Protein AF-0000000074489872 (afdb_homodimer)

Sequence (1724 aa):
MADVPPPDQVKDVSSVSSFISAVIFNSAVALAFYTAFIVLRGRYPLVYAPRTFLVPEKNRSPPLERWYSWLTLHSRSDDDAIINRIGPDNWAVIFYMRQLLRVFFVIALVGAIILFPVYITGNAGNPGLNKMTIGNVGDDQTARLWGTLFLTWAFIAIILYIIFKLLNKAAELRHKFLLSPENRASLSGYTLLVRDIPRSLRDPVVLRKLLERIQPNKVLDVILTRDVRELSKLHNKHVGERDSLEKASTTYIKTVCVNYAKHIASLKKDGQSVDLEEGGEHAIPPEIYNMRPTHKKMIVFGEKVDSISEYIREMRELETQLKEKRSVAYTGSDKFESAAFIVFSDLFAPHVAALANIHGTPGVMDDKQACVDPNDIIWDNLQMPFYQRQVRGLIALLVCVALVIFWGVITAFLAGIASLDQLTKTFPFLGFFNDLPASVKGIIQGILPTVLVAILFSFLPMILRLLSKFAGEMTNTAVEKTLINQYYAFLVFNVLLIVTISGSIFQTIQTIIDNPTAVFEILARSIPGVSTFFVNYVILLALSGPAGELLQIANLILKPLKLRFLASTPRAIWRQSQPLVYLSGVPMASHSFIATVGVTYMTIAPLVSIMCLMYFGFWYLAYMYQMQYVYTTKNQTGGLYLYAAAKQLFVALYIHELVIAGLFLLKTAWVQAGLAFLALAVTVAFHRYADMFGKLMVSVPAKAAVDESSNRHLTINTDVAKELVSNQAWKEEVEGTNTLHGKESRANLVDADNEAWADRNTVSERDLGKDTTAEKNAQTNSSEEPEKYEGPDDYEKQFLHPALRPDPLTVWIPSDPLQVHQKVKEEVESGCEAKVIWEGAVIDLTGKITVTTEVIARGTEPMADVPPPDQVKDVSSVSSFISAVIFNSAVALAFYTAFIVLRGRYPLVYAPRTFLVPEKNRSPPLERWYSWLTLHSRSDDDAIINRIGPDNWAVIFYMRQLLRVFFVIALVGAIILFPVYITGNAGNPGLNKMTIGNVGDDQTARLWGTLFLTWAFIAIILYIIFKLLNKAAELRHKFLLSPENRASLSGYTLLVRDIPRSLRDPVVLRKLLERIQPNKVLDVILTRDVRELSKLHNKHVGERDSLEKASTTYIKTVCVNYAKHIASLKKDGQSVDLEEGGEHAIPPEIYNMRPTHKKMIVFGEKVDSISEYIREMRELETQLKEKRSVAYTGSDKFESAAFIVFSDLFAPHVAALANIHGTPGVMDDKQACVDPNDIIWDNLQMPFYQRQVRGLIALLVCVALVIFWGVITAFLAGIASLDQLTKTFPFLGFFNDLPASVKGIIQGILPTVLVAILFSFLPMILRLLSKFAGEMTNTAVEKTLINQYYAFLVFNVLLIVTISGSIFQTIQTIIDNPTAVFEILARSIPGVSTFFVNYVILLALSGPAGELLQIANLILKPLKLRFLASTPRAIWRQSQPLVYLSGVPMASHSFIATVGVTYMTIAPLVSIMCLMYFGFWYLAYMYQMQYVYTTKNQTGGLYLYAAAKQLFVALYIHELVIAGLFLLKTAWVQAGLAFLALAVTVAFHRYADMFGKLMVSVPAKAAVDESSNRHLTINTDVAKELVSNQAWKEEVEGTNTLHGKESRANLVDADNEAWADRNTVSERDLGKDTTAEKNAQTNSSEEPEKYEGPDDYEKQFLHPALRPDPLTVWIPSDPLQVHQKVKEEVESGCEAKVIWEGAVIDLTGKITVTTEVIARGTEP

Structure (mmCIF, N/CA/C/O backbone):
data_AF-0000000074489872-model_v1
#
loop_
_entity.id
_entity.type
_entity.pdbx_description
1 polymer 'DUF221-domain-containing protein'
#
loop_
_atom_site.group_PDB
_atom_site.id
_atom_site.type_symbol
_atom_site.label_atom_id
_atom_site.label_alt_id
_atom_site.label_comp_id
_atom_site.label_asym_id
_atom_site.label_entity_id
_atom_site.label_seq_id
_atom_site.pdbx_PDB_ins_code
_atom_site.Cartn_x
_atom_site.Cartn_y
_atom_site.Cartn_z
_atom_site.occupancy
_atom_site.B_iso_or_equiv
_atom_site.auth_seq_id
_atom_site.auth_comp_id
_atom_site.auth_asym_id
_atom_site.auth_atom_id
_atom_site.pdbx_PDB_model_num
ATOM 1 N N . MET A 1 1 ? 50.457 4.747 -4.125 1 17.94 1 MET A N 1
ATOM 2 C CA . MET A 1 1 ? 49.401 4.293 -3.225 1 17.94 1 MET A CA 1
ATOM 3 C C . MET A 1 1 ? 49.132 5.325 -2.135 1 17.94 1 MET A C 1
ATOM 5 O O . MET A 1 1 ? 49.778 5.309 -1.086 1 17.94 1 MET A O 1
ATOM 9 N N . ALA A 1 2 ? 49.048 6.443 -2.477 1 20.27 2 ALA A N 1
ATOM 10 C CA . ALA A 1 2 ? 49.172 7.648 -1.662 1 20.27 2 ALA A CA 1
ATOM 11 C C . ALA A 1 2 ? 48.182 7.63 -0.501 1 20.27 2 ALA A C 1
ATOM 13 O O . ALA A 1 2 ? 47.033 7.212 -0.663 1 20.27 2 ALA A O 1
ATOM 14 N N . ASP A 1 3 ? 48.624 7.491 0.729 1 19.95 3 ASP A N 1
ATOM 15 C CA . ASP A 1 3 ? 48.257 7.588 2.139 1 19.95 3 ASP A CA 1
ATOM 16 C C . ASP A 1 3 ? 47.295 8.749 2.377 1 19.95 3 ASP A C 1
ATOM 18 O O . ASP A 1 3 ? 47.662 9.912 2.201 1 19.95 3 ASP A O 1
ATOM 22 N N . VAL A 1 4 ? 46.229 8.621 1.733 1 26.32 4 VAL A N 1
ATOM 23 C CA . VAL A 1 4 ? 45.333 9.736 2.02 1 26.32 4 VAL A CA 1
ATOM 24 C C . VAL A 1 4 ? 45.353 10.045 3.515 1 26.32 4 VAL A C 1
ATOM 26 O O . VAL A 1 4 ? 45.138 9.155 4.342 1 26.32 4 VAL A O 1
ATOM 29 N N . PRO A 1 5 ? 46.223 10.956 3.96 1 27.56 5 PRO A N 1
ATOM 30 C CA . PRO A 1 5 ? 46.377 11.255 5.385 1 27.56 5 PRO A CA 1
ATOM 31 C C . PRO A 1 5 ? 45.045 11.276 6.131 1 27.56 5 PRO A C 1
ATOM 33 O O . PRO A 1 5 ? 44.002 11.548 5.532 1 27.56 5 PRO A O 1
ATOM 36 N N . PRO A 1 6 ? 44.867 10.405 7.131 1 29.89 6 PRO A N 1
ATOM 37 C CA . PRO A 1 6 ? 43.738 10.398 8.063 1 29.89 6 PRO A CA 1
ATOM 38 C C . PRO A 1 6 ? 43.165 11.792 8.308 1 29.89 6 PRO A C 1
ATOM 40 O O . PRO A 1 6 ? 43.91 12.775 8.323 1 29.89 6 PRO A O 1
ATOM 43 N N . PRO A 1 7 ? 42.037 12.094 7.685 1 29.91 7 PRO A N 1
ATOM 44 C CA . PRO A 1 7 ? 41.561 13.46 7.919 1 29.91 7 PRO A CA 1
ATOM 45 C C . PRO A 1 7 ? 42.008 14.017 9.269 1 29.91 7 PRO A C 1
ATOM 47 O O . PRO A 1 7 ? 42.027 13.29 10.265 1 29.91 7 PRO A O 1
ATOM 50 N N . ASP A 1 8 ? 43.015 14.824 9.422 1 28.47 8 ASP A N 1
ATOM 51 C CA . ASP A 1 8 ? 43.586 15.611 10.511 1 28.47 8 ASP A CA 1
ATOM 52 C C . ASP A 1 8 ? 42.527 15.952 11.557 1 28.47 8 ASP A C 1
ATOM 54 O O . ASP A 1 8 ? 41.358 16.156 11.22 1 28.47 8 ASP A O 1
ATOM 58 N N . GLN A 1 9 ? 42.781 15.589 12.883 1 31.66 9 GLN A N 1
ATOM 59 C CA . GLN A 1 9 ? 42.268 15.803 14.233 1 31.66 9 GLN A CA 1
ATOM 60 C C . GLN A 1 9 ? 41.728 17.221 14.397 1 31.66 9 GLN A C 1
ATOM 62 O O . GLN A 1 9 ? 42.494 18.187 14.388 1 31.66 9 GLN A O 1
ATOM 67 N N . VAL A 1 10 ? 40.924 17.611 13.796 1 31.03 10 VAL A N 1
ATOM 68 C CA . VAL A 1 10 ? 40.384 18.89 14.249 1 31.03 10 VAL A CA 1
ATOM 69 C C . VAL A 1 10 ? 40.445 18.965 15.772 1 31.03 10 VAL A C 1
ATOM 71 O O . VAL A 1 10 ? 39.784 18.188 16.466 1 31.03 10 VAL A O 1
ATOM 74 N N . LYS A 1 11 ? 41.441 19.231 16.553 1 34.77 11 LYS A N 1
ATOM 75 C CA . LYS A 1 11 ? 41.711 19.634 17.93 1 34.77 11 LYS A CA 1
ATOM 76 C C . LYS A 1 11 ? 40.531 20.4 18.521 1 34.77 11 LYS A C 1
ATOM 78 O O . LYS A 1 11 ? 40.465 21.627 18.414 1 34.77 11 LYS A O 1
ATOM 83 N N . ASP A 1 12 ? 39.259 19.989 18.573 1 38.14 12 ASP A N 1
ATOM 84 C CA . ASP A 1 12 ? 37.941 20.539 18.875 1 38.14 12 ASP A CA 1
ATOM 85 C C . ASP A 1 12 ? 37.814 20.876 20.359 1 38.14 12 ASP A C 1
ATOM 87 O O . ASP A 1 12 ? 37.259 20.094 21.133 1 38.14 12 ASP A O 1
ATOM 91 N N . VAL A 1 13 ? 38.729 21.191 21.142 1 41.32 13 VAL A N 1
ATOM 92 C CA . VAL A 1 13 ? 38.639 21.905 22.412 1 41.32 13 VAL A CA 1
ATOM 93 C C . VAL A 1 13 ? 37.399 22.795 22.417 1 41.32 13 VAL A C 1
ATOM 95 O O . VAL A 1 13 ? 36.745 22.954 23.451 1 41.32 13 VAL A O 1
ATOM 98 N N . SER A 1 14 ? 37.088 23.321 21.257 1 48.34 14 SER A N 1
ATOM 99 C CA . SER A 1 14 ? 36.067 24.332 20.999 1 48.34 14 SER A CA 1
ATOM 100 C C . SER A 1 14 ? 34.666 23.738 21.088 1 48.34 14 SER A C 1
ATOM 102 O O . SER A 1 14 ? 33.684 24.468 21.242 1 48.34 14 SER A O 1
ATOM 104 N N . SER A 1 15 ? 34.678 22.354 21.269 1 61.07 15 SER A N 1
ATOM 105 C CA . SER A 1 15 ? 33.347 21.758 21.267 1 61.07 15 SER A CA 1
ATOM 106 C C . SER A 1 15 ? 32.675 21.901 22.629 1 61.07 15 SER A C 1
ATOM 108 O O . SER A 1 15 ? 31.493 22.243 22.711 1 61.07 15 SER A O 1
ATOM 110 N N . VAL A 1 16 ? 33.499 21.746 23.702 1 67.35 16 VAL A N 1
ATOM 111 C CA . VAL A 1 16 ? 32.929 21.861 25.041 1 67.35 16 VAL A CA 1
ATOM 112 C C . VAL A 1 16 ? 32.53 23.311 25.309 1 67.35 16 VAL A C 1
ATOM 114 O O . VAL A 1 16 ? 31.466 23.573 25.876 1 67.35 16 VAL A O 1
ATOM 117 N N . SER A 1 17 ? 33.455 24.321 24.921 1 61.78 17 SER A N 1
ATOM 118 C CA . SER A 1 17 ? 33.156 25.731 25.148 1 61.78 17 SER A CA 1
ATOM 119 C C . SER A 1 17 ? 31.928 26.169 24.357 1 61.78 17 SER A C 1
ATOM 121 O O . SER A 1 17 ? 31.105 26.941 24.855 1 61.78 17 SER A O 1
ATOM 123 N N . SER A 1 18 ? 31.78 25.66 23.225 1 64.33 18 SER A N 1
ATOM 124 C CA . SER A 1 18 ? 30.615 25.975 22.405 1 64.33 18 SER A CA 1
ATOM 125 C C . SER A 1 18 ? 29.34 25.398 23.012 1 64.33 18 SER A C 1
ATOM 127 O O . SER A 1 18 ? 28.297 26.055 23.018 1 64.33 18 SER A O 1
ATOM 129 N N . PHE A 1 19 ? 29.498 24.214 23.636 1 74.65 19 PHE A N 1
ATOM 130 C CA . PHE A 1 19 ? 28.364 23.554 24.272 1 74.65 19 PHE A CA 1
ATOM 131 C C . PHE A 1 19 ? 27.937 24.303 25.529 1 74.65 19 PHE A C 1
ATOM 133 O O . PHE A 1 19 ? 26.753 24.598 25.71 1 74.65 19 PHE A O 1
ATOM 140 N N . ILE A 1 20 ? 28.881 24.623 26.28 1 73.08 20 ILE A N 1
ATOM 141 C CA . ILE A 1 20 ? 28.58 25.298 27.538 1 73.08 20 ILE A CA 1
ATOM 142 C C . ILE A 1 20 ? 28.005 26.684 27.254 1 73.08 20 ILE A C 1
ATOM 144 O O . ILE A 1 20 ? 27.053 27.114 27.91 1 73.08 20 ILE A O 1
ATOM 148 N N . SER A 1 21 ? 28.546 27.333 26.337 1 71.4 21 SER A N 1
ATOM 149 C CA . SER A 1 21 ? 28.05 28.654 25.965 1 71.4 21 SER A CA 1
ATOM 150 C C . SER A 1 21 ? 26.631 28.577 25.411 1 71.4 21 SER A C 1
ATOM 152 O O . SER A 1 21 ? 25.802 29.445 25.691 1 71.4 21 SER A O 1
ATOM 154 N N . ALA A 1 22 ? 26.386 27.558 24.673 1 72.91 22 ALA A N 1
ATOM 155 C CA . ALA A 1 22 ? 25.051 27.376 24.108 1 72.91 22 ALA A CA 1
ATOM 156 C C . ALA A 1 22 ? 24.028 27.084 25.202 1 72.91 22 ALA A C 1
ATOM 158 O O . ALA A 1 22 ? 22.92 27.625 25.185 1 72.91 22 ALA A O 1
ATOM 159 N N . VAL A 1 23 ? 24.414 26.322 26.166 1 80.07 23 VAL A N 1
ATOM 160 C CA . VAL A 1 23 ? 23.513 25.947 27.251 1 80.07 23 VAL A CA 1
ATOM 161 C C . VAL A 1 23 ? 23.209 27.169 28.115 1 80.07 23 VAL A C 1
ATOM 163 O O . VAL A 1 23 ? 22.057 27.399 28.493 1 80.07 23 VAL A O 1
ATOM 166 N N . ILE A 1 24 ? 24.198 27.95 28.322 1 80.13 24 ILE A N 1
ATOM 167 C CA . ILE A 1 24 ? 24.025 29.1 29.202 1 80.13 24 ILE A CA 1
ATOM 168 C C . ILE A 1 24 ? 23.167 30.156 28.508 1 80.13 24 ILE A C 1
ATOM 170 O O . ILE A 1 24 ? 22.249 30.715 29.113 1 80.13 24 ILE A O 1
ATOM 174 N N . PHE A 1 25 ? 23.454 30.426 27.382 1 76.84 25 PHE A N 1
ATOM 175 C CA . PHE A 1 25 ? 22.705 31.434 26.642 1 76.84 25 PHE A CA 1
ATOM 176 C C . PHE A 1 25 ? 21.248 31.016 26.479 1 76.84 25 PHE A C 1
ATOM 178 O O . PHE A 1 25 ? 20.337 31.8 26.756 1 76.84 25 PHE A O 1
ATOM 185 N N . ASN A 1 26 ? 21.055 29.837 26.081 1 82.12 26 ASN A N 1
ATOM 186 C CA . ASN A 1 26 ? 19.693 29.375 25.835 1 82.12 26 ASN A CA 1
ATOM 187 C C . ASN A 1 26 ? 18.906 29.235 27.135 1 82.12 26 ASN A C 1
ATOM 189 O O . ASN A 1 26 ? 17.696 29.47 27.161 1 82.12 26 ASN A O 1
ATOM 193 N N . SER A 1 27 ? 19.584 28.923 28.133 1 86.6 27 SER A N 1
ATOM 194 C CA . SER A 1 27 ? 18.918 28.833 29.428 1 86.6 27 SER A CA 1
ATOM 195 C C . SER A 1 27 ? 18.509 30.211 29.936 1 86.6 27 SER A C 1
ATOM 197 O O . SER A 1 27 ? 17.448 30.365 30.544 1 86.6 27 SER A O 1
ATOM 199 N N . ALA A 1 28 ? 19.325 31.137 29.629 1 85.8 28 ALA A N 1
ATOM 200 C CA . ALA A 1 28 ? 19.009 32.5 30.048 1 85.8 28 ALA A CA 1
ATOM 201 C C . ALA A 1 28 ? 17.809 33.046 29.278 1 85.8 28 ALA A C 1
ATOM 203 O O . ALA A 1 28 ? 16.923 33.674 29.862 1 85.8 28 ALA A O 1
ATOM 204 N N . VAL A 1 29 ? 17.846 32.835 28.078 1 83.41 29 VAL A N 1
ATOM 205 C CA . VAL A 1 29 ? 16.737 33.284 27.242 1 83.41 29 VAL A CA 1
ATOM 206 C C . VAL A 1 29 ? 15.457 32.558 27.649 1 83.41 29 VAL A C 1
ATOM 208 O O . VAL A 1 29 ? 14.39 33.17 27.736 1 83.41 29 VAL A O 1
ATOM 211 N N . ALA A 1 30 ? 15.542 31.31 27.918 1 89.1 30 ALA A N 1
ATOM 212 C CA . ALA A 1 30 ? 14.392 30.511 28.332 1 89.1 30 ALA A CA 1
ATOM 213 C C . ALA A 1 30 ? 13.846 30.99 29.675 1 89.1 30 ALA A C 1
ATOM 215 O O . ALA A 1 30 ? 12.632 31.118 29.848 1 89.1 30 ALA A O 1
ATOM 216 N N . LEU A 1 31 ? 14.735 31.273 30.531 1 89.6 31 LEU A N 1
ATOM 217 C CA . LEU A 1 31 ? 14.311 31.732 31.849 1 89.6 31 LEU A CA 1
ATOM 218 C C . LEU A 1 31 ? 13.617 33.086 31.756 1 89.6 31 LEU A C 1
ATOM 220 O O . LEU A 1 31 ? 12.645 33.341 32.472 1 89.6 31 LEU A O 1
ATOM 224 N N . ALA A 1 32 ? 14.118 33.866 30.936 1 89.45 32 ALA A N 1
ATOM 225 C CA . ALA A 1 32 ? 13.49 35.166 30.717 1 89.45 32 ALA A CA 1
ATOM 226 C C . ALA A 1 32 ? 12.088 35.007 30.136 1 89.45 32 ALA A C 1
ATOM 228 O O . ALA A 1 32 ? 11.157 35.705 30.546 1 89.45 32 ALA A O 1
ATOM 229 N N . PHE A 1 33 ? 11.969 34.124 29.259 1 90.81 33 PHE A N 1
ATOM 230 C CA . PHE A 1 33 ? 10.682 33.907 28.61 1 90.81 33 PHE A CA 1
ATOM 231 C C . PHE A 1 33 ? 9.684 33.286 29.58 1 90.81 33 PHE A C 1
ATOM 233 O O . PHE A 1 33 ? 8.515 33.678 29.612 1 90.81 33 PHE A O 1
ATOM 240 N N . TYR A 1 34 ? 10.135 32.384 30.407 1 90.92 34 TYR A N 1
ATOM 241 C CA . TYR A 1 34 ? 9.256 31.756 31.387 1 90.92 34 TYR A CA 1
ATOM 242 C C . TYR A 1 34 ? 8.821 32.757 32.451 1 90.92 34 TYR A C 1
ATOM 244 O O . TYR A 1 34 ? 7.657 32.775 32.857 1 90.92 34 TYR A O 1
ATOM 252 N N . THR A 1 35 ? 9.855 33.624 32.787 1 90.2 35 THR A N 1
ATOM 253 C CA . THR A 1 35 ? 9.545 34.643 33.784 1 90.2 35 THR A CA 1
ATOM 254 C C . THR A 1 35 ? 8.554 35.661 33.227 1 90.2 35 THR A C 1
ATOM 256 O O . THR A 1 35 ? 7.618 36.066 33.919 1 90.2 35 THR A O 1
ATOM 259 N N . ALA A 1 36 ? 8.662 35.968 32.038 1 89.94 36 ALA A N 1
ATOM 260 C CA . ALA A 1 36 ? 7.748 36.897 31.379 1 89.94 36 ALA A CA 1
ATOM 261 C C . ALA A 1 36 ? 6.36 36.282 31.221 1 89.94 36 ALA A C 1
ATOM 263 O O . ALA A 1 36 ? 5.348 36.969 31.38 1 89.94 36 ALA A O 1
ATOM 264 N N . PHE A 1 37 ? 6.198 35.075 30.924 1 91.31 37 PHE A N 1
ATOM 265 C CA . PHE A 1 37 ? 4.934 34.365 30.767 1 91.31 37 PHE A CA 1
ATOM 266 C C . PHE A 1 37 ? 4.17 34.322 32.086 1 91.31 37 PHE A C 1
ATOM 268 O O . PHE A 1 37 ? 2.962 34.561 32.118 1 91.31 37 PHE A O 1
ATOM 275 N N . ILE A 1 38 ? 4.862 34.043 33.154 1 88.49 38 ILE A N 1
ATOM 276 C CA . ILE A 1 38 ? 4.222 33.905 34.458 1 88.49 38 ILE A CA 1
ATOM 277 C C . ILE A 1 38 ? 3.625 35.245 34.884 1 88.49 38 ILE A C 1
ATOM 279 O O . ILE A 1 38 ? 2.529 35.292 35.448 1 88.49 38 ILE A O 1
ATOM 283 N N . VAL A 1 39 ? 4.262 36.285 34.423 1 87.42 39 VAL A N 1
ATOM 284 C CA . VAL A 1 39 ? 3.8 37.615 34.806 1 87.42 39 VAL A CA 1
ATOM 285 C C . VAL A 1 39 ? 2.685 38.066 33.865 1 87.42 39 VAL A C 1
ATOM 287 O O . VAL A 1 39 ? 1.672 38.612 34.309 1 87.42 39 VAL A O 1
ATOM 290 N N . LEU A 1 40 ? 2.831 37.795 32.654 1 88 40 LEU A N 1
ATOM 291 C CA . LEU A 1 40 ? 1.916 38.322 31.647 1 88 40 LEU A CA 1
ATOM 292 C C . LEU A 1 40 ? 0.665 37.456 31.542 1 88 40 LEU A C 1
ATOM 294 O O . LEU A 1 40 ? -0.375 37.915 31.066 1 88 40 LEU A O 1
ATOM 298 N N . ARG A 1 41 ? 0.668 36.271 31.931 1 88.09 41 ARG A N 1
ATOM 299 C CA . ARG A 1 41 ? -0.452 35.341 31.841 1 88.09 41 ARG A CA 1
ATOM 300 C C . ARG A 1 41 ? -1.672 35.877 32.584 1 88.09 41 ARG A C 1
ATOM 302 O O . ARG A 1 41 ? -2.797 35.787 32.088 1 88.09 41 ARG A O 1
ATOM 309 N N . GLY A 1 42 ? -1.452 36.396 33.689 1 80.93 42 GLY A N 1
ATOM 310 C CA . GLY A 1 42 ? -2.552 36.924 34.48 1 80.93 42 GLY A CA 1
ATOM 311 C C . GLY A 1 42 ? -3.072 38.254 33.967 1 80.93 42 GLY A C 1
ATOM 312 O O . GLY A 1 42 ? -4.255 38.563 34.118 1 80.93 42 GLY A O 1
ATOM 313 N N . ARG A 1 43 ? -2.211 38.969 33.234 1 82.86 43 ARG A N 1
ATOM 314 C CA . ARG A 1 43 ? -2.568 40.316 32.802 1 82.86 43 ARG A CA 1
ATOM 315 C C . ARG A 1 43 ? -3.301 40.286 31.465 1 82.86 43 ARG A C 1
ATOM 317 O O . ARG A 1 43 ? -4.159 41.131 31.202 1 82.86 43 ARG A O 1
ATOM 324 N N . TYR A 1 44 ? -2.949 39.364 30.644 1 86.56 44 TYR A N 1
ATOM 325 C CA . TYR A 1 44 ? -3.552 39.314 29.316 1 86.56 44 TYR A CA 1
ATOM 326 C C . TYR A 1 44 ? -4.218 37.965 29.071 1 86.56 44 TYR A C 1
ATOM 328 O O . TYR A 1 44 ? -3.715 37.149 28.295 1 86.56 44 TYR A O 1
ATOM 336 N N . PRO A 1 45 ? -5.334 37.719 29.556 1 83.26 45 PRO A N 1
ATOM 337 C CA . PRO A 1 45 ? -6.007 36.427 29.402 1 83.26 45 PRO A CA 1
ATOM 338 C C . PRO A 1 45 ? -6.53 36.199 27.986 1 83.26 45 PRO A C 1
ATOM 340 O O . PRO A 1 45 ? -6.773 35.056 27.591 1 83.26 45 PRO A O 1
ATOM 343 N N . LEU A 1 46 ? -6.629 37.191 27.213 1 81.93 46 LEU A N 1
ATOM 344 C CA . LEU A 1 46 ? -7.109 37.068 25.841 1 81.93 46 LEU A CA 1
ATOM 345 C C . LEU A 1 46 ? -6.116 36.289 24.985 1 81.93 46 LEU A C 1
ATOM 347 O O . LEU A 1 46 ? -6.509 35.604 24.038 1 81.93 46 LEU A O 1
ATOM 351 N N . VAL A 1 47 ? -4.925 36.43 25.44 1 85.66 47 VAL A N 1
ATOM 352 C CA . VAL A 1 47 ? -3.888 35.777 24.647 1 85.66 47 VAL A CA 1
ATOM 353 C C . VAL A 1 47 ? -3.511 34.443 25.288 1 85.66 47 VAL A C 1
ATOM 355 O O . VAL A 1 47 ? -3.322 33.444 24.591 1 85.66 47 VAL A O 1
ATOM 358 N N . TYR A 1 48 ? -3.479 34.415 26.59 1 87.95 48 TYR A N 1
ATOM 359 C CA . TYR A 1 48 ? -2.879 33.268 27.261 1 87.95 48 TYR A CA 1
ATOM 360 C C . TYR A 1 48 ? -3.951 32.323 27.791 1 87.95 48 TYR A C 1
ATOM 362 O O . TYR A 1 48 ? -3.664 31.169 28.118 1 87.95 48 TYR A O 1
ATOM 370 N N . ALA A 1 49 ? -5.27 32.685 27.885 1 87.72 49 ALA A N 1
ATOM 371 C CA . ALA A 1 49 ? -6.32 31.789 28.363 1 87.72 49 ALA A CA 1
ATOM 372 C C . ALA A 1 49 ? -7.659 32.113 27.706 1 87.72 49 ALA A C 1
ATOM 374 O O . ALA A 1 49 ? -8.67 32.278 28.392 1 87.72 49 ALA A O 1
ATOM 375 N N . PRO A 1 50 ? -7.635 32.093 26.465 1 86.37 50 PRO A N 1
ATOM 376 C CA . PRO A 1 50 ? -8.893 32.421 25.791 1 86.37 50 PRO A CA 1
ATOM 377 C C . PRO A 1 50 ? -9.947 31.326 25.944 1 86.37 50 PRO A C 1
ATOM 379 O O . PRO A 1 50 ? -11.146 31.599 25.841 1 86.37 50 PRO A O 1
ATOM 382 N N . ARG A 1 51 ? -9.584 30.182 26.238 1 87.91 51 ARG A N 1
ATOM 383 C CA . ARG A 1 51 ? -10.517 29.061 26.304 1 87.91 51 ARG A CA 1
ATOM 384 C C . ARG A 1 51 ? -11.314 29.087 27.603 1 87.91 51 ARG A C 1
ATOM 386 O O . ARG A 1 51 ? -12.261 28.317 27.772 1 87.91 51 ARG A O 1
ATOM 393 N N . THR A 1 52 ? -10.943 29.906 28.415 1 84.36 52 THR A N 1
ATOM 394 C CA . THR A 1 52 ? -11.678 30.002 29.672 1 84.36 52 THR A CA 1
ATOM 395 C C . THR A 1 52 ? -12.97 30.792 29.484 1 84.36 52 THR A C 1
ATOM 397 O O . THR A 1 52 ? -13.912 30.647 30.267 1 84.36 52 THR A O 1
ATOM 400 N N . PHE A 1 53 ? -13.015 31.579 28.371 1 82.4 53 PHE A N 1
ATOM 401 C CA . PHE A 1 53 ? -14.217 32.393 28.237 1 82.4 53 PHE A CA 1
ATOM 402 C C . PHE A 1 53 ? -14.648 32.487 26.778 1 82.4 53 PHE A C 1
ATOM 404 O O . PHE A 1 53 ? -15.796 32.828 26.485 1 82.4 53 PHE A O 1
ATOM 411 N N . LEU A 1 54 ? -13.875 32.223 25.832 1 81.74 54 LEU A N 1
ATOM 412 C CA . LEU A 1 54 ? -14.191 32.452 24.426 1 81.74 54 LEU A CA 1
ATOM 413 C C . LEU A 1 54 ? -14.618 31.156 23.746 1 81.74 54 LEU A C 1
ATOM 415 O O . LEU A 1 54 ? -14.629 31.07 22.516 1 81.74 54 LEU A O 1
ATOM 419 N N . VAL A 1 55 ? -14.86 30.07 24.427 1 79.46 55 VAL A N 1
ATOM 420 C CA . VAL A 1 55 ? -15.331 28.8 23.884 1 79.46 55 VAL A CA 1
ATOM 421 C C . VAL A 1 55 ? -16.649 28.41 24.548 1 79.46 55 VAL A C 1
ATOM 423 O O . VAL A 1 55 ? -16.983 28.915 25.623 1 79.46 55 VAL A O 1
ATOM 426 N N . PRO A 1 56 ? -17.294 27.628 23.862 1 74.87 56 PRO A N 1
ATOM 427 C CA . PRO A 1 56 ? -18.562 27.206 24.463 1 74.87 56 PRO A CA 1
ATOM 428 C C . PRO A 1 56 ? -18.376 26.539 25.824 1 74.87 56 PRO A C 1
ATOM 430 O O . PRO A 1 56 ? -17.297 26.019 26.119 1 74.87 56 PRO A O 1
ATOM 433 N N . GLU A 1 57 ? -19.302 26.576 26.595 1 72.88 57 GLU A N 1
ATOM 434 C CA . GLU A 1 57 ? -19.249 26.142 27.988 1 72.88 57 GLU A CA 1
ATOM 435 C C . GLU A 1 57 ? -18.794 24.69 28.097 1 72.88 57 GLU A C 1
ATOM 437 O O . GLU A 1 57 ? -18.067 24.329 29.025 1 72.88 57 GLU A O 1
ATOM 442 N N . LYS A 1 58 ? -19.144 23.9 27.124 1 73.68 58 LYS A N 1
ATOM 443 C CA . LYS A 1 58 ? -18.789 22.485 27.19 1 73.68 58 LYS A CA 1
ATOM 444 C C . LYS A 1 58 ? -17.281 22.29 27.056 1 73.68 58 LYS A C 1
ATOM 446 O O . LYS A 1 58 ? -16.722 21.339 27.605 1 73.68 58 LYS A O 1
ATOM 451 N N . ASN A 1 59 ? -16.653 23.25 26.444 1 78.57 59 ASN A N 1
ATOM 452 C CA . ASN A 1 59 ? -15.228 23.104 26.164 1 78.57 59 ASN A CA 1
ATOM 453 C C . ASN A 1 59 ? -14.39 24.061 27.007 1 78.57 59 ASN A C 1
ATOM 455 O O . ASN A 1 59 ? -13.187 24.203 26.78 1 78.57 59 ASN A O 1
ATOM 459 N N . ARG A 1 60 ? -14.966 24.675 28.032 1 81.15 60 ARG A N 1
ATOM 460 C CA . ARG A 1 60 ? -14.251 25.677 28.816 1 81.15 60 ARG A CA 1
ATOM 461 C C . ARG A 1 60 ? -13.323 25.018 29.831 1 81.15 60 ARG A C 1
ATOM 463 O O . ARG A 1 60 ? -13.687 24.02 30.456 1 81.15 60 ARG A O 1
ATOM 470 N N . SER A 1 61 ? -12.132 25.489 29.823 1 84.26 61 SER A N 1
ATOM 471 C CA . SER A 1 61 ? -11.157 25.027 30.804 1 84.26 61 SER A CA 1
ATOM 472 C C . SER A 1 61 ? -11.289 25.791 32.117 1 84.26 61 SER A C 1
ATOM 474 O O . SER A 1 61 ? -11.58 26.989 32.118 1 84.26 61 SER A O 1
ATOM 476 N N . PRO A 1 62 ? -11.112 25.113 33.203 1 82.02 62 PRO A N 1
ATOM 477 C CA . PRO A 1 62 ? -11.186 25.795 34.497 1 82.02 62 PRO A CA 1
ATOM 478 C C . PRO A 1 62 ? -10.049 26.793 34.703 1 82.02 62 PRO A C 1
ATOM 480 O O . PRO A 1 62 ? -8.902 26.51 34.348 1 82.02 62 PRO A O 1
ATOM 483 N N . PRO A 1 63 ? -10.413 27.999 35.105 1 82.22 63 PRO A N 1
ATOM 484 C CA . PRO A 1 63 ? -9.37 29.008 35.304 1 82.22 63 PRO A CA 1
ATOM 485 C C . PRO A 1 63 ? -8.335 28.59 36.346 1 82.22 63 PRO A C 1
ATOM 487 O O . PRO A 1 63 ? -8.669 27.894 37.308 1 82.22 63 PRO A O 1
ATOM 490 N N . LEU A 1 64 ? -7.112 28.926 36.003 1 83.58 64 LEU A N 1
ATOM 491 C CA . LEU A 1 64 ? -6.014 28.606 36.909 1 83.58 64 LEU A CA 1
ATOM 492 C C . LEU A 1 64 ? -5.777 29.742 37.898 1 83.58 64 LEU A C 1
ATOM 494 O O . LEU A 1 64 ? -5.721 30.91 37.507 1 83.58 64 LEU A O 1
ATOM 498 N N . GLU A 1 65 ? -5.905 29.577 39.196 1 74.03 65 GLU A N 1
ATOM 499 C CA . GLU A 1 65 ? -5.825 30.634 40.2 1 74.03 65 GLU A CA 1
ATOM 500 C C . GLU A 1 65 ? -4.377 30.907 40.601 1 74.03 65 GLU A C 1
ATOM 502 O O . GLU A 1 65 ? -4.003 32.054 40.853 1 74.03 65 GLU A O 1
ATOM 507 N N . ARG A 1 66 ? -3.475 29.885 40.681 1 79.05 66 ARG A N 1
ATOM 508 C CA . ARG A 1 66 ? -2.128 30.055 41.217 1 79.05 66 ARG A CA 1
ATOM 509 C C . ARG A 1 66 ? -1.107 30.203 40.095 1 79.05 66 ARG A C 1
ATOM 511 O O . ARG A 1 66 ? -1.354 29.779 38.964 1 79.05 66 ARG A O 1
ATOM 518 N N . TRP A 1 67 ? 0.012 30.976 40.362 1 80.49 67 TRP A N 1
ATOM 519 C CA . TRP A 1 67 ? 1.06 31.233 39.38 1 80.49 67 TRP A CA 1
ATOM 520 C C . TRP A 1 67 ? 1.76 29.939 38.978 1 80.49 67 TRP A C 1
ATOM 522 O O . TRP A 1 67 ? 2.256 29.817 37.856 1 80.49 67 TRP A O 1
ATOM 532 N N . TYR A 1 68 ? 1.779 28.864 39.752 1 80.89 68 TYR A N 1
ATOM 533 C CA . TYR A 1 68 ? 2.494 27.63 39.449 1 80.89 68 TYR A CA 1
ATOM 534 C C . TYR A 1 68 ? 1.53 26.533 39.014 1 80.89 68 TYR A C 1
ATOM 536 O O . TYR A 1 68 ? 1.945 25.404 38.745 1 80.89 68 TYR A O 1
ATOM 544 N N . SER A 1 69 ? 0.324 26.836 38.865 1 80.81 69 SER A N 1
ATOM 545 C CA . SER A 1 69 ? -0.702 25.833 38.598 1 80.81 69 SER A CA 1
ATOM 546 C C . SER A 1 69 ? -0.552 25.248 37.197 1 80.81 69 SER A C 1
ATOM 548 O O . SER A 1 69 ? -1.007 24.133 36.933 1 80.81 69 SER A O 1
ATOM 550 N N . TRP A 1 70 ? 0.076 26.046 36.354 1 84.61 70 TRP A N 1
ATOM 551 C CA . TRP A 1 70 ? 0.227 25.555 34.989 1 84.61 70 TRP A CA 1
ATOM 552 C C . TRP A 1 70 ? 1.23 24.409 34.929 1 84.61 70 TRP A C 1
ATOM 554 O O . TRP A 1 70 ? 1.155 23.555 34.043 1 84.61 70 TRP A O 1
ATOM 564 N N . LEU A 1 71 ? 2.073 24.287 35.916 1 83.34 71 LEU A N 1
ATOM 565 C CA . LEU A 1 71 ? 3.095 23.247 35.954 1 83.34 71 LEU A CA 1
ATOM 566 C C . LEU A 1 71 ? 2.512 21.931 36.459 1 83.34 71 LEU A C 1
ATOM 568 O O . LEU A 1 71 ? 3.035 20.858 36.152 1 83.34 71 LEU A O 1
ATOM 572 N N . THR A 1 72 ? 1.397 21.97 37.179 1 79.41 72 THR A N 1
ATOM 573 C CA . THR A 1 72 ? 0.849 20.761 37.785 1 79.41 72 THR A CA 1
ATOM 574 C C . THR A 1 72 ? -0.381 20.283 37.02 1 79.41 72 THR A C 1
ATOM 576 O O . THR A 1 72 ? -1.117 19.416 37.498 1 79.41 72 THR A O 1
ATOM 579 N N . LEU A 1 73 ? -0.648 20.845 35.894 1 82.29 73 LEU A N 1
ATOM 580 C CA . LEU A 1 73 ? -1.811 20.485 35.09 1 82.29 73 LEU A CA 1
ATOM 581 C C . LEU A 1 73 ? -1.749 19.02 34.671 1 82.29 73 LEU A C 1
ATOM 583 O O . LEU A 1 73 ? -2.783 18.357 34.559 1 82.29 73 LEU A O 1
ATOM 587 N N . HIS A 1 74 ? -0.602 18.544 34.514 1 77.12 74 HIS A N 1
ATOM 588 C CA . HIS A 1 74 ? -0.428 17.18 34.029 1 77.12 74 HIS A CA 1
ATOM 589 C C . HIS A 1 74 ? -0.902 16.163 35.062 1 77.12 74 HIS A C 1
ATOM 591 O O . HIS A 1 74 ? -1.422 15.104 34.704 1 77.12 74 HIS A O 1
ATOM 597 N N . SER A 1 75 ? -0.804 16.431 36.253 1 74.76 75 SER A N 1
ATOM 598 C CA . SER A 1 75 ? -1.143 15.487 37.314 1 74.76 75 SER A CA 1
ATOM 599 C C . SER A 1 75 ? -2.608 15.615 37.72 1 74.76 75 SER A C 1
ATOM 601 O O . SER A 1 75 ? -3.192 14.673 38.259 1 74.76 75 SER A O 1
ATOM 603 N N . ARG A 1 76 ? -3.297 16.64 37.333 1 73.1 76 ARG A N 1
ATOM 604 C CA . ARG A 1 76 ? -4.647 16.895 37.825 1 73.1 76 ARG A CA 1
ATOM 605 C C . ARG A 1 76 ? -5.691 16.534 36.774 1 73.1 76 ARG A C 1
ATOM 607 O O . ARG A 1 76 ? -6.879 16.425 37.083 1 73.1 76 ARG A O 1
ATOM 614 N N . SER A 1 77 ? -5.258 16.371 35.636 1 76.05 77 SER A N 1
ATOM 615 C CA . SER A 1 77 ? -6.256 16.266 34.577 1 76.05 77 SER A CA 1
ATOM 616 C C . SER A 1 77 ? -6.406 14.825 34.1 1 76.05 77 SER A C 1
ATOM 618 O O . SER A 1 77 ? -5.415 14.105 33.962 1 76.05 77 SER A O 1
ATOM 620 N N . ASP A 1 78 ? -7.669 14.408 34.158 1 83.31 78 ASP A N 1
ATOM 621 C CA . ASP A 1 78 ? -8.016 13.098 33.615 1 83.31 78 ASP A CA 1
ATOM 622 C C . ASP A 1 78 ? -7.988 13.112 32.088 1 83.31 78 ASP A C 1
ATOM 624 O O . ASP A 1 78 ? -8.417 14.084 31.463 1 83.31 78 ASP A O 1
ATOM 628 N N . ASP A 1 79 ? -7.491 12.156 31.481 1 86.77 79 ASP A N 1
ATOM 629 C CA . ASP A 1 79 ? -7.302 12.08 30.036 1 86.77 79 ASP A CA 1
ATOM 630 C C . ASP A 1 79 ? -8.64 12.15 29.303 1 86.77 79 ASP A C 1
ATOM 632 O O . ASP A 1 79 ? -8.755 12.819 28.274 1 86.77 79 ASP A O 1
ATOM 636 N N . ASP A 1 80 ? -9.631 11.553 29.849 1 85.33 80 ASP A N 1
ATOM 637 C CA . ASP A 1 80 ? -10.927 11.527 29.179 1 85.33 80 ASP A CA 1
ATOM 638 C C . ASP A 1 80 ? -11.589 12.903 29.209 1 85.33 80 ASP A C 1
ATOM 640 O O . ASP A 1 80 ? -12.237 13.307 28.241 1 85.33 80 ASP A O 1
ATOM 644 N N . ALA A 1 81 ? -11.34 13.563 30.255 1 84.76 81 ALA A N 1
ATOM 645 C CA . ALA A 1 81 ? -11.895 14.909 30.368 1 84.76 81 ALA A CA 1
ATOM 646 C C . ALA A 1 81 ? -11.208 15.869 29.401 1 84.76 81 ALA A C 1
ATOM 648 O O . ALA A 1 81 ? -11.855 16.744 28.821 1 84.76 81 ALA A O 1
ATOM 649 N N . ILE A 1 82 ? -9.968 15.649 29.269 1 88.14 82 ILE A N 1
ATOM 650 C CA . ILE A 1 82 ? -9.206 16.513 28.373 1 88.14 82 ILE A CA 1
ATOM 651 C C . ILE A 1 82 ? -9.613 16.243 26.927 1 88.14 82 ILE A C 1
ATOM 653 O O . ILE A 1 82 ? -9.762 17.175 26.133 1 88.14 82 ILE A O 1
ATOM 657 N N . ILE A 1 83 ? -9.873 14.994 26.613 1 88.39 83 ILE A N 1
ATOM 658 C CA . ILE A 1 83 ? -10.246 14.616 25.254 1 88.39 83 ILE A CA 1
ATOM 659 C C . ILE A 1 83 ? -11.603 15.224 24.904 1 88.39 83 ILE A C 1
ATOM 661 O O . ILE A 1 83 ? -11.801 15.716 23.791 1 88.39 83 ILE A O 1
ATOM 665 N N . ASN A 1 84 ? -12.431 15.24 25.83 1 83.51 84 ASN A N 1
ATOM 666 C CA . ASN A 1 84 ? -13.763 15.783 25.587 1 83.51 84 ASN A CA 1
ATOM 667 C C . ASN A 1 84 ? -13.729 17.3 25.427 1 83.51 84 ASN A C 1
ATOM 669 O O . ASN A 1 84 ? -14.54 17.87 24.694 1 83.51 84 ASN A O 1
ATOM 673 N N . ARG A 1 85 ? -12.755 17.86 26.025 1 84.58 85 ARG A N 1
ATOM 674 C CA . ARG A 1 85 ? -12.689 19.318 26.002 1 84.58 85 ARG A CA 1
ATOM 675 C C . ARG A 1 85 ? -11.928 19.813 24.777 1 84.58 85 ARG A C 1
ATOM 677 O O . ARG A 1 85 ? -12.344 20.774 24.128 1 84.58 85 ARG A O 1
ATOM 684 N N . ILE A 1 86 ? -10.811 19.221 24.511 1 87.54 86 ILE A N 1
ATOM 685 C CA . ILE A 1 86 ? -9.927 19.786 23.498 1 87.54 86 ILE A CA 1
ATOM 686 C C . ILE A 1 86 ? -10.007 18.952 22.221 1 87.54 86 ILE A C 1
ATOM 688 O O . ILE A 1 86 ? -9.554 19.386 21.159 1 87.54 86 ILE A O 1
ATOM 692 N N . GLY A 1 87 ? -10.522 17.736 22.308 1 86.56 87 GLY A N 1
ATOM 693 C CA . GLY A 1 87 ? -10.603 16.886 21.131 1 86.56 87 GLY A CA 1
ATOM 694 C C . GLY A 1 87 ? -9.522 15.823 21.087 1 86.56 87 GLY A C 1
ATOM 695 O O . GLY A 1 87 ? -8.491 15.951 21.75 1 86.56 87 GLY A O 1
ATOM 696 N N . PRO A 1 88 ? -9.686 14.865 20.319 1 88.69 88 PRO A N 1
ATOM 697 C CA . PRO A 1 88 ? -8.75 13.739 20.295 1 88.69 88 PRO A CA 1
ATOM 698 C C . PRO A 1 88 ? -7.421 14.09 19.629 1 88.69 88 PRO A C 1
ATOM 700 O O . PRO A 1 88 ? -6.369 13.599 20.046 1 88.69 88 PRO A O 1
ATOM 703 N N . ASP A 1 89 ? -7.356 14.926 18.644 1 90.37 89 ASP A N 1
ATOM 704 C CA . ASP A 1 89 ? -6.113 15.222 17.938 1 90.37 89 ASP A CA 1
ATOM 705 C C . ASP A 1 89 ? -5.176 16.062 18.803 1 90.37 89 ASP A C 1
ATOM 707 O O . ASP A 1 89 ? -3.966 15.831 18.822 1 90.37 89 ASP A O 1
ATOM 711 N N . ASN A 1 90 ? -5.714 17.072 19.499 1 91.03 90 ASN A N 1
ATOM 712 C CA . ASN A 1 90 ? -4.889 17.879 20.392 1 91.03 90 ASN A CA 1
ATOM 713 C C . ASN A 1 90 ? -4.36 17.057 21.563 1 91.03 90 ASN A C 1
ATOM 715 O O . ASN A 1 90 ? -3.214 17.23 21.982 1 91.03 90 ASN A O 1
ATOM 719 N N . TRP A 1 91 ? -5.193 16.206 22.039 1 91.52 91 TRP A N 1
ATOM 720 C CA . TRP A 1 91 ? -4.738 15.339 23.12 1 91.52 91 TRP A CA 1
ATOM 721 C C . TRP A 1 91 ? -3.682 14.358 22.624 1 91.52 91 TRP A C 1
ATOM 723 O O . TRP A 1 91 ? -2.76 14.003 23.362 1 91.52 91 TRP A O 1
ATOM 733 N N . ALA A 1 92 ? -3.889 13.928 21.4 1 92.85 92 ALA A N 1
ATOM 734 C CA . ALA A 1 92 ? -2.927 12.988 20.828 1 92.85 92 ALA A CA 1
ATOM 735 C C . ALA A 1 92 ? -1.527 13.592 20.789 1 92.85 92 ALA A C 1
ATOM 737 O O . ALA A 1 92 ? -0.532 12.88 20.944 1 92.85 92 ALA A O 1
ATOM 738 N N . VAL A 1 93 ? -1.457 14.883 20.643 1 93.12 93 VAL A N 1
ATOM 739 C CA . VAL A 1 93 ? -0.157 15.547 20.637 1 93.12 93 VAL A CA 1
ATOM 740 C C . VAL A 1 93 ? 0.466 15.476 22.03 1 93.12 93 VAL A C 1
ATOM 742 O O . VAL A 1 93 ? 1.659 15.195 22.169 1 93.12 93 VAL A O 1
ATOM 745 N N . ILE A 1 94 ? -0.354 15.688 23.026 1 93.01 94 ILE A N 1
ATOM 746 C CA . ILE A 1 94 ? 0.109 15.61 24.407 1 93.01 94 ILE A CA 1
ATOM 747 C C . ILE A 1 94 ? 0.553 14.183 24.723 1 93.01 94 ILE A C 1
ATOM 749 O O . ILE A 1 94 ? 1.602 13.974 25.336 1 93.01 94 ILE A O 1
ATOM 753 N N . PHE A 1 95 ? -0.218 13.281 24.272 1 93.82 95 PHE A N 1
ATOM 754 C CA . PHE A 1 95 ? 0.095 11.876 24.505 1 93.82 95 PHE A CA 1
ATOM 755 C C . PHE A 1 95 ? 1.391 11.487 23.805 1 93.82 95 PHE A C 1
ATOM 757 O O . PHE A 1 95 ? 2.195 10.729 24.353 1 93.82 95 PHE A O 1
ATOM 764 N N . TYR A 1 96 ? 1.509 11.989 22.6 1 95.12 96 TYR A N 1
ATOM 765 C CA . TYR A 1 96 ? 2.724 11.72 21.839 1 95.12 96 TYR A CA 1
ATOM 766 C C . TYR A 1 96 ? 3.953 12.245 22.571 1 95.12 96 TYR A C 1
ATOM 768 O O . TYR A 1 96 ? 4.96 11.543 22.689 1 95.12 96 TYR A O 1
ATOM 776 N N . MET A 1 97 ? 3.899 13.431 23.105 1 95.18 97 MET A N 1
ATOM 777 C CA . MET A 1 97 ? 5.007 14.03 23.844 1 95.18 97 MET A CA 1
ATOM 778 C C . MET A 1 97 ? 5.277 13.265 25.135 1 95.18 97 MET A C 1
ATOM 780 O O . MET A 1 97 ? 6.433 13.054 25.506 1 95.18 97 MET A O 1
ATOM 784 N N . ARG A 1 98 ? 4.243 12.866 25.76 1 93.96 98 ARG A N 1
ATOM 785 C CA . ARG A 1 98 ? 4.366 12.139 27.019 1 93.96 98 ARG A CA 1
ATOM 786 C C . ARG A 1 98 ? 5.071 10.802 26.812 1 93.96 98 ARG A C 1
ATOM 788 O O . ARG A 1 98 ? 5.936 10.421 27.604 1 93.96 98 ARG A O 1
ATOM 795 N N . GLN A 1 99 ? 4.696 10.128 25.808 1 95.31 99 GLN A N 1
ATOM 796 C CA . GLN A 1 99 ? 5.291 8.822 25.545 1 95.31 99 GLN A CA 1
ATOM 797 C C . GLN A 1 99 ? 6.755 8.956 25.136 1 95.31 99 GLN A C 1
ATOM 799 O O . GLN A 1 99 ? 7.595 8.152 25.544 1 95.31 99 GLN A O 1
ATOM 804 N N . LEU A 1 100 ? 7.025 9.977 24.28 1 95.71 100 LEU A N 1
ATOM 805 C CA . LEU A 1 100 ? 8.411 10.185 23.873 1 95.71 100 LEU A CA 1
ATOM 806 C C . LEU A 1 100 ? 9.268 10.609 25.061 1 95.71 100 LEU A C 1
ATOM 808 O O . LEU A 1 100 ? 10.442 10.241 25.147 1 95.71 100 LEU A O 1
ATOM 812 N N . LEU A 1 101 ? 8.68 11.4 25.998 1 95.62 101 LEU A N 1
ATOM 813 C CA . LEU A 1 101 ? 9.377 11.774 27.224 1 95.62 101 LEU A CA 1
ATOM 814 C C . LEU A 1 101 ? 9.751 10.539 28.036 1 95.62 101 LEU A C 1
ATOM 816 O O . LEU A 1 101 ? 10.882 10.423 28.512 1 95.62 101 LEU A O 1
ATOM 820 N N . ARG A 1 102 ? 8.879 9.633 28.145 1 94.18 102 ARG A N 1
ATOM 821 C CA . ARG A 1 102 ? 9.118 8.418 28.917 1 94.18 102 ARG A CA 1
ATOM 822 C C . ARG A 1 102 ? 10.195 7.558 28.265 1 94.18 102 ARG A C 1
ATOM 824 O O . ARG A 1 102 ? 11.056 7.004 28.952 1 94.18 102 ARG A O 1
ATOM 831 N N . VAL A 1 103 ? 10.134 7.507 26.99 1 94.65 103 VAL A N 1
ATOM 832 C CA . VAL A 1 103 ? 11.079 6.665 26.265 1 94.65 103 VAL A CA 1
ATOM 833 C C . VAL A 1 103 ? 12.483 7.257 26.367 1 94.65 103 VAL A C 1
ATOM 835 O O . VAL A 1 103 ? 13.444 6.543 26.662 1 94.65 103 VAL A O 1
ATOM 838 N N . PHE A 1 104 ? 12.593 8.524 26.122 1 94.56 104 PHE A N 1
ATOM 839 C CA . PHE A 1 104 ? 13.913 9.144 26.136 1 94.56 104 PHE A CA 1
ATOM 840 C C . PHE A 1 104 ? 14.448 9.245 27.559 1 94.56 104 PHE A C 1
ATOM 842 O O . PHE A 1 104 ? 15.659 9.358 27.766 1 94.56 104 PHE A O 1
ATOM 849 N N . PHE A 1 105 ? 13.528 9.178 28.504 1 94.48 105 PHE A N 1
ATOM 850 C CA . PHE A 1 105 ? 13.977 9.106 29.889 1 94.48 105 PHE A CA 1
ATOM 851 C C . PHE A 1 105 ? 14.715 7.798 30.152 1 94.48 105 PHE A C 1
ATOM 853 O O . PHE A 1 105 ? 15.796 7.798 30.744 1 94.48 105 PHE A O 1
ATOM 860 N N . VAL A 1 106 ? 14.206 6.734 29.653 1 93.35 106 VAL A N 1
ATOM 861 C CA . VAL A 1 106 ? 14.795 5.414 29.854 1 93.35 106 VAL A CA 1
ATOM 862 C C . VAL A 1 106 ? 16.078 5.29 29.036 1 93.35 106 VAL A C 1
ATOM 864 O O . VAL A 1 106 ? 17.099 4.814 29.539 1 93.35 106 VAL A O 1
ATOM 867 N N . ILE A 1 107 ? 16.003 5.764 27.814 1 92.96 107 ILE A N 1
ATOM 868 C CA . ILE A 1 107 ? 17.148 5.645 26.918 1 92.96 107 ILE A CA 1
ATOM 869 C C . ILE A 1 107 ? 18.299 6.504 27.434 1 92.96 107 ILE A C 1
ATOM 871 O O . ILE A 1 107 ? 19.454 6.072 27.433 1 92.96 107 ILE A O 1
ATOM 875 N N . ALA A 1 108 ? 17.977 7.73 27.844 1 92.29 108 ALA A N 1
ATOM 876 C CA . ALA A 1 108 ? 19.006 8.639 28.344 1 92.29 108 ALA A CA 1
ATOM 877 C C . ALA A 1 108 ? 19.628 8.107 29.632 1 92.29 108 ALA A C 1
ATOM 879 O O . ALA A 1 108 ? 20.848 8.158 29.807 1 92.29 108 ALA A O 1
ATOM 880 N N . LEU A 1 109 ? 18.874 7.548 30.484 1 90.53 109 LEU A N 1
ATOM 881 C CA . LEU A 1 109 ? 19.359 7.05 31.766 1 90.53 109 LEU A CA 1
ATOM 882 C C . LEU A 1 109 ? 20.222 5.807 31.575 1 90.53 109 LEU A C 1
ATOM 884 O O . LEU A 1 109 ? 21.354 5.752 32.06 1 90.53 109 LEU A O 1
ATOM 888 N N . VAL A 1 110 ? 19.726 4.866 30.833 1 90.32 110 VAL A N 1
ATOM 889 C CA . VAL A 1 110 ? 20.448 3.616 30.62 1 90.32 110 VAL A CA 1
ATOM 890 C C . VAL A 1 110 ? 21.675 3.871 29.747 1 90.32 110 VAL A C 1
ATOM 892 O O . VAL A 1 110 ? 22.744 3.303 29.987 1 90.32 110 VAL A O 1
ATOM 895 N N . GLY A 1 111 ? 21.452 4.714 28.733 1 85.83 111 GLY A N 1
ATOM 896 C CA . GLY A 1 111 ? 22.57 5.047 27.865 1 85.83 111 GLY A CA 1
ATOM 897 C C . GLY A 1 111 ? 23.693 5.766 28.588 1 85.83 111 GLY A C 1
ATOM 898 O O . GLY A 1 111 ? 24.869 5.46 28.379 1 85.83 111 GLY A O 1
ATOM 899 N N . ALA A 1 112 ? 23.364 6.672 29.465 1 84.31 112 ALA A N 1
ATOM 900 C CA . ALA A 1 112 ? 24.361 7.441 30.205 1 84.31 112 ALA A CA 1
ATOM 901 C C . ALA A 1 112 ? 25.119 6.555 31.188 1 84.31 112 ALA A C 1
ATOM 903 O O . ALA A 1 112 ? 26.339 6.675 31.33 1 84.31 112 ALA A O 1
ATOM 904 N N . ILE A 1 113 ? 24.523 5.582 31.782 1 84.74 113 ILE A N 1
ATOM 905 C CA . ILE A 1 113 ? 25.124 4.754 32.821 1 84.74 113 ILE A CA 1
ATOM 906 C C . ILE A 1 113 ? 26.046 3.716 32.186 1 84.74 113 ILE A C 1
ATOM 908 O O . ILE A 1 113 ? 27.142 3.458 32.69 1 84.74 113 ILE A O 1
ATOM 912 N N . ILE A 1 114 ? 25.674 3.257 30.991 1 86.2 114 ILE A N 1
ATOM 913 C CA . ILE A 1 114 ? 26.411 2.125 30.44 1 86.2 114 ILE A CA 1
ATOM 914 C C . ILE A 1 114 ? 27.332 2.603 29.32 1 86.2 114 ILE A C 1
ATOM 916 O O . ILE A 1 114 ? 28.49 2.185 29.239 1 86.2 114 ILE A O 1
ATOM 920 N N . LEU A 1 115 ? 26.906 3.514 28.522 1 86.11 115 LEU A N 1
ATOM 921 C CA . LEU A 1 115 ? 27.646 3.826 27.304 1 86.11 115 LEU A CA 1
ATOM 922 C C . LEU A 1 115 ? 28.722 4.872 27.574 1 86.11 115 LEU A C 1
ATOM 924 O O . LEU A 1 115 ? 29.78 4.859 26.94 1 86.11 115 LEU A O 1
ATOM 928 N N . PHE A 1 116 ? 28.527 5.773 28.478 1 83.48 116 PHE A N 1
ATOM 929 C CA . PHE A 1 116 ? 29.521 6.804 28.753 1 83.48 116 PHE A CA 1
ATOM 930 C C . PHE A 1 116 ? 30.828 6.182 29.231 1 83.48 116 PHE A C 1
ATOM 932 O O . PHE A 1 116 ? 31.894 6.466 28.681 1 83.48 116 PHE A O 1
ATOM 939 N N . PRO A 1 117 ? 30.716 5.263 30.146 1 80.04 117 PRO A N 1
ATOM 940 C CA . PRO A 1 117 ? 31.972 4.653 30.587 1 80.04 117 PRO A CA 1
ATOM 941 C C . PRO A 1 117 ? 32.627 3.802 29.501 1 80.04 117 PRO A C 1
ATOM 943 O O . PRO A 1 117 ? 33.856 3.749 29.41 1 80.04 117 PRO A O 1
ATOM 946 N N . VAL A 1 118 ? 31.816 3.193 28.689 1 82.43 118 VAL A N 1
ATOM 947 C CA . VAL A 1 118 ? 32.34 2.324 27.64 1 82.43 118 VAL A CA 1
ATOM 948 C C . VAL A 1 118 ? 33.05 3.163 26.581 1 82.43 118 VAL A C 1
ATOM 950 O O . VAL A 1 118 ? 34.113 2.78 26.086 1 82.43 118 VAL A O 1
ATOM 953 N N . TYR A 1 119 ? 32.533 4.368 26.257 1 83.46 119 TYR A N 1
ATOM 954 C CA . TYR A 1 119 ? 33.095 5.19 25.191 1 83.46 119 TYR A CA 1
ATOM 955 C C . TYR A 1 119 ? 34.261 6.026 25.704 1 83.46 119 TYR A C 1
ATOM 957 O O . TYR A 1 119 ? 35.27 6.186 25.013 1 83.46 119 TYR A O 1
ATOM 965 N N . ILE A 1 120 ? 34.183 6.552 26.897 1 76.88 120 ILE A N 1
ATOM 966 C CA . ILE A 1 120 ? 35.208 7.433 27.446 1 76.88 120 ILE A CA 1
ATOM 967 C C . ILE A 1 120 ? 36.501 6.649 27.66 1 76.88 120 ILE A C 1
ATOM 969 O O . ILE A 1 120 ? 37.597 7.189 27.491 1 76.88 120 ILE A O 1
ATOM 973 N N . THR A 1 121 ? 36.242 5.393 27.914 1 71.35 121 THR A N 1
ATOM 974 C CA . THR A 1 121 ? 37.417 4.568 28.17 1 71.35 121 THR A CA 1
ATOM 975 C C . THR A 1 121 ? 37.964 3.986 26.869 1 71.35 121 THR A C 1
ATOM 977 O O . THR A 1 121 ? 38.903 3.188 26.887 1 71.35 121 THR A O 1
ATOM 980 N N . GLY A 1 122 ? 37.244 4.485 25.799 1 70.32 122 GLY A N 1
ATOM 981 C CA . GLY A 1 122 ? 37.767 4.037 24.518 1 70.32 122 GLY A CA 1
ATOM 982 C C . GLY A 1 122 ? 39.087 4.688 24.152 1 70.32 122 GLY A C 1
ATOM 983 O O . GLY A 1 122 ? 39.485 5.683 24.762 1 70.32 122 GLY A O 1
ATOM 984 N N . ASN A 1 123 ? 40.014 4.128 23.464 1 62.34 123 ASN A N 1
ATOM 985 C CA . ASN A 1 123 ? 41.385 4.556 23.208 1 62.34 123 ASN A CA 1
ATOM 986 C C . ASN A 1 123 ? 41.544 5.114 21.797 1 62.34 123 ASN A C 1
ATOM 988 O O . ASN A 1 123 ? 42.611 4.992 21.192 1 62.34 123 ASN A O 1
ATOM 992 N N . ALA A 1 124 ? 40.391 5.704 21.193 1 65.03 124 ALA A N 1
ATOM 993 C CA . ALA A 1 124 ? 40.648 6.191 19.84 1 65.03 124 ALA A CA 1
ATOM 994 C C . ALA A 1 124 ? 41.194 7.615 19.864 1 65.03 124 ALA A C 1
ATOM 996 O O . ALA A 1 124 ? 41.48 8.195 18.814 1 65.03 124 ALA A O 1
ATOM 997 N N . GLY A 1 125 ? 41.539 8.326 21.111 1 58.11 125 GLY A N 1
ATOM 998 C CA . GLY A 1 125 ? 42.267 9.578 21.245 1 58.11 125 GLY A CA 1
ATOM 999 C C . GLY A 1 125 ? 41.436 10.793 20.881 1 58.11 125 GLY A C 1
ATOM 1000 O O . GLY A 1 125 ? 41.98 11.869 20.622 1 58.11 125 GLY A O 1
ATOM 1001 N N . ASN A 1 126 ? 40.165 10.782 20.73 1 63.86 126 ASN A N 1
ATOM 1002 C CA . ASN A 1 126 ? 39.361 11.934 20.333 1 63.86 126 ASN A CA 1
ATOM 1003 C C . ASN A 1 126 ? 39.198 12.925 21.482 1 63.86 126 ASN A C 1
ATOM 1005 O O . ASN A 1 126 ? 39.02 12.524 22.633 1 63.86 126 ASN A O 1
ATOM 1009 N N . PRO A 1 127 ? 39.529 14.663 21.402 1 62.76 127 PRO A N 1
ATOM 1010 C CA . PRO A 1 127 ? 39.424 15.681 22.45 1 62.76 127 PRO A CA 1
ATOM 1011 C C . PRO A 1 127 ? 37.995 16.185 22.642 1 62.76 127 PRO A C 1
ATOM 1013 O O . PRO A 1 127 ? 37.119 15.892 21.825 1 62.76 127 PRO A O 1
ATOM 1016 N N . GLY A 1 128 ? 37.679 17.264 23.871 1 62.67 128 GLY A N 1
ATOM 1017 C CA . GLY A 1 128 ? 36.444 17.989 24.119 1 62.67 128 GLY A CA 1
ATOM 1018 C C . GLY A 1 128 ? 35.246 17.079 24.317 1 62.67 128 GLY A C 1
ATOM 1019 O O . GLY A 1 128 ? 35.347 16.049 24.988 1 62.67 128 GLY A O 1
ATOM 1020 N N . LEU A 1 129 ? 34.154 16.543 23.452 1 69.36 129 LEU A N 1
ATOM 1021 C CA . LEU A 1 129 ? 32.887 15.831 23.58 1 69.36 129 LEU A CA 1
ATOM 1022 C C . LEU A 1 129 ? 32.892 14.557 22.743 1 69.36 129 LEU A C 1
ATOM 1024 O O . LEU A 1 129 ? 32.101 13.644 22.989 1 69.36 129 LEU A O 1
ATOM 1028 N N . ASN A 1 130 ? 33.935 14.225 21.735 1 69.37 130 ASN A N 1
ATOM 1029 C CA . ASN A 1 130 ? 33.998 13.066 20.851 1 69.37 130 ASN A CA 1
ATOM 1030 C C . ASN A 1 130 ? 34.504 11.827 21.586 1 69.37 130 ASN A C 1
ATOM 1032 O O . ASN A 1 130 ? 34.352 10.706 21.099 1 69.37 130 ASN A O 1
ATOM 1036 N N . LYS A 1 131 ? 34.903 12.282 22.881 1 71.62 131 LYS A N 1
ATOM 1037 C CA . LYS A 1 131 ? 35.326 11.161 23.715 1 71.62 131 LYS A CA 1
ATOM 1038 C C . LYS A 1 131 ? 34.126 10.342 24.184 1 71.62 131 LYS A C 1
ATOM 1040 O O . LYS A 1 131 ? 34.273 9.179 24.563 1 71.62 131 LYS A O 1
ATOM 1045 N N . MET A 1 132 ? 32.996 10.994 24.063 1 73.84 132 MET A N 1
ATOM 1046 C CA . MET A 1 132 ? 31.8 10.351 24.601 1 73.84 132 MET A CA 1
ATOM 1047 C C . MET A 1 132 ? 31.001 9.673 23.493 1 73.84 132 MET A C 1
ATOM 1049 O O . MET A 1 132 ? 29.871 9.236 23.716 1 73.84 132 MET A O 1
ATOM 1053 N N . THR A 1 133 ? 31.66 9.558 22.349 1 77.99 133 THR A N 1
ATOM 1054 C CA . THR A 1 133 ? 30.976 8.955 21.211 1 77.99 133 THR A CA 1
ATOM 1055 C C . THR A 1 133 ? 31.607 7.613 20.85 1 77.99 133 THR A C 1
ATOM 1057 O O . THR A 1 133 ? 32.691 7.28 21.334 1 77.99 133 THR A O 1
ATOM 1060 N N . ILE A 1 134 ? 30.912 6.824 20.083 1 78.32 134 ILE A N 1
ATOM 1061 C CA . ILE A 1 134 ? 31.363 5.498 19.674 1 78.32 134 ILE A CA 1
ATOM 1062 C C . ILE A 1 134 ? 32.644 5.619 18.851 1 78.32 134 ILE A C 1
ATOM 1064 O O . ILE A 1 134 ? 33.41 4.66 18.74 1 78.32 134 ILE A O 1
ATOM 1068 N N . GLY A 1 135 ? 32.848 6.802 18.309 1 72.3 135 GLY A N 1
ATOM 1069 C CA . GLY A 1 135 ? 34.055 7.034 17.531 1 72.3 135 GLY A CA 1
ATOM 1070 C C . GLY A 1 135 ? 35.327 6.888 18.345 1 72.3 135 GLY A C 1
ATOM 1071 O O . GLY A 1 135 ? 36.401 6.647 17.79 1 72.3 135 GLY A O 1
ATOM 1072 N N . ASN A 1 136 ? 35.246 6.918 19.69 1 74.15 136 ASN A N 1
ATOM 1073 C CA . ASN A 1 136 ? 36.414 6.83 20.56 1 74.15 136 ASN A CA 1
ATOM 1074 C C . ASN A 1 136 ? 36.789 5.38 20.852 1 74.15 136 ASN A C 1
ATOM 1076 O O . ASN A 1 136 ? 37.781 5.116 21.533 1 74.15 136 ASN A O 1
ATOM 1080 N N . VAL A 1 137 ? 35.936 4.483 20.36 1 74.86 137 VAL A N 1
ATOM 1081 C CA . VAL A 1 137 ? 36.288 3.076 20.523 1 74.86 137 VAL A CA 1
ATOM 1082 C C . VAL A 1 137 ? 37.215 2.64 19.39 1 74.86 137 VAL A C 1
ATOM 1084 O O . VAL A 1 137 ? 36.865 2.756 18.213 1 74.86 137 VAL A O 1
ATOM 1087 N N . GLY A 1 138 ? 38.386 2.325 19.703 1 66.44 138 GLY A N 1
ATOM 1088 C CA . GLY A 1 138 ? 39.41 1.977 18.731 1 66.44 138 GLY A CA 1
ATOM 1089 C C . GLY A 1 138 ? 39.087 0.719 17.948 1 66.44 138 GLY A C 1
ATOM 1090 O O . GLY A 1 138 ? 38.222 -0.063 18.348 1 66.44 138 GLY A O 1
ATOM 1091 N N . ASP A 1 139 ? 39.564 0.608 16.823 1 65.65 139 ASP A N 1
ATOM 1092 C CA . ASP A 1 139 ? 39.368 -0.527 15.927 1 65.65 139 ASP A CA 1
ATOM 1093 C C . ASP A 1 139 ? 39.812 -1.831 16.586 1 65.65 139 ASP A C 1
ATOM 1095 O O . ASP A 1 139 ? 39.359 -2.912 16.204 1 65.65 139 ASP A O 1
ATOM 1099 N N . ASP A 1 140 ? 40.707 -1.708 17.595 1 61.71 140 ASP A N 1
ATOM 1100 C CA . ASP A 1 140 ? 41.265 -2.887 18.25 1 61.71 140 ASP A CA 1
ATOM 1101 C C . ASP A 1 140 ? 40.383 -3.338 19.412 1 61.71 140 ASP A C 1
ATOM 1103 O O . ASP A 1 140 ? 40.635 -4.379 20.022 1 61.71 140 ASP A O 1
ATOM 1107 N N . GLN A 1 141 ? 39.401 -2.668 19.705 1 71.32 141 GLN A N 1
ATOM 1108 C CA . GLN A 1 141 ? 38.6 -3.006 20.876 1 71.32 141 GLN A CA 1
ATOM 1109 C C . GLN A 1 141 ? 37.192 -3.434 20.474 1 71.32 141 GLN A C 1
ATOM 1111 O O . GLN A 1 141 ? 36.206 -2.841 20.917 1 71.32 141 GLN A O 1
ATOM 1116 N N . THR A 1 142 ? 37.124 -4.456 19.69 1 74.45 142 THR A N 1
ATOM 1117 C CA . THR A 1 142 ? 35.864 -4.924 19.125 1 74.45 142 THR A CA 1
ATOM 1118 C C . THR A 1 142 ? 34.963 -5.5 20.214 1 74.45 142 THR A C 1
ATOM 1120 O O . THR A 1 142 ? 33.74 -5.528 20.065 1 74.45 142 THR A O 1
ATOM 1123 N N . ALA A 1 143 ? 35.583 -5.878 21.323 1 77.41 143 ALA A N 1
ATOM 1124 C CA . ALA A 1 143 ? 34.818 -6.502 22.399 1 77.41 143 ALA A CA 1
ATOM 1125 C C . ALA A 1 143 ? 33.905 -5.488 23.082 1 77.41 143 ALA A C 1
ATOM 1127 O O . ALA A 1 143 ? 32.857 -5.851 23.621 1 77.41 143 ALA A O 1
ATOM 1128 N N . ARG A 1 144 ? 34.338 -4.326 23.09 1 80.24 144 ARG A N 1
ATOM 1129 C CA . ARG A 1 144 ? 33.553 -3.277 23.732 1 80.24 144 ARG A CA 1
ATOM 1130 C C . ARG A 1 144 ? 32.291 -2.971 22.933 1 80.24 144 ARG A C 1
ATOM 1132 O O . ARG A 1 144 ? 31.318 -2.444 23.477 1 80.24 144 ARG A O 1
ATOM 1139 N N . LEU A 1 145 ? 32.289 -3.423 21.725 1 85.04 145 LEU A N 1
ATOM 1140 C CA . LEU A 1 145 ? 31.17 -3.104 20.846 1 85.04 145 LEU A CA 1
ATOM 1141 C C . LEU A 1 145 ? 29.992 -4.037 21.105 1 85.04 145 LEU A C 1
ATOM 1143 O O . LEU A 1 145 ? 28.885 -3.795 20.62 1 85.04 145 LEU A O 1
ATOM 1147 N N . TRP A 1 146 ? 30.24 -5.014 21.957 1 85.04 146 TRP A N 1
ATOM 1148 C CA . TRP A 1 146 ? 29.137 -5.886 22.348 1 85.04 146 TRP A CA 1
ATOM 1149 C C . TRP A 1 146 ? 28.157 -5.15 23.255 1 85.04 146 TRP A C 1
ATOM 1151 O O . TRP A 1 146 ? 26.952 -5.412 23.22 1 85.04 146 TRP A O 1
ATOM 1161 N N . GLY A 1 147 ? 28.703 -4.287 24.137 1 83.03 147 GLY A N 1
ATOM 1162 C CA . GLY A 1 147 ? 27.833 -3.456 24.954 1 83.03 147 GLY A CA 1
ATOM 1163 C C . GLY A 1 147 ? 26.926 -2.556 24.135 1 83.03 147 GLY A C 1
ATOM 1164 O O . GLY A 1 147 ? 25.739 -2.419 24.441 1 83.03 147 GLY A O 1
ATOM 1165 N N . THR A 1 148 ? 27.507 -2.035 23.088 1 86.74 148 THR A N 1
ATOM 1166 C CA . THR A 1 148 ? 26.732 -1.176 22.2 1 86.74 148 THR A CA 1
ATOM 1167 C C . THR A 1 148 ? 25.663 -1.979 21.466 1 86.74 148 THR A C 1
ATOM 1169 O O . THR A 1 148 ? 24.54 -1.505 21.282 1 86.74 148 THR A O 1
ATOM 1172 N N . LEU A 1 149 ? 25.999 -3.174 21.113 1 90.04 149 LEU A N 1
ATOM 1173 C CA . LEU A 1 149 ? 25.051 -4.023 20.399 1 90.04 149 LEU A CA 1
ATOM 1174 C C . LEU A 1 149 ? 23.894 -4.428 21.306 1 90.04 149 LEU A C 1
ATOM 1176 O O . LEU A 1 149 ? 22.736 -4.418 20.883 1 90.04 149 LEU A O 1
ATOM 1180 N N . PHE A 1 150 ? 24.257 -4.81 22.459 1 90.3 150 PHE A N 1
ATOM 1181 C CA . PHE A 1 150 ? 23.22 -5.209 23.404 1 90.3 150 PHE A CA 1
ATOM 1182 C C . PHE A 1 150 ? 22.253 -4.06 23.664 1 90.3 150 PHE A C 1
ATOM 1184 O O . PHE A 1 150 ? 21.037 -4.26 23.697 1 90.3 150 PHE A O 1
ATOM 1191 N N . LEU A 1 151 ? 22.735 -2.922 23.838 1 90.92 151 LEU A N 1
ATOM 1192 C CA . LEU A 1 151 ? 21.88 -1.77 24.103 1 90.92 151 LEU A CA 1
ATOM 1193 C C . LEU A 1 151 ? 21.094 -1.379 22.856 1 90.92 151 LEU A C 1
ATOM 1195 O O . LEU A 1 151 ? 19.962 -0.9 22.955 1 90.92 151 LEU A O 1
ATOM 1199 N N . THR A 1 152 ? 21.707 -1.562 21.722 1 91.77 152 THR A N 1
ATOM 1200 C CA . THR A 1 152 ? 20.99 -1.292 20.481 1 91.77 152 THR A CA 1
ATOM 1201 C C . THR A 1 152 ? 19.744 -2.167 20.374 1 91.77 152 THR A C 1
ATOM 1203 O O . THR A 1 152 ? 18.659 -1.674 20.06 1 91.77 152 THR A O 1
ATOM 1206 N N . TRP A 1 153 ? 19.877 -3.426 20.7 1 93.07 153 TRP A N 1
ATOM 1207 C CA . TRP A 1 153 ? 18.744 -4.344 20.637 1 93.07 153 TRP A CA 1
ATOM 1208 C C . TRP A 1 153 ? 17.702 -3.997 21.695 1 93.07 153 TRP A C 1
ATOM 1210 O O . TRP A 1 153 ? 16.498 -4.052 21.432 1 93.07 153 TRP A O 1
ATOM 1220 N N . ALA A 1 154 ? 18.163 -3.606 22.797 1 93.16 154 ALA A N 1
ATOM 1221 C CA . ALA A 1 154 ? 17.245 -3.232 23.87 1 93.16 154 ALA A CA 1
ATOM 1222 C C . ALA A 1 154 ? 16.478 -1.96 23.517 1 93.16 154 ALA A C 1
ATOM 1224 O O . ALA A 1 154 ? 15.267 -1.878 23.733 1 93.16 154 ALA A O 1
ATOM 1225 N N . PHE A 1 155 ? 17.23 -1.025 23.034 1 94.73 155 PHE A N 1
ATOM 1226 C CA . PHE A 1 155 ? 16.597 0.245 22.697 1 94.73 155 PHE A CA 1
ATOM 1227 C C . PHE A 1 155 ? 15.653 0.081 21.512 1 94.73 155 PHE A C 1
ATOM 1229 O O . PHE A 1 155 ? 14.602 0.722 21.455 1 94.73 155 PHE A O 1
ATOM 1236 N N . ILE A 1 156 ? 15.983 -0.765 20.568 1 94.92 156 ILE A N 1
ATOM 1237 C CA . ILE A 1 156 ? 15.091 -1.049 19.45 1 94.92 156 ILE A CA 1
ATOM 1238 C C . ILE A 1 156 ? 13.795 -1.669 19.968 1 94.92 156 ILE A C 1
ATOM 1240 O O . ILE A 1 156 ? 12.704 -1.301 19.528 1 94.92 156 ILE A O 1
ATOM 1244 N N . ALA A 1 157 ? 13.915 -2.515 20.919 1 93.81 157 ALA A N 1
ATOM 1245 C CA . ALA A 1 157 ? 12.74 -3.161 21.5 1 93.81 157 ALA A CA 1
ATOM 1246 C C . ALA A 1 157 ? 11.846 -2.144 22.203 1 93.81 157 ALA A C 1
ATOM 1248 O O . ALA A 1 157 ? 10.62 -2.201 22.087 1 93.81 157 ALA A O 1
ATOM 1249 N N . ILE A 1 158 ? 12.426 -1.239 22.846 1 94.92 158 ILE A N 1
ATOM 1250 C CA . ILE A 1 158 ? 11.665 -0.225 23.567 1 94.92 158 ILE A CA 1
ATOM 1251 C C . ILE A 1 158 ? 10.957 0.693 22.573 1 94.92 158 ILE A C 1
ATOM 1253 O O . ILE A 1 158 ? 9.792 1.048 22.767 1 94.92 158 ILE A O 1
ATOM 1257 N N . ILE A 1 159 ? 11.658 1.053 21.544 1 95.42 159 ILE A N 1
ATOM 1258 C CA . ILE A 1 159 ? 11.074 1.95 20.552 1 95.42 159 ILE A CA 1
ATOM 1259 C C . ILE A 1 159 ? 9.942 1.237 19.816 1 95.42 159 ILE A C 1
ATOM 1261 O O . ILE A 1 159 ? 8.904 1.838 19.529 1 95.42 159 ILE A O 1
ATOM 1265 N N . LEU A 1 160 ? 10.133 -0.014 19.508 1 94.73 160 LEU A N 1
ATOM 1266 C CA . LEU A 1 160 ? 9.068 -0.777 18.866 1 94.73 160 LEU A CA 1
ATOM 1267 C C . LEU A 1 160 ? 7.845 -0.871 19.772 1 94.73 160 LEU A C 1
ATOM 1269 O O . LEU A 1 160 ? 6.71 -0.754 19.304 1 94.73 160 LEU A O 1
ATOM 1273 N N . TYR A 1 161 ? 8.105 -1.022 21.002 1 93.43 161 TYR A N 1
ATOM 1274 C CA . TYR A 1 161 ? 7.007 -1.077 21.961 1 93.43 161 TYR A CA 1
ATOM 1275 C C . TYR A 1 161 ? 6.226 0.232 21.971 1 93.43 161 TYR A C 1
ATOM 1277 O O . TYR A 1 161 ? 4.993 0.227 21.996 1 93.43 161 TYR A O 1
ATOM 1285 N N . ILE A 1 162 ? 6.91 1.266 21.954 1 94.18 162 ILE A N 1
ATOM 1286 C CA . ILE A 1 162 ? 6.255 2.569 22.005 1 94.18 162 ILE A CA 1
ATOM 1287 C C . ILE A 1 162 ? 5.501 2.818 20.701 1 94.18 162 ILE A C 1
ATOM 1289 O O . ILE A 1 162 ? 4.429 3.428 20.703 1 94.18 162 ILE A O 1
ATOM 1293 N N . ILE A 1 163 ? 6.042 2.42 19.598 1 95.36 163 ILE A N 1
ATOM 1294 C CA . ILE A 1 163 ? 5.366 2.583 18.315 1 95.36 163 ILE A CA 1
ATOM 1295 C C . ILE A 1 163 ? 4.014 1.873 18.351 1 95.36 163 ILE A C 1
ATOM 1297 O O . ILE A 1 163 ? 2.993 2.45 17.97 1 95.36 163 ILE A O 1
ATOM 1301 N N . PHE A 1 164 ? 3.956 0.713 18.891 1 92.63 164 PHE A N 1
ATOM 1302 C CA . PHE A 1 164 ? 2.716 -0.054 18.904 1 92.63 164 PHE A CA 1
ATOM 1303 C C . PHE A 1 164 ? 1.755 0.488 19.955 1 92.63 164 PHE A C 1
ATOM 1305 O O . PHE A 1 164 ? 0.537 0.426 19.781 1 92.63 164 PHE A O 1
ATOM 1312 N N . LYS A 1 165 ? 2.333 1.043 20.966 1 93.8 165 LYS A N 1
ATOM 1313 C CA . LYS A 1 165 ? 1.47 1.719 21.93 1 93.8 165 LYS A CA 1
ATOM 1314 C C . LYS A 1 165 ? 0.799 2.939 21.306 1 93.8 165 LYS A C 1
ATOM 1316 O O . LYS A 1 165 ? -0.394 3.173 21.514 1 93.8 165 LYS A O 1
ATOM 1321 N N . LEU A 1 166 ? 1.568 3.657 20.587 1 95.32 166 LEU A N 1
ATOM 1322 C CA . LEU A 1 166 ? 1.033 4.833 19.909 1 95.32 166 LEU A CA 1
ATOM 1323 C C . LEU A 1 166 ? 0.017 4.432 18.845 1 95.32 166 LEU A C 1
ATOM 1325 O O . LEU A 1 166 ? -1.026 5.075 18.704 1 95.32 166 LEU A O 1
ATOM 1329 N N . LEU A 1 167 ? 0.273 3.377 18.12 1 94.08 167 LEU A N 1
ATOM 1330 C CA . LEU A 1 167 ? -0.628 2.915 17.069 1 94.08 167 LEU A CA 1
ATOM 1331 C C . LEU A 1 167 ? -1.934 2.396 17.663 1 94.08 167 LEU A C 1
ATOM 1333 O O . LEU A 1 167 ? -3.014 2.672 17.135 1 94.08 167 LEU A O 1
ATOM 1337 N N . ASN A 1 168 ? -1.826 1.706 18.756 1 91.6 168 ASN A N 1
ATOM 1338 C CA . ASN A 1 168 ? -3.027 1.203 19.414 1 91.6 168 ASN A CA 1
ATOM 1339 C C . ASN A 1 168 ? -3.894 2.342 19.943 1 91.6 168 ASN A C 1
ATOM 1341 O O . ASN A 1 168 ? -5.12 2.303 19.821 1 91.6 168 ASN A O 1
ATOM 1345 N N . LYS A 1 169 ? -3.26 3.289 20.462 1 92.43 169 LYS A N 1
ATOM 1346 C CA . LYS A 1 169 ? -4.015 4.425 20.982 1 92.43 169 LYS A CA 1
ATOM 1347 C C . LYS A 1 169 ? -4.645 5.231 19.849 1 92.43 169 LYS A C 1
ATOM 1349 O O . LYS A 1 169 ? -5.75 5.757 19.994 1 92.43 169 LYS A O 1
ATOM 1354 N N . ALA A 1 170 ? -3.921 5.349 18.801 1 92.84 170 ALA A N 1
ATOM 1355 C CA . ALA A 1 170 ? -4.471 6.046 17.641 1 92.84 170 ALA A CA 1
ATOM 1356 C C . ALA A 1 170 ? -5.724 5.345 17.123 1 92.84 170 ALA A C 1
ATOM 1358 O O . ALA A 1 170 ? -6.724 5.996 16.814 1 92.84 170 ALA A O 1
ATOM 1359 N N . ALA A 1 171 ? -5.671 4.053 17.066 1 89.63 171 ALA A N 1
ATOM 1360 C CA . ALA A 1 171 ? -6.821 3.282 16.598 1 89.63 171 ALA A CA 1
ATOM 1361 C C . ALA A 1 171 ? -7.998 3.415 17.56 1 89.63 171 ALA A C 1
ATOM 1363 O O . ALA A 1 171 ? -9.144 3.571 17.131 1 89.63 171 ALA A O 1
ATOM 1364 N N . GLU A 1 172 ? -7.699 3.407 18.787 1 87.92 172 GLU A N 1
ATOM 1365 C CA . GLU A 1 172 ? -8.742 3.553 19.798 1 87.92 172 GLU A CA 1
ATOM 1366 C C . GLU A 1 172 ? -9.408 4.923 19.712 1 87.92 172 GLU A C 1
ATOM 1368 O O . GLU A 1 172 ? -10.633 5.03 19.787 1 87.92 172 GLU A O 1
ATOM 1373 N N . LEU A 1 173 ? -8.566 5.94 19.584 1 90.33 173 LEU A N 1
ATOM 1374 C CA . LEU A 1 173 ? -9.094 7.296 19.476 1 90.33 173 LEU A CA 1
ATOM 1375 C C . LEU A 1 173 ? -9.958 7.444 18.228 1 90.33 173 LEU A C 1
ATOM 1377 O O . LEU A 1 173 ? -11 8.103 18.264 1 90.33 173 LEU A O 1
ATOM 1381 N N . ARG A 1 174 ? -9.551 6.827 17.193 1 89.67 174 ARG A N 1
ATOM 1382 C CA . ARG A 1 174 ? -10.283 6.922 15.934 1 89.67 174 ARG A CA 1
ATOM 1383 C C . ARG A 1 174 ? -11.655 6.266 16.047 1 89.67 174 ARG A C 1
ATOM 1385 O O . ARG A 1 174 ? -12.664 6.853 15.651 1 89.67 174 ARG A O 1
ATOM 1392 N N . HIS A 1 175 ? -11.709 5.109 16.618 1 87.24 175 HIS A N 1
ATOM 1393 C CA . HIS A 1 175 ? -12.967 4.38 16.735 1 87.24 175 HIS A CA 1
ATOM 1394 C C . HIS A 1 175 ? -13.92 5.08 17.699 1 87.24 175 HIS A C 1
ATOM 1396 O O . HIS A 1 175 ? -15.124 5.154 17.443 1 87.24 175 HIS A O 1
ATOM 1402 N N . LYS A 1 176 ? -13.356 5.634 18.733 1 84.45 176 LYS A N 1
ATOM 1403 C CA . LYS A 1 176 ? -14.181 6.364 19.691 1 84.45 176 LYS A CA 1
ATOM 1404 C C . LYS A 1 176 ? -14.709 7.661 19.085 1 84.45 176 LYS A C 1
ATOM 1406 O O . LYS A 1 176 ? -15.835 8.073 19.371 1 84.45 176 LYS A O 1
ATOM 1411 N N . PHE A 1 177 ? -13.925 8.27 18.305 1 87.39 177 PHE A N 1
ATOM 1412 C CA . PHE A 1 177 ? -14.309 9.525 17.669 1 87.39 177 PHE A CA 1
ATOM 1413 C C . PHE A 1 177 ? -15.409 9.295 16.639 1 87.39 177 PHE A C 1
ATOM 1415 O O . PHE A 1 177 ? -16.389 10.04 16.593 1 87.39 177 PHE A O 1
ATOM 1422 N N . LEU A 1 178 ? -15.259 8.229 15.86 1 86.14 178 LEU A N 1
ATOM 1423 C CA . LEU A 1 178 ? -16.203 7.97 14.778 1 86.14 178 LEU A CA 1
ATOM 1424 C C . LEU A 1 178 ? -17.539 7.483 15.328 1 86.14 178 LEU A C 1
ATOM 1426 O O . LEU A 1 178 ? -18.585 7.699 14.711 1 86.14 178 LEU A O 1
ATOM 1430 N N . LEU A 1 179 ? -17.44 6.9 16.499 1 84.51 179 LEU A N 1
ATOM 1431 C CA . LEU A 1 179 ? -18.667 6.396 17.105 1 84.51 179 LEU A CA 1
ATOM 1432 C C . LEU A 1 179 ? -19.13 7.308 18.236 1 84.51 179 LEU A C 1
ATOM 1434 O O . LEU A 1 179 ? -20.01 6.939 19.017 1 84.51 179 LEU A O 1
ATOM 1438 N N . SER A 1 180 ? -18.59 8.47 18.329 1 81.42 180 SER A N 1
ATOM 1439 C CA . SER A 1 180 ? -18.891 9.403 19.41 1 81.42 180 SER A CA 1
ATOM 1440 C C . SER A 1 180 ? -20.306 9.959 19.282 1 81.42 180 SER A C 1
ATOM 1442 O O . SER A 1 180 ? -20.885 9.953 18.194 1 81.42 180 SER A O 1
ATOM 1444 N N . PRO A 1 181 ? -20.786 10.384 20.299 1 77.16 181 PRO A N 1
ATOM 1445 C CA . PRO A 1 181 ? -22.119 10.991 20.261 1 77.16 181 PRO A CA 1
ATOM 1446 C C . PRO A 1 181 ? -22.16 12.273 19.433 1 77.16 181 PRO A C 1
ATOM 1448 O O . PRO A 1 181 ? -23.191 12.596 18.838 1 77.16 181 PRO A O 1
ATOM 1451 N N . GLU A 1 182 ? -21.065 12.925 19.32 1 76.32 182 GLU A N 1
ATOM 1452 C CA . GLU A 1 182 ? -21.018 14.141 18.513 1 76.32 182 GLU A CA 1
ATOM 1453 C C . GLU A 1 182 ? -21.224 13.83 17.033 1 76.32 182 GLU A C 1
ATOM 1455 O O . GLU A 1 182 ? -21.901 14.579 16.325 1 76.32 182 GLU A O 1
ATOM 1460 N N . ASN A 1 183 ? -20.672 12.749 16.635 1 80.02 183 ASN A N 1
ATOM 1461 C CA . ASN A 1 183 ? -20.843 12.356 15.241 1 80.02 183 ASN A CA 1
ATOM 1462 C C . ASN A 1 183 ? -22.233 11.78 14.987 1 80.02 183 ASN A C 1
ATOM 1464 O O . ASN A 1 183 ? -22.759 11.885 13.877 1 80.02 183 ASN A O 1
ATOM 1468 N N . ARG A 1 184 ? -22.779 11.284 16.017 1 78.47 184 ARG A N 1
ATOM 1469 C CA . ARG A 1 184 ? -24.13 10.744 15.905 1 78.47 184 ARG A CA 1
ATOM 1470 C C . ARG A 1 184 ? -25.157 11.862 15.76 1 78.47 184 ARG A C 1
ATOM 1472 O O . ARG A 1 184 ? -26.192 11.683 15.115 1 78.47 184 ARG A O 1
ATOM 1479 N N . ALA A 1 185 ? -24.688 12.951 16.3 1 76.01 185 ALA A N 1
ATOM 1480 C CA . ALA A 1 185 ? -25.615 14.08 16.279 1 76.01 185 ALA A CA 1
ATOM 1481 C C . ALA A 1 185 ? -25.383 14.957 15.052 1 76.01 185 ALA A C 1
ATOM 1483 O O . ALA A 1 185 ? -26.143 15.894 14.798 1 76.01 185 ALA A O 1
ATOM 1484 N N . SER A 1 186 ? -24.443 14.554 14.37 1 78.31 186 SER A N 1
ATOM 1485 C CA . SER A 1 186 ? -24.129 15.361 13.196 1 78.31 186 SER A CA 1
ATOM 1486 C C . SER A 1 186 ? -24.306 14.559 11.91 1 78.31 186 SER A C 1
ATOM 1488 O O . SER A 1 186 ? -24.168 13.334 11.913 1 78.31 186 SER A O 1
ATOM 1490 N N . LEU A 1 187 ? -24.631 15.2 10.844 1 82.74 187 LEU A N 1
ATOM 1491 C CA . LEU A 1 187 ? -24.819 14.566 9.543 1 82.74 187 LEU A CA 1
ATOM 1492 C C . LEU A 1 187 ? -23.485 14.109 8.963 1 82.74 187 LEU A C 1
ATOM 1494 O O . LEU A 1 187 ? -23.449 13.247 8.082 1 82.74 187 LEU A O 1
ATOM 1498 N N . SER A 1 188 ? -22.503 14.693 9.52 1 83.72 188 SER A N 1
ATOM 1499 C CA . SER A 1 188 ? -21.168 14.384 9.019 1 83.72 188 SER A CA 1
ATOM 1500 C C . SER A 1 188 ? -20.828 12.911 9.222 1 83.72 188 SER A C 1
ATOM 1502 O O . SER A 1 188 ? -20.162 12.3 8.383 1 83.72 188 SER A O 1
ATOM 1504 N N . GLY A 1 189 ? -21.372 12.372 10.266 1 84.65 189 GLY A N 1
ATOM 1505 C CA . GLY A 1 189 ? -21.065 10.983 10.569 1 84.65 189 GLY A CA 1
ATOM 1506 C C . GLY A 1 189 ? -21.759 10.003 9.643 1 84.65 189 GLY A C 1
ATOM 1507 O O . GLY A 1 189 ? -21.297 8.874 9.466 1 84.65 189 GLY A O 1
ATOM 1508 N N . TYR A 1 190 ? -22.788 10.47 8.912 1 87.87 190 TYR A N 1
ATOM 1509 C CA . TYR A 1 190 ? -23.59 9.582 8.078 1 87.87 190 TYR A CA 1
ATOM 1510 C C . TYR A 1 190 ? -23.304 9.816 6.599 1 87.87 190 TYR A C 1
ATOM 1512 O O . TYR A 1 190 ? -23.946 9.217 5.734 1 87.87 190 TYR A O 1
ATOM 1520 N N . THR A 1 191 ? -22.361 10.628 6.36 1 89.25 191 THR A N 1
ATOM 1521 C CA . THR A 1 191 ? -22.196 11.071 4.98 1 89.25 191 THR A CA 1
ATOM 1522 C C . THR A 1 191 ? -20.908 10.512 4.383 1 89.25 191 THR A C 1
ATOM 1524 O O . THR A 1 191 ? -19.88 10.449 5.061 1 89.25 191 THR A O 1
ATOM 1527 N N . LEU A 1 192 ? -21.038 10.011 3.143 1 91.75 192 LEU A N 1
ATOM 1528 C CA . LEU A 1 192 ? -19.903 9.541 2.356 1 91.75 192 LEU A CA 1
ATOM 1529 C C . LEU A 1 192 ? -19.657 10.454 1.159 1 91.75 192 LEU A C 1
ATOM 1531 O O . LEU A 1 192 ? -20.585 10.762 0.407 1 91.75 192 LEU A O 1
ATOM 1535 N N . LEU A 1 193 ? -18.458 10.978 1.05 1 92.65 193 LEU A N 1
ATOM 1536 C CA . LEU A 1 193 ? -18.073 11.796 -0.095 1 92.65 193 LEU A CA 1
ATOM 1537 C C . LEU A 1 193 ? -17.389 10.948 -1.163 1 92.65 193 LEU A C 1
ATOM 1539 O O . LEU A 1 193 ? -16.435 10.225 -0.87 1 92.65 193 LEU A O 1
ATOM 1543 N N . VAL A 1 194 ? -17.94 10.909 -2.343 1 91.19 194 VAL A N 1
ATOM 1544 C CA . VAL A 1 194 ? -17.385 10.161 -3.466 1 91.19 194 VAL A CA 1
ATOM 1545 C C . VAL A 1 194 ? -17.042 11.119 -4.605 1 91.19 194 VAL A C 1
ATOM 1547 O O . VAL A 1 194 ? -17.826 12.014 -4.929 1 91.19 194 VAL A O 1
ATOM 1550 N N . ARG A 1 195 ? -15.919 10.932 -5.143 1 90.49 195 ARG A N 1
ATOM 1551 C CA . ARG A 1 195 ? -15.525 11.804 -6.245 1 90.49 195 ARG A CA 1
ATOM 1552 C C . ARG A 1 195 ? -15.221 10.995 -7.501 1 90.49 195 ARG A C 1
ATOM 1554 O O . ARG A 1 195 ? -15.157 9.765 -7.454 1 90.49 195 ARG A O 1
ATOM 1561 N N . ASP A 1 196 ? -15.161 11.599 -8.725 1 88.38 196 ASP A N 1
ATOM 1562 C CA . ASP A 1 196 ? -14.836 11.028 -10.028 1 88.38 196 ASP A CA 1
ATOM 1563 C C . ASP A 1 196 ? -15.956 10.115 -10.522 1 88.38 196 ASP A C 1
ATOM 1565 O O . ASP A 1 196 ? -15.706 8.973 -10.913 1 88.38 196 ASP A O 1
ATOM 1569 N N . ILE A 1 197 ? -17.11 10.617 -10.388 1 88.45 197 ILE A N 1
ATOM 1570 C CA . ILE A 1 197 ? -18.268 9.901 -10.911 1 88.45 197 ILE A CA 1
ATOM 1571 C C . ILE A 1 197 ? -18.385 10.136 -12.415 1 88.45 197 ILE A C 1
ATOM 1573 O O . ILE A 1 197 ? -18.433 11.282 -12.869 1 88.45 197 ILE A O 1
ATOM 1577 N N . PRO A 1 198 ? -18.312 9.124 -13.098 1 86.12 198 PRO A N 1
ATOM 1578 C CA . PRO A 1 198 ? -18.443 9.311 -14.545 1 86.12 198 PRO A CA 1
ATOM 1579 C C . PRO A 1 198 ? -19.778 9.939 -14.94 1 86.12 198 PRO A C 1
ATOM 1581 O O . PRO A 1 198 ? -20.746 9.872 -14.177 1 86.12 198 PRO A O 1
ATOM 1584 N N . ARG A 1 199 ? -19.885 10.541 -16.059 1 81.84 199 ARG A N 1
ATOM 1585 C CA . ARG A 1 199 ? -21.05 11.279 -16.535 1 81.84 199 ARG A CA 1
ATOM 1586 C C . ARG A 1 199 ? -22.264 10.365 -16.661 1 81.84 199 ARG A C 1
ATOM 1588 O O . ARG A 1 199 ? -23.395 10.791 -16.42 1 81.84 199 ARG A O 1
ATOM 1595 N N . SER A 1 200 ? -21.985 9.04 -16.853 1 80.34 200 SER A N 1
ATOM 1596 C CA . SER A 1 200 ? -23.077 8.095 -17.066 1 80.34 200 SER A CA 1
ATOM 1597 C C . SER A 1 200 ? -23.745 7.715 -15.748 1 80.34 200 SER A C 1
ATOM 1599 O O . SER A 1 200 ? -24.897 7.278 -15.734 1 80.34 200 SER A O 1
ATOM 1601 N N . LEU A 1 201 ? -23.082 8.003 -14.697 1 85.44 201 LEU A N 1
ATOM 1602 C CA . LEU A 1 201 ? -23.609 7.578 -13.405 1 85.44 201 LEU A CA 1
ATOM 1603 C C . LEU A 1 201 ? -24.044 8.78 -12.573 1 85.44 201 LEU A C 1
ATOM 1605 O O . LEU A 1 201 ? -24.456 8.626 -11.421 1 85.44 201 LEU A O 1
ATOM 1609 N N . ARG A 1 202 ? -23.984 9.962 -13.219 1 84.97 202 ARG A N 1
ATOM 1610 C CA . ARG A 1 202 ? -24.314 11.175 -12.478 1 84.97 202 ARG A CA 1
ATOM 1611 C C . ARG A 1 202 ? -25.824 11.367 -12.387 1 84.97 202 ARG A C 1
ATOM 1613 O O . ARG A 1 202 ? -26.358 12.368 -12.868 1 84.97 202 ARG A O 1
ATOM 1620 N N . ASP A 1 203 ? -26.43 10.338 -11.893 1 82.64 203 ASP A N 1
ATOM 1621 C CA . ASP A 1 203 ? -27.86 10.308 -11.601 1 82.64 203 ASP A CA 1
ATOM 1622 C C . ASP A 1 203 ? -28.124 9.743 -10.207 1 82.64 203 ASP A C 1
ATOM 1624 O O . ASP A 1 203 ? -27.624 8.671 -9.861 1 82.64 203 ASP A O 1
ATOM 1628 N N . PRO A 1 204 ? -28.801 10.55 -9.43 1 83.87 204 PRO A N 1
ATOM 1629 C CA . PRO A 1 204 ? -29.038 10.125 -8.049 1 83.87 204 PRO A CA 1
ATOM 1630 C C . PRO A 1 204 ? -29.705 8.754 -7.959 1 83.87 204 PRO A C 1
ATOM 1632 O O . PRO A 1 204 ? -29.43 7.989 -7.032 1 83.87 204 PRO A O 1
ATOM 1635 N N . VAL A 1 205 ? -30.527 8.409 -8.918 1 82.77 205 VAL A N 1
ATOM 1636 C CA . VAL A 1 205 ? -31.235 7.134 -8.882 1 82.77 205 VAL A CA 1
ATOM 1637 C C . VAL A 1 205 ? -30.26 5.993 -9.163 1 82.77 205 VAL A C 1
ATOM 1639 O O . VAL A 1 205 ? -30.292 4.961 -8.488 1 82.77 205 VAL A O 1
ATOM 1642 N N . VAL A 1 206 ? -29.492 6.253 -10.136 1 85.26 206 VAL A N 1
ATOM 1643 C CA . VAL A 1 206 ? -28.526 5.227 -10.512 1 85.26 206 VAL A CA 1
ATOM 1644 C C . VAL A 1 206 ? -27.513 5.033 -9.385 1 85.26 206 VAL A C 1
ATOM 1646 O O . VAL A 1 206 ? -27.148 3.902 -9.057 1 85.26 206 VAL A O 1
ATOM 1649 N N . LEU A 1 207 ? -27.104 6.084 -8.779 1 88.74 207 LEU A N 1
ATOM 1650 C CA . LEU A 1 207 ? -26.129 6.011 -7.696 1 88.74 207 LEU A CA 1
ATOM 1651 C C . LEU A 1 207 ? -26.733 5.341 -6.466 1 88.74 207 LEU A C 1
ATOM 1653 O O . LEU A 1 207 ? -26.046 4.604 -5.756 1 88.74 207 LEU A O 1
ATOM 1657 N N . ARG A 1 208 ? -27.971 5.653 -6.275 1 87.94 208 ARG A N 1
ATOM 1658 C CA . ARG A 1 208 ? -28.651 5.02 -5.15 1 87.94 208 ARG A CA 1
ATOM 1659 C C . ARG A 1 208 ? -28.71 3.506 -5.328 1 87.94 208 ARG A C 1
ATOM 1661 O O . ARG A 1 208 ? -28.452 2.755 -4.385 1 87.94 208 ARG A O 1
ATOM 1668 N N . LYS A 1 209 ? -29.048 3.105 -6.495 1 85.14 209 LYS A N 1
ATOM 1669 C CA . LYS A 1 209 ? -29.13 1.676 -6.784 1 85.14 209 LYS A CA 1
ATOM 1670 C C . LYS A 1 209 ? -27.767 1.006 -6.634 1 85.14 209 LYS A C 1
ATOM 1672 O O . LYS A 1 209 ? -27.672 -0.111 -6.121 1 85.14 209 LYS A O 1
ATOM 1677 N N . LEU A 1 210 ? -26.802 1.682 -7.072 1 88.06 210 LEU A N 1
ATOM 1678 C CA . LEU A 1 210 ? -25.441 1.163 -6.998 1 88.06 210 LEU A CA 1
ATOM 1679 C C . LEU A 1 210 ? -24.997 1.007 -5.548 1 88.06 210 LEU A C 1
ATOM 1681 O O . LEU A 1 210 ? -24.431 -0.023 -5.174 1 88.06 210 LEU A O 1
ATOM 1685 N N . LEU A 1 211 ? -25.337 2.005 -4.744 1 88.89 211 LEU A N 1
ATOM 1686 C CA . LEU A 1 211 ? -24.888 1.981 -3.356 1 88.89 211 LEU A CA 1
ATOM 1687 C C . LEU A 1 211 ? -25.777 1.073 -2.512 1 88.89 211 LEU A C 1
ATOM 1689 O O . LEU A 1 211 ? -25.338 0.544 -1.489 1 88.89 211 LEU A O 1
ATOM 1693 N N . GLU A 1 212 ? -26.929 0.859 -2.958 1 87.03 212 GLU A N 1
ATOM 1694 C CA . GLU A 1 212 ? -27.82 -0.073 -2.273 1 87.03 212 GLU A CA 1
ATOM 1695 C C . GLU A 1 212 ? -27.353 -1.515 -2.449 1 87.03 212 GLU A C 1
ATOM 1697 O O . GLU A 1 212 ? -27.645 -2.374 -1.615 1 87.03 212 GLU A O 1
ATOM 1702 N N . ARG A 1 213 ? -26.687 -1.731 -3.493 1 84.97 213 ARG A N 1
ATOM 1703 C CA . ARG A 1 213 ? -26.122 -3.059 -3.706 1 84.97 213 ARG A CA 1
ATOM 1704 C C . ARG A 1 213 ? -25.007 -3.347 -2.706 1 84.97 213 ARG A C 1
ATOM 1706 O O . ARG A 1 213 ? -24.8 -4.497 -2.313 1 84.97 213 ARG A O 1
ATOM 1713 N N . ILE A 1 214 ? -24.336 -2.348 -2.294 1 86.86 214 ILE A N 1
ATOM 1714 C CA . ILE A 1 214 ? -23.259 -2.486 -1.32 1 86.86 214 ILE A CA 1
ATOM 1715 C C . ILE A 1 214 ? -23.844 -2.574 0.087 1 86.86 214 ILE A C 1
ATOM 1717 O O . ILE A 1 214 ? -23.484 -3.464 0.862 1 86.86 214 ILE A O 1
ATOM 1721 N N . GLN A 1 215 ? -24.683 -1.629 0.389 1 87.56 215 GLN A N 1
ATOM 1722 C CA . GLN A 1 215 ? -25.395 -1.601 1.662 1 87.56 215 GLN A CA 1
ATOM 1723 C C . GLN A 1 215 ? -26.906 -1.583 1.448 1 87.56 215 GLN A C 1
ATOM 1725 O O . GLN A 1 215 ? -27.516 -0.514 1.379 1 87.56 215 GLN A O 1
ATOM 1730 N N . PRO A 1 216 ? -27.433 -2.715 1.48 1 83.82 216 PRO A N 1
ATOM 1731 C CA . PRO A 1 216 ? -28.86 -2.798 1.16 1 83.82 216 PRO A CA 1
ATOM 1732 C C . PRO A 1 216 ? -29.734 -2.04 2.158 1 83.82 216 PRO A C 1
ATOM 1734 O O . PRO A 1 216 ? -29.563 -2.189 3.371 1 83.82 216 PRO A O 1
ATOM 1737 N N . ASN A 1 217 ? -30.55 -1.166 1.686 1 79.03 217 ASN A N 1
ATOM 1738 C CA . ASN A 1 217 ? -31.6 -0.45 2.404 1 79.03 217 ASN A CA 1
ATOM 1739 C C . ASN A 1 217 ? -31.017 0.543 3.406 1 79.03 217 ASN A C 1
ATOM 1741 O O . ASN A 1 217 ? -31.56 0.721 4.497 1 79.03 217 ASN A O 1
ATOM 1745 N N . LYS A 1 218 ? -29.929 1.113 3.1 1 85.59 218 LYS A N 1
ATOM 1746 C CA . LYS A 1 218 ? -29.313 2.017 4.067 1 85.59 218 LYS A CA 1
ATOM 1747 C C . LYS A 1 218 ? -29.043 3.385 3.446 1 85.59 218 LYS A C 1
ATOM 1749 O O . LYS A 1 218 ? -28.584 4.303 4.13 1 85.59 218 LYS A O 1
ATOM 1754 N N . VAL A 1 219 ? -29.339 3.507 2.171 1 88.46 219 VAL A N 1
ATOM 1755 C CA . VAL A 1 219 ? -29.075 4.785 1.519 1 88.46 219 VAL A CA 1
ATOM 1756 C C . VAL A 1 219 ? -30.288 5.701 1.666 1 88.46 219 VAL A C 1
ATOM 1758 O O . VAL A 1 219 ? -31.392 5.351 1.242 1 88.46 219 VAL A O 1
ATOM 1761 N N . LEU A 1 220 ? -30.126 6.838 2.252 1 84.82 220 LEU A N 1
ATOM 1762 C CA . LEU A 1 220 ? -31.22 7.77 2.503 1 84.82 220 LEU A CA 1
ATOM 1763 C C . LEU A 1 220 ? -31.305 8.818 1.398 1 84.82 220 LEU A C 1
ATOM 1765 O O . LEU A 1 220 ? -32.398 9.147 0.931 1 84.82 220 LEU A O 1
ATOM 1769 N N . ASP A 1 221 ? -30.033 9.394 1.12 1 85.26 221 ASP A N 1
ATOM 1770 C CA . ASP A 1 221 ? -30.053 10.485 0.15 1 85.26 221 ASP A CA 1
ATOM 1771 C C . ASP A 1 221 ? -28.723 10.584 -0.593 1 85.26 221 ASP A C 1
ATOM 1773 O O . ASP A 1 221 ? -27.689 10.14 -0.089 1 85.26 221 ASP A O 1
ATOM 1777 N N . VAL A 1 222 ? -28.866 11.057 -1.843 1 87.73 222 VAL A N 1
ATOM 1778 C CA . VAL A 1 222 ? -27.695 11.295 -2.681 1 87.73 222 VAL A CA 1
ATOM 1779 C C . VAL A 1 222 ? -27.684 12.747 -3.153 1 87.73 222 VAL A C 1
ATOM 1781 O O . VAL A 1 222 ? -28.627 13.203 -3.803 1 87.73 222 VAL A O 1
ATOM 1784 N N . ILE A 1 223 ? -26.669 13.514 -2.765 1 84.63 223 ILE A N 1
ATOM 1785 C CA . ILE A 1 223 ? -26.545 14.92 -3.134 1 84.63 223 ILE A CA 1
ATOM 1786 C C . ILE A 1 223 ? -25.414 15.09 -4.147 1 84.63 223 ILE A C 1
ATOM 1788 O O . ILE A 1 223 ? -24.242 14.892 -3.818 1 84.63 223 ILE A O 1
ATOM 1792 N N . LEU A 1 224 ? -25.701 15.407 -5.319 1 85.68 224 LEU A N 1
ATOM 1793 C CA . LEU A 1 224 ? -24.694 15.633 -6.349 1 85.68 224 LEU A CA 1
ATOM 1794 C C . LEU A 1 224 ? -24.199 17.076 -6.318 1 85.68 224 LEU A C 1
ATOM 1796 O O . LEU A 1 224 ? -24.984 18.001 -6.096 1 85.68 224 LEU A O 1
ATOM 1800 N N . THR A 1 225 ? -22.917 17.243 -6.464 1 82.79 225 THR A N 1
ATOM 1801 C CA . THR A 1 225 ? -22.346 18.585 -6.497 1 82.79 225 THR A CA 1
ATOM 1802 C C . THR A 1 225 ? -22.545 19.224 -7.869 1 82.79 225 THR A C 1
ATOM 1804 O O . THR A 1 225 ? -22.464 18.544 -8.894 1 82.79 225 THR A O 1
ATOM 1807 N N . ARG A 1 226 ? -22.829 20.46 -7.814 1 76.39 226 ARG A N 1
ATOM 1808 C CA . ARG A 1 226 ? -23.083 21.199 -9.046 1 76.39 226 ARG A CA 1
ATOM 1809 C C . ARG A 1 226 ? -21.911 22.112 -9.388 1 76.39 226 ARG A C 1
ATOM 1811 O O . ARG A 1 226 ? -21.051 22.371 -8.543 1 76.39 226 ARG A O 1
ATOM 1818 N N . ASP A 1 227 ? -21.82 22.408 -10.614 1 74.68 227 ASP A N 1
ATOM 1819 C CA . ASP A 1 227 ? -20.762 23.319 -11.04 1 74.68 227 ASP A CA 1
ATOM 1820 C C . ASP A 1 227 ? -21.042 24.744 -10.568 1 74.68 227 ASP A C 1
ATOM 1822 O O . ASP A 1 227 ? -22.008 25.371 -11.009 1 74.68 227 ASP A O 1
ATOM 1826 N N . VAL A 1 228 ? -20.343 25.158 -9.542 1 75.42 228 VAL A N 1
ATOM 1827 C CA . VAL A 1 228 ? -20.624 26.473 -8.975 1 75.42 228 VAL A CA 1
ATOM 1828 C C . VAL A 1 228 ? -19.398 27.373 -9.123 1 75.42 228 VAL A C 1
ATOM 1830 O O . VAL A 1 228 ? -19.214 28.314 -8.348 1 75.42 228 VAL A O 1
ATOM 1833 N N . ARG A 1 229 ? -18.603 27.405 -10.16 1 73.47 229 ARG A N 1
ATOM 1834 C CA . ARG A 1 229 ? -17.377 28.191 -10.25 1 73.47 229 ARG A CA 1
ATOM 1835 C C . ARG A 1 229 ? -17.687 29.678 -10.386 1 73.47 229 ARG A C 1
ATOM 1837 O O . ARG A 1 229 ? -17.15 30.5 -9.642 1 73.47 229 ARG A O 1
ATOM 1844 N N . GLU A 1 230 ? -18.495 29.88 -11.232 1 75.87 230 GLU A N 1
ATOM 1845 C CA . GLU A 1 230 ? -18.847 31.276 -11.47 1 75.87 230 GLU A CA 1
ATOM 1846 C C . GLU A 1 230 ? -19.686 31.837 -10.325 1 75.87 230 GLU A C 1
ATOM 1848 O O . GLU A 1 230 ? -19.526 32.997 -9.941 1 75.87 230 GLU A O 1
ATOM 1853 N N . LEU A 1 231 ? -20.414 30.917 -9.787 1 80.81 231 LEU A N 1
ATOM 1854 C CA . LEU A 1 231 ? -21.258 31.326 -8.669 1 80.81 231 LEU A CA 1
ATOM 1855 C C . LEU A 1 231 ? -20.418 31.6 -7.426 1 80.81 231 LEU A C 1
ATOM 1857 O O . LEU A 1 231 ? -20.724 32.511 -6.654 1 80.81 231 LEU A O 1
ATOM 1861 N N . SER A 1 232 ? -19.412 30.877 -7.337 1 82.11 232 SER A N 1
ATOM 1862 C CA . SER A 1 232 ? -18.553 31.05 -6.17 1 82.11 232 SER A CA 1
ATOM 1863 C C . SER A 1 232 ? -17.817 32.385 -6.219 1 82.11 232 SER A C 1
ATOM 1865 O O . SER A 1 232 ? -17.659 33.05 -5.194 1 82.11 232 SER A O 1
ATOM 1867 N N . LYS A 1 233 ? -17.447 32.795 -7.385 1 84.09 233 LYS A N 1
ATOM 1868 C CA . LYS A 1 233 ? -16.766 34.078 -7.529 1 84.09 233 LYS A CA 1
ATOM 1869 C C . LYS A 1 233 ? -17.706 35.238 -7.21 1 84.09 233 LYS A C 1
ATOM 1871 O O . LYS A 1 233 ? -17.319 36.187 -6.526 1 84.09 233 LYS A O 1
ATOM 1876 N N . LEU A 1 234 ? -18.862 35.094 -7.693 1 85.88 234 LEU A N 1
ATOM 1877 C CA . LEU A 1 234 ? -19.852 36.138 -7.453 1 85.88 234 LEU A CA 1
ATOM 1878 C C . LEU A 1 234 ? -20.245 36.185 -5.98 1 85.88 234 LEU A C 1
ATOM 1880 O O . LEU A 1 234 ? -20.474 37.264 -5.428 1 85.88 234 LEU A O 1
ATOM 1884 N N . HIS A 1 235 ? -20.272 35.009 -5.476 1 85.94 235 HIS A N 1
ATOM 1885 C CA . HIS A 1 235 ? -20.619 34.939 -4.061 1 85.94 235 HIS A CA 1
ATOM 1886 C C . HIS A 1 235 ? -19.534 35.57 -3.195 1 85.94 235 HIS A C 1
ATOM 1888 O O . HIS A 1 235 ? -19.835 36.294 -2.244 1 85.94 235 HIS A O 1
ATOM 1894 N N . ASN A 1 236 ? -18.399 35.304 -3.534 1 86.15 236 ASN A N 1
ATOM 1895 C CA . ASN A 1 236 ? -17.301 35.884 -2.767 1 86.15 236 ASN A CA 1
ATOM 1896 C C . ASN A 1 236 ? -17.261 37.403 -2.908 1 86.15 236 ASN A C 1
ATOM 1898 O O . ASN A 1 236 ? -16.927 38.11 -1.955 1 86.15 236 ASN A O 1
ATOM 1902 N N . LYS A 1 237 ? -17.586 37.848 -4.051 1 87.49 237 LYS A N 1
ATOM 1903 C CA . LYS A 1 237 ? -17.682 39.29 -4.255 1 87.49 237 LYS A CA 1
ATOM 1904 C C . LYS A 1 237 ? -18.827 39.886 -3.44 1 87.49 237 LYS A C 1
ATOM 1906 O O . LYS A 1 237 ? -18.71 40.995 -2.915 1 87.49 237 LYS A O 1
ATOM 1911 N N . HIS A 1 238 ? -19.811 39.108 -3.409 1 88.44 238 HIS A N 1
ATOM 1912 C CA . HIS A 1 238 ? -20.966 39.543 -2.631 1 88.44 238 HIS A CA 1
ATOM 1913 C C . HIS A 1 238 ? -20.624 39.648 -1.148 1 88.44 238 HIS A C 1
ATOM 1915 O O . HIS A 1 238 ? -20.997 40.62 -0.488 1 88.44 238 HIS A O 1
ATOM 1921 N N . VAL A 1 239 ? -19.902 38.701 -0.705 1 87.51 239 VAL A N 1
ATOM 1922 C CA . VAL A 1 239 ? -19.491 38.705 0.695 1 87.51 239 VAL A CA 1
ATOM 1923 C C . VAL A 1 239 ? -18.508 39.847 0.942 1 87.51 239 VAL A C 1
ATOM 1925 O O . VAL A 1 239 ? -18.54 40.485 1.997 1 87.51 239 VAL A O 1
ATOM 1928 N N . GLY A 1 240 ? -17.742 40.094 -0.009 1 87.58 240 GLY A N 1
ATOM 1929 C CA . GLY A 1 240 ? -16.813 41.207 0.103 1 87.58 240 GLY A CA 1
ATOM 1930 C C . GLY A 1 240 ? -17.503 42.556 0.165 1 87.58 240 GLY A C 1
ATOM 1931 O O . GLY A 1 240 ? -17.098 43.432 0.932 1 87.58 240 GLY A O 1
ATOM 1932 N N . GLU A 1 241 ? -18.502 42.721 -0.59 1 88.81 241 GLU A N 1
ATOM 1933 C CA . GLU A 1 241 ? -19.271 43.961 -0.58 1 88.81 241 GLU A CA 1
ATOM 1934 C C . GLU A 1 241 ? -20.028 44.131 0.734 1 88.81 241 GLU A C 1
ATOM 1936 O O . GLU A 1 241 ? -20.213 45.253 1.209 1 88.81 241 GLU A O 1
ATOM 1941 N N . ARG A 1 242 ? -20.43 43.026 1.237 1 89.67 242 ARG A N 1
ATOM 1942 C CA . ARG A 1 242 ? -21.07 43.075 2.548 1 89.67 242 ARG A CA 1
ATOM 1943 C C . ARG A 1 242 ? -20.108 43.6 3.608 1 89.67 242 ARG A C 1
ATOM 1945 O O . ARG A 1 242 ? -20.48 44.441 4.43 1 89.67 242 ARG A O 1
ATOM 1952 N N . ASP A 1 243 ? -18.985 43.113 3.534 1 89.96 243 ASP A N 1
ATOM 1953 C CA . ASP A 1 243 ? -17.989 43.552 4.506 1 89.96 243 ASP A CA 1
ATOM 1954 C C . ASP A 1 243 ? -17.688 45.041 4.349 1 89.96 243 ASP A C 1
ATOM 1956 O O . ASP A 1 243 ? -17.487 45.747 5.34 1 89.96 243 ASP A O 1
ATOM 1960 N N . SER A 1 244 ? -17.628 45.634 3.244 1 89.94 244 SER A N 1
ATOM 1961 C CA . SER A 1 244 ? -17.385 47.05 2.985 1 89.94 244 SER A CA 1
ATOM 1962 C C . SER A 1 244 ? -18.56 47.905 3.448 1 89.94 244 SER A C 1
ATOM 1964 O O . SER A 1 244 ? -18.366 49.016 3.947 1 89.94 244 SER A O 1
ATOM 1966 N N . LEU A 1 245 ? -19.771 47.3 3.169 1 91.47 245 LEU A N 1
ATOM 1967 C CA . LEU A 1 245 ? -20.963 47.994 3.644 1 91.47 245 LEU A CA 1
ATOM 1968 C C . LEU A 1 245 ? -20.964 48.094 5.165 1 91.47 245 LEU A C 1
ATOM 1970 O O . LEU A 1 245 ? -21.325 49.133 5.724 1 91.47 245 LEU A O 1
ATOM 1974 N N . GLU A 1 246 ? -20.596 46.998 5.767 1 92.42 246 GLU A N 1
ATOM 1975 C CA . GLU A 1 246 ? -20.505 47.006 7.224 1 92.42 246 GLU A CA 1
ATOM 1976 C C . GLU A 1 246 ? -19.496 48.044 7.708 1 92.42 246 GLU A C 1
ATOM 1978 O O . GLU A 1 246 ? -19.738 48.739 8.697 1 92.42 246 GLU A O 1
ATOM 1983 N N . LYS A 1 247 ? -18.446 48.113 6.992 1 91.46 247 LYS A N 1
ATOM 1984 C CA . LYS A 1 247 ? -17.408 49.073 7.356 1 91.46 247 LYS A CA 1
ATOM 1985 C C . LYS A 1 247 ? -17.894 50.507 7.167 1 91.46 247 LYS A C 1
ATOM 1987 O O . LYS A 1 247 ? -17.664 51.364 8.023 1 91.46 247 LYS A O 1
ATOM 1992 N N . ALA A 1 248 ? -18.582 50.719 6.086 1 91.18 248 ALA A N 1
ATOM 1993 C CA . ALA A 1 248 ? -19.097 52.055 5.8 1 91.18 248 ALA A CA 1
ATOM 1994 C C . ALA A 1 248 ? -20.187 52.447 6.794 1 91.18 248 ALA A C 1
ATOM 1996 O O . ALA A 1 248 ? -20.228 53.588 7.261 1 91.18 248 ALA A O 1
ATOM 1997 N N . SER A 1 249 ? -21.027 51.239 6.911 1 92.48 249 SER A N 1
ATOM 1998 C CA . SER A 1 249 ? -22.11 51.504 7.853 1 92.48 249 SER A CA 1
ATOM 1999 C C . SER A 1 249 ? -21.571 51.762 9.256 1 92.48 249 SER A C 1
ATOM 2001 O O . SER A 1 249 ? -22.051 52.655 9.957 1 92.48 249 SER A O 1
ATOM 2003 N N . THR A 1 250 ? -20.643 51.216 9.805 1 92.04 250 THR A N 1
ATOM 2004 C CA . THR A 1 250 ? -20.069 51.382 11.136 1 92.04 250 THR A CA 1
ATOM 2005 C C . THR A 1 250 ? -19.318 52.706 11.239 1 92.04 250 THR A C 1
ATOM 2007 O O . THR A 1 250 ? -19.365 53.373 12.275 1 92.04 250 THR A O 1
ATOM 2010 N N . THR A 1 251 ? -18.653 53.062 10.199 1 89.87 251 THR A N 1
ATOM 2011 C CA . THR A 1 251 ? -17.95 54.34 10.182 1 89.87 251 THR A CA 1
ATOM 2012 C C . THR A 1 251 ? -18.936 55.501 10.277 1 89.87 251 THR A C 1
ATOM 2014 O O . THR A 1 251 ? -18.658 56.507 10.934 1 89.87 251 THR A O 1
ATOM 2017 N N . TYR A 1 252 ? -20.026 55.425 9.604 1 91.3 252 TYR A N 1
ATOM 2018 C CA . TYR A 1 252 ? -21.079 56.434 9.665 1 91.3 252 TYR A CA 1
ATOM 2019 C C . TYR A 1 252 ? -21.613 56.579 11.085 1 91.3 252 TYR A C 1
ATOM 2021 O O . TYR A 1 252 ? -21.704 57.691 11.611 1 91.3 252 TYR A O 1
ATOM 2029 N N . ILE A 1 253 ? -21.887 55.464 11.697 1 90.71 253 ILE A N 1
ATOM 2030 C CA . ILE A 1 253 ? -22.43 55.471 13.051 1 90.71 253 ILE A CA 1
ATOM 2031 C C . ILE A 1 253 ? -21.403 56.056 14.017 1 90.71 253 ILE A C 1
ATOM 2033 O O . ILE A 1 253 ? -21.748 56.85 14.895 1 90.71 253 ILE A O 1
ATOM 2037 N N . LYS A 1 254 ? -19.919 55.832 14.06 1 90.65 254 LYS A N 1
ATOM 2038 C CA . LYS A 1 254 ? -18.827 56.308 14.904 1 90.65 254 LYS A CA 1
ATOM 2039 C C . LYS A 1 254 ? -18.664 57.821 14.791 1 90.65 254 LYS A C 1
ATOM 2041 O O . LYS A 1 254 ? -18.489 58.509 15.799 1 90.65 254 LYS A O 1
ATOM 2046 N N . THR A 1 255 ? -19.065 58.196 13.345 1 88.61 255 THR A N 1
ATOM 2047 C CA . THR A 1 255 ? -18.922 59.623 13.077 1 88.61 255 THR A CA 1
ATOM 2048 C C . THR A 1 255 ? -20.065 60.409 13.714 1 88.61 255 THR A C 1
ATOM 2050 O O . THR A 1 255 ? -19.845 61.477 14.289 1 88.61 255 THR A O 1
ATOM 2053 N N . VAL A 1 256 ? -21.252 59.897 13.552 1 87.36 256 VAL A N 1
ATOM 2054 C CA . VAL A 1 256 ? -22.416 60.565 14.124 1 87.36 256 VAL A CA 1
ATOM 2055 C C . VAL A 1 256 ? -22.299 60.594 15.647 1 87.36 256 VAL A C 1
ATOM 2057 O O . VAL A 1 256 ? -22.567 61.62 16.276 1 87.36 256 VAL A O 1
ATOM 2060 N N . CYS A 1 257 ? -21.841 59.504 16.219 1 85.3 257 CYS A N 1
ATOM 2061 C CA . CYS A 1 257 ? -21.731 59.392 17.669 1 85.3 257 CYS A CA 1
ATOM 2062 C C . CYS A 1 257 ? -20.646 60.318 18.207 1 85.3 257 CYS A C 1
ATOM 2064 O O . CYS A 1 257 ? -20.875 61.056 19.167 1 85.3 257 CYS A O 1
ATOM 2066 N N . VAL A 1 258 ? -19.572 60.359 17.569 1 86.82 258 VAL A N 1
ATOM 2067 C CA . VAL A 1 258 ? -18.437 61.147 18.035 1 86.82 258 VAL A CA 1
ATOM 2068 C C . VAL A 1 258 ? -18.738 62.635 17.871 1 86.82 258 VAL A C 1
ATOM 2070 O O . VAL A 1 258 ? -18.446 63.436 18.762 1 86.82 258 VAL A O 1
ATOM 2073 N N . ASN A 1 259 ? -19.333 63.033 16.653 1 85.94 259 ASN A N 1
ATOM 2074 C CA . ASN A 1 259 ? -19.626 64.439 16.401 1 85.94 259 ASN A CA 1
ATOM 2075 C C . ASN A 1 259 ? -20.771 64.939 17.278 1 85.94 259 ASN A C 1
ATOM 2077 O O . ASN A 1 259 ? -20.795 66.107 17.669 1 85.94 259 ASN A O 1
ATOM 2081 N N . TYR A 1 260 ? -21.661 64.005 17.609 1 84.43 260 TYR A N 1
ATOM 2082 C CA . TYR A 1 260 ? -22.728 64.358 18.538 1 84.43 260 TYR A CA 1
ATOM 2083 C C . TYR A 1 260 ? -22.178 64.577 19.942 1 84.43 260 TYR A C 1
ATOM 2085 O O . TYR A 1 260 ? -22.579 65.516 20.634 1 84.43 260 TYR A O 1
ATOM 2093 N N . ALA A 1 261 ? -21.341 63.702 20.372 1 82.94 261 ALA A N 1
ATOM 2094 C CA . ALA A 1 261 ? -20.714 63.837 21.684 1 82.94 261 ALA A CA 1
ATOM 2095 C C . ALA A 1 261 ? -19.929 65.142 21.785 1 82.94 261 ALA A C 1
ATOM 2097 O O . ALA A 1 261 ? -19.942 65.802 22.826 1 82.94 261 ALA A O 1
ATOM 2098 N N . LYS A 1 262 ? -19.387 65.508 20.72 1 81.84 262 LYS A N 1
ATOM 2099 C CA . LYS A 1 262 ? -18.656 66.771 20.681 1 81.84 262 LYS A CA 1
ATOM 2100 C C . LYS A 1 262 ? -19.609 67.961 20.742 1 81.84 262 LYS A C 1
ATOM 2102 O O . LYS A 1 262 ? -19.309 68.972 21.38 1 81.84 262 LYS A O 1
ATOM 2107 N N . HIS A 1 263 ? -20.677 67.748 20.043 1 80.7 263 HIS A N 1
ATOM 2108 C CA . HIS A 1 263 ? -21.682 68.805 20.028 1 80.7 263 HIS A CA 1
ATOM 2109 C C . HIS A 1 263 ? -22.267 69.029 21.418 1 80.7 263 HIS A C 1
ATOM 2111 O O . HIS A 1 263 ? -22.437 70.172 21.848 1 80.7 263 HIS A O 1
ATOM 2117 N N . ILE A 1 264 ? -22.498 67.915 22.165 1 78.07 264 ILE A N 1
ATOM 2118 C CA . ILE A 1 264 ? -23.064 67.998 23.506 1 78.07 264 ILE A CA 1
ATOM 2119 C C . ILE A 1 264 ? -22.035 68.591 24.465 1 78.07 264 ILE A C 1
ATOM 2121 O O . ILE A 1 264 ? -22.379 69.393 25.337 1 78.07 264 ILE A O 1
ATOM 2125 N N . ALA A 1 265 ? -20.795 68.206 24.261 1 77.8 265 ALA A N 1
ATOM 2126 C CA . ALA A 1 265 ? -19.732 68.725 25.118 1 77.8 265 ALA A CA 1
ATOM 2127 C C . ALA A 1 265 ? -19.535 70.222 24.901 1 77.8 265 ALA A C 1
ATOM 2129 O O . ALA A 1 265 ? -19.29 70.967 25.854 1 77.8 265 ALA A O 1
ATOM 2130 N N . SER A 1 266 ? -19.708 70.669 23.666 1 76.07 266 SER A N 1
ATOM 2131 C CA . SER A 1 266 ? -19.583 72.09 23.36 1 76.07 266 SER A CA 1
ATOM 2132 C C . SER A 1 266 ? -20.746 72.886 23.941 1 76.07 266 SER A C 1
ATOM 2134 O O . SER A 1 266 ? -20.557 73.996 24.442 1 76.07 266 SER A O 1
ATOM 2136 N N . LEU A 1 267 ? -21.901 72.221 23.914 1 72.01 267 LEU A N 1
ATOM 2137 C CA . LEU A 1 267 ? -23.08 72.875 24.471 1 72.01 267 LEU A CA 1
ATOM 2138 C C . LEU A 1 267 ? -22.989 72.953 25.992 1 72.01 267 LEU A C 1
ATOM 2140 O O . LEU A 1 267 ? -23.393 73.953 26.591 1 72.01 267 LEU A O 1
ATOM 2144 N N . LYS A 1 268 ? -22.444 71.759 26.671 1 69.57 268 LYS A N 1
ATOM 2145 C CA . LYS A 1 268 ? -22.274 71.74 28.121 1 69.57 268 LYS A CA 1
ATOM 2146 C C . LYS A 1 268 ? -21.269 72.796 28.571 1 69.57 268 LYS A C 1
ATOM 2148 O O . LYS A 1 268 ? -21.451 73.429 29.613 1 69.57 268 LYS A O 1
ATOM 2153 N N . LYS A 1 269 ? -20.341 73.099 27.798 1 68.89 269 LYS A N 1
ATOM 2154 C CA . LYS A 1 269 ? -19.35 74.132 28.084 1 68.89 269 LYS A CA 1
ATOM 2155 C C . LYS A 1 269 ? -19.955 75.526 27.948 1 68.89 269 LYS A C 1
ATOM 2157 O O . LYS A 1 269 ? -19.573 76.448 28.673 1 68.89 269 LYS A O 1
ATOM 2162 N N . ASP A 1 270 ? -20.845 75.695 26.98 1 63.96 270 ASP A N 1
ATOM 2163 C CA . ASP A 1 270 ? -21.481 76.995 26.79 1 63.96 270 ASP A CA 1
ATOM 2164 C C . ASP A 1 270 ? -22.676 77.164 27.725 1 63.96 270 ASP A C 1
ATOM 2166 O O . ASP A 1 270 ? -23.44 78.124 27.598 1 63.96 270 ASP A O 1
ATOM 2170 N N . GLY A 1 271 ? -22.913 76.327 28.855 1 59.26 271 GLY A N 1
ATOM 2171 C CA . GLY A 1 271 ? -23.839 76.47 29.967 1 59.26 271 GLY A CA 1
ATOM 2172 C C . GLY A 1 271 ? -25.212 75.894 29.678 1 59.26 271 GLY A C 1
ATOM 2173 O O . GLY A 1 271 ? -26.164 76.142 30.421 1 59.26 271 GLY A O 1
ATOM 2174 N N . GLN A 1 272 ? -25.528 75.358 28.541 1 51.54 272 GLN A N 1
ATOM 2175 C CA . GLN A 1 272 ? -26.877 74.894 28.235 1 51.54 272 GLN A CA 1
ATOM 2176 C C . GLN A 1 272 ? -27.097 73.47 28.737 1 51.54 272 GLN A C 1
ATOM 2178 O O . GLN A 1 272 ? -26.202 72.627 28.641 1 51.54 272 GLN A O 1
ATOM 2183 N N . SER A 1 273 ? -27.879 73.268 29.868 1 47.86 273 SER A N 1
ATOM 2184 C CA . SER A 1 273 ? -28.218 72.007 30.52 1 47.86 273 SER A CA 1
ATOM 2185 C C . SER A 1 273 ? -28.741 70.987 29.514 1 47.86 273 SER A C 1
ATOM 2187 O O . SER A 1 273 ? -29.787 71.198 28.896 1 47.86 273 SER A O 1
ATOM 2189 N N . VAL A 1 274 ? -28.011 70.294 28.726 1 49.62 274 VAL A N 1
ATOM 2190 C CA . VAL A 1 274 ? -28.535 69.268 27.83 1 49.62 274 VAL A CA 1
ATOM 2191 C C . VAL A 1 274 ? -28.877 68.012 28.627 1 49.62 274 VAL A C 1
ATOM 2193 O O . VAL A 1 274 ? -28.017 67.445 29.305 1 49.62 274 VAL A O 1
ATOM 2196 N N . ASP A 1 275 ? -30.083 67.881 29.343 1 42.02 275 ASP A N 1
ATOM 2197 C CA . ASP A 1 275 ? -30.55 66.66 29.993 1 42.02 275 ASP A CA 1
ATOM 2198 C C . ASP A 1 275 ? -30.353 65.446 29.088 1 42.02 275 ASP A C 1
ATOM 2200 O O . ASP A 1 275 ? -31.005 65.329 28.048 1 42.02 275 ASP A O 1
ATOM 2204 N N . LEU A 1 276 ? -29.254 64.844 29.033 1 43.51 276 LEU A N 1
ATOM 2205 C CA . LEU A 1 276 ? -28.888 63.613 28.342 1 43.51 276 LEU A CA 1
ATOM 2206 C C . LEU A 1 276 ? -29.882 62.499 28.652 1 43.51 276 LEU A C 1
ATOM 2208 O O . LEU A 1 276 ? -29.793 61.406 28.087 1 43.51 276 LEU A O 1
ATOM 2212 N N . GLU A 1 277 ? -30.394 62.411 29.933 1 37.53 277 GLU A N 1
ATOM 2213 C CA . GLU A 1 277 ? -31.188 61.25 30.322 1 37.53 277 GLU A CA 1
ATOM 2214 C C . GLU A 1 277 ? -32.356 61.033 29.365 1 37.53 277 GLU A C 1
ATOM 2216 O O . GLU A 1 277 ? -32.987 59.974 29.376 1 37.53 277 GLU A O 1
ATOM 2221 N N . GLU A 1 278 ? -33.305 62.1 29.271 1 34.52 278 GLU A N 1
ATOM 2222 C CA . GLU A 1 278 ? -34.54 61.798 28.555 1 34.52 278 GLU A CA 1
ATOM 2223 C C . GLU A 1 278 ? -34.251 61.314 27.137 1 34.52 278 GLU A C 1
ATOM 2225 O O . GLU A 1 278 ? -33.456 61.922 26.417 1 34.52 278 GLU A O 1
ATOM 2230 N N . GLY A 1 279 ? -34.147 60.09 26.789 1 38.1 279 GLY A N 1
ATOM 2231 C CA . GLY A 1 279 ? -34.308 59.371 25.535 1 38.1 279 GLY A CA 1
ATOM 2232 C C . GLY A 1 279 ? -34.841 60.241 24.412 1 38.1 279 GLY A C 1
ATOM 2233 O O . GLY A 1 279 ? -35.329 59.731 23.402 1 38.1 279 GLY A O 1
ATOM 2234 N N . GLY A 1 280 ? -35.44 61.396 24.825 1 36.05 280 GLY A N 1
ATOM 2235 C CA . GLY A 1 280 ? -36.233 62.176 23.889 1 36.05 280 GLY A CA 1
ATOM 2236 C C . GLY A 1 280 ? -35.537 62.402 22.56 1 36.05 280 GLY A C 1
ATOM 2237 O O . GLY A 1 280 ? -34.345 62.117 22.421 1 36.05 280 GLY A O 1
ATOM 2238 N N . GLU A 1 281 ? -36.395 62.889 21.589 1 38.04 281 GLU A N 1
ATOM 2239 C CA . GLU A 1 281 ? -36.254 63.296 20.194 1 38.04 281 GLU A CA 1
ATOM 2240 C C . GLU A 1 281 ? -35.084 64.26 20.017 1 38.04 281 GLU A C 1
ATOM 2242 O O . GLU A 1 281 ? -35.222 65.298 19.367 1 38.04 281 GLU A O 1
ATOM 2247 N N . HIS A 1 282 ? -34.411 64.639 20.894 1 44.16 282 HIS A N 1
ATOM 2248 C CA . HIS A 1 282 ? -33.479 65.682 20.482 1 44.16 282 HIS A CA 1
ATOM 2249 C C . HIS A 1 282 ? -32.692 65.261 19.245 1 44.16 282 HIS A C 1
ATOM 2251 O O . HIS A 1 282 ? -31.972 64.26 19.274 1 44.16 282 HIS A O 1
ATOM 2257 N N . ALA A 1 283 ? -33.264 65.498 18.104 1 54.77 283 ALA A N 1
ATOM 2258 C CA . ALA A 1 283 ? -33.061 65.354 16.665 1 54.77 283 ALA A CA 1
ATOM 2259 C C . ALA A 1 283 ? -31.606 65.615 16.287 1 54.77 283 ALA A C 1
ATOM 2261 O O . ALA A 1 283 ? -31.032 66.635 16.675 1 54.77 283 ALA A O 1
ATOM 2262 N N . ILE A 1 284 ? -30.675 64.618 16.238 1 69.57 284 ILE A N 1
ATOM 2263 C CA . ILE A 1 284 ? -29.381 64.754 15.577 1 69.57 284 ILE A CA 1
ATOM 2264 C C . ILE A 1 284 ? -29.454 65.854 14.52 1 69.57 284 ILE A C 1
ATOM 2266 O O . ILE A 1 284 ? -30.346 65.846 13.668 1 69.57 284 ILE A O 1
ATOM 2270 N N . PRO A 1 285 ? -28.749 67.038 14.924 1 75.14 285 PRO A N 1
ATOM 2271 C CA . PRO A 1 285 ? -28.763 68.04 13.856 1 75.14 285 PRO A CA 1
ATOM 2272 C C . PRO A 1 285 ? -28.617 67.424 12.466 1 75.14 285 PRO A C 1
ATOM 2274 O O . PRO A 1 285 ? -27.838 66.485 12.282 1 75.14 285 PRO A O 1
ATOM 2277 N N . PRO A 1 286 ? -29.463 67.779 11.696 1 75.6 286 PRO A N 1
ATOM 2278 C CA . PRO A 1 286 ? -29.425 67.232 10.337 1 75.6 286 PRO A CA 1
ATOM 2279 C C . PRO A 1 286 ? -28.041 67.332 9.7 1 75.6 286 PRO A C 1
ATOM 2281 O O . PRO A 1 286 ? -27.685 66.505 8.856 1 75.6 286 PRO A O 1
ATOM 2284 N N . GLU A 1 287 ? -27.155 68.335 10.257 1 75.45 287 GLU A N 1
ATOM 2285 C CA . GLU A 1 287 ? -25.818 68.497 9.694 1 75.45 287 GLU A CA 1
ATOM 2286 C C . GLU A 1 287 ? -24.925 67.309 10.04 1 75.45 287 GLU A C 1
ATOM 2288 O O . GLU A 1 287 ? -24.101 66.887 9.226 1 75.45 287 GLU A O 1
ATOM 2293 N N . ILE A 1 288 ? -24.724 67.176 11.536 1 78.48 288 ILE A N 1
ATOM 2294 C CA . ILE A 1 288 ? -23.929 66.037 11.98 1 78.48 288 ILE A CA 1
ATOM 2295 C C . ILE A 1 288 ? -24.448 64.759 11.326 1 78.48 288 ILE A C 1
ATOM 2297 O O . ILE A 1 288 ? -23.664 63.892 10.932 1 78.48 288 ILE A O 1
ATOM 2301 N N . TYR A 1 289 ? -26.076 64.388 10.849 1 79.03 289 TYR A N 1
ATOM 2302 C CA . TYR A 1 289 ? -26.688 63.209 10.247 1 79.03 289 TYR A CA 1
ATOM 2303 C C . TYR A 1 289 ? -26.279 63.067 8.786 1 79.03 289 TYR A C 1
ATOM 2305 O O . TYR A 1 289 ? -26.191 61.953 8.264 1 79.03 289 TYR A O 1
ATOM 2313 N N . ASN A 1 290 ? -25.787 64.254 8.236 1 79.27 290 ASN A N 1
ATOM 2314 C CA . ASN A 1 290 ? -25.498 64.238 6.806 1 79.27 290 ASN A CA 1
ATOM 2315 C C . ASN A 1 290 ? -24.014 64.004 6.537 1 79.27 290 ASN A C 1
ATOM 2317 O O . ASN A 1 290 ? -23.577 64.025 5.385 1 79.27 290 ASN A O 1
ATOM 2321 N N . MET A 1 291 ? -22.797 64.482 8.443 1 81.66 291 MET A N 1
ATOM 2322 C CA . MET A 1 291 ? -21.389 64.133 8.281 1 81.66 291 MET A CA 1
ATOM 2323 C C . MET A 1 291 ? -21.231 62.66 7.916 1 81.66 291 MET A C 1
ATOM 2325 O O . MET A 1 291 ? -20.65 61.886 8.679 1 81.66 291 MET A O 1
ATOM 2329 N N . ARG A 1 292 ? -21.984 61.603 5.961 1 87.1 292 ARG A N 1
ATOM 2330 C CA . ARG A 1 292 ? -21.939 60.237 5.448 1 87.1 292 ARG A CA 1
ATOM 2331 C C . ARG A 1 292 ? -20.594 59.942 4.793 1 87.1 292 ARG A C 1
ATOM 2333 O O . ARG A 1 292 ? -19.97 60.834 4.215 1 87.1 292 ARG A O 1
ATOM 2340 N N . PRO A 1 293 ? -20.196 58.615 4.886 1 89.24 293 PRO A N 1
ATOM 2341 C CA . PRO A 1 293 ? -18.912 58.251 4.283 1 89.24 293 PRO A CA 1
ATOM 2342 C C . PRO A 1 293 ? -18.962 58.23 2.757 1 89.24 293 PRO A C 1
ATOM 2344 O O . PRO A 1 293 ? -19.957 57.793 2.174 1 89.24 293 PRO A O 1
ATOM 2347 N N . THR A 1 294 ? -17.872 58.745 2.067 1 87.11 294 THR A N 1
ATOM 2348 C CA . THR A 1 294 ? -17.796 58.799 0.611 1 87.11 294 THR A CA 1
ATOM 2349 C C . THR A 1 294 ? -16.504 58.16 0.112 1 87.11 294 THR A C 1
ATOM 2351 O O . THR A 1 294 ? -15.521 58.076 0.852 1 87.11 294 THR A O 1
ATOM 2354 N N . HIS A 1 295 ? -16.417 57.456 -0.885 1 84.62 295 HIS A N 1
ATOM 2355 C CA . HIS A 1 295 ? -15.213 56.916 -1.506 1 84.62 295 HIS A CA 1
ATOM 2356 C C . HIS A 1 295 ? -15.232 57.122 -3.017 1 84.62 295 HIS A C 1
ATOM 2358 O O . HIS A 1 295 ? -16.289 57.379 -3.599 1 84.62 295 HIS A O 1
ATOM 2364 N N . LYS A 1 296 ? -13.588 57.442 -3.3 1 79.99 296 LYS A N 1
ATOM 2365 C CA . LYS A 1 296 ? -13.485 57.521 -4.754 1 79.99 296 LYS A CA 1
ATOM 2366 C C . LYS A 1 296 ? -13.687 56.151 -5.395 1 79.99 296 LYS A C 1
ATOM 2368 O O . LYS A 1 296 ? -13.18 55.145 -4.895 1 79.99 296 LYS A O 1
ATOM 2373 N N . LYS A 1 297 ? -15.033 55.629 -6.464 1 75.32 297 LYS A N 1
ATOM 2374 C CA . LYS A 1 297 ? -15.34 54.363 -7.123 1 75.32 297 LYS A CA 1
ATOM 2375 C C . LYS A 1 297 ? -14.078 53.717 -7.687 1 75.32 297 LYS A C 1
ATOM 2377 O O . LYS A 1 297 ? -13.889 52.505 -7.568 1 75.32 297 LYS A O 1
ATOM 2382 N N . MET A 1 298 ? -13.32 54.52 -8.506 1 69.16 298 MET A N 1
ATOM 2383 C CA . MET A 1 298 ? -12.018 54.054 -8.976 1 69.16 298 MET A CA 1
ATOM 2384 C C . MET A 1 298 ? -10.893 54.903 -8.394 1 69.16 298 MET A C 1
ATOM 2386 O O . MET A 1 298 ? -11.049 56.113 -8.221 1 69.16 298 MET A O 1
ATOM 2390 N N . ILE A 1 299 ? -9.926 54.344 -7.723 1 62.53 299 ILE A N 1
ATOM 2391 C CA . ILE A 1 299 ? -8.827 54.995 -7.018 1 62.53 299 ILE A CA 1
ATOM 2392 C C . ILE A 1 299 ? -8.42 56.267 -7.759 1 62.53 299 ILE A C 1
ATOM 2394 O O . ILE A 1 299 ? -8.178 57.304 -7.138 1 62.53 299 ILE A O 1
ATOM 2398 N N . VAL A 1 300 ? -8.27 56.36 -8.998 1 62.22 300 VAL A N 1
ATOM 2399 C CA . VAL A 1 300 ? -7.639 57.498 -9.66 1 62.22 300 VAL A CA 1
ATOM 2400 C C . VAL A 1 300 ? -8.71 58.403 -10.264 1 62.22 300 VAL A C 1
ATOM 2402 O O . VAL A 1 300 ? -8.624 59.629 -10.164 1 62.22 300 VAL A O 1
ATOM 2405 N N . PHE A 1 301 ? -9.731 57.872 -10.967 1 66.01 301 PHE A N 1
ATOM 2406 C CA . PHE A 1 301 ? -10.543 58.757 -11.793 1 66.01 301 PHE A CA 1
ATOM 2407 C C . PHE A 1 301 ? -12.012 58.67 -11.399 1 66.01 301 PHE A C 1
ATOM 2409 O O . PHE A 1 301 ? -12.871 59.274 -12.045 1 66.01 301 PHE A O 1
ATOM 2416 N N . GLY A 1 302 ? -12.353 58.032 -10.29 1 67.26 302 GLY A N 1
ATOM 2417 C CA . GLY A 1 302 ? -13.783 57.793 -10.177 1 67.26 302 GLY A CA 1
ATOM 2418 C C . GLY A 1 302 ? -14.512 58.883 -9.416 1 67.26 302 GLY A C 1
ATOM 2419 O O . GLY A 1 302 ? -13.886 59.693 -8.728 1 67.26 302 GLY A O 1
ATOM 2420 N N . GLU A 1 303 ? -15.733 59.331 -9.647 1 79.14 303 GLU A N 1
ATOM 2421 C CA . GLU A 1 303 ? -16.608 60.273 -8.957 1 79.14 303 GLU A CA 1
ATOM 2422 C C . GLU A 1 303 ? -16.771 59.899 -7.486 1 79.14 303 GLU A C 1
ATOM 2424 O O . GLU A 1 303 ? -16.804 58.716 -7.141 1 79.14 303 GLU A O 1
ATOM 2429 N N . LYS A 1 304 ? -16.219 61.495 -6.238 1 83.49 304 LYS A N 1
ATOM 2430 C CA . LYS A 1 304 ? -16.452 61.267 -4.815 1 83.49 304 LYS A CA 1
ATOM 2431 C C . LYS A 1 304 ? -17.921 60.956 -4.542 1 83.49 304 LYS A C 1
ATOM 2433 O O . LYS A 1 304 ? -18.804 61.736 -4.907 1 83.49 304 LYS A O 1
ATOM 2438 N N . VAL A 1 305 ? -18.632 59.267 -4.46 1 87.6 305 VAL A N 1
ATOM 2439 C CA . VAL A 1 305 ? -19.996 58.807 -4.222 1 87.6 305 VAL A CA 1
ATOM 2440 C C . VAL A 1 305 ? -20.171 58.447 -2.749 1 87.6 305 VAL A C 1
ATOM 2442 O O . VAL A 1 305 ? -19.188 58.265 -2.027 1 87.6 305 VAL A O 1
ATOM 2445 N N . ASP A 1 306 ? -21.595 58.327 -2.366 1 88.75 306 ASP A N 1
ATOM 2446 C CA . ASP A 1 306 ? -21.935 57.845 -1.031 1 88.75 306 ASP A CA 1
ATOM 2447 C C . ASP A 1 306 ? -21.648 56.352 -0.896 1 88.75 306 ASP A C 1
ATOM 2449 O O . ASP A 1 306 ? -22.236 55.534 -1.607 1 88.75 306 ASP A O 1
ATOM 2453 N N . SER A 1 307 ? -20.828 56.018 -0.052 1 90.67 307 SER A N 1
ATOM 2454 C CA . SER A 1 307 ? -20.351 54.645 0.076 1 90.67 307 SER A CA 1
ATOM 2455 C C . SER A 1 307 ? -21.492 53.692 0.418 1 90.67 307 SER A C 1
ATOM 2457 O O . SER A 1 307 ? -21.579 52.595 -0.138 1 90.67 307 SER A O 1
ATOM 2459 N N . ILE A 1 308 ? -22.395 53.998 1.381 1 91.62 308 ILE A N 1
ATOM 2460 C CA . ILE A 1 308 ? -23.466 53.119 1.837 1 91.62 308 ILE A CA 1
ATOM 2461 C C . ILE A 1 308 ? -24.453 52.875 0.697 1 91.62 308 ILE A C 1
ATOM 2463 O O . ILE A 1 308 ? -24.798 51.729 0.401 1 91.62 308 ILE A O 1
ATOM 2467 N N . SER A 1 309 ? -24.848 53.975 0.074 1 89.48 309 SER A N 1
ATOM 2468 C CA . SER A 1 309 ? -25.81 53.839 -1.015 1 89.48 309 SER A CA 1
ATOM 2469 C C . SER A 1 309 ? -25.201 53.097 -2.2 1 89.48 309 SER A C 1
ATOM 2471 O O . SER A 1 309 ? -25.888 52.329 -2.877 1 89.48 309 SER A O 1
ATOM 2473 N N . GLU A 1 310 ? -23.926 53.391 -2.373 1 89.6 310 GLU A N 1
ATOM 2474 C CA . GLU A 1 310 ? -23.258 52.717 -3.482 1 89.6 310 GLU A CA 1
ATOM 2475 C C . GLU A 1 310 ? -23.114 51.222 -3.213 1 89.6 310 GLU A C 1
ATOM 2477 O O . GLU A 1 310 ? -23.322 50.402 -4.109 1 89.6 310 GLU A O 1
ATOM 2482 N N . TYR A 1 311 ? -22.691 50.907 -2.036 1 91.55 311 TYR A N 1
ATOM 2483 C CA . TYR A 1 311 ? -22.531 49.496 -1.704 1 91.55 311 TYR A CA 1
ATOM 2484 C C . TYR A 1 311 ? -23.874 48.776 -1.721 1 91.55 311 TYR A C 1
ATOM 2486 O O . TYR A 1 311 ? -23.951 47.602 -2.09 1 91.55 311 TYR A O 1
ATOM 2494 N N . ILE A 1 312 ? -24.866 49.425 -1.26 1 92.13 312 ILE A N 1
ATOM 2495 C CA . ILE A 1 312 ? -26.205 48.848 -1.316 1 92.13 312 ILE A CA 1
ATOM 2496 C C . ILE A 1 312 ? -26.599 48.597 -2.77 1 92.13 312 ILE A C 1
ATOM 2498 O O . ILE A 1 312 ? -27.181 47.558 -3.092 1 92.13 312 ILE A O 1
ATOM 2502 N N . ARG A 1 313 ? -26.216 49.54 -3.535 1 89.83 313 ARG A N 1
ATOM 2503 C CA . ARG A 1 313 ? -26.509 49.386 -4.956 1 89.83 313 ARG A CA 1
ATOM 2504 C C . ARG A 1 313 ? -25.733 48.217 -5.552 1 89.83 313 ARG A C 1
ATOM 2506 O O . ARG A 1 313 ? -26.287 47.42 -6.312 1 89.83 313 ARG A O 1
ATOM 2513 N N . GLU A 1 314 ? -24.509 48.201 -5.273 1 89.17 314 GLU A N 1
ATOM 2514 C CA . GLU A 1 314 ? -23.678 47.109 -5.77 1 89.17 314 GLU A CA 1
ATOM 2515 C C . GLU A 1 314 ? -24.175 45.76 -5.26 1 89.17 314 GLU A C 1
ATOM 2517 O O . GLU A 1 314 ? -24.162 44.77 -5.995 1 89.17 314 GLU A O 1
ATOM 2522 N N . MET A 1 315 ? -24.477 45.678 -3.996 1 90.85 315 MET A N 1
ATOM 2523 C CA . MET A 1 315 ? -25.005 44.444 -3.421 1 90.85 315 MET A CA 1
ATOM 2524 C C . MET A 1 315 ? -26.3 44.031 -4.112 1 90.85 315 MET A C 1
ATOM 2526 O O . MET A 1 315 ? -26.536 42.843 -4.339 1 90.85 315 MET A O 1
ATOM 2530 N N . ARG A 1 316 ? -27.051 45.123 -4.406 1 89.12 316 ARG A N 1
ATOM 2531 C CA . ARG A 1 316 ? -28.307 44.859 -5.102 1 89.12 316 ARG A CA 1
ATOM 2532 C C . ARG A 1 316 ? -28.052 44.302 -6.499 1 89.12 316 ARG A C 1
ATOM 2534 O O . ARG A 1 316 ? -28.748 43.388 -6.945 1 89.12 316 ARG A O 1
ATOM 2541 N N . GLU A 1 317 ? -27.102 44.798 -7.113 1 89.5 317 GLU A N 1
ATOM 2542 C CA . GLU A 1 317 ? -26.748 44.327 -8.449 1 89.5 317 GLU A CA 1
ATOM 2543 C C . GLU A 1 317 ? -26.204 42.902 -8.405 1 89.5 317 GLU A C 1
ATOM 2545 O O . GLU A 1 317 ? -26.527 42.083 -9.268 1 89.5 317 GLU A O 1
ATOM 2550 N N . LEU A 1 318 ? -25.313 42.792 -7.47 1 89.19 318 LEU A N 1
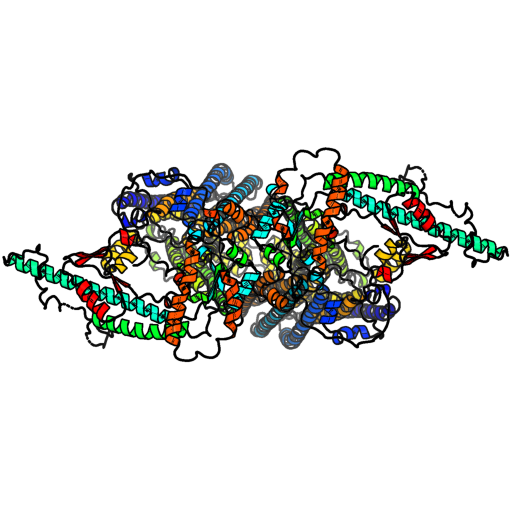ATOM 2551 C CA . LEU A 1 318 ? -24.723 41.463 -7.347 1 89.19 318 LEU A CA 1
ATOM 2552 C C . LEU A 1 318 ? -25.777 40.435 -6.95 1 89.19 318 LEU A C 1
ATOM 2554 O O . LEU A 1 318 ? -25.729 39.287 -7.395 1 89.19 318 LEU A O 1
ATOM 2558 N N . GLU A 1 319 ? -26.715 40.805 -6.145 1 87.25 319 GLU A N 1
ATOM 2559 C CA . GLU A 1 319 ? -27.799 39.912 -5.746 1 87.25 319 GLU A CA 1
ATOM 2560 C C . GLU A 1 319 ? -28.656 39.515 -6.945 1 87.25 319 GLU A C 1
ATOM 2562 O O . GLU A 1 319 ? -29.099 38.369 -7.045 1 87.25 319 GLU A O 1
ATOM 2567 N N . THR A 1 320 ? -28.774 40.613 -7.842 1 83.51 320 THR A N 1
ATOM 2568 C CA . THR A 1 320 ? -29.55 40.356 -9.051 1 83.51 320 THR A CA 1
ATOM 2569 C C . THR A 1 320 ? -28.829 39.359 -9.954 1 83.51 320 THR A C 1
ATOM 2571 O O . THR A 1 320 ? -29.453 38.448 -10.504 1 83.51 320 THR A O 1
ATOM 2574 N N . GLN A 1 321 ? -27.698 39.409 -10.011 1 85.43 321 GLN A N 1
ATOM 2575 C CA . GLN A 1 321 ? -26.9 38.514 -10.842 1 85.43 321 GLN A CA 1
ATOM 2576 C C . GLN A 1 321 ? -26.811 37.122 -10.225 1 85.43 321 GLN A C 1
ATOM 2578 O O . GLN A 1 321 ? -26.851 36.117 -10.938 1 85.43 321 GLN A O 1
ATOM 2583 N N . LEU A 1 322 ? -26.652 36.939 -8.909 1 86.26 322 LEU A N 1
ATOM 2584 C CA . LEU A 1 322 ? -26.549 35.674 -8.191 1 86.26 322 LEU A CA 1
ATOM 2585 C C . LEU A 1 322 ? -27.846 34.879 -8.301 1 86.26 322 LEU A C 1
ATOM 2587 O O . LEU A 1 322 ? -27.819 33.653 -8.431 1 86.26 322 LEU A O 1
ATOM 2591 N N . LYS A 1 323 ? -28.913 35.587 -8.16 1 81.09 323 LYS A N 1
ATOM 2592 C CA . LYS A 1 323 ? -30.206 34.919 -8.273 1 81.09 323 LYS A CA 1
ATOM 2593 C C . LYS A 1 323 ? -30.389 34.306 -9.659 1 81.09 323 LYS A C 1
ATOM 2595 O O . LYS A 1 323 ? -30.916 33.2 -9.79 1 81.09 323 LYS A O 1
ATOM 2600 N N . GLU A 1 324 ? -29.954 34.893 -10.613 1 80.17 324 GLU A N 1
ATOM 2601 C CA . GLU A 1 324 ? -30.059 34.385 -11.978 1 80.17 324 GLU A CA 1
ATOM 2602 C C . GLU A 1 324 ? -29.165 33.166 -12.184 1 80.17 324 GLU A C 1
ATOM 2604 O O . GLU A 1 324 ? -29.592 32.168 -12.768 1 80.17 324 GLU A O 1
ATOM 2609 N N . LYS A 1 325 ? -28.046 33.323 -11.688 1 80.27 325 LYS A N 1
ATOM 2610 C CA . LYS A 1 325 ? -27.089 32.24 -11.899 1 80.27 325 LYS A CA 1
ATOM 2611 C C . LYS A 1 325 ? -27.431 31.029 -11.036 1 80.27 325 LYS A C 1
ATOM 2613 O O . LYS A 1 325 ? -27.197 29.887 -11.439 1 80.27 325 LYS A O 1
ATOM 2618 N N . ARG A 1 326 ? -27.886 31.272 -9.86 1 78.66 326 ARG A N 1
ATOM 2619 C CA . ARG A 1 326 ? -28.327 30.18 -8.998 1 78.66 326 ARG A CA 1
ATOM 2620 C C . ARG A 1 326 ? -29.488 29.418 -9.629 1 78.66 326 ARG A C 1
ATOM 2622 O O . ARG A 1 326 ? -29.563 28.192 -9.523 1 78.66 326 ARG A O 1
ATOM 2629 N N . SER A 1 327 ? -30.309 30.119 -10.259 1 74.05 327 SER A N 1
ATOM 2630 C CA . SER A 1 327 ? -31.445 29.487 -10.922 1 74.05 327 SER A CA 1
ATOM 2631 C C . SER A 1 327 ? -30.987 28.595 -12.071 1 74.05 327 SER A C 1
ATOM 2633 O O . SER A 1 327 ? -31.548 27.519 -12.29 1 74.05 327 SER A O 1
ATOM 2635 N N . VAL A 1 328 ? -30.005 29 -12.711 1 72.56 328 VAL A N 1
ATOM 2636 C CA . VAL A 1 328 ? -29.464 28.21 -13.812 1 72.56 328 VAL A CA 1
ATOM 2637 C C . VAL A 1 328 ? -28.796 26.951 -13.265 1 72.56 328 VAL A C 1
ATOM 2639 O O . VAL A 1 328 ? -28.894 25.878 -13.865 1 72.56 328 VAL A O 1
ATOM 2642 N N . ALA A 1 329 ? -28.079 27.131 -12.156 1 71.53 329 ALA A N 1
ATOM 2643 C CA . ALA A 1 329 ? -27.365 26.003 -11.564 1 71.53 329 ALA A CA 1
ATOM 2644 C C . ALA A 1 329 ? -28.339 24.958 -11.027 1 71.53 329 ALA A C 1
ATOM 2646 O O . ALA A 1 329 ? -28.063 23.757 -11.081 1 71.53 329 ALA A O 1
ATOM 2647 N N . TYR A 1 330 ? -29.358 25.424 -10.477 1 64.26 330 TYR A N 1
ATOM 2648 C CA . TYR A 1 330 ? -30.329 24.502 -9.899 1 64.26 330 TYR A CA 1
ATOM 2649 C C . TYR A 1 330 ? -31.148 23.819 -10.988 1 64.26 330 TYR A C 1
ATOM 2651 O O . TYR A 1 330 ? -31.504 22.645 -10.862 1 64.26 330 TYR A O 1
ATOM 2659 N N . THR A 1 331 ? -31.603 24.687 -12.054 1 57.11 331 THR A N 1
ATOM 2660 C CA . THR A 1 331 ? -32.436 24.161 -13.13 1 57.11 331 THR A CA 1
ATOM 2661 C C . THR A 1 331 ? -31.596 23.362 -14.122 1 57.11 331 THR A C 1
ATOM 2663 O O . THR A 1 331 ? -32.103 22.452 -14.782 1 57.11 331 THR A O 1
ATOM 2666 N N . GLY A 1 332 ? -30.422 23.785 -14.415 1 52.45 332 GLY A N 1
ATOM 2667 C CA . GLY A 1 332 ? -29.608 23.214 -15.475 1 52.45 332 GLY A CA 1
ATOM 2668 C C . GLY A 1 332 ? -29.039 21.852 -15.124 1 52.45 332 GLY A C 1
ATOM 2669 O O . GLY A 1 332 ? -28.04 21.756 -14.408 1 52.45 332 GLY A O 1
ATOM 2670 N N . SER A 1 333 ? -30.003 20.971 -15.171 1 50.04 333 SER A N 1
ATOM 2671 C CA . SER A 1 333 ? -29.967 19.527 -14.961 1 50.04 333 SER A CA 1
ATOM 2672 C C . SER A 1 333 ? -28.601 18.951 -15.319 1 50.04 333 SER A C 1
ATOM 2674 O O . SER A 1 333 ? -28.259 17.844 -14.898 1 50.04 333 SER A O 1
ATOM 2676 N N . ASP A 1 334 ? -27.93 19.483 -16.344 1 51.96 334 ASP A N 1
ATOM 2677 C CA . ASP A 1 334 ? -27.005 18.624 -17.077 1 51.96 334 ASP A CA 1
ATOM 2678 C C . ASP A 1 334 ? -25.585 18.752 -16.529 1 51.96 334 ASP A C 1
ATOM 2680 O O . ASP A 1 334 ? -24.694 17.995 -16.917 1 51.96 334 ASP A O 1
ATOM 2684 N N . LYS A 1 335 ? -25.295 19.773 -15.597 1 63.62 335 LYS A N 1
ATOM 2685 C CA . LYS A 1 335 ? -23.846 19.819 -15.419 1 63.62 335 LYS A CA 1
ATOM 2686 C C . LYS A 1 335 ? -23.452 19.408 -14.004 1 63.62 335 LYS A C 1
ATOM 2688 O O . LYS A 1 335 ? -23.151 20.26 -13.165 1 63.62 335 LYS A O 1
ATOM 2693 N N . PHE A 1 336 ? -23.847 18.287 -13.675 1 73.29 336 PHE A N 1
ATOM 2694 C CA . PHE A 1 336 ? -23.384 17.733 -12.408 1 73.29 336 PHE A CA 1
ATOM 2695 C C . PHE A 1 336 ? -21.884 17.467 -12.449 1 73.29 336 PHE A C 1
ATOM 2697 O O . PHE A 1 336 ? -21.339 17.12 -13.499 1 73.29 336 PHE A O 1
ATOM 2704 N N . GLU A 1 337 ? -21.369 17.915 -11.369 1 78.23 337 GLU A N 1
ATOM 2705 C CA . GLU A 1 337 ? -19.935 17.669 -11.25 1 78.23 337 GLU A CA 1
ATOM 2706 C C . GLU A 1 337 ? -19.654 16.224 -10.849 1 78.23 337 GLU A C 1
ATOM 2708 O O . GLU A 1 337 ? -20.583 15.441 -10.637 1 78.23 337 GLU A O 1
ATOM 2713 N N . SER A 1 338 ? -18.449 15.9 -10.784 1 82.84 338 SER A N 1
ATOM 2714 C CA . SER A 1 338 ? -18.005 14.517 -10.643 1 82.84 338 SER A CA 1
ATOM 2715 C C . SER A 1 338 ? -17.918 14.112 -9.175 1 82.84 338 SER A C 1
ATOM 2717 O O . SER A 1 338 ? -17.188 13.182 -8.825 1 82.84 338 SER A O 1
ATOM 2719 N N . ALA A 1 339 ? -18.633 14.884 -8.213 1 88.5 339 ALA A N 1
ATOM 2720 C CA . ALA A 1 339 ? -18.604 14.509 -6.801 1 88.5 339 ALA A CA 1
ATOM 2721 C C . ALA A 1 339 ? -20.015 14.425 -6.227 1 88.5 339 ALA A C 1
ATOM 2723 O O . ALA A 1 339 ? -20.937 15.07 -6.732 1 88.5 339 ALA A O 1
ATOM 2724 N N . ALA A 1 340 ? -20.187 13.583 -5.267 1 89.72 340 ALA A N 1
ATOM 2725 C CA . ALA A 1 340 ? -21.499 13.402 -4.651 1 89.72 340 ALA A CA 1
ATOM 2726 C C . ALA A 1 340 ? -21.368 13.093 -3.162 1 89.72 340 ALA A C 1
ATOM 2728 O O . ALA A 1 340 ? -20.366 12.52 -2.726 1 89.72 340 ALA A O 1
ATOM 2729 N N . PHE A 1 341 ? -22.357 13.609 -2.43 1 90.42 341 PHE A N 1
ATOM 2730 C CA . PHE A 1 341 ? -22.49 13.268 -1.019 1 90.42 341 PHE A CA 1
ATOM 2731 C C . PHE A 1 341 ? -23.614 12.26 -0.809 1 90.42 341 PHE A C 1
ATOM 2733 O O . PHE A 1 341 ? -24.762 12.517 -1.177 1 90.42 341 PHE A O 1
ATOM 2740 N N . ILE A 1 342 ? -23.265 11.137 -0.254 1 91.32 342 ILE A N 1
ATOM 2741 C CA . ILE A 1 342 ? -24.257 10.095 -0.01 1 91.32 342 ILE A CA 1
ATOM 2742 C C . ILE A 1 342 ? -24.532 9.986 1.488 1 91.32 342 ILE A C 1
ATOM 2744 O O . ILE A 1 342 ? -23.609 9.787 2.282 1 91.32 342 ILE A O 1
ATOM 2748 N N . VAL A 1 343 ? -25.744 10.075 1.849 1 89.74 343 VAL A N 1
ATOM 2749 C CA . VAL A 1 343 ? -26.135 10.021 3.254 1 89.74 343 VAL A CA 1
ATOM 2750 C C . VAL A 1 343 ? -26.745 8.657 3.568 1 89.74 343 VAL A C 1
ATOM 2752 O O . VAL A 1 343 ? -27.652 8.2 2.869 1 89.74 343 VAL A O 1
ATOM 2755 N N . PHE A 1 344 ? -26.271 8.041 4.561 1 89.05 344 PHE A N 1
ATOM 2756 C CA . PHE A 1 344 ? -26.747 6.725 4.972 1 89.05 344 PHE A CA 1
ATOM 2757 C C . PHE A 1 344 ? -27.572 6.823 6.25 1 89.05 344 PHE A C 1
ATOM 2759 O O . PHE A 1 344 ? -27.561 7.854 6.925 1 89.05 344 PHE A O 1
ATOM 2766 N N . SER A 1 345 ? -28.262 5.777 6.559 1 83.99 345 SER A N 1
ATOM 2767 C CA . SER A 1 345 ? -29.144 5.76 7.722 1 83.99 345 SER A CA 1
ATOM 2768 C C . SER A 1 345 ? -28.413 5.256 8.962 1 83.99 345 SER A C 1
ATOM 2770 O O . SER A 1 345 ? -28.937 5.342 10.075 1 83.99 345 SER A O 1
ATOM 2772 N N . ASP A 1 346 ? -27.283 4.755 8.697 1 84.44 346 ASP A N 1
ATOM 2773 C CA . ASP A 1 346 ? -26.508 4.183 9.794 1 84.44 346 ASP A CA 1
ATOM 2774 C C . ASP A 1 346 ? -25.087 4.742 9.814 1 84.44 346 ASP A C 1
ATOM 2776 O O . ASP A 1 346 ? -24.537 5.089 8.767 1 84.44 346 ASP A O 1
ATOM 2780 N N . LEU A 1 347 ? -24.573 4.801 11.098 1 86.18 347 LEU A N 1
ATOM 2781 C CA . LEU A 1 347 ? -23.24 5.365 11.28 1 86.18 347 LEU A CA 1
ATOM 2782 C C . LEU A 1 347 ? -22.173 4.431 10.718 1 86.18 347 LEU A C 1
ATOM 2784 O O . LEU A 1 347 ? -21.057 4.864 10.422 1 86.18 347 LEU A O 1
ATOM 2788 N N . PHE A 1 348 ? -22.553 3.184 10.523 1 87.07 348 PHE A N 1
ATOM 2789 C CA . PHE A 1 348 ? -21.57 2.178 10.141 1 87.07 348 PHE A CA 1
ATOM 2790 C C . PHE A 1 348 ? -21.549 1.989 8.628 1 87.07 348 PHE A C 1
ATOM 2792 O O . PHE A 1 348 ? -20.506 1.678 8.05 1 87.07 348 PHE A O 1
ATOM 2799 N N . ALA A 1 349 ? -22.544 2.231 7.919 1 86.96 349 ALA A N 1
ATOM 2800 C CA . ALA A 1 349 ? -22.733 1.915 6.505 1 86.96 349 ALA A CA 1
ATOM 2801 C C . ALA A 1 349 ? -21.749 2.69 5.634 1 86.96 349 ALA A C 1
ATOM 2803 O O . ALA A 1 349 ? -21.194 2.145 4.677 1 86.96 349 ALA A O 1
ATOM 2804 N N . PRO A 1 350 ? -21.523 4.006 6.034 1 88.64 350 PRO A N 1
ATOM 2805 C CA . PRO A 1 350 ? -20.579 4.736 5.185 1 88.64 350 PRO A CA 1
ATOM 2806 C C . PRO A 1 350 ? -19.174 4.14 5.216 1 88.64 350 PRO A C 1
ATOM 2808 O O . PRO A 1 350 ? -18.429 4.253 4.239 1 88.64 350 PRO A O 1
ATOM 2811 N N . HIS A 1 351 ? -18.828 3.538 6.262 1 88.62 351 HIS A N 1
ATOM 2812 C CA . HIS A 1 351 ? -17.491 2.974 6.411 1 88.62 351 HIS A CA 1
ATOM 2813 C C . HIS A 1 351 ? -17.328 1.713 5.569 1 88.62 351 HIS A C 1
ATOM 2815 O O . HIS A 1 351 ? -16.233 1.427 5.078 1 88.62 351 HIS A O 1
ATOM 2821 N N . VAL A 1 352 ? -18.383 0.946 5.366 1 87.36 352 VAL A N 1
ATOM 2822 C CA . VAL A 1 352 ? -18.351 -0.238 4.514 1 87.36 352 VAL A CA 1
ATOM 2823 C C . VAL A 1 352 ? -18.3 0.182 3.047 1 87.36 352 VAL A C 1
ATOM 2825 O O . VAL A 1 352 ? -17.55 -0.394 2.256 1 87.36 352 VAL A O 1
ATOM 2828 N N . ALA A 1 353 ? -19.054 1.211 2.765 1 87.49 353 ALA A N 1
ATOM 2829 C CA . ALA A 1 353 ? -19.108 1.702 1.391 1 87.49 353 ALA A CA 1
ATOM 2830 C C . ALA A 1 353 ? -17.784 2.344 0.985 1 87.49 353 ALA A C 1
ATOM 2832 O O . ALA A 1 353 ? -17.421 2.341 -0.193 1 87.49 353 ALA A O 1
ATOM 2833 N N . ALA A 1 354 ? -17.138 2.865 1.949 1 87.46 354 ALA A N 1
ATOM 2834 C CA . ALA A 1 354 ? -15.865 3.522 1.666 1 87.46 354 ALA A CA 1
ATOM 2835 C C . ALA A 1 354 ? -14.806 2.508 1.244 1 87.46 354 ALA A C 1
ATOM 2837 O O . ALA A 1 354 ? -13.898 2.833 0.475 1 87.46 354 ALA A O 1
ATOM 2838 N N . LEU A 1 355 ? -14.878 1.286 1.693 1 85.81 355 LEU A N 1
ATOM 2839 C CA . LEU A 1 355 ? -13.87 0.276 1.389 1 85.81 355 LEU A CA 1
ATOM 2840 C C . LEU A 1 355 ? -14.265 -0.532 0.157 1 85.81 355 LEU A C 1
ATOM 2842 O O . LEU A 1 355 ? -13.422 -1.192 -0.454 1 85.81 355 LEU A O 1
ATOM 2846 N N . ALA A 1 356 ? -15.5 -0.471 -0.248 1 84.46 356 ALA A N 1
ATOM 2847 C CA . ALA A 1 356 ? -16.005 -1.284 -1.351 1 84.46 356 ALA A CA 1
ATOM 2848 C C . ALA A 1 356 ? -15.564 -0.716 -2.697 1 84.46 356 ALA A C 1
ATOM 2850 O O . ALA A 1 356 ? -15.34 0.49 -2.826 1 84.46 356 ALA A O 1
ATOM 2851 N N . ASN A 1 357 ? -15.372 -1.594 -3.625 1 84.29 357 ASN A N 1
ATOM 2852 C CA . ASN A 1 357 ? -15.08 -1.181 -4.993 1 84.29 357 ASN A CA 1
ATOM 2853 C C . ASN A 1 357 ? -16.359 -0.925 -5.786 1 84.29 357 ASN A C 1
ATOM 2855 O O . ASN A 1 357 ? -17.152 -1.842 -6.006 1 84.29 357 ASN A O 1
ATOM 2859 N N . ILE A 1 358 ? -16.513 0.281 -6.244 1 84.53 358 ILE A N 1
ATOM 2860 C CA . ILE A 1 358 ? -17.778 0.654 -6.867 1 84.53 358 ILE A CA 1
ATOM 2861 C C . ILE A 1 358 ? -17.695 0.437 -8.376 1 84.53 358 ILE A C 1
ATOM 2863 O O . ILE A 1 358 ? -18.577 -0.189 -8.969 1 84.53 358 ILE A O 1
ATOM 2867 N N . HIS A 1 359 ? -16.583 0.901 -8.972 1 84.17 359 HIS A N 1
ATOM 2868 C CA . HIS A 1 359 ? -16.458 0.831 -10.424 1 84.17 359 HIS A CA 1
ATOM 2869 C C . HIS A 1 359 ? -15.258 -0.016 -10.834 1 84.17 359 HIS A C 1
ATOM 2871 O O . HIS A 1 359 ? -14.27 -0.097 -10.1 1 84.17 359 HIS A O 1
ATOM 2877 N N . GLY A 1 360 ? -15.338 -0.596 -11.983 1 79.38 360 GLY A N 1
ATOM 2878 C CA . GLY A 1 360 ? -14.315 -1.51 -12.468 1 79.38 360 GLY A CA 1
ATOM 2879 C C . GLY A 1 360 ? -13.145 -0.802 -13.125 1 79.38 360 GLY A C 1
ATOM 2880 O O . GLY A 1 360 ? -12.133 -1.43 -13.442 1 79.38 360 GLY A O 1
ATOM 2881 N N . THR A 1 361 ? -13.239 0.428 -13.33 1 80.26 361 THR A N 1
ATOM 2882 C CA . THR A 1 361 ? -12.144 1.188 -13.923 1 80.26 361 THR A CA 1
ATOM 2883 C C . THR A 1 361 ? -11.305 1.861 -12.841 1 80.26 361 THR A C 1
ATOM 2885 O O . THR A 1 361 ? -11.847 2.473 -11.918 1 80.26 361 THR A O 1
ATOM 2888 N N . PRO A 1 362 ? -10.035 1.64 -12.991 1 81.7 362 PRO A N 1
ATOM 2889 C CA . PRO A 1 362 ? -9.175 2.235 -11.965 1 81.7 362 PRO A CA 1
ATOM 2890 C C . PRO A 1 362 ? -9.304 3.755 -11.897 1 81.7 362 PRO A C 1
ATOM 2892 O O . PRO A 1 362 ? -9.359 4.421 -12.934 1 81.7 362 PRO A O 1
ATOM 2895 N N . GLY A 1 363 ? -9.483 4.302 -10.745 1 78.76 363 GLY A N 1
ATOM 2896 C CA . GLY A 1 363 ? -9.505 5.742 -10.545 1 78.76 363 GLY A CA 1
ATOM 2897 C C . GLY A 1 363 ? -10.908 6.318 -10.51 1 78.76 363 GLY A C 1
ATOM 2898 O O . GLY A 1 363 ? -11.118 7.424 -10.008 1 78.76 363 GLY A O 1
ATOM 2899 N N . VAL A 1 364 ? -11.839 5.522 -11.081 1 84.49 364 VAL A N 1
ATOM 2900 C CA . VAL A 1 364 ? -13.211 6.016 -11.117 1 84.49 364 VAL A CA 1
ATOM 2901 C C . VAL A 1 364 ? -13.924 5.659 -9.815 1 84.49 364 VAL A C 1
ATOM 2903 O O . VAL A 1 364 ? -13.941 4.495 -9.408 1 84.49 364 VAL A O 1
ATOM 2906 N N . MET A 1 365 ? -14.423 6.634 -9.07 1 87.1 365 MET A N 1
ATOM 2907 C CA . MET A 1 365 ? -15.173 6.521 -7.822 1 87.1 365 MET A CA 1
ATOM 2908 C C . MET A 1 365 ? -14.367 5.769 -6.769 1 87.1 365 MET A C 1
ATOM 2910 O O . MET A 1 365 ? -14.914 4.946 -6.033 1 87.1 365 MET A O 1
ATOM 2914 N N . ASP A 1 366 ? -13.095 5.872 -6.872 1 83.27 366 ASP A N 1
ATOM 2915 C CA . ASP A 1 366 ? -12.206 5.185 -5.94 1 83.27 366 ASP A CA 1
ATOM 2916 C C . ASP A 1 366 ? -11.834 6.089 -4.767 1 83.27 366 ASP A C 1
ATOM 2918 O O . ASP A 1 366 ? -11.49 5.604 -3.688 1 83.27 366 ASP A O 1
ATOM 2922 N N . ASP A 1 367 ? -11.832 7.337 -5.024 1 85.18 367 ASP A N 1
ATOM 2923 C CA . ASP A 1 367 ? -11.502 8.282 -3.961 1 85.18 367 ASP A CA 1
ATOM 2924 C C . ASP A 1 367 ? -12.732 8.614 -3.12 1 85.18 367 ASP A C 1
ATOM 2926 O O . ASP A 1 367 ? -13.6 9.374 -3.553 1 85.18 367 ASP A O 1
ATOM 2930 N N . LYS A 1 368 ? -12.84 7.977 -1.99 1 89.45 368 LYS A N 1
ATOM 2931 C CA . LYS A 1 368 ? -13.978 8.121 -1.087 1 89.45 368 LYS A CA 1
ATOM 2932 C C . LYS A 1 368 ? -13.516 8.432 0.334 1 89.45 368 LYS A C 1
ATOM 2934 O O . LYS A 1 368 ? -12.463 7.96 0.767 1 89.45 368 LYS A O 1
ATOM 2939 N N . GLN A 1 369 ? -14.24 9.25 0.961 1 86.88 369 GLN A N 1
ATOM 2940 C CA . GLN A 1 369 ? -13.959 9.56 2.359 1 86.88 369 GLN A CA 1
ATOM 2941 C C . GLN A 1 369 ? -15.238 9.55 3.192 1 86.88 369 GLN A C 1
ATOM 2943 O O . GLN A 1 369 ? -16.226 10.191 2.83 1 86.88 369 GLN A O 1
ATOM 2948 N N . ALA A 1 370 ? -15.145 8.777 4.264 1 87.23 370 ALA A N 1
ATOM 2949 C CA . ALA A 1 370 ? -16.298 8.712 5.158 1 87.23 370 ALA A CA 1
ATOM 2950 C C . ALA A 1 370 ? -16.233 9.808 6.218 1 87.23 370 ALA A C 1
ATOM 2952 O O . ALA A 1 370 ? -15.146 10.247 6.6 1 87.23 370 ALA A O 1
ATOM 2953 N N . CYS A 1 371 ? -17.306 10.305 6.685 1 84.74 371 CYS A N 1
ATOM 2954 C CA . CYS A 1 371 ? -17.448 11.248 7.789 1 84.74 371 CYS A CA 1
ATOM 2955 C C . CYS A 1 371 ? -16.776 12.576 7.461 1 84.74 371 CYS A C 1
ATOM 2957 O O . CYS A 1 371 ? -15.859 13.003 8.165 1 84.74 371 CYS A O 1
ATOM 2959 N N . VAL A 1 372 ? -17.287 13.217 6.529 1 85.03 372 VAL A N 1
ATOM 2960 C CA . VAL A 1 372 ? -16.702 14.484 6.103 1 85.03 372 VAL A CA 1
ATOM 2961 C C . VAL A 1 372 ? -17.517 15.645 6.668 1 85.03 372 VAL A C 1
ATOM 2963 O O . VAL A 1 372 ? -18.749 15.628 6.623 1 85.03 372 VAL A O 1
ATOM 2966 N N . ASP A 1 373 ? -16.791 16.5 7.286 1 82.87 373 ASP A N 1
ATOM 2967 C CA . ASP A 1 373 ? -17.405 17.734 7.766 1 82.87 373 ASP A CA 1
ATOM 2968 C C . ASP A 1 373 ? -17.5 18.771 6.649 1 82.87 373 ASP A C 1
ATOM 2970 O O . ASP A 1 373 ? -16.539 18.98 5.905 1 82.87 373 ASP A O 1
ATOM 2974 N N . PRO A 1 374 ? -18.594 19.359 6.502 1 82.69 374 PRO A N 1
ATOM 2975 C CA . PRO A 1 374 ? -18.786 20.335 5.426 1 82.69 374 PRO A CA 1
ATOM 2976 C C . PRO A 1 374 ? -17.778 21.481 5.482 1 82.69 374 PRO A C 1
ATOM 2978 O O . PRO A 1 374 ? -17.405 22.031 4.443 1 82.69 374 PRO A O 1
ATOM 2981 N N . ASN A 1 375 ? -17.313 21.808 6.667 1 80 375 ASN A N 1
ATOM 2982 C CA . ASN A 1 375 ? -16.37 22.912 6.809 1 80 375 ASN A CA 1
ATOM 2983 C C . ASN A 1 375 ? -14.942 22.474 6.494 1 80 375 ASN A C 1
ATOM 2985 O O . ASN A 1 375 ? -14.052 23.311 6.335 1 80 375 ASN A O 1
ATOM 2989 N N . ASP A 1 376 ? -14.814 21.253 6.391 1 87.18 376 ASP A N 1
ATOM 2990 C CA . ASP A 1 376 ? -13.476 20.725 6.141 1 87.18 376 ASP A CA 1
ATOM 2991 C C . ASP A 1 376 ? -13.257 20.467 4.652 1 87.18 376 ASP A C 1
ATOM 2993 O O . ASP A 1 376 ? -12.141 20.16 4.227 1 87.18 376 ASP A O 1
ATOM 2997 N N . ILE A 1 377 ? -14.274 20.711 3.834 1 88.48 377 ILE A N 1
ATOM 2998 C CA . ILE A 1 377 ? -14.225 20.343 2.423 1 88.48 377 ILE A CA 1
ATOM 2999 C C . ILE A 1 377 ? -13.645 21.496 1.609 1 88.48 377 ILE A C 1
ATOM 3001 O O . ILE A 1 377 ? -13.966 22.661 1.855 1 88.48 377 ILE A O 1
ATOM 3005 N N . ILE A 1 378 ? -12.767 21.186 0.72 1 88.46 378 ILE A N 1
ATOM 3006 C CA . ILE A 1 378 ? -12.274 22.139 -0.269 1 88.46 378 ILE A CA 1
ATOM 3007 C C . ILE A 1 378 ? -13.078 22.005 -1.56 1 88.46 378 ILE A C 1
ATOM 3009 O O . ILE A 1 378 ? -12.745 21.191 -2.425 1 88.46 378 ILE A O 1
ATOM 3013 N N . TRP A 1 379 ? -13.997 22.752 -1.726 1 83.33 379 TRP A N 1
ATOM 3014 C CA . TRP A 1 379 ? -14.983 22.644 -2.795 1 83.33 379 TRP A CA 1
ATOM 3015 C C . TRP A 1 379 ? -14.321 22.783 -4.162 1 83.33 379 TRP A C 1
ATOM 3017 O O . TRP A 1 379 ? -14.721 22.12 -5.122 1 83.33 379 TRP A O 1
ATOM 3027 N N . ASP A 1 380 ? -13.272 23.573 -4.241 1 80.11 380 ASP A N 1
ATOM 3028 C CA . ASP A 1 380 ? -12.599 23.786 -5.519 1 80.11 380 ASP A CA 1
ATOM 3029 C C . ASP A 1 380 ? -11.94 22.5 -6.014 1 80.11 380 ASP A C 1
ATOM 3031 O O . ASP A 1 380 ? -11.792 22.297 -7.221 1 80.11 380 ASP A O 1
ATOM 3035 N N . ASN A 1 381 ? -11.617 21.66 -5.139 1 86.05 381 ASN A N 1
ATOM 3036 C CA . ASN A 1 381 ? -10.901 20.44 -5.494 1 86.05 381 ASN A CA 1
ATOM 3037 C C . ASN A 1 381 ? -11.862 19.29 -5.782 1 86.05 381 ASN A C 1
ATOM 3039 O O . ASN A 1 381 ? -11.456 18.256 -6.316 1 86.05 381 ASN A O 1
ATOM 3043 N N . LEU A 1 382 ? -13.083 19.469 -5.472 1 84.28 382 LEU A N 1
ATOM 3044 C CA . LEU A 1 382 ? -14.054 18.41 -5.723 1 84.28 382 LEU A CA 1
ATOM 3045 C C . LEU A 1 382 ? -14.377 18.309 -7.21 1 84.28 382 LEU A C 1
ATOM 3047 O O . LEU A 1 382 ? -14.795 17.252 -7.688 1 84.28 382 LEU A O 1
ATOM 3051 N N . GLN A 1 383 ? -14.073 19.397 -7.939 1 78.21 383 GLN A N 1
ATOM 3052 C CA . GLN A 1 383 ? -14.427 19.436 -9.354 1 78.21 383 GLN A CA 1
ATOM 3053 C C . GLN A 1 383 ? -13.259 18.983 -10.226 1 78.21 383 GLN A C 1
ATOM 3055 O O . GLN A 1 383 ? -13.412 18.806 -11.436 1 78.21 383 GLN A O 1
ATOM 3060 N N . MET A 1 384 ? -12.281 18.651 -9.638 1 83.28 384 MET A N 1
ATOM 3061 C CA . MET A 1 384 ? -11.101 18.267 -10.407 1 83.28 384 MET A CA 1
ATOM 3062 C C . MET A 1 384 ? -11.188 16.809 -10.845 1 83.28 384 MET A C 1
ATOM 3064 O O . MET A 1 384 ? -11.356 15.916 -10.014 1 83.28 384 MET A O 1
ATOM 3068 N N . PRO A 1 385 ? -11.086 16.638 -12.142 1 82.55 385 PRO A N 1
ATOM 3069 C CA . PRO A 1 385 ? -11.133 15.251 -12.613 1 82.55 385 PRO A CA 1
ATOM 3070 C C . PRO A 1 385 ? -9.887 14.455 -12.231 1 82.55 385 PRO A C 1
ATOM 3072 O O . PRO A 1 385 ? -8.861 15.041 -11.876 1 82.55 385 PRO A O 1
ATOM 3075 N N . PHE A 1 386 ? -9.991 13.199 -12.454 1 83.6 386 PHE A N 1
ATOM 3076 C CA . PHE A 1 386 ? -8.965 12.272 -11.99 1 83.6 386 PHE A CA 1
ATOM 3077 C C . PHE A 1 386 ? -7.654 12.5 -12.732 1 83.6 386 PHE A C 1
ATOM 3079 O O . PHE A 1 386 ? -6.587 12.553 -12.116 1 83.6 386 PHE A O 1
ATOM 3086 N N . TYR A 1 387 ? -7.695 12.636 -13.997 1 78.63 387 TYR A N 1
ATOM 3087 C CA . TYR A 1 387 ? -6.482 12.764 -14.796 1 78.63 387 TYR A CA 1
ATOM 3088 C C . TYR A 1 387 ? -5.741 14.053 -14.461 1 78.63 387 TYR A C 1
ATOM 3090 O O . TYR A 1 387 ? -4.508 14.078 -14.429 1 78.63 387 TYR A O 1
ATOM 3098 N N . GLN A 1 388 ? -6.464 15.124 -14.185 1 83.67 388 GLN A N 1
ATOM 3099 C CA . GLN A 1 388 ? -5.838 16.386 -13.805 1 83.67 388 GLN A CA 1
ATOM 3100 C C . GLN A 1 388 ? -5.153 16.273 -12.445 1 83.67 388 GLN A C 1
ATOM 3102 O O . GLN A 1 388 ? -4.09 16.859 -12.229 1 83.67 388 GLN A O 1
ATOM 3107 N N . ARG A 1 389 ? -5.786 15.584 -11.591 1 86.47 389 ARG A N 1
ATOM 3108 C CA . ARG A 1 389 ? -5.203 15.409 -10.265 1 86.47 389 ARG A CA 1
ATOM 3109 C C . ARG A 1 389 ? -3.92 14.589 -10.335 1 86.47 389 ARG A C 1
ATOM 3111 O O . ARG A 1 389 ? -2.971 14.847 -9.591 1 86.47 389 ARG A O 1
ATOM 3118 N N . GLN A 1 390 ? -3.946 13.646 -11.214 1 82.6 390 GLN A N 1
ATOM 3119 C CA . GLN A 1 390 ? -2.748 12.827 -11.359 1 82.6 390 GLN A CA 1
ATOM 3120 C C . GLN A 1 390 ? -1.591 13.641 -11.931 1 82.6 390 GLN A C 1
ATOM 3122 O O . GLN A 1 390 ? -0.448 13.502 -11.489 1 82.6 390 GLN A O 1
ATOM 3127 N N . VAL A 1 391 ? -1.906 14.411 -12.897 1 82.82 391 VAL A N 1
ATOM 3128 C CA . VAL A 1 391 ? -0.872 15.246 -13.499 1 82.82 391 VAL A CA 1
ATOM 3129 C C . VAL A 1 391 ? -0.386 16.279 -12.485 1 82.82 391 VAL A C 1
ATOM 3131 O O . VAL A 1 391 ? 0.818 16.507 -12.349 1 82.82 391 VAL A O 1
ATOM 3134 N N . ARG A 1 392 ? -1.326 16.926 -11.819 1 87.26 392 ARG A N 1
ATOM 3135 C CA . ARG A 1 392 ? -0.961 17.906 -10.801 1 87.26 392 ARG A CA 1
ATOM 3136 C C . ARG A 1 392 ? -0.19 17.25 -9.66 1 87.26 392 ARG A C 1
ATOM 3138 O O . ARG A 1 392 ? 0.698 17.867 -9.069 1 87.26 392 ARG A O 1
ATOM 3145 N N . GLY A 1 393 ? -0.636 16.062 -9.396 1 85.27 393 GLY A N 1
ATOM 3146 C CA . GLY A 1 393 ? 0.103 15.318 -8.389 1 85.27 393 GLY A CA 1
ATOM 3147 C C . GLY A 1 393 ? 1.544 15.05 -8.783 1 85.27 393 GLY A C 1
ATOM 3148 O O . GLY A 1 393 ? 2.449 15.155 -7.952 1 85.27 393 GLY A O 1
ATOM 3149 N N . LEU A 1 394 ? 1.756 14.715 -10.02 1 82.37 394 LEU A N 1
ATOM 3150 C CA . LEU A 1 394 ? 3.107 14.481 -10.519 1 82.37 394 LEU A CA 1
ATOM 3151 C C . LEU A 1 394 ? 3.926 15.767 -10.496 1 82.37 394 LEU A C 1
ATOM 3153 O O . LEU A 1 394 ? 5.104 15.752 -10.133 1 82.37 394 LEU A O 1
ATOM 3157 N N . ILE A 1 395 ? 3.279 16.795 -10.864 1 85.38 395 ILE A N 1
ATOM 3158 C CA . ILE A 1 395 ? 3.956 18.088 -10.846 1 85.38 395 ILE A CA 1
ATOM 3159 C C . ILE A 1 395 ? 4.336 18.452 -9.413 1 85.38 395 ILE A C 1
ATOM 3161 O O . ILE A 1 395 ? 5.448 18.922 -9.159 1 85.38 395 ILE A O 1
ATOM 3165 N N . ALA A 1 396 ? 3.36 18.236 -8.566 1 87.21 396 ALA A N 1
ATOM 3166 C CA . ALA A 1 396 ? 3.637 18.526 -7.161 1 87.21 396 ALA A CA 1
ATOM 3167 C C . ALA A 1 396 ? 4.802 17.685 -6.647 1 87.21 396 ALA A C 1
ATOM 3169 O O . ALA A 1 396 ? 5.65 18.18 -5.901 1 87.21 396 ALA A O 1
ATOM 3170 N N . LEU A 1 397 ? 4.86 16.519 -7.04 1 81.4 397 LEU A N 1
ATOM 3171 C CA . LEU A 1 397 ? 5.942 15.635 -6.621 1 81.4 397 LEU A CA 1
ATOM 3172 C C . LEU A 1 397 ? 7.279 16.108 -7.181 1 81.4 397 LEU A C 1
ATOM 3174 O O . LEU A 1 397 ? 8.291 16.097 -6.477 1 81.4 397 LEU A O 1
ATOM 3178 N N . LEU A 1 398 ? 7.322 16.466 -8.402 1 80.86 398 LEU A N 1
ATOM 3179 C CA . LEU A 1 398 ? 8.546 16.947 -9.034 1 80.86 398 LEU A CA 1
ATOM 3180 C C . LEU A 1 398 ? 9.029 18.234 -8.374 1 80.86 398 LEU A C 1
ATOM 3182 O O . LEU A 1 398 ? 10.231 18.418 -8.168 1 80.86 398 LEU A O 1
ATOM 3186 N N . VAL A 1 399 ? 8.049 19.044 -8.067 1 85.47 399 VAL A N 1
ATOM 3187 C CA . VAL A 1 399 ? 8.404 20.292 -7.4 1 85.47 399 VAL A CA 1
ATOM 3188 C C . VAL A 1 399 ? 8.943 19.996 -6.003 1 85.47 399 VAL A C 1
ATOM 3190 O O . VAL A 1 399 ? 9.896 20.635 -5.55 1 85.47 399 VAL A O 1
ATOM 3193 N N . CYS A 1 400 ? 8.315 19.09 -5.349 1 84.7 400 CYS A N 1
ATOM 3194 C CA . CYS A 1 400 ? 8.773 18.711 -4.017 1 84.7 400 CYS A CA 1
ATOM 3195 C C . CYS A 1 400 ? 10.193 18.159 -4.065 1 84.7 400 CYS A C 1
ATOM 3197 O O . CYS A 1 400 ? 11.023 18.496 -3.219 1 84.7 400 CYS A O 1
ATOM 3199 N N . VAL A 1 401 ? 10.488 17.319 -5.08 1 77.8 401 VAL A N 1
ATOM 3200 C CA . VAL A 1 401 ? 11.824 16.752 -5.226 1 77.8 401 VAL A CA 1
ATOM 3201 C C . VAL A 1 401 ? 12.821 17.859 -5.563 1 77.8 401 VAL A C 1
ATOM 3203 O O . VAL A 1 401 ? 13.937 17.879 -5.038 1 77.8 401 VAL A O 1
ATOM 3206 N N . ALA A 1 402 ? 12.357 18.734 -6.416 1 79.63 402 ALA A N 1
ATOM 3207 C CA . ALA A 1 402 ? 13.201 19.874 -6.767 1 79.63 402 ALA A CA 1
ATOM 3208 C C . ALA A 1 402 ? 13.479 20.747 -5.547 1 79.63 402 ALA A C 1
ATOM 3210 O O . ALA A 1 402 ? 14.596 21.239 -5.37 1 79.63 402 ALA A O 1
ATOM 3211 N N . LEU A 1 403 ? 12.465 20.923 -4.743 1 83.32 403 LEU A N 1
ATOM 3212 C CA . LEU A 1 403 ? 12.625 21.724 -3.534 1 83.32 403 LEU A CA 1
ATOM 3213 C C . LEU A 1 403 ? 13.591 21.054 -2.562 1 83.32 403 LEU A C 1
ATOM 3215 O O . LEU A 1 403 ? 14.377 21.732 -1.896 1 83.32 403 LEU A O 1
ATOM 3219 N N . VAL A 1 404 ? 13.491 19.777 -2.488 1 80.12 404 VAL A N 1
ATOM 3220 C CA . VAL A 1 404 ? 14.384 19.041 -1.599 1 80.12 404 VAL A CA 1
ATOM 3221 C C . VAL A 1 404 ? 15.83 19.215 -2.059 1 80.12 404 VAL A C 1
ATOM 3223 O O . VAL A 1 404 ? 16.724 19.454 -1.244 1 80.12 404 VAL A O 1
ATOM 3226 N N . ILE A 1 405 ? 16.042 19.104 -3.361 1 72.96 405 ILE A N 1
ATOM 3227 C CA . ILE A 1 405 ? 17.386 19.233 -3.913 1 72.96 405 ILE A CA 1
ATOM 3228 C C . ILE A 1 405 ? 17.876 20.67 -3.747 1 72.96 405 ILE A C 1
ATOM 3230 O O . ILE A 1 405 ? 19 20.901 -3.294 1 72.96 405 ILE A O 1
ATOM 3234 N N . PHE A 1 406 ? 17.023 21.574 -4.119 1 76.11 406 PHE A N 1
ATOM 3235 C CA . PHE A 1 406 ? 17.376 22.985 -4.023 1 76.11 406 PHE A CA 1
ATOM 3236 C C . PHE A 1 406 ? 17.642 23.379 -2.575 1 76.11 406 PHE A C 1
ATOM 3238 O O . PHE A 1 406 ? 18.619 24.073 -2.285 1 76.11 406 PHE A O 1
ATOM 3245 N N . TRP A 1 407 ? 16.77 23.023 -1.656 1 77.1 407 TRP A N 1
ATOM 3246 C CA . TRP A 1 407 ? 16.952 23.317 -0.238 1 77.1 407 TRP A CA 1
ATOM 3247 C C . TRP A 1 407 ? 18.181 22.6 0.312 1 77.1 407 TRP A C 1
ATOM 3249 O O . TRP A 1 407 ? 18.846 23.104 1.22 1 77.1 407 TRP A O 1
ATOM 3259 N N . GLY A 1 408 ? 18.362 21.409 -0.197 1 73.08 408 GLY A N 1
ATOM 3260 C CA . GLY A 1 408 ? 19.549 20.677 0.215 1 73.08 408 GLY A CA 1
ATOM 3261 C C . GLY A 1 408 ? 20.841 21.407 -0.103 1 73.08 408 GLY A C 1
ATOM 3262 O O . GLY A 1 408 ? 21.751 21.458 0.726 1 73.08 408 GLY A O 1
ATOM 3263 N N . VAL A 1 409 ? 20.884 22.014 -1.239 1 69.31 409 VAL A N 1
ATOM 3264 C CA . VAL A 1 409 ? 22.063 22.764 -1.66 1 69.31 409 VAL A CA 1
ATOM 3265 C C . VAL A 1 409 ? 22.241 23.99 -0.766 1 69.31 409 VAL A C 1
ATOM 3267 O O . VAL A 1 409 ? 23.351 24.282 -0.316 1 69.31 409 VAL A O 1
ATOM 3270 N N . ILE A 1 410 ? 21.152 24.616 -0.475 1 71.8 410 ILE A N 1
ATOM 3271 C CA . ILE A 1 410 ? 21.201 25.819 0.349 1 71.8 410 ILE A CA 1
ATOM 3272 C C . ILE A 1 410 ? 21.614 25.454 1.773 1 71.8 410 ILE A C 1
ATOM 3274 O O . ILE A 1 410 ? 22.44 26.138 2.381 1 71.8 410 ILE A O 1
ATOM 3278 N N . THR A 1 411 ? 21.063 24.4 2.235 1 70.13 411 THR A N 1
ATOM 3279 C CA . THR A 1 411 ? 21.372 23.956 3.589 1 70.13 411 THR A CA 1
ATOM 3280 C C . THR A 1 411 ? 22.83 23.517 3.696 1 70.13 411 THR A C 1
ATOM 3282 O O . THR A 1 411 ? 23.493 23.787 4.699 1 70.13 411 THR A O 1
ATOM 3285 N N . ALA A 1 412 ? 23.226 22.77 2.684 1 63.45 412 ALA A N 1
ATOM 3286 C CA . ALA A 1 412 ? 24.628 22.364 2.657 1 63.45 412 ALA A CA 1
ATOM 3287 C C . ALA A 1 412 ? 25.551 23.579 2.641 1 63.45 412 ALA A C 1
ATOM 3289 O O . ALA A 1 412 ? 26.594 23.584 3.299 1 63.45 412 ALA A O 1
ATOM 3290 N N . PHE A 1 413 ? 25.098 24.532 1.938 1 62.2 413 PHE A N 1
ATOM 3291 C CA . PHE A 1 413 ? 25.861 25.771 1.846 1 62.2 413 PHE A CA 1
ATOM 3292 C C . PHE A 1 413 ? 25.894 26.488 3.19 1 62.2 413 PHE A C 1
ATOM 3294 O O . PHE A 1 413 ? 26.945 26.971 3.617 1 62.2 413 PHE A O 1
ATOM 3301 N N . LEU A 1 414 ? 24.775 26.575 3.806 1 61.54 414 LEU A N 1
ATOM 3302 C CA . LEU A 1 414 ? 24.671 27.25 5.095 1 61.54 414 LEU A CA 1
ATOM 3303 C C . LEU A 1 414 ? 25.411 26.472 6.178 1 61.54 414 LEU A C 1
ATOM 3305 O O . LEU A 1 414 ? 26.01 27.066 7.077 1 61.54 414 LEU A O 1
ATOM 3309 N N . ALA A 1 415 ? 25.246 25.075 6.066 1 56.87 415 ALA A N 1
ATOM 3310 C CA . ALA A 1 415 ? 25.959 24.227 7.017 1 56.87 415 ALA A CA 1
ATOM 3311 C C . ALA A 1 415 ? 27.469 24.344 6.832 1 56.87 415 ALA A C 1
ATOM 3313 O O . ALA A 1 415 ? 28.229 24.244 7.798 1 56.87 415 ALA A O 1
ATOM 3314 N N . GLY A 1 416 ? 27.912 24.42 5.567 1 48.62 416 GLY A N 1
ATOM 3315 C CA . GLY A 1 416 ? 29.322 24.6 5.258 1 48.62 416 GLY A CA 1
ATOM 3316 C C . GLY A 1 416 ? 29.877 25.921 5.756 1 48.62 416 GLY A C 1
ATOM 3317 O O . GLY A 1 416 ? 31.073 26.032 6.034 1 48.62 416 GLY A O 1
ATOM 3318 N N . ILE A 1 417 ? 29.041 26.895 5.731 1 46.41 417 ILE A N 1
ATOM 3319 C CA . ILE A 1 417 ? 29.503 28.182 6.238 1 46.41 417 ILE A CA 1
ATOM 3320 C C . ILE A 1 417 ? 29.871 28.053 7.715 1 46.41 417 ILE A C 1
ATOM 3322 O O . ILE A 1 417 ? 30.615 28.878 8.25 1 46.41 417 ILE A O 1
ATOM 3326 N N . ALA A 1 418 ? 29.493 27.067 8.296 1 41.67 418 ALA A N 1
ATOM 3327 C CA . ALA A 1 418 ? 29.964 26.878 9.666 1 41.67 418 ALA A CA 1
ATOM 3328 C C . ALA A 1 418 ? 31.485 26.754 9.711 1 41.67 418 ALA A C 1
ATOM 3330 O O . ALA A 1 418 ? 32.088 26.826 10.784 1 41.67 418 ALA A O 1
ATOM 3331 N N . SER A 1 419 ? 32.25 26.393 8.542 1 38.38 419 SER A N 1
ATOM 3332 C CA . SER A 1 419 ? 33.693 26.608 8.586 1 38.38 419 SER A CA 1
ATOM 3333 C C . SER A 1 419 ? 34.072 27.948 7.965 1 38.38 419 SER A C 1
ATOM 3335 O O . SER A 1 419 ? 33.899 28.152 6.762 1 38.38 419 SER A O 1
ATOM 3337 N N . LEU A 1 420 ? 33.955 29.093 8.481 1 37.21 420 LEU A N 1
ATOM 3338 C CA . LEU A 1 420 ? 34.123 30.507 8.163 1 37.21 420 LEU A CA 1
ATOM 3339 C C . LEU A 1 420 ? 35.328 30.72 7.252 1 37.21 420 LEU A C 1
ATOM 3341 O O . LEU A 1 420 ? 35.278 31.539 6.332 1 37.21 420 LEU A O 1
ATOM 3345 N N . ASP A 1 421 ? 36.534 30.158 7.559 1 39.46 421 ASP A N 1
ATOM 3346 C CA . ASP A 1 421 ? 37.759 30.521 6.854 1 39.46 421 ASP A CA 1
ATOM 3347 C C . ASP A 1 421 ? 37.655 30.193 5.366 1 39.46 421 ASP A C 1
ATOM 3349 O O . ASP A 1 421 ? 38.135 30.953 4.523 1 39.46 421 ASP A O 1
ATOM 3353 N N . GLN A 1 422 ? 36.936 29.218 5.113 1 37.7 422 GLN A N 1
ATOM 3354 C CA . GLN A 1 422 ? 37.012 28.836 3.706 1 37.7 422 GLN A CA 1
ATOM 3355 C C . GLN A 1 422 ? 35.929 29.533 2.888 1 37.7 422 GLN A C 1
ATOM 3357 O O . GLN A 1 422 ? 36.094 29.747 1.685 1 37.7 422 GLN A O 1
ATOM 3362 N N . LEU A 1 423 ? 34.805 29.908 3.43 1 38.87 423 LEU A N 1
ATOM 3363 C CA . LEU A 1 423 ? 33.787 30.641 2.683 1 38.87 423 LEU A CA 1
ATOM 3364 C C . LEU A 1 423 ? 34.304 32.013 2.264 1 38.87 423 LEU A C 1
ATOM 3366 O O . LEU A 1 423 ? 34.014 32.479 1.159 1 38.87 423 LEU A O 1
ATOM 3370 N N . THR A 1 424 ? 34.956 32.652 3.169 1 39.52 424 THR A N 1
ATOM 3371 C CA . THR A 1 424 ? 35.523 33.939 2.778 1 39.52 424 THR A CA 1
ATOM 3372 C C . THR A 1 424 ? 36.449 33.779 1.576 1 39.52 424 THR A C 1
ATOM 3374 O O . THR A 1 424 ? 36.724 34.748 0.865 1 39.52 424 THR A O 1
ATOM 3377 N N . LYS A 1 425 ? 37.108 32.7 1.497 1 43.57 425 LYS A N 1
ATOM 3378 C CA . LYS A 1 425 ? 38.022 32.553 0.368 1 43.57 425 LYS A CA 1
ATOM 3379 C C . LYS A 1 425 ? 37.259 32.286 -0.927 1 43.57 425 LYS A C 1
ATOM 3381 O O . LYS A 1 425 ? 37.673 32.729 -2 1 43.57 425 LYS A O 1
ATOM 3386 N N . THR A 1 426 ? 36.143 31.586 -0.854 1 39.14 426 THR A N 1
ATOM 3387 C CA . THR A 1 426 ? 35.523 31.225 -2.124 1 39.14 426 THR A CA 1
ATOM 3388 C C . THR A 1 426 ? 34.531 32.297 -2.566 1 39.14 426 THR A C 1
ATOM 3390 O O . THR A 1 426 ? 34.405 32.58 -3.76 1 39.14 426 THR A O 1
ATOM 3393 N N . PHE A 1 427 ? 33.712 32.964 -1.691 1 35.84 427 PHE A N 1
ATOM 3394 C CA . PHE A 1 427 ? 32.854 34.062 -2.12 1 35.84 427 PHE A CA 1
ATOM 3395 C C . PHE A 1 427 ? 33.279 35.37 -1.463 1 35.84 427 PHE A C 1
ATOM 3397 O O . PHE A 1 427 ? 32.972 35.61 -0.293 1 35.84 427 PHE A O 1
ATOM 3404 N N . PRO A 1 428 ? 34.146 36.103 -2.017 1 38.91 428 PRO A N 1
ATOM 3405 C CA . PRO A 1 428 ? 34.704 37.381 -1.569 1 38.91 428 PRO A CA 1
ATOM 3406 C C . PRO A 1 428 ? 33.629 38.379 -1.146 1 38.91 428 PRO A C 1
ATOM 3408 O O . PRO A 1 428 ? 33.917 39.33 -0.415 1 38.91 428 PRO A O 1
ATOM 3411 N N . PHE A 1 429 ? 32.471 38.295 -1.788 1 39.13 429 PHE A N 1
ATOM 3412 C CA . PHE A 1 429 ? 31.544 39.391 -1.527 1 39.13 429 PHE A CA 1
ATOM 3413 C C . PHE A 1 429 ? 31.095 39.385 -0.071 1 39.13 429 PHE A C 1
ATOM 3415 O O . PHE A 1 429 ? 30.529 40.367 0.414 1 39.13 429 PHE A O 1
ATOM 3422 N N . LEU A 1 430 ? 31.099 38.286 0.562 1 36.99 430 LEU A N 1
ATOM 3423 C CA . LEU A 1 430 ? 30.726 38.231 1.971 1 36.99 430 LEU A CA 1
ATOM 3424 C C . LEU A 1 430 ? 31.904 38.615 2.86 1 36.99 430 LEU A C 1
ATOM 3426 O O . LEU A 1 430 ? 31.883 38.364 4.067 1 36.99 430 LEU A O 1
ATOM 3430 N N . GLY A 1 431 ? 32.874 39.246 2.298 1 38.23 431 GLY A N 1
ATOM 3431 C CA . GLY A 1 431 ? 34.014 39.859 2.961 1 38.23 431 GLY A CA 1
ATOM 3432 C C . GLY A 1 431 ? 33.616 40.808 4.076 1 38.23 431 GLY A C 1
ATOM 3433 O O . GLY A 1 431 ? 34.467 41.269 4.839 1 38.23 431 GLY A O 1
ATOM 3434 N N . PHE A 1 432 ? 32.454 41.422 3.796 1 40.85 432 PHE A N 1
ATOM 3435 C CA . PHE A 1 432 ? 32.137 42.448 4.782 1 40.85 432 PHE A CA 1
ATOM 3436 C C . PHE A 1 432 ? 31.963 41.833 6.166 1 40.85 432 PHE A C 1
ATOM 3438 O O . PHE A 1 432 ? 32.057 42.532 7.177 1 40.85 432 PHE A O 1
ATOM 3445 N N . PHE A 1 433 ? 31.552 40.559 6.166 1 37.71 433 PHE A N 1
ATOM 3446 C CA . PHE A 1 433 ? 31.388 39.932 7.472 1 37.71 433 PHE A CA 1
ATOM 3447 C C . PHE A 1 433 ? 32.739 39.72 8.144 1 37.71 433 PHE A C 1
ATOM 3449 O O . PHE A 1 433 ? 32.806 39.441 9.343 1 37.71 433 PHE A O 1
ATOM 3456 N N . ASN A 1 434 ? 33.81 39.778 7.429 1 37.26 434 ASN A N 1
ATOM 3457 C CA . ASN A 1 434 ? 35.151 39.691 7.999 1 37.26 434 ASN A CA 1
ATOM 3458 C C . ASN A 1 434 ? 35.404 40.809 9.006 1 37.26 434 ASN A C 1
ATOM 3460 O O . ASN A 1 434 ? 36.372 40.757 9.768 1 37.26 434 ASN A O 1
ATOM 3464 N N . ASP A 1 435 ? 34.841 41.961 8.799 1 38.34 435 ASP A N 1
ATOM 3465 C CA . ASP A 1 435 ? 35.246 43.057 9.674 1 38.34 435 ASP A CA 1
ATOM 3466 C C . ASP A 1 435 ? 34.469 43.026 10.988 1 38.34 435 ASP A C 1
ATOM 3468 O O . ASP A 1 435 ? 34.484 43.998 11.746 1 38.34 435 ASP A O 1
ATOM 3472 N N . LEU A 1 436 ? 33.522 42.152 11.15 1 35.5 436 LEU A N 1
ATOM 3473 C CA . LEU A 1 436 ? 32.859 42.244 12.446 1 35.5 436 LEU A CA 1
ATOM 3474 C C . LEU A 1 436 ? 33.701 41.588 13.535 1 35.5 436 LEU A C 1
ATOM 3476 O O . LEU A 1 436 ? 34.5 40.692 13.253 1 35.5 436 LEU A O 1
ATOM 3480 N N . PRO A 1 437 ? 33.784 42.23 14.808 1 36.11 437 PRO A N 1
ATOM 3481 C CA . PRO A 1 437 ? 34.641 41.77 15.902 1 36.11 437 PRO A CA 1
ATOM 3482 C C . PRO A 1 437 ? 34.506 40.273 16.168 1 36.11 437 PRO A C 1
ATOM 3484 O O . PRO A 1 437 ? 33.486 39.671 15.824 1 36.11 437 PRO A O 1
ATOM 3487 N N . ALA A 1 438 ? 35.46 39.511 16.672 1 38.51 438 ALA A N 1
ATOM 3488 C CA . ALA A 1 438 ? 35.728 38.098 16.927 1 38.51 438 ALA A CA 1
ATOM 3489 C C . ALA A 1 438 ? 34.572 37.448 17.681 1 38.51 438 ALA A C 1
ATOM 3491 O O . ALA A 1 438 ? 34.212 36.301 17.408 1 38.51 438 ALA A O 1
ATOM 3492 N N . SER A 1 439 ? 34.074 38.035 18.751 1 36.97 439 SER A N 1
ATOM 3493 C CA . SER A 1 439 ? 33.046 37.504 19.639 1 36.97 439 SER A CA 1
ATOM 3494 C C . SER A 1 439 ? 31.725 37.309 18.902 1 36.97 439 SER A C 1
ATOM 3496 O O . SER A 1 439 ? 31.011 36.334 19.146 1 36.97 439 SER A O 1
ATOM 3498 N N . VAL A 1 440 ? 31.373 38.225 18.125 1 40.29 440 VAL A N 1
ATOM 3499 C CA . VAL A 1 440 ? 30.106 38.211 17.401 1 40.29 440 VAL A CA 1
ATOM 3500 C C . VAL A 1 440 ? 30.182 37.215 16.245 1 40.29 440 VAL A C 1
ATOM 3502 O O . VAL A 1 440 ? 29.194 36.55 15.925 1 40.29 440 VAL A O 1
ATOM 3505 N N . LYS A 1 441 ? 31.586 36.888 15.394 1 42.75 441 LYS A N 1
ATOM 3506 C CA . LYS A 1 441 ? 31.799 35.928 14.315 1 42.75 441 LYS A CA 1
ATOM 3507 C C . LYS A 1 441 ? 31.5 34.505 14.778 1 42.75 441 LYS A C 1
ATOM 3509 O O . LYS A 1 441 ? 30.926 33.71 14.03 1 42.75 441 LYS A O 1
ATOM 3514 N N . GLY A 1 442 ? 32.17 34.135 15.733 1 41.8 442 GLY A N 1
ATOM 3515 C CA . GLY A 1 442 ? 31.903 32.83 16.316 1 41.8 442 GLY A CA 1
ATOM 3516 C C . GLY A 1 442 ? 30.423 32.546 16.489 1 41.8 442 GLY A C 1
ATOM 3517 O O . GLY A 1 442 ? 29.962 31.437 16.211 1 41.8 442 GLY A O 1
ATOM 3518 N N . ILE A 1 443 ? 29.323 33.658 17.786 1 42.07 443 ILE A N 1
ATOM 3519 C CA . ILE A 1 443 ? 27.889 33.537 18.025 1 42.07 443 ILE A CA 1
ATOM 3520 C C . ILE A 1 443 ? 27.151 33.428 16.693 1 42.07 443 ILE A C 1
ATOM 3522 O O . ILE A 1 443 ? 26.251 32.598 16.54 1 42.07 443 ILE A O 1
ATOM 3526 N N . ILE A 1 444 ? 27.424 34.282 15.854 1 43.12 444 ILE A N 1
ATOM 3527 C CA . ILE A 1 444 ? 26.797 34.306 14.537 1 43.12 444 ILE A CA 1
ATOM 3528 C C . ILE A 1 444 ? 27.083 32.996 13.806 1 43.12 444 ILE A C 1
ATOM 3530 O O . ILE A 1 444 ? 26.2 32.439 13.149 1 43.12 444 ILE A O 1
ATOM 3534 N N . GLN A 1 445 ? 28.392 32.549 13.949 1 45.36 445 GLN A N 1
ATOM 3535 C CA . GLN A 1 445 ? 28.774 31.287 13.324 1 45.36 445 GLN A CA 1
ATOM 3536 C C . GLN A 1 445 ? 27.936 30.131 13.861 1 45.36 445 GLN A C 1
ATOM 3538 O O . GLN A 1 445 ? 27.615 29.196 13.125 1 45.36 445 GLN A O 1
ATOM 3543 N N . GLY A 1 446 ? 28.26 29.697 14.983 1 45.86 446 GLY A N 1
ATOM 3544 C CA . GLY A 1 446 ? 27.498 28.619 15.595 1 45.86 446 GLY A CA 1
ATOM 3545 C C . GLY A 1 446 ? 26.002 28.752 15.385 1 45.86 446 GLY A C 1
ATOM 3546 O O . GLY A 1 446 ? 25.301 27.751 15.222 1 45.86 446 GLY A O 1
ATOM 3547 N N . ILE A 1 447 ? 24.934 30.481 15.708 1 51.2 447 ILE A N 1
ATOM 3548 C CA . ILE A 1 447 ? 23.491 30.688 15.756 1 51.2 447 ILE A CA 1
ATOM 3549 C C . ILE A 1 447 ? 22.97 31.013 14.358 1 51.2 447 ILE A C 1
ATOM 3551 O O . ILE A 1 447 ? 21.859 30.619 13.995 1 51.2 447 ILE A O 1
ATOM 3555 N N . LEU A 1 448 ? 23.673 31.834 13.591 1 51.54 448 LEU A N 1
ATOM 3556 C CA . LEU A 1 448 ? 23.169 32.356 12.325 1 51.54 448 LEU A CA 1
ATOM 3557 C C . LEU A 1 448 ? 22.777 31.22 11.386 1 51.54 448 LEU A C 1
ATOM 3559 O O . LEU A 1 448 ? 21.704 31.253 10.779 1 51.54 448 LEU A O 1
ATOM 3563 N N . PRO A 1 449 ? 23.72 30.289 11.291 1 53.74 449 PRO A N 1
ATOM 3564 C CA . PRO A 1 449 ? 23.289 29.222 10.385 1 53.74 449 PRO A CA 1
ATOM 3565 C C . PRO A 1 449 ? 21.995 28.549 10.838 1 53.74 449 PRO A C 1
ATOM 3567 O O . PRO A 1 449 ? 21.147 28.211 10.008 1 53.74 449 PRO A O 1
ATOM 3570 N N . THR A 1 450 ? 21.866 28.561 12.136 1 54.47 450 THR A N 1
ATOM 3571 C CA . THR A 1 450 ? 20.68 27.889 12.655 1 54.47 450 THR A CA 1
ATOM 3572 C C . THR A 1 450 ? 19.437 28.752 12.453 1 54.47 450 THR A C 1
ATOM 3574 O O . THR A 1 450 ? 18.366 28.238 12.122 1 54.47 450 THR A O 1
ATOM 3577 N N . VAL A 1 451 ? 19.569 30.125 12.655 1 57.57 451 VAL A N 1
ATOM 3578 C CA . VAL A 1 451 ? 18.436 31.029 12.493 1 57.57 451 VAL A CA 1
ATOM 3579 C C . VAL A 1 451 ? 18.042 31.107 11.02 1 57.57 451 VAL A C 1
ATOM 3581 O O . VAL A 1 451 ? 16.855 31.121 10.688 1 57.57 451 VAL A O 1
ATOM 3584 N N . LEU A 1 452 ? 19.126 31.158 10.16 1 59.6 452 LEU A N 1
ATOM 3585 C CA . LEU A 1 452 ? 18.843 31.235 8.731 1 59.6 452 LEU A CA 1
ATOM 3586 C C . LEU A 1 452 ? 18.154 29.964 8.244 1 59.6 452 LEU A C 1
ATOM 3588 O O . LEU A 1 452 ? 17.236 30.026 7.423 1 59.6 452 LEU A O 1
ATOM 3592 N N . VAL A 1 453 ? 18.659 28.909 8.802 1 62.01 453 VAL A N 1
ATOM 3593 C CA . VAL A 1 453 ? 18.042 27.637 8.442 1 62.01 453 VAL A CA 1
ATOM 3594 C C . VAL A 1 453 ? 16.601 27.601 8.944 1 62.01 453 VAL A C 1
ATOM 3596 O O . VAL A 1 453 ? 15.701 27.142 8.236 1 62.01 453 VAL A O 1
ATOM 3599 N N . ALA A 1 454 ? 16.387 28.232 10.09 1 62.23 454 ALA A N 1
ATOM 3600 C CA . ALA A 1 454 ? 15.046 28.246 10.669 1 62.23 454 ALA A CA 1
ATOM 3601 C C . ALA A 1 454 ? 14.099 29.107 9.838 1 62.23 454 ALA A C 1
ATOM 3603 O O . ALA A 1 454 ? 12.937 28.745 9.636 1 62.23 454 ALA A O 1
ATOM 3604 N N . ILE A 1 455 ? 14.615 30.234 9.35 1 64.49 455 ILE A N 1
ATOM 3605 C CA . ILE A 1 455 ? 13.802 31.134 8.54 1 64.49 455 ILE A CA 1
ATOM 3606 C C . ILE A 1 455 ? 13.456 30.462 7.213 1 64.49 455 ILE A C 1
ATOM 3608 O O . ILE A 1 455 ? 12.318 30.549 6.744 1 64.49 455 ILE A O 1
ATOM 3612 N N . LEU A 1 456 ? 14.548 29.856 6.701 1 70.16 456 LEU A N 1
ATOM 3613 C CA . LEU A 1 456 ? 14.339 29.189 5.42 1 70.16 456 LEU A CA 1
ATOM 3614 C C . LEU A 1 456 ? 13.295 28.085 5.547 1 70.16 456 LEU A C 1
ATOM 3616 O O . LEU A 1 456 ? 12.435 27.935 4.675 1 70.16 456 LEU A O 1
ATOM 3620 N N . PHE A 1 457 ? 13.343 27.456 6.679 1 74.51 457 PHE A N 1
ATOM 3621 C CA . PHE A 1 457 ? 12.446 26.319 6.852 1 74.51 457 PHE A CA 1
ATOM 3622 C C . PHE A 1 457 ? 11.057 26.785 7.272 1 74.51 457 PHE A C 1
ATOM 3624 O O . PHE A 1 457 ? 10.081 26.044 7.138 1 74.51 457 PHE A O 1
ATOM 3631 N N . SER A 1 458 ? 10.9 28.11 7.663 1 75.33 458 SER A N 1
ATOM 3632 C CA . SER A 1 458 ? 9.603 28.631 8.08 1 75.33 458 SER A CA 1
ATOM 3633 C C . SER A 1 458 ? 8.685 28.851 6.882 1 75.33 458 SER A C 1
ATOM 3635 O O . SER A 1 458 ? 7.46 28.841 7.022 1 75.33 458 SER A O 1
ATOM 3637 N N . PHE A 1 459 ? 9.262 28.963 5.634 1 79.63 459 PHE A N 1
ATOM 3638 C CA . PHE A 1 459 ? 8.469 29.22 4.438 1 79.63 459 PHE A CA 1
ATOM 3639 C C . PHE A 1 459 ? 8.045 27.914 3.778 1 79.63 459 PHE A C 1
ATOM 3641 O O . PHE A 1 459 ? 7.11 27.893 2.974 1 79.63 459 PHE A O 1
ATOM 3648 N N . LEU A 1 460 ? 8.665 26.961 4.157 1 86.17 460 LEU A N 1
ATOM 3649 C CA . LEU A 1 460 ? 8.482 25.691 3.462 1 86.17 460 LEU A CA 1
ATOM 3650 C C . LEU A 1 460 ? 7.087 25.129 3.715 1 86.17 460 LEU A C 1
ATOM 3652 O O . LEU A 1 460 ? 6.419 24.673 2.784 1 86.17 460 LEU A O 1
ATOM 3656 N N . PRO A 1 461 ? 6.513 25.225 4.928 1 87.37 461 PRO A N 1
ATOM 3657 C CA . PRO A 1 461 ? 5.183 24.659 5.169 1 87.37 461 PRO A CA 1
ATOM 3658 C C . PRO A 1 461 ? 4.093 25.347 4.35 1 87.37 461 PRO A C 1
ATOM 3660 O O . PRO A 1 461 ? 3.134 24.697 3.923 1 87.37 461 PRO A O 1
ATOM 3663 N N . MET A 1 462 ? 4.245 26.598 4.097 1 88.49 462 MET A N 1
ATOM 3664 C CA . MET A 1 462 ? 3.263 27.322 3.295 1 88.49 462 MET A CA 1
ATOM 3665 C C . MET A 1 462 ? 3.261 26.822 1.854 1 88.49 462 MET A C 1
ATOM 3667 O O . MET A 1 462 ? 2.198 26.628 1.262 1 88.49 462 MET A O 1
ATOM 3671 N N . ILE A 1 463 ? 4.396 26.596 1.397 1 89.4 463 ILE A N 1
ATOM 3672 C CA . ILE A 1 463 ? 4.523 26.122 0.023 1 89.4 463 ILE A CA 1
ATOM 3673 C C . ILE A 1 463 ? 3.994 24.693 -0.081 1 89.4 463 ILE A C 1
ATOM 3675 O O . ILE A 1 463 ? 3.283 24.355 -1.031 1 89.4 463 ILE A O 1
ATOM 3679 N N . LEU A 1 464 ? 4.335 23.948 0.899 1 90.86 464 LEU A N 1
ATOM 3680 C CA . LEU A 1 464 ? 3.911 22.553 0.877 1 90.86 464 LEU A CA 1
ATOM 3681 C C . LEU A 1 464 ? 2.396 22.442 1.009 1 90.86 464 LEU A C 1
ATOM 3683 O O . LEU A 1 464 ? 1.776 21.572 0.393 1 90.86 464 LEU A O 1
ATOM 3687 N N . ARG A 1 465 ? 1.83 23.346 1.781 1 91.55 465 ARG A N 1
ATOM 3688 C CA . ARG A 1 465 ? 0.375 23.375 1.888 1 91.55 465 ARG A CA 1
ATOM 3689 C C . ARG A 1 465 ? -0.266 23.721 0.549 1 91.55 465 ARG A C 1
ATOM 3691 O O . ARG A 1 465 ? -1.263 23.112 0.156 1 91.55 465 ARG A O 1
ATOM 3698 N N . LEU A 1 466 ? 0.331 24.644 -0.083 1 90.46 466 LEU A N 1
ATOM 3699 C CA . LEU A 1 466 ? -0.188 25.061 -1.381 1 90.46 466 LEU A CA 1
ATOM 3700 C C . LEU A 1 466 ? -0.048 23.942 -2.408 1 90.46 466 LEU A C 1
ATOM 3702 O O . LEU A 1 466 ? -0.933 23.747 -3.244 1 90.46 466 LEU A O 1
ATOM 3706 N N . LEU A 1 467 ? 1.034 23.248 -2.297 1 90.94 467 LEU A N 1
ATOM 3707 C CA . LEU A 1 467 ? 1.262 22.152 -3.232 1 90.94 467 LEU A CA 1
ATOM 3708 C C . LEU A 1 467 ? 0.276 21.014 -2.986 1 90.94 467 LEU A C 1
ATOM 3710 O O . LEU A 1 467 ? -0.181 20.368 -3.932 1 90.94 467 LEU A O 1
ATOM 3714 N N . SER A 1 468 ? -0.035 20.748 -1.767 1 90.12 468 SER A N 1
ATOM 3715 C CA . SER A 1 468 ? -0.991 19.695 -1.442 1 90.12 468 SER A CA 1
ATOM 3716 C C . SER A 1 468 ? -2.398 20.064 -1.899 1 90.12 468 SER A C 1
ATOM 3718 O O . SER A 1 468 ? -3.156 19.203 -2.349 1 90.12 468 SER A O 1
ATOM 3720 N N . LYS A 1 469 ? -2.703 21.34 -1.767 1 90.42 469 LYS A N 1
ATOM 3721 C CA . LYS A 1 469 ? -3.992 21.809 -2.265 1 90.42 469 LYS A CA 1
ATOM 3722 C C . LYS A 1 469 ? -4.041 21.767 -3.79 1 90.42 469 LYS A C 1
ATOM 3724 O O . LYS A 1 469 ? -5.069 21.421 -4.374 1 90.42 469 LYS A O 1
ATOM 3729 N N . PHE A 1 470 ? -2.893 22.035 -4.32 1 89.55 470 PHE A N 1
ATOM 3730 C CA . PHE A 1 470 ? -2.778 21.995 -5.773 1 89.55 470 PHE A CA 1
ATOM 3731 C C . PHE A 1 470 ? -2.902 20.566 -6.286 1 89.55 470 PHE A C 1
ATOM 3733 O O . PHE A 1 470 ? -3.481 20.33 -7.349 1 89.55 470 PHE A O 1
ATOM 3740 N N . ALA A 1 471 ? -2.451 19.644 -5.548 1 88.07 471 ALA A N 1
ATOM 3741 C CA . ALA A 1 471 ? -2.495 18.24 -5.946 1 88.07 471 ALA A CA 1
ATOM 3742 C C . ALA A 1 471 ? -3.919 17.696 -5.88 1 88.07 471 ALA A C 1
ATOM 3744 O O . ALA A 1 471 ? -4.222 16.659 -6.475 1 88.07 471 ALA A O 1
ATOM 3745 N N . GLY A 1 472 ? -4.838 18.389 -5.159 1 85.86 472 GLY A N 1
ATOM 3746 C CA . GLY A 1 472 ? -6.245 18.029 -5.234 1 85.86 472 GLY A CA 1
ATOM 3747 C C . GLY A 1 472 ? -6.739 17.291 -4.005 1 85.86 472 GLY A C 1
ATOM 3748 O O . GLY A 1 472 ? -7.61 16.423 -4.103 1 85.86 472 GLY A O 1
ATOM 3749 N N . GLU A 1 473 ? -6.301 17.572 -2.896 1 87.24 473 GLU A N 1
ATOM 3750 C CA . GLU A 1 473 ? -6.833 16.957 -1.685 1 87.24 473 GLU A CA 1
ATOM 3751 C C . GLU A 1 473 ? -8.259 17.427 -1.408 1 87.24 473 GLU A C 1
ATOM 3753 O O . GLU A 1 473 ? -8.599 18.582 -1.672 1 87.24 473 GLU A O 1
ATOM 3758 N N . MET A 1 474 ? -9.063 16.603 -0.859 1 87.33 474 MET A N 1
ATOM 3759 C CA . MET A 1 474 ? -10.491 16.878 -0.732 1 87.33 474 MET A CA 1
ATOM 3760 C C . MET A 1 474 ? -10.776 17.71 0.515 1 87.33 474 MET A C 1
ATOM 3762 O O . MET A 1 474 ? -11.723 18.498 0.537 1 87.33 474 MET A O 1
ATOM 3766 N N . THR A 1 475 ? -9.988 17.458 1.544 1 89.38 475 THR A N 1
ATOM 3767 C CA . THR A 1 475 ? -10.271 18.104 2.821 1 89.38 475 THR A CA 1
ATOM 3768 C C . THR A 1 475 ? -9.026 18.8 3.363 1 89.38 475 THR A C 1
ATOM 3770 O O . THR A 1 475 ? -7.905 18.48 2.962 1 89.38 475 THR A O 1
ATOM 3773 N N . ASN A 1 476 ? -9.25 19.718 4.208 1 88.95 476 ASN A N 1
ATOM 3774 C CA . ASN A 1 476 ? -8.147 20.431 4.844 1 88.95 476 ASN A CA 1
ATOM 3775 C C . ASN A 1 476 ? -7.367 19.526 5.792 1 88.95 476 ASN A C 1
ATOM 3777 O O . ASN A 1 476 ? -6.153 19.677 5.944 1 88.95 476 ASN A O 1
ATOM 3781 N N . THR A 1 477 ? -8.073 18.629 6.419 1 88.85 477 THR A N 1
ATOM 3782 C CA . THR A 1 477 ? -7.413 17.687 7.316 1 88.85 477 THR A CA 1
ATOM 3783 C C . THR A 1 477 ? -6.473 16.769 6.541 1 88.85 477 THR A C 1
ATOM 3785 O O . THR A 1 477 ? -5.407 16.4 7.038 1 88.85 477 THR A O 1
ATOM 3788 N N . ALA A 1 478 ? -6.872 16.482 5.297 1 89.14 478 ALA A N 1
ATOM 3789 C CA . ALA A 1 478 ? -6.006 15.655 4.461 1 89.14 478 ALA A CA 1
ATOM 3790 C C . ALA A 1 478 ? -4.755 16.422 4.04 1 89.14 478 ALA A C 1
ATOM 3792 O O . ALA A 1 478 ? -3.672 15.843 3.929 1 89.14 478 ALA A O 1
ATOM 3793 N N . VAL A 1 479 ? -4.882 17.687 3.84 1 91 479 VAL A N 1
ATOM 3794 C CA . VAL A 1 479 ? -3.751 18.535 3.481 1 91 479 VAL A CA 1
ATOM 3795 C C . VAL A 1 479 ? -2.746 18.57 4.63 1 91 479 VAL A C 1
ATOM 3797 O O . VAL A 1 479 ? -1.537 18.461 4.409 1 91 479 VAL A O 1
ATOM 3800 N N . GLU A 1 480 ? -3.245 18.705 5.836 1 90.47 480 GLU A N 1
ATOM 3801 C CA . GLU A 1 480 ? -2.368 18.742 7.002 1 90.47 480 GLU A CA 1
ATOM 3802 C C . GLU A 1 480 ? -1.666 17.403 7.207 1 90.47 480 GLU A C 1
ATOM 3804 O O . GLU A 1 480 ? -0.515 17.362 7.649 1 90.47 480 GLU A O 1
ATOM 3809 N N . LYS A 1 481 ? -2.404 16.375 6.971 1 90.16 481 LYS A N 1
ATOM 3810 C CA . LYS A 1 481 ? -1.794 15.054 7.094 1 90.16 481 LYS A CA 1
ATOM 3811 C C . LYS A 1 481 ? -0.652 14.881 6.096 1 90.16 481 LYS A C 1
ATOM 3813 O O . LYS A 1 481 ? 0.413 14.368 6.446 1 90.16 481 LYS A O 1
ATOM 3818 N N . THR A 1 482 ? -0.872 15.283 4.869 1 90.38 482 THR A N 1
ATOM 3819 C CA . THR A 1 482 ? 0.163 15.203 3.844 1 90.38 482 THR A CA 1
ATOM 3820 C C . THR A 1 482 ? 1.344 16.103 4.197 1 90.38 482 THR A C 1
ATOM 3822 O O . THR A 1 482 ? 2.498 15.75 3.943 1 90.38 482 THR A O 1
ATOM 3825 N N . LEU A 1 483 ? 1.02 17.179 4.789 1 92.24 483 LEU A N 1
ATOM 3826 C CA . LEU A 1 483 ? 2.059 18.118 5.197 1 92.24 483 LEU A CA 1
ATOM 3827 C C . LEU A 1 483 ? 2.963 17.501 6.259 1 92.24 483 LEU A C 1
ATOM 3829 O O . LEU A 1 483 ? 4.18 17.698 6.234 1 92.24 483 LEU A O 1
ATOM 3833 N N . ILE A 1 484 ? 2.402 16.758 7.2 1 93.41 484 ILE A N 1
ATOM 3834 C CA . ILE A 1 484 ? 3.189 16.118 8.249 1 93.41 484 ILE A CA 1
ATOM 3835 C C . ILE A 1 484 ? 4.233 15.198 7.623 1 93.41 484 ILE A C 1
ATOM 3837 O O . ILE A 1 484 ? 5.408 15.235 7.997 1 93.41 484 ILE A O 1
ATOM 3841 N N . ASN A 1 485 ? 3.894 14.524 6.624 1 90.57 485 ASN A N 1
ATOM 3842 C CA . ASN A 1 485 ? 4.8 13.563 6.004 1 90.57 485 ASN A CA 1
ATOM 3843 C C . ASN A 1 485 ? 5.821 14.254 5.106 1 90.57 485 ASN A C 1
ATOM 3845 O O . ASN A 1 485 ? 7.001 13.898 5.112 1 90.57 485 ASN A O 1
ATOM 3849 N N . GLN A 1 486 ? 5.382 15.201 4.357 1 89.64 486 GLN A N 1
ATOM 3850 C CA . GLN A 1 486 ? 6.277 15.885 3.43 1 89.64 486 GLN A CA 1
ATOM 3851 C C . GLN A 1 486 ? 7.307 16.725 4.18 1 89.64 486 GLN A C 1
ATOM 3853 O O . GLN A 1 486 ? 8.494 16.705 3.847 1 89.64 486 GLN A O 1
ATOM 3858 N N . TYR A 1 487 ? 6.803 17.41 5.077 1 90.67 487 TYR A N 1
ATOM 3859 C CA . TYR A 1 487 ? 7.713 18.248 5.849 1 90.67 487 TYR A CA 1
ATOM 3860 C C . TYR A 1 487 ? 8.702 17.397 6.637 1 90.67 487 TYR A C 1
ATOM 3862 O O . TYR A 1 487 ? 9.879 17.748 6.751 1 90.67 487 TYR A O 1
ATOM 3870 N N . TYR A 1 488 ? 8.265 16.303 7.185 1 92.5 488 TYR A N 1
ATOM 3871 C CA . TYR A 1 488 ? 9.147 15.379 7.888 1 92.5 488 TYR A CA 1
ATOM 3872 C C . TYR A 1 488 ? 10.23 14.845 6.957 1 92.5 488 TYR A C 1
ATOM 3874 O O . TYR A 1 488 ? 11.404 14.784 7.331 1 92.5 488 TYR A O 1
ATOM 3882 N N . ALA A 1 489 ? 9.828 14.463 5.812 1 88.83 489 ALA A N 1
ATOM 3883 C CA . ALA A 1 489 ? 10.794 13.951 4.843 1 88.83 489 ALA A CA 1
ATOM 3884 C C . ALA A 1 489 ? 11.82 15.019 4.475 1 88.83 489 ALA A C 1
ATOM 3886 O O . ALA A 1 489 ? 13.008 14.722 4.327 1 88.83 489 ALA A O 1
ATOM 3887 N N . PHE A 1 490 ? 11.329 16.197 4.385 1 87.55 490 PHE A N 1
ATOM 3888 C CA . PHE A 1 490 ? 12.208 17.315 4.066 1 87.55 490 PHE A CA 1
ATOM 3889 C C . PHE A 1 490 ? 13.232 17.532 5.174 1 87.55 490 PHE A C 1
ATOM 3891 O O . PHE A 1 490 ? 14.409 17.773 4.9 1 87.55 490 PHE A O 1
ATOM 3898 N N . LEU A 1 491 ? 12.812 17.428 6.369 1 88.64 491 LEU A N 1
ATOM 3899 C CA . LEU A 1 491 ? 13.699 17.654 7.505 1 88.64 491 LEU A CA 1
ATOM 3900 C C . LEU A 1 491 ? 14.725 16.531 7.624 1 88.64 491 LEU A C 1
ATOM 3902 O O . LEU A 1 491 ? 15.899 16.785 7.901 1 88.64 491 LEU A O 1
ATOM 3906 N N . VAL A 1 492 ? 14.274 15.34 7.414 1 89.28 492 VAL A N 1
ATOM 3907 C CA . VAL A 1 492 ? 15.172 14.197 7.536 1 89.28 492 VAL A CA 1
ATOM 3908 C C . VAL A 1 492 ? 16.234 14.254 6.44 1 89.28 492 VAL A C 1
ATOM 3910 O O . VAL A 1 492 ? 17.421 14.057 6.707 1 89.28 492 VAL A O 1
ATOM 3913 N N . PHE A 1 493 ? 15.871 14.588 5.282 1 83.62 493 PHE A N 1
ATOM 3914 C CA . PHE A 1 493 ? 16.807 14.581 4.165 1 83.62 493 PHE A CA 1
ATOM 3915 C C . PHE A 1 493 ? 17.718 15.802 4.214 1 83.62 493 PHE A C 1
ATOM 3917 O O . PHE A 1 493 ? 18.937 15.68 4.072 1 83.62 493 PHE A O 1
ATOM 3924 N N . ASN A 1 494 ? 17.162 16.967 4.456 1 80.73 494 ASN A N 1
ATOM 3925 C CA . ASN A 1 494 ? 17.912 18.212 4.327 1 80.73 494 ASN A CA 1
ATOM 3926 C C . ASN A 1 494 ? 18.657 18.554 5.614 1 80.73 494 ASN A C 1
ATOM 3928 O O . ASN A 1 494 ? 19.728 19.163 5.573 1 80.73 494 ASN A O 1
ATOM 3932 N N . VAL A 1 495 ? 18.116 18.229 6.698 1 79.93 495 VAL A N 1
ATOM 3933 C CA . VAL A 1 495 ? 18.759 18.63 7.945 1 79.93 495 VAL A CA 1
ATOM 3934 C C . VAL A 1 495 ? 19.608 17.48 8.482 1 79.93 495 VAL A C 1
ATOM 3936 O O . VAL A 1 495 ? 20.764 17.679 8.862 1 79.93 495 VAL A O 1
ATOM 3939 N N . LEU A 1 496 ? 19.092 16.302 8.443 1 83.28 496 LEU A N 1
ATOM 3940 C CA . LEU A 1 496 ? 19.822 15.189 9.039 1 83.28 496 LEU A CA 1
ATOM 3941 C C . LEU A 1 496 ? 20.815 14.596 8.046 1 83.28 496 LEU A C 1
ATOM 3943 O O . LEU A 1 496 ? 22.018 14.553 8.314 1 83.28 496 LEU A O 1
ATOM 3947 N N . LEU A 1 497 ? 20.354 14.216 6.882 1 78.54 497 LEU A N 1
ATOM 3948 C CA . LEU A 1 497 ? 21.204 13.473 5.957 1 78.54 497 LEU A CA 1
ATOM 3949 C C . LEU A 1 497 ? 22.201 14.401 5.271 1 78.54 497 LEU A C 1
ATOM 3951 O O . LEU A 1 497 ? 23.388 14.081 5.174 1 78.54 497 LEU A O 1
ATOM 3955 N N . ILE A 1 498 ? 21.788 15.529 4.836 1 72.05 498 ILE A N 1
ATOM 3956 C CA . ILE A 1 498 ? 22.662 16.438 4.103 1 72.05 498 ILE A CA 1
ATOM 3957 C C . ILE A 1 498 ? 23.703 17.028 5.051 1 72.05 498 ILE A C 1
ATOM 3959 O O . ILE A 1 498 ? 24.874 17.169 4.689 1 72.05 498 ILE A O 1
ATOM 3963 N N . VAL A 1 499 ? 23.289 17.392 6.219 1 68.59 499 VAL A N 1
ATOM 3964 C CA . VAL A 1 499 ? 24.221 17.966 7.184 1 68.59 499 VAL A CA 1
ATOM 3965 C C . VAL A 1 499 ? 25.264 16.923 7.58 1 68.59 499 VAL A C 1
ATOM 3967 O O . VAL A 1 499 ? 26.433 17.253 7.788 1 68.59 499 VAL A O 1
ATOM 3970 N N . THR A 1 500 ? 24.83 15.758 7.712 1 71.42 500 THR A N 1
ATOM 3971 C CA . THR A 1 500 ? 25.731 14.672 8.084 1 71.42 500 THR A CA 1
ATOM 3972 C C . THR A 1 500 ? 26.755 14.419 6.982 1 71.42 500 THR A C 1
ATOM 3974 O O . THR A 1 500 ? 27.933 14.186 7.263 1 71.42 500 THR A O 1
ATOM 3977 N N . ILE A 1 501 ? 26.235 14.505 5.724 1 62.68 501 ILE A N 1
ATOM 3978 C CA . ILE A 1 501 ? 27.134 14.234 4.608 1 62.68 501 ILE A CA 1
ATOM 3979 C C . ILE A 1 501 ? 28.013 15.455 4.344 1 62.68 501 ILE A C 1
ATOM 3981 O O . ILE A 1 501 ? 29.178 15.319 3.964 1 62.68 501 ILE A O 1
ATOM 3985 N N . SER A 1 502 ? 27.479 16.75 4.28 1 54.19 502 SER A N 1
ATOM 3986 C CA . SER A 1 502 ? 28.184 17.988 3.964 1 54.19 502 SER A CA 1
ATOM 3987 C C . SER A 1 502 ? 29.344 18.224 4.925 1 54.19 502 SER A C 1
ATOM 3989 O O . SER A 1 502 ? 30.32 18.892 4.576 1 54.19 502 SER A O 1
ATOM 3991 N N . GLY A 1 503 ? 29.164 17.951 6.1 1 46.69 503 GLY A N 1
ATOM 3992 C CA . GLY A 1 503 ? 30.318 18.169 6.958 1 46.69 503 GLY A CA 1
ATOM 3993 C C . GLY A 1 503 ? 31.602 17.594 6.389 1 46.69 503 GLY A C 1
ATOM 3994 O O . GLY A 1 503 ? 32.694 18.071 6.702 1 46.69 503 GLY A O 1
ATOM 3995 N N . SER A 1 504 ? 31.383 16.46 5.577 1 41.3 504 SER A N 1
ATOM 3996 C CA . SER A 1 504 ? 32.548 15.881 4.916 1 41.3 504 SER A CA 1
ATOM 3997 C C . SER A 1 504 ? 32.61 16.288 3.447 1 41.3 504 SER A C 1
ATOM 3999 O O . SER A 1 504 ? 33.332 15.676 2.658 1 41.3 504 SER A O 1
ATOM 4001 N N . ILE A 1 505 ? 31.736 17.036 2.915 1 41.04 505 ILE A N 1
ATOM 4002 C CA . ILE A 1 505 ? 31.22 17.161 1.556 1 41.04 505 ILE A CA 1
ATOM 4003 C C . ILE A 1 505 ? 32.303 17.732 0.644 1 41.04 505 ILE A C 1
ATOM 4005 O O . ILE A 1 505 ? 32.422 17.331 -0.517 1 41.04 505 ILE A O 1
ATOM 4009 N N . PHE A 1 506 ? 32.823 19.054 1.007 1 38.85 506 PHE A N 1
ATOM 4010 C CA . PHE A 1 506 ? 33.517 19.608 -0.15 1 38.85 506 PHE A CA 1
ATOM 4011 C C . PHE A 1 506 ? 34.419 18.561 -0.793 1 38.85 506 PHE A C 1
ATOM 4013 O O . PHE A 1 506 ? 34.517 18.488 -2.02 1 38.85 506 PHE A O 1
ATOM 4020 N N . GLN A 1 507 ? 35.134 17.983 -0.06 1 38.25 507 GLN A N 1
ATOM 4021 C CA . GLN A 1 507 ? 35.985 16.935 -0.615 1 38.25 507 GLN A CA 1
ATOM 4022 C C . GLN A 1 507 ? 35.16 15.719 -1.027 1 38.25 507 GLN A C 1
ATOM 4024 O O . GLN A 1 507 ? 35.507 15.023 -1.984 1 38.25 507 GLN A O 1
ATOM 4029 N N . THR A 1 508 ? 33.972 15.627 -0.476 1 41.07 508 THR A N 1
ATOM 4030 C CA . THR A 1 508 ? 33.129 14.443 -0.603 1 41.07 508 THR A CA 1
ATOM 4031 C C . THR A 1 508 ? 32.152 14.597 -1.766 1 41.07 508 THR A C 1
ATOM 4033 O O . THR A 1 508 ? 31.793 13.613 -2.416 1 41.07 508 THR A O 1
ATOM 4036 N N . ILE A 1 509 ? 31.657 15.849 -1.963 1 42.83 509 ILE A N 1
ATOM 4037 C CA . ILE A 1 509 ? 30.833 16.057 -3.148 1 42.83 509 ILE A CA 1
ATOM 4038 C C . ILE A 1 509 ? 31.578 15.566 -4.387 1 42.83 509 ILE A C 1
ATOM 4040 O O . ILE A 1 509 ? 30.994 14.903 -5.248 1 42.83 509 ILE A O 1
ATOM 4044 N N . GLN A 1 510 ? 32.811 16.183 -4.561 1 40.75 510 GLN A N 1
ATOM 4045 C CA . GLN A 1 510 ? 33.62 15.686 -5.669 1 40.75 510 GLN A CA 1
ATOM 4046 C C . GLN A 1 510 ? 33.744 14.166 -5.621 1 40.75 510 GLN A C 1
ATOM 4048 O O . GLN A 1 510 ? 33.677 13.499 -6.656 1 40.75 510 GLN A O 1
ATOM 4053 N N . THR A 1 511 ? 33.848 13.778 -4.402 1 43.87 511 THR A N 1
ATOM 4054 C CA . THR A 1 511 ? 33.949 12.331 -4.252 1 43.87 511 THR A CA 1
ATOM 4055 C C . THR A 1 511 ? 32.582 11.673 -4.411 1 43.87 511 THR A C 1
ATOM 4057 O O . THR A 1 511 ? 32.476 10.571 -4.953 1 43.87 511 THR A O 1
ATOM 4060 N N . ILE A 1 512 ? 31.544 12.379 -3.956 1 44.54 512 ILE A N 1
ATOM 4061 C CA . ILE A 1 512 ? 30.172 11.912 -4.121 1 44.54 512 ILE A CA 1
ATOM 4062 C C . ILE A 1 512 ? 29.781 11.97 -5.596 1 44.54 512 ILE A C 1
ATOM 4064 O O . ILE A 1 512 ? 29.121 11.061 -6.106 1 44.54 512 ILE A O 1
ATOM 4068 N N . ILE A 1 513 ? 30.016 13.206 -6.142 1 42.31 513 ILE A N 1
ATOM 4069 C CA . ILE A 1 513 ? 29.878 13.345 -7.588 1 42.31 513 ILE A CA 1
ATOM 4070 C C . ILE A 1 513 ? 30.739 12.298 -8.291 1 42.31 513 ILE A C 1
ATOM 4072 O O . ILE A 1 513 ? 30.318 11.705 -9.287 1 42.31 513 ILE A O 1
ATOM 4076 N N . ASP A 1 514 ? 31.826 12.103 -7.784 1 42.27 514 ASP A N 1
ATOM 4077 C CA . ASP A 1 514 ? 32.763 11.139 -8.354 1 42.27 514 ASP A CA 1
ATOM 4078 C C . ASP A 1 514 ? 32.466 9.726 -7.859 1 42.27 514 ASP A C 1
ATOM 4080 O O . ASP A 1 514 ? 32.702 8.749 -8.573 1 42.27 514 ASP A O 1
ATOM 4084 N N . ASN A 1 515 ? 31.989 9.647 -6.341 1 41.4 515 ASN A N 1
ATOM 4085 C CA . ASN A 1 515 ? 31.699 8.346 -5.748 1 41.4 515 ASN A CA 1
ATOM 4086 C C . ASN A 1 515 ? 30.4 8.372 -4.948 1 41.4 515 ASN A C 1
ATOM 4088 O O . ASN A 1 515 ? 30.424 8.465 -3.72 1 41.4 515 ASN A O 1
ATOM 4092 N N . PRO A 1 516 ? 29.264 8.598 -5.433 1 42.45 516 PRO A N 1
ATOM 4093 C CA . PRO A 1 516 ? 27.992 8.845 -4.752 1 42.45 516 PRO A CA 1
ATOM 4094 C C . PRO A 1 516 ? 27.674 7.79 -3.694 1 42.45 516 PRO A C 1
ATOM 4096 O O . PRO A 1 516 ? 27.003 8.087 -2.703 1 42.45 516 PRO A O 1
ATOM 4099 N N . THR A 1 517 ? 27.923 6.412 -3.918 1 42.37 517 THR A N 1
ATOM 4100 C CA . THR A 1 517 ? 27.659 5.32 -2.987 1 42.37 517 THR A CA 1
ATOM 4101 C C . THR A 1 517 ? 28.421 5.527 -1.681 1 42.37 517 THR A C 1
ATOM 4103 O O . THR A 1 517 ? 28.196 4.809 -0.704 1 42.37 517 THR A O 1
ATOM 4106 N N . ALA A 1 518 ? 29.344 6.423 -1.646 1 50.14 518 ALA A N 1
ATOM 4107 C CA . ALA A 1 518 ? 30.152 6.889 -0.522 1 50.14 518 ALA A CA 1
ATOM 4108 C C . ALA A 1 518 ? 29.285 7.573 0.531 1 50.14 518 ALA A C 1
ATOM 4110 O O . ALA A 1 518 ? 29.743 7.84 1.644 1 50.14 518 ALA A O 1
ATOM 4111 N N . VAL A 1 519 ? 28.083 7.462 0.188 1 50.92 519 VAL A N 1
ATOM 4112 C CA . VAL A 1 519 ? 27.208 8.265 1.037 1 50.92 519 VAL A CA 1
ATOM 4113 C C . VAL A 1 519 ? 26.955 7.536 2.354 1 50.92 519 VAL A C 1
ATOM 4115 O O . VAL A 1 519 ? 26.984 8.147 3.425 1 50.92 519 VAL A O 1
ATOM 4118 N N . PHE A 1 520 ? 26.666 6.132 2.256 1 52.54 520 PHE A N 1
ATOM 4119 C CA . PHE A 1 520 ? 26.363 5.428 3.497 1 52.54 520 PHE A CA 1
ATOM 4120 C C . PHE A 1 520 ? 27.598 5.343 4.386 1 52.54 520 PHE A C 1
ATOM 4122 O O . PHE A 1 520 ? 27.502 5.496 5.606 1 52.54 520 PHE A O 1
ATOM 4129 N N . GLU A 1 521 ? 28.818 5.033 3.793 1 55.14 521 GLU A N 1
ATOM 4130 C CA . GLU A 1 521 ? 30.064 5.033 4.555 1 55.14 521 GLU A CA 1
ATOM 4131 C C . GLU A 1 521 ? 30.369 6.42 5.114 1 55.14 521 GLU A C 1
ATOM 4133 O O . GLU A 1 521 ? 30.81 6.551 6.258 1 55.14 521 GLU A O 1
ATOM 4138 N N . ILE A 1 522 ? 30.109 7.242 4.205 1 59.55 522 ILE A N 1
ATOM 4139 C CA . ILE A 1 522 ? 30.326 8.618 4.638 1 59.55 522 ILE A CA 1
ATOM 4140 C C . ILE A 1 522 ? 29.364 8.96 5.774 1 59.55 522 ILE A C 1
ATOM 4142 O O . ILE A 1 522 ? 29.753 9.597 6.755 1 59.55 522 ILE A O 1
ATOM 4146 N N . LEU A 1 523 ? 28.211 8.256 5.622 1 60.25 523 LEU A N 1
ATOM 4147 C CA . LEU A 1 523 ? 27.219 8.513 6.66 1 60.25 523 LEU A CA 1
ATOM 4148 C C . LEU A 1 523 ? 27.62 7.847 7.972 1 60.25 523 LEU A C 1
ATOM 4150 O O . LEU A 1 523 ? 27.509 8.453 9.04 1 60.25 523 LEU A O 1
ATOM 4154 N N . ALA A 1 524 ? 28.106 6.618 7.834 1 64 524 ALA A N 1
ATOM 4155 C CA . ALA A 1 524 ? 28.492 5.875 9.032 1 64 524 ALA A CA 1
ATOM 4156 C C . ALA A 1 524 ? 29.702 6.514 9.707 1 64 524 ALA A C 1
ATOM 4158 O O . ALA A 1 524 ? 29.787 6.552 10.937 1 64 524 ALA A O 1
ATOM 4159 N N . ARG A 1 525 ? 30.599 7.062 8.907 1 65.19 525 ARG A N 1
ATOM 4160 C CA . ARG A 1 525 ? 31.807 7.671 9.455 1 65.19 525 ARG A CA 1
ATOM 4161 C C . ARG A 1 525 ? 31.532 9.09 9.94 1 65.19 525 ARG A C 1
ATOM 4163 O O . ARG A 1 525 ? 32.16 9.558 10.892 1 65.19 525 ARG A O 1
ATOM 4170 N N . SER A 1 526 ? 30.593 9.661 9.278 1 69.57 526 SER A N 1
ATOM 4171 C CA . SER A 1 526 ? 30.387 11.086 9.512 1 69.57 526 SER A CA 1
ATOM 4172 C C . SER A 1 526 ? 29.373 11.323 10.627 1 69.57 526 SER A C 1
ATOM 4174 O O . SER A 1 526 ? 29.414 12.353 11.302 1 69.57 526 SER A O 1
ATOM 4176 N N . ILE A 1 527 ? 28.57 10.356 10.935 1 72.09 527 ILE A N 1
ATOM 4177 C CA . ILE A 1 527 ? 27.461 10.553 11.862 1 72.09 527 ILE A CA 1
ATOM 4178 C C . ILE A 1 527 ? 28.002 10.795 13.27 1 72.09 527 ILE A C 1
ATOM 4180 O O . ILE A 1 527 ? 27.576 11.729 13.953 1 72.09 527 ILE A O 1
ATOM 4184 N N . PRO A 1 528 ? 29.036 9.971 13.693 1 70.68 528 PRO A N 1
ATOM 4185 C CA . PRO A 1 528 ? 29.537 10.224 15.046 1 70.68 528 PRO A CA 1
ATOM 4186 C C . PRO A 1 528 ? 30.267 11.56 15.164 1 70.68 528 PRO A C 1
ATOM 4188 O O . PRO A 1 528 ? 30.257 12.181 16.23 1 70.68 528 PRO A O 1
ATOM 4191 N N . GLY A 1 529 ? 30.815 12.042 14.017 1 70.22 529 GLY A N 1
ATOM 4192 C CA . GLY A 1 529 ? 31.574 13.282 14.02 1 70.22 529 GLY A CA 1
ATOM 4193 C C . GLY A 1 529 ? 30.696 14.518 14.085 1 70.22 529 GLY A C 1
ATOM 4194 O O . GLY A 1 529 ? 31.124 15.564 14.577 1 70.22 529 GLY A O 1
ATOM 4195 N N . VAL A 1 530 ? 29.47 14.432 13.662 1 74.14 530 VAL A N 1
ATOM 4196 C CA . VAL A 1 530 ? 28.579 15.586 13.602 1 74.14 530 VAL A CA 1
ATOM 4197 C C . VAL A 1 530 ? 27.639 15.577 14.806 1 74.14 530 VAL A C 1
ATOM 4199 O O . VAL A 1 530 ? 26.669 16.337 14.849 1 74.14 530 VAL A O 1
ATOM 4202 N N . SER A 1 531 ? 27.836 14.815 15.796 1 77.94 531 SER A N 1
ATOM 4203 C CA . SER A 1 531 ? 26.967 14.687 16.96 1 77.94 531 SER A CA 1
ATOM 4204 C C . SER A 1 531 ? 26.921 15.983 17.761 1 77.94 531 SER A C 1
ATOM 4206 O O . SER A 1 531 ? 25.882 16.335 18.324 1 77.94 531 SER A O 1
ATOM 4208 N N . THR A 1 532 ? 28.006 16.746 17.764 1 74.8 532 THR A N 1
ATOM 4209 C CA . THR A 1 532 ? 28.054 17.991 18.522 1 74.8 532 THR A CA 1
ATOM 4210 C C . THR A 1 532 ? 27.109 19.027 17.921 1 74.8 532 THR A C 1
ATOM 4212 O O . THR A 1 532 ? 26.494 19.81 18.648 1 74.8 532 THR A O 1
ATOM 4215 N N . PHE A 1 533 ? 27.018 19.015 16.662 1 72.42 533 PHE A N 1
ATOM 4216 C CA . PHE A 1 533 ? 26.077 19.907 15.996 1 72.42 533 PHE A CA 1
ATOM 4217 C C . PHE A 1 533 ? 24.648 19.615 16.44 1 72.42 533 PHE A C 1
ATOM 4219 O O . PHE A 1 533 ? 23.883 20.537 16.73 1 72.42 533 PHE A O 1
ATOM 4226 N N . PHE A 1 534 ? 24.323 18.407 16.497 1 79.43 534 PHE A N 1
ATOM 4227 C CA . PHE A 1 534 ? 22.948 18.036 16.81 1 79.43 534 PHE A CA 1
ATOM 4228 C C . PHE A 1 534 ? 22.655 18.244 18.291 1 79.43 534 PHE A C 1
ATOM 4230 O O . PHE A 1 534 ? 21.518 18.533 18.67 1 79.43 534 PHE A O 1
ATOM 4237 N N . VAL A 1 535 ? 23.62 18.131 19.104 1 82.4 535 VAL A N 1
ATOM 4238 C CA . VAL A 1 535 ? 23.44 18.451 20.516 1 82.4 535 VAL A CA 1
ATOM 4239 C C . VAL A 1 535 ? 23.078 19.926 20.67 1 82.4 535 VAL A C 1
ATOM 4241 O O . VAL A 1 535 ? 22.117 20.267 21.364 1 82.4 535 VAL A O 1
ATOM 4244 N N . ASN A 1 536 ? 23.781 20.765 19.954 1 76.08 536 ASN A N 1
ATOM 4245 C CA . ASN A 1 536 ? 23.513 22.198 20.017 1 76.08 536 ASN A CA 1
ATOM 4246 C C . ASN A 1 536 ? 22.167 22.545 19.388 1 76.08 536 ASN A C 1
ATOM 4248 O O . ASN A 1 536 ? 21.452 23.419 19.882 1 76.08 536 ASN A O 1
ATOM 4252 N N . TYR A 1 537 ? 21.928 21.874 18.344 1 78.08 537 TYR A N 1
ATOM 4253 C CA . TYR A 1 537 ? 20.672 22.091 17.635 1 78.08 537 TYR A CA 1
ATOM 4254 C C . TYR A 1 537 ? 19.48 21.745 18.519 1 78.08 537 TYR A C 1
ATOM 4256 O O . TYR A 1 537 ? 18.518 22.513 18.602 1 78.08 537 TYR A O 1
ATOM 4264 N N . VAL A 1 538 ? 19.513 20.678 19.234 1 86 538 VAL A N 1
ATOM 4265 C CA . VAL A 1 538 ? 18.403 20.207 20.056 1 86 538 VAL A CA 1
ATOM 4266 C C . VAL A 1 538 ? 18.293 21.061 21.317 1 86 538 VAL A C 1
ATOM 4268 O O . VAL A 1 538 ? 17.19 21.326 21.8 1 86 538 VAL A O 1
ATOM 4271 N N . ILE A 1 539 ? 19.408 21.497 21.788 1 83.3 539 ILE A N 1
ATOM 4272 C CA . ILE A 1 539 ? 19.389 22.345 22.975 1 83.3 539 ILE A CA 1
ATOM 4273 C C . ILE A 1 539 ? 18.672 23.656 22.661 1 83.3 539 ILE A C 1
ATOM 4275 O O . ILE A 1 539 ? 17.877 24.145 23.467 1 83.3 539 ILE A O 1
ATOM 4279 N N . LEU A 1 540 ? 18.978 24.16 21.551 1 78.22 540 LEU A N 1
ATOM 4280 C CA . LEU A 1 540 ? 18.338 25.402 21.132 1 78.22 540 LEU A CA 1
ATOM 4281 C C . LEU A 1 540 ? 16.826 25.23 21.039 1 78.22 540 LEU A C 1
ATOM 4283 O O . LEU A 1 540 ? 16.07 26.064 21.543 1 78.22 540 LEU A O 1
ATOM 4287 N N . LEU A 1 541 ? 16.42 24.168 20.475 1 86.02 541 LEU A N 1
ATOM 4288 C CA . LEU A 1 541 ? 14.995 23.931 20.266 1 86.02 541 LEU A CA 1
ATOM 4289 C C . LEU A 1 541 ? 14.317 23.518 21.567 1 86.02 541 LEU A C 1
ATOM 4291 O O . LEU A 1 541 ? 13.117 23.741 21.745 1 86.02 541 LEU A O 1
ATOM 4295 N N . ALA A 1 542 ? 15.04 22.948 22.439 1 88.01 542 ALA A N 1
ATOM 4296 C CA . ALA A 1 542 ? 14.489 22.466 23.703 1 88.01 542 ALA A CA 1
ATOM 4297 C C . ALA A 1 542 ? 14.268 23.617 24.679 1 88.01 542 ALA A C 1
ATOM 4299 O O . ALA A 1 542 ? 13.295 23.618 25.438 1 88.01 542 ALA A O 1
ATOM 4300 N N . LEU A 1 543 ? 15.12 24.548 24.657 1 86.25 543 LEU A N 1
ATOM 4301 C CA . LEU A 1 543 ? 15.041 25.611 25.653 1 86.25 543 LEU A CA 1
ATOM 4302 C C . LEU A 1 543 ? 14.285 26.816 25.103 1 86.25 543 LEU A C 1
ATOM 4304 O O . LEU A 1 543 ? 13.35 27.31 25.737 1 86.25 543 LEU A O 1
ATOM 4308 N N . SER A 1 544 ? 14.527 27.189 23.904 1 81.23 544 SER A N 1
ATOM 4309 C CA . SER A 1 544 ? 13.894 28.385 23.359 1 81.23 544 SER A CA 1
ATOM 4310 C C . SER A 1 544 ? 12.549 28.057 22.72 1 81.23 544 SER A C 1
ATOM 4312 O O . SER A 1 544 ? 11.639 28.888 22.714 1 81.23 544 SER A O 1
ATOM 4314 N N . GLY A 1 545 ? 12.359 26.922 22.266 1 85.66 545 GLY A N 1
ATOM 4315 C CA . GLY A 1 545 ? 11.147 26.556 21.55 1 85.66 545 GLY A CA 1
ATOM 4316 C C . GLY A 1 545 ? 9.911 26.561 22.429 1 85.66 545 GLY A C 1
ATOM 4317 O O . GLY A 1 545 ? 8.987 27.347 22.205 1 85.66 545 GLY A O 1
ATOM 4318 N N . PRO A 1 546 ? 9.916 25.784 23.487 1 91.36 546 PRO A N 1
ATOM 4319 C CA . PRO A 1 546 ? 8.744 25.73 24.364 1 91.36 546 PRO A CA 1
ATOM 4320 C C . PRO A 1 546 ? 8.484 27.051 25.085 1 91.36 546 PRO A C 1
ATOM 4322 O O . PRO A 1 546 ? 7.328 27.43 25.289 1 91.36 546 PRO A O 1
ATOM 4325 N N . ALA A 1 547 ? 9.507 27.707 25.458 1 90 547 ALA A N 1
ATOM 4326 C CA . ALA A 1 547 ? 9.352 28.996 26.127 1 90 547 ALA A CA 1
ATOM 4327 C C . ALA A 1 547 ? 8.74 30.032 25.188 1 90 547 ALA A C 1
ATOM 4329 O O . ALA A 1 547 ? 7.901 30.835 25.602 1 90 547 ALA A O 1
ATOM 4330 N N . GLY A 1 548 ? 9.197 29.987 23.995 1 86.33 548 GLY A N 1
ATOM 4331 C CA . GLY A 1 548 ? 8.625 30.882 23.002 1 86.33 548 GLY A CA 1
ATOM 4332 C C . GLY A 1 548 ? 7.179 30.562 22.673 1 86.33 548 GLY A C 1
ATOM 4333 O O . GLY A 1 548 ? 6.379 31.466 22.423 1 86.33 548 GLY A O 1
ATOM 4334 N N . GLU A 1 549 ? 6.874 29.302 22.722 1 88.59 549 GLU A N 1
ATOM 4335 C CA . GLU A 1 549 ? 5.502 28.869 22.477 1 88.59 549 GLU A CA 1
ATOM 4336 C C . GLU A 1 549 ? 4.57 29.33 23.595 1 88.59 549 GLU A C 1
ATOM 4338 O O . GLU A 1 549 ? 3.418 29.687 23.341 1 88.59 549 GLU A O 1
ATOM 4343 N N . LEU A 1 550 ? 5.044 29.341 24.761 1 90 550 LEU A N 1
ATOM 4344 C CA . LEU A 1 550 ? 4.238 29.771 25.899 1 90 550 LEU A CA 1
ATOM 4345 C C . LEU A 1 550 ? 4.076 31.287 25.908 1 90 550 LEU A C 1
ATOM 4347 O O . LEU A 1 550 ? 2.985 31.797 26.171 1 90 550 LEU A O 1
ATOM 4351 N N . LEU A 1 551 ? 5.107 31.962 25.654 1 88.6 551 LEU A N 1
ATOM 4352 C CA . LEU A 1 551 ? 5.067 33.42 25.697 1 88.6 551 LEU A CA 1
ATOM 4353 C C . LEU A 1 551 ? 4.293 33.978 24.507 1 88.6 551 LEU A C 1
ATOM 4355 O O . LEU A 1 551 ? 3.624 35.007 24.624 1 88.6 551 LEU A O 1
ATOM 4359 N N . GLN A 1 552 ? 4.241 33.275 23.376 1 87.7 552 GLN A N 1
ATOM 4360 C CA . GLN A 1 552 ? 3.554 33.735 22.174 1 87.7 552 GLN A CA 1
ATOM 4361 C C . GLN A 1 552 ? 3.743 35.236 21.973 1 87.7 552 GLN A C 1
ATOM 4363 O O . GLN A 1 552 ? 2.767 35.979 21.853 1 87.7 552 GLN A O 1
ATOM 4368 N N . ILE A 1 553 ? 4.92 35.629 21.81 1 80.85 553 ILE A N 1
ATOM 4369 C CA . ILE A 1 553 ? 5.247 37.049 21.741 1 80.85 553 ILE A CA 1
ATOM 4370 C C . ILE A 1 553 ? 4.582 37.672 20.516 1 80.85 553 ILE A C 1
ATOM 4372 O O . ILE A 1 553 ? 4.115 38.813 20.568 1 80.85 553 ILE A O 1
ATOM 4376 N N . ALA A 1 554 ? 4.571 36.965 19.471 1 78.88 554 ALA A N 1
ATOM 4377 C CA . ALA A 1 554 ? 3.971 37.495 18.248 1 78.88 554 ALA A CA 1
ATOM 4378 C C . ALA A 1 554 ? 2.478 37.748 18.435 1 78.88 554 ALA A C 1
ATOM 4380 O O . ALA A 1 554 ? 1.964 38.792 18.026 1 78.88 554 ALA A O 1
ATOM 4381 N N . ASN A 1 555 ? 1.811 36.864 19.097 1 83.27 555 ASN A N 1
ATOM 4382 C CA . ASN A 1 555 ? 0.377 37.019 19.314 1 83.27 555 ASN A CA 1
ATOM 4383 C C . ASN A 1 555 ? 0.079 38.109 20.339 1 83.27 555 ASN A C 1
ATOM 4385 O O . ASN A 1 555 ? -0.963 38.764 20.271 1 83.27 555 ASN A O 1
ATOM 4389 N N . LEU A 1 556 ? 0.989 38.24 21.261 1 84.54 556 LEU A N 1
ATOM 4390 C CA . LEU A 1 556 ? 0.808 39.263 22.286 1 84.54 556 LEU A CA 1
ATOM 4391 C C . LEU A 1 556 ? 0.891 40.66 21.68 1 84.54 556 LEU A C 1
ATOM 4393 O O . LEU A 1 556 ? 0.152 41.561 22.083 1 84.54 556 LEU A O 1
ATOM 4397 N N . ILE A 1 557 ? 1.83 40.744 20.649 1 83.01 557 ILE A N 1
ATOM 4398 C CA . ILE A 1 557 ? 2.029 42.052 20.036 1 83.01 557 ILE A CA 1
ATOM 4399 C C . ILE A 1 557 ? 1.017 42.254 18.91 1 83.01 557 ILE A C 1
ATOM 4401 O O . ILE A 1 557 ? 0.431 43.332 18.78 1 83.01 557 ILE A O 1
ATOM 4405 N N . LEU A 1 558 ? 0.682 41.274 18.233 1 81.88 558 LEU A N 1
ATOM 4406 C CA . LEU A 1 558 ? -0.109 41.409 17.015 1 81.88 558 LEU A CA 1
ATOM 4407 C C . LEU A 1 558 ? -1.599 41.445 17.335 1 81.88 558 LEU A C 1
ATOM 4409 O O . LEU A 1 558 ? -2.368 42.13 16.657 1 81.88 558 LEU A O 1
ATOM 4413 N N . LYS A 1 559 ? -2.113 40.66 18.28 1 83.36 559 LYS A N 1
ATOM 4414 C CA . LYS A 1 559 ? -3.545 40.571 18.553 1 83.36 559 LYS A CA 1
ATOM 4415 C C . LYS A 1 559 ? -4.107 41.922 18.987 1 83.36 559 LYS A C 1
ATOM 4417 O O . LYS A 1 559 ? -5.088 42.404 18.417 1 83.36 559 LYS A O 1
ATOM 4422 N N . PRO A 1 560 ? -3.433 42.618 19.965 1 80.15 560 PRO A N 1
ATOM 4423 C CA . PRO A 1 560 ? -3.949 43.94 20.325 1 80.15 560 PRO A CA 1
ATOM 4424 C C . PRO A 1 560 ? -3.81 44.956 19.193 1 80.15 560 PRO A C 1
ATOM 4426 O O . PRO A 1 560 ? -4.671 45.824 19.028 1 80.15 560 PRO A O 1
ATOM 4429 N N . LEU A 1 561 ? -2.784 44.744 18.379 1 82.83 561 LEU A N 1
ATOM 4430 C CA . LEU A 1 561 ? -2.584 45.646 17.25 1 82.83 561 LEU A CA 1
ATOM 4431 C C . LEU A 1 561 ? -3.642 45.415 16.176 1 82.83 561 LEU A C 1
ATOM 4433 O O . LEU A 1 561 ? -4.13 46.368 15.564 1 82.83 561 LEU A O 1
ATOM 4437 N N . LYS A 1 562 ? -4.011 44.23 15.968 1 85.29 562 LYS A N 1
ATOM 4438 C CA . LYS A 1 562 ? -5.052 43.911 14.996 1 85.29 562 LYS A CA 1
ATOM 4439 C C . LYS A 1 562 ? -6.42 44.383 15.48 1 85.29 562 LYS A C 1
ATOM 4441 O O . LYS A 1 562 ? -7.234 44.86 14.688 1 85.29 562 LYS A O 1
ATOM 4446 N N . LEU A 1 563 ? -6.677 44.247 16.752 1 83.03 563 LEU A N 1
ATOM 4447 C CA . LEU A 1 563 ? -7.949 44.669 17.328 1 83.03 563 LEU A CA 1
ATOM 4448 C C . LEU A 1 563 ? -8.076 46.188 17.311 1 83.03 563 LEU A C 1
ATOM 4450 O O . LEU A 1 563 ? -9.176 46.722 17.15 1 83.03 563 LEU A O 1
ATOM 4454 N N . ARG A 1 564 ? -6.876 46.839 17.372 1 77.91 564 ARG A N 1
ATOM 4455 C CA . ARG A 1 564 ? -6.89 48.298 17.406 1 77.91 564 ARG A CA 1
ATOM 4456 C C . ARG A 1 564 ? -6.962 48.877 15.997 1 77.91 564 ARG A C 1
ATOM 4458 O O . ARG A 1 564 ? -7.685 49.846 15.754 1 77.91 564 ARG A O 1
ATOM 4465 N N . PHE A 1 565 ? -6.329 48.18 15.038 1 79.88 565 PHE A N 1
ATOM 4466 C CA . PHE A 1 565 ? -6.187 48.803 13.727 1 79.88 565 PHE A CA 1
ATOM 4467 C C . PHE A 1 565 ? -7.108 48.139 12.71 1 79.88 565 PHE A C 1
ATOM 4469 O O . PHE A 1 565 ? -7.47 48.749 11.701 1 79.88 565 PHE A O 1
ATOM 4476 N N . LEU A 1 566 ? -7.466 46.812 12.906 1 76.9 566 LEU A N 1
ATOM 4477 C CA . LEU A 1 566 ? -8.234 46.096 11.893 1 76.9 566 LEU A CA 1
ATOM 4478 C C . LEU A 1 566 ? -9.641 45.788 12.394 1 76.9 566 LEU A C 1
ATOM 4480 O O . LEU A 1 566 ? -10.473 45.274 11.643 1 76.9 566 LEU A O 1
ATOM 4484 N N . ALA A 1 567 ? -9.981 46.09 13.588 1 79.91 567 ALA A N 1
ATOM 4485 C CA . ALA A 1 567 ? -11.275 45.745 14.173 1 79.91 567 ALA A CA 1
ATOM 4486 C C . ALA A 1 567 ? -12.226 46.938 14.142 1 79.91 567 ALA A C 1
ATOM 4488 O O . ALA A 1 567 ? -12.62 47.454 15.19 1 79.91 567 ALA A O 1
ATOM 4489 N N . SER A 1 568 ? -12.638 47.259 12.944 1 82.17 568 SER A N 1
ATOM 4490 C CA . SER A 1 568 ? -13.513 48.419 12.804 1 82.17 568 SER A CA 1
ATOM 4491 C C . SER A 1 568 ? -14.98 48.003 12.768 1 82.17 568 SER A C 1
ATOM 4493 O O . SER A 1 568 ? -15.872 48.842 12.91 1 82.17 568 SER A O 1
ATOM 4495 N N . THR A 1 569 ? -15.219 46.747 12.57 1 88.46 569 THR A N 1
ATOM 4496 C CA . THR A 1 569 ? -16.578 46.22 12.533 1 88.46 569 THR A CA 1
ATOM 4497 C C . THR A 1 569 ? -16.75 45.096 13.551 1 88.46 569 THR A C 1
ATOM 4499 O O . THR A 1 569 ? -15.767 44.515 14.014 1 88.46 569 THR A O 1
ATOM 4502 N N . PRO A 1 570 ? -17.967 44.9 13.994 1 88.04 570 PRO A N 1
ATOM 4503 C CA . PRO A 1 570 ? -18.185 43.778 14.91 1 88.04 570 PRO A CA 1
ATOM 4504 C C . PRO A 1 570 ? -17.685 42.45 14.346 1 88.04 570 PRO A C 1
ATOM 4506 O O . PRO A 1 570 ? -17.151 41.622 15.089 1 88.04 570 PRO A O 1
ATOM 4509 N N . ARG A 1 571 ? -17.807 42.277 13.119 1 89.25 571 ARG A N 1
ATOM 4510 C CA . ARG A 1 571 ? -17.337 41.047 12.488 1 89.25 571 ARG A CA 1
ATOM 4511 C C . ARG A 1 571 ? -15.816 40.958 12.526 1 89.25 571 ARG A C 1
ATOM 4513 O O . ARG A 1 571 ? -15.257 39.883 12.753 1 89.25 571 ARG A O 1
ATOM 4520 N N . ALA A 1 572 ? -15.236 41.994 12.237 1 87.07 572 ALA A N 1
ATOM 4521 C CA . ALA A 1 572 ? -13.777 42.014 12.284 1 87.07 572 ALA A CA 1
ATOM 4522 C C . ALA A 1 572 ? -13.271 41.751 13.7 1 87.07 572 ALA A C 1
ATOM 4524 O O . ALA A 1 572 ? -12.257 41.074 13.887 1 87.07 572 ALA A O 1
ATOM 4525 N N . ILE A 1 573 ? -14.032 42.355 14.675 1 86.7 573 ILE A N 1
ATOM 4526 C CA . ILE A 1 573 ? -13.659 42.116 16.065 1 86.7 573 ILE A CA 1
ATOM 4527 C C . ILE A 1 573 ? -13.847 40.639 16.404 1 86.7 573 ILE A C 1
ATOM 4529 O O . ILE A 1 573 ? -13 40.036 17.067 1 86.7 573 ILE A O 1
ATOM 4533 N N . TRP A 1 574 ? -14.907 40.116 15.959 1 86.14 574 TRP A N 1
ATOM 4534 C CA . TRP A 1 574 ? -15.175 38.701 16.191 1 86.14 574 TRP A CA 1
ATOM 4535 C C . TRP A 1 574 ? -14.086 37.832 15.569 1 86.14 574 TRP A C 1
ATOM 4537 O O . TRP A 1 574 ? -13.58 36.908 16.209 1 86.14 574 TRP A O 1
ATOM 4547 N N . ARG A 1 575 ? -13.692 38.08 14.352 1 84.91 575 ARG A N 1
ATOM 4548 C CA . ARG A 1 575 ? -12.713 37.281 13.621 1 84.91 575 ARG A CA 1
ATOM 4549 C C . ARG A 1 575 ? -11.335 37.38 14.265 1 84.91 575 ARG A C 1
ATOM 4551 O O . ARG A 1 575 ? -10.607 36.387 14.342 1 84.91 575 ARG A O 1
ATOM 4558 N N . GLN A 1 576 ? -11.085 38.542 14.728 1 82.8 576 GLN A N 1
ATOM 4559 C CA . GLN A 1 576 ? -9.756 38.769 15.288 1 82.8 576 GLN A CA 1
ATOM 4560 C C . GLN A 1 576 ? -9.674 38.272 16.728 1 82.8 576 GLN A C 1
ATOM 4562 O O . GLN A 1 576 ? -8.582 38.012 17.239 1 82.8 576 GLN A O 1
ATOM 4567 N N . SER A 1 577 ? -10.843 38.122 17.342 1 82.16 577 SER A N 1
ATOM 4568 C CA . SER A 1 577 ? -10.856 37.705 18.74 1 82.16 577 SER A CA 1
ATOM 4569 C C . SER A 1 577 ? -10.893 36.186 18.864 1 82.16 577 SER A C 1
ATOM 4571 O O . SER A 1 577 ? -10.821 35.646 19.97 1 82.16 577 SER A O 1
ATOM 4573 N N . GLN A 1 578 ? -10.97 35.545 17.796 1 82.47 578 GLN A N 1
ATOM 4574 C CA . GLN A 1 578 ? -11.02 34.088 17.855 1 82.47 578 GLN A CA 1
ATOM 4575 C C . GLN A 1 578 ? -9.689 33.51 18.327 1 82.47 578 GLN A C 1
ATOM 4577 O O . GLN A 1 578 ? -8.626 34.044 18.005 1 82.47 578 GLN A O 1
ATOM 4582 N N . PRO A 1 579 ? -9.837 32.478 19.146 1 83.18 579 PRO A N 1
ATOM 4583 C CA . PRO A 1 579 ? -8.597 31.849 19.608 1 83.18 579 PRO A CA 1
ATOM 4584 C C . PRO A 1 579 ? -7.788 31.234 18.468 1 83.18 579 PRO A C 1
ATOM 4586 O O . PRO A 1 579 ? -8.327 30.985 17.387 1 83.18 579 PRO A O 1
ATOM 4589 N N . LEU A 1 580 ? -6.555 31.091 18.741 1 84.66 580 LEU A N 1
ATOM 4590 C CA . LEU A 1 580 ? -5.643 30.527 17.753 1 84.66 580 LEU A CA 1
ATOM 4591 C C . LEU A 1 580 ? -5.94 29.049 17.521 1 84.66 580 LEU A C 1
ATOM 4593 O O . LEU A 1 580 ? -6.316 28.333 18.452 1 84.66 580 LEU A O 1
ATOM 4597 N N . VAL A 1 581 ? -5.856 28.698 16.324 1 85.46 581 VAL A N 1
ATOM 4598 C CA . VAL A 1 581 ? -6.083 27.305 15.953 1 85.46 581 VAL A CA 1
ATOM 4599 C C . VAL A 1 581 ? -4.747 26.574 15.847 1 85.46 581 VAL A C 1
ATOM 4601 O O . VAL A 1 581 ? -3.79 27.097 15.272 1 85.46 581 VAL A O 1
ATOM 4604 N N . TYR A 1 582 ? -4.684 25.481 16.504 1 86.89 582 TYR A N 1
ATOM 4605 C CA . TYR A 1 582 ? -3.482 24.658 16.429 1 86.89 582 TYR A CA 1
ATOM 4606 C C . TYR A 1 582 ? -3.465 23.832 15.148 1 86.89 582 TYR A C 1
ATOM 4608 O O . TYR A 1 582 ? -4.316 22.961 14.952 1 86.89 582 TYR A O 1
ATOM 4616 N N . LEU A 1 583 ? -2.528 24.129 14.26 1 85.8 583 LEU A N 1
ATOM 4617 C CA . LEU A 1 583 ? -2.328 23.324 13.06 1 85.8 583 LEU A CA 1
ATOM 4618 C C . LEU A 1 583 ? -1.225 22.293 13.275 1 85.8 583 LEU A C 1
ATOM 4620 O O . LEU A 1 583 ? -0.049 22.65 13.381 1 85.8 583 LEU A O 1
ATOM 4624 N N . SER A 1 584 ? -1.57 21.059 13.343 1 86.98 584 SER A N 1
ATOM 4625 C CA . SER A 1 584 ? -0.672 19.983 13.75 1 86.98 584 SER A CA 1
ATOM 4626 C C . SER A 1 584 ? 0.335 19.658 12.652 1 86.98 584 SER A C 1
ATOM 4628 O O . SER A 1 584 ? 1.354 19.012 12.908 1 86.98 584 SER A O 1
ATOM 4630 N N . GLY A 1 585 ? 0.203 20.104 11.43 1 86.95 585 GLY A N 1
ATOM 4631 C CA . GLY A 1 585 ? 1.043 19.708 10.311 1 86.95 585 GLY A CA 1
ATOM 4632 C C . GLY A 1 585 ? 2.515 19.992 10.541 1 86.95 585 GLY A C 1
ATOM 4633 O O . GLY A 1 585 ? 3.348 19.087 10.459 1 86.95 585 GLY A O 1
ATOM 4634 N N . VAL A 1 586 ? 2.814 21.191 10.992 1 88.17 586 VAL A N 1
ATOM 4635 C CA . VAL A 1 586 ? 4.203 21.627 11.091 1 88.17 586 VAL A CA 1
ATOM 4636 C C . VAL A 1 586 ? 4.798 21.16 12.417 1 88.17 586 VAL A C 1
ATOM 4638 O O . VAL A 1 586 ? 5.844 20.506 12.44 1 88.17 586 VAL A O 1
ATOM 4641 N N . PRO A 1 587 ? 4.157 21.381 13.539 1 89.96 587 PRO A N 1
ATOM 4642 C CA . PRO A 1 587 ? 4.764 21.009 14.819 1 89.96 587 PRO A CA 1
ATOM 4643 C C . PRO A 1 587 ? 4.938 19.5 14.972 1 89.96 587 PRO A C 1
ATOM 4645 O O . PRO A 1 587 ? 5.95 19.043 15.509 1 89.96 587 PRO A O 1
ATOM 4648 N N . MET A 1 588 ? 4.046 18.755 14.541 1 93.18 588 MET A N 1
ATOM 4649 C CA . MET A 1 588 ? 4.155 17.308 14.699 1 93.18 588 MET A CA 1
ATOM 4650 C C . MET A 1 588 ? 5.317 16.757 13.878 1 93.18 588 MET A C 1
ATOM 4652 O O . MET A 1 588 ? 6.022 15.85 14.323 1 93.18 588 MET A O 1
ATOM 4656 N N . ALA A 1 589 ? 5.428 17.267 12.681 1 92.85 589 ALA A N 1
ATOM 4657 C CA . ALA A 1 589 ? 6.558 16.851 11.854 1 92.85 589 ALA A CA 1
ATOM 4658 C C . ALA A 1 589 ? 7.884 17.221 12.51 1 92.85 589 ALA A C 1
ATOM 4660 O O . ALA A 1 589 ? 8.838 16.44 12.481 1 92.85 589 ALA A O 1
ATOM 4661 N N . SER A 1 590 ? 7.958 18.38 13.128 1 91.25 590 SER A N 1
ATOM 4662 C CA . SER A 1 590 ? 9.18 18.846 13.775 1 91.25 590 SER A CA 1
ATOM 4663 C C . SER A 1 590 ? 9.526 17.987 14.986 1 91.25 590 SER A C 1
ATOM 4665 O O . SER A 1 590 ? 10.694 17.663 15.211 1 91.25 590 SER A O 1
ATOM 4667 N N . HIS A 1 591 ? 8.542 17.659 15.754 1 94.58 591 HIS A N 1
ATOM 4668 C CA . HIS A 1 591 ? 8.777 16.822 16.925 1 94.58 591 HIS A CA 1
ATOM 4669 C C . HIS A 1 591 ? 9.217 15.419 16.52 1 94.58 591 HIS A C 1
ATOM 4671 O O . HIS A 1 591 ? 10.081 14.823 17.168 1 94.58 591 HIS A O 1
ATOM 4677 N N . SER A 1 592 ? 8.552 14.936 15.465 1 95.25 592 SER A N 1
ATOM 4678 C CA . SER A 1 592 ? 8.958 13.627 14.965 1 95.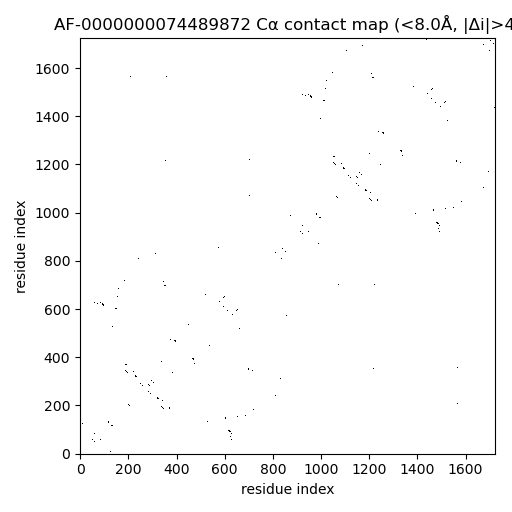25 592 SER A CA 1
ATOM 4679 C C . SER A 1 592 ? 10.398 13.649 14.464 1 95.25 592 SER A C 1
ATOM 4681 O O . SER A 1 592 ? 11.125 12.663 14.603 1 95.25 592 SER A O 1
ATOM 4683 N N . PHE A 1 593 ? 10.778 14.747 13.875 1 93.9 593 PHE A N 1
ATOM 4684 C CA . PHE A 1 593 ? 12.148 14.878 13.392 1 93.9 593 PHE A CA 1
ATOM 4685 C C . PHE A 1 593 ? 13.136 14.835 14.552 1 93.9 593 PHE A C 1
ATOM 4687 O O . PHE A 1 593 ? 14.158 14.15 14.478 1 93.9 593 PHE A O 1
ATOM 4694 N N . ILE A 1 594 ? 12.841 15.532 15.626 1 94.21 594 ILE A N 1
ATOM 4695 C CA . ILE A 1 594 ? 13.734 15.541 16.78 1 94.21 594 ILE A CA 1
ATOM 4696 C C . ILE A 1 594 ? 13.809 14.142 17.386 1 94.21 594 ILE A C 1
ATOM 4698 O O . ILE A 1 594 ? 14.872 13.712 17.842 1 94.21 594 ILE A O 1
ATOM 4702 N N . ALA A 1 595 ? 12.681 13.485 17.395 1 95.55 595 ALA A N 1
ATOM 4703 C CA . ALA A 1 595 ? 12.686 12.102 17.866 1 95.55 595 ALA A CA 1
ATOM 4704 C C . ALA A 1 595 ? 13.576 11.227 16.988 1 95.55 595 ALA A C 1
ATOM 4706 O O . ALA A 1 595 ? 14.265 10.334 17.487 1 95.55 595 ALA A O 1
ATOM 4707 N N . THR A 1 596 ? 13.547 11.48 15.728 1 94.93 596 THR A N 1
ATOM 4708 C CA . THR A 1 596 ? 14.384 10.732 14.797 1 94.93 596 THR A CA 1
ATOM 4709 C C . THR A 1 596 ? 15.863 10.977 15.083 1 94.93 596 THR A C 1
ATOM 4711 O O . THR A 1 596 ? 16.671 10.047 15.04 1 94.93 596 THR A O 1
ATOM 4714 N N . VAL A 1 597 ? 16.175 12.212 15.325 1 92.46 597 VAL A N 1
ATOM 4715 C CA . VAL A 1 597 ? 17.553 12.548 15.667 1 92.46 597 VAL A CA 1
ATOM 4716 C C . VAL A 1 597 ? 17.963 11.815 16.943 1 92.46 597 VAL A C 1
ATOM 4718 O O . VAL A 1 597 ? 19.05 11.237 17.012 1 92.46 597 VAL A O 1
ATOM 4721 N N . GLY A 1 598 ? 17.111 11.841 17.892 1 93.61 598 GLY A N 1
ATOM 4722 C CA . GLY A 1 598 ? 17.39 11.164 19.149 1 93.61 598 GLY A CA 1
ATOM 4723 C C . GLY A 1 598 ? 17.579 9.667 18.991 1 93.61 598 GLY A C 1
ATOM 4724 O O . GLY A 1 598 ? 18.5 9.088 19.569 1 93.61 598 GLY A O 1
ATOM 4725 N N . VAL A 1 599 ? 16.774 9.056 18.207 1 94.2 599 VAL A N 1
ATOM 4726 C CA . VAL A 1 599 ? 16.83 7.612 18.002 1 94.2 599 VAL A CA 1
ATOM 4727 C C . VAL A 1 599 ? 18.066 7.255 17.179 1 94.2 599 VAL A C 1
ATOM 4729 O O . VAL A 1 599 ? 18.7 6.224 17.416 1 94.2 599 VAL A O 1
ATOM 4732 N N . THR A 1 600 ? 18.357 8.064 16.26 1 91.19 600 THR A N 1
ATOM 4733 C CA . THR A 1 600 ? 19.524 7.818 15.421 1 91.19 600 THR A CA 1
ATOM 4734 C C . THR A 1 600 ? 20.8 7.81 16.257 1 91.19 600 THR A C 1
ATOM 4736 O O . THR A 1 600 ? 21.668 6.955 16.067 1 91.19 600 THR A O 1
ATOM 4739 N N . TYR A 1 601 ? 20.922 8.693 17.281 1 90.1 601 TYR A N 1
ATOM 4740 C CA . TYR A 1 601 ? 22.154 8.87 18.042 1 90.1 601 TYR A CA 1
ATOM 4741 C C . TYR A 1 601 ? 22.068 8.165 19.391 1 90.1 601 TYR A C 1
ATOM 4743 O O . TYR A 1 601 ? 22.956 8.314 20.233 1 90.1 601 TYR A O 1
ATOM 4751 N N . MET A 1 602 ? 21.043 7.425 19.609 1 90.54 602 MET A N 1
ATOM 4752 C CA . MET A 1 602 ? 20.775 6.885 20.939 1 90.54 602 MET A CA 1
ATOM 4753 C C . MET A 1 602 ? 21.935 6.018 21.417 1 90.54 602 MET A C 1
ATOM 4755 O O . MET A 1 602 ? 22.299 6.055 22.594 1 90.54 602 MET A O 1
ATOM 4759 N N . THR A 1 603 ? 22.604 5.264 20.487 1 89.95 603 THR A N 1
ATOM 4760 C CA . THR A 1 603 ? 23.718 4.428 20.919 1 89.95 603 THR A CA 1
ATOM 4761 C C . THR A 1 603 ? 25.042 4.977 20.394 1 89.95 603 THR A C 1
ATOM 4763 O O . THR A 1 603 ? 26.111 4.473 20.743 1 89.95 603 THR A O 1
ATOM 4766 N N . ILE A 1 604 ? 24.959 5.952 19.576 1 87.46 604 ILE A N 1
ATOM 4767 C CA . ILE A 1 604 ? 26.16 6.516 18.968 1 87.46 604 ILE A CA 1
ATOM 4768 C C . ILE A 1 604 ? 26.699 7.646 19.842 1 87.46 604 ILE A C 1
ATOM 4770 O O . ILE A 1 604 ? 27.906 7.734 20.079 1 87.46 604 ILE A O 1
ATOM 4774 N N . ALA A 1 605 ? 25.806 8.539 20.266 1 87.81 605 ALA A N 1
ATOM 4775 C CA . ALA A 1 605 ? 26.129 9.669 21.134 1 87.81 605 ALA A CA 1
ATOM 4776 C C . ALA A 1 605 ? 25.059 9.861 22.205 1 87.81 605 ALA A C 1
ATOM 4778 O O . ALA A 1 605 ? 24.112 10.628 22.015 1 87.81 605 ALA A O 1
ATOM 4779 N N . PRO A 1 606 ? 25.219 9.286 23.351 1 85.85 606 PRO A N 1
ATOM 4780 C CA . PRO A 1 606 ? 24.201 9.31 24.403 1 85.85 606 PRO A CA 1
ATOM 4781 C C . PRO A 1 606 ? 23.866 10.725 24.868 1 85.85 606 PRO A C 1
ATOM 4783 O O . PRO A 1 606 ? 22.785 10.96 25.415 1 85.85 606 PRO A O 1
ATOM 4786 N N . LEU A 1 607 ? 24.731 11.68 24.655 1 86.93 607 LEU A N 1
ATOM 4787 C CA . LEU A 1 607 ? 24.465 13.058 25.051 1 86.93 607 LEU A CA 1
ATOM 4788 C C . LEU A 1 607 ? 23.276 13.625 24.283 1 86.93 607 LEU A C 1
ATOM 4790 O O . LEU A 1 607 ? 22.526 14.449 24.812 1 86.93 607 LEU A O 1
ATOM 4794 N N . VAL A 1 608 ? 23.105 13.218 23.107 1 88.5 608 VAL A N 1
ATOM 4795 C CA . VAL A 1 608 ? 21.987 13.679 22.291 1 88.5 608 VAL A CA 1
ATOM 4796 C C . VAL A 1 608 ? 20.671 13.202 22.9 1 88.5 608 VAL A C 1
ATOM 4798 O O . VAL A 1 608 ? 19.677 13.932 22.894 1 88.5 608 VAL A O 1
ATOM 4801 N N . SER A 1 609 ? 20.672 12.015 23.485 1 91.5 609 SER A N 1
ATOM 4802 C CA . SER A 1 609 ? 19.46 11.47 24.089 1 91.5 609 SER A CA 1
ATOM 4803 C C . SER A 1 609 ? 19.061 12.256 25.333 1 91.5 609 SER A C 1
ATOM 4805 O O . SER A 1 609 ? 17.872 12.422 25.614 1 91.5 609 SER A O 1
ATOM 4807 N N . ILE A 1 610 ? 20.011 12.786 25.984 1 91.12 610 ILE A N 1
ATOM 4808 C CA . ILE A 1 610 ? 19.728 13.58 27.174 1 91.12 610 ILE A CA 1
ATOM 4809 C C . ILE A 1 610 ? 19.103 14.913 26.769 1 91.12 610 ILE A C 1
ATOM 4811 O O . ILE A 1 610 ? 18.168 15.39 27.417 1 91.12 610 ILE A O 1
ATOM 4815 N N . MET A 1 611 ? 19.635 15.449 25.751 1 91.27 611 MET A N 1
ATOM 4816 C CA . MET A 1 611 ? 19.072 16.705 25.265 1 91.27 611 MET A CA 1
ATOM 4817 C C . MET A 1 611 ? 17.663 16.494 24.72 1 91.27 611 MET A C 1
ATOM 4819 O O . MET A 1 611 ? 16.807 17.373 24.843 1 91.27 611 MET A O 1
ATOM 4823 N N . CYS A 1 612 ? 17.435 15.372 24.091 1 93.57 612 CYS A N 1
ATOM 4824 C CA . CYS A 1 612 ? 16.097 15.06 23.603 1 93.57 612 CYS A CA 1
ATOM 4825 C C . CYS A 1 612 ? 15.121 14.886 24.76 1 93.57 612 CYS A C 1
ATOM 4827 O O . CYS A 1 612 ? 13.947 15.242 24.647 1 93.57 612 CYS A O 1
ATOM 4829 N N . LEU A 1 613 ? 15.604 14.345 25.87 1 94.83 613 LEU A N 1
ATOM 4830 C CA . LEU A 1 613 ? 14.779 14.236 27.069 1 94.83 613 LEU A CA 1
ATOM 4831 C C . LEU A 1 613 ? 14.319 15.612 27.538 1 94.83 613 LEU A C 1
ATOM 4833 O O . LEU A 1 613 ? 13.143 15.803 27.856 1 94.83 613 LEU A O 1
ATOM 4837 N N . MET A 1 614 ? 15.206 16.515 27.538 1 92.69 614 MET A N 1
ATOM 4838 C CA . MET A 1 614 ? 14.866 17.881 27.926 1 92.69 614 MET A CA 1
ATOM 4839 C C . MET A 1 614 ? 13.881 18.497 26.938 1 92.69 614 MET A C 1
ATOM 4841 O O . MET A 1 614 ? 12.937 19.179 27.34 1 92.69 614 MET A O 1
ATOM 4845 N N . TYR A 1 615 ? 14.091 18.261 25.696 1 94.27 615 TYR A N 1
ATOM 4846 C CA . TYR A 1 615 ? 13.225 18.784 24.645 1 94.27 615 TYR A CA 1
ATOM 4847 C C . TYR A 1 615 ? 11.79 18.31 24.835 1 94.27 615 TYR A C 1
ATOM 4849 O O . TYR A 1 615 ? 10.863 19.122 24.891 1 94.27 615 TYR A O 1
ATOM 4857 N N . PHE A 1 616 ? 11.579 17.045 24.977 1 96.02 616 PHE A N 1
ATOM 4858 C CA . PHE A 1 616 ? 10.231 16.493 25.063 1 96.02 616 PHE A CA 1
ATOM 4859 C C . PHE A 1 616 ? 9.608 16.797 26.42 1 96.02 616 PHE A C 1
ATOM 4861 O O . PHE A 1 616 ? 8.389 16.948 26.529 1 96.02 616 PHE A O 1
ATOM 4868 N N . GLY A 1 617 ? 10.44 16.953 27.403 1 93.93 617 GLY A N 1
ATOM 4869 C CA . GLY A 1 617 ? 9.924 17.334 28.708 1 93.93 617 GLY A CA 1
ATOM 4870 C C . GLY A 1 617 ? 9.342 18.735 28.734 1 93.93 617 GLY A C 1
ATOM 4871 O O . GLY A 1 617 ? 8.21 18.934 29.178 1 93.93 617 GLY A O 1
ATOM 4872 N N . PHE A 1 618 ? 10.062 19.68 28.218 1 93.65 618 PHE A N 1
ATOM 4873 C CA . PHE A 1 618 ? 9.616 21.069 28.228 1 93.65 618 PHE A CA 1
ATOM 4874 C C . PHE A 1 618 ? 8.449 21.269 27.268 1 93.65 618 PHE A C 1
ATOM 4876 O O . PHE A 1 618 ? 7.529 22.039 27.553 1 93.65 618 PHE A O 1
ATOM 4883 N N . TRP A 1 619 ? 8.476 20.595 26.2 1 94.21 619 TRP A N 1
ATOM 4884 C CA . TRP A 1 619 ? 7.377 20.724 25.248 1 94.21 619 TRP A CA 1
ATOM 4885 C C . TRP A 1 619 ? 6.109 20.073 25.789 1 94.21 619 TRP A C 1
ATOM 4887 O O . TRP A 1 619 ? 5 20.541 25.522 1 94.21 619 TRP A O 1
ATOM 4897 N N . TYR A 1 620 ? 6.282 18.968 26.52 1 94 620 TYR A N 1
ATOM 4898 C CA . TYR A 1 620 ? 5.133 18.336 27.159 1 94 620 TYR A CA 1
ATOM 4899 C C . TYR A 1 620 ? 4.434 19.305 28.105 1 94 620 TYR A C 1
ATOM 4901 O O . TYR A 1 620 ? 3.208 19.439 28.072 1 94 620 TYR A O 1
ATOM 4909 N N . LEU A 1 621 ? 5.172 20.002 28.828 1 91.38 621 LEU A N 1
ATOM 4910 C CA . LEU A 1 621 ? 4.62 20.962 29.777 1 91.38 621 LEU A CA 1
ATOM 4911 C C . LEU A 1 621 ? 3.98 22.14 29.048 1 91.38 621 LEU A C 1
ATOM 4913 O O . LEU A 1 621 ? 2.912 22.613 29.442 1 91.38 621 LEU A O 1
ATOM 4917 N N . ALA A 1 622 ? 4.608 22.544 28.034 1 92.13 622 ALA A N 1
ATOM 4918 C CA . ALA A 1 622 ? 4.088 23.67 27.262 1 92.13 622 ALA A CA 1
ATOM 4919 C C . ALA A 1 622 ? 2.773 23.306 26.579 1 92.13 622 ALA A C 1
ATOM 4921 O O . ALA A 1 622 ? 1.821 24.09 26.593 1 92.13 622 ALA A O 1
ATOM 4922 N N . TYR A 1 623 ? 2.689 22.14 26.02 1 92.29 623 TYR A N 1
ATOM 4923 C CA . TYR A 1 623 ? 1.491 21.735 25.293 1 92.29 623 TYR A CA 1
ATOM 4924 C C . TYR A 1 623 ? 0.348 21.43 26.253 1 92.29 623 TYR A C 1
ATOM 4926 O O . TYR A 1 623 ? -0.823 21.616 25.914 1 92.29 623 TYR A O 1
ATOM 4934 N N . MET A 1 624 ? 0.703 20.998 27.396 1 91.34 624 MET A N 1
ATOM 4935 C CA . MET A 1 624 ? -0.338 20.776 28.395 1 91.34 624 MET A CA 1
ATOM 4936 C C . MET A 1 624 ? -1.087 22.069 28.699 1 91.34 624 MET A C 1
ATOM 4938 O O . MET A 1 624 ? -2.303 22.055 28.899 1 91.34 624 MET A O 1
ATOM 4942 N N . TYR A 1 625 ? -0.397 23.074 28.627 1 90.6 625 TYR A N 1
ATOM 4943 C CA . TYR A 1 625 ? -1.032 24.359 28.891 1 90.6 625 TYR A CA 1
ATOM 4944 C C . TYR A 1 625 ? -1.667 24.924 27.626 1 90.6 625 TYR A C 1
ATOM 4946 O O . TYR A 1 625 ? -2.835 25.322 27.634 1 90.6 625 TYR A O 1
ATOM 4954 N N . GLN A 1 626 ? -0.929 24.957 26.593 1 92.11 626 GLN A N 1
ATOM 4955 C CA . GLN A 1 626 ? -1.357 25.622 25.366 1 92.11 626 GLN A CA 1
ATOM 4956 C C . GLN A 1 626 ? -2.608 24.963 24.791 1 92.11 626 GLN A C 1
ATOM 4958 O O . GLN A 1 626 ? -3.515 25.65 24.317 1 92.11 626 GLN A O 1
ATOM 4963 N N . MET A 1 627 ? -2.742 23.696 24.847 1 90.52 627 MET A N 1
ATOM 4964 C CA . MET A 1 627 ? -3.868 22.985 24.249 1 90.52 627 MET A CA 1
ATOM 4965 C C . MET A 1 627 ? -5.123 23.139 25.101 1 90.52 627 MET A C 1
ATOM 4967 O O . MET A 1 627 ? -6.237 23.16 24.575 1 90.52 627 MET A O 1
ATOM 4971 N N . GLN A 1 628 ? -4.902 23.275 26.271 1 88.35 628 GLN A N 1
ATOM 4972 C CA . GLN A 1 628 ? -6.054 23.344 27.164 1 88.35 628 GLN A CA 1
ATOM 4973 C C . GLN A 1 628 ? -6.545 24.78 27.319 1 88.35 628 GLN A C 1
ATOM 4975 O O . GLN A 1 628 ? -7.735 25.015 27.536 1 88.35 628 GLN A O 1
ATOM 4980 N N . TYR A 1 629 ? -5.653 25.744 27.123 1 89.5 629 TYR A N 1
ATOM 4981 C CA . TYR A 1 629 ? -6.071 27.087 27.509 1 89.5 629 TYR A CA 1
ATOM 4982 C C . TYR A 1 629 ? -5.958 28.052 26.334 1 89.5 629 TYR A C 1
ATOM 4984 O O . TYR A 1 629 ? -6.57 29.123 26.342 1 89.5 6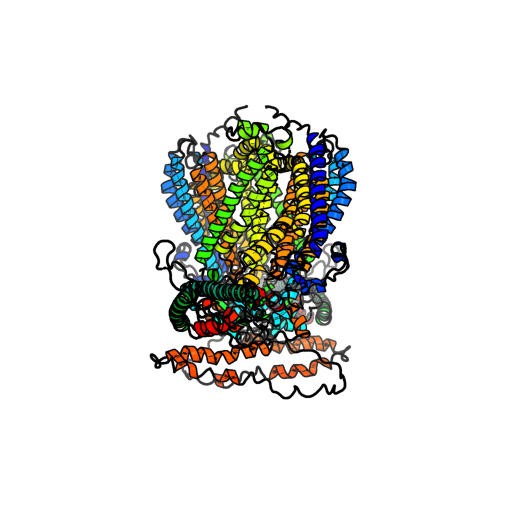29 TYR A O 1
ATOM 4992 N N . VAL A 1 630 ? -5.265 27.698 25.371 1 89.39 630 VAL A N 1
ATOM 4993 C CA . VAL A 1 630 ? -5.006 28.719 24.361 1 89.39 630 VAL A CA 1
ATOM 4994 C C . VAL A 1 630 ? -5.578 28.273 23.017 1 89.39 630 VAL A C 1
ATOM 4996 O O . VAL A 1 630 ? -6.386 28.982 22.413 1 89.39 630 VAL A O 1
ATOM 4999 N N . TYR A 1 631 ? -5.303 27.066 22.54 1 88.92 631 TYR A N 1
ATOM 5000 C CA . TYR A 1 631 ? -5.632 26.639 21.185 1 88.92 631 TYR A CA 1
ATOM 5001 C C . TYR A 1 631 ? -7.055 26.099 21.114 1 88.92 631 TYR A C 1
ATOM 5003 O O . TYR A 1 631 ? -7.523 25.44 22.045 1 88.92 631 TYR A O 1
ATOM 5011 N N . THR A 1 632 ? -7.643 26.421 19.989 1 83.97 632 THR A N 1
ATOM 5012 C CA . THR A 1 632 ? -8.963 25.861 19.721 1 83.97 632 THR A CA 1
ATOM 5013 C C . THR A 1 632 ? -8.891 24.815 18.612 1 83.97 632 THR A C 1
ATOM 5015 O O . THR A 1 632 ? -7.907 24.753 17.873 1 83.97 632 THR A O 1
ATOM 5018 N N . THR A 1 633 ? -9.913 23.879 18.683 1 75.35 633 THR A N 1
ATOM 5019 C CA . THR A 1 633 ? -9.941 22.801 17.701 1 75.35 633 THR A CA 1
ATOM 5020 C C . THR A 1 633 ? -10.991 23.073 16.628 1 75.35 633 THR A C 1
ATOM 5022 O O . THR A 1 633 ? -12.132 23.417 16.942 1 75.35 633 THR A O 1
ATOM 5025 N N . LYS A 1 634 ? -10.581 23.222 15.413 1 74.06 634 LYS A N 1
ATOM 5026 C CA . LYS A 1 634 ? -11.573 23.393 14.356 1 74.06 634 LYS A CA 1
ATOM 5027 C C . LYS A 1 634 ? -11.932 22.055 13.716 1 74.06 634 LYS A C 1
ATOM 5029 O O . LYS A 1 634 ? -13.09 21.635 13.752 1 74.06 634 LYS A O 1
ATOM 5034 N N . ASN A 1 635 ? -10.983 21.415 13.093 1 81.38 635 ASN A N 1
ATOM 5035 C CA . ASN A 1 635 ? -11.23 20.134 12.439 1 81.38 635 ASN A CA 1
ATOM 5036 C C . ASN A 1 635 ? -10.416 19.013 13.078 1 81.38 635 ASN A C 1
ATOM 5038 O O . ASN A 1 635 ? -9.277 19.227 13.497 1 81.38 635 ASN A O 1
ATOM 5042 N N . GLN A 1 636 ? -11.18 17.925 13.371 1 84.53 636 GLN A N 1
ATOM 5043 C CA . GLN A 1 636 ? -10.543 16.796 14.041 1 84.53 636 GLN A CA 1
ATOM 5044 C C . GLN A 1 636 ? -10.442 15.59 13.111 1 84.53 636 GLN A C 1
ATOM 5046 O O . GLN A 1 636 ? -11.323 15.367 12.277 1 84.53 636 GLN A O 1
ATOM 5051 N N . THR A 1 637 ? -9.437 14.876 13.115 1 84.36 637 THR A N 1
ATOM 5052 C CA . THR A 1 637 ? -9.251 13.666 12.322 1 84.36 637 THR A CA 1
ATOM 5053 C C . THR A 1 637 ? -9.477 12.421 13.174 1 84.36 637 THR A C 1
ATOM 5055 O O . THR A 1 637 ? -9.652 11.322 12.644 1 84.36 637 THR A O 1
ATOM 5058 N N . GLY A 1 638 ? -9.478 12.506 14.479 1 85.38 638 GLY A N 1
ATOM 5059 C CA . GLY A 1 638 ? -9.691 11.374 15.367 1 85.38 638 GLY A CA 1
ATOM 5060 C C . GLY A 1 638 ? -8.451 10.518 15.55 1 85.38 638 GLY A C 1
ATOM 5061 O O . GLY A 1 638 ? -8.552 9.315 15.799 1 85.38 638 GLY A O 1
ATOM 5062 N N . GLY A 1 639 ? -7.257 11.056 15.274 1 87.01 639 GLY A N 1
ATOM 5063 C CA . GLY A 1 639 ? -6.058 10.293 15.581 1 87.01 639 GLY A CA 1
ATOM 5064 C C . GLY A 1 639 ? -5.212 9.992 14.358 1 87.01 639 GLY A C 1
ATOM 5065 O O . GLY A 1 639 ? -4.205 9.288 14.451 1 87.01 639 GLY A O 1
ATOM 5066 N N . LEU A 1 640 ? -5.499 10.452 13.208 1 89.58 640 LEU A N 1
ATOM 5067 C CA . LEU A 1 640 ? -4.738 10.18 11.993 1 89.58 640 LEU A CA 1
ATOM 5068 C C . LEU A 1 640 ? -3.345 10.794 12.075 1 89.58 640 LEU A C 1
ATOM 5070 O O . LEU A 1 640 ? -2.385 10.242 11.532 1 89.58 640 LEU A O 1
ATOM 5074 N N . TYR A 1 641 ? -3.252 11.907 12.791 1 92.46 641 TYR A N 1
ATOM 5075 C CA . TYR A 1 641 ? -1.955 12.562 12.918 1 92.46 641 TYR A CA 1
ATOM 5076 C C . TYR A 1 641 ? -1.014 11.743 13.793 1 92.46 641 TYR A C 1
ATOM 5078 O O . TYR A 1 641 ? 0.184 11.655 13.513 1 92.46 641 TYR A O 1
ATOM 5086 N N . LEU A 1 642 ? -1.611 11.152 14.813 1 93.33 642 LEU A N 1
ATOM 5087 C CA . LEU A 1 642 ? -0.817 10.305 15.697 1 93.33 642 LEU A CA 1
ATOM 5088 C C . LEU A 1 642 ? -0.316 9.068 14.958 1 93.33 642 LEU A C 1
ATOM 5090 O O . LEU A 1 642 ? 0.813 8.62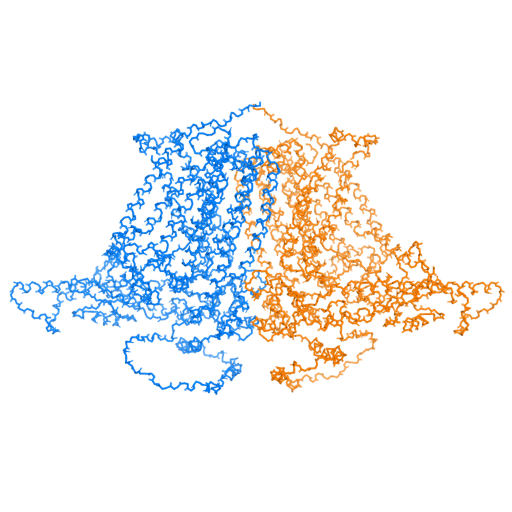3 15.179 1 93.33 642 LEU A O 1
ATOM 5094 N N . TYR A 1 643 ? -1.111 8.5 14.089 1 93.21 643 TYR A N 1
ATOM 5095 C CA . TYR A 1 643 ? -0.728 7.352 13.275 1 93.21 643 TYR A CA 1
ATOM 5096 C C . TYR A 1 643 ? 0.444 7.697 12.363 1 93.21 643 TYR A C 1
ATOM 5098 O O . TYR A 1 643 ? 1.405 6.932 12.261 1 93.21 643 TYR A O 1
ATOM 5106 N N . ALA A 1 644 ? 0.321 8.84 11.757 1 93.1 644 ALA A N 1
ATOM 5107 C CA . ALA A 1 644 ? 1.384 9.279 10.856 1 93.1 644 ALA A CA 1
ATOM 5108 C C . ALA A 1 644 ? 2.693 9.487 11.613 1 93.1 644 ALA A C 1
ATOM 5110 O O . ALA A 1 644 ? 3.762 9.101 11.135 1 93.1 644 ALA A O 1
ATOM 5111 N N . ALA A 1 645 ? 2.61 10.068 12.757 1 94.1 645 ALA A N 1
ATOM 5112 C CA . ALA A 1 645 ? 3.797 10.331 13.566 1 94.1 645 ALA A CA 1
ATOM 5113 C C . ALA A 1 645 ? 4.426 9.03 14.055 1 94.1 645 ALA A C 1
ATOM 5115 O O . ALA A 1 645 ? 5.652 8.911 14.119 1 94.1 645 ALA A O 1
ATOM 5116 N N . ALA A 1 646 ? 3.578 8.07 14.391 1 94.4 646 ALA A N 1
ATOM 5117 C CA . ALA A 1 646 ? 4.075 6.782 14.865 1 94.4 646 ALA A CA 1
ATOM 5118 C C . ALA A 1 646 ? 4.849 6.055 13.769 1 94.4 646 ALA A C 1
ATOM 5120 O O . ALA A 1 646 ? 5.883 5.438 14.035 1 94.4 646 ALA A O 1
ATOM 5121 N N . LYS A 1 647 ? 4.376 6.17 12.595 1 92.9 647 LYS A N 1
ATOM 5122 C CA . LYS A 1 647 ? 5.017 5.486 11.475 1 92.9 647 LYS A CA 1
ATOM 5123 C C . LYS A 1 647 ? 6.367 6.116 11.147 1 92.9 647 LYS A C 1
ATOM 5125 O O . LYS A 1 647 ? 7.265 5.441 10.638 1 92.9 647 LYS A O 1
ATOM 5130 N N . GLN A 1 648 ? 6.487 7.353 11.452 1 94.72 648 GLN A N 1
ATOM 5131 C CA . GLN A 1 648 ? 7.735 8.053 11.17 1 94.72 648 GLN A CA 1
ATOM 5132 C C . GLN A 1 648 ? 8.863 7.551 12.067 1 94.72 648 GLN A C 1
ATOM 5134 O O . GLN A 1 648 ? 10.041 7.699 11.735 1 94.72 648 GLN A O 1
ATOM 5139 N N . LEU A 1 649 ? 8.537 6.945 13.18 1 95.32 649 LEU A N 1
ATOM 5140 C CA . LEU A 1 649 ? 9.545 6.418 14.093 1 95.32 649 LEU A CA 1
ATOM 5141 C C . LEU A 1 649 ? 10.227 5.19 13.499 1 95.32 649 LEU A C 1
ATOM 5143 O O . LEU A 1 649 ? 11.35 4.853 13.882 1 95.32 649 LEU A O 1
ATOM 5147 N N . PHE A 1 650 ? 9.539 4.546 12.527 1 95.06 650 PHE A N 1
ATOM 5148 C CA . PHE A 1 650 ? 10.177 3.432 11.834 1 95.06 650 PHE A CA 1
ATOM 5149 C C . PHE A 1 650 ? 11.332 3.922 10.97 1 95.06 650 PHE A C 1
ATOM 5151 O O . PHE A 1 650 ? 12.356 3.245 10.851 1 95.06 650 PHE A O 1
ATOM 5158 N N . VAL A 1 651 ? 11.14 5.065 10.415 1 93.01 651 VAL A N 1
ATOM 5159 C CA . VAL A 1 651 ? 12.206 5.642 9.604 1 93.01 651 VAL A CA 1
ATOM 5160 C C . VAL A 1 651 ? 13.432 5.909 10.476 1 93.01 651 VAL A C 1
ATOM 5162 O O . VAL A 1 651 ? 14.565 5.671 10.053 1 93.01 651 VAL A O 1
ATOM 5165 N N . ALA A 1 652 ? 13.169 6.385 11.644 1 93.91 652 ALA A N 1
ATOM 5166 C CA . ALA A 1 652 ? 14.249 6.633 12.595 1 93.91 652 ALA A CA 1
ATOM 5167 C C . ALA A 1 652 ? 15.009 5.348 12.909 1 93.91 652 ALA A C 1
ATOM 5169 O O . ALA A 1 652 ? 16.242 5.344 12.955 1 93.91 652 ALA A O 1
ATOM 5170 N N . LEU A 1 653 ? 14.296 4.301 13.043 1 94.98 653 LEU A N 1
ATOM 5171 C CA . LEU A 1 653 ? 14.911 3.018 13.362 1 94.98 653 LEU A CA 1
ATOM 5172 C C . LEU A 1 653 ? 15.727 2.498 12.183 1 94.98 653 LEU A C 1
ATOM 5174 O O . LEU A 1 653 ? 16.81 1.94 12.37 1 94.98 653 LEU A O 1
ATOM 5178 N N . TYR A 1 654 ? 15.169 2.667 10.996 1 92.18 654 TYR A N 1
ATOM 5179 C CA . TYR A 1 654 ? 15.892 2.216 9.813 1 92.18 654 TYR A CA 1
ATOM 5180 C C . TYR A 1 654 ? 17.225 2.944 9.678 1 92.18 654 TYR A C 1
ATOM 5182 O O . TYR A 1 654 ? 18.25 2.325 9.383 1 92.18 654 TYR A O 1
ATOM 5190 N N . ILE A 1 655 ? 17.18 4.252 9.911 1 88.53 655 ILE A N 1
ATOM 5191 C CA . ILE A 1 655 ? 18.399 5.046 9.797 1 88.53 655 ILE A CA 1
ATOM 5192 C C . ILE A 1 655 ? 19.403 4.606 10.86 1 88.53 655 ILE A C 1
ATOM 5194 O O . ILE A 1 655 ? 20.584 4.407 10.563 1 88.53 655 ILE A O 1
ATOM 5198 N N . HIS A 1 656 ? 18.998 4.414 12.064 1 92.23 656 HIS A N 1
ATOM 5199 C CA . HIS A 1 656 ? 19.872 3.992 13.153 1 92.23 656 HIS A CA 1
ATOM 5200 C C . HIS A 1 656 ? 20.504 2.636 12.858 1 92.23 656 HIS A C 1
ATOM 5202 O O . HIS A 1 656 ? 21.712 2.457 13.034 1 92.23 656 HIS A O 1
ATOM 5208 N N . GLU A 1 657 ? 19.726 1.682 12.446 1 92.04 657 GLU A N 1
ATOM 5209 C CA . GLU A 1 657 ? 20.205 0.32 12.232 1 92.04 657 GLU A CA 1
ATOM 5210 C C . GLU A 1 657 ? 21.173 0.253 11.055 1 92.04 657 GLU A C 1
ATOM 5212 O O . GLU A 1 657 ? 22.145 -0.505 11.086 1 92.04 657 GLU A O 1
ATOM 5217 N N . LEU A 1 658 ? 20.875 1.034 10.064 1 84.13 658 LEU A N 1
ATOM 5218 C CA . LEU A 1 658 ? 21.782 1.059 8.922 1 84.13 658 LEU A CA 1
ATOM 5219 C C . LEU A 1 658 ? 23.112 1.702 9.297 1 84.13 658 LEU A C 1
ATOM 5221 O O . LEU A 1 658 ? 24.173 1.235 8.876 1 84.13 658 LEU A O 1
ATOM 5225 N N . VAL A 1 659 ? 23.07 2.749 10.12 1 83.04 659 VAL A N 1
ATOM 5226 C CA . VAL A 1 659 ? 24.276 3.464 10.523 1 83.04 659 VAL A CA 1
ATOM 5227 C C . VAL A 1 659 ? 25.1 2.596 11.472 1 83.04 659 VAL A C 1
ATOM 5229 O O . VAL A 1 659 ? 26.322 2.506 11.337 1 83.04 659 VAL A O 1
ATOM 5232 N N . ILE A 1 660 ? 24.456 1.94 12.38 1 87.65 660 ILE A N 1
ATOM 5233 C CA . ILE A 1 660 ? 25.179 1.132 13.356 1 87.65 660 ILE A CA 1
ATOM 5234 C C . ILE A 1 660 ? 25.779 -0.092 12.669 1 87.65 660 ILE A C 1
ATOM 5236 O O . ILE A 1 660 ? 26.881 -0.528 13.013 1 87.65 660 ILE A O 1
ATOM 5240 N N . ALA A 1 661 ? 25.023 -0.718 11.735 1 83.78 661 ALA A N 1
ATOM 5241 C CA . ALA A 1 661 ? 25.565 -1.835 10.966 1 83.78 661 ALA A CA 1
ATOM 5242 C C . ALA A 1 661 ? 26.786 -1.403 10.158 1 83.78 661 ALA A C 1
ATOM 5244 O O . ALA A 1 661 ? 27.773 -2.138 10.074 1 83.78 661 ALA A O 1
ATOM 5245 N N . GLY A 1 662 ? 26.659 -0.208 9.582 1 78.07 662 GLY A N 1
ATOM 5246 C CA . GLY A 1 662 ? 27.791 0.332 8.846 1 78.07 662 GLY A CA 1
ATOM 5247 C C . GLY A 1 662 ? 29.007 0.579 9.718 1 78.07 662 GLY A C 1
ATOM 5248 O O . GLY A 1 662 ? 30.138 0.314 9.306 1 78.07 662 GLY A O 1
ATOM 5249 N N . LEU A 1 663 ? 28.861 1.043 10.954 1 81.79 663 LEU A N 1
ATOM 5250 C CA . LEU A 1 663 ? 29.946 1.314 11.89 1 81.79 663 LEU A CA 1
ATOM 5251 C C . LEU A 1 663 ? 30.617 0.019 12.335 1 81.79 663 LEU A C 1
ATOM 5253 O O . LEU A 1 663 ? 31.84 -0.035 12.476 1 81.79 663 LEU A O 1
ATOM 5257 N N . PHE A 1 664 ? 29.847 -1.032 12.549 1 83.55 664 PHE A N 1
ATOM 5258 C CA . PHE A 1 664 ? 30.406 -2.323 12.931 1 83.55 664 PHE A CA 1
ATOM 5259 C C . PHE A 1 664 ? 31.222 -2.919 11.79 1 83.55 664 PHE A C 1
ATOM 5261 O O . PHE A 1 664 ? 32.262 -3.539 12.021 1 83.55 664 PHE A O 1
ATOM 5268 N N . LEU A 1 665 ? 30.717 -2.712 10.564 1 75.33 665 LEU A N 1
ATOM 5269 C CA . LEU A 1 665 ? 31.45 -3.21 9.405 1 75.33 665 LEU A CA 1
ATOM 5270 C C . LEU A 1 665 ? 32.783 -2.484 9.253 1 75.33 665 LEU A C 1
ATOM 5272 O O . LEU A 1 665 ? 33.794 -3.1 8.907 1 75.33 665 LEU A O 1
ATOM 5276 N N . LEU A 1 666 ? 32.796 -1.171 9.554 1 71.84 666 LEU A N 1
ATOM 5277 C CA . LEU A 1 666 ? 34.005 -0.361 9.445 1 71.84 666 LEU A CA 1
ATOM 5278 C C . LEU A 1 666 ? 35.025 -0.761 10.505 1 71.84 666 LEU A C 1
ATOM 5280 O O . LEU A 1 666 ? 36.233 -0.693 10.268 1 71.84 666 LEU A O 1
ATOM 5284 N N . LYS A 1 667 ? 34.545 -1.193 11.604 1 77.28 667 LYS A N 1
ATOM 5285 C CA . LYS A 1 667 ? 35.433 -1.582 12.696 1 77.28 667 LYS A CA 1
ATOM 5286 C C . LYS A 1 667 ? 35.744 -3.075 12.645 1 77.28 667 LYS A C 1
ATOM 5288 O O . LYS A 1 667 ? 36.267 -3.638 13.609 1 77.28 667 LYS A O 1
ATOM 5293 N N . THR A 1 668 ? 35.338 -3.764 11.512 1 72.04 668 THR A N 1
ATOM 5294 C CA . THR A 1 668 ? 35.633 -5.159 11.203 1 72.04 668 THR A CA 1
ATOM 5295 C C . THR A 1 668 ? 35.005 -6.087 12.238 1 72.04 668 THR A C 1
ATOM 5297 O O . THR A 1 668 ? 35.6 -7.099 12.615 1 72.04 668 THR A O 1
ATOM 5300 N N . ALA A 1 669 ? 34.06 -5.552 12.95 1 79.4 669 ALA A N 1
ATOM 5301 C CA . ALA A 1 669 ? 33.274 -6.413 13.83 1 79.4 669 ALA A CA 1
ATOM 5302 C C . ALA A 1 669 ? 32.17 -7.126 13.055 1 79.4 669 ALA A C 1
ATOM 5304 O O . ALA A 1 669 ? 31.003 -6.73 13.118 1 79.4 669 ALA A O 1
ATOM 5305 N N . TRP A 1 670 ? 32.403 -8.302 12.445 1 74.85 670 TRP A N 1
ATOM 5306 C CA . TRP A 1 670 ? 31.531 -8.95 11.471 1 74.85 670 TRP A CA 1
ATOM 5307 C C . TRP A 1 670 ? 30.339 -9.607 12.159 1 74.85 670 TRP A C 1
ATOM 5309 O O . TRP A 1 670 ? 29.218 -9.565 11.647 1 74.85 670 TRP A O 1
ATOM 5319 N N . VAL A 1 671 ? 30.563 -10.232 13.268 1 78.29 671 VAL A N 1
ATOM 5320 C CA . VAL A 1 671 ? 29.477 -10.906 13.971 1 78.29 671 VAL A CA 1
ATOM 5321 C C . VAL A 1 671 ? 28.461 -9.876 14.461 1 78.29 671 VAL A C 1
ATOM 5323 O O . VAL A 1 671 ? 27.251 -10.087 14.349 1 78.29 671 VAL A O 1
ATOM 5326 N N . GLN A 1 672 ? 29.073 -8.715 14.939 1 84.15 672 GLN A N 1
ATOM 5327 C CA . GLN A 1 672 ? 28.193 -7.657 15.424 1 84.15 672 GLN A CA 1
ATOM 5328 C C . GLN A 1 672 ? 27.418 -7.017 14.276 1 84.15 672 GLN A C 1
ATOM 5330 O O . GLN A 1 672 ? 26.241 -6.683 14.426 1 84.15 672 GLN A O 1
ATOM 5335 N N . ALA A 1 673 ? 27.973 -7.014 13.132 1 82.56 673 ALA A N 1
ATOM 5336 C CA . ALA A 1 673 ? 27.293 -6.459 11.964 1 82.56 673 ALA A CA 1
ATOM 5337 C C . ALA A 1 673 ? 26.157 -7.37 11.506 1 82.56 673 ALA A C 1
ATOM 5339 O O . ALA A 1 673 ? 25.073 -6.894 11.161 1 82.56 673 ALA A O 1
ATOM 5340 N N . GLY A 1 674 ? 26.4 -8.657 11.504 1 81.18 674 GLY A N 1
ATOM 5341 C CA . GLY A 1 674 ? 25.359 -9.607 11.147 1 81.18 674 GLY A CA 1
ATOM 5342 C C . GLY A 1 674 ? 24.147 -9.536 12.057 1 81.18 674 GLY A C 1
ATOM 5343 O O . GLY A 1 674 ? 23.008 -9.604 11.591 1 81.18 674 GLY A O 1
ATOM 5344 N N . LEU A 1 675 ? 24.4 -9.325 13.289 1 87.27 675 LEU A N 1
ATOM 5345 C CA . LEU A 1 675 ? 23.307 -9.238 14.252 1 87.27 675 LEU A CA 1
ATOM 5346 C C . LEU A 1 675 ? 22.55 -7.924 14.097 1 87.27 675 LEU A C 1
ATOM 5348 O O . LEU A 1 675 ? 21.356 -7.851 14.399 1 87.27 675 LEU A O 1
ATOM 5352 N N . ALA A 1 676 ? 23.289 -6.948 13.676 1 87.97 676 ALA A N 1
ATOM 5353 C CA . ALA A 1 676 ? 22.619 -5.677 13.415 1 87.97 676 ALA A CA 1
ATOM 5354 C C . ALA A 1 676 ? 21.692 -5.783 12.207 1 87.97 676 ALA A C 1
ATOM 5356 O O . ALA A 1 676 ? 20.605 -5.201 12.198 1 87.97 676 ALA A O 1
ATOM 5357 N N . PHE A 1 677 ? 22.094 -6.581 11.266 1 82.99 677 PHE A N 1
ATOM 5358 C CA . PHE A 1 677 ? 21.24 -6.791 10.104 1 82.99 677 PHE A CA 1
ATOM 5359 C C . PHE A 1 677 ? 20.029 -7.642 10.468 1 82.99 677 PHE A C 1
ATOM 5361 O O . PHE A 1 677 ? 18.945 -7.46 9.909 1 82.99 677 PHE A O 1
ATOM 5368 N N . LEU A 1 678 ? 20.264 -8.459 11.407 1 84.11 678 LEU A N 1
ATOM 5369 C CA . LEU A 1 678 ? 19.131 -9.231 11.905 1 84.11 678 LEU A CA 1
ATOM 5370 C C . LEU A 1 678 ? 18.103 -8.321 12.57 1 84.11 678 LEU A C 1
ATOM 5372 O O . LEU A 1 678 ? 16.897 -8.556 12.462 1 84.11 678 LEU A O 1
ATOM 5376 N N . ALA A 1 679 ? 18.599 -7.336 13.212 1 89.94 679 ALA A N 1
ATOM 5377 C CA . ALA A 1 679 ? 17.693 -6.368 13.823 1 89.94 679 ALA A CA 1
ATOM 5378 C C . ALA A 1 679 ? 16.898 -5.614 12.76 1 89.94 679 ALA A C 1
ATOM 5380 O O . ALA A 1 679 ? 15.722 -5.301 12.961 1 89.94 679 ALA A O 1
ATOM 5381 N N . LEU A 1 680 ? 17.541 -5.391 11.693 1 88.81 680 LEU A N 1
ATOM 5382 C CA . LEU A 1 680 ? 16.858 -4.732 10.586 1 88.81 680 LEU A CA 1
ATOM 5383 C C . LEU A 1 680 ? 15.723 -5.6 10.052 1 88.81 680 LEU A C 1
ATOM 5385 O O . LEU A 1 680 ? 14.638 -5.097 9.754 1 88.81 680 LEU A O 1
ATOM 5389 N N . ALA A 1 681 ? 15.948 -6.837 10.026 1 82.83 681 ALA A N 1
ATOM 5390 C CA . ALA A 1 681 ? 14.922 -7.762 9.554 1 82.83 681 ALA A CA 1
ATOM 5391 C C . ALA A 1 681 ? 13.739 -7.807 10.518 1 82.83 681 ALA A C 1
ATOM 5393 O O . ALA A 1 681 ? 12.584 -7.87 10.09 1 82.83 681 ALA A O 1
ATOM 5394 N N . VAL A 1 682 ? 14.059 -7.755 11.712 1 86.31 682 VAL A N 1
ATOM 5395 C CA . VAL A 1 682 ? 13.007 -7.763 12.722 1 86.31 682 VAL A CA 1
ATOM 5396 C C . VAL A 1 682 ? 12.184 -6.48 12.623 1 86.31 682 VAL A C 1
ATOM 5398 O O . VAL A 1 682 ? 10.955 -6.514 12.726 1 86.31 682 VAL A O 1
ATOM 5401 N N . THR A 1 683 ? 12.868 -5.409 12.401 1 90.99 683 THR A N 1
ATOM 5402 C CA . THR A 1 683 ? 12.172 -4.132 12.28 1 90.99 683 THR A CA 1
ATOM 5403 C C . THR A 1 683 ? 11.269 -4.123 11.05 1 90.99 683 THR A C 1
ATOM 5405 O O . THR A 1 683 ? 10.158 -3.59 11.093 1 90.99 683 THR A O 1
ATOM 5408 N N . VAL A 1 684 ? 11.701 -4.731 10.069 1 86.78 684 VAL A N 1
ATOM 5409 C CA . VAL A 1 684 ? 10.892 -4.802 8.856 1 86.78 684 VAL A CA 1
ATOM 5410 C C . VAL A 1 684 ? 9.648 -5.648 9.113 1 86.78 684 VAL A C 1
ATOM 5412 O O . VAL A 1 684 ? 8.554 -5.311 8.653 1 86.78 684 VAL A O 1
ATOM 5415 N N . ALA A 1 685 ? 9.817 -6.651 9.84 1 82.87 685 ALA A N 1
ATOM 5416 C CA . ALA A 1 685 ? 8.684 -7.511 10.173 1 82.87 685 ALA A CA 1
ATOM 5417 C C . ALA A 1 685 ? 7.65 -6.758 11.005 1 82.87 685 ALA A C 1
ATOM 5419 O O . ALA A 1 685 ? 6.447 -6.864 10.756 1 82.87 685 ALA A O 1
ATOM 5420 N N . PHE A 1 686 ? 8.186 -6.034 11.882 1 87.37 686 PHE A N 1
ATOM 5421 C CA . PHE A 1 686 ? 7.268 -5.287 12.735 1 87.37 686 PHE A CA 1
ATOM 5422 C C . PHE A 1 686 ? 6.638 -4.13 11.969 1 87.37 686 PHE A C 1
ATOM 5424 O O . PHE A 1 686 ? 5.51 -3.728 12.259 1 87.37 686 PHE A O 1
ATOM 5431 N N . HIS A 1 687 ? 7.406 -3.632 11.096 1 89.98 687 HIS A N 1
ATOM 5432 C CA . HIS A 1 687 ? 6.848 -2.579 10.255 1 89.98 687 HIS A CA 1
ATOM 5433 C C . HIS A 1 687 ? 5.689 -3.102 9.413 1 89.98 687 HIS A C 1
ATOM 5435 O O . HIS A 1 687 ? 4.685 -2.409 9.234 1 89.98 687 HIS A O 1
ATOM 5441 N N . ARG A 1 688 ? 5.732 -4.255 8.953 1 83.05 688 ARG A N 1
ATOM 5442 C CA . ARG A 1 688 ? 4.653 -4.87 8.187 1 83.05 688 ARG A CA 1
ATOM 5443 C C . ARG A 1 688 ? 3.418 -5.086 9.056 1 83.05 688 ARG A C 1
ATOM 5445 O O . ARG A 1 688 ? 2.289 -4.92 8.591 1 83.05 688 ARG A O 1
ATOM 5452 N N . TYR A 1 689 ? 3.718 -5.434 10.22 1 83.57 689 TYR A N 1
ATOM 5453 C CA . TYR A 1 689 ? 2.615 -5.584 11.162 1 83.57 689 TYR A CA 1
ATOM 5454 C C . TYR A 1 689 ? 1.953 -4.24 11.444 1 83.57 689 TYR A C 1
ATOM 5456 O O . TYR A 1 689 ? 0.729 -4.158 11.568 1 83.57 689 TYR A O 1
ATOM 5464 N N . ALA A 1 690 ? 2.76 -3.289 11.537 1 88.62 690 ALA A N 1
ATOM 5465 C CA . ALA A 1 690 ? 2.246 -1.949 11.807 1 88.62 690 ALA A CA 1
ATOM 5466 C C . ALA A 1 690 ? 1.401 -1.441 10.643 1 88.62 690 ALA A C 1
ATOM 5468 O O . ALA A 1 690 ? 0.47 -0.655 10.839 1 88.62 690 ALA A O 1
ATOM 5469 N N . ASP A 1 691 ? 1.689 -1.936 9.52 1 86.71 691 ASP A N 1
ATOM 5470 C CA . ASP A 1 691 ? 0.954 -1.504 8.336 1 86.71 691 ASP A CA 1
ATOM 5471 C C . ASP A 1 691 ? -0.488 -2.004 8.371 1 86.71 691 ASP A C 1
ATOM 5473 O O . ASP A 1 691 ? -1.367 -1.426 7.728 1 86.71 691 ASP A O 1
ATOM 5477 N N . MET A 1 692 ? -0.751 -2.949 9.179 1 83.7 692 MET A N 1
ATOM 5478 C CA . MET A 1 692 ? -2.101 -3.495 9.285 1 83.7 692 MET A CA 1
ATOM 5479 C C . MET A 1 692 ? -3.018 -2.535 10.035 1 83.7 692 MET A C 1
ATOM 5481 O O . MET A 1 692 ? -4.241 -2.603 9.896 1 83.7 692 MET A O 1
ATOM 5485 N N . PHE A 1 693 ? -2.379 -1.643 10.774 1 86.92 693 PHE A N 1
ATOM 5486 C CA . PHE A 1 693 ? -3.177 -0.652 11.485 1 86.92 693 PHE A CA 1
ATOM 5487 C C . PHE A 1 693 ? -3.77 0.363 10.515 1 86.92 693 PHE A C 1
ATOM 5489 O O . PHE A 1 693 ? -4.728 1.063 10.849 1 86.92 693 PHE A O 1
ATOM 5496 N N . GLY A 1 694 ? -3.205 0.407 9.351 1 81.82 694 GLY A N 1
ATOM 5497 C CA . GLY A 1 694 ? -3.698 1.346 8.357 1 81.82 694 GLY A CA 1
ATOM 5498 C C . GLY A 1 694 ? -5.145 1.1 7.97 1 81.82 694 GLY A C 1
ATOM 5499 O O . GLY A 1 694 ? -5.924 2.044 7.827 1 81.82 694 GLY A O 1
ATOM 5500 N N . LYS A 1 695 ? -5.521 -0.092 7.924 1 79.09 695 LYS A N 1
ATOM 5501 C CA . LYS A 1 695 ? -6.894 -0.44 7.569 1 79.09 695 LYS A CA 1
ATOM 5502 C C . LYS A 1 695 ? -7.864 -0.048 8.679 1 79.09 695 LYS A C 1
ATOM 5504 O O . LYS A 1 695 ? -9.014 0.305 8.41 1 79.09 695 LYS A O 1
ATOM 5509 N N . LEU A 1 696 ? -7.355 -0.073 9.894 1 83.29 696 LEU A N 1
ATOM 5510 C CA . LEU A 1 696 ? -8.193 0.243 11.046 1 83.29 696 LEU A CA 1
ATOM 5511 C C . LEU A 1 696 ? -8.427 1.746 11.152 1 83.29 696 LEU A C 1
ATOM 5513 O O . LEU A 1 696 ? -9.38 2.185 11.8 1 83.29 696 LEU A O 1
ATOM 5517 N N . MET A 1 697 ? -7.531 2.477 10.484 1 84.77 697 MET A N 1
ATOM 5518 C CA . MET A 1 697 ? -7.636 3.93 10.569 1 84.77 697 MET A CA 1
ATOM 5519 C C . MET A 1 697 ? -8.632 4.465 9.545 1 84.77 697 MET A C 1
ATOM 5521 O O . MET A 1 697 ? -9.144 5.576 9.692 1 84.77 697 MET A O 1
ATOM 5525 N N . VAL A 1 698 ? -8.972 3.636 8.584 1 77.43 698 VAL A N 1
ATOM 5526 C CA . VAL A 1 698 ? -9.834 4.108 7.505 1 77.43 698 VAL A CA 1
ATOM 5527 C C . VAL A 1 698 ? -11.294 3.817 7.844 1 77.43 698 VAL A C 1
ATOM 5529 O O . VAL A 1 698 ? -12.184 4.6 7.504 1 77.43 698 VAL A O 1
ATOM 5532 N N . SER A 1 699 ? -11.541 2.681 8.519 1 80.5 699 SER A N 1
ATOM 5533 C CA . SER A 1 699 ? -12.931 2.31 8.763 1 80.5 699 SER A CA 1
ATOM 5534 C C . SER A 1 699 ? -13.105 1.696 10.148 1 80.5 699 SER A C 1
ATOM 5536 O O . SER A 1 699 ? -12.138 1.221 10.748 1 80.5 699 SER A O 1
ATOM 5538 N N . VAL A 1 700 ? -14.325 1.833 10.638 1 84.45 700 VAL A N 1
ATOM 5539 C CA . VAL A 1 700 ? -14.678 1.251 11.928 1 84.45 700 VAL A CA 1
ATOM 5540 C C . VAL A 1 700 ? -14.953 -0.242 11.764 1 84.45 700 VAL A C 1
ATOM 5542 O O . VAL A 1 700 ? -15.641 -0.654 10.828 1 84.45 700 VAL A O 1
ATOM 5545 N N . PRO A 1 701 ? -14.312 -1.014 12.538 1 86.39 701 PRO A N 1
ATOM 5546 C CA . PRO A 1 701 ? -14.563 -2.455 12.466 1 86.39 701 PRO A CA 1
ATOM 5547 C C . PRO A 1 701 ? -15.998 -2.823 12.837 1 86.39 701 PRO A C 1
ATOM 5549 O O . PRO A 1 701 ? -16.644 -2.106 13.606 1 86.39 701 PRO A O 1
ATOM 5552 N N . ALA A 1 702 ? -16.505 -3.826 12.255 1 84.69 702 ALA A N 1
ATOM 5553 C CA . ALA A 1 702 ? -17.874 -4.286 12.476 1 84.69 702 ALA A CA 1
ATOM 5554 C C . ALA A 1 702 ? -18.103 -4.642 13.942 1 84.69 702 ALA A C 1
ATOM 5556 O O . ALA A 1 702 ? -19.178 -4.385 14.489 1 84.69 702 ALA A O 1
ATOM 5557 N N . LYS A 1 703 ? -17.152 -5.213 14.555 1 85.84 703 LYS A N 1
ATOM 5558 C CA . LYS A 1 703 ? -17.294 -5.602 15.955 1 85.84 703 LYS A CA 1
ATOM 5559 C C . LYS A 1 703 ? -17.511 -4.382 16.845 1 85.84 703 LYS A C 1
ATOM 5561 O O . LYS A 1 703 ? -18.316 -4.423 17.778 1 85.84 703 LYS A O 1
ATOM 5566 N N . ALA A 1 704 ? -16.805 -3.357 16.603 1 82 704 ALA A N 1
ATOM 5567 C CA . ALA A 1 704 ? -16.969 -2.131 17.38 1 82 704 ALA A CA 1
ATOM 5568 C C . ALA A 1 704 ? -18.366 -1.546 17.192 1 82 704 ALA A C 1
ATOM 5570 O O . ALA A 1 704 ? -18.949 -1.001 18.132 1 82 704 ALA A O 1
ATOM 5571 N N . ALA A 1 705 ? -18.831 -1.666 16.014 1 80.88 705 ALA A N 1
ATOM 5572 C CA . ALA A 1 705 ? -20.176 -1.176 15.726 1 80.88 705 ALA A CA 1
ATOM 5573 C C . ALA A 1 705 ? -21.23 -2.008 16.452 1 80.88 705 ALA A C 1
ATOM 5575 O O . ALA A 1 705 ? -22.215 -1.467 16.961 1 80.88 705 ALA A O 1
ATOM 5576 N N . VAL A 1 706 ? -20.985 -3.29 16.509 1 79.06 706 VAL A N 1
ATOM 5577 C CA . VAL A 1 706 ? -21.931 -4.178 17.175 1 79.06 706 VAL A CA 1
ATOM 5578 C C . VAL A 1 706 ? -21.883 -3.948 18.684 1 79.06 706 VAL A C 1
ATOM 5580 O O . VAL A 1 706 ? -22.919 -3.957 19.353 1 79.06 706 VAL A O 1
ATOM 5583 N N . ASP A 1 707 ? -20.737 -3.792 19.197 1 76.92 707 ASP A N 1
ATOM 5584 C CA . ASP A 1 707 ? -20.587 -3.549 20.628 1 76.92 707 ASP A CA 1
ATOM 5585 C C . ASP A 1 707 ? -21.256 -2.238 21.036 1 76.92 707 ASP A C 1
ATOM 5587 O O . ASP A 1 707 ? -21.872 -2.153 22.1 1 76.92 707 ASP A O 1
ATOM 5591 N N . GLU A 1 708 ? -21.156 -1.277 20.201 1 75.32 708 GLU A N 1
ATOM 5592 C CA . GLU A 1 708 ? -21.77 0.016 20.49 1 75.32 708 GLU A CA 1
ATOM 5593 C C . GLU A 1 708 ? -23.281 -0.034 20.289 1 75.32 708 GLU A C 1
ATOM 5595 O O . GLU A 1 708 ? -24.029 0.656 20.986 1 75.32 708 GLU A O 1
ATOM 5600 N N . SER A 1 709 ? -23.69 -0.866 19.26 1 66.8 709 SER A N 1
ATOM 5601 C CA . SER A 1 709 ? -25.115 -0.988 18.972 1 66.8 709 SER A CA 1
ATOM 5602 C C . SER A 1 709 ? -25.854 -1.667 20.121 1 66.8 709 SER A C 1
ATOM 5604 O O . SER A 1 709 ? -27.052 -1.447 20.311 1 66.8 709 SER A O 1
ATOM 5606 N N . SER A 1 710 ? -25.126 -2.552 20.688 1 60.12 710 SER A N 1
ATOM 5607 C CA . SER A 1 710 ? -25.731 -3.206 21.844 1 60.12 710 SER A CA 1
ATOM 5608 C C . SER A 1 710 ? -26.03 -2.202 22.953 1 60.12 710 SER A C 1
ATOM 5610 O O . SER A 1 710 ? -26.981 -2.378 23.717 1 60.12 710 SER A O 1
ATOM 5612 N N . ASN A 1 711 ? -25.346 -1.056 22.901 1 52.46 711 ASN A N 1
ATOM 5613 C CA . ASN A 1 711 ? -25.515 -0.038 23.932 1 52.46 711 ASN A CA 1
ATOM 5614 C C . ASN A 1 711 ? -26.393 1.112 23.445 1 52.46 711 ASN A C 1
ATOM 5616 O O . ASN A 1 711 ? -27.147 1.696 24.226 1 52.46 711 ASN A O 1
ATOM 5620 N N . ARG A 1 712 ? -26.273 1.432 22.052 1 62.09 712 ARG A N 1
ATOM 5621 C CA . ARG A 1 712 ? -26.981 2.589 21.513 1 62.09 712 ARG A CA 1
ATOM 5622 C C . ARG A 1 712 ? -27.371 2.363 20.056 1 62.09 712 ARG A C 1
ATOM 5624 O O . ARG A 1 712 ? -26.662 1.675 19.318 1 62.09 712 ARG A O 1
ATOM 5631 N N . HIS A 1 713 ? -28.478 2.736 19.7 1 59.55 713 HIS A N 1
ATOM 5632 C CA . HIS A 1 713 ? -28.954 2.587 18.329 1 59.55 713 HIS A CA 1
ATOM 5633 C C . HIS A 1 713 ? -28.128 3.432 17.365 1 59.55 713 HIS A C 1
ATOM 5635 O O . HIS A 1 713 ? -27.906 4.621 17.607 1 59.55 713 HIS A O 1
ATOM 5641 N N . LEU A 1 714 ? -27.345 2.922 16.541 1 64.85 714 LEU A N 1
ATOM 5642 C CA . LEU A 1 714 ? -26.481 3.57 15.561 1 64.85 714 LEU A CA 1
ATOM 5643 C C . LEU A 1 714 ? -27.302 4.156 14.416 1 64.85 714 LEU A C 1
ATOM 5645 O O . LEU A 1 714 ? -26.746 4.752 13.49 1 64.85 714 LEU A O 1
ATOM 5649 N N . THR A 1 715 ? -28.628 4.012 14.526 1 65.79 715 THR A N 1
ATOM 5650 C CA . THR A 1 715 ? -29.48 4.539 13.467 1 65.79 715 THR A CA 1
ATOM 5651 C C . THR A 1 715 ? -29.654 6.048 13.613 1 65.79 715 THR A C 1
ATOM 5653 O O . THR A 1 715 ? -29.491 6.594 14.706 1 65.79 715 THR A O 1
ATOM 5656 N N . ILE A 1 716 ? -29.689 6.699 12.504 1 64.96 716 ILE A N 1
ATOM 5657 C CA . ILE A 1 716 ? -29.78 8.153 12.432 1 64.96 716 ILE A CA 1
ATOM 5658 C C . ILE A 1 716 ? -30.841 8.652 13.411 1 64.96 716 ILE A C 1
ATOM 5660 O O . ILE A 1 716 ? -31.925 8.074 13.51 1 64.96 716 ILE A O 1
ATOM 5664 N N . ASN A 1 717 ? -30.421 9.335 14.395 1 56.46 717 ASN A N 1
ATOM 5665 C CA . ASN A 1 717 ? -31.338 9.956 15.345 1 56.46 717 ASN A CA 1
ATOM 5666 C C . ASN A 1 717 ? -32.497 10.649 14.634 1 56.46 717 ASN A C 1
ATOM 5668 O O . ASN A 1 717 ? -32.335 11.156 13.522 1 56.46 717 ASN A O 1
ATOM 5672 N N . THR A 1 718 ? -33.685 10.22 14.892 1 49.52 718 THR A N 1
ATOM 5673 C CA . THR A 1 718 ? -34.925 10.76 14.344 1 49.52 718 THR A CA 1
ATOM 5674 C C . THR A 1 718 ? -34.8 12.261 14.101 1 49.52 718 THR A C 1
ATOM 5676 O O . THR A 1 718 ? -35.382 12.791 13.152 1 49.52 718 THR A O 1
ATOM 5679 N N . ASP A 1 719 ? -33.995 12.819 14.863 1 47.51 719 ASP A N 1
ATOM 5680 C CA . ASP A 1 719 ? -33.909 14.27 14.726 1 47.51 719 ASP A CA 1
ATOM 5681 C C . ASP A 1 719 ? -33.086 14.658 13.5 1 47.51 719 ASP A C 1
ATOM 5683 O O . ASP A 1 719 ? -33.412 15.625 12.808 1 47.51 719 ASP A O 1
ATOM 5687 N N . VAL A 1 720 ? -32.223 13.741 13.178 1 55.35 720 VAL A N 1
ATOM 5688 C CA . VAL A 1 720 ? -31.365 14.006 12.028 1 55.35 720 VAL A CA 1
ATOM 5689 C C . VAL A 1 720 ? -32.096 13.629 10.741 1 55.35 720 VAL A C 1
ATOM 5691 O O . VAL A 1 720 ? -31.988 14.329 9.731 1 55.35 720 VAL A O 1
ATOM 5694 N N . ALA A 1 721 ? -32.968 12.463 10.728 1 51.34 721 ALA A N 1
ATOM 5695 C CA . ALA A 1 721 ? -33.734 11.98 9.582 1 51.34 721 ALA A CA 1
ATOM 5696 C C . ALA A 1 721 ? -34.835 12.966 9.203 1 51.34 721 ALA A C 1
ATOM 5698 O O . ALA A 1 721 ? -35.119 13.165 8.02 1 51.34 721 ALA A O 1
ATOM 5699 N N . LYS A 1 722 ? -35.638 13.424 10.083 1 45.7 722 LYS A N 1
ATOM 5700 C CA . LYS A 1 722 ? -36.695 14.396 9.817 1 45.7 722 LYS A CA 1
ATOM 5701 C C . LYS A 1 722 ? -36.144 15.624 9.098 1 45.7 722 LYS A C 1
ATOM 5703 O O . LYS A 1 722 ? -36.833 16.229 8.275 1 45.7 722 LYS A O 1
ATOM 5708 N N . GLU A 1 723 ? -34.988 15.764 9.375 1 44.22 723 GLU A N 1
ATOM 5709 C CA . GLU A 1 723 ? -34.35 16.934 8.778 1 44.22 723 GLU A CA 1
ATOM 5710 C C . GLU A 1 723 ? -34.099 16.725 7.287 1 44.22 723 GLU A C 1
ATOM 5712 O O . GLU A 1 723 ? -34.131 17.68 6.508 1 44.22 723 GLU A O 1
ATOM 5717 N N . LEU A 1 724 ? -34.059 15.478 6.782 1 44.18 724 LEU A N 1
ATOM 5718 C CA . LEU A 1 724 ? -33.865 15.133 5.379 1 44.18 724 LEU A CA 1
ATOM 5719 C C . LEU A 1 724 ? -35.156 15.318 4.589 1 44.18 724 LEU A C 1
ATOM 5721 O O . LEU A 1 724 ? -35.128 15.773 3.443 1 44.18 724 LEU A O 1
ATOM 5725 N N . VAL A 1 725 ? -36.586 14.984 4.935 1 37.65 725 VAL A N 1
ATOM 5726 C CA . VAL A 1 725 ? -37.855 15.011 4.216 1 37.65 725 VAL A CA 1
ATOM 5727 C C . VAL A 1 725 ? -38.34 16.453 4.078 1 37.65 725 VAL A C 1
ATOM 5729 O O . VAL A 1 725 ? -38.998 16.802 3.095 1 37.65 725 VAL A O 1
ATOM 5732 N N . SER A 1 726 ? -38.357 17.458 4.929 1 33.67 726 SER A N 1
ATOM 5733 C CA . SER A 1 726 ? -38.969 18.773 4.767 1 33.67 726 SER A CA 1
ATOM 5734 C C . SER A 1 726 ? -38.292 19.565 3.654 1 33.67 726 SER A C 1
ATOM 5736 O O . SER A 1 726 ? -38.665 20.708 3.382 1 33.67 726 SER A O 1
ATOM 5738 N N . ASN A 1 727 ? -37.212 18.928 3.13 1 35.46 727 ASN A N 1
ATOM 5739 C CA . ASN A 1 727 ? -36.582 19.588 1.992 1 35.46 727 ASN A CA 1
ATOM 5740 C C . ASN A 1 727 ? -37.457 19.511 0.744 1 35.46 727 ASN A C 1
ATOM 5742 O O . ASN A 1 727 ? -37.034 19.911 -0.342 1 35.46 727 ASN A O 1
ATOM 5746 N N . GLN A 1 728 ? -38.526 18.861 0.683 1 33.67 728 GLN A N 1
ATOM 5747 C CA . GLN A 1 728 ? -39.406 18.851 -0.481 1 33.67 728 GLN A CA 1
ATOM 5748 C C . GLN A 1 728 ? -39.888 20.259 -0.819 1 33.67 728 GLN A C 1
ATOM 5750 O O . GLN A 1 728 ? -40.1 20.584 -1.989 1 33.67 728 GLN A O 1
ATOM 5755 N N . ALA A 1 729 ? -40.037 21.098 0.085 1 31.81 729 ALA A N 1
ATOM 5756 C CA . ALA A 1 729 ? -40.657 22.376 -0.257 1 31.81 729 ALA A CA 1
ATOM 5757 C C . ALA A 1 729 ? -39.703 23.249 -1.068 1 31.81 729 ALA A C 1
ATOM 5759 O O . ALA A 1 729 ? -40.129 23.962 -1.979 1 31.81 729 ALA A O 1
ATOM 5760 N N . TRP A 1 730 ? -38.42 23.226 -0.699 1 34.48 730 TRP A N 1
ATOM 5761 C CA . TRP A 1 730 ? -37.571 24.154 -1.44 1 34.48 730 TRP A CA 1
ATOM 5762 C C . TRP A 1 730 ? -37.364 23.676 -2.873 1 34.48 730 TRP A C 1
ATOM 5764 O O . TRP A 1 730 ? -37.351 24.482 -3.807 1 34.48 730 TRP A O 1
ATOM 5774 N N . LYS A 1 731 ? -37.258 22.363 -3.123 1 35.33 731 LYS A N 1
ATOM 5775 C CA . LYS A 1 731 ? -37.308 21.926 -4.515 1 35.33 731 LYS A CA 1
ATOM 5776 C C . LYS A 1 731 ? -38.552 22.464 -5.216 1 35.33 731 LYS A C 1
ATOM 5778 O O . LYS A 1 731 ? -38.494 22.844 -6.388 1 35.33 731 LYS A O 1
ATOM 5783 N N . GLU A 1 732 ? -39.612 22.565 -4.464 1 33.55 732 GLU A N 1
ATOM 5784 C CA . 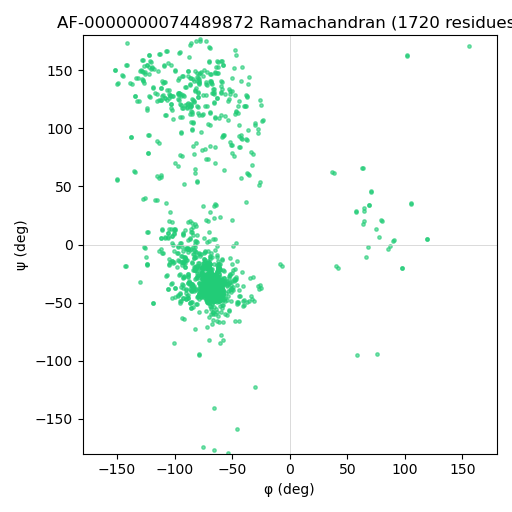GLU A 1 732 ? -40.822 23.117 -5.068 1 33.55 732 GLU A CA 1
ATOM 5785 C C . GLU A 1 732 ? -40.676 24.614 -5.325 1 33.55 732 GLU A C 1
ATOM 5787 O O . GLU A 1 732 ? -41.17 25.128 -6.331 1 33.55 732 GLU A O 1
ATOM 5792 N N . GLU A 1 733 ? -40.068 25.335 -4.403 1 33.63 733 GLU A N 1
ATOM 5793 C CA . GLU A 1 733 ? -39.988 26.771 -4.655 1 33.63 733 GLU A CA 1
ATOM 5794 C C . GLU A 1 733 ? -39.035 27.077 -5.806 1 33.63 733 GLU A C 1
ATOM 5796 O O . GLU A 1 733 ? -39.311 27.95 -6.632 1 33.63 733 GLU A O 1
ATOM 5801 N N . VAL A 1 734 ? -37.894 26.437 -5.85 1 34.04 734 VAL A N 1
ATOM 5802 C CA . VAL A 1 734 ? -37.025 26.647 -7.003 1 34.04 734 VAL A CA 1
ATOM 5803 C C . VAL A 1 734 ? -37.674 26.059 -8.254 1 34.04 734 VAL A C 1
ATOM 5805 O O . VAL A 1 734 ? -37.626 26.663 -9.328 1 34.04 734 VAL A O 1
ATOM 5808 N N . GLU A 1 735 ? -38.291 24.823 -8.144 1 32.87 735 GLU A N 1
ATOM 5809 C CA . GLU A 1 735 ? -39.072 24.33 -9.275 1 32.87 735 GLU A CA 1
ATOM 5810 C C . GLU A 1 735 ? -40.274 25.229 -9.549 1 32.87 735 GLU A C 1
ATOM 5812 O O . GLU A 1 735 ? -40.751 25.308 -10.683 1 32.87 735 GLU A O 1
ATOM 5817 N N . GLY A 1 736 ? -40.893 25.769 -8.45 1 30.57 736 GLY A N 1
ATOM 5818 C CA . GLY A 1 736 ? -42.024 26.638 -8.734 1 30.57 736 GLY A CA 1
ATOM 5819 C C . GLY A 1 736 ? -41.668 27.806 -9.635 1 30.57 736 GLY A C 1
ATOM 5820 O O . GLY A 1 736 ? -42.528 28.337 -10.341 1 30.57 736 GLY A O 1
ATOM 5821 N N . THR A 1 737 ? -40.614 28.451 -9.346 1 30.44 737 THR A N 1
ATOM 5822 C CA . THR A 1 737 ? -40.469 29.559 -10.284 1 30.44 737 THR A CA 1
ATOM 5823 C C . THR A 1 737 ? -40.32 29.043 -11.712 1 30.44 737 THR A C 1
ATOM 5825 O O . THR A 1 737 ? -40.541 29.784 -12.672 1 30.44 737 THR A O 1
ATOM 5828 N N . ASN A 1 738 ? -39.652 27.851 -11.927 1 28.42 738 ASN A N 1
ATOM 5829 C CA . ASN A 1 738 ? -39.56 27.467 -13.331 1 28.42 738 ASN A CA 1
ATOM 5830 C C . ASN A 1 738 ? -40.837 26.784 -13.811 1 28.42 738 ASN A C 1
ATOM 5832 O O . ASN A 1 738 ? -40.841 26.125 -14.852 1 28.42 738 ASN A O 1
ATOM 5836 N N . THR A 1 739 ? -41.897 26.521 -13.048 1 29.07 739 THR A N 1
ATOM 5837 C CA . THR A 1 739 ? -43.057 25.911 -13.689 1 29.07 739 THR A CA 1
ATOM 5838 C C . THR A 1 739 ? -43.451 26.686 -14.943 1 29.07 739 THR A C 1
ATOM 5840 O O . THR A 1 739 ? -44.502 26.427 -15.534 1 29.07 739 THR A O 1
ATOM 5843 N N . LEU A 1 740 ? -43.048 27.871 -15.184 1 27.8 740 LEU A N 1
ATOM 5844 C CA . LEU A 1 740 ? -43.728 28.289 -16.405 1 27.8 740 LEU A CA 1
ATOM 5845 C C . LEU A 1 740 ? -43.413 27.339 -17.555 1 27.8 740 LEU A C 1
ATOM 5847 O O . LEU A 1 740 ? -44.283 27.042 -18.376 1 27.8 740 LEU A O 1
ATOM 5851 N N . HIS A 1 741 ? -42.197 27.165 -18.153 1 26.11 741 HIS A N 1
ATOM 5852 C CA . HIS A 1 741 ? -42.278 26.581 -19.487 1 26.11 741 HIS A CA 1
ATOM 5853 C C . HIS A 1 741 ? -42.487 25.072 -19.417 1 26.11 741 HIS A C 1
ATOM 5855 O O . HIS A 1 741 ? -43.349 24.528 -20.111 1 26.11 741 HIS A O 1
ATOM 5861 N N . GLY A 1 742 ? -41.449 24.057 -19.457 1 25.76 742 GLY A N 1
ATOM 5862 C CA . GLY A 1 742 ? -41.555 22.732 -20.047 1 25.76 742 GLY A CA 1
ATOM 5863 C C . GLY A 1 742 ? -42.218 21.722 -19.13 1 25.76 742 GLY A C 1
ATOM 5864 O O . GLY A 1 742 ? -41.563 21.138 -18.264 1 25.76 742 GLY A O 1
ATOM 5865 N N . LYS A 1 743 ? -43.503 21.734 -18.6 1 28 743 LYS A N 1
ATOM 5866 C CA . LYS A 1 743 ? -44.484 20.881 -17.934 1 28 743 LYS A CA 1
ATOM 5867 C C . LYS A 1 743 ? -44.501 19.483 -18.545 1 28 743 LYS A C 1
ATOM 5869 O O . LYS A 1 743 ? -44.937 18.525 -17.903 1 28 743 LYS A O 1
ATOM 5874 N N . GLU A 1 744 ? -44.566 19.253 -19.959 1 26.14 744 GLU A N 1
ATOM 5875 C CA . GLU A 1 744 ? -45.295 18.112 -20.504 1 26.14 744 GLU A CA 1
ATOM 5876 C C . GLU A 1 744 ? -44.63 16.795 -20.115 1 26.14 744 GLU A C 1
ATOM 5878 O O . GLU A 1 744 ? -45.313 15.82 -19.795 1 26.14 744 GLU A O 1
ATOM 5883 N N . SER A 1 745 ? -43.416 16.5 -20.571 1 25.12 745 SER A N 1
ATOM 5884 C CA . SER A 1 745 ? -43.117 15.117 -20.929 1 25.12 745 SER A CA 1
ATOM 5885 C C . SER A 1 745 ? -42.794 14.284 -19.693 1 25.12 745 SER A C 1
ATOM 5887 O O . SER A 1 745 ? -42.672 13.06 -19.778 1 25.12 745 SER A O 1
ATOM 5889 N N . ARG A 1 746 ? -42.259 14.828 -18.532 1 24.93 746 ARG A N 1
ATOM 5890 C CA . ARG A 1 746 ? -41.678 13.895 -17.572 1 24.93 746 ARG A CA 1
ATOM 5891 C C . ARG A 1 746 ? -42.746 13.335 -16.638 1 24.93 746 ARG A C 1
ATOM 5893 O O . ARG A 1 746 ? -42.428 12.797 -15.576 1 24.93 746 ARG A O 1
ATOM 5900 N N . ALA A 1 747 ? -44.075 13.49 -16.801 1 24.96 747 ALA A N 1
ATOM 5901 C CA . ALA A 1 747 ? -45.147 13.076 -15.899 1 24.96 747 ALA A CA 1
ATOM 5902 C C . ALA A 1 747 ? -45.139 11.564 -15.695 1 24.96 747 ALA A C 1
ATOM 5904 O O . ALA A 1 747 ? -45.461 11.076 -14.609 1 24.96 747 ALA A O 1
ATOM 5905 N N . ASN A 1 748 ? -45.154 10.715 -16.793 1 24.73 748 ASN A N 1
ATOM 5906 C CA . ASN A 1 748 ? -45.696 9.363 -16.699 1 24.73 748 ASN A CA 1
ATOM 5907 C C . ASN A 1 748 ? -44.836 8.476 -15.804 1 24.73 748 ASN A C 1
ATOM 5909 O O . ASN A 1 748 ? -45.288 7.425 -15.346 1 24.73 748 ASN A O 1
ATOM 5913 N N . LEU A 1 749 ? -43.491 8.555 -15.978 1 25.63 749 LEU A N 1
ATOM 5914 C CA . LEU A 1 749 ? -42.796 7.368 -15.494 1 25.63 749 LEU A CA 1
ATOM 5915 C C . LEU A 1 749 ? -42.726 7.362 -13.971 1 25.63 749 LEU A C 1
ATOM 5917 O O . LEU A 1 749 ? -42.2 6.42 -13.373 1 25.63 749 LEU A O 1
ATOM 5921 N N . VAL A 1 750 ? -42.957 8.446 -13.209 1 27.48 750 VAL A N 1
ATOM 5922 C CA . VAL A 1 750 ? -42.714 8.607 -11.78 1 27.48 750 VAL A CA 1
ATOM 5923 C C . VAL A 1 750 ? -43.833 7.936 -10.986 1 27.48 750 VAL A C 1
ATOM 5925 O O . VAL A 1 750 ? -43.768 7.852 -9.758 1 27.48 750 VAL A O 1
ATOM 5928 N N . ASP A 1 751 ? -45.018 7.653 -11.457 1 26.71 751 ASP A N 1
ATOM 5929 C CA . ASP A 1 751 ? -46.163 7.355 -10.602 1 26.71 751 ASP A CA 1
ATOM 5930 C C . ASP A 1 751 ? -45.974 6.025 -9.876 1 26.71 751 ASP A C 1
ATOM 5932 O O . ASP A 1 751 ? -46.455 5.85 -8.755 1 26.71 751 ASP A O 1
ATOM 5936 N N . ALA A 1 752 ? -45.696 4.91 -10.626 1 26.91 752 ALA A N 1
ATOM 5937 C CA . ALA A 1 752 ? -46.029 3.644 -9.98 1 26.91 752 ALA A CA 1
ATOM 5938 C C . ALA A 1 752 ? -45.183 3.428 -8.728 1 26.91 752 ALA A C 1
ATOM 5940 O O . ALA A 1 752 ? -45.685 2.954 -7.706 1 26.91 752 ALA A O 1
ATOM 5941 N N . ASP A 1 753 ? -43.839 3.47 -8.832 1 26.39 753 ASP A N 1
ATOM 5942 C CA . ASP A 1 753 ? -43.018 2.827 -7.812 1 26.39 753 ASP A CA 1
ATOM 5943 C C . ASP A 1 753 ? -42.859 3.725 -6.587 1 26.39 753 ASP A C 1
ATOM 5945 O O . ASP A 1 753 ? -42.086 3.414 -5.679 1 26.39 753 ASP A O 1
ATOM 5949 N N . ASN A 1 754 ? -43.456 4.933 -6.455 1 25.58 754 ASN A N 1
ATOM 5950 C CA . ASN A 1 754 ? -43.431 5.845 -5.317 1 25.58 754 ASN A CA 1
ATOM 5951 C C . ASN A 1 754 ? -44.265 5.314 -4.154 1 25.58 754 ASN A C 1
ATOM 5953 O O . ASN A 1 754 ? -44.208 5.852 -3.047 1 25.58 754 ASN A O 1
ATOM 5957 N N . GLU A 1 755 ? -45.381 4.562 -4.325 1 27.54 755 GLU A N 1
ATOM 5958 C CA . GLU A 1 755 ? -46.304 4.244 -3.24 1 27.54 755 GLU A CA 1
ATOM 5959 C C . GLU A 1 755 ? -45.656 3.314 -2.219 1 27.54 755 GLU A C 1
ATOM 5961 O O . GLU A 1 755 ? -46.024 3.323 -1.042 1 27.54 755 GLU A O 1
ATOM 5966 N N . ALA A 1 756 ? -44.925 2.333 -2.67 1 26.74 756 ALA A N 1
ATOM 5967 C CA . ALA A 1 756 ? -44.563 1.283 -1.721 1 26.74 756 ALA A CA 1
ATOM 5968 C C . ALA A 1 756 ? -43.576 1.802 -0.68 1 26.74 756 ALA A C 1
ATOM 5970 O O . ALA A 1 756 ? -43.181 1.068 0.23 1 26.74 756 ALA A O 1
ATOM 5971 N N . TRP A 1 757 ? -43.044 2.96 -0.845 1 25.51 757 TRP A N 1
ATOM 5972 C CA . TRP A 1 757 ? -42.046 3.524 0.057 1 25.51 757 TRP A CA 1
ATOM 5973 C C . TRP A 1 757 ? -42.685 3.961 1.371 1 25.51 757 TRP A C 1
ATOM 5975 O O . TRP A 1 757 ? -42.045 3.918 2.424 1 25.51 757 TRP A O 1
ATOM 5985 N N . ALA A 1 758 ? -43.958 4.479 1.476 1 25.97 758 ALA A N 1
ATOM 5986 C CA . ALA A 1 758 ? -44.58 5.027 2.679 1 25.97 758 ALA A CA 1
ATOM 5987 C C . ALA A 1 758 ? -44.861 3.929 3.701 1 25.97 758 ALA A C 1
ATOM 5989 O O . ALA A 1 758 ? -44.757 4.155 4.909 1 25.97 758 ALA A O 1
ATOM 5990 N N . ASP A 1 759 ? -45.422 2.777 3.295 1 26.07 759 ASP A N 1
ATOM 5991 C CA . ASP A 1 759 ? -46.038 1.888 4.274 1 26.07 759 ASP A CA 1
ATOM 5992 C C . ASP A 1 759 ? -44.98 1.2 5.134 1 26.07 759 ASP A C 1
ATOM 5994 O O . ASP A 1 759 ? -45.256 0.802 6.268 1 26.07 759 ASP A O 1
ATOM 5998 N N . ARG A 1 760 ? -43.981 0.667 4.566 1 26.95 760 ARG A N 1
ATOM 5999 C CA . ARG A 1 760 ? -43.231 -0.277 5.389 1 26.95 760 ARG A CA 1
ATOM 6000 C C . ARG A 1 760 ? -42.468 0.445 6.494 1 26.95 760 ARG A C 1
ATOM 6002 O O . ARG A 1 760 ? -41.952 -0.189 7.416 1 26.95 760 ARG A O 1
ATOM 6009 N N . ASN A 1 761 ? -42.099 1.657 6.34 1 25.39 761 ASN A N 1
ATOM 6010 C CA . ASN A 1 761 ? -41.369 2.272 7.444 1 25.39 761 ASN A CA 1
ATOM 6011 C C . ASN A 1 761 ? -42.317 2.849 8.491 1 25.39 761 ASN A C 1
ATOM 6013 O O . ASN A 1 761 ? -41.98 3.819 9.172 1 25.39 761 ASN A O 1
ATOM 6017 N N . THR A 1 762 ? -43.633 2.603 8.502 1 24.64 762 THR A N 1
ATOM 6018 C CA . THR A 1 762 ? -44.348 3.049 9.693 1 24.64 762 THR A CA 1
ATOM 6019 C C . THR A 1 762 ? -43.875 2.283 10.925 1 24.64 762 THR A C 1
ATOM 6021 O O . THR A 1 762 ? -44.047 1.065 11.009 1 24.64 762 THR A O 1
ATOM 6024 N N . VAL A 1 763 ? -42.875 2.648 11.526 1 25.06 763 VAL A N 1
ATOM 6025 C CA . VAL A 1 763 ? -42.652 2.243 12.91 1 25.06 763 VAL A CA 1
ATOM 6026 C C . VAL A 1 763 ? -43.957 2.35 13.697 1 25.06 763 VAL A C 1
ATOM 6028 O O . VAL A 1 763 ? -44.62 3.389 13.672 1 25.06 763 VAL A O 1
ATOM 6031 N N . SER A 1 764 ? -44.716 1.316 13.831 1 23.74 764 SER A N 1
ATOM 6032 C CA . SER A 1 764 ? -45.839 1.245 14.759 1 23.74 764 SER A CA 1
ATOM 6033 C C . SER A 1 764 ? -45.521 1.961 16.068 1 23.74 764 SER A C 1
ATOM 6035 O O . SER A 1 764 ? -44.408 1.854 16.586 1 23.74 764 SER A O 1
ATOM 6037 N N . GLU A 1 765 ? -46.206 3.029 16.563 1 24.14 765 GLU A N 1
ATOM 6038 C CA . GLU A 1 765 ? -46.362 3.836 17.77 1 24.14 765 GLU A CA 1
ATOM 6039 C C . GLU A 1 765 ? -46.368 2.961 19.021 1 24.14 765 GLU A C 1
ATOM 6041 O O . GLU A 1 765 ? -46.201 3.462 20.135 1 24.14 765 GLU A O 1
ATOM 6046 N N . ARG A 1 766 ? -46.952 1.723 18.969 1 24.92 766 ARG A N 1
ATOM 6047 C CA . ARG A 1 766 ? -47.427 1.127 20.213 1 24.92 766 ARG A CA 1
ATOM 6048 C C . ARG A 1 766 ? -46.267 0.838 21.16 1 24.92 766 ARG A C 1
ATOM 6050 O O . ARG A 1 766 ? -46.393 1.005 22.374 1 24.92 766 ARG A O 1
ATOM 6057 N N . ASP A 1 767 ? -45.384 0.035 20.691 1 23.73 767 ASP A N 1
ATOM 6058 C CA . ASP A 1 767 ? -44.708 -0.65 21.788 1 23.73 767 ASP A CA 1
ATOM 6059 C C . ASP A 1 767 ? -43.736 0.286 22.503 1 23.73 767 ASP A C 1
ATOM 6061 O O . ASP A 1 767 ? -42.832 -0.17 23.207 1 23.73 767 ASP A O 1
ATOM 6065 N N . LEU A 1 768 ? -43.728 1.67 22.084 1 22.43 768 LEU A N 1
ATOM 6066 C CA . LEU A 1 768 ? -42.946 2.615 22.874 1 22.43 768 LEU A CA 1
ATOM 6067 C C . LEU A 1 768 ? -43.475 2.699 24.302 1 22.43 768 LEU A C 1
ATOM 6069 O O . LEU A 1 768 ? -42.973 3.484 25.11 1 22.43 768 LEU A O 1
ATOM 6073 N N . GLY A 1 769 ? -44.754 2.258 24.552 1 21.77 769 GLY A N 1
ATOM 6074 C CA . GLY A 1 769 ? -45.456 2.782 25.713 1 21.77 769 GLY A CA 1
ATOM 6075 C C . GLY A 1 769 ? -44.826 2.365 27.029 1 21.77 769 GLY A C 1
ATOM 6076 O O . GLY A 1 769 ? -45.036 3.013 28.056 1 21.77 769 GLY A O 1
ATOM 6077 N N . LYS A 1 770 ? -44.617 1.127 27.263 1 21.97 770 LYS A N 1
ATOM 6078 C CA . LYS A 1 770 ? -44.996 0.728 28.615 1 21.97 770 LYS A CA 1
ATOM 6079 C C . LYS A 1 770 ? -43.989 1.24 29.641 1 21.97 770 LYS A C 1
ATOM 6081 O O . LYS A 1 770 ? -44.306 1.352 30.827 1 21.97 770 LYS A O 1
ATOM 6086 N N . ASP A 1 771 ? -42.652 1.117 29.425 1 19.92 771 ASP A N 1
ATOM 6087 C CA . ASP A 1 771 ? -42.119 0.87 30.761 1 19.92 771 ASP A CA 1
ATOM 6088 C C . ASP A 1 771 ? -42.075 2.157 31.582 1 19.92 771 ASP A C 1
ATOM 6090 O O . ASP A 1 771 ? -41.856 2.12 32.794 1 19.92 771 ASP A O 1
ATOM 6094 N N . THR A 1 772 ? -41.735 3.427 31.001 1 20.25 772 THR A N 1
ATOM 6095 C CA . THR A 1 772 ? -41.285 4.366 32.023 1 20.25 772 THR A CA 1
ATOM 6096 C C . THR A 1 772 ? -42.453 4.811 32.899 1 20.25 772 THR A C 1
ATOM 6098 O O . THR A 1 772 ? -43.353 5.512 32.433 1 20.25 772 THR A O 1
ATOM 6101 N N . THR A 1 773 ? -43.03 4.104 33.791 1 19.91 773 THR A N 1
ATOM 6102 C CA . THR A 1 773 ? -43.839 4.68 34.86 1 19.91 773 THR A CA 1
ATOM 6103 C C . THR A 1 773 ? -43.058 5.755 35.609 1 19.91 773 THR A C 1
ATOM 6105 O O . THR A 1 773 ? -43.564 6.343 36.567 1 19.91 773 THR A O 1
ATOM 6108 N N . ALA A 1 774 ? -41.622 5.745 35.736 1 20.15 774 ALA A N 1
ATOM 6109 C CA . ALA A 1 774 ? -41.226 6.5 36.921 1 20.15 774 ALA A CA 1
ATOM 6110 C C . ALA A 1 774 ? -41.705 7.947 36.835 1 20.15 774 ALA A C 1
ATOM 6112 O O . ALA A 1 774 ? -41.45 8.633 35.843 1 20.15 774 ALA A O 1
ATOM 6113 N N . GLU A 1 775 ? -42.665 8.42 37.645 1 19.45 775 GLU A N 1
ATOM 6114 C CA . GLU A 1 775 ? -43.55 9.533 37.976 1 19.45 775 GLU A CA 1
ATOM 6115 C C . GLU A 1 775 ? -42.792 10.858 37.98 1 19.45 775 GLU A C 1
ATOM 6117 O O . GLU A 1 775 ? -41.559 10.874 38.013 1 19.45 775 GLU A O 1
ATOM 6122 N N . LYS A 1 776 ? -43.437 11.952 38.774 1 21.19 776 LYS A N 1
ATOM 6123 C CA . LYS A 1 776 ? -44.002 13.294 38.878 1 21.19 776 LYS A CA 1
ATOM 6124 C C . LYS A 1 776 ? -42.961 14.291 39.38 1 21.19 776 LYS A C 1
ATOM 6126 O O . LYS A 1 776 ? -43.116 15.501 39.201 1 21.19 776 LYS A O 1
ATOM 6131 N N . ASN A 1 777 ? -42.197 14.068 40.499 1 18.37 777 ASN A N 1
ATOM 6132 C CA . ASN A 1 777 ? -42.148 15.163 41.462 1 18.37 777 ASN A CA 1
ATOM 6133 C C . ASN A 1 777 ? -41.192 16.264 41.01 1 18.37 777 ASN A C 1
ATOM 6135 O O . ASN A 1 777 ? -40.894 17.184 41.773 1 18.37 777 ASN A O 1
ATOM 6139 N N . ALA A 1 778 ? -40.044 15.867 40.435 1 20.27 778 ALA A N 1
ATOM 6140 C CA . ALA A 1 778 ? -39.072 16.917 40.726 1 20.27 778 ALA A CA 1
ATOM 6141 C C . ALA A 1 778 ? -39.542 18.264 40.185 1 20.27 778 ALA A C 1
ATOM 6143 O O . ALA A 1 778 ? -40.155 18.332 39.117 1 20.27 778 ALA A O 1
ATOM 6144 N N . GLN A 1 779 ? -39.46 19.438 41.013 1 20.25 779 GLN A N 1
ATOM 6145 C CA . GLN A 1 779 ? -39.689 20.872 41.154 1 20.25 779 GLN A CA 1
ATOM 6146 C C . GLN A 1 779 ? -39.265 21.624 39.895 1 20.25 779 GLN A C 1
ATOM 6148 O O . GLN A 1 779 ? -38.267 21.273 39.263 1 20.25 779 GLN A O 1
ATOM 6153 N N . THR A 1 780 ? -40.091 22.662 39.508 1 21.19 780 THR A N 1
ATOM 6154 C CA . THR A 1 780 ? -40.461 23.608 38.46 1 21.19 780 THR A CA 1
ATOM 6155 C C . THR A 1 780 ? -39.339 24.614 38.22 1 21.19 780 THR A C 1
ATOM 6157 O O . THR A 1 780 ? -39.515 25.583 37.479 1 21.19 780 THR A O 1
ATOM 6160 N N . ASN A 1 781 ? -38.25 24.733 39.044 1 20.19 781 ASN A N 1
ATOM 6161 C CA . ASN A 1 781 ? -37.744 26.096 38.928 1 20.19 781 ASN A CA 1
ATOM 6162 C C . ASN A 1 781 ? -37.519 26.487 37.47 1 20.19 781 ASN A C 1
ATOM 6164 O O . ASN A 1 781 ? -37.017 25.688 36.678 1 20.19 781 ASN A O 1
ATOM 6168 N N . SER A 1 782 ? -38.062 27.691 37.033 1 21.79 782 SER A N 1
ATOM 6169 C CA . SER A 1 782 ? -38.4 28.478 35.851 1 21.79 782 SER A CA 1
ATOM 6170 C C . SER A 1 782 ? -37.156 28.814 35.037 1 21.79 782 SER A C 1
ATOM 6172 O O . SER A 1 782 ? -37.225 29.583 34.076 1 21.79 782 SER A O 1
ATOM 6174 N N . SER A 1 783 ? -35.942 28.735 35.64 1 22.1 783 SER A N 1
ATOM 6175 C CA . SER A 1 783 ? -35.107 29.782 35.059 1 22.1 783 SER A CA 1
ATOM 6176 C C . SER A 1 783 ? -35.146 29.738 33.535 1 22.1 783 SER A C 1
ATOM 6178 O O . SER A 1 783 ? -35.24 28.661 32.942 1 22.1 783 SER A O 1
ATOM 6180 N N . GLU A 1 784 ? -35.118 30.946 32.857 1 22.64 784 GLU A N 1
ATOM 6181 C CA . GLU A 1 784 ? -35.43 31.577 31.578 1 22.64 784 GLU A CA 1
ATOM 6182 C C . GLU A 1 784 ? -34.674 30.908 30.434 1 22.64 784 GLU A C 1
ATOM 6184 O O . GLU A 1 784 ? -35.268 30.554 29.413 1 22.64 784 GLU A O 1
ATOM 6189 N N . GLU A 1 785 ? -33.321 31.396 30.299 1 22.93 785 GLU A N 1
ATOM 6190 C CA . GLU A 1 785 ? -33.046 32.066 29.031 1 22.93 785 GLU A CA 1
ATOM 6191 C C . GLU A 1 785 ? -33.135 31.091 27.861 1 22.93 785 GLU A C 1
ATOM 6193 O O . GLU A 1 785 ? -33.187 29.876 28.06 1 22.93 785 GLU A O 1
ATOM 6198 N N . PRO A 1 786 ? -32.063 31.321 26.798 1 26.56 786 PRO A N 1
ATOM 6199 C CA . PRO A 1 786 ? -32.045 31.648 25.371 1 26.56 786 PRO A CA 1
ATOM 6200 C C . PRO A 1 786 ? -32.015 30.407 24.482 1 26.56 786 PRO A C 1
ATOM 6202 O O . PRO A 1 786 ? -31.013 29.688 24.452 1 26.56 786 PRO A O 1
ATOM 6205 N N . GLU A 1 787 ? -32.755 29.57 24.593 1 27.19 787 GLU A N 1
ATOM 6206 C CA . GLU A 1 787 ? -32.836 28.292 23.893 1 27.19 787 GLU A CA 1
ATOM 6207 C C . GLU A 1 787 ? -32.761 28.486 22.381 1 27.19 787 GLU A C 1
ATOM 6209 O O . GLU A 1 787 ? -33.771 28.366 21.683 1 27.19 787 GLU A O 1
ATOM 6214 N N . LYS A 1 788 ? -32.193 29.658 21.89 1 27.62 788 LYS A N 1
ATOM 6215 C CA . LYS A 1 788 ? -32.546 29.879 20.49 1 27.62 788 LYS A CA 1
ATOM 6216 C C . LYS A 1 788 ? -32.362 28.606 19.669 1 27.62 788 LYS A C 1
ATOM 6218 O O . LYS A 1 788 ? -31.316 27.959 19.744 1 27.62 788 LYS A O 1
ATOM 6223 N N . TYR A 1 789 ? -33.461 28.113 19.201 1 26.63 789 TYR A N 1
ATOM 6224 C CA . TYR A 1 789 ? -34.055 27.203 18.227 1 26.63 789 TYR A CA 1
ATOM 6225 C C . TYR A 1 789 ? -33.296 27.247 16.906 1 26.63 789 TYR A C 1
ATOM 6227 O O . TYR A 1 789 ? -33.503 28.151 16.094 1 26.63 789 TYR A O 1
ATOM 6235 N N . GLU A 1 790 ? -32.049 27.381 16.938 1 30.07 790 GLU A N 1
ATOM 6236 C CA . GLU A 1 790 ? -31.598 27.44 15.55 1 30.07 790 GLU A CA 1
ATOM 6237 C C . GLU A 1 790 ? -32.295 26.382 14.699 1 30.07 790 GLU A C 1
ATOM 6239 O O . GLU A 1 790 ? -32.394 25.221 15.1 1 30.07 790 GLU A O 1
ATOM 6244 N N . GLY A 1 791 ? -33.289 26.747 13.898 1 27.14 791 GLY A N 1
ATOM 6245 C CA . GLY A 1 791 ? -34.215 26.144 12.951 1 27.14 791 GLY A CA 1
ATOM 6246 C C . GLY A 1 791 ? -33.601 25.005 12.159 1 27.14 791 GLY A C 1
ATOM 6247 O O . GLY A 1 791 ? -32.377 24.904 12.054 1 27.14 791 GLY A O 1
ATOM 6248 N N . PRO A 1 792 ? -34.387 23.928 11.843 1 31.55 792 PRO A N 1
ATOM 6249 C CA . PRO A 1 792 ? -34.352 22.624 11.177 1 31.55 792 PRO A CA 1
ATOM 6250 C C . PRO A 1 792 ? -33.648 22.67 9.823 1 31.55 792 PRO A C 1
ATOM 6252 O O . PRO A 1 792 ? -33.337 21.624 9.248 1 31.55 792 PRO A O 1
ATOM 6255 N N . ASP A 1 793 ? -33.758 23.792 9.014 1 34.29 793 ASP A N 1
ATOM 6256 C CA . ASP A 1 793 ? -33.497 24.139 7.62 1 34.29 793 ASP A CA 1
ATOM 6257 C C . ASP A 1 793 ? -32.017 23.973 7.28 1 34.29 793 ASP A C 1
ATOM 6259 O O . ASP A 1 793 ? -31.631 24.049 6.112 1 34.29 793 ASP A O 1
ATOM 6263 N N . ASP A 1 794 ? -31.022 23.913 8.114 1 39.46 794 ASP A N 1
ATOM 6264 C CA . ASP A 1 794 ? -29.619 24.301 8.011 1 39.46 794 ASP A CA 1
ATOM 6265 C C . ASP A 1 794 ? -28.742 23.1 7.663 1 39.46 794 ASP A C 1
ATOM 6267 O O . ASP A 1 794 ? -27.579 23.262 7.286 1 39.46 794 ASP A O 1
ATOM 6271 N N . TYR A 1 795 ? -29.149 21.881 7.736 1 42.28 795 TYR A N 1
ATOM 6272 C CA . TYR A 1 795 ? -28.197 20.784 7.601 1 42.28 795 TYR A CA 1
ATOM 6273 C C . TYR A 1 795 ? -27.971 20.435 6.135 1 42.28 795 TYR A C 1
ATOM 6275 O O . TYR A 1 795 ? -26.843 20.154 5.724 1 42.28 795 TYR A O 1
ATOM 6283 N N . GLU A 1 796 ? -29.156 20.08 5.179 1 46.76 796 GLU A N 1
ATOM 6284 C CA . GLU A 1 796 ? -28.952 19.811 3.759 1 46.76 796 GLU A CA 1
ATOM 6285 C C . GLU A 1 796 ? -28.053 20.867 3.121 1 46.76 796 GLU A C 1
ATOM 6287 O O . GLU A 1 796 ? -27.282 20.565 2.208 1 46.76 796 GLU A O 1
ATOM 6292 N N . LYS A 1 797 ? -28.226 21.942 3.805 1 57.02 797 LYS A N 1
ATOM 6293 C CA . LYS A 1 797 ? -27.535 23.139 3.334 1 57.02 797 LYS A CA 1
ATOM 6294 C C . LYS A 1 797 ? -26.045 23.075 3.653 1 57.02 797 LYS A C 1
ATOM 6296 O O . LYS A 1 797 ? -25.242 23.782 3.041 1 57.02 797 LYS A O 1
ATOM 6301 N N . GLN A 1 798 ? -25.95 21.935 4.446 1 64.63 798 GLN A N 1
ATOM 6302 C CA . GLN A 1 798 ? -24.568 21.96 4.913 1 64.63 798 GLN A CA 1
ATOM 6303 C C . GLN A 1 798 ? -23.618 21.421 3.848 1 64.63 798 GLN A C 1
ATOM 6305 O O . GLN A 1 798 ? -22.478 21.877 3.738 1 64.63 798 GLN A O 1
ATOM 6310 N N . PHE A 1 799 ? -24.287 20.487 2.999 1 76.5 799 PHE A N 1
ATOM 6311 C CA . PHE A 1 799 ? -23.374 19.917 2.015 1 76.5 799 PHE A CA 1
ATOM 6312 C C . PHE A 1 799 ? -23.611 20.527 0.639 1 76.5 799 PHE A C 1
ATOM 6314 O O . PHE A 1 799 ? -23.269 19.924 -0.38 1 76.5 799 PHE A O 1
ATOM 6321 N N . LEU A 1 800 ? -24.237 21.66 0.726 1 75.28 800 LEU A N 1
ATOM 6322 C CA . LEU A 1 800 ? -24.317 22.473 -0.482 1 75.28 800 LEU A CA 1
ATOM 6323 C C . LEU A 1 800 ? -23.22 23.531 -0.499 1 75.28 800 LEU A C 1
ATOM 6325 O O . LEU A 1 800 ? -22.815 24.029 0.554 1 75.28 800 LEU A O 1
ATOM 6329 N N . HIS A 1 801 ? -22.789 23.695 -1.639 1 76.78 801 HIS A N 1
ATOM 6330 C CA . HIS A 1 801 ? -21.79 24.751 -1.756 1 76.78 801 HIS A CA 1
ATOM 6331 C C . HIS A 1 801 ? -22.293 26.057 -1.15 1 76.78 801 HIS A C 1
ATOM 6333 O O . HIS A 1 801 ? -23.467 26.403 -1.299 1 76.78 801 HIS A O 1
ATOM 6339 N N . PRO A 1 802 ? -21.525 26.665 -0.408 1 74.24 802 PRO A N 1
ATOM 6340 C CA . PRO A 1 802 ? -21.948 27.903 0.252 1 74.24 802 PRO A CA 1
ATOM 6341 C C . PRO A 1 802 ? -22.536 28.92 -0.724 1 74.24 802 PRO A C 1
ATOM 6343 O O . PRO A 1 802 ? -23.39 29.724 -0.342 1 74.24 802 PRO A O 1
ATOM 6346 N N . ALA A 1 803 ? -22.164 28.846 -1.988 1 76.45 803 ALA A N 1
ATOM 6347 C CA . ALA A 1 803 ? -22.669 29.781 -2.99 1 76.45 803 ALA A CA 1
ATOM 6348 C C . ALA A 1 803 ? -24.107 29.447 -3.376 1 76.45 803 ALA A C 1
ATOM 6350 O O . ALA A 1 803 ? -24.83 30.299 -3.899 1 76.45 803 ALA A O 1
ATOM 6351 N N . LEU A 1 804 ? -24.427 28.227 -3.041 1 74.48 804 LEU A N 1
ATOM 6352 C CA . LEU A 1 804 ? -25.771 27.808 -3.425 1 74.48 804 LEU A CA 1
ATOM 6353 C C . LEU A 1 804 ? -26.738 27.945 -2.254 1 74.48 804 LEU A C 1
ATOM 6355 O O . LEU A 1 804 ? -27.951 27.796 -2.424 1 74.48 804 LEU A O 1
ATOM 6359 N N . ARG A 1 805 ? -26.143 28.264 -1.113 1 68.75 805 ARG A N 1
ATOM 6360 C CA . ARG A 1 805 ? -26.994 28.416 0.063 1 68.75 805 ARG A CA 1
ATOM 6361 C C . ARG A 1 805 ? -27.744 29.743 0.029 1 68.75 805 ARG A C 1
ATOM 6363 O O . ARG A 1 805 ? -27.141 30.798 -0.176 1 68.75 805 ARG A O 1
ATOM 6370 N N . PRO A 1 806 ? -29.038 29.732 -0.148 1 60.05 806 PRO A N 1
ATOM 6371 C CA . PRO A 1 806 ? -29.834 30.951 -0.302 1 60.05 806 PRO A CA 1
ATOM 6372 C C . PRO A 1 806 ? -29.855 31.806 0.964 1 60.05 806 PRO A C 1
ATOM 6374 O O . PRO A 1 806 ? -30.717 32.675 1.112 1 60.05 806 PRO A O 1
ATOM 6377 N N . ASP A 1 807 ? -28.885 31.846 1.693 1 61.33 807 ASP A N 1
ATOM 6378 C CA . ASP A 1 807 ? -29.112 32.615 2.913 1 61.33 807 ASP A CA 1
ATOM 6379 C C . ASP A 1 807 ? -28.735 34.081 2.715 1 61.33 807 ASP A C 1
ATOM 6381 O O . ASP A 1 807 ? -27.69 34.387 2.138 1 61.33 807 ASP A O 1
ATOM 6385 N N . PRO A 1 808 ? -29.781 34.895 2.915 1 68.88 808 PRO A N 1
ATOM 6386 C CA . PRO A 1 808 ? -29.4 36.308 2.866 1 68.88 808 PRO A CA 1
ATOM 6387 C C . PRO A 1 808 ? -28.199 36.627 3.754 1 68.88 808 PRO A C 1
ATOM 6389 O O . PRO A 1 808 ? -28.045 36.036 4.826 1 68.88 808 PRO A O 1
ATOM 6392 N N . LEU A 1 809 ? -27.316 37.309 3.154 1 81.67 809 LEU A N 1
ATOM 6393 C CA . LEU A 1 809 ? -26.152 37.72 3.932 1 81.67 809 LEU A CA 1
ATOM 6394 C C . LEU A 1 809 ? -26.568 38.582 5.119 1 81.67 809 LEU A C 1
ATOM 6396 O O . LEU A 1 809 ? -27.56 39.311 5.045 1 81.67 809 LEU A O 1
ATOM 6400 N N . THR A 1 810 ? -26.059 38.378 6.215 1 84.82 810 THR A N 1
ATOM 6401 C CA . THR A 1 810 ? -26.326 39.168 7.411 1 84.82 810 THR A CA 1
ATOM 6402 C C . THR A 1 810 ? -25.31 40.298 7.55 1 84.82 810 THR A C 1
ATOM 6404 O O . THR A 1 810 ? -24.101 40.058 7.541 1 84.82 810 THR A O 1
ATOM 6407 N N . VAL A 1 811 ? -25.846 41.493 7.491 1 89.65 811 VAL A N 1
ATOM 6408 C CA . VAL A 1 811 ? -25 42.653 7.751 1 89.65 811 VAL A CA 1
ATOM 6409 C C . VAL A 1 811 ? -24.965 42.942 9.25 1 89.65 811 VAL A C 1
ATOM 6411 O O . VAL A 1 811 ? -26.006 43.187 9.865 1 89.65 811 VAL A O 1
ATOM 6414 N N . TRP A 1 812 ? -23.856 42.878 9.835 1 90.81 812 TRP A N 1
ATOM 6415 C CA . TRP A 1 812 ? -23.67 43.027 11.274 1 90.81 812 TRP A CA 1
ATOM 6416 C C . TRP A 1 812 ? -23.158 44.423 11.615 1 90.81 812 TRP A C 1
ATOM 6418 O O . TRP A 1 812 ? -22.022 44.772 11.286 1 90.81 812 TRP A O 1
ATOM 6428 N N . ILE A 1 813 ? -24.038 45.311 12.244 1 91.64 813 ILE A N 1
ATOM 6429 C CA . ILE A 1 813 ? -23.667 46.661 12.653 1 91.64 813 ILE A CA 1
ATOM 6430 C C . ILE A 1 813 ? -23.89 46.825 14.155 1 91.64 813 ILE A C 1
ATOM 6432 O O . ILE A 1 813 ? -24.675 46.088 14.756 1 91.64 813 ILE A O 1
ATOM 6436 N N . PRO A 1 814 ? -23.174 47.677 14.766 1 92.19 814 PRO A N 1
ATOM 6437 C CA . PRO A 1 814 ? -23.338 47.882 16.207 1 92.19 814 PRO A CA 1
ATOM 6438 C C . PRO A 1 814 ? -24.543 48.758 16.545 1 92.19 814 PRO A C 1
ATOM 6440 O O . PRO A 1 814 ? -24.909 49.639 15.764 1 92.19 814 PRO A O 1
ATOM 6443 N N . SER A 1 815 ? -25.145 48.479 17.627 1 90.6 815 SER A N 1
ATOM 6444 C CA . SER A 1 815 ? -26.241 49.313 18.109 1 90.6 815 SER A CA 1
ATOM 6445 C C . SER A 1 815 ? -25.719 50.578 18.783 1 90.6 815 SER A C 1
ATOM 6447 O O . SER A 1 815 ? -24.672 50.554 19.434 1 90.6 815 SER A O 1
ATOM 6449 N N . ASP A 1 816 ? -26.362 51.7 18.537 1 88 816 ASP A N 1
ATOM 6450 C CA . ASP A 1 816 ? -25.959 52.98 19.11 1 88 816 ASP A CA 1
ATOM 6451 C C . ASP A 1 816 ? -27.081 53.581 19.954 1 88 816 ASP A C 1
ATOM 6453 O O . ASP A 1 816 ? -28.259 53.31 19.714 1 88 816 ASP A O 1
ATOM 6457 N N . PRO A 1 817 ? -26.738 54.324 20.925 1 82.37 817 PRO A N 1
ATOM 6458 C CA . PRO A 1 817 ? -27.751 54.939 21.785 1 82.37 817 PRO A CA 1
ATOM 6459 C C . PRO A 1 817 ? -28.587 55.988 21.054 1 82.37 817 PRO A C 1
ATOM 6461 O O . PRO A 1 817 ? -29.723 56.263 21.45 1 82.37 817 PRO A O 1
ATOM 6464 N N . LEU A 1 818 ? -28.125 56.582 19.906 1 81.69 818 LEU A N 1
ATOM 6465 C CA . LEU A 1 818 ? -28.82 57.618 19.149 1 81.69 818 LEU A CA 1
ATOM 6466 C C . LEU A 1 818 ? -29.759 57 18.118 1 81.69 818 LEU A C 1
ATOM 6468 O O . LEU A 1 818 ? -30.479 57.717 17.42 1 81.69 818 LEU A O 1
ATOM 6472 N N . GLN A 1 819 ? -29.74 55.574 18.007 1 85.33 819 GLN A N 1
ATOM 6473 C CA . GLN A 1 819 ? -30.611 54.778 17.149 1 85.33 819 GLN A CA 1
ATOM 6474 C C . GLN A 1 819 ? -30.356 55.08 15.675 1 85.33 819 GLN A C 1
ATOM 6476 O O . GLN A 1 819 ? -31.291 55.119 14.872 1 85.33 819 GLN A O 1
ATOM 6481 N N . VAL A 1 820 ? -29.198 55.45 15.353 1 87.27 820 VAL A N 1
ATOM 6482 C CA . VAL A 1 820 ? -28.803 55.639 13.96 1 87.27 820 VAL A CA 1
ATOM 6483 C C . VAL A 1 820 ? -28.791 54.293 13.239 1 87.27 820 VAL A C 1
ATOM 6485 O O . VAL A 1 820 ? -29.066 54.222 12.039 1 87.27 820 VAL A O 1
ATOM 6488 N N . HIS A 1 821 ? -28.508 52.497 13.433 1 89.73 821 HIS A N 1
ATOM 6489 C CA . HIS A 1 821 ? -28.421 51.156 12.867 1 89.73 821 HIS A CA 1
ATOM 6490 C C . HIS A 1 821 ? -29.751 50.729 12.256 1 89.73 821 HIS A C 1
ATOM 6492 O O . HIS A 1 821 ? -29.777 49.99 11.269 1 89.73 821 HIS A O 1
ATOM 6498 N N . GLN A 1 822 ? -30.799 51.988 13.309 1 88.85 822 GLN A N 1
ATOM 6499 C CA . GLN A 1 822 ? -32.128 51.687 12.788 1 88.85 822 GLN A CA 1
ATOM 6500 C C . GLN A 1 822 ? -32.346 52.338 11.425 1 88.85 822 GLN A C 1
ATOM 6502 O O . GLN A 1 822 ? -33.01 51.768 10.558 1 88.85 822 GLN A O 1
ATOM 6507 N N . LYS A 1 823 ? -31.871 53.561 11.335 1 86.63 823 LYS A N 1
ATOM 6508 C CA . LYS A 1 823 ? -31.978 54.227 10.041 1 86.63 823 LYS A CA 1
ATOM 6509 C C . LYS A 1 823 ? -31.197 53.474 8.968 1 86.63 823 LYS A C 1
ATOM 6511 O O . LYS A 1 823 ? -31.646 53.368 7.825 1 86.63 823 LYS A O 1
ATOM 6516 N N . VAL A 1 824 ? -30.055 52.912 9.243 1 90.81 824 VAL A N 1
ATOM 6517 C CA . VAL A 1 824 ? -29.239 52.139 8.313 1 90.81 824 VAL A CA 1
ATOM 6518 C C . VAL A 1 824 ? -29.961 50.845 7.944 1 90.81 824 VAL A C 1
ATOM 6520 O O . VAL A 1 824 ? -29.925 50.414 6.789 1 90.81 824 VAL A O 1
ATOM 6523 N N . LYS A 1 825 ? -30.42 50.323 9.095 1 91.48 825 LYS A N 1
ATOM 6524 C CA . LYS A 1 825 ? -31.185 49.103 8.856 1 91.48 825 LYS A CA 1
ATOM 6525 C C . LYS A 1 825 ? -32.293 49.339 7.833 1 91.48 825 LYS A C 1
ATOM 6527 O O . LYS A 1 825 ? -32.474 48.541 6.911 1 91.48 825 LYS A O 1
ATOM 6532 N N . GLU A 1 826 ? -33.003 50.509 8.021 1 89.33 826 GLU A N 1
ATOM 6533 C CA . GLU A 1 826 ? -34.096 50.821 7.106 1 89.33 826 GLU A CA 1
ATOM 6534 C C . GLU A 1 826 ? -33.578 51.078 5.694 1 89.33 826 GLU A C 1
ATOM 6536 O O . GLU A 1 826 ? -34.199 50.663 4.714 1 89.33 826 GLU A O 1
ATOM 6541 N N . GLU A 1 827 ? -32.467 51.726 5.67 1 89.74 827 GLU A N 1
ATOM 6542 C CA . GLU A 1 827 ? -31.884 52.026 4.366 1 89.74 827 GLU A CA 1
ATOM 6543 C C . GLU A 1 827 ? -31.407 50.755 3.669 1 89.74 827 GLU A C 1
ATOM 6545 O O . GLU A 1 827 ? -31.591 50.597 2.46 1 89.74 827 GLU A O 1
ATOM 6550 N N . VAL A 1 828 ? -30.76 49.963 4.406 1 91.02 828 VAL A N 1
ATOM 6551 C CA . VAL A 1 828 ? -30.191 48.744 3.84 1 91.02 828 VAL A CA 1
ATOM 6552 C C . VAL A 1 828 ? -31.31 47.775 3.467 1 91.02 828 VAL A C 1
ATOM 6554 O O . VAL A 1 828 ? -31.303 47.199 2.376 1 91.02 828 VAL A O 1
ATOM 6557 N N . GLU A 1 829 ? -32.191 47.713 4.458 1 89.06 829 GLU A N 1
ATOM 6558 C CA . GLU A 1 829 ? -33.272 46.766 4.205 1 89.06 829 GLU A CA 1
ATOM 6559 C C . GLU A 1 829 ? -34.204 47.272 3.108 1 89.06 829 GLU A C 1
ATOM 6561 O O . GLU A 1 829 ? -34.882 46.481 2.449 1 89.06 829 GLU A O 1
ATOM 6566 N N . SER A 1 830 ? -34.089 48.927 3.034 1 79.93 830 SER A N 1
ATOM 6567 C CA . SER A 1 830 ? -34.883 49.527 1.967 1 79.93 830 SER A CA 1
ATOM 6568 C C . SER A 1 830 ? -34.173 49.42 0.622 1 79.93 830 SER A C 1
ATOM 6570 O O . SER A 1 830 ? -34.815 49.45 -0.43 1 79.93 830 SER A O 1
ATOM 6572 N N . GLY A 1 831 ? -33.043 48.821 0.479 1 81.59 831 GLY A N 1
ATOM 6573 C CA . GLY A 1 831 ? -32.247 48.839 -0.738 1 81.59 831 GLY A CA 1
ATOM 6574 C C . GLY A 1 831 ? -31.802 47.458 -1.18 1 81.59 831 GLY A C 1
ATOM 6575 O O . GLY A 1 831 ? -31.51 47.241 -2.358 1 81.59 831 GLY A O 1
ATOM 6576 N N . CYS A 1 832 ? -31.561 46.514 -0.268 1 83.6 832 CYS A N 1
ATOM 6577 C CA . CYS A 1 832 ? -31.071 45.183 -0.607 1 83.6 832 CYS A CA 1
ATOM 6578 C C . CYS A 1 832 ? -31.73 44.12 0.264 1 83.6 832 CYS A C 1
ATOM 6580 O O . CYS A 1 832 ? -32.484 44.445 1.183 1 83.6 832 CYS A O 1
ATOM 6582 N N . GLU A 1 833 ? -31.478 42.801 -0.019 1 79.45 833 GLU A N 1
ATOM 6583 C CA . GLU A 1 833 ? -32.122 41.685 0.667 1 79.45 833 GLU A CA 1
ATOM 6584 C C . GLU A 1 833 ? -31.312 41.243 1.882 1 79.45 833 GLU A C 1
ATOM 6586 O O . GLU A 1 833 ? -31.658 40.261 2.542 1 79.45 833 GLU A O 1
ATOM 6591 N N . ALA A 1 834 ? -30.393 41.998 2.253 1 85.84 834 ALA A N 1
ATOM 6592 C CA . ALA A 1 834 ? -29.571 41.638 3.405 1 85.84 834 ALA A CA 1
ATOM 6593 C C . ALA A 1 834 ? -30.279 41.981 4.713 1 85.84 834 ALA A C 1
ATOM 6595 O O . ALA A 1 834 ? -31.077 42.921 4.766 1 85.84 834 ALA A O 1
ATOM 6596 N N . LYS A 1 835 ? -30.081 41.128 5.714 1 85.9 835 LYS A N 1
ATOM 6597 C CA . LYS A 1 835 ? -30.625 41.388 7.043 1 85.9 835 LYS A CA 1
ATOM 6598 C C . LYS A 1 835 ? -29.593 42.071 7.936 1 85.9 835 LYS A C 1
ATOM 6600 O O . LYS A 1 835 ? -28.434 41.654 7.986 1 85.9 835 LYS A O 1
ATOM 6605 N N . VAL A 1 836 ? -30.032 43.122 8.514 1 90.07 836 VAL A N 1
ATOM 6606 C CA . VAL A 1 836 ? -29.131 43.849 9.403 1 90.07 836 VAL A CA 1
ATOM 6607 C C . VAL A 1 836 ? -29.365 43.412 10.847 1 90.07 836 VAL A C 1
ATOM 6609 O O . VAL A 1 836 ? -30.507 43.368 11.312 1 90.07 836 VAL A O 1
ATOM 6612 N N . ILE A 1 837 ? -28.289 42.972 11.491 1 87.96 837 ILE A N 1
ATOM 6613 C CA . ILE A 1 837 ? -28.386 42.534 12.879 1 87.96 837 ILE A CA 1
ATOM 6614 C C . ILE A 1 837 ? -27.367 43.288 13.731 1 87.96 837 ILE A C 1
ATOM 6616 O O . ILE A 1 837 ? -26.36 43.78 13.215 1 87.96 837 ILE A O 1
ATOM 6620 N N . TRP A 1 838 ? -27.646 43.566 14.93 1 89.08 838 TRP A N 1
ATOM 6621 C CA . TRP A 1 838 ? -26.694 44.15 15.869 1 89.08 838 TRP A CA 1
ATOM 6622 C C . TRP A 1 838 ? -26.594 43.309 17.137 1 89.08 838 TRP A C 1
ATOM 6624 O O . TRP A 1 838 ? -26.362 43.84 18.226 1 89.08 838 TRP A O 1
ATOM 6634 N N . GLU A 1 839 ? -26.618 42.087 16.919 1 84.55 839 GLU A N 1
ATOM 6635 C CA . GLU A 1 839 ? -26.597 41.181 18.064 1 84.55 839 GLU A CA 1
ATOM 6636 C C . GLU A 1 839 ? -25.275 41.278 18.82 1 84.55 839 GLU A C 1
ATOM 6638 O O . GLU A 1 839 ? -24.211 41.009 18.257 1 84.55 839 GLU A O 1
ATOM 6643 N N . GLY A 1 840 ? -25.338 41.611 20.078 1 82.53 840 GLY A N 1
ATOM 6644 C CA . GLY A 1 840 ? -24.207 41.594 20.993 1 82.53 840 GLY A CA 1
ATOM 6645 C C . GLY A 1 840 ? -23.159 42.64 20.666 1 82.53 840 GLY A C 1
ATOM 6646 O O . GLY A 1 840 ? -22.02 42.552 21.129 1 82.53 840 GLY A O 1
ATOM 6647 N N . ALA A 1 841 ? -23.5 43.244 19.649 1 90.78 841 ALA A N 1
ATOM 6648 C CA . ALA A 1 841 ? -22.55 44.29 19.276 1 90.78 841 ALA A CA 1
ATOM 6649 C C . ALA A 1 841 ? -23.095 45.673 19.618 1 90.78 841 ALA A C 1
ATOM 6651 O O . ALA A 1 841 ? -24.234 46 19.276 1 90.78 841 ALA A O 1
ATOM 6652 N N . VAL A 1 842 ? -22.264 46.79 20.463 1 90.57 842 VAL A N 1
ATOM 6653 C CA . VAL A 1 842 ? -22.694 48.121 20.879 1 90.57 842 VAL A CA 1
ATOM 6654 C C . VAL A 1 842 ? -21.564 49.123 20.655 1 90.57 842 VAL A C 1
ATOM 6656 O O . VAL A 1 842 ? -20.388 48.785 20.801 1 90.57 842 VAL A O 1
ATOM 6659 N N . ILE A 1 843 ? -21.922 50.291 20.157 1 90.24 843 ILE A N 1
ATOM 6660 C CA . ILE A 1 843 ? -20.961 51.38 20.013 1 90.24 843 ILE A CA 1
ATOM 6661 C C . ILE A 1 843 ? -21.28 52.485 21.017 1 90.24 843 ILE A C 1
ATOM 6663 O O . ILE A 1 843 ? -22.443 52.853 21.196 1 90.24 843 ILE A O 1
ATOM 6667 N N . ASP A 1 844 ? -20.273 52.882 21.765 1 84.66 844 ASP A N 1
ATOM 6668 C CA . ASP A 1 844 ? -20.456 53.946 22.747 1 84.66 844 ASP A CA 1
ATOM 6669 C C . ASP A 1 844 ? -20.262 55.32 22.11 1 84.66 844 ASP A C 1
ATOM 6671 O O . ASP A 1 844 ? -19.932 55.421 20.926 1 84.66 844 ASP A O 1
ATOM 6675 N N . LEU A 1 845 ? -20.553 56.365 22.839 1 84.5 845 LEU A N 1
ATOM 6676 C CA . LEU A 1 845 ? -20.509 57.73 22.328 1 84.5 845 LEU A CA 1
ATOM 6677 C C . LEU A 1 845 ? -19.073 58.159 22.047 1 84.5 845 LEU A C 1
ATOM 6679 O O . LEU A 1 845 ? -18.841 59.143 21.34 1 84.5 845 LEU A O 1
ATOM 6683 N N . THR A 1 846 ? -18.089 57.321 22.518 1 79.45 846 THR A N 1
ATOM 6684 C CA . THR A 1 846 ? -16.687 57.607 22.235 1 79.45 846 THR A CA 1
ATOM 6685 C C . THR A 1 846 ? -16.249 56.932 20.938 1 79.45 846 THR A C 1
ATOM 6687 O O . THR A 1 846 ? -15.141 57.171 20.452 1 79.45 846 THR A O 1
ATOM 6690 N N . GLY A 1 847 ? -17.212 56.148 20.368 1 81.26 847 GLY A N 1
ATOM 6691 C CA . GLY A 1 847 ? -16.913 55.491 19.105 1 81.26 847 GLY A CA 1
ATOM 6692 C C . GLY A 1 847 ? -16.306 54.111 19.28 1 81.26 847 GLY A C 1
ATOM 6693 O O . GLY A 1 847 ? -15.894 53.48 18.305 1 81.26 847 GLY A O 1
ATOM 6694 N N . LYS A 1 848 ? -16.214 53.677 20.523 1 85.68 848 LYS A N 1
ATOM 6695 C CA . LYS A 1 848 ? -15.643 52.357 20.773 1 85.68 848 LYS A CA 1
ATOM 6696 C C . LYS A 1 848 ? -16.698 51.264 20.629 1 85.68 848 LYS A C 1
ATOM 6698 O O . LYS A 1 848 ? -17.789 51.368 21.193 1 85.68 848 LYS A O 1
ATOM 6703 N N . ILE A 1 849 ? -16.352 50.308 19.767 1 89.44 849 ILE A N 1
ATOM 6704 C CA . ILE A 1 849 ? -17.265 49.197 19.516 1 89.44 849 ILE A CA 1
ATOM 6705 C C . ILE A 1 849 ? -16.933 48.036 20.45 1 89.44 849 ILE A C 1
ATOM 6707 O O . ILE A 1 849 ? -15.768 47.659 20.592 1 89.44 849 ILE A O 1
ATOM 6711 N N . THR A 1 850 ? -17.874 47.485 21.173 1 86.41 850 THR A N 1
ATOM 6712 C CA . THR A 1 850 ? -17.692 46.34 22.058 1 86.41 850 THR A CA 1
ATOM 6713 C C . THR A 1 850 ? -18.627 45.199 21.665 1 86.41 850 THR A C 1
ATOM 6715 O O . THR A 1 850 ? -19.791 45.431 21.334 1 86.41 850 THR A O 1
ATOM 6718 N N . VAL A 1 851 ? -18.099 44.058 21.488 1 88.18 851 VAL A N 1
ATOM 6719 C CA . VAL A 1 851 ? -18.874 42.85 21.226 1 88.18 851 VAL A CA 1
ATOM 6720 C C . VAL A 1 851 ? -18.884 41.963 22.469 1 88.18 851 VAL A C 1
ATOM 6722 O O . VAL A 1 851 ? -17.841 41.741 23.09 1 88.18 851 VAL A O 1
ATOM 6725 N N . THR A 1 852 ? -20.011 41.509 22.816 1 82.93 852 THR A N 1
ATOM 6726 C CA . THR A 1 852 ? -20.158 40.7 24.021 1 82.93 852 THR A CA 1
ATOM 6727 C C . THR A 1 852 ? -19.398 39.384 23.885 1 82.93 852 THR A C 1
ATOM 6729 O O . THR A 1 852 ? -19.331 38.809 22.796 1 82.93 852 THR A O 1
ATOM 6732 N N . THR A 1 853 ? -18.912 38.903 24.912 1 82.37 853 THR A N 1
ATOM 6733 C CA . THR A 1 853 ? -18.094 37.696 24.967 1 82.37 853 THR A CA 1
ATOM 6734 C C . THR A 1 853 ? -18.919 36.467 24.598 1 82.37 853 THR A C 1
ATOM 6736 O O . THR A 1 853 ? -18.386 35.492 24.063 1 82.37 853 THR A O 1
ATOM 6739 N N . GLU A 1 854 ? -20.136 36.547 24.799 1 80.03 854 GLU A N 1
ATOM 6740 C CA . GLU A 1 854 ? -21.006 35.41 24.51 1 80.03 854 GLU A CA 1
ATOM 6741 C C . GLU A 1 854 ? -21.123 35.172 23.008 1 80.03 854 GLU A C 1
ATOM 6743 O O . GLU A 1 854 ? -21.188 34.026 22.559 1 80.03 854 GLU A O 1
ATOM 6748 N N . VAL A 1 855 ? -21.101 36.276 22.33 1 83.13 855 VAL A N 1
ATOM 6749 C CA . VAL A 1 855 ? -21.233 36.153 20.882 1 83.13 855 VAL A CA 1
ATOM 6750 C C . VAL A 1 855 ? -19.909 35.69 20.279 1 83.13 855 VAL A C 1
ATOM 6752 O O . VAL A 1 855 ? -19.894 34.922 19.315 1 83.13 855 VAL A O 1
ATOM 6755 N N . ILE A 1 856 ? -18.856 36.125 20.861 1 81.21 856 ILE A N 1
ATOM 6756 C CA . ILE A 1 856 ? -17.542 35.729 20.365 1 81.21 856 ILE A CA 1
ATOM 6757 C C . ILE A 1 856 ? -17.314 34.243 20.635 1 81.21 856 ILE A C 1
ATOM 6759 O O . ILE A 1 856 ? -16.675 33.552 19.839 1 81.21 856 ILE A O 1
ATOM 6763 N N . ALA A 1 857 ? -17.935 33.707 21.602 1 78.38 857 ALA A N 1
ATOM 6764 C CA . ALA A 1 857 ? -17.712 32.33 22.034 1 78.38 857 ALA A CA 1
ATOM 6765 C C . ALA A 1 857 ? -18.481 31.347 21.155 1 78.38 857 ALA A C 1
ATOM 6767 O O . ALA A 1 857 ? -18.165 30.155 21.123 1 78.38 857 ALA A O 1
ATOM 6768 N N . ARG A 1 858 ? -19.495 31.782 20.404 1 72.25 858 ARG A N 1
ATOM 6769 C CA . ARG A 1 858 ? -20.348 30.908 19.604 1 72.25 858 ARG A CA 1
ATOM 6770 C C . ARG A 1 858 ? -19.604 30.391 18.377 1 72.25 858 ARG A C 1
ATOM 6772 O O . ARG A 1 858 ? -19.932 29.326 17.849 1 72.25 858 ARG A O 1
ATOM 6779 N N . GLY A 1 859 ? -18.467 30.334 18.227 1 65.11 859 GLY A N 1
ATOM 6780 C CA . GLY A 1 859 ? -17.633 29.81 17.158 1 65.11 859 GLY A CA 1
ATOM 6781 C C . GLY A 1 859 ? -18.172 30.117 15.774 1 65.11 859 GLY A C 1
ATOM 6782 O O . GLY A 1 859 ? -17.508 29.851 14.77 1 65.11 859 GLY A O 1
ATOM 6783 N N . THR A 1 860 ? -19.533 30.5 15.544 1 69.59 860 THR A N 1
ATOM 6784 C CA . THR A 1 860 ? -20.099 30.784 14.229 1 69.59 860 THR A CA 1
ATOM 6785 C C . THR A 1 860 ? -20.36 32.278 14.065 1 69.59 860 THR A C 1
ATOM 6787 O O . THR A 1 860 ? -20.726 32.959 15.025 1 69.59 860 THR A O 1
ATOM 6790 N N . GLU A 1 861 ? -20.035 32.654 12.851 1 72.84 861 GLU A N 1
ATOM 6791 C CA . GLU A 1 861 ? -20.323 34.051 12.54 1 72.84 861 GLU A CA 1
ATOM 6792 C C . GLU A 1 861 ? -21.826 34.308 12.494 1 72.84 861 GLU A C 1
ATOM 6794 O O . GLU A 1 861 ? -22.594 33.455 12.044 1 72.84 861 GLU A O 1
ATOM 6799 N N . PRO A 1 862 ? -22.282 35.256 13.119 1 64.94 862 PRO A N 1
ATOM 6800 C CA . PRO A 1 862 ? -23.716 35.546 13.048 1 64.94 862 PRO A CA 1
ATOM 6801 C C . PRO A 1 862 ? -24.201 35.774 11.618 1 64.94 862 PRO A C 1
ATOM 6803 O O . PRO A 1 862 ? -23.439 36.245 10.771 1 64.94 862 PRO A O 1
ATOM 6806 N N . MET B 1 1 ? 49.156 8.517 -8.394 1 17.26 1 MET B N 1
ATOM 6807 C CA . MET B 1 1 ? 47.801 8.591 -8.934 1 17.26 1 MET B CA 1
ATOM 6808 C C . MET B 1 1 ? 47.555 7.472 -9.94 1 17.26 1 MET B C 1
ATOM 6810 O O . MET B 1 1 ? 47.872 7.614 -11.122 1 17.26 1 MET B O 1
ATOM 6814 N N . ALA B 1 2 ? 47.899 6.393 -9.598 1 19.85 2 ALA B N 1
ATOM 6815 C CA . ALA B 1 2 ? 48.12 5.218 -10.437 1 19.85 2 ALA B CA 1
ATOM 6816 C C . ALA B 1 2 ? 46.892 4.915 -11.291 1 19.85 2 ALA B C 1
ATOM 6818 O O . ALA B 1 2 ? 45.76 4.976 -10.806 1 19.85 2 ALA B O 1
ATOM 6819 N N . ASP B 1 3 ? 46.914 5.161 -12.585 1 19.9 3 ASP B N 1
ATOM 6820 C CA . ASP B 1 3 ? 46.215 4.943 -13.848 1 19.9 3 ASP B CA 1
ATOM 6821 C C . ASP B 1 3 ? 45.608 3.543 -13.906 1 19.9 3 ASP B C 1
ATOM 6823 O O . ASP B 1 3 ? 46.334 2.546 -13.915 1 19.9 3 ASP B O 1
ATOM 6827 N N . VAL B 1 4 ? 44.757 3.365 -13.003 1 26.73 4 VAL B N 1
ATOM 6828 C CA . VAL B 1 4 ? 44.159 2.041 -13.144 1 26.73 4 VAL B CA 1
ATOM 6829 C C . VAL B 1 4 ? 43.883 1.753 -14.618 1 26.73 4 VAL B C 1
ATOM 6831 O O . VAL B 1 4 ? 43.225 2.543 -15.299 1 26.73 4 VAL B O 1
ATOM 6834 N N . PRO B 1 5 ? 44.858 1.14 -15.302 1 27.45 5 PRO B N 1
ATOM 6835 C CA . PRO B 1 5 ? 44.695 0.883 -16.735 1 27.45 5 PRO B CA 1
ATOM 6836 C C . PRO B 1 5 ? 43.271 0.469 -17.101 1 27.45 5 PRO B C 1
ATOM 6838 O O . PRO B 1 5 ? 42.554 -0.091 -16.269 1 27.45 5 PRO B O 1
ATOM 6841 N N . PRO B 1 6 ? 42.585 1.236 -17.947 1 30.19 6 PRO B N 1
ATOM 6842 C CA . PRO B 1 6 ? 41.288 0.882 -18.528 1 30.19 6 PRO B CA 1
ATOM 6843 C C . PRO B 1 6 ? 41.109 -0.625 -18.696 1 30.19 6 PRO B C 1
ATOM 6845 O O . PRO B 1 6 ? 42.081 -1.343 -18.943 1 30.19 6 PRO B O 1
ATOM 6848 N N . PRO B 1 7 ? 40.332 -1.247 -17.848 1 30.32 7 PRO B N 1
ATOM 6849 C CA . PRO B 1 7 ? 40.202 -2.693 -18.044 1 30.32 7 PRO B CA 1
ATOM 6850 C C . PRO B 1 7 ? 40.403 -3.111 -19.499 1 30.32 7 PRO B C 1
ATOM 6852 O O . PRO B 1 7 ? 39.92 -2.436 -20.411 1 30.32 7 PRO B O 1
ATOM 6855 N N . ASP B 1 8 ? 41.558 -3.543 -19.971 1 28.93 8 ASP B N 1
ATOM 6856 C CA . ASP B 1 8 ? 42.01 -4.122 -21.232 1 28.93 8 ASP B CA 1
ATOM 6857 C C . ASP B 1 8 ? 40.86 -4.809 -21.965 1 28.93 8 ASP B C 1
ATOM 6859 O O . ASP B 1 8 ? 39.987 -5.409 -21.335 1 28.93 8 ASP B O 1
ATOM 6863 N N . GLN B 1 9 ? 40.515 -4.37 -23.216 1 32.28 9 GLN B N 1
ATOM 6864 C CA . GLN B 1 9 ? 39.714 -4.77 -24.368 1 32.28 9 GLN B CA 1
ATOM 6865 C C . GLN B 1 9 ? 39.695 -6.288 -24.525 1 32.28 9 GLN B C 1
ATOM 6867 O O . GLN B 1 9 ? 40.733 -6.904 -24.778 1 32.28 9 GLN B O 1
ATOM 6872 N N . VAL B 1 10 ? 39.198 -6.963 -23.821 1 31.72 10 VAL B N 1
ATOM 6873 C CA . VAL B 1 10 ? 39.031 -8.355 -24.226 1 31.72 10 VAL B CA 1
ATOM 6874 C C . VAL B 1 10 ? 38.859 -8.435 -25.741 1 31.72 10 VAL B C 1
ATOM 6876 O O . VAL B 1 10 ? 37.874 -7.932 -26.288 1 31.72 10 VAL B O 1
ATOM 6879 N N . LYS B 1 11 ? 39.726 -8.361 -26.712 1 35.53 11 LYS B N 1
ATOM 6880 C CA . LYS B 1 11 ? 39.867 -8.684 -28.129 1 35.53 11 LYS B CA 1
ATOM 6881 C C . LYS B 1 11 ? 38.964 -9.851 -28.52 1 35.53 11 LYS B C 1
ATOM 6883 O O . LYS B 1 11 ? 39.391 -11.007 -28.496 1 35.53 11 LYS B O 1
ATOM 6888 N N . ASP B 1 12 ? 37.63 -9.963 -28.277 1 39.1 12 ASP B N 1
ATOM 6889 C CA . ASP B 1 12 ? 36.657 -11.05 -28.273 1 39.1 12 ASP B CA 1
ATOM 6890 C C . ASP B 1 12 ? 36.284 -11.46 -29.696 1 39.1 12 ASP B C 1
ATOM 6892 O O . ASP B 1 12 ? 35.303 -10.965 -30.253 1 39.1 12 ASP B O 1
ATOM 6896 N N . VAL B 1 13 ? 37.022 -11.454 -30.718 1 41.87 13 VAL B N 1
ATOM 6897 C CA . VAL B 1 13 ? 36.802 -12.255 -31.918 1 41.87 13 VAL B CA 1
ATOM 6898 C C . VAL B 1 13 ? 35.985 -13.496 -31.569 1 41.87 13 VAL B C 1
ATOM 6900 O O . VAL B 1 13 ? 35.154 -13.943 -32.363 1 41.87 13 VAL B O 1
ATOM 6903 N N . SER B 1 14 ? 36.224 -14.093 -30.412 1 48.97 14 SER B N 1
ATOM 6904 C CA . SER B 1 14 ? 35.641 -15.303 -29.841 1 48.97 14 SER B CA 1
ATOM 6905 C C . SER B 1 14 ? 34.144 -15.136 -29.603 1 48.97 14 SER B C 1
ATOM 6907 O O . SER B 1 14 ? 33.395 -16.115 -29.615 1 48.97 14 SER B O 1
ATOM 6909 N N . SER B 1 15 ? 33.769 -13.682 -29.781 1 61.09 15 SER B N 1
ATOM 6910 C CA . SER B 1 15 ? 32.367 -13.488 -29.427 1 61.09 15 SER B CA 1
ATOM 6911 C C . SER B 1 15 ? 31.449 -13.832 -30.596 1 61.09 15 SER B C 1
ATOM 6913 O O . SER B 1 15 ? 30.425 -14.494 -30.413 1 61.09 15 SER B O 1
ATOM 6915 N N . VAL B 1 16 ? 31.891 -13.438 -31.817 1 67.47 16 VAL B N 1
ATOM 6916 C CA . VAL B 1 16 ? 31.06 -13.732 -32.98 1 67.47 16 VAL B CA 1
ATOM 6917 C C . VAL B 1 16 ? 31.034 -15.238 -33.229 1 67.47 16 VAL B C 1
ATOM 6919 O O . VAL B 1 16 ? 29.984 -15.804 -33.54 1 67.47 16 VAL B O 1
ATOM 6922 N N . SER B 1 17 ? 32.233 -15.988 -33.123 1 62.65 17 SER B N 1
ATOM 6923 C CA . SER B 1 17 ? 32.298 -17.429 -33.345 1 62.65 17 SER B CA 1
ATOM 6924 C C . SER B 1 17 ? 31.481 -18.187 -32.304 1 62.65 17 SER B C 1
ATOM 6926 O O . SER B 1 17 ? 30.817 -19.174 -32.626 1 62.65 17 SER B O 1
ATOM 6928 N N . SER B 1 18 ? 31.469 -17.798 -31.136 1 65.25 18 SER B N 1
ATOM 6929 C CA . SER B 1 18 ? 30.679 -18.402 -30.068 1 65.25 18 SER B CA 1
ATOM 6930 C C . SER B 1 18 ? 29.185 -18.224 -30.318 1 65.25 18 SER B C 1
ATOM 6932 O O . SER B 1 18 ? 28.399 -19.148 -30.096 1 65.25 18 SER B O 1
ATOM 6934 N N . PHE B 1 19 ? 28.889 -16.96 -30.932 1 74.99 19 PHE B N 1
ATOM 6935 C CA . PHE B 1 19 ? 27.495 -16.662 -31.238 1 74.99 19 PHE B CA 1
ATOM 6936 C C . PHE B 1 19 ? 26.997 -17.527 -32.39 1 74.99 19 PHE B C 1
ATOM 6938 O O . PHE B 1 19 ? 25.937 -18.148 -32.294 1 74.99 19 PHE B O 1
ATOM 6945 N N . ILE B 1 20 ? 27.793 -17.579 -33.354 1 74.08 20 ILE B N 1
ATOM 6946 C CA . ILE B 1 20 ? 27.389 -18.341 -34.53 1 74.08 20 ILE B CA 1
ATOM 6947 C C . ILE B 1 20 ? 27.307 -19.825 -34.179 1 74.08 20 ILE B C 1
ATOM 6949 O O . ILE B 1 20 ? 26.384 -20.521 -34.61 1 74.08 20 ILE B O 1
ATOM 6953 N N . SER B 1 21 ? 28.275 -20.31 -33.478 1 69.78 21 SER B N 1
ATOM 6954 C CA . SER B 1 21 ? 28.264 -21.705 -33.047 1 69.78 21 SER B CA 1
ATOM 6955 C C . SER B 1 21 ? 27.042 -22.008 -32.186 1 69.78 21 SER B C 1
ATOM 6957 O O . SER B 1 21 ? 26.439 -23.076 -32.309 1 69.78 21 SER B O 1
ATOM 6959 N N . ALA B 1 22 ? 26.682 -21.076 -31.314 1 72.73 22 ALA B N 1
ATOM 6960 C CA . ALA B 1 22 ? 25.526 -21.267 -30.441 1 72.73 22 ALA B CA 1
ATOM 6961 C C . ALA B 1 22 ? 24.231 -21.306 -31.247 1 72.73 22 ALA B C 1
ATOM 6963 O O . ALA B 1 22 ? 23.354 -22.132 -30.985 1 72.73 22 ALA B O 1
ATOM 6964 N N . VAL B 1 23 ? 24.143 -20.485 -32.23 1 80.69 23 VAL B N 1
ATOM 6965 C CA . VAL B 1 23 ? 22.94 -20.409 -33.053 1 80.69 23 VAL B CA 1
ATOM 6966 C C . VAL B 1 23 ? 22.794 -21.687 -33.875 1 80.69 23 VAL B C 1
ATOM 6968 O O . VAL B 1 23 ? 21.696 -22.237 -33.99 1 80.69 23 VAL B O 1
ATOM 6971 N N . ILE B 1 24 ? 23.894 -22.161 -34.335 1 80.81 24 ILE B N 1
ATOM 6972 C CA . ILE B 1 24 ? 23.843 -23.335 -35.199 1 80.81 24 ILE B CA 1
ATOM 6973 C C . ILE B 1 24 ? 23.516 -24.574 -34.369 1 80.81 24 ILE B C 1
ATOM 6975 O O . ILE B 1 24 ? 22.68 -25.391 -34.763 1 80.81 24 ILE B O 1
ATOM 6979 N N . PHE B 1 25 ? 24.153 -24.728 -33.358 1 77.07 25 PHE B N 1
ATOM 6980 C CA . PHE B 1 25 ? 23.927 -25.888 -32.505 1 77.07 25 PHE B CA 1
ATOM 6981 C C . PHE B 1 25 ? 22.497 -25.902 -31.977 1 77.07 25 PHE B C 1
ATOM 6983 O O . PHE B 1 25 ? 21.81 -26.922 -32.058 1 77.07 25 PHE B O 1
ATOM 6990 N N . ASN B 1 26 ? 22.057 -24.828 -31.514 1 83.1 26 ASN B N 1
ATOM 6991 C CA . ASN B 1 26 ? 20.724 -24.768 -30.924 1 83.1 26 ASN B CA 1
ATOM 6992 C C . ASN B 1 26 ? 19.635 -24.895 -31.986 1 83.1 26 ASN B C 1
ATOM 6994 O O . ASN B 1 26 ? 18.574 -25.467 -31.727 1 83.1 26 ASN B O 1
ATOM 6998 N N . SER B 1 27 ? 19.93 -24.416 -33.111 1 87.14 27 SER B N 1
ATOM 6999 C CA . SER B 1 27 ? 18.966 -24.553 -34.198 1 87.14 27 SER B CA 1
ATOM 7000 C C . SER B 1 27 ? 18.857 -26.002 -34.66 1 87.14 27 SER B C 1
ATOM 7002 O O . SER B 1 27 ? 17.768 -26.471 -34.998 1 87.14 27 SER B O 1
ATOM 7004 N N . ALA B 1 28 ? 19.952 -26.642 -34.605 1 86.25 28 ALA B N 1
ATOM 7005 C CA . ALA B 1 28 ? 19.942 -28.048 -35.001 1 86.25 28 ALA B CA 1
ATOM 7006 C C . ALA B 1 28 ? 19.175 -28.898 -33.992 1 86.25 28 ALA B C 1
ATOM 7008 O O . ALA B 1 28 ? 18.395 -29.773 -34.373 1 86.25 28 ALA B O 1
ATOM 7009 N N . VAL B 1 29 ? 19.424 -28.66 -32.866 1 83.96 29 VAL B N 1
ATOM 7010 C CA . VAL B 1 29 ? 18.726 -29.386 -31.811 1 83.96 29 VAL B CA 1
ATOM 7011 C C . VAL B 1 29 ? 17.234 -29.069 -31.865 1 83.96 29 VAL B C 1
ATOM 7013 O O . VAL B 1 29 ? 16.397 -29.965 -31.729 1 83.96 29 VAL B O 1
ATOM 7016 N N . ALA B 1 30 ? 16.924 -27.834 -32.054 1 89.19 30 ALA B N 1
ATOM 7017 C CA . ALA B 1 30 ? 15.527 -27.417 -32.14 1 89.19 30 ALA B CA 1
ATOM 7018 C C . ALA B 1 30 ? 14.83 -28.075 -33.327 1 89.19 30 ALA B C 1
ATOM 7020 O O . ALA B 1 30 ? 13.701 -28.554 -33.205 1 89.19 30 ALA B O 1
ATOM 7021 N N . LEU B 1 31 ? 15.531 -28.111 -34.377 1 89.54 31 LEU B N 1
ATOM 7022 C CA . LEU B 1 31 ? 14.948 -28.712 -35.571 1 89.54 31 LEU B CA 1
ATOM 7023 C C . LEU B 1 31 ? 14.72 -30.207 -35.371 1 89.54 31 LEU B C 1
ATOM 7025 O O . LEU B 1 31 ? 13.721 -30.755 -35.841 1 89.54 31 LEU B O 1
ATOM 7029 N N . ALA B 1 32 ? 15.614 -30.786 -34.74 1 89.32 32 ALA B N 1
ATOM 7030 C CA . ALA B 1 32 ? 15.465 -32.205 -34.432 1 89.32 32 ALA B CA 1
ATOM 7031 C C . ALA B 1 32 ? 14.265 -32.445 -33.52 1 89.32 32 ALA B C 1
ATOM 7033 O O . ALA B 1 32 ? 13.505 -33.395 -33.72 1 89.32 32 ALA B O 1
ATOM 7034 N N . PHE B 1 33 ? 14.133 -31.608 -32.593 1 90.55 33 PHE B N 1
ATOM 7035 C CA . PHE B 1 33 ? 13.039 -31.756 -31.641 1 90.55 33 PHE B CA 1
ATOM 7036 C C . PHE B 1 33 ? 11.698 -31.483 -32.311 1 90.55 33 PHE B C 1
ATOM 7038 O O . PHE B 1 33 ? 10.723 -32.201 -32.076 1 90.55 33 PHE B O 1
ATOM 7045 N N . TYR B 1 34 ? 11.662 -30.517 -33.179 1 90.88 34 TYR B N 1
ATOM 7046 C CA . TYR B 1 34 ? 10.426 -30.201 -33.886 1 90.88 34 TYR B CA 1
ATOM 7047 C C . TYR B 1 34 ? 10.052 -31.316 -34.856 1 90.88 34 TYR B C 1
ATOM 7049 O O . TYR B 1 34 ? 8.88 -31.682 -34.969 1 90.88 34 TYR B O 1
ATOM 7057 N N . THR B 1 35 ? 11.227 -31.882 -35.457 1 89.78 35 THR B N 1
ATOM 7058 C CA . THR B 1 35 ? 10.992 -32.98 -36.389 1 89.78 35 THR B CA 1
ATOM 7059 C C . THR B 1 35 ? 10.502 -34.221 -35.649 1 89.78 35 THR B C 1
ATOM 7061 O O . THR B 1 35 ? 9.583 -34.903 -36.11 1 89.78 35 THR B O 1
ATOM 7064 N N . ALA B 1 36 ? 10.94 -34.436 -34.548 1 89.47 36 ALA B N 1
ATOM 7065 C CA . ALA B 1 36 ? 10.524 -35.57 -33.726 1 89.47 36 ALA B CA 1
ATOM 7066 C C . ALA B 1 36 ? 9.1 -35.379 -33.21 1 89.47 36 ALA B C 1
ATOM 7068 O O . ALA B 1 36 ? 8.322 -36.333 -33.149 1 89.47 36 ALA B O 1
ATOM 7069 N N . PHE B 1 37 ? 8.686 -34.269 -32.81 1 90.96 37 PHE B N 1
ATOM 7070 C CA . PHE B 1 37 ? 7.349 -33.954 -32.322 1 90.96 37 PHE B CA 1
ATOM 7071 C C . PHE B 1 37 ? 6.307 -34.18 -33.412 1 90.96 37 PHE B C 1
ATOM 7073 O O . PHE B 1 37 ? 5.251 -34.762 -33.157 1 90.96 37 PHE B O 1
ATOM 7080 N N . ILE B 1 38 ? 6.618 -33.759 -34.619 1 88.07 38 ILE B N 1
ATOM 7081 C CA . ILE B 1 38 ? 5.669 -33.857 -35.723 1 88.07 38 ILE B CA 1
ATOM 7082 C C . ILE B 1 38 ? 5.403 -35.326 -36.045 1 88.07 38 ILE B C 1
ATOM 7084 O O . ILE B 1 38 ? 4.266 -35.71 -36.328 1 88.07 38 ILE B O 1
ATOM 7088 N N . VAL B 1 39 ? 6.405 -36.113 -35.803 1 86.82 39 VAL B N 1
ATOM 7089 C CA . VAL B 1 39 ? 6.271 -37.532 -36.116 1 86.82 39 VAL B CA 1
ATOM 7090 C C . VAL B 1 39 ? 5.602 -38.257 -34.95 1 86.82 39 VAL B C 1
ATOM 7092 O O . VAL B 1 39 ? 4.716 -39.09 -35.155 1 86.82 39 VAL B O 1
ATOM 7095 N N . LEU B 1 40 ? 5.944 -37.907 -33.805 1 87.39 40 LEU B N 1
ATOM 7096 C CA . LEU B 1 40 ? 5.497 -38.642 -32.627 1 87.39 40 LEU B CA 1
ATOM 7097 C C . LEU B 1 40 ? 4.114 -38.175 -32.187 1 87.39 40 LEU B C 1
ATOM 7099 O O . LEU B 1 40 ? 3.402 -38.901 -31.489 1 87.39 40 LEU B O 1
ATOM 7103 N N . ARG B 1 41 ? 3.68 -37.055 -32.519 1 87.59 41 ARG B N 1
ATOM 7104 C CA . ARG B 1 41 ? 2.395 -36.49 -32.121 1 87.59 41 ARG B CA 1
ATOM 7105 C C . ARG B 1 41 ? 1.242 -37.383 -32.568 1 87.59 41 ARG B C 1
ATOM 7107 O O . ARG B 1 41 ? 0.293 -37.604 -31.814 1 87.59 41 ARG B O 1
ATOM 7114 N N . GLY B 1 42 ? 1.337 -37.84 -33.71 1 79.9 42 GLY B N 1
ATOM 7115 C CA . GLY B 1 42 ? 0.282 -38.691 -34.234 1 79.9 42 GLY B CA 1
ATOM 7116 C C . GLY B 1 42 ? 0.313 -40.098 -33.669 1 79.9 42 GLY B C 1
ATOM 7117 O O . GLY B 1 42 ? -0.728 -40.747 -33.545 1 79.9 42 GLY B O 1
ATOM 7118 N N . ARG B 1 43 ? 1.504 -40.502 -33.2 1 82.02 43 ARG B N 1
ATOM 7119 C CA . ARG B 1 43 ? 1.67 -41.88 -32.751 1 82.02 43 ARG B CA 1
ATOM 7120 C C . ARG B 1 43 ? 1.308 -42.023 -31.277 1 82.02 43 ARG B C 1
ATOM 7122 O O . ARG B 1 43 ? 0.822 -43.073 -30.851 1 82.02 43 ARG B O 1
ATOM 7129 N N . TYR B 1 44 ? 1.563 -41.014 -30.526 1 85.83 44 TYR B N 1
ATOM 7130 C CA . TYR B 1 44 ? 1.31 -41.1 -29.092 1 85.83 44 TYR B CA 1
ATOM 7131 C C . TYR B 1 44 ? 0.362 -39.997 -28.637 1 85.83 44 TYR B C 1
ATOM 7133 O O . TYR B 1 44 ? 0.78 -39.044 -27.976 1 85.83 44 TYR B O 1
ATOM 7141 N N . PRO B 1 45 ? -0.857 -40.097 -28.833 1 82.17 45 PRO B N 1
ATOM 7142 C CA . PRO B 1 45 ? -1.816 -39.05 -28.471 1 82.17 45 PRO B CA 1
ATOM 7143 C C . PRO B 1 45 ? -2.026 -38.939 -26.963 1 82.17 45 PRO B C 1
ATOM 7145 O O . PRO B 1 45 ? -2.488 -37.905 -26.475 1 82.17 45 PRO B O 1
ATOM 7148 N N . LEU B 1 46 ? -1.637 -39.887 -26.225 1 80.75 46 LEU B N 1
ATOM 7149 C CA . LEU B 1 46 ? -1.789 -39.865 -24.774 1 80.75 46 LEU B CA 1
ATOM 7150 C C . LEU B 1 46 ? -0.888 -38.806 -24.149 1 80.75 46 LEU B C 1
ATOM 7152 O O . LEU B 1 46 ? -1.221 -38.239 -23.106 1 80.75 46 LEU B O 1
ATOM 7156 N N . VAL B 1 47 ? 0.138 -38.612 -24.885 1 84.54 47 VAL B N 1
ATOM 7157 C CA . VAL B 1 47 ? 1.1 -37.661 -24.337 1 84.54 47 VAL B CA 1
ATOM 7158 C C . VAL B 1 47 ? 0.91 -36.296 -24.995 1 84.54 47 VAL B C 1
ATOM 7160 O O . VAL B 1 47 ? 0.964 -35.263 -24.324 1 84.54 47 VAL B O 1
ATOM 7163 N N . TYR B 1 48 ? 0.617 -36.315 -26.265 1 86.64 48 TYR B N 1
ATOM 7164 C CA . TYR B 1 48 ? 0.679 -35.065 -27.013 1 86.64 48 TYR B CA 1
ATOM 7165 C C . TYR B 1 48 ? -0.716 -34.493 -27.235 1 86.64 48 TYR B C 1
ATOM 7167 O O . TYR B 1 48 ? -0.864 -33.317 -27.579 1 86.64 48 TYR B O 1
ATOM 7175 N N . ALA B 1 49 ? -1.843 -35.212 -27.031 1 86.49 49 ALA B N 1
ATOM 7176 C CA . ALA B 1 49 ? -3.19 -34.678 -27.211 1 86.49 49 ALA B CA 1
ATOM 7177 C C . ALA B 1 49 ? -4.18 -35.36 -26.27 1 86.49 49 ALA B C 1
ATOM 7179 O O . ALA B 1 49 ? -5.235 -35.83 -26.703 1 86.49 49 ALA B O 1
ATOM 7180 N N . PRO B 1 50 ? -3.869 -35.29 -25.065 1 85.04 50 PRO B N 1
ATOM 7181 C CA . PRO B 1 50 ? -4.78 -35.952 -24.129 1 85.04 50 PRO B CA 1
ATOM 7182 C C . PRO B 1 50 ? -6.114 -35.223 -23.987 1 85.04 50 PRO B C 1
ATOM 7184 O O . PRO B 1 50 ? -7.119 -35.833 -23.615 1 85.04 50 PRO B O 1
ATOM 7187 N N . ARG B 1 51 ? -6.181 -34.038 -24.306 1 86.65 51 ARG B N 1
ATOM 7188 C CA . ARG B 1 51 ? -7.388 -33.243 -24.105 1 86.65 51 ARG B CA 1
ATOM 7189 C C . ARG B 1 51 ? -8.43 -33.55 -25.176 1 86.65 51 ARG B C 1
ATOM 7191 O O . ARG B 1 51 ? -9.575 -33.103 -25.081 1 86.65 51 ARG B O 1
ATOM 7198 N N . THR B 1 52 ? -8.036 -34.227 -26.092 1 81.98 52 THR B N 1
ATOM 7199 C CA . THR B 1 52 ? -8.988 -34.574 -27.141 1 81.98 52 THR B CA 1
ATOM 7200 C C . THR B 1 52 ? -9.911 -35.699 -26.683 1 81.98 52 THR B C 1
ATOM 7202 O O . THR B 1 52 ? -11.012 -35.862 -27.215 1 81.98 52 THR B O 1
ATOM 7205 N N . PHE B 1 53 ? -9.455 -36.42 -25.623 1 80.36 53 PHE B N 1
ATOM 7206 C CA . PHE B 1 53 ? -10.3 -37.544 -25.239 1 80.36 53 PHE B CA 1
ATOM 7207 C C . PHE B 1 53 ? -10.333 -37.704 -23.724 1 80.36 53 PHE B C 1
ATOM 7209 O O . PHE B 1 53 ? -11.225 -38.361 -23.183 1 80.36 53 PHE B O 1
ATOM 7216 N N . LEU B 1 54 ? -9.469 -37.197 -22.976 1 79.15 54 LEU B N 1
ATOM 7217 C CA . LEU B 1 54 ? -9.364 -37.463 -21.545 1 79.15 54 LEU B CA 1
ATOM 7218 C C . LEU B 1 54 ? -9.98 -36.327 -20.734 1 79.15 54 LEU B C 1
ATOM 7220 O O . LEU B 1 54 ? -9.734 -36.213 -19.532 1 79.15 54 LEU B O 1
ATOM 7224 N N . VAL B 1 55 ? -10.669 -35.377 -21.309 1 77.35 55 VAL B N 1
ATOM 7225 C CA . VAL B 1 55 ? -11.349 -34.284 -20.622 1 77.35 55 VAL B CA 1
ATOM 7226 C C . VAL B 1 55 ? -12.841 -34.32 -20.943 1 77.35 55 VAL B C 1
ATOM 7228 O O . VAL B 1 55 ? -13.256 -34.932 -21.93 1 77.35 55 VAL B O 1
ATOM 7231 N N . PRO B 1 56 ? -13.515 -33.743 -20.075 1 72.99 56 PRO B N 1
ATOM 7232 C CA . PRO B 1 56 ? -14.954 -33.726 -20.344 1 72.99 56 PRO B CA 1
ATOM 7233 C C . PRO B 1 56 ? -15.296 -33.074 -21.682 1 72.99 56 PRO B C 1
ATOM 7235 O O . PRO B 1 56 ? -14.511 -32.279 -22.204 1 72.99 56 PRO B O 1
ATOM 7238 N N . GLU B 1 57 ? -16.32 -33.391 -22.227 1 69.66 57 GLU B N 1
ATOM 7239 C CA . GLU B 1 57 ? -16.729 -33.003 -23.573 1 69.66 57 GLU B CA 1
ATOM 7240 C C . GLU B 1 57 ? -16.749 -31.485 -23.728 1 69.66 57 GLU B C 1
ATOM 7242 O O . GLU B 1 57 ? -16.401 -30.959 -24.788 1 69.66 57 GLU B O 1
ATOM 7247 N N . LYS B 1 58 ? -17.076 -30.797 -22.675 1 71.83 58 LYS B N 1
ATOM 7248 C CA . LYS B 1 58 ? -17.167 -29.343 -22.769 1 71.83 58 LYS B CA 1
ATOM 7249 C C . LYS B 1 58 ? -15.791 -28.72 -22.983 1 71.83 58 LYS B C 1
ATOM 7251 O O . LYS B 1 58 ? -15.671 -27.67 -23.618 1 71.83 58 LYS B O 1
ATOM 7256 N N . ASN B 1 59 ? -14.791 -29.447 -22.581 1 76.97 59 ASN B N 1
ATOM 7257 C CA . ASN B 1 59 ? -13.444 -28.89 -22.635 1 76.97 59 ASN B CA 1
ATOM 7258 C C . ASN B 1 59 ? -12.59 -29.588 -23.69 1 76.97 59 ASN B C 1
ATOM 7260 O O . ASN B 1 59 ? -11.381 -29.366 -23.762 1 76.97 59 ASN B O 1
ATOM 7264 N N . ARG B 1 60 ? -13.196 -30.375 -24.568 1 79.42 60 ARG B N 1
ATOM 7265 C CA . ARG B 1 60 ? -12.43 -31.151 -25.537 1 79.42 60 ARG B CA 1
ATOM 7266 C C . ARG B 1 60 ? -11.997 -30.283 -26.715 1 79.42 60 ARG B C 1
ATOM 7268 O O . ARG B 1 60 ? -12.769 -29.452 -27.197 1 79.42 60 ARG B O 1
ATOM 7275 N N . SER B 1 61 ? -10.751 -30.388 -26.985 1 82.6 61 SER B N 1
ATOM 7276 C CA . SER B 1 61 ? -10.209 -29.693 -28.149 1 82.6 61 SER B CA 1
ATOM 7277 C C . SER B 1 61 ? -10.425 -30.5 -29.425 1 82.6 61 SER B C 1
ATOM 7279 O O . SER B 1 61 ? -10.354 -31.731 -29.407 1 82.6 61 SER B O 1
ATOM 7281 N N . PRO B 1 62 ? -10.741 -29.829 -30.488 1 80.51 62 PRO B N 1
ATOM 7282 C CA . PRO B 1 62 ? -10.925 -30.541 -31.754 1 80.51 62 PRO B CA 1
ATOM 7283 C C . PRO B 1 62 ? -9.634 -31.174 -32.268 1 80.51 62 PRO B C 1
ATOM 7285 O O . PRO B 1 62 ? -8.568 -30.559 -32.194 1 80.51 62 PRO B O 1
ATOM 7288 N N . PRO B 1 63 ? -9.713 -32.458 -32.609 1 81.09 63 PRO B N 1
ATOM 7289 C CA . PRO B 1 63 ? -8.504 -33.131 -33.089 1 81.09 63 PRO B CA 1
ATOM 7290 C C . PRO B 1 63 ? -7.915 -32.47 -34.333 1 81.09 63 PRO B C 1
ATOM 7292 O O . PRO B 1 63 ? -8.656 -31.933 -35.161 1 81.09 63 PRO B O 1
ATOM 7295 N N . LEU B 1 64 ? -6.591 -32.416 -34.307 1 82.71 64 LEU B N 1
ATOM 7296 C CA . LEU B 1 64 ? -5.88 -31.825 -35.435 1 82.71 64 LEU B CA 1
ATOM 7297 C C . LEU B 1 64 ? -5.57 -32.878 -36.494 1 82.71 64 LEU B C 1
ATOM 7299 O O . LEU B 1 64 ? -5.094 -33.968 -36.17 1 82.71 64 LEU B O 1
ATOM 7303 N N . GLU B 1 65 ? -6.06 -32.806 -37.71 1 72.66 65 GLU B N 1
ATOM 7304 C CA . GLU B 1 65 ? -5.919 -33.829 -38.741 1 72.66 65 GLU B CA 1
ATOM 7305 C C . GLU B 1 65 ? -4.596 -33.682 -39.487 1 72.66 65 GLU B C 1
ATOM 7307 O O . GLU B 1 65 ? -3.969 -34.678 -39.852 1 72.66 65 GLU B O 1
ATOM 7312 N N . ARG B 1 66 ? -4.085 -32.448 -39.743 1 78.02 66 ARG B N 1
ATOM 7313 C CA . ARG B 1 66 ? -2.915 -32.24 -40.591 1 78.02 66 ARG B CA 1
ATOM 7314 C C . ARG B 1 66 ? -1.657 -32.046 -39.751 1 78.02 66 ARG B C 1
ATOM 7316 O O . ARG B 1 66 ? -1.738 -31.655 -38.584 1 78.02 66 ARG B O 1
ATOM 7323 N N . TRP B 1 67 ? -0.472 -32.471 -40.32 1 79.8 67 TRP B N 1
ATOM 7324 C CA . TRP B 1 67 ? 0.81 -32.383 -39.627 1 79.8 67 TRP B CA 1
ATOM 7325 C C . TRP B 1 67 ? 1.182 -30.929 -39.353 1 79.8 67 TRP B C 1
ATOM 7327 O O . TRP B 1 67 ? 1.87 -30.632 -38.374 1 79.8 67 TRP B O 1
ATOM 7337 N N . TYR B 1 68 ? 0.7 -29.919 -40.074 1 80.5 68 TYR B N 1
ATOM 7338 C CA . TYR B 1 68 ? 1.081 -28.523 -39.9 1 80.5 68 TYR B CA 1
ATOM 7339 C C . TYR B 1 68 ? -0.025 -27.737 -39.206 1 80.5 68 TYR B C 1
ATOM 7341 O O . TYR B 1 68 ? 0.102 -26.528 -38.996 1 80.5 68 TYR B O 1
ATOM 7349 N N . SER B 1 69 ? -1.018 -28.364 -38.775 1 80.23 69 SER B N 1
ATOM 7350 C CA . SER B 1 69 ? -2.193 -27.689 -38.233 1 80.23 69 SER B CA 1
ATOM 7351 C C . SER B 1 69 ? -1.886 -27.04 -36.888 1 80.23 69 SER B C 1
ATOM 7353 O O . SER B 1 69 ? -2.563 -26.094 -36.48 1 80.23 69 SER B O 1
ATOM 7355 N N . TRP B 1 70 ? -0.871 -27.595 -36.27 1 83.92 70 TRP B N 1
ATOM 7356 C CA . TRP B 1 70 ? -0.545 -27.037 -34.961 1 83.92 70 TRP B CA 1
ATOM 7357 C C . TRP B 1 70 ? 0.072 -25.65 -35.099 1 83.92 70 TRP B C 1
ATOM 7359 O O . TRP B 1 70 ? -0.028 -24.825 -34.188 1 83.92 70 TRP B O 1
ATOM 7369 N N . LEU B 1 71 ? 0.574 -25.321 -36.243 1 82.37 71 LEU B N 1
ATOM 7370 C CA . LEU B 1 71 ? 1.216 -24.033 -36.485 1 82.37 71 LEU B CA 1
ATOM 7371 C C . LEU B 1 71 ? 0.179 -22.955 -36.779 1 82.37 71 LEU B C 1
ATOM 7373 O O . LEU B 1 71 ? 0.434 -21.768 -36.565 1 82.37 71 LEU B O 1
ATOM 7377 N N . THR B 1 72 ? -1.012 -23.333 -37.209 1 78.61 72 THR B N 1
ATOM 7378 C CA . THR B 1 72 ? -2.01 -22.35 -37.615 1 78.61 72 THR B CA 1
ATOM 7379 C C . THR B 1 72 ? -3.111 -22.232 -36.565 1 78.61 72 THR B C 1
ATOM 7381 O O . THR B 1 72 ? -4.159 -21.635 -36.822 1 78.61 72 THR B O 1
ATOM 7384 N N . LEU B 1 73 ? -2.925 -22.813 -35.433 1 80.44 73 LEU B N 1
ATOM 7385 C CA . LEU B 1 73 ? -3.917 -22.784 -34.364 1 80.44 73 LEU B CA 1
ATOM 7386 C C . LEU B 1 73 ? -4.187 -21.354 -33.91 1 80.44 73 LEU B C 1
ATOM 7388 O O . LEU B 1 73 ? -5.313 -21.018 -33.537 1 80.44 73 LEU B O 1
ATOM 7392 N N . HIS B 1 74 ? -3.226 -20.551 -34.026 1 76.16 74 HIS B N 1
ATOM 7393 C CA . HIS B 1 74 ? -3.347 -19.182 -33.538 1 76.16 74 HIS B CA 1
ATOM 7394 C C . HIS B 1 74 ? -4.326 -18.378 -34.387 1 76.16 74 HIS B C 1
ATOM 7396 O O . HIS B 1 74 ? -5.032 -17.508 -33.873 1 76.16 74 HIS B O 1
ATOM 7402 N N . SER B 1 75 ? -4.432 -18.639 -35.573 1 73.61 75 SER B N 1
ATOM 7403 C CA . SER B 1 75 ? -5.271 -17.866 -36.483 1 73.61 75 SER B CA 1
ATOM 7404 C C . SER B 1 75 ? -6.69 -18.423 -36.533 1 73.61 75 SER B C 1
ATOM 7406 O O . SER B 1 75 ? -7.63 -17.708 -36.885 1 73.61 75 SER B O 1
ATOM 7408 N N . ARG B 1 76 ? -6.937 -19.6 -36.026 1 71.41 76 ARG B N 1
ATOM 7409 C CA . ARG B 1 76 ? -8.233 -20.247 -36.195 1 71.41 76 ARG B CA 1
ATOM 7410 C C . ARG B 1 76 ? -9.053 -20.176 -34.911 1 71.41 76 ARG B C 1
ATOM 7412 O O . ARG B 1 76 ? -10.255 -20.447 -34.92 1 71.41 76 ARG B O 1
ATOM 7419 N N . SER B 1 77 ? -8.439 -19.831 -33.908 1 74.86 77 SER B N 1
ATOM 7420 C CA . SER B 1 77 ? -9.143 -19.993 -32.64 1 74.86 77 SER B CA 1
ATOM 7421 C C . SER B 1 77 ? -9.591 -18.647 -32.081 1 74.86 77 SER B C 1
ATOM 7423 O O . SER B 1 77 ? -8.85 -17.664 -32.145 1 74.86 77 SER B O 1
ATOM 7425 N N . ASP B 1 78 ? -10.891 -18.612 -31.842 1 82.37 78 ASP B N 1
ATOM 7426 C CA . ASP B 1 78 ? -11.472 -17.449 -31.179 1 82.37 78 ASP B CA 1
ATOM 7427 C C . ASP B 1 78 ? -11.08 -17.405 -29.703 1 82.37 78 ASP B C 1
ATOM 7429 O O . ASP B 1 78 ? -11.043 -18.44 -29.034 1 82.37 78 ASP B O 1
ATOM 7433 N N . ASP B 1 79 ? -10.741 -16.335 -29.187 1 85.84 79 ASP B N 1
ATOM 7434 C CA . ASP B 1 79 ? -10.244 -16.162 -27.826 1 85.84 79 ASP B CA 1
ATOM 7435 C C . ASP B 1 79 ? -11.288 -16.597 -26.8 1 85.84 79 ASP B C 1
ATOM 7437 O O . ASP B 1 79 ? -10.955 -17.238 -25.802 1 85.84 79 ASP B O 1
ATOM 7441 N N . ASP B 1 80 ? -12.512 -16.337 -27.078 1 84.42 80 ASP B N 1
ATOM 7442 C CA . ASP B 1 80 ? -13.56 -16.669 -26.118 1 84.42 80 ASP B CA 1
ATOM 7443 C C . ASP B 1 80 ? -13.778 -18.179 -26.044 1 84.42 80 ASP B C 1
ATOM 7445 O O . ASP B 1 80 ? -14.027 -18.723 -24.966 1 84.42 80 ASP B O 1
ATOM 7449 N N . ALA B 1 81 ? -13.593 -18.771 -27.155 1 83.81 81 ALA B N 1
ATOM 7450 C CA . ALA B 1 81 ? -13.742 -20.224 -27.186 1 83.81 81 ALA B CA 1
ATOM 7451 C C . ALA B 1 81 ? -12.597 -20.909 -26.446 1 83.81 81 ALA B C 1
ATOM 7453 O O . ALA B 1 81 ? -12.804 -21.915 -25.764 1 83.81 81 ALA B O 1
ATOM 7454 N N . ILE B 1 82 ? -11.5 -20.331 -26.595 1 87.24 82 ILE B N 1
ATOM 7455 C CA . ILE B 1 82 ? -10.33 -20.906 -25.94 1 87.24 82 ILE B CA 1
ATOM 7456 C C . ILE B 1 82 ? -10.44 -20.718 -24.428 1 87.24 82 ILE B C 1
ATOM 7458 O O . ILE B 1 82 ? -10.114 -21.625 -23.659 1 87.24 82 ILE B O 1
ATOM 7462 N N . ILE B 1 83 ? -10.952 -19.589 -24.022 1 87.5 83 ILE B N 1
ATOM 7463 C CA . ILE B 1 83 ? -11.082 -19.293 -22.599 1 87.5 83 ILE B CA 1
ATOM 7464 C C . ILE B 1 83 ? -12.075 -20.261 -21.96 1 87.5 83 ILE B C 1
ATOM 7466 O O . ILE B 1 83 ? -11.849 -20.75 -20.85 1 87.5 83 ILE B O 1
ATOM 7470 N N . ASN B 1 84 ? -13.057 -20.546 -22.668 1 82.3 84 ASN B N 1
ATOM 7471 C CA . ASN B 1 84 ? -14.071 -21.449 -22.135 1 82.3 84 ASN B CA 1
ATOM 7472 C C . ASN B 1 84 ? -13.557 -22.883 -22.05 1 82.3 84 ASN B C 1
ATOM 7474 O O . ASN B 1 84 ? -13.961 -23.641 -21.166 1 82.3 84 ASN B O 1
ATOM 7478 N N . ARG B 1 85 ? -12.644 -23.15 -22.876 1 83.34 85 ARG B N 1
ATOM 7479 C CA . ARG B 1 85 ? -12.149 -24.522 -22.93 1 83.34 85 ARG B CA 1
ATOM 7480 C C . ARG B 1 85 ? -11.009 -24.732 -21.94 1 83.34 85 ARG B C 1
ATOM 7482 O O . ARG B 1 85 ? -10.958 -25.753 -21.251 1 83.34 85 ARG B O 1
ATOM 7489 N N . ILE B 1 86 ? -10.094 -23.835 -21.919 1 86.29 86 ILE B N 1
ATOM 7490 C CA . ILE B 1 86 ? -8.868 -24.08 -21.167 1 86.29 86 ILE B CA 1
ATOM 7491 C C . ILE B 1 86 ? -8.883 -23.264 -19.876 1 86.29 86 ILE B C 1
ATOM 7493 O O . ILE B 1 86 ? -8.084 -23.511 -18.97 1 86.29 86 ILE B O 1
ATOM 7497 N N . GLY B 1 87 ? -9.725 -22.266 -19.789 1 85.25 87 GLY B N 1
ATOM 7498 C CA . GLY B 1 87 ? -9.768 -21.439 -18.593 1 85.25 87 GLY B CA 1
ATOM 7499 C C . GLY B 1 87 ? -9.065 -20.105 -18.765 1 85.25 87 GLY B C 1
ATOM 7500 O O . GLY B 1 87 ? -8.232 -19.948 -19.659 1 85.25 87 GLY B O 1
ATOM 7501 N N . PRO B 1 88 ? -9.319 -19.208 -17.948 1 87.6 88 PRO B N 1
ATOM 7502 C CA . PRO B 1 88 ? -8.775 -17.856 -18.102 1 87.6 88 PRO B CA 1
ATOM 7503 C C . PRO B 1 88 ? -7.283 -17.781 -17.785 1 87.6 88 PRO B C 1
ATOM 7505 O O . PRO B 1 88 ? -6.551 -17.016 -18.418 1 87.6 88 PRO B O 1
ATOM 7508 N N . ASP B 1 89 ? -6.741 -18.537 -16.885 1 89.07 89 ASP B N 1
ATOM 7509 C CA . ASP B 1 89 ? -5.335 -18.434 -16.506 1 89.07 89 ASP B CA 1
ATOM 7510 C C . ASP B 1 89 ? -4.429 -18.995 -17.6 1 89.07 89 ASP B C 1
ATOM 7512 O O . ASP B 1 89 ? -3.378 -18.424 -17.896 1 89.07 89 ASP B O 1
ATOM 7516 N N . ASN B 1 90 ? -4.811 -20.136 -18.19 1 89.84 90 ASN B N 1
ATOM 7517 C CA . ASN B 1 90 ? -4.025 -20.698 -19.283 1 89.84 90 ASN B CA 1
ATOM 7518 C C . ASN B 1 90 ? -4.054 -19.796 -20.514 1 89.84 90 ASN B C 1
ATOM 7520 O O . ASN B 1 90 ? -3.044 -19.647 -21.204 1 89.84 90 ASN B O 1
ATOM 7524 N N . TRP B 1 91 ? -5.187 -19.244 -20.735 1 90.58 91 TRP B N 1
ATOM 7525 C CA . TRP B 1 91 ? -5.277 -18.317 -21.859 1 90.58 91 TRP B CA 1
ATOM 7526 C C . TRP B 1 91 ? -4.463 -17.056 -21.591 1 90.58 91 TRP B C 1
ATOM 7528 O O . TRP B 1 91 ? -3.89 -16.472 -22.514 1 90.58 91 TRP B O 1
ATOM 7538 N N . ALA B 1 92 ? -4.478 -16.673 -20.341 1 92.1 92 ALA B N 1
ATOM 7539 C CA . ALA B 1 92 ? -3.724 -15.476 -19.977 1 92.1 92 ALA B CA 1
ATOM 7540 C C . ALA B 1 92 ? -2.241 -15.644 -20.296 1 92.1 92 ALA B C 1
ATOM 7542 O O . ALA B 1 92 ? -1.564 -14.678 -20.656 1 92.1 92 ALA B O 1
ATOM 7543 N N . VAL B 1 93 ? -1.763 -16.843 -20.22 1 92.38 93 VAL B N 1
ATOM 7544 C CA . VAL B 1 93 ? -0.364 -17.098 -20.549 1 92.38 93 VAL B CA 1
ATOM 7545 C C . VAL B 1 93 ? -0.141 -16.898 -22.047 1 92.38 93 VAL B C 1
ATOM 7547 O O . VAL B 1 93 ? 0.85 -16.288 -22.457 1 92.38 93 VAL B O 1
ATOM 7550 N N . ILE B 1 94 ? -1.084 -17.374 -22.817 1 92.45 94 ILE B N 1
ATOM 7551 C CA . ILE B 1 94 ? -1.006 -17.213 -24.265 1 92.45 94 ILE B CA 1
ATOM 7552 C C . ILE B 1 94 ? -1.086 -15.731 -24.624 1 92.45 94 ILE B C 1
ATOM 7554 O O . ILE B 1 94 ? -0.324 -15.247 -25.464 1 92.45 94 ILE B O 1
ATOM 7558 N N . PHE B 1 95 ? -1.959 -15.081 -23.969 1 93.2 95 PHE B N 1
ATOM 7559 C CA . PHE B 1 95 ? -2.134 -13.655 -24.217 1 93.2 95 PHE B CA 1
ATOM 7560 C C . PHE B 1 95 ? -0.879 -12.881 -23.834 1 93.2 95 PHE B C 1
ATOM 7562 O O . PHE B 1 95 ? -0.487 -11.94 -24.528 1 93.2 95 PHE B O 1
ATOM 7569 N N . TYR B 1 96 ? -0.333 -13.296 -22.713 1 94.7 96 TYR B N 1
ATOM 7570 C CA . TYR B 1 96 ? 0.897 -12.659 -22.257 1 94.7 96 TYR B CA 1
ATOM 7571 C C . TYR B 1 96 ? 2.012 -12.829 -23.282 1 94.7 96 TYR B C 1
ATOM 7573 O O . TYR B 1 96 ? 2.712 -11.869 -23.613 1 94.7 96 TYR B O 1
ATOM 7581 N N . MET B 1 97 ? 2.183 -13.981 -23.833 1 94.87 97 MET B N 1
ATOM 7582 C CA . MET B 1 97 ? 3.206 -14.258 -24.837 1 94.87 97 MET B CA 1
ATOM 7583 C C . MET B 1 97 ? 2.924 -13.494 -26.127 1 94.87 97 MET B C 1
ATOM 7585 O O . MET B 1 97 ? 3.844 -12.967 -26.755 1 94.87 97 MET B O 1
ATOM 7589 N N . ARG B 1 98 ? 1.7 -13.444 -26.464 1 93.66 98 ARG B N 1
ATOM 7590 C CA . ARG B 1 98 ? 1.302 -12.757 -27.689 1 93.66 98 ARG B CA 1
ATOM 7591 C C . ARG B 1 98 ? 1.614 -11.267 -27.607 1 93.66 98 ARG B C 1
ATOM 7593 O O . ARG B 1 98 ? 2.115 -10.678 -28.567 1 93.66 98 ARG B O 1
ATOM 7600 N N . GLN B 1 99 ? 1.311 -10.69 -26.515 1 95.1 99 GLN B N 1
ATOM 7601 C CA . GLN B 1 99 ? 1.545 -9.259 -26.352 1 95.1 99 GLN B CA 1
ATOM 7602 C C . GLN B 1 99 ? 3.039 -8.947 -26.312 1 95.1 99 GLN B C 1
ATOM 7604 O O . GLN B 1 99 ? 3.485 -7.947 -26.878 1 95.1 99 GLN B O 1
ATOM 7609 N N . LEU B 1 100 ? 3.796 -9.826 -25.593 1 95.63 100 LEU B N 1
ATOM 7610 C CA . LEU B 1 100 ? 5.237 -9.607 -25.539 1 95.63 100 LEU B CA 1
ATOM 7611 C C . LEU B 1 100 ? 5.869 -9.804 -26.913 1 95.63 100 LEU B C 1
ATOM 7613 O O . LEU B 1 100 ? 6.828 -9.114 -27.265 1 95.63 100 LEU B O 1
ATOM 7617 N N . LEU B 1 101 ? 5.32 -10.749 -27.7 1 95.55 101 LEU B N 1
ATOM 7618 C CA . LEU B 1 101 ? 5.78 -10.947 -29.07 1 95.55 101 LEU B CA 1
ATOM 7619 C C . LEU B 1 101 ? 5.571 -9.686 -29.902 1 95.55 101 LEU B C 1
ATOM 7621 O O . LEU B 1 101 ? 6.472 -9.26 -30.628 1 95.55 101 LEU B O 1
ATOM 7625 N N . ARG B 1 102 ? 4.466 -9.091 -29.764 1 94.11 102 ARG B N 1
ATOM 7626 C CA . ARG B 1 102 ? 4.148 -7.885 -30.523 1 94.11 102 ARG B CA 1
ATOM 7627 C C . ARG B 1 102 ? 5.054 -6.728 -30.117 1 94.11 102 ARG B C 1
ATOM 7629 O O . ARG B 1 102 ? 5.52 -5.969 -30.969 1 94.11 102 ARG B O 1
ATOM 7636 N N . VAL B 1 103 ? 5.302 -6.655 -28.864 1 94.73 103 VAL B N 1
ATOM 7637 C CA . VAL B 1 103 ? 6.11 -5.552 -28.354 1 94.73 103 VAL B CA 1
ATOM 7638 C C . VAL B 1 103 ? 7.557 -5.716 -28.815 1 94.73 103 VAL B C 1
ATOM 7640 O O . VAL B 1 103 ? 8.168 -4.766 -29.31 1 94.73 103 VAL B O 1
ATOM 7643 N N . PHE B 1 104 ? 8.086 -6.886 -28.656 1 94.82 104 PHE B N 1
ATOM 7644 C CA . PHE B 1 104 ? 9.485 -7.096 -29.009 1 94.82 104 PHE B CA 1
ATOM 7645 C C . PHE B 1 104 ? 9.668 -7.088 -30.522 1 94.82 104 PHE B C 1
ATOM 7647 O O . PHE B 1 104 ? 10.772 -6.854 -31.018 1 94.82 104 PHE B O 1
ATOM 7654 N N . PHE B 1 105 ? 8.568 -7.316 -31.209 1 94.73 105 PHE B N 1
ATOM 7655 C CA . PHE B 1 105 ? 8.631 -7.168 -32.659 1 94.73 105 PHE B CA 1
ATOM 7656 C C . PHE B 1 105 ? 8.875 -5.714 -33.045 1 94.73 105 PHE B C 1
ATOM 7658 O O . PHE B 1 105 ? 9.737 -5.423 -33.876 1 94.73 105 PHE B O 1
ATOM 7665 N N . VAL B 1 106 ? 8.206 -4.822 -32.406 1 93.68 106 VAL B N 1
ATOM 7666 C CA . VAL B 1 106 ? 8.322 -3.396 -32.697 1 93.68 106 VAL B CA 1
ATOM 7667 C C . VAL B 1 106 ? 9.671 -2.876 -32.206 1 93.68 106 VAL B C 1
ATOM 7669 O O . VAL B 1 106 ? 10.358 -2.144 -32.921 1 93.68 106 VAL B O 1
ATOM 7672 N N . ILE B 1 107 ? 10.035 -3.315 -31.016 1 93.34 107 ILE B N 1
ATOM 7673 C CA . ILE B 1 107 ? 11.276 -2.836 -30.416 1 93.34 107 ILE B CA 1
ATOM 7674 C C . ILE B 1 107 ? 12.469 -3.342 -31.224 1 93.34 107 ILE B C 1
ATOM 7676 O O . ILE B 1 107 ? 13.412 -2.592 -31.486 1 93.34 107 ILE B O 1
ATOM 7680 N N . ALA B 1 108 ? 12.42 -4.619 -31.591 1 92.96 108 ALA B N 1
ATOM 7681 C CA . ALA B 1 108 ? 13.518 -5.207 -32.355 1 92.96 108 ALA B CA 1
ATOM 7682 C C . ALA B 1 108 ? 13.634 -4.563 -33.733 1 92.96 108 ALA B C 1
ATOM 7684 O O . ALA B 1 108 ? 14.738 -4.266 -34.195 1 92.96 108 ALA B O 1
ATOM 7685 N N . LEU B 1 109 ? 12.569 -4.267 -34.362 1 91.35 109 LEU B N 1
ATOM 7686 C CA . LEU B 1 109 ? 12.569 -3.696 -35.705 1 91.35 109 LEU B CA 1
ATOM 7687 C C . LEU B 1 109 ? 13.057 -2.252 -35.681 1 91.35 109 LEU B C 1
ATOM 7689 O O . LEU B 1 109 ? 13.974 -1.889 -36.42 1 91.35 109 LEU B O 1
ATOM 7693 N N . VAL B 1 110 ? 12.492 -1.473 -34.809 1 91.09 110 VAL B N 1
ATOM 7694 C CA . VAL B 1 110 ? 12.851 -0.061 -34.731 1 91.09 110 VAL B CA 1
ATOM 7695 C C . VAL B 1 110 ? 14.269 0.082 -34.182 1 91.09 110 VAL B C 1
ATOM 7697 O O . VAL B 1 110 ? 15.038 0.927 -34.645 1 91.09 110 VAL B O 1
ATOM 7700 N N . GLY B 1 111 ? 14.551 -0.758 -33.182 1 87.02 111 GLY B N 1
ATOM 7701 C CA . GLY B 1 111 ? 15.89 -0.722 -32.616 1 87.02 111 GLY B CA 1
ATOM 7702 C C . GLY B 1 111 ? 16.968 -1.111 -33.609 1 87.02 111 GLY B C 1
ATOM 7703 O O . GLY B 1 111 ? 18.02 -0.471 -33.673 1 87.02 111 GLY B O 1
ATOM 7704 N N . ALA B 1 112 ? 16.705 -2.092 -34.42 1 85.98 112 ALA B N 1
ATOM 7705 C CA . ALA B 1 112 ? 17.679 -2.563 -35.402 1 85.98 112 ALA B CA 1
ATOM 7706 C C . ALA B 1 112 ? 17.892 -1.529 -36.503 1 85.98 112 ALA B C 1
ATOM 7708 O O . ALA B 1 112 ? 19.023 -1.301 -36.94 1 85.98 112 ALA B O 1
ATOM 7709 N N . ILE B 1 113 ? 16.924 -0.795 -36.895 1 86.28 113 ILE B N 1
ATOM 7710 C CA . ILE B 1 113 ? 16.989 0.136 -38.016 1 86.28 113 ILE B CA 1
ATOM 7711 C C . ILE B 1 113 ? 17.697 1.418 -37.582 1 86.28 113 ILE B C 1
ATOM 7713 O O . ILE B 1 113 ? 18.509 1.969 -38.329 1 86.28 113 ILE B O 1
ATOM 7717 N N . ILE B 1 114 ? 17.516 1.788 -36.322 1 87.32 114 ILE B N 1
ATOM 7718 C CA . ILE B 1 114 ? 18.005 3.102 -35.919 1 87.32 114 ILE B CA 1
ATOM 7719 C C . ILE B 1 114 ? 19.268 2.946 -35.075 1 87.32 114 ILE B C 1
ATOM 7721 O O . ILE B 1 114 ? 20.236 3.69 -35.25 1 87.32 114 ILE B O 1
ATOM 7725 N N . LEU B 1 115 ? 19.324 1.96 -34.228 1 87.46 115 LEU B N 1
ATOM 7726 C CA . LEU B 1 115 ? 20.395 1.91 -33.238 1 87.46 115 LEU B CA 1
ATOM 7727 C C . LEU B 1 115 ? 21.626 1.209 -33.803 1 87.46 115 LEU B C 1
ATOM 7729 O O . LEU B 1 115 ? 22.756 1.544 -33.443 1 87.46 115 LEU B O 1
ATOM 7733 N N . PHE B 1 116 ? 21.478 0.271 -34.674 1 84.84 116 PHE B N 1
ATOM 7734 C CA . PHE B 1 116 ? 22.627 -0.441 -35.221 1 84.84 116 PHE B CA 1
ATOM 7735 C C . PHE B 1 116 ? 23.551 0.515 -35.967 1 84.84 116 PHE B C 1
ATOM 7737 O O . PHE B 1 116 ? 24.753 0.56 -35.7 1 84.84 116 PHE B O 1
ATOM 7744 N N . PRO B 1 117 ? 22.965 1.341 -36.79 1 81.58 117 PRO B N 1
ATOM 7745 C CA . PRO B 1 117 ? 23.853 2.269 -37.494 1 81.58 117 PRO B CA 1
ATOM 7746 C C . PRO B 1 117 ? 24.48 3.305 -36.564 1 81.58 117 PRO B C 1
ATOM 7748 O O . PRO B 1 117 ? 25.626 3.713 -36.772 1 81.58 117 PRO B O 1
ATOM 7751 N N . VAL B 1 118 ? 23.761 3.657 -35.563 1 84.07 118 VAL B N 1
ATOM 7752 C CA . VAL B 1 118 ? 24.251 4.675 -34.639 1 84.07 118 VAL B CA 1
ATOM 7753 C C . VAL B 1 118 ? 25.408 4.113 -33.816 1 84.07 118 VAL B C 1
ATOM 7755 O O . VAL B 1 118 ? 26.397 4.807 -33.569 1 84.07 118 VAL B O 1
ATOM 7758 N N . TYR B 1 119 ? 25.35 2.83 -33.416 1 85.09 119 TYR B N 1
ATOM 7759 C CA . TYR B 1 119 ? 26.366 2.241 -32.55 1 85.09 119 TYR B CA 1
ATOM 7760 C C . TYR B 1 119 ? 27.561 1.757 -33.362 1 85.09 119 TYR B C 1
ATOM 7762 O O . TYR B 1 119 ? 28.709 1.908 -32.939 1 85.09 119 TYR B O 1
ATOM 7770 N N . ILE B 1 120 ? 27.348 1.193 -34.545 1 78.89 120 ILE B N 1
ATOM 7771 C CA . ILE B 1 120 ? 28.419 0.635 -35.363 1 78.89 120 ILE B CA 1
ATOM 7772 C C . ILE B 1 120 ? 29.333 1.756 -35.852 1 78.89 120 ILE B C 1
ATOM 7774 O O . ILE B 1 120 ? 30.544 1.565 -35.985 1 78.89 120 ILE B O 1
ATOM 7778 N N . THR B 1 121 ? 28.655 2.892 -36.015 1 73.41 121 THR B N 1
ATOM 7779 C CA . THR B 1 121 ? 29.436 4.016 -36.519 1 73.41 121 THR B CA 1
ATOM 7780 C C . THR B 1 121 ? 30.11 4.763 -35.372 1 73.41 121 THR B C 1
ATOM 7782 O O . THR B 1 121 ? 30.734 5.805 -35.584 1 73.41 121 THR B O 1
ATOM 7785 N N . GLY B 1 122 ? 29.867 4.06 -34.15 1 72.44 122 GLY B N 1
ATOM 7786 C CA . GLY B 1 122 ? 30.549 4.674 -33.023 1 72.44 122 GLY B CA 1
ATOM 7787 C C . GLY B 1 122 ? 32.045 4.424 -33.022 1 72.44 122 GLY B C 1
ATOM 7788 O O . GLY B 1 122 ? 32.539 3.582 -33.775 1 72.44 122 GLY B O 1
ATOM 7789 N N . ASN B 1 123 ? 32.963 5.241 -32.523 1 64.77 123 ASN B N 1
ATOM 7790 C CA . ASN B 1 123 ? 34.418 5.209 -32.62 1 64.77 123 ASN B CA 1
ATOM 7791 C C . ASN B 1 123 ? 35.06 4.806 -31.295 1 64.77 123 ASN B C 1
ATOM 7793 O O . ASN B 1 123 ? 36.12 5.318 -30.933 1 64.77 123 ASN B O 1
ATOM 7797 N N . ALA B 1 124 ? 34.375 3.849 -30.506 1 66.64 124 ALA B N 1
ATOM 7798 C CA . ALA B 1 124 ? 35.051 3.538 -29.25 1 66.64 124 ALA B CA 1
ATOM 7799 C C . ALA B 1 124 ? 35.971 2.331 -29.406 1 66.64 124 ALA B C 1
ATOM 7801 O O . ALA B 1 124 ? 36.597 1.891 -28.439 1 66.64 124 ALA B O 1
ATOM 7802 N N . GLY B 1 125 ? 36.351 1.586 -30.748 1 59.13 125 GLY B N 1
ATOM 7803 C CA . GLY B 1 125 ? 37.358 0.572 -31.016 1 59.13 125 GLY B CA 1
ATOM 7804 C C . GLY B 1 125 ? 36.945 -0.814 -30.559 1 59.13 125 GLY B C 1
ATOM 7805 O O . GLY B 1 125 ? 37.772 -1.727 -30.501 1 59.13 125 GLY B O 1
ATOM 7806 N N . ASN B 1 126 ? 35.717 -1.034 -30.087 1 64.67 126 ASN B N 1
ATOM 7807 C CA . ASN B 1 126 ? 35.317 -2.333 -29.555 1 64.67 126 ASN B CA 1
ATOM 7808 C C . ASN B 1 126 ? 35.151 -3.366 -30.666 1 64.67 126 ASN B C 1
ATOM 7810 O O . ASN B 1 126 ? 34.594 -3.063 -31.723 1 64.67 126 ASN B O 1
ATOM 7814 N N . PRO B 1 127 ? 36.028 -5.233 -30.678 1 63.79 127 PRO B N 1
ATOM 7815 C CA . PRO B 1 127 ? 35.953 -6.26 -31.721 1 63.79 127 PRO B CA 1
ATOM 7816 C C . PRO B 1 127 ? 34.744 -7.178 -31.558 1 63.79 127 PRO B C 1
ATOM 7818 O O . PRO B 1 127 ? 34.093 -7.169 -30.51 1 63.79 127 PRO B O 1
ATOM 7821 N N . GLY B 1 128 ? 34.271 -8.001 -32.773 1 64.89 128 GLY B N 1
ATOM 7822 C CA . GLY B 1 128 ? 33.292 -9.076 -32.75 1 64.89 128 GLY B CA 1
ATOM 7823 C C . GLY B 1 128 ? 31.865 -8.58 -32.618 1 64.89 128 GLY B C 1
ATOM 7824 O O . GLY B 1 128 ? 31.477 -7.606 -33.268 1 64.89 128 GLY B O 1
ATOM 7825 N N . LEU B 1 129 ? 30.901 -8.347 -31.507 1 69.65 129 LEU B N 1
ATOM 7826 C CA . LEU B 1 129 ? 29.493 -8.039 -31.282 1 69.65 129 LEU B CA 1
ATOM 7827 C C . LEU B 1 129 ? 29.34 -6.778 -30.437 1 69.65 129 LEU B C 1
ATOM 7829 O O . LEU B 1 129 ? 28.29 -6.133 -30.461 1 69.65 129 LEU B O 1
ATOM 7833 N N . ASN B 1 130 ? 30.35 -6.378 -29.779 1 67.14 130 ASN B N 1
ATOM 7834 C CA . ASN B 1 130 ? 30.317 -5.204 -28.914 1 67.14 130 ASN B CA 1
ATOM 7835 C C . ASN B 1 130 ? 30.256 -3.912 -29.723 1 67.14 130 ASN B C 1
ATOM 7837 O O . ASN B 1 130 ? 29.943 -2.85 -29.183 1 67.14 130 ASN B O 1
ATOM 7841 N N . LYS B 1 131 ? 30.567 -4.023 -31.005 1 72.19 131 LYS B N 1
ATOM 7842 C CA . LYS B 1 131 ? 30.448 -2.861 -31.881 1 72.19 131 LYS B CA 1
ATOM 7843 C C . LYS B 1 131 ? 28.991 -2.433 -32.031 1 72.19 131 LYS B C 1
ATOM 7845 O O . LYS B 1 131 ? 28.709 -1.291 -32.401 1 72.19 131 LYS B O 1
ATOM 7850 N N . MET B 1 132 ? 28.155 -3.329 -31.673 1 75.13 132 MET B N 1
ATOM 7851 C CA . MET B 1 132 ? 26.735 -3.062 -31.883 1 75.13 132 MET B CA 1
ATOM 7852 C C . MET B 1 132 ? 26.07 -2.605 -30.589 1 75.13 132 MET B C 1
ATOM 7854 O O . MET B 1 132 ? 24.843 -2.512 -30.516 1 75.13 132 MET B O 1
ATOM 7858 N N . THR B 1 133 ? 26.939 -2.263 -29.623 1 78.35 133 THR B N 1
ATOM 7859 C CA . THR B 1 133 ? 26.4 -1.845 -28.333 1 78.35 133 THR B CA 1
ATOM 7860 C C . THR B 1 133 ? 26.697 -0.371 -28.075 1 78.35 133 THR B C 1
ATOM 7862 O O . THR B 1 133 ? 27.492 0.242 -28.791 1 78.35 133 THR B O 1
ATOM 7865 N N . ILE B 1 134 ? 26.002 0.204 -27.135 1 79.33 134 ILE B N 1
ATOM 7866 C CA . ILE B 1 134 ? 26.141 1.615 -26.79 1 79.33 134 ILE B CA 1
ATOM 7867 C C . ILE B 1 134 ? 27.561 1.889 -26.301 1 79.33 134 ILE B C 1
ATOM 7869 O O . ILE B 1 134 ? 28.024 3.032 -26.329 1 79.33 134 ILE B O 1
ATOM 7873 N N . GLY B 1 135 ? 28.232 0.821 -25.885 1 73.74 135 GLY B N 1
ATOM 7874 C CA . GLY B 1 135 ? 29.602 0.97 -25.423 1 73.74 135 GLY B CA 1
ATOM 7875 C C . GLY B 1 135 ? 30.548 1.453 -26.506 1 73.74 135 GLY B C 1
ATOM 7876 O O . GLY B 1 135 ? 31.605 2.015 -26.21 1 73.74 135 GLY B O 1
ATOM 7877 N N . ASN B 1 136 ? 30.178 1.354 -27.799 1 76.23 136 ASN B N 1
ATOM 7878 C CA . ASN B 1 136 ? 31.029 1.752 -28.915 1 76.23 136 ASN B CA 1
ATOM 7879 C C . ASN B 1 136 ? 30.885 3.238 -29.228 1 76.23 136 ASN B C 1
ATOM 7881 O O . ASN B 1 136 ? 31.554 3.756 -30.124 1 76.23 136 ASN B O 1
ATOM 7885 N N . VAL B 1 137 ? 29.979 3.848 -28.508 1 77.35 137 VAL B N 1
ATOM 7886 C CA . VAL B 1 137 ? 29.861 5.291 -28.689 1 77.35 137 VAL B CA 1
ATOM 7887 C C . VAL B 1 137 ? 30.873 6.009 -27.799 1 77.35 137 VAL B C 1
ATOM 7889 O O . VAL B 1 137 ? 30.873 5.828 -26.579 1 77.35 137 VAL B O 1
ATOM 7892 N N . GLY B 1 138 ? 31.811 6.619 -28.362 1 69.02 138 GLY B N 1
ATOM 7893 C CA . GLY B 1 138 ? 32.899 7.277 -27.655 1 69.02 138 GLY B CA 1
ATOM 7894 C C . GLY B 1 138 ? 32.431 8.412 -26.765 1 69.02 138 GLY B C 1
ATOM 7895 O O . GLY B 1 138 ? 31.314 8.911 -26.92 1 69.02 138 GLY B O 1
ATOM 7896 N N . ASP B 1 139 ? 33.136 8.664 -25.8 1 66.9 139 ASP B N 1
ATOM 7897 C CA . ASP B 1 139 ? 32.846 9.726 -24.841 1 66.9 139 ASP B CA 1
ATOM 7898 C C . ASP B 1 139 ? 32.75 11.082 -25.537 1 66.9 139 ASP B C 1
ATOM 7900 O O . ASP B 1 139 ? 32.118 12.007 -25.02 1 66.9 139 ASP B O 1
ATOM 7904 N N . ASP B 1 140 ? 33.377 11.143 -26.732 1 63.66 140 ASP B N 1
ATOM 7905 C CA . ASP B 1 140 ? 33.415 12.407 -27.46 1 63.66 140 ASP B CA 1
ATOM 7906 C C . ASP B 1 140 ? 32.191 12.559 -28.361 1 63.66 140 ASP B C 1
ATOM 7908 O O . ASP B 1 140 ? 31.992 13.61 -28.975 1 63.66 140 ASP B O 1
ATOM 7912 N N . GLN B 1 141 ? 31.406 11.526 -28.437 1 72 141 GLN B N 1
ATOM 7913 C CA . GLN B 1 141 ? 30.296 11.616 -29.381 1 72 141 GLN B CA 1
ATOM 7914 C C . GLN B 1 141 ? 28.957 11.671 -28.651 1 72 141 GLN B C 1
ATOM 7916 O O . GLN B 1 141 ? 28.067 10.861 -28.915 1 72 141 GLN B O 1
ATOM 7921 N N . THR B 1 142 ? 28.762 12.701 -27.802 1 76.6 142 THR B N 1
ATOM 7922 C CA . THR B 1 142 ? 27.593 12.795 -26.936 1 76.6 142 THR B CA 1
ATOM 7923 C C . THR B 1 142 ? 26.336 13.079 -27.753 1 76.6 142 THR B C 1
ATOM 7925 O O . THR B 1 142 ? 25.224 12.765 -27.322 1 76.6 142 THR B O 1
ATOM 7928 N N . ALA B 1 143 ? 26.5 13.645 -28.924 1 78.7 143 ALA B N 1
ATOM 7929 C CA . ALA B 1 143 ? 25.357 14.009 -29.758 1 78.7 143 ALA B CA 1
ATOM 7930 C C . ALA B 1 143 ? 24.63 12.767 -30.265 1 78.7 143 ALA B C 1
ATOM 7932 O O . ALA B 1 143 ? 23.429 12.812 -30.538 1 78.7 143 ALA B O 1
ATOM 7933 N N . ARG B 1 144 ? 25.332 11.765 -30.409 1 82.18 144 ARG B N 1
ATOM 7934 C CA . ARG B 1 144 ? 24.745 10.525 -30.905 1 82.18 144 ARG B CA 1
ATOM 7935 C C . ARG B 1 144 ? 23.842 9.887 -29.853 1 82.18 144 ARG B C 1
ATOM 7937 O O . ARG B 1 144 ? 22.959 9.093 -30.185 1 82.18 144 ARG B O 1
ATOM 7944 N N . LEU B 1 145 ? 23.975 10.353 -28.656 1 86.01 145 LEU B N 1
ATOM 7945 C CA . LEU B 1 145 ? 23.228 9.746 -27.56 1 86.01 145 LEU B CA 1
ATOM 7946 C C . LEU B 1 145 ? 21.806 10.292 -27.503 1 86.01 145 LEU B C 1
ATOM 7948 O O . LEU B 1 145 ? 20.96 9.76 -26.781 1 86.01 145 LEU B O 1
ATOM 7952 N N . TRP B 1 146 ? 21.561 11.27 -28.358 1 86.52 146 TRP B N 1
ATOM 7953 C CA . TRP B 1 146 ? 20.195 11.778 -28.443 1 86.52 146 TRP B CA 1
ATOM 7954 C C . TRP B 1 146 ? 19.278 10.763 -29.116 1 86.52 146 TRP B C 1
ATOM 7956 O O . TRP B 1 146 ? 18.091 10.679 -28.791 1 86.52 146 TRP B O 1
ATOM 7966 N N . GLY B 1 147 ? 19.815 10.06 -30.122 1 84.38 147 GLY B N 1
ATOM 7967 C CA . GLY B 1 147 ? 19.049 8.988 -30.737 1 84.38 147 GLY B CA 1
ATOM 7968 C C . GLY B 1 147 ? 18.658 7.897 -29.758 1 84.38 147 GLY B C 1
ATOM 7969 O O . GLY B 1 147 ? 17.523 7.415 -29.778 1 84.38 147 GLY B O 1
ATOM 7970 N N . THR B 1 148 ? 19.598 7.618 -28.893 1 87.67 148 THR B N 1
ATOM 7971 C CA . THR B 1 148 ? 19.335 6.603 -27.879 1 87.67 148 THR B CA 1
ATOM 7972 C C . THR B 1 148 ? 18.288 7.094 -26.883 1 87.67 148 THR B C 1
ATOM 7974 O O . THR B 1 148 ? 17.425 6.326 -26.452 1 87.67 148 THR B O 1
ATOM 7977 N N . LEU B 1 149 ? 18.345 8.34 -26.569 1 90.77 149 LEU B N 1
ATOM 7978 C CA . LEU B 1 149 ? 17.393 8.904 -25.619 1 90.77 149 LEU B CA 1
ATOM 7979 C C . LEU B 1 149 ? 15.987 8.93 -26.209 1 90.77 149 LEU B C 1
ATOM 7981 O O . LEU B 1 149 ? 15.015 8.604 -25.524 1 90.77 149 LEU B O 1
ATOM 7985 N N . PHE B 1 150 ? 15.934 9.354 -27.413 1 90.83 150 PHE B N 1
ATOM 7986 C CA . PHE B 1 150 ? 14.633 9.406 -28.071 1 90.83 150 PHE B CA 1
ATOM 7987 C C . PHE B 1 150 ? 14.001 8.02 -28.13 1 90.83 150 PHE B C 1
ATOM 7989 O O . PHE B 1 150 ? 12.807 7.865 -27.865 1 90.83 150 PHE B O 1
ATOM 7996 N N . LEU B 1 151 ? 14.73 7.064 -28.447 1 91.36 151 LEU B N 1
ATOM 7997 C CA . LEU B 1 151 ? 14.201 5.708 -28.535 1 91.36 151 LEU B CA 1
ATOM 7998 C C . LEU B 1 151 ? 13.886 5.156 -27.149 1 91.36 151 LEU B C 1
ATOM 8000 O O . LEU B 1 151 ? 12.953 4.366 -26.989 1 91.36 151 LEU B O 1
ATOM 8004 N N . THR B 1 152 ? 14.672 5.553 -26.186 1 92.15 152 THR B N 1
ATOM 8005 C CA . THR B 1 152 ? 14.382 5.136 -24.819 1 92.15 152 THR B CA 1
ATOM 8006 C C . THR B 1 152 ? 13 5.618 -24.387 1 92.15 152 THR B C 1
ATOM 8008 O O . THR B 1 152 ? 12.211 4.846 -23.838 1 92.15 152 THR B O 1
ATOM 8011 N N . TRP B 1 153 ? 12.686 6.855 -24.691 1 93.26 153 TRP B N 1
ATOM 8012 C CA . TRP B 1 153 ? 11.386 7.409 -24.327 1 93.26 153 TRP B CA 1
ATOM 8013 C C . TRP B 1 153 ? 10.268 6.738 -25.117 1 93.26 153 TRP B C 1
ATOM 8015 O O . TRP B 1 153 ? 9.197 6.459 -24.574 1 93.26 153 TRP B O 1
ATOM 8025 N N . ALA B 1 154 ? 10.545 6.446 -26.315 1 93.47 154 ALA B N 1
ATOM 8026 C CA . ALA B 1 154 ? 9.546 5.784 -27.151 1 93.47 154 ALA B CA 1
ATOM 8027 C C . ALA B 1 154 ? 9.286 4.36 -26.67 1 93.47 154 ALA B C 1
ATOM 8029 O O . ALA B 1 154 ? 8.135 3.925 -26.592 1 93.47 154 ALA B O 1
ATOM 8030 N N . PHE B 1 155 ? 10.358 3.702 -26.403 1 94.82 155 PHE B N 1
ATOM 8031 C CA . PHE B 1 155 ? 10.217 2.317 -25.971 1 94.82 155 PHE B CA 1
ATOM 8032 C C . PHE B 1 155 ? 9.576 2.244 -24.59 1 94.82 155 PHE B C 1
ATOM 8034 O O . PHE B 1 155 ? 8.802 1.327 -24.307 1 94.82 155 PHE B O 1
ATOM 8041 N N . ILE B 1 156 ? 9.86 3.177 -23.719 1 94.99 156 ILE B N 1
ATOM 8042 C CA . ILE B 1 156 ? 9.218 3.228 -22.41 1 94.99 156 ILE B CA 1
ATOM 8043 C C . ILE B 1 156 ? 7.714 3.427 -22.58 1 94.99 156 ILE B C 1
ATOM 8045 O O . ILE B 1 156 ? 6.914 2.772 -21.908 1 94.99 156 ILE B O 1
ATOM 8049 N N . ALA B 1 157 ? 7.317 4.239 -23.478 1 93.64 157 ALA B N 1
ATOM 8050 C CA . ALA B 1 157 ? 5.901 4.493 -23.733 1 93.64 157 ALA B CA 1
ATOM 8051 C C . ALA B 1 157 ? 5.202 3.236 -24.243 1 93.64 157 ALA B C 1
ATOM 8053 O O . ALA B 1 157 ? 4.076 2.938 -23.838 1 93.64 157 ALA B O 1
ATOM 8054 N N . ILE B 1 158 ? 5.88 2.525 -25.065 1 94.88 158 ILE B N 1
ATOM 8055 C CA . ILE B 1 158 ? 5.299 1.309 -25.623 1 94.88 158 ILE B CA 1
ATOM 8056 C C . ILE B 1 158 ? 5.148 0.259 -24.525 1 94.88 158 ILE B C 1
ATOM 8058 O O . ILE B 1 158 ? 4.125 -0.427 -24.45 1 94.88 158 ILE B O 1
ATOM 8062 N N . ILE B 1 159 ? 6.148 0.159 -23.703 1 95.36 159 ILE B N 1
ATOM 8063 C CA . ILE B 1 159 ? 6.104 -0.835 -22.637 1 95.36 159 ILE B CA 1
ATOM 8064 C C . ILE B 1 159 ? 5.026 -0.458 -21.623 1 95.36 159 ILE B C 1
ATOM 8066 O O . ILE B 1 159 ? 4.307 -1.325 -21.121 1 95.36 159 ILE B O 1
ATOM 8070 N N . LEU B 1 160 ? 4.914 0.803 -21.321 1 94.54 160 LEU B N 1
ATOM 8071 C CA . LEU B 1 160 ? 3.859 1.243 -20.415 1 94.54 160 LEU B CA 1
ATOM 8072 C C . LEU B 1 160 ? 2.482 0.948 -21.001 1 94.54 160 LEU B C 1
ATOM 8074 O O . LEU B 1 160 ? 1.576 0.521 -20.282 1 94.54 160 LEU B O 1
ATOM 8078 N N . TYR B 1 161 ? 2.388 1.124 -22.26 1 93.21 161 TYR B N 1
ATOM 8079 C CA . TYR B 1 161 ? 1.127 0.823 -22.927 1 93.21 161 TYR B CA 1
ATOM 8080 C C . TYR B 1 161 ? 0.779 -0.655 -22.798 1 93.21 161 TYR B C 1
ATOM 8082 O O . TYR B 1 161 ? -0.371 -1.007 -22.527 1 93.21 161 TYR B O 1
ATOM 8090 N N . ILE B 1 162 ? 1.712 -1.44 -22.98 1 94 162 ILE B N 1
ATOM 8091 C CA . ILE B 1 162 ? 1.466 -2.877 -22.923 1 94 162 ILE B CA 1
ATOM 8092 C C . ILE B 1 162 ? 1.156 -3.29 -21.486 1 94 162 ILE B C 1
ATOM 8094 O O . ILE B 1 162 ? 0.339 -4.184 -21.253 1 94 162 ILE B O 1
ATOM 8098 N N . ILE B 1 163 ? 1.806 -2.717 -20.532 1 95.19 163 ILE B N 1
ATOM 8099 C CA . ILE B 1 163 ? 1.537 -3.025 -19.132 1 95.19 163 ILE B CA 1
ATOM 8100 C C . ILE B 1 163 ? 0.072 -2.739 -18.813 1 95.19 163 ILE B C 1
ATOM 8102 O O . ILE B 1 163 ? -0.615 -3.573 -18.219 1 95.19 163 ILE B O 1
ATOM 8106 N N . PHE B 1 164 ? -0.443 -1.667 -19.28 1 92.31 164 PHE B N 1
ATOM 8107 C CA . PHE B 1 164 ? -1.817 -1.295 -18.967 1 92.31 164 PHE B CA 1
ATOM 8108 C C . PHE B 1 164 ? -2.802 -2.129 -19.777 1 92.31 164 PHE B C 1
ATOM 8110 O O . PHE B 1 164 ? -3.907 -2.418 -19.314 1 92.31 164 PHE B O 1
ATOM 8117 N N . LYS B 1 165 ? -2.352 -2.528 -20.923 1 93.51 165 LYS B N 1
ATOM 8118 C CA . LYS B 1 165 ? -3.187 -3.459 -21.677 1 93.51 165 LYS B CA 1
ATOM 8119 C C . LYS B 1 165 ? -3.304 -4.799 -20.957 1 93.51 165 LYS B C 1
ATOM 8121 O O . LYS B 1 165 ? -4.39 -5.378 -20.884 1 93.51 165 LYS B O 1
ATOM 8126 N N . LEU B 1 166 ? -2.21 -5.227 -20.461 1 95.01 166 LEU B N 1
ATOM 8127 C CA . LEU B 1 166 ? -2.199 -6.484 -19.72 1 95.01 166 LEU B CA 1
ATOM 8128 C C . LEU B 1 166 ? -3.002 -6.361 -18.43 1 95.01 166 LEU B C 1
ATOM 8130 O O . LEU B 1 166 ? -3.749 -7.274 -18.069 1 95.01 166 LEU B O 1
ATOM 8134 N N . LEU B 1 167 ? -2.896 -5.26 -17.754 1 93.68 167 LEU B N 1
ATOM 8135 C CA . LEU B 1 167 ? -3.613 -5.048 -16.502 1 93.68 167 LEU B CA 1
ATOM 8136 C C . LEU B 1 167 ? -5.116 -4.952 -16.746 1 93.68 167 LEU B C 1
ATOM 8138 O O . LEU B 1 167 ? -5.909 -5.513 -15.987 1 93.68 167 LEU B O 1
ATOM 8142 N N . ASN B 1 168 ? -5.474 -4.289 -17.808 1 91.11 168 ASN B N 1
ATOM 8143 C CA . ASN B 1 168 ? -6.891 -4.182 -18.14 1 91.11 168 ASN B CA 1
ATOM 8144 C C . ASN B 1 168 ? -7.489 -5.542 -18.488 1 91.11 168 ASN B C 1
ATOM 8146 O O . ASN B 1 168 ? -8.608 -5.857 -18.077 1 91.11 168 ASN B O 1
ATOM 8150 N N . LYS B 1 169 ? -6.75 -6.283 -19.173 1 91.95 169 LYS B N 1
ATOM 8151 C CA . LYS B 1 169 ? -7.244 -7.608 -19.537 1 91.95 169 LYS B CA 1
ATOM 8152 C C . LYS B 1 169 ? -7.321 -8.52 -18.316 1 91.95 169 LYS B C 1
ATOM 8154 O O . LYS B 1 169 ? -8.227 -9.349 -18.21 1 91.95 169 LYS B O 1
ATOM 8159 N N . ALA B 1 170 ? -6.368 -8.392 -17.48 1 92.12 170 ALA B N 1
ATOM 8160 C CA . ALA B 1 170 ? -6.396 -9.177 -16.249 1 92.12 170 ALA B CA 1
ATOM 8161 C C . ALA B 1 170 ? -7.635 -8.854 -15.42 1 92.12 170 ALA B C 1
ATOM 8163 O O . ALA B 1 170 ? -8.3 -9.757 -14.906 1 92.12 170 ALA B O 1
ATOM 8164 N N . ALA B 1 171 ? -7.937 -7.602 -15.326 1 88.92 171 ALA B N 1
ATOM 8165 C CA . ALA B 1 171 ? -9.113 -7.185 -14.566 1 88.92 171 ALA B CA 1
ATOM 8166 C C . ALA B 1 171 ? -10.396 -7.689 -15.221 1 88.92 171 ALA B C 1
ATOM 8168 O O . ALA B 1 171 ? -11.31 -8.151 -14.534 1 88.92 171 ALA B O 1
ATOM 8169 N N . GLU B 1 172 ? -10.424 -7.635 -16.495 1 87.38 172 GLU B N 1
ATOM 8170 C CA . GLU B 1 172 ? -11.591 -8.114 -17.229 1 87.38 172 GLU B CA 1
ATOM 8171 C C . GLU B 1 172 ? -11.788 -9.614 -17.035 1 87.38 172 GLU B C 1
ATOM 8173 O O . GLU B 1 172 ? -12.911 -10.076 -16.817 1 87.38 172 GLU B O 1
ATOM 8178 N N . LEU B 1 173 ? -10.685 -10.332 -17.14 1 89.62 173 LEU B N 1
ATOM 8179 C CA . LEU B 1 173 ? -10.754 -11.777 -16.957 1 89.62 173 LEU B CA 1
ATOM 8180 C C . LEU B 1 173 ? -11.209 -12.126 -15.544 1 89.62 173 LEU B C 1
ATOM 8182 O O . LEU B 1 173 ? -11.989 -13.061 -15.351 1 89.62 173 LEU B O 1
ATOM 8186 N N . ARG B 1 174 ? -10.766 -11.38 -14.621 1 88.99 174 ARG B N 1
ATOM 8187 C CA . ARG B 1 174 ? -11.114 -11.638 -13.227 1 88.99 174 ARG B CA 1
ATOM 8188 C C . ARG B 1 174 ? -12.603 -11.415 -12.984 1 88.99 174 ARG B C 1
ATOM 8190 O O . ARG B 1 174 ? -13.272 -12.255 -12.379 1 88.99 174 ARG B O 1
ATOM 8197 N N . HIS B 1 175 ? -13.119 -10.343 -13.476 1 86.5 175 HIS B N 1
ATOM 8198 C CA . HIS B 1 175 ? -14.524 -10.016 -13.26 1 86.5 175 HIS B CA 1
ATOM 8199 C C . HIS B 1 175 ? -15.437 -10.994 -13.993 1 86.5 175 HIS B C 1
ATOM 8201 O O . HIS B 1 175 ? -16.47 -11.405 -13.46 1 86.5 175 HIS B O 1
ATOM 8207 N N . LYS B 1 176 ? -15.004 -11.402 -15.152 1 83.74 176 LYS B N 1
ATOM 8208 C CA . LYS B 1 176 ? -15.788 -12.372 -15.91 1 83.74 176 LYS B CA 1
ATOM 8209 C C . LYS B 1 176 ? -15.758 -13.744 -15.245 1 83.74 176 LYS B C 1
ATOM 8211 O O . LYS B 1 176 ? -16.752 -14.474 -15.269 1 83.74 176 LYS B O 1
ATOM 8216 N N . PHE B 1 177 ? -14.677 -14.068 -14.701 1 86.23 177 PHE B N 1
ATOM 8217 C CA . PHE B 1 177 ? -14.519 -15.357 -14.039 1 86.23 177 PHE B CA 1
ATOM 8218 C C . PHE B 1 177 ? -15.356 -15.42 -12.768 1 86.23 177 PHE B C 1
ATOM 8220 O O . PHE B 1 177 ? -16.037 -16.416 -12.515 1 86.23 177 PHE B O 1
ATOM 8227 N N . LEU B 1 178 ? -15.32 -14.332 -12.011 1 84.98 178 LEU B N 1
ATOM 8228 C CA . LEU B 1 178 ? -16.013 -14.323 -10.728 1 84.98 178 LEU B CA 1
ATOM 8229 C C . LEU B 1 178 ? -17.524 -14.271 -10.927 1 84.98 178 LEU B C 1
ATOM 8231 O O . LEU B 1 178 ? -18.282 -14.768 -10.091 1 84.98 178 LEU B O 1
ATOM 8235 N N . LEU B 1 179 ? -17.887 -13.709 -12.052 1 82.73 179 LEU B N 1
ATOM 8236 C CA . LEU B 1 179 ? -19.316 -13.606 -12.328 1 82.73 179 LEU B CA 1
ATOM 8237 C C . LEU B 1 179 ? -19.748 -14.654 -13.348 1 82.73 179 LEU B C 1
ATOM 8239 O O . LEU B 1 179 ? -20.861 -14.59 -13.877 1 82.73 179 LEU B O 1
ATOM 8243 N N . SER B 1 180 ? -18.936 -15.611 -13.618 1 80.05 180 SER B N 1
ATOM 8244 C CA . SER B 1 180 ? -19.203 -16.63 -14.629 1 80.05 180 SER B CA 1
ATOM 8245 C C . SER B 1 180 ? -20.319 -17.57 -14.184 1 80.05 180 SER B C 1
ATOM 8247 O O . SER B 1 180 ? -20.592 -17.696 -12.989 1 80.05 180 SER B O 1
ATOM 8249 N N . PRO B 1 181 ? -20.89 -18.144 -15.073 1 76.16 181 PRO B N 1
ATOM 8250 C CA . PRO B 1 181 ? -21.937 -19.112 -14.739 1 76.16 181 PRO B CA 1
ATOM 8251 C C . PRO B 1 181 ? -21.402 -20.321 -13.976 1 76.16 181 PRO B C 1
ATOM 8253 O O . PRO B 1 181 ? -22.12 -20.912 -13.165 1 76.16 181 PRO B O 1
ATOM 8256 N N . GLU B 1 182 ? -20.17 -20.606 -14.154 1 75.32 182 GLU B N 1
ATOM 8257 C CA . GLU B 1 182 ? -19.577 -21.727 -13.432 1 75.32 182 GLU B CA 1
ATOM 8258 C C . GLU B 1 182 ? -19.501 -21.44 -11.935 1 75.32 182 GLU B C 1
ATOM 8260 O O . GLU B 1 182 ? -19.739 -22.329 -11.114 1 75.32 182 GLU B O 1
ATOM 8265 N N . ASN B 1 183 ? -19.207 -20.245 -11.635 1 78.32 183 ASN B N 1
ATOM 8266 C CA . ASN B 1 183 ? -19.139 -19.873 -10.226 1 78.32 183 ASN B CA 1
ATOM 8267 C C . ASN B 1 183 ? -20.531 -19.721 -9.619 1 78.32 183 ASN B C 1
ATOM 8269 O O . ASN B 1 183 ? -20.717 -19.938 -8.42 1 78.32 183 ASN B O 1
ATOM 8273 N N . ARG B 1 184 ? -21.444 -19.436 -10.467 1 77.47 184 ARG B N 1
ATOM 8274 C CA . ARG B 1 184 ? -22.824 -19.314 -10.008 1 77.47 184 ARG B CA 1
ATOM 8275 C C . ARG B 1 184 ? -23.408 -20.679 -9.66 1 77.47 184 ARG B C 1
ATOM 8277 O O . ARG B 1 184 ? -24.257 -20.789 -8.772 1 77.47 184 ARG B O 1
ATOM 8284 N N . ALA B 1 185 ? -22.787 -21.599 -10.338 1 74.49 185 ALA B N 1
ATOM 8285 C CA . ALA B 1 185 ? -23.306 -22.949 -10.134 1 74.49 185 ALA B CA 1
ATOM 8286 C C . ALA B 1 185 ? -22.547 -23.666 -9.021 1 74.49 185 ALA B C 1
ATOM 8288 O O . ALA B 1 185 ? -22.946 -24.749 -8.588 1 74.49 185 ALA B O 1
ATOM 8289 N N . SER B 1 186 ? -21.591 -22.995 -8.602 1 77.23 186 SER B N 1
ATOM 8290 C CA . SER B 1 186 ? -20.78 -23.629 -7.567 1 77.23 186 SER B CA 1
ATOM 8291 C C . SER B 1 186 ? -20.885 -22.876 -6.245 1 77.23 186 SER B C 1
ATOM 8293 O O . SER B 1 186 ? -21.128 -21.667 -6.23 1 77.23 186 SER B O 1
ATOM 8295 N N . LEU B 1 187 ? -20.766 -23.55 -5.154 1 81.57 187 LEU B N 1
ATOM 8296 C CA . LEU B 1 187 ? -20.822 -22.959 -3.822 1 81.57 187 LEU B CA 1
ATOM 8297 C C . LEU B 1 187 ? -19.582 -22.114 -3.549 1 81.57 187 LEU B C 1
ATOM 8299 O O . LEU B 1 187 ? -19.593 -21.253 -2.667 1 81.57 187 LEU B O 1
ATOM 8303 N N . SER B 1 188 ? -18.619 -22.397 -4.34 1 82.55 188 SER B N 1
ATOM 8304 C CA . SER B 1 188 ? -17.356 -21.691 -4.152 1 82.55 188 SER B CA 1
ATOM 8305 C C . SER B 1 188 ? -17.523 -20.191 -4.37 1 82.55 188 SER B C 1
ATOM 8307 O O . SER B 1 188 ? -16.89 -19.384 -3.686 1 82.55 188 SER B O 1
ATOM 8309 N N . GLY B 1 189 ? -18.432 -19.866 -5.231 1 83.44 189 GLY B N 1
ATOM 8310 C CA . GLY B 1 189 ? -18.626 -18.459 -5.543 1 83.44 189 GLY B CA 1
ATOM 8311 C C . GLY B 1 189 ? -19.334 -17.696 -4.44 1 83.44 189 GLY B C 1
ATOM 8312 O O . GLY B 1 189 ? -19.2 -16.475 -4.337 1 83.44 189 GLY B O 1
ATOM 8313 N N . TYR B 1 190 ? -19.97 -18.426 -3.503 1 87.21 190 TYR B N 1
ATOM 8314 C CA . TYR B 1 190 ? -20.771 -17.787 -2.465 1 87.21 190 TYR B CA 1
ATOM 8315 C C . TYR B 1 190 ? -20.082 -17.882 -1.109 1 87.21 190 TYR B C 1
ATOM 8317 O O . TYR B 1 190 ? -20.645 -17.476 -0.089 1 87.21 190 TYR B O 1
ATOM 8325 N N . THR B 1 191 ? -18.912 -18.363 -1.135 1 88.51 191 THR B N 1
ATOM 8326 C CA . THR B 1 191 ? -18.296 -18.692 0.146 1 88.51 191 THR B CA 1
ATOM 8327 C C . THR B 1 191 ? -17.123 -17.76 0.437 1 88.51 191 THR B C 1
ATOM 8329 O O . THR B 1 191 ? -16.354 -17.42 -0.465 1 88.51 191 THR B O 1
ATOM 8332 N N . LEU B 1 192 ? -17.095 -17.284 1.68 1 90.97 192 LEU B N 1
ATOM 8333 C CA . LEU B 1 192 ? -15.994 -16.475 2.188 1 90.97 192 LEU B CA 1
ATOM 8334 C C . LEU B 1 192 ? -15.211 -17.231 3.257 1 90.97 192 LEU B C 1
ATOM 8336 O O . LEU B 1 192 ? -15.799 -17.773 4.196 1 90.97 192 LEU B O 1
ATOM 8340 N N . LEU B 1 193 ? -13.929 -17.365 3.063 1 91.64 193 LEU B N 1
ATOM 8341 C CA . LEU B 1 193 ? -13.059 -17.994 4.052 1 91.64 193 LEU B CA 1
ATOM 8342 C C . LEU B 1 193 ? -12.414 -16.946 4.953 1 91.64 193 LEU B C 1
ATOM 8344 O O . LEU B 1 193 ? -11.816 -15.984 4.465 1 91.64 193 LEU B O 1
ATOM 8348 N N . VAL B 1 194 ? -12.648 -17.034 6.222 1 90.09 194 VAL B N 1
ATOM 8349 C CA . VAL B 1 194 ? -12.077 -16.117 7.204 1 90.09 194 VAL B CA 1
ATOM 8350 C C . VAL B 1 194 ? -11.203 -16.892 8.187 1 90.09 194 VAL B C 1
ATOM 8352 O O . VAL B 1 194 ? -11.585 -17.968 8.652 1 90.09 194 VAL B O 1
ATOM 8355 N N . ARG B 1 195 ? -10.086 -16.357 8.443 1 89.38 195 ARG B N 1
ATOM 8356 C CA . ARG B 1 195 ? -9.191 -17.037 9.374 1 89.38 195 ARG B CA 1
ATOM 8357 C C . ARG B 1 195 ? -8.848 -16.139 10.557 1 89.38 195 ARG B C 1
ATOM 8359 O O . ARG B 1 195 ? -9.156 -14.946 10.548 1 89.38 195 ARG B O 1
ATOM 8366 N N . ASP B 1 196 ? -8.32 -16.661 11.698 1 87.19 196 ASP B N 1
ATOM 8367 C CA . ASP B 1 196 ? -7.868 -15.981 12.908 1 87.19 196 ASP B CA 1
ATOM 8368 C C . ASP B 1 196 ? -9.049 -15.419 13.696 1 87.19 196 ASP B C 1
ATOM 8370 O O . ASP B 1 196 ? -9.054 -14.242 14.061 1 87.19 196 ASP B O 1
ATOM 8374 N N . ILE B 1 197 ? -10.01 -16.235 13.812 1 87.15 197 ILE B N 1
ATOM 8375 C CA . ILE B 1 197 ? -11.164 -15.867 14.626 1 87.15 197 ILE B CA 1
ATOM 8376 C C . ILE B 1 197 ? -10.84 -16.075 16.104 1 87.15 197 ILE B C 1
ATOM 8378 O O . ILE B 1 197 ? -10.439 -17.168 16.511 1 87.15 197 ILE B O 1
ATOM 8382 N N . PRO B 1 198 ? -10.884 -15.051 16.786 1 84.99 198 PRO B N 1
ATOM 8383 C CA . PRO B 1 198 ? -10.601 -15.22 18.213 1 84.99 198 PRO B CA 1
ATOM 8384 C C . PRO B 1 198 ? -11.56 -16.194 18.893 1 84.99 198 PRO B C 1
ATOM 8386 O O . PRO B 1 198 ? -12.658 -16.439 18.388 1 84.99 198 PRO B O 1
ATOM 8389 N N . ARG B 1 199 ? -11.212 -16.77 19.979 1 80.52 199 ARG B N 1
ATOM 8390 C CA . ARG B 1 199 ? -11.96 -17.8 20.691 1 80.52 199 ARG B CA 1
ATOM 8391 C C . ARG B 1 199 ? -13.318 -17.275 21.146 1 80.52 199 ARG B C 1
ATOM 8393 O O . ARG B 1 199 ? -14.299 -18.021 21.177 1 80.52 199 ARG B O 1
ATOM 8400 N N . SER B 1 200 ? -13.39 -15.916 21.319 1 79.31 200 SER B N 1
ATOM 8401 C CA . SER B 1 200 ? -14.623 -15.325 21.828 1 79.31 200 SER B CA 1
ATOM 8402 C C . SER B 1 200 ? -15.672 -15.2 20.728 1 79.31 200 SER B C 1
ATOM 8404 O O . SER B 1 200 ? -16.869 -15.119 21.011 1 79.31 200 SER B O 1
ATOM 8406 N N . LEU B 1 201 ? -15.235 -15.315 19.537 1 84.24 201 LEU B N 1
ATOM 8407 C CA . LEU B 1 201 ? -16.161 -15.106 18.429 1 84.24 201 LEU B CA 1
ATOM 8408 C C . LEU B 1 201 ? -16.418 -16.41 17.682 1 84.24 201 LEU B C 1
ATOM 8410 O O . LEU B 1 201 ? -17.126 -16.424 16.673 1 84.24 201 LEU B O 1
ATOM 8414 N N . ARG B 1 202 ? -15.857 -17.495 18.254 1 83.55 202 ARG B N 1
ATOM 8415 C CA . ARG B 1 202 ? -15.992 -18.775 17.567 1 83.55 202 ARG B CA 1
ATOM 8416 C C . ARG B 1 202 ? -17.357 -19.4 17.837 1 83.55 202 ARG B C 1
ATOM 8418 O O . ARG B 1 202 ? -17.444 -20.5 18.386 1 83.55 202 ARG B O 1
ATOM 8425 N N . ASP B 1 203 ? -18.338 -18.597 17.563 1 82.15 203 ASP B N 1
ATOM 8426 C CA . ASP B 1 203 ? -19.741 -18.996 17.626 1 82.15 203 ASP B CA 1
ATOM 8427 C C . ASP B 1 203 ? -20.487 -18.583 16.359 1 82.15 203 ASP B C 1
ATOM 8429 O O . ASP B 1 203 ? -20.419 -17.424 15.943 1 82.15 203 ASP B O 1
ATOM 8433 N N . PRO B 1 204 ? -21.075 -19.583 15.748 1 83.72 204 PRO B N 1
ATOM 8434 C CA . PRO B 1 204 ? -21.752 -19.296 14.481 1 83.72 204 PRO B CA 1
ATOM 8435 C C . PRO B 1 204 ? -22.789 -18.182 14.607 1 83.72 204 PRO B C 1
ATOM 8437 O O . PRO B 1 204 ? -22.981 -17.404 13.669 1 83.72 204 PRO B O 1
ATOM 8440 N N . VAL B 1 205 ? -23.41 -18.06 15.746 1 82.52 205 VAL B N 1
ATOM 8441 C CA . VAL B 1 205 ? -24.446 -17.049 15.93 1 82.52 205 VAL B CA 1
ATOM 8442 C C . VAL B 1 205 ? -23.808 -15.663 16.008 1 82.52 205 VAL B C 1
ATOM 8444 O O . VAL B 1 205 ? -24.304 -14.71 15.401 1 82.52 205 VAL B O 1
ATOM 8447 N N . VAL B 1 206 ? -22.779 -15.645 16.743 1 84.93 206 VAL B N 1
ATOM 8448 C CA . VAL B 1 206 ? -22.092 -14.368 16.909 1 84.93 206 VAL B CA 1
ATOM 8449 C C . VAL B 1 206 ? -21.483 -13.931 15.579 1 84.93 206 VAL B C 1
ATOM 8451 O O . VAL B 1 206 ? -21.551 -12.755 15.215 1 84.93 206 VAL B O 1
ATOM 8454 N N . LEU B 1 207 ? -20.95 -14.845 14.863 1 88.42 207 LEU B N 1
ATOM 8455 C CA . LEU B 1 207 ? -20.333 -14.53 13.58 1 88.42 207 LEU B CA 1
ATOM 8456 C C . LEU B 1 207 ? -21.385 -14.11 12.559 1 88.42 207 LEU B C 1
ATOM 8458 O O . LEU B 1 207 ? -21.137 -13.23 11.732 1 88.42 207 LEU B O 1
ATOM 8462 N N . ARG B 1 208 ? -22.49 -14.787 12.668 1 87.71 208 ARG B N 1
ATOM 8463 C CA . ARG B 1 208 ? -23.577 -14.42 11.766 1 87.71 208 ARG B CA 1
ATOM 8464 C C . ARG B 1 208 ? -24.03 -12.984 12.008 1 87.71 208 ARG B C 1
ATOM 8466 O O . ARG B 1 208 ? -24.236 -12.224 11.06 1 87.71 208 ARG B O 1
ATOM 8473 N N . LYS B 1 209 ? -24.181 -12.664 13.231 1 84.9 209 LYS B N 1
ATOM 8474 C CA . LYS B 1 209 ? -24.607 -11.313 13.585 1 84.9 209 LYS B CA 1
ATOM 8475 C C . LYS B 1 209 ? -23.58 -10.277 13.135 1 84.9 209 LYS B C 1
ATOM 8477 O O . LYS B 1 209 ? -23.945 -9.201 12.658 1 84.9 209 LYS B O 1
ATOM 8482 N N . LEU B 1 210 ? -22.363 -10.613 13.297 1 87.63 210 LEU B N 1
ATOM 8483 C CA . LEU B 1 210 ? -21.273 -9.722 12.914 1 87.63 210 LEU B CA 1
ATOM 8484 C C . LEU B 1 210 ? -21.257 -9.501 11.405 1 87.63 210 LEU B C 1
ATOM 8486 O O . LEU B 1 210 ? -21.12 -8.367 10.941 1 87.63 210 LEU B O 1
ATOM 8490 N N . LEU B 1 211 ? -21.523 -10.636 10.689 1 88.43 211 LEU B N 1
ATOM 8491 C CA . LEU B 1 211 ? -21.453 -10.54 9.235 1 88.43 211 LEU B CA 1
ATOM 8492 C C . LEU B 1 211 ? -22.743 -9.959 8.665 1 88.43 211 LEU B C 1
ATOM 8494 O O . LEU B 1 211 ? -22.735 -9.357 7.589 1 88.43 211 LEU B O 1
ATOM 8498 N N . GLU B 1 212 ? -23.734 -10.012 9.376 1 86.76 212 GLU B N 1
ATOM 8499 C CA . GLU B 1 212 ? -24.994 -9.405 8.958 1 86.76 212 GLU B CA 1
ATOM 8500 C C . GLU B 1 212 ? -24.939 -7.884 9.074 1 86.76 212 GLU B C 1
ATOM 8502 O O . GLU B 1 212 ? -25.664 -7.177 8.372 1 86.76 212 GLU B O 1
ATOM 8507 N N . ARG B 1 213 ? -24.128 -7.436 9.924 1 84.64 213 ARG B N 1
ATOM 8508 C CA . ARG B 1 213 ? -23.938 -5.993 10.041 1 84.64 213 ARG B CA 1
ATOM 8509 C C . ARG B 1 213 ? -23.231 -5.433 8.812 1 84.64 213 ARG B C 1
ATOM 8511 O O . ARG B 1 213 ? -23.464 -4.286 8.424 1 84.64 213 ARG B O 1
ATOM 8518 N N . ILE B 1 214 ? -22.421 -6.216 8.212 1 86.54 214 ILE B N 1
ATOM 8519 C CA . ILE B 1 214 ? -21.703 -5.807 7.01 1 86.54 214 ILE B CA 1
ATOM 8520 C C . ILE B 1 214 ? -22.613 -5.949 5.792 1 86.54 214 ILE B C 1
ATOM 8522 O O . ILE B 1 214 ? -22.732 -5.022 4.987 1 86.54 214 ILE B O 1
ATOM 8526 N N . GLN B 1 215 ? -23.193 -7.111 5.682 1 87.2 215 GLN B N 1
ATOM 8527 C CA . GLN B 1 215 ? -24.153 -7.396 4.62 1 87.2 215 GLN B CA 1
ATOM 8528 C C . GLN B 1 215 ? -25.492 -7.847 5.196 1 87.2 215 GLN B C 1
ATOM 8530 O O . GLN B 1 215 ? -25.721 -9.043 5.385 1 87.2 215 GLN B O 1
ATOM 8535 N N . PRO B 1 216 ? -26.317 -6.926 5.333 1 83.41 216 PRO B N 1
ATOM 8536 C CA . PRO B 1 216 ? -27.582 -7.257 5.992 1 83.41 216 PRO B CA 1
ATOM 8537 C C . PRO B 1 216 ? -28.408 -8.274 5.208 1 83.41 216 PRO B C 1
ATOM 8539 O O . PRO B 1 216 ? -28.593 -8.124 3.998 1 83.41 216 PRO B O 1
ATOM 8542 N N . ASN B 1 217 ? -28.786 -9.337 5.836 1 78.71 217 ASN B N 1
ATOM 8543 C CA . ASN B 1 217 ? -29.72 -10.356 5.369 1 78.71 217 ASN B CA 1
ATOM 8544 C C . ASN B 1 217 ? -29.135 -11.168 4.217 1 78.71 217 ASN B C 1
ATOM 8546 O O . ASN B 1 217 ? -29.85 -11.533 3.283 1 78.71 217 ASN B O 1
ATOM 8550 N N . LYS B 1 218 ? -27.885 -11.388 4.233 1 85.36 218 LYS B N 1
ATOM 8551 C CA . LYS B 1 218 ? -27.286 -12.104 3.11 1 85.36 218 LYS B CA 1
ATOM 8552 C C . LYS B 1 218 ? -26.484 -13.309 3.592 1 85.36 218 LYS B C 1
ATOM 8554 O O . LYS B 1 218 ? -25.953 -14.072 2.782 1 85.36 218 LYS B O 1
ATOM 8559 N N . VAL B 1 219 ? -26.42 -13.475 4.893 1 88.29 219 VAL B N 1
ATOM 8560 C CA . VAL B 1 219 ? -25.641 -14.596 5.409 1 88.29 219 VAL B CA 1
ATOM 8561 C C . VAL B 1 219 ? -26.528 -15.833 5.522 1 88.29 219 VAL B C 1
ATOM 8563 O O . VAL B 1 219 ? -27.55 -15.811 6.212 1 88.29 219 VAL B O 1
ATOM 8566 N N . LEU B 1 220 ? -26.188 -16.88 4.864 1 84.46 220 LEU B N 1
ATOM 8567 C CA . LEU B 1 220 ? -26.982 -18.103 4.847 1 84.46 220 LEU B CA 1
ATOM 8568 C C . LEU B 1 220 ? -26.484 -19.089 5.899 1 84.46 220 LEU B C 1
ATOM 8570 O O . LEU B 1 220 ? -27.284 -19.704 6.607 1 84.46 220 LEU B O 1
ATOM 8574 N N . ASP B 1 221 ? -25.086 -19.252 5.83 1 85.27 221 ASP B N 1
ATOM 8575 C CA . ASP B 1 221 ? -24.551 -20.267 6.733 1 85.27 221 ASP B CA 1
ATOM 8576 C C . ASP B 1 221 ? -23.113 -19.945 7.13 1 85.27 221 ASP B C 1
ATOM 8578 O O . ASP B 1 221 ? -22.408 -19.236 6.41 1 85.27 221 ASP B O 1
ATOM 8582 N N . VAL B 1 222 ? -22.801 -20.398 8.357 1 87.14 222 VAL B N 1
ATOM 8583 C CA . VAL B 1 222 ? -21.447 -20.251 8.882 1 87.14 222 VAL B CA 1
ATOM 8584 C C . VAL B 1 222 ? -20.895 -21.617 9.281 1 87.14 222 VAL B C 1
ATOM 8586 O O . VAL B 1 222 ? -21.478 -22.308 10.121 1 87.14 222 VAL B O 1
ATOM 8589 N N . ILE B 1 223 ? -19.851 -22.073 8.621 1 83.58 223 ILE B N 1
ATOM 8590 C CA . ILE B 1 223 ? -19.235 -23.367 8.893 1 83.58 223 ILE B CA 1
ATOM 8591 C C . ILE B 1 223 ? -17.894 -23.163 9.595 1 83.58 223 ILE B C 1
ATOM 8593 O O . ILE B 1 223 ? -16.951 -22.631 9.004 1 83.58 223 ILE B O 1
ATOM 8597 N N . LEU B 1 224 ? -17.777 -23.508 10.79 1 84.71 224 LEU B N 1
ATOM 8598 C CA . LEU B 1 224 ? -16.528 -23.391 11.536 1 84.71 224 LEU B CA 1
ATOM 8599 C C . LEU B 1 224 ? -15.654 -24.623 11.329 1 84.71 224 LEU B C 1
ATOM 8601 O O . LEU B 1 224 ? -16.162 -25.745 11.261 1 84.71 224 LEU B O 1
ATOM 8605 N N . THR B 1 225 ? -14.39 -24.41 11.143 1 81.03 225 THR B N 1
ATOM 8606 C CA . THR B 1 225 ? -13.459 -25.52 10.978 1 81.03 225 THR B CA 1
ATOM 8607 C C . THR B 1 225 ? -13.114 -26.142 12.328 1 81.03 225 THR B C 1
ATOM 8609 O O . THR B 1 225 ? -12.97 -25.432 13.325 1 81.03 225 THR B O 1
ATOM 8612 N N . ARG B 1 226 ? -13.074 -27.405 12.306 1 75.17 226 ARG B N 1
ATOM 8613 C CA . ARG B 1 226 ? -12.787 -28.141 13.534 1 75.17 226 ARG B CA 1
ATOM 8614 C C . ARG B 1 226 ? -11.351 -28.655 13.541 1 75.17 226 ARG B C 1
ATOM 8616 O O . ARG B 1 226 ? -10.694 -28.689 12.499 1 75.17 226 ARG B O 1
ATOM 8623 N N . ASP B 1 227 ? -10.867 -28.844 14.694 1 73.58 227 ASP B N 1
ATOM 8624 C CA . ASP B 1 227 ? -9.516 -29.383 14.809 1 73.58 227 ASP B CA 1
ATOM 8625 C C . ASP B 1 227 ? -9.467 -30.843 14.364 1 73.58 227 ASP B C 1
ATOM 8627 O O . ASP B 1 227 ? -10.069 -31.711 14.999 1 73.58 227 ASP B O 1
ATOM 8631 N N . VAL B 1 228 ? -8.976 -31.079 13.177 1 74.29 228 VAL B N 1
ATOM 8632 C CA . VAL B 1 228 ? -8.985 -32.439 12.647 1 74.29 228 VAL B CA 1
ATOM 8633 C C . VAL B 1 228 ? -7.552 -32.932 12.463 1 74.29 228 VAL B C 1
ATOM 8635 O O . VAL B 1 228 ? -7.29 -33.802 11.629 1 74.29 228 VAL B O 1
ATOM 8638 N N . ARG B 1 229 ? -6.553 -32.692 13.26 1 72.51 229 ARG B N 1
ATOM 8639 C CA . ARG B 1 229 ? -5.167 -33.08 13.022 1 72.51 229 ARG B CA 1
ATOM 8640 C C . ARG B 1 229 ? -4.985 -34.586 13.18 1 72.51 229 ARG B C 1
ATOM 8642 O O . ARG B 1 229 ? -4.425 -35.245 12.302 1 72.51 229 ARG B O 1
ATOM 8649 N N . GLU B 1 230 ? -5.47 -34.972 14.211 1 74.85 230 GLU B N 1
ATOM 8650 C CA . GLU B 1 230 ? -5.325 -36.399 14.477 1 74.85 230 GLU B CA 1
ATOM 8651 C C . GLU B 1 230 ? -6.206 -37.227 13.546 1 74.85 230 GLU B C 1
ATOM 8653 O O . GLU B 1 230 ? -5.8 -38.297 13.087 1 74.85 230 GLU B O 1
ATOM 8658 N N . LEU B 1 231 ? -7.28 -36.605 13.239 1 79.61 231 LEU B N 1
ATOM 8659 C CA . LEU B 1 231 ? -8.204 -37.288 12.339 1 79.61 231 LEU B CA 1
ATOM 8660 C C . LEU B 1 231 ? -7.643 -37.341 10.922 1 79.61 231 LEU B C 1
ATOM 8662 O O . LEU B 1 231 ? -7.833 -38.331 10.212 1 79.61 231 LEU B O 1
ATOM 8666 N N . SER B 1 232 ? -6.965 -36.345 10.624 1 81.18 232 SER B N 1
ATOM 8667 C CA . SER B 1 232 ? -6.399 -36.296 9.279 1 81.18 232 SER B CA 1
ATOM 8668 C C . SER B 1 232 ? -5.305 -37.343 9.101 1 81.18 232 SER B C 1
ATOM 8670 O O . SER B 1 232 ? -5.201 -37.965 8.041 1 81.18 232 SER B O 1
ATOM 8672 N N . LYS B 1 233 ? -4.569 -37.571 10.111 1 82.94 233 LYS B N 1
ATOM 8673 C CA . LYS B 1 233 ? -3.521 -38.585 10.04 1 82.94 233 LYS B CA 1
ATOM 8674 C C . LYS B 1 233 ? -4.118 -39.984 9.911 1 82.94 233 LYS B C 1
ATOM 8676 O O . LYS B 1 233 ? -3.642 -40.796 9.115 1 82.94 233 LYS B O 1
ATOM 8681 N N . LEU B 1 234 ? -5.11 -40.163 10.661 1 84.77 234 LEU B N 1
ATOM 8682 C CA . LEU B 1 234 ? -5.769 -41.464 10.623 1 84.77 234 LEU B CA 1
ATOM 8683 C C . LEU B 1 234 ? -6.468 -41.679 9.285 1 84.77 234 LEU B C 1
ATOM 8685 O O . LEU B 1 234 ? -6.487 -42.795 8.761 1 84.77 234 LEU B O 1
ATOM 8689 N N . HIS B 1 235 ? -6.965 -40.581 8.856 1 84.74 235 HIS B N 1
ATOM 8690 C CA . HIS B 1 235 ? -7.646 -40.667 7.57 1 84.74 235 HIS B CA 1
ATOM 8691 C C . HIS B 1 235 ? -6.663 -40.975 6.445 1 84.74 235 HIS B C 1
ATOM 8693 O O . HIS B 1 235 ? -6.954 -41.791 5.567 1 84.74 235 HIS B O 1
ATOM 8699 N N . ASN B 1 236 ? -5.621 -40.368 6.513 1 84.72 236 ASN B N 1
ATOM 8700 C CA . ASN B 1 236 ? -4.62 -40.62 5.482 1 84.72 236 ASN B CA 1
ATOM 8701 C C . ASN B 1 236 ? -4.092 -42.05 5.551 1 84.72 236 ASN B C 1
ATOM 8703 O O . ASN B 1 236 ? -3.803 -42.66 4.52 1 84.72 236 ASN B O 1
ATOM 8707 N N . LYS B 1 237 ? -3.998 -42.526 6.71 1 86.07 237 LYS B N 1
ATOM 8708 C CA . LYS B 1 237 ? -3.601 -43.921 6.877 1 86.07 237 LYS B CA 1
ATOM 8709 C C . LYS B 1 237 ? -4.671 -44.865 6.337 1 86.07 237 LYS B C 1
ATOM 8711 O O . LYS B 1 237 ? -4.352 -45.905 5.757 1 86.07 237 LYS B O 1
ATOM 8716 N N . HIS B 1 238 ? -5.82 -44.437 6.555 1 87.27 238 HIS B N 1
ATOM 8717 C CA . HIS B 1 238 ? -6.935 -45.236 6.057 1 87.27 238 HIS B CA 1
ATOM 8718 C C . HIS B 1 238 ? -6.942 -45.283 4.533 1 87.27 238 HIS B C 1
ATOM 8720 O O . HIS B 1 238 ? -7.149 -46.345 3.942 1 87.27 238 HIS B O 1
ATOM 8726 N N . VAL B 1 239 ? -6.687 -44.169 3.98 1 86.06 239 VAL B N 1
ATOM 8727 C CA . VAL B 1 239 ? -6.643 -44.097 2.523 1 86.06 239 VAL B CA 1
ATOM 8728 C C . VAL B 1 239 ? -5.455 -44.902 2.001 1 86.06 239 VAL B C 1
ATOM 8730 O O . VAL B 1 239 ? -5.55 -45.557 0.961 1 86.06 239 VAL B O 1
ATOM 8733 N N . GLY B 1 240 ? -4.449 -44.857 2.733 1 86.28 240 GLY B N 1
ATOM 8734 C CA . GLY B 1 240 ? -3.287 -45.646 2.357 1 86.28 240 GLY B CA 1
ATOM 8735 C C . GLY B 1 240 ? -3.538 -47.141 2.412 1 86.28 240 GLY B C 1
ATOM 8736 O O . GLY B 1 240 ? -3.097 -47.883 1.531 1 86.28 240 GLY B O 1
ATOM 8737 N N . GLU B 1 241 ? -4.231 -47.571 3.369 1 87.19 241 GLU B N 1
ATOM 8738 C CA . GLU B 1 241 ? -4.571 -48.985 3.499 1 87.19 241 GLU B CA 1
ATOM 8739 C C . GLU B 1 241 ? -5.544 -49.42 2.407 1 87.19 241 GLU B C 1
ATOM 8741 O O . GLU B 1 241 ? -5.494 -50.562 1.943 1 87.19 241 GLU B O 1
ATOM 8746 N N . ARG B 1 242 ? -6.384 -48.502 2.073 1 87.75 242 ARG B N 1
ATOM 8747 C CA . ARG B 1 242 ? -7.285 -48.786 0.96 1 87.75 242 ARG B CA 1
ATOM 8748 C C . ARG B 1 242 ? -6.505 -49.037 -0.325 1 87.75 242 ARG B C 1
ATOM 8750 O O . ARG B 1 242 ? -6.799 -49.981 -1.062 1 87.75 242 ARG B O 1
ATOM 8757 N N . ASP B 1 243 ? -5.602 -48.234 -0.506 1 88.62 243 ASP B N 1
ATOM 8758 C CA . ASP B 1 243 ? -4.795 -48.388 -1.712 1 88.62 243 ASP B CA 1
ATOM 8759 C C . ASP B 1 243 ? -4.033 -49.711 -1.698 1 88.62 243 ASP B C 1
ATOM 8761 O O . ASP B 1 243 ? -3.888 -50.361 -2.736 1 88.62 243 ASP B O 1
ATOM 8765 N N . SER B 1 244 ? -3.546 -50.193 -0.624 1 88.21 244 SER B N 1
ATOM 8766 C CA . SER B 1 244 ? -2.833 -51.459 -0.495 1 88.21 244 SER B CA 1
ATOM 8767 C C . SER B 1 244 ? -3.772 -52.645 -0.687 1 88.21 244 SER B C 1
ATOM 8769 O O . SER B 1 244 ? -3.385 -53.663 -1.264 1 88.21 244 SER B O 1
ATOM 8771 N N . LEU B 1 245 ? -4.98 -52.434 -0.147 1 89.65 245 LEU B N 1
ATOM 8772 C CA . LEU B 1 245 ? -5.987 -53.472 -0.339 1 89.65 245 LEU B CA 1
ATOM 8773 C C . LEU B 1 245 ? -6.337 -53.624 -1.815 1 89.65 245 LEU B C 1
ATOM 8775 O O . LEU B 1 245 ? -6.497 -54.743 -2.308 1 89.65 245 LEU B O 1
ATOM 8779 N N . GLU B 1 246 ? -6.49 -52.492 -2.435 1 90.84 246 GLU B N 1
ATOM 8780 C CA . GLU B 1 246 ? -6.767 -52.523 -3.868 1 90.84 246 GLU B CA 1
ATOM 8781 C C . GLU B 1 246 ? -5.646 -53.223 -4.631 1 90.84 246 GLU B C 1
ATOM 8783 O O . GLU B 1 246 ? -5.907 -53.993 -5.558 1 90.84 246 GLU B O 1
ATOM 8788 N N . LYS B 1 247 ? -4.482 -52.942 -4.199 1 90.18 247 LYS B N 1
ATOM 8789 C CA . LYS B 1 247 ? -3.328 -53.558 -4.846 1 90.18 247 LYS B CA 1
ATOM 8790 C C . LYS B 1 247 ? -3.299 -55.064 -4.601 1 90.18 247 LYS B C 1
ATOM 8792 O O . LYS B 1 247 ? -3.04 -55.844 -5.52 1 90.18 247 LYS B O 1
ATOM 8797 N N . ALA B 1 248 ? -3.605 -55.418 -3.383 1 89.47 248 ALA B N 1
ATOM 8798 C CA . ALA B 1 248 ? -3.608 -56.836 -3.032 1 89.47 248 ALA B CA 1
ATOM 8799 C C . ALA B 1 248 ? -4.738 -57.575 -3.743 1 89.47 248 ALA B C 1
ATOM 8801 O O . ALA B 1 248 ? -4.546 -58.689 -4.236 1 89.47 248 ALA B O 1
ATOM 8802 N N . SER B 1 249 ? -5.923 -56.487 -3.452 1 90.98 249 SER B N 1
ATOM 8803 C CA . SER B 1 249 ? -7.069 -57.099 -4.115 1 90.98 249 SER B CA 1
ATOM 8804 C C . SER B 1 249 ? -6.837 -57.225 -5.617 1 90.98 249 SER B C 1
ATOM 8806 O O . SER B 1 249 ? -7.18 -58.244 -6.22 1 90.98 249 SER B O 1
ATOM 8808 N N . THR B 1 250 ? -6.265 -56.65 -6.487 1 90.84 250 THR B N 1
ATOM 8809 C CA . THR B 1 250 ? -6.009 -56.682 -7.923 1 90.84 250 THR B CA 1
ATOM 8810 C C . THR B 1 250 ? -4.943 -57.721 -8.259 1 90.84 250 THR B C 1
ATOM 8812 O O . THR B 1 250 ? -5.037 -58.406 -9.28 1 90.84 250 THR B O 1
ATOM 8815 N N . THR B 1 251 ? -3.964 -57.857 -7.446 1 88.56 251 THR B N 1
ATOM 8816 C CA . THR B 1 251 ? -2.926 -58.861 -7.65 1 88.56 251 THR B CA 1
ATOM 8817 C C . THR B 1 251 ? -3.506 -60.269 -7.549 1 88.56 251 THR B C 1
ATOM 8819 O O . THR B 1 251 ? -3.104 -61.167 -8.292 1 88.56 251 THR B O 1
ATOM 8822 N N . TYR B 1 252 ? -4.381 -60.511 -6.637 1 89.69 252 TYR B N 1
ATOM 8823 C CA . TYR B 1 252 ? -5.065 -61.789 -6.484 1 89.69 252 TYR B CA 1
ATOM 8824 C C . TYR B 1 252 ? -5.851 -62.141 -7.741 1 89.69 252 TYR B C 1
ATOM 8826 O O . TYR B 1 252 ? -5.723 -63.248 -8.271 1 89.69 252 TYR B O 1
ATOM 8834 N N . ILE B 1 253 ? -6.573 -61.176 -8.236 1 88.67 253 ILE B N 1
ATOM 8835 C CA . ILE B 1 253 ? -7.395 -61.395 -9.421 1 88.67 253 ILE B CA 1
ATOM 8836 C C . ILE B 1 253 ? -6.498 -61.677 -10.625 1 88.67 253 ILE B C 1
ATOM 8838 O O . ILE B 1 253 ? -6.786 -62.571 -11.425 1 88.67 253 ILE B O 1
ATOM 8842 N N . LYS B 1 254 ? -5.094 -61.011 -11.112 1 89.14 254 LYS B N 1
ATOM 8843 C CA . LYS B 1 254 ? -4.144 -61.16 -12.21 1 89.14 254 LYS B CA 1
ATOM 8844 C C . LYS B 1 254 ? -3.511 -62.549 -12.204 1 89.14 254 LYS B C 1
ATOM 8846 O O . LYS B 1 254 ? -3.381 -63.182 -13.254 1 89.14 254 LYS B O 1
ATOM 8851 N N . THR B 1 255 ? -3.537 -62.973 -10.615 1 87.14 255 THR B N 1
ATOM 8852 C CA . THR B 1 255 ? -2.908 -64.279 -10.448 1 87.14 255 THR B CA 1
ATOM 8853 C C . THR B 1 255 ? -3.873 -65.397 -10.83 1 87.14 255 THR B C 1
ATOM 8855 O O . THR B 1 255 ? -3.482 -66.365 -11.486 1 87.14 255 THR B O 1
ATOM 8858 N N . VAL B 1 256 ? -5.101 -65.262 -10.371 1 84.99 256 VAL B N 1
ATOM 8859 C CA . VAL B 1 256 ? -6.105 -66.273 -10.682 1 84.99 256 VAL B CA 1
ATOM 8860 C C . VAL B 1 256 ? -6.349 -66.313 -12.189 1 84.99 256 VAL B C 1
ATOM 8862 O O . VAL B 1 256 ? -6.437 -67.391 -12.782 1 84.99 256 VAL B O 1
ATOM 8865 N N . CYS B 1 257 ? -6.29 -65.171 -12.934 1 83.75 257 CYS B N 1
ATOM 8866 C CA . CYS B 1 257 ? -6.569 -65.071 -14.362 1 83.75 257 CYS B CA 1
ATOM 8867 C C . CYS B 1 257 ? -5.421 -65.645 -15.184 1 83.75 257 CYS B C 1
ATOM 8869 O O . CYS B 1 257 ? -5.643 -66.444 -16.095 1 83.75 257 CYS B O 1
ATOM 8871 N N . VAL B 1 258 ? -4.374 -65.327 -14.713 1 85.09 258 VAL B N 1
ATOM 8872 C CA . VAL B 1 258 ? -3.199 -65.754 -15.465 1 85.09 258 VAL B CA 1
ATOM 8873 C C . VAL B 1 258 ? -3.002 -67.26 -15.304 1 85.09 258 VAL B C 1
ATOM 8875 O O . VAL B 1 258 ? -2.689 -67.958 -16.271 1 85.09 258 VAL B O 1
ATOM 8878 N N . ASN B 1 259 ? -3.213 -67.774 -14.077 1 83.85 259 ASN B N 1
ATOM 8879 C CA . ASN B 1 259 ? -3.02 -69.199 -13.827 1 83.85 259 ASN B CA 1
ATOM 8880 C C . ASN B 1 259 ? -4.135 -70.034 -14.451 1 83.85 259 ASN B C 1
ATOM 8882 O O . ASN B 1 259 ? -3.902 -71.163 -14.884 1 83.85 259 ASN B O 1
ATOM 8886 N N . TYR B 1 260 ? -5.281 -69.408 -14.445 1 82.39 260 TYR B N 1
ATOM 8887 C CA . TYR B 1 260 ? -6.379 -70.094 -15.118 1 82.39 260 TYR B CA 1
ATOM 8888 C C . TYR B 1 260 ? -6.129 -70.182 -16.618 1 82.39 260 TYR B C 1
ATOM 8890 O O . TYR B 1 260 ? -6.375 -71.222 -17.235 1 82.39 260 TYR B O 1
ATOM 8898 N N . ALA B 1 261 ? -5.687 -69.125 -17.198 1 80.74 261 ALA B N 1
ATOM 8899 C CA . ALA B 1 261 ? -5.371 -69.107 -18.624 1 80.74 261 ALA B CA 1
ATOM 8900 C C . ALA B 1 261 ? -4.279 -70.119 -18.956 1 80.74 261 ALA B C 1
ATOM 8902 O O . ALA B 1 261 ? -4.345 -70.799 -19.983 1 80.74 261 ALA B O 1
ATOM 8903 N N . LYS B 1 262 ? -3.427 -70.257 -18.053 1 80.1 262 LYS B N 1
ATOM 8904 C CA . LYS B 1 262 ? -2.365 -71.242 -18.237 1 80.1 262 LYS B CA 1
ATOM 8905 C C . LYS B 1 262 ? -2.908 -72.664 -18.127 1 80.1 262 LYS B C 1
ATOM 8907 O O . LYS B 1 262 ? -2.494 -73.552 -18.874 1 80.1 262 LYS B O 1
ATOM 8912 N N . HIS B 1 263 ? -3.826 -72.779 -17.207 1 78.76 263 HIS B N 1
ATOM 8913 C CA . HIS B 1 263 ? -4.438 -74.088 -17.005 1 78.76 263 HIS B CA 1
ATOM 8914 C C . HIS B 1 263 ? -5.241 -74.514 -18.229 1 78.76 263 HIS B C 1
ATOM 8916 O O . HIS B 1 263 ? -5.161 -75.667 -18.659 1 78.76 263 HIS B O 1
ATOM 8922 N N . ILE B 1 264 ? -5.952 -73.512 -18.851 1 76.42 264 ILE B N 1
ATOM 8923 C CA . ILE B 1 264 ? -6.763 -73.789 -20.031 1 76.42 264 ILE B CA 1
ATOM 8924 C C . ILE B 1 264 ? -5.856 -74.089 -21.222 1 76.42 264 ILE B C 1
ATOM 8926 O O . ILE B 1 264 ? -6.141 -74.987 -22.018 1 76.42 264 ILE B O 1
ATOM 8930 N N . ALA B 1 265 ? -4.728 -73.348 -21.235 1 76.22 265 ALA B N 1
ATOM 8931 C CA . ALA B 1 265 ? -3.782 -73.551 -22.329 1 76.22 265 ALA B CA 1
ATOM 8932 C C . ALA B 1 265 ? -3.097 -74.91 -22.217 1 76.22 265 ALA B C 1
ATOM 8934 O O . ALA B 1 265 ? -2.854 -75.575 -23.226 1 76.22 265 ALA B O 1
ATOM 8935 N N . SER B 1 266 ? -2.836 -75.294 -20.912 1 75.01 266 SER B N 1
ATOM 8936 C CA . SER B 1 266 ? -2.224 -76.599 -20.682 1 75.01 266 SER B CA 1
ATOM 8937 C C . SER B 1 266 ? -3.189 -77.729 -21.023 1 75.01 266 SER B C 1
ATOM 8939 O O . SER B 1 266 ? -2.787 -78.744 -21.597 1 75.01 266 SER B O 1
ATOM 8941 N N . LEU B 1 267 ? -4.453 -77.511 -20.777 1 69.61 267 LEU B N 1
ATOM 8942 C CA . LEU B 1 267 ? -5.477 -78.503 -21.087 1 69.61 267 LEU B CA 1
ATOM 8943 C C . LEU B 1 267 ? -5.717 -78.585 -22.591 1 69.61 267 LEU B C 1
ATOM 8945 O O . LEU B 1 267 ? -5.927 -79.673 -23.132 1 69.61 267 LEU B O 1
ATOM 8949 N N . LYS B 1 268 ? -5.705 -77.361 -23.33 1 68.33 268 LYS B N 1
ATOM 8950 C CA . LYS B 1 268 ? -5.872 -77.334 -24.78 1 68.33 268 LYS B CA 1
ATOM 8951 C C . LYS B 1 268 ? -4.722 -78.053 -25.479 1 68.33 268 LYS B C 1
ATOM 8953 O O . LYS B 1 268 ? -4.929 -78.735 -26.485 1 68.33 268 LYS B O 1
ATOM 8958 N N . LYS B 1 269 ? -3.625 -77.999 -24.96 1 67.89 269 LYS B N 1
ATOM 8959 C CA . LYS B 1 269 ? -2.465 -78.699 -25.503 1 67.89 269 LYS B CA 1
ATOM 8960 C C . LYS B 1 269 ? -2.589 -80.207 -25.301 1 67.89 269 LYS B C 1
ATOM 8962 O O . LYS B 1 269 ? -2.123 -80.99 -26.132 1 67.89 269 LYS B O 1
ATOM 8967 N N . ASP B 1 270 ? -3.14 -80.597 -24.192 1 62.11 270 ASP B N 1
ATOM 8968 C CA . ASP B 1 270 ? -3.295 -82.025 -23.933 1 62.11 270 ASP B CA 1
ATOM 8969 C C . ASP B 1 270 ? -4.572 -82.564 -24.574 1 62.11 270 ASP B C 1
ATOM 8971 O O . ASP B 1 270 ? -4.972 -83.701 -24.314 1 62.11 270 ASP B O 1
ATOM 8975 N N . GLY B 1 271 ? -5.297 -81.902 -25.627 1 57.49 271 GLY B N 1
ATOM 8976 C CA . GLY B 1 271 ? -6.367 -82.347 -26.506 1 57.49 271 GLY B CA 1
ATOM 8977 C C . GLY B 1 271 ? -7.746 -82.189 -25.893 1 57.49 271 GLY B C 1
ATOM 8978 O O . GLY B 1 271 ? -8.726 -82.732 -26.408 1 57.49 271 GLY B O 1
ATOM 8979 N N . GLN B 1 272 ? -7.943 -81.774 -24.693 1 50.24 272 GLN B N 1
ATOM 8980 C CA . GLN B 1 272 ? -9.264 -81.732 -24.074 1 50.24 272 GLN B CA 1
ATOM 8981 C C . GLN B 1 272 ? -10.005 -80.451 -24.446 1 50.24 272 GLN B C 1
ATOM 8983 O O . GLN B 1 272 ? -9.406 -79.375 -24.502 1 50.24 272 GLN B O 1
ATOM 8988 N N . SER B 1 273 ? -11.025 -80.504 -25.387 1 46.97 273 SER B N 1
ATOM 8989 C CA . SER B 1 273 ? -11.871 -79.427 -25.89 1 46.97 273 SER B CA 1
ATOM 8990 C C . SER B 1 273 ? -12.45 -78.599 -24.747 1 46.97 273 SER B C 1
ATOM 8992 O O . SER B 1 273 ? -13.225 -79.109 -23.935 1 46.97 273 SER B O 1
ATOM 8994 N N . VAL B 1 274 ? -11.807 -77.731 -24.078 1 48.99 274 VAL B N 1
ATOM 8995 C CA . VAL B 1 274 ? -12.426 -76.909 -23.043 1 48.99 274 VAL B CA 1
ATOM 8996 C C . VAL B 1 274 ? -13.311 -75.845 -23.688 1 48.99 274 VAL B C 1
ATOM 8998 O O . VAL B 1 274 ? -12.845 -75.06 -24.516 1 48.99 274 VAL B O 1
ATOM 9001 N N . ASP B 1 275 ? -14.632 -76.134 -24.111 1 41.79 275 ASP B N 1
ATOM 9002 C CA . ASP B 1 275 ? -15.594 -75.136 -24.571 1 41.79 275 ASP B CA 1
ATOM 9003 C C . ASP B 1 275 ? -15.568 -73.896 -23.68 1 41.79 275 ASP B C 1
ATOM 9005 O O . ASP B 1 275 ? -15.928 -73.963 -22.503 1 41.79 275 ASP B O 1
ATOM 9009 N N . LEU B 1 276 ? -14.725 -72.974 -23.855 1 43.38 276 LEU B N 1
ATOM 9010 C CA . LEU B 1 276 ? -14.599 -71.672 -23.21 1 43.38 276 LEU B CA 1
ATOM 9011 C C . LEU B 1 276 ? -15.936 -70.938 -23.2 1 43.38 276 LEU B C 1
ATOM 9013 O O . LEU B 1 276 ? -16.051 -69.857 -22.619 1 43.38 276 LEU B O 1
ATOM 9017 N N . GLU B 1 277 ? -16.774 -71.059 -24.287 1 37.38 277 GLU B N 1
ATOM 9018 C CA . GLU B 1 277 ? -17.952 -70.204 -24.398 1 37.38 277 GLU B CA 1
ATOM 9019 C C . GLU B 1 277 ? -18.846 -70.333 -23.168 1 37.38 277 GLU B C 1
ATOM 9021 O O . GLU B 1 277 ? -19.728 -69.501 -22.945 1 37.38 277 GLU B O 1
ATOM 9026 N N . GLU B 1 278 ? -19.371 -71.636 -22.876 1 34.45 278 GLU B N 1
ATOM 9027 C CA . GLU B 1 278 ? -20.424 -71.698 -21.867 1 34.45 278 GLU B CA 1
ATOM 9028 C C . GLU B 1 278 ? -19.952 -71.109 -20.541 1 34.45 278 GLU B C 1
ATOM 9030 O O . GLU B 1 278 ? -18.864 -71.435 -20.062 1 34.45 278 GLU B O 1
ATOM 9035 N N . GLY B 1 279 ? -20.142 -69.883 -20.166 1 37.82 279 GLY B N 1
ATOM 9036 C CA . GLY B 1 279 ? -20.205 -69.224 -18.872 1 37.82 279 GLY B CA 1
ATOM 9037 C C . GLY B 1 279 ? -20.202 -70.195 -17.706 1 37.82 279 GLY B C 1
ATOM 9038 O O . GLY B 1 279 ? -20.581 -69.834 -16.59 1 37.82 279 GLY B O 1
ATOM 9039 N N . GLY B 1 280 ? -20.503 -71.485 -18.031 1 35.96 280 GLY B N 1
ATOM 9040 C CA . GLY B 1 280 ? -20.762 -72.419 -16.946 1 35.96 280 GLY B CA 1
ATOM 9041 C C . GLY B 1 280 ? -19.735 -72.338 -15.832 1 35.96 280 GLY B C 1
ATOM 9042 O O . GLY B 1 280 ? -18.688 -71.708 -15.99 1 35.96 280 GLY B O 1
ATOM 9043 N N . GLU B 1 281 ? -20.161 -72.926 -14.644 1 37.79 281 GLU B N 1
ATOM 9044 C CA . GLU B 1 281 ? -19.544 -73.167 -13.343 1 37.79 281 GLU B CA 1
ATOM 9045 C C . GLU B 1 281 ? -18.143 -73.752 -13.496 1 37.79 281 GLU B C 1
ATOM 9047 O O . GLU B 1 281 ? -17.874 -74.863 -13.036 1 37.79 281 GLU B O 1
ATOM 9052 N N . HIS B 1 282 ? -17.603 -73.959 -14.535 1 43.23 282 HIS B N 1
ATOM 9053 C CA . HIS B 1 282 ? -16.33 -74.662 -14.426 1 43.23 282 HIS B CA 1
ATOM 9054 C C . HIS B 1 282 ? -15.421 -74 -13.396 1 43.23 282 HIS B C 1
ATOM 9056 O O . HIS B 1 282 ? -15.065 -72.828 -13.538 1 43.23 282 HIS B O 1
ATOM 9062 N N . ALA B 1 283 ? -15.575 -74.358 -12.161 1 52.96 283 ALA B N 1
ATOM 9063 C CA . ALA B 1 283 ? -15.065 -74.149 -10.809 1 52.96 283 ALA B CA 1
ATOM 9064 C C . ALA B 1 283 ? -13.552 -73.955 -10.817 1 52.96 283 ALA B C 1
ATOM 9066 O O . ALA B 1 283 ? -12.818 -74.765 -11.389 1 52.96 283 ALA B O 1
ATOM 9067 N N . ILE B 1 284 ? -12.986 -72.735 -10.942 1 66.38 284 ILE B N 1
ATOM 9068 C CA . ILE B 1 284 ? -11.592 -72.458 -10.614 1 66.38 284 ILE B CA 1
ATOM 9069 C C . ILE B 1 284 ? -11.083 -73.492 -9.611 1 66.38 284 ILE B C 1
ATOM 9071 O O . ILE B 1 284 ? -11.716 -73.729 -8.58 1 66.38 284 ILE B O 1
ATOM 9075 N N . PRO B 1 285 ? -10.182 -74.457 -10.189 1 72.57 285 PRO B N 1
ATOM 9076 C CA . PRO B 1 285 ? -9.639 -75.371 -9.182 1 72.57 285 PRO B CA 1
ATOM 9077 C C . PRO B 1 285 ? -9.352 -74.68 -7.851 1 72.57 285 PRO B C 1
ATOM 9079 O O . PRO B 1 285 ? -8.87 -73.544 -7.833 1 72.57 285 PRO B O 1
ATOM 9082 N N . PRO B 1 286 ? -9.857 -75.21 -6.887 1 73.17 286 PRO B N 1
ATOM 9083 C CA . PRO B 1 286 ? -9.658 -74.617 -5.562 1 73.17 286 PRO B CA 1
ATOM 9084 C C . PRO B 1 286 ? -8.198 -74.264 -5.287 1 73.17 286 PRO B C 1
ATOM 9086 O O . PRO B 1 286 ? -7.917 -73.328 -4.534 1 73.17 286 PRO B O 1
ATOM 9089 N N . GLU B 1 287 ? -7.188 -75.001 -6.128 1 75.02 287 GLU B N 1
ATOM 9090 C CA . GLU B 1 287 ? -5.771 -74.722 -5.92 1 75.02 287 GLU B CA 1
ATOM 9091 C C . GLU B 1 287 ? -5.395 -73.344 -6.456 1 75.02 287 GLU B C 1
ATOM 9093 O O . GLU B 1 287 ? -4.578 -72.641 -5.857 1 75.02 287 GLU B O 1
ATOM 9098 N N . ILE B 1 288 ? -5.452 -73.393 -8.263 1 76.34 288 ILE B N 1
ATOM 9099 C CA . ILE B 1 288 ? -5.198 -72.09 -8.867 1 76.34 288 ILE B CA 1
ATOM 9100 C C . ILE B 1 288 ? -5.931 -71.005 -8.08 1 76.34 288 ILE B C 1
ATOM 9102 O O . ILE B 1 288 ? -5.403 -69.908 -7.884 1 76.34 288 ILE B O 1
ATOM 9106 N N . TYR B 1 289 ? -7.537 -70.948 -6.872 1 78.19 289 TYR B N 1
ATOM 9107 C CA . TYR B 1 289 ? -8.328 -69.981 -6.119 1 78.19 289 TYR B CA 1
ATOM 9108 C C . TYR B 1 289 ? -7.656 -69.642 -4.793 1 78.19 289 TYR B C 1
ATOM 9110 O O . TYR B 1 289 ? -7.797 -68.527 -4.286 1 78.19 289 TYR B O 1
ATOM 9118 N N . ASN B 1 290 ? -6.811 -70.554 -4.281 1 77.67 290 ASN B N 1
ATOM 9119 C CA . ASN B 1 290 ? -6.219 -70.37 -2.96 1 77.67 290 ASN B CA 1
ATOM 9120 C C . ASN B 1 290 ? -4.845 -69.712 -3.048 1 77.67 290 ASN B C 1
ATOM 9122 O O . ASN B 1 290 ? -4.141 -69.599 -2.043 1 77.67 290 ASN B O 1
ATOM 9126 N N . MET B 1 291 ? -4.389 -69.688 -4.8 1 80.65 291 MET B N 1
ATOM 9127 C CA . MET B 1 291 ? -3.127 -68.973 -4.96 1 80.65 291 MET B CA 1
ATOM 9128 C C . MET B 1 291 ? -3.279 -67.506 -4.574 1 80.65 291 MET B C 1
ATOM 9130 O O . MET B 1 291 ? -3.162 -66.62 -5.423 1 80.65 291 MET B O 1
ATOM 9134 N N . ARG B 1 292 ? -3.548 -66.792 -2.836 1 86.05 292 ARG B N 1
ATOM 9135 C CA . ARG B 1 292 ? -3.771 -65.455 -2.297 1 86.05 292 ARG B CA 1
ATOM 9136 C C . ARG B 1 292 ? -2.449 -64.76 -1.992 1 86.05 292 ARG B C 1
ATOM 9138 O O . ARG B 1 292 ? -1.47 -65.412 -1.621 1 86.05 292 ARG B O 1
ATOM 9145 N N . PRO B 1 293 ? -2.43 -63.401 -2.209 1 88.51 293 PRO B N 1
ATOM 9146 C CA . PRO B 1 293 ? -1.197 -62.661 -1.931 1 88.51 293 PRO B CA 1
ATOM 9147 C C . PRO B 1 293 ? -0.862 -62.611 -0.441 1 88.51 293 PRO B C 1
ATOM 9149 O O . PRO B 1 293 ? -1.761 -62.47 0.392 1 88.51 293 PRO B O 1
ATOM 9152 N N . THR B 1 294 ? 0.477 -62.788 -0.086 1 85.88 294 THR B N 1
ATOM 9153 C CA . THR B 1 294 ? 0.931 -62.777 1.3 1 85.88 294 THR B CA 1
ATOM 9154 C C . THR B 1 294 ? 2.06 -61.768 1.491 1 85.88 294 THR B C 1
ATOM 9156 O O . THR B 1 294 ? 2.751 -61.414 0.533 1 85.88 294 THR B O 1
ATOM 9159 N N . HIS B 1 295 ? 2.165 -61.027 2.446 1 83.32 295 HIS B N 1
ATOM 9160 C CA . HIS B 1 295 ? 3.274 -60.138 2.771 1 83.32 295 HIS B CA 1
ATOM 9161 C C . HIS B 1 295 ? 3.701 -60.298 4.226 1 83.32 295 HIS B C 1
ATOM 9163 O O . HIS B 1 295 ? 2.952 -60.842 5.041 1 83.32 295 HIS B O 1
ATOM 9169 N N . LYS B 1 296 ? 5.355 -60.113 4.087 1 78.37 296 LYS B N 1
ATOM 9170 C CA . LYS B 1 296 ? 5.847 -60.123 5.462 1 78.37 296 LYS B CA 1
ATOM 9171 C C . LYS B 1 296 ? 5.415 -58.865 6.209 1 78.37 296 LYS B C 1
ATOM 9173 O O . LYS B 1 296 ? 5.465 -57.762 5.66 1 78.37 296 LYS B O 1
ATOM 9178 N N . LYS B 1 297 ? 4.316 -58.761 7.532 1 74.29 297 LYS B N 1
ATOM 9179 C CA . LYS B 1 297 ? 3.821 -57.632 8.314 1 74.29 297 LYS B CA 1
ATOM 9180 C C . LYS B 1 297 ? 4.931 -56.619 8.582 1 74.29 297 LYS B C 1
ATOM 9182 O O . LYS B 1 297 ? 4.711 -55.41 8.489 1 74.29 297 LYS B O 1
ATOM 9187 N N . MET B 1 298 ? 6.082 -57.141 9.119 1 69.04 298 MET B N 1
ATOM 9188 C CA . MET B 1 298 ? 7.26 -56.292 9.278 1 69.04 298 MET B CA 1
ATOM 9189 C C . MET B 1 298 ? 8.404 -56.777 8.394 1 69.04 298 MET B C 1
ATOM 9191 O O . MET B 1 298 ? 8.581 -57.982 8.206 1 69.04 298 MET B O 1
ATOM 9195 N N . ILE B 1 299 ? 8.965 -55.97 7.521 1 62.8 299 ILE B N 1
ATOM 9196 C CA . ILE B 1 299 ? 10.002 -56.276 6.541 1 62.8 299 ILE B CA 1
ATOM 9197 C C . ILE B 1 299 ? 10.938 -57.346 7.098 1 62.8 299 ILE B C 1
ATOM 9199 O O . ILE B 1 299 ? 11.312 -58.283 6.388 1 62.8 299 ILE B O 1
ATOM 9203 N N . VAL B 1 300 ? 11.446 -57.338 8.249 1 62.75 300 VAL B N 1
ATOM 9204 C CA . VAL B 1 300 ? 12.528 -58.217 8.68 1 62.75 300 VAL B CA 1
ATOM 9205 C C . VAL B 1 300 ? 11.957 -59.385 9.481 1 62.75 300 VAL B C 1
ATOM 9207 O O . VAL B 1 300 ? 12.376 -60.531 9.304 1 62.75 300 VAL B O 1
ATOM 9210 N N . PHE B 1 301 ? 11.022 -59.191 10.436 1 65.58 301 PHE B N 1
ATOM 9211 C CA . PHE B 1 301 ? 10.737 -60.255 11.392 1 65.58 301 PHE B CA 1
ATOM 9212 C C . PHE B 1 301 ? 9.258 -60.621 11.369 1 65.58 301 PHE B C 1
ATOM 9214 O O . PHE B 1 301 ? 8.805 -61.448 12.163 1 65.58 301 PHE B O 1
ATOM 9221 N N . GLY B 1 302 ? 8.477 -60.163 10.432 1 66.55 302 GLY B N 1
ATOM 9222 C CA . GLY B 1 302 ? 7.06 -60.368 10.689 1 66.55 302 GLY B CA 1
ATOM 9223 C C . GLY B 1 302 ? 6.519 -61.641 10.068 1 66.55 302 GLY B C 1
ATOM 9224 O O . GLY B 1 302 ? 7.164 -62.24 9.204 1 66.55 302 GLY B O 1
ATOM 9225 N N . GLU B 1 303 ? 5.587 -62.441 10.574 1 78.17 303 GLU B N 1
ATOM 9226 C CA . GLU B 1 303 ? 4.885 -63.618 10.07 1 78.17 303 GLU B CA 1
ATOM 9227 C C . GLU B 1 303 ? 4.255 -63.343 8.708 1 78.17 303 GLU B C 1
ATOM 9229 O O . GLU B 1 303 ? 3.795 -62.231 8.443 1 78.17 303 GLU B O 1
ATOM 9234 N N . LYS B 1 304 ? 4.892 -64.74 7.295 1 82.32 304 LYS B N 1
ATOM 9235 C CA . LYS B 1 304 ? 4.253 -64.624 5.987 1 82.32 304 LYS B CA 1
ATOM 9236 C C . LYS B 1 304 ? 2.738 -64.769 6.102 1 82.32 304 LYS B C 1
ATOM 9238 O O . LYS B 1 304 ? 2.242 -65.77 6.622 1 82.32 304 LYS B O 1
ATOM 9243 N N . VAL B 1 305 ? 1.58 -63.344 6.31 1 86.51 305 VAL B N 1
ATOM 9244 C CA . VAL B 1 305 ? 0.127 -63.314 6.441 1 86.51 305 VAL B CA 1
ATOM 9245 C C . VAL B 1 305 ? -0.51 -63.059 5.076 1 86.51 305 VAL B C 1
ATOM 9247 O O . VAL B 1 305 ? 0.161 -62.605 4.146 1 86.51 305 VAL B O 1
ATOM 9250 N N . ASP B 1 306 ? -1.956 -63.351 5.11 1 86.96 306 ASP B N 1
ATOM 9251 C CA . ASP B 1 306 ? -2.75 -63.033 3.927 1 86.96 306 ASP B CA 1
ATOM 9252 C C . ASP B 1 306 ? -2.963 -61.527 3.796 1 86.96 306 ASP B C 1
ATOM 9254 O O . ASP B 1 306 ? -3.545 -60.897 4.683 1 86.96 306 ASP B O 1
ATOM 9258 N N . SER B 1 307 ? -2.54 -60.979 2.807 1 89.79 307 SER B N 1
ATOM 9259 C CA . SER B 1 307 ? -2.545 -59.532 2.623 1 89.79 307 SER B CA 1
ATOM 9260 C C . SER B 1 307 ? -3.967 -58.98 2.621 1 89.79 307 SER B C 1
ATOM 9262 O O . SER B 1 307 ? -4.24 -57.95 3.243 1 89.79 307 SER B O 1
ATOM 9264 N N . ILE B 1 308 ? -4.957 -59.57 1.921 1 89.99 308 ILE B N 1
ATOM 9265 C CA . ILE B 1 308 ? -6.321 -59.068 1.789 1 89.99 308 ILE B CA 1
ATOM 9266 C C . ILE B 1 308 ? -7.015 -59.097 3.149 1 89.99 308 ILE B C 1
ATOM 9268 O O . ILE B 1 308 ? -7.584 -58.093 3.584 1 89.99 308 ILE B O 1
ATOM 9272 N N . SER B 1 309 ? -6.882 -60.247 3.778 1 87.61 309 SER B N 1
ATOM 9273 C CA . SER B 1 309 ? -7.539 -60.372 5.075 1 87.61 309 SER B CA 1
ATOM 9274 C C . SER B 1 309 ? -6.905 -59.446 6.108 1 87.61 309 SER B C 1
ATOM 9276 O O . SER B 1 309 ? -7.6 -58.895 6.964 1 87.61 309 SER B O 1
ATOM 9278 N N . GLU B 1 310 ? -5.61 -59.324 5.955 1 87.88 310 GLU B N 1
ATOM 9279 C CA . GLU B 1 310 ? -4.921 -58.446 6.896 1 87.88 310 GLU B CA 1
ATOM 9280 C C . GLU B 1 310 ? -5.304 -56.986 6.67 1 87.88 310 GLU B C 1
ATOM 9282 O O . GLU B 1 310 ? -5.517 -56.24 7.628 1 87.88 310 GLU B O 1
ATOM 9287 N N . TYR B 1 311 ? -5.313 -56.609 5.452 1 90.23 311 TYR B N 1
ATOM 9288 C CA . TYR B 1 311 ? -5.667 -55.225 5.155 1 90.23 311 TYR B CA 1
ATOM 9289 C C . TYR B 1 311 ? -7.115 -54.94 5.536 1 90.23 311 TYR B C 1
ATOM 9291 O O . TYR B 1 311 ? -7.442 -53.833 5.972 1 90.23 311 TYR B O 1
ATOM 9299 N N . ILE B 1 312 ? -7.954 -55.871 5.325 1 90.11 312 ILE B N 1
ATOM 9300 C CA . ILE B 1 312 ? -9.346 -55.721 5.737 1 90.11 312 ILE B CA 1
ATOM 9301 C C . ILE B 1 312 ? -9.42 -55.558 7.253 1 90.11 312 ILE B C 1
ATOM 9303 O O . ILE B 1 312 ? -10.181 -54.73 7.758 1 90.11 312 ILE B O 1
ATOM 9307 N N . ARG B 1 313 ? -8.586 -56.341 7.892 1 86.94 313 ARG B N 1
ATOM 9308 C CA . ARG B 1 313 ? -8.55 -56.246 9.348 1 86.94 313 ARG B CA 1
ATOM 9309 C C . ARG B 1 313 ? -8.033 -54.883 9.795 1 86.94 313 ARG B C 1
ATOM 9311 O O . ARG B 1 313 ? -8.596 -54.267 10.703 1 86.94 313 ARG B O 1
ATOM 9318 N N . GLU B 1 314 ? -6.978 -54.535 9.209 1 87.58 314 GLU B N 1
ATOM 9319 C CA . GLU B 1 314 ? -6.404 -53.234 9.541 1 87.58 314 GLU B CA 1
ATOM 9320 C C . GLU B 1 314 ? -7.373 -52.102 9.212 1 87.58 314 GLU B C 1
ATOM 9322 O O . GLU B 1 314 ? -7.477 -51.13 9.962 1 87.58 314 GLU B O 1
ATOM 9327 N N . MET B 1 315 ? -8.016 -52.101 8.09 1 89.23 315 MET B N 1
ATOM 9328 C CA . MET B 1 315 ? -8.996 -51.095 7.689 1 89.23 315 MET B CA 1
ATOM 9329 C C . MET B 1 315 ? -10.156 -51.04 8.678 1 89.23 315 MET B C 1
ATOM 9331 O O . MET B 1 315 ? -10.659 -49.96 8.992 1 89.23 315 MET B O 1
ATOM 9335 N N . ARG B 1 316 ? -10.478 -52.208 9.083 1 86.7 316 ARG B N 1
ATOM 9336 C CA . ARG B 1 316 ? -11.562 -52.27 10.058 1 86.7 316 ARG B CA 1
ATOM 9337 C C . ARG B 1 316 ? -11.156 -51.61 11.372 1 86.7 316 ARG B C 1
ATOM 9339 O O . ARG B 1 316 ? -11.953 -50.899 11.988 1 86.7 316 ARG B O 1
ATOM 9346 N N . GLU B 1 317 ? -9.943 -51.883 11.733 1 87.37 317 GLU B N 1
ATOM 9347 C CA . GLU B 1 317 ? -9.434 -51.276 12.959 1 87.37 317 GLU B CA 1
ATOM 9348 C C . GLU B 1 317 ? -9.365 -49.756 12.834 1 87.37 317 GLU B C 1
ATOM 9350 O O . GLU B 1 317 ? -9.697 -49.036 13.778 1 87.37 317 GLU B O 1
ATOM 9355 N N . LEU B 1 318 ? -8.816 -49.423 11.715 1 88.36 318 LEU B N 1
ATOM 9356 C CA . LEU B 1 318 ? -8.696 -47.986 11.495 1 88.36 318 LEU B CA 1
ATOM 9357 C C . LEU B 1 318 ? -10.072 -47.335 11.394 1 88.36 318 LEU B C 1
ATOM 9359 O O . LEU B 1 318 ? -10.266 -46.209 11.856 1 88.36 318 LEU B O 1
ATOM 9363 N N . GLU B 1 319 ? -11.025 -47.988 10.827 1 85.34 319 GLU B N 1
ATOM 9364 C CA . GLU B 1 319 ? -12.387 -47.471 10.726 1 85.34 319 GLU B CA 1
ATOM 9365 C C . GLU B 1 319 ? -13.015 -47.298 12.107 1 85.34 319 GLU B C 1
ATOM 9367 O O . GLU B 1 319 ? -13.742 -46.332 12.347 1 85.34 319 GLU B O 1
ATOM 9372 N N . THR B 1 320 ? -12.571 -48.371 12.955 1 81.95 320 THR B N 1
ATOM 9373 C CA . THR B 1 320 ? -13.081 -48.306 14.32 1 81.95 320 THR B CA 1
ATOM 9374 C C . THR B 1 320 ? -12.494 -47.107 15.06 1 81.95 320 THR B C 1
ATOM 9376 O O . THR B 1 320 ? -13.209 -46.402 15.775 1 81.95 320 THR B O 1
ATOM 9379 N N . GLN B 1 321 ? -11.419 -46.819 14.845 1 83.95 321 GLN B N 1
ATOM 9380 C CA . GLN B 1 321 ? -10.75 -45.696 15.494 1 83.95 321 GLN B CA 1
ATOM 9381 C C . GLN B 1 321 ? -11.231 -44.365 14.924 1 83.95 321 GLN B C 1
ATOM 9383 O O . GLN B 1 321 ? -11.399 -43.392 15.662 1 83.95 321 GLN B O 1
ATOM 9388 N N . LEU B 1 322 ? -11.451 -44.204 13.614 1 84.92 322 LEU B N 1
ATOM 9389 C CA . LEU B 1 322 ? -11.903 -42.993 12.939 1 84.92 322 LEU B CA 1
ATOM 9390 C C . LEU B 1 322 ? -13.316 -42.622 13.377 1 84.92 322 LEU B C 1
ATOM 9392 O O . LEU B 1 322 ? -13.625 -41.442 13.559 1 84.92 322 LEU B O 1
ATOM 9396 N N . LYS B 1 323 ? -14.112 -43.626 13.437 1 78.64 323 LYS B N 1
ATOM 9397 C CA . LYS B 1 323 ? -15.482 -43.373 13.873 1 78.64 323 LYS B CA 1
ATOM 9398 C C . LYS B 1 323 ? -15.512 -42.8 15.287 1 78.64 323 LYS B C 1
ATOM 9400 O O . LYS B 1 323 ? -16.304 -41.902 15.582 1 78.64 323 LYS B O 1
ATOM 9405 N N . GLU B 1 324 ? -14.68 -43.217 16.076 1 79.05 324 GLU B N 1
ATOM 9406 C CA . GLU B 1 324 ? -14.612 -42.727 17.45 1 79.05 324 GLU B CA 1
ATOM 9407 C C . GLU B 1 324 ? -14.097 -41.291 17.498 1 79.05 324 GLU B C 1
ATOM 9409 O O . GLU B 1 324 ? -14.663 -40.446 18.195 1 79.05 324 GLU B O 1
ATOM 9414 N N . LYS B 1 325 ? -13.105 -41.154 16.774 1 78.76 325 LYS B N 1
ATOM 9415 C CA . LYS B 1 325 ? -12.492 -39.829 16.814 1 78.76 325 LYS B CA 1
ATOM 9416 C C . LYS B 1 325 ? -13.367 -38.797 16.108 1 78.76 325 LYS B C 1
ATOM 9418 O O . LYS B 1 325 ? -13.392 -37.628 16.496 1 78.76 325 LYS B O 1
ATOM 9423 N N . ARG B 1 326 ? -13.986 -39.194 15.061 1 77.52 326 ARG B N 1
ATOM 9424 C CA . ARG B 1 326 ? -14.913 -38.305 14.368 1 77.52 326 ARG B CA 1
ATOM 9425 C C . ARG B 1 326 ? -16.07 -37.904 15.277 1 77.52 326 ARG B C 1
ATOM 9427 O O . ARG B 1 326 ? -16.511 -36.753 15.259 1 77.52 326 ARG B O 1
ATOM 9434 N N . SER B 1 327 ? -16.52 -38.838 16.054 1 71.92 327 SER B N 1
ATOM 9435 C CA . SER B 1 327 ? -17.612 -38.552 16.978 1 71.92 327 SER B CA 1
ATOM 9436 C C . SER B 1 327 ? -17.191 -37.537 18.036 1 71.92 327 SER B C 1
ATOM 9438 O O . SER B 1 327 ? -17.975 -36.662 18.411 1 71.92 327 SER B O 1
ATOM 9440 N N . VAL B 1 328 ? -16 -37.744 18.448 1 69.76 328 VAL B N 1
ATOM 9441 C CA . VAL B 1 328 ? -15.491 -36.83 19.464 1 69.76 328 VAL B CA 1
ATOM 9442 C C . VAL B 1 328 ? -15.341 -35.43 18.872 1 69.76 328 VAL B C 1
ATOM 9444 O O . VAL B 1 328 ? -15.616 -34.433 19.543 1 69.76 328 VAL B O 1
ATOM 9447 N N . ALA B 1 329 ? -14.927 -35.347 17.558 1 71.28 329 ALA B N 1
ATOM 9448 C CA . ALA B 1 329 ? -14.73 -34.071 16.875 1 71.28 329 ALA B CA 1
ATOM 9449 C C . ALA B 1 329 ? -16.063 -33.374 16.62 1 71.28 329 ALA B C 1
ATOM 9451 O O . ALA B 1 329 ? -16.146 -32.144 16.665 1 71.28 329 ALA B O 1
ATOM 9452 N N . TYR B 1 330 ? -16.998 -34.147 16.274 1 63.49 330 TYR B N 1
ATOM 9453 C CA . TYR B 1 330 ? -18.307 -33.568 15.989 1 63.49 330 TYR B CA 1
ATOM 9454 C C . TYR B 1 330 ? -19.008 -33.147 17.275 1 63.49 330 TYR B C 1
ATOM 9456 O O . TYR B 1 330 ? -19.733 -32.149 17.297 1 63.49 330 TYR B O 1
ATOM 9464 N N . THR B 1 331 ? -18.878 -34.178 18.381 1 55.26 331 THR B N 1
ATOM 9465 C CA . THR B 1 331 ? -19.55 -33.961 19.657 1 55.26 331 THR B CA 1
ATOM 9466 C C . THR B 1 331 ? -18.84 -32.879 20.465 1 55.26 331 THR B C 1
ATOM 9468 O O . THR B 1 331 ? -19.466 -32.188 21.271 1 55.26 331 THR B O 1
ATOM 9471 N N . GLY B 1 332 ? -17.562 -32.739 20.416 1 51.31 332 GLY B N 1
ATOM 9472 C CA . GLY B 1 332 ? -16.752 -31.897 21.281 1 51.31 332 GLY B CA 1
ATOM 9473 C C . GLY B 1 332 ? -16.714 -30.447 20.836 1 51.31 332 GLY B C 1
ATOM 9474 O O . GLY B 1 332 ? -16.101 -30.12 19.818 1 51.31 332 GLY B O 1
ATOM 9475 N N . SER B 1 333 ? -17.809 -29.797 21.166 1 49.36 333 SER B N 1
ATOM 9476 C CA . SER B 1 333 ? -18.214 -28.4 21.049 1 49.36 333 SER B CA 1
ATOM 9477 C C . SER B 1 333 ? -17.003 -27.472 21.046 1 49.36 333 SER B C 1
ATOM 9479 O O . SER B 1 333 ? -17.098 -26.321 20.615 1 49.36 333 SER B O 1
ATOM 9481 N N . ASP B 1 334 ? -15.974 -27.741 21.839 1 51.69 334 ASP B N 1
ATOM 9482 C CA . ASP B 1 334 ? -15.167 -26.645 22.366 1 51.69 334 ASP B CA 1
ATOM 9483 C C . ASP B 1 334 ? -13.97 -26.36 21.461 1 51.69 334 ASP B C 1
ATOM 9485 O O . ASP B 1 334 ? -13.272 -25.36 21.643 1 51.69 334 ASP B O 1
ATOM 9489 N N . LYS B 1 335 ? -13.582 -27.29 20.454 1 62.05 335 LYS B N 1
ATOM 9490 C CA . LYS B 1 335 ? -12.279 -26.889 19.93 1 62.05 335 LYS B CA 1
ATOM 9491 C C . LYS B 1 335 ? -12.391 -26.411 18.485 1 62.05 335 LYS B C 1
ATOM 9493 O O . LYS B 1 335 ? -12.04 -27.14 17.555 1 62.05 335 LYS B O 1
ATOM 9498 N N . PHE B 1 336 ? -13.171 -25.44 18.312 1 70.77 336 PHE B N 1
ATOM 9499 C CA . PHE B 1 336 ? -13.227 -24.802 17.002 1 70.77 336 PHE B CA 1
ATOM 9500 C C . PHE B 1 336 ? -11.911 -24.105 16.682 1 70.77 336 PHE B C 1
ATOM 9502 O O . PHE B 1 336 ? -11.25 -23.573 17.576 1 70.77 336 PHE B O 1
ATOM 9509 N N . GLU B 1 337 ? -11.571 -24.409 15.501 1 76.91 337 GLU B N 1
ATOM 9510 C CA . GLU B 1 337 ? -10.347 -23.756 15.044 1 76.91 337 GLU B CA 1
ATOM 9511 C C . GLU B 1 337 ? -10.612 -22.308 14.642 1 76.91 337 GLU B C 1
ATOM 9513 O O . GLU B 1 337 ? -11.755 -21.849 14.673 1 76.91 337 GLU B O 1
ATOM 9518 N N . SER B 1 338 ? -9.601 -21.648 14.334 1 81.69 338 SER B N 1
ATOM 9519 C CA . SER B 1 338 ? -9.626 -20.202 14.138 1 81.69 338 SER B CA 1
ATOM 9520 C C . SER B 1 338 ? -10.015 -19.845 12.707 1 81.69 338 SER B C 1
ATOM 9522 O O . SER B 1 338 ? -9.679 -18.764 12.219 1 81.69 338 SER B O 1
ATOM 9524 N N . ALA B 1 339 ? -10.7 -20.831 11.921 1 87.32 339 ALA B N 1
ATOM 9525 C CA . ALA B 1 339 ? -11.123 -20.512 10.56 1 87.32 339 ALA B CA 1
ATOM 9526 C C . ALA B 1 339 ? -12.592 -20.866 10.344 1 87.32 339 ALA B C 1
ATOM 9528 O O . ALA B 1 339 ? -13.132 -21.743 11.023 1 87.32 339 ALA B O 1
ATOM 9529 N N . ALA B 1 340 ? -13.231 -20.135 9.505 1 88.74 340 ALA B N 1
ATOM 9530 C CA . ALA B 1 340 ? -14.647 -20.369 9.232 1 88.74 340 ALA B CA 1
ATOM 9531 C C . ALA B 1 340 ? -14.977 -20.087 7.769 1 88.74 340 ALA B C 1
ATOM 9533 O O . ALA B 1 340 ? -14.327 -19.258 7.128 1 88.74 340 ALA B O 1
ATOM 9534 N N . PHE B 1 341 ? -15.91 -20.905 7.273 1 89.45 341 PHE B N 1
ATOM 9535 C CA . PHE B 1 341 ? -16.472 -20.669 5.948 1 89.45 341 PHE B CA 1
ATOM 9536 C C . PHE B 1 341 ? -17.859 -20.046 6.051 1 89.45 341 PHE B C 1
ATOM 9538 O O . PHE B 1 341 ? -18.755 -20.613 6.68 1 89.45 341 PHE B O 1
ATOM 9545 N N . ILE B 1 342 ? -18.001 -18.897 5.476 1 90.62 342 ILE B N 1
ATOM 9546 C CA . ILE B 1 342 ? -19.284 -18.204 5.515 1 90.62 342 ILE B CA 1
ATOM 9547 C C . ILE B 1 342 ? -19.93 -18.235 4.132 1 90.62 342 ILE B C 1
ATOM 9549 O O . ILE B 1 342 ? -19.325 -17.802 3.148 1 90.62 342 ILE B O 1
ATOM 9553 N N . VAL B 1 343 ? -21.104 -18.688 4.072 1 89.27 343 VAL B N 1
ATOM 9554 C CA . VAL B 1 343 ? -21.82 -18.8 2.806 1 89.27 343 VAL B CA 1
ATOM 9555 C C . VAL B 1 343 ? -22.861 -17.687 2.7 1 89.27 343 VAL B C 1
ATOM 9557 O O . VAL B 1 343 ? -23.664 -17.491 3.615 1 89.27 343 VAL B O 1
ATOM 9560 N N . PHE B 1 344 ? -22.838 -16.991 1.657 1 88.76 344 PHE B N 1
ATOM 9561 C CA . PHE B 1 344 ? -23.765 -15.89 1.422 1 88.76 344 PHE B CA 1
ATOM 9562 C C . PHE B 1 344 ? -24.807 -16.272 0.378 1 88.76 344 PHE B C 1
ATOM 9564 O O . PHE B 1 344 ? -24.653 -17.275 -0.322 1 88.76 344 PHE B O 1
ATOM 9571 N N . SER B 1 345 ? -25.824 -15.484 0.288 1 83.65 345 SER B N 1
ATOM 9572 C CA . SER B 1 345 ? -26.923 -15.767 -0.63 1 83.65 345 SER B CA 1
ATOM 9573 C C . SER B 1 345 ? -26.694 -15.109 -1.987 1 83.65 345 SER B C 1
ATOM 9575 O O . SER B 1 345 ? -27.417 -15.384 -2.946 1 83.65 345 SER B O 1
ATOM 9577 N N . ASP B 1 346 ? -25.748 -14.281 -1.979 1 83.88 346 ASP B N 1
ATOM 9578 C CA . ASP B 1 346 ? -25.468 -13.54 -3.206 1 83.88 346 ASP B CA 1
ATOM 9579 C C . ASP B 1 346 ? -23.996 -13.657 -3.594 1 83.88 346 ASP B C 1
ATOM 9581 O O . ASP B 1 346 ? -23.129 -13.797 -2.728 1 83.88 346 ASP B O 1
ATOM 9585 N N . LEU B 1 347 ? -23.815 -13.615 -4.967 1 85.68 347 LEU B N 1
ATOM 9586 C CA . LEU B 1 347 ? -22.462 -13.767 -5.491 1 85.68 347 LEU B CA 1
ATOM 9587 C C . LEU B 1 347 ? -21.613 -12.542 -5.167 1 85.68 347 LEU B C 1
ATOM 9589 O O . LEU B 1 347 ? -20.382 -12.617 -5.165 1 85.68 347 LEU B O 1
ATOM 9593 N N . PHE B 1 348 ? -22.291 -11.451 -4.843 1 86.77 348 PHE B N 1
ATOM 9594 C CA . PHE B 1 348 ? -21.582 -10.189 -4.673 1 86.77 348 PHE B CA 1
ATOM 9595 C C . PHE B 1 348 ? -21.252 -9.947 -3.205 1 86.77 348 PHE B C 1
ATOM 9597 O O . PHE B 1 348 ? -20.236 -9.326 -2.885 1 86.77 348 PHE B O 1
ATOM 9604 N N . ALA B 1 349 ? -21.92 -10.451 -2.282 1 86.42 349 ALA B N 1
ATOM 9605 C CA . ALA B 1 349 ? -21.843 -10.154 -0.854 1 86.42 349 ALA B CA 1
ATOM 9606 C C . ALA B 1 349 ? -20.495 -10.578 -0.278 1 86.42 349 ALA B C 1
ATOM 9608 O O . ALA B 1 349 ? -19.907 -9.862 0.536 1 86.42 349 ALA B O 1
ATOM 9609 N N . PRO B 1 350 ? -19.995 -11.772 -0.767 1 88.04 350 PRO B N 1
ATOM 9610 C CA . PRO B 1 350 ? -18.703 -12.168 -0.203 1 88.04 350 PRO B CA 1
ATOM 9611 C C . PRO B 1 350 ? -17.583 -11.19 -0.55 1 88.04 350 PRO B C 1
ATOM 9613 O O . PRO B 1 350 ? -16.623 -11.049 0.213 1 88.04 350 PRO B O 1
ATOM 9616 N N . HIS B 1 351 ? -17.693 -10.554 -1.624 1 88.05 351 HIS B N 1
ATOM 9617 C CA . HIS B 1 351 ? -16.655 -9.631 -2.07 1 88.05 351 HIS B CA 1
ATOM 9618 C C . HIS B 1 351 ? -16.667 -8.348 -1.245 1 88.05 351 HIS B C 1
ATOM 9620 O O . HIS B 1 351 ? -15.62 -7.736 -1.026 1 88.05 351 HIS B O 1
ATOM 9626 N N . VAL B 1 352 ? -17.816 -7.912 -0.763 1 86.83 352 VAL B N 1
ATOM 9627 C CA . VAL B 1 352 ? -17.926 -6.74 0.099 1 86.83 352 VAL B CA 1
ATOM 9628 C C . VAL B 1 352 ? -17.407 -7.075 1.495 1 86.83 352 VAL B C 1
ATOM 9630 O O . VAL B 1 352 ? -16.69 -6.278 2.106 1 86.83 352 VAL B O 1
ATOM 9633 N N . ALA B 1 353 ? -17.734 -8.265 1.913 1 87 353 ALA B N 1
ATOM 9634 C CA . ALA B 1 353 ? -17.314 -8.701 3.242 1 87 353 ALA B CA 1
ATOM 9635 C C . ALA B 1 353 ? -15.804 -8.916 3.296 1 87 353 ALA B C 1
ATOM 9637 O O . ALA B 1 353 ? -15.187 -8.763 4.353 1 87 353 ALA B O 1
ATOM 9638 N N . ALA B 1 354 ? -15.289 -9.257 2.187 1 86.79 354 ALA B N 1
ATOM 9639 C CA . ALA B 1 354 ? -13.851 -9.504 2.135 1 86.79 354 ALA B CA 1
ATOM 9640 C C . ALA B 1 354 ? -13.065 -8.21 2.325 1 86.79 354 ALA B C 1
ATOM 9642 O O . ALA B 1 354 ? -11.946 -8.227 2.843 1 86.79 354 ALA B O 1
ATOM 9643 N N . LEU B 1 355 ? -13.594 -7.081 1.942 1 85.34 355 LEU B N 1
ATOM 9644 C CA . LEU B 1 355 ? -12.882 -5.811 2.03 1 85.34 355 LEU B CA 1
ATOM 9645 C C . LEU B 1 355 ? -13.19 -5.106 3.347 1 85.34 355 LEU B C 1
ATOM 9647 O O . LEU B 1 355 ? -12.458 -4.203 3.759 1 85.34 355 LEU B O 1
ATOM 9651 N N . ALA B 1 356 ? -14.22 -5.534 4.041 1 84.09 356 ALA B N 1
ATOM 9652 C CA . ALA B 1 356 ? -14.66 -4.865 5.263 1 84.09 356 ALA B CA 1
ATOM 9653 C C . ALA B 1 356 ? -13.763 -5.23 6.442 1 84.09 356 ALA B C 1
ATOM 9655 O O . ALA B 1 356 ? -13.168 -6.311 6.466 1 84.09 356 ALA B O 1
ATOM 9656 N N . ASN B 1 357 ? -13.61 -4.299 7.317 1 84.24 357 ASN B N 1
ATOM 9657 C CA . ASN B 1 357 ? -12.889 -4.559 8.559 1 84.24 357 ASN B CA 1
ATOM 9658 C C . ASN B 1 357 ? -13.805 -5.151 9.625 1 84.24 357 ASN B C 1
ATOM 9660 O O . ASN B 1 357 ? -14.757 -4.503 10.062 1 84.24 357 ASN B O 1
ATOM 9664 N N . ILE B 1 358 ? -13.482 -6.334 10.063 1 84.27 358 ILE B N 1
ATOM 9665 C CA . ILE B 1 358 ? -14.39 -7.04 10.961 1 84.27 358 ILE B CA 1
ATOM 9666 C C . ILE B 1 358 ? -14.009 -6.753 12.411 1 84.27 358 ILE B C 1
ATOM 9668 O O . ILE B 1 358 ? -14.865 -6.395 13.225 1 84.27 358 ILE B O 1
ATOM 9672 N N . HIS B 1 359 ? -12.693 -6.849 12.704 1 83.95 359 HIS B N 1
ATOM 9673 C CA . HIS B 1 359 ? -12.243 -6.696 14.083 1 83.95 359 HIS B CA 1
ATOM 9674 C C . HIS B 1 359 ? -11.281 -5.521 14.222 1 83.95 359 HIS B C 1
ATOM 9676 O O . HIS B 1 359 ? -10.571 -5.179 13.273 1 83.95 359 HIS B O 1
ATOM 9682 N N . GLY B 1 360 ? -11.264 -4.949 15.369 1 78.75 360 GLY B N 1
ATOM 9683 C CA . GLY B 1 360 ? -10.467 -3.76 15.625 1 78.75 360 GLY B CA 1
ATOM 9684 C C . GLY B 1 360 ? -9.018 -4.071 15.949 1 78.75 360 GLY B C 1
ATOM 9685 O O . GLY B 1 360 ? -8.189 -3.163 16.044 1 78.75 360 GLY B O 1
ATOM 9686 N N . THR B 1 361 ? -8.681 -5.266 16.119 1 79.71 361 THR B N 1
ATOM 9687 C CA . THR B 1 361 ? -7.302 -5.65 16.4 1 79.71 361 THR B CA 1
ATOM 9688 C C . THR B 1 361 ? -6.591 -6.087 15.123 1 79.71 361 THR B C 1
ATOM 9690 O O . THR B 1 361 ? -7.137 -6.865 14.338 1 79.71 361 THR B O 1
ATOM 9693 N N . PRO B 1 362 ? -5.446 -5.489 14.967 1 81.14 362 PRO B N 1
ATOM 9694 C CA . PRO B 1 362 ? -4.725 -5.846 13.743 1 81.14 362 PRO B CA 1
ATOM 9695 C C . PRO B 1 362 ? -4.414 -7.339 13.656 1 81.14 362 PRO B C 1
ATOM 9697 O O . PRO B 1 362 ? -4.013 -7.949 14.65 1 81.14 362 PRO B O 1
ATOM 9700 N N . GLY B 1 363 ? -4.704 -7.963 12.568 1 77.78 363 GLY B N 1
ATOM 9701 C CA . GLY B 1 363 ? -4.351 -9.353 12.329 1 77.78 363 GLY B CA 1
ATOM 9702 C C . GLY B 1 363 ? -5.489 -10.315 12.613 1 77.78 363 GLY B C 1
ATOM 9703 O O . GLY B 1 363 ? -5.479 -11.454 12.141 1 77.78 363 GLY B O 1
ATOM 9704 N N . VAL B 1 364 ? -6.44 -9.788 13.421 1 83.49 364 VAL B N 1
ATOM 9705 C CA . VAL B 1 364 ? -7.555 -10.664 13.768 1 83.49 364 VAL B CA 1
ATOM 9706 C C . VAL B 1 364 ? -8.633 -10.581 12.69 1 83.49 364 VAL B C 1
ATOM 9708 O O . VAL B 1 364 ? -9.087 -9.49 12.34 1 83.49 364 VAL B O 1
ATOM 9711 N N . MET B 1 365 ? -8.99 -11.69 12.049 1 85.93 365 MET B N 1
ATOM 9712 C CA . MET B 1 365 ? -10.019 -11.851 11.026 1 85.93 365 MET B CA 1
ATOM 9713 C C . MET B 1 365 ? -9.747 -10.941 9.833 1 85.93 365 MET B C 1
ATOM 9715 O O . MET B 1 365 ? -10.672 -10.345 9.278 1 85.93 365 MET B O 1
ATOM 9719 N N . ASP B 1 366 ? -8.52 -10.656 9.625 1 81.12 366 ASP B N 1
ATOM 9720 C CA . ASP B 1 366 ? -8.128 -9.776 8.528 1 81.12 366 ASP B CA 1
ATOM 9721 C C . ASP B 1 366 ? -7.803 -10.577 7.27 1 81.12 366 ASP B C 1
ATOM 9723 O O . ASP B 1 366 ? -7.884 -10.055 6.156 1 81.12 366 ASP B O 1
ATOM 9727 N N . ASP B 1 367 ? -7.387 -11.756 7.474 1 83.79 367 ASP B N 1
ATOM 9728 C CA . ASP B 1 367 ? -7.063 -12.599 6.327 1 83.79 367 ASP B CA 1
ATOM 9729 C C . ASP B 1 367 ? -8.309 -13.303 5.794 1 83.79 367 ASP B C 1
ATOM 9731 O O . ASP B 1 367 ? -8.788 -14.268 6.393 1 83.79 367 ASP B O 1
ATOM 9735 N N . LYS B 1 368 ? -8.867 -12.753 4.769 1 88.6 368 LYS B N 1
ATOM 9736 C CA . LYS B 1 368 ? -10.097 -13.254 4.163 1 88.6 368 LYS B CA 1
ATOM 9737 C C . LYS B 1 368 ? -9.925 -13.46 2.66 1 88.6 368 LYS B C 1
ATOM 9739 O O . LYS B 1 368 ? -9.198 -12.711 2.005 1 88.6 368 LYS B O 1
ATOM 9744 N N . GLN B 1 369 ? -10.502 -14.489 2.189 1 85.65 369 GLN B N 1
ATOM 9745 C CA . GLN B 1 369 ? -10.489 -14.749 0.753 1 85.65 369 GLN B CA 1
ATOM 9746 C C . GLN B 1 369 ? -11.875 -15.145 0.253 1 85.65 369 GLN B C 1
ATOM 9748 O O . GLN B 1 369 ? -12.514 -16.034 0.819 1 85.65 369 GLN B O 1
ATOM 9753 N N . ALA B 1 370 ? -12.267 -14.404 -0.779 1 86.03 370 ALA B N 1
ATOM 9754 C CA . ALA B 1 370 ? -13.569 -14.712 -1.365 1 86.03 370 ALA B CA 1
ATOM 9755 C C . ALA B 1 370 ? -13.445 -15.779 -2.449 1 86.03 370 ALA B C 1
ATOM 9757 O O . ALA B 1 370 ? -12.402 -15.896 -3.097 1 86.03 370 ALA B O 1
ATOM 9758 N N . CYS B 1 371 ? -14.412 -16.579 -2.665 1 83.11 371 CYS B N 1
ATOM 9759 C CA . CYS B 1 371 ? -14.532 -17.565 -3.733 1 83.11 371 CYS B CA 1
ATOM 9760 C C . CYS B 1 371 ? -13.444 -18.627 -3.619 1 83.11 371 CYS B C 1
ATOM 9762 O O . CYS B 1 371 ? -12.63 -18.788 -4.529 1 83.11 371 CYS B O 1
ATOM 9764 N N . VAL B 1 372 ? -13.511 -19.353 -2.621 1 83.69 372 VAL B N 1
ATOM 9765 C CA . VAL B 1 372 ? -12.5 -20.379 -2.389 1 83.69 372 VAL B CA 1
ATOM 9766 C C . VAL B 1 372 ? -13.053 -21.747 -2.782 1 83.69 372 VAL B C 1
ATOM 9768 O O . VAL B 1 372 ? -14.188 -22.086 -2.442 1 83.69 372 VAL B O 1
ATOM 9771 N N . ASP B 1 373 ? -12.285 -22.372 -3.588 1 81.04 373 ASP B N 1
ATOM 9772 C CA . ASP B 1 373 ? -12.611 -23.747 -3.953 1 81.04 373 ASP B CA 1
ATOM 9773 C C . ASP B 1 373 ? -12.117 -24.729 -2.893 1 81.04 373 ASP B C 1
ATOM 9775 O O . ASP B 1 373 ? -10.984 -24.621 -2.419 1 81.04 373 ASP B O 1
ATOM 9779 N N . PRO B 1 374 ? -12.921 -25.594 -2.502 1 80.24 374 PRO B N 1
ATOM 9780 C CA . PRO B 1 374 ? -12.544 -26.545 -1.454 1 80.24 374 PRO B CA 1
ATOM 9781 C C . PRO B 1 374 ? -11.295 -27.349 -1.808 1 80.24 374 PRO B C 1
ATOM 9783 O O . PRO B 1 374 ? -10.533 -27.736 -0.918 1 80.24 374 PRO B O 1
ATOM 9786 N N . ASN B 1 375 ? -11.066 -27.563 -3.075 1 77.4 375 ASN B N 1
ATOM 9787 C CA . ASN B 1 375 ? -9.909 -28.347 -3.49 1 77.4 375 ASN B CA 1
ATOM 9788 C C . ASN B 1 375 ? -8.638 -27.503 -3.512 1 77.4 375 ASN B C 1
ATOM 9790 O O . ASN B 1 375 ? -7.533 -28.039 -3.615 1 77.4 375 ASN B O 1
ATOM 9794 N N . ASP B 1 376 ? -8.855 -26.294 -3.39 1 85.39 376 ASP B N 1
ATOM 9795 C CA . ASP B 1 376 ? -7.708 -25.393 -3.451 1 85.39 376 ASP B CA 1
ATOM 9796 C C . ASP B 1 376 ? -7.22 -25.031 -2.05 1 85.39 376 ASP B C 1
ATOM 9798 O O . ASP B 1 376 ? -6.177 -24.391 -1.896 1 85.39 376 ASP B O 1
ATOM 9802 N N . ILE B 1 377 ? -7.886 -25.546 -1.032 1 86.97 377 ILE B N 1
ATOM 9803 C CA . ILE B 1 377 ? -7.602 -25.129 0.337 1 86.97 377 ILE B CA 1
ATOM 9804 C C . ILE B 1 377 ? -6.539 -26.04 0.945 1 86.97 377 ILE B C 1
ATOM 9806 O O . ILE B 1 377 ? -6.563 -27.256 0.74 1 86.97 377 ILE B O 1
ATOM 9810 N N . ILE B 1 378 ? -5.603 -25.458 1.603 1 87.06 378 ILE B N 1
ATOM 9811 C CA . ILE B 1 378 ? -4.635 -26.194 2.408 1 87.06 378 ILE B CA 1
ATOM 9812 C C . ILE B 1 378 ? -5.109 -26.253 3.858 1 87.06 378 ILE B C 1
ATOM 9814 O O . ILE B 1 378 ? -4.843 -25.34 4.643 1 87.06 378 ILE B O 1
ATOM 9818 N N . TRP B 1 379 ? -5.69 -27.229 4.212 1 81.1 379 TRP B N 1
ATOM 9819 C CA . TRP B 1 379 ? -6.374 -27.375 5.493 1 81.1 379 TRP B CA 1
ATOM 9820 C C . TRP B 1 379 ? -5.389 -27.27 6.652 1 81.1 379 TRP B C 1
ATOM 9822 O O . TRP B 1 379 ? -5.719 -26.728 7.709 1 81.1 379 TRP B O 1
ATOM 9832 N N . ASP B 1 380 ? -4.179 -27.715 6.43 1 78.19 380 ASP B N 1
ATOM 9833 C CA . ASP B 1 380 ? -3.182 -27.678 7.496 1 78.19 380 ASP B CA 1
ATOM 9834 C C . ASP B 1 380 ? -2.826 -26.24 7.865 1 78.19 380 ASP B C 1
ATOM 9836 O O . ASP B 1 380 ? -2.452 -25.961 9.006 1 78.19 380 ASP B O 1
ATOM 9840 N N . ASN B 1 381 ? -2.982 -25.384 6.969 1 84.49 381 ASN B N 1
ATOM 9841 C CA . ASN B 1 381 ? -2.589 -23.996 7.188 1 84.49 381 ASN B CA 1
ATOM 9842 C C . ASN B 1 381 ? -3.743 -23.168 7.744 1 84.49 381 ASN B C 1
ATOM 9844 O O . ASN B 1 381 ? -3.539 -22.044 8.207 1 84.49 381 ASN B O 1
ATOM 9848 N N . LEU B 1 382 ? -4.895 -23.711 7.724 1 82.22 382 LEU B N 1
ATOM 9849 C CA . LEU B 1 382 ? -6.042 -22.973 8.241 1 82.22 382 LEU B CA 1
ATOM 9850 C C . LEU B 1 382 ? -6.011 -22.917 9.765 1 82.22 382 LEU B C 1
ATOM 9852 O O . LEU B 1 382 ? -6.587 -22.009 10.369 1 82.22 382 LEU B O 1
ATOM 9856 N N . GLN B 1 383 ? -5.225 -23.829 10.355 1 76.57 383 GLN B N 1
ATOM 9857 C CA . GLN B 1 383 ? -5.202 -23.92 11.811 1 76.57 383 GLN B CA 1
ATOM 9858 C C . GLN B 1 383 ? -4.043 -23.117 12.395 1 76.57 383 GLN B C 1
ATOM 9860 O O . GLN B 1 383 ? -3.951 -22.945 13.612 1 76.57 383 GLN B O 1
ATOM 9865 N N . MET B 1 384 ? -3.371 -22.541 11.605 1 80.96 384 MET B N 1
ATOM 9866 C CA . MET B 1 384 ? -2.204 -21.807 12.086 1 80.96 384 MET B CA 1
ATOM 9867 C C . MET B 1 384 ? -2.602 -20.426 12.597 1 80.96 384 MET B C 1
ATOM 9869 O O . MET B 1 384 ? -3.219 -19.646 11.87 1 80.96 384 MET B O 1
ATOM 9873 N N . PRO B 1 385 ? -2.255 -20.203 13.843 1 80.03 385 PRO B N 1
ATOM 9874 C CA . PRO B 1 385 ? -2.588 -18.88 14.375 1 80.03 385 PRO B CA 1
ATOM 9875 C C . PRO B 1 385 ? -1.764 -17.763 13.738 1 80.03 385 PRO B C 1
ATOM 9877 O O . PRO B 1 385 ? -0.734 -18.03 13.115 1 80.03 385 PRO B O 1
ATOM 9880 N N . PHE B 1 386 ? -2.172 -16.591 14.018 1 81.64 386 PHE B N 1
ATOM 9881 C CA . PHE B 1 386 ? -1.61 -15.417 13.361 1 81.64 386 PHE B CA 1
ATOM 9882 C C . PHE B 1 386 ? -0.151 -15.222 13.755 1 81.64 386 PHE B C 1
ATOM 9884 O O . PHE B 1 386 ? 0.7 -14.97 12.9 1 81.64 386 PHE B O 1
ATOM 9891 N N . TYR B 1 387 ? 0.154 -15.336 14.985 1 77.37 387 TYR B N 1
ATOM 9892 C CA . TYR B 1 387 ? 1.506 -15.073 15.463 1 77.37 387 TYR B CA 1
ATOM 9893 C C . TYR B 1 387 ? 2.491 -16.093 14.905 1 77.37 387 TYR B C 1
ATOM 9895 O O . TYR B 1 387 ? 3.628 -15.751 14.573 1 77.37 387 TYR B O 1
ATOM 9903 N N . GLN B 1 388 ? 2.074 -17.334 14.765 1 82.04 388 GLN B N 1
ATOM 9904 C CA . GLN B 1 388 ? 2.935 -18.363 14.193 1 82.04 388 GLN B CA 1
ATOM 9905 C C . GLN B 1 388 ? 3.204 -18.096 12.715 1 82.04 388 GLN B C 1
ATOM 9907 O O . GLN B 1 388 ? 4.307 -18.346 12.224 1 82.04 388 GLN B O 1
ATOM 9912 N N . ARG B 1 389 ? 2.21 -17.645 12.079 1 85.14 389 ARG B N 1
ATOM 9913 C CA . ARG B 1 389 ? 2.373 -17.349 10.66 1 85.14 389 ARG B CA 1
ATOM 9914 C C . ARG B 1 389 ? 3.338 -16.186 10.45 1 85.14 389 ARG B C 1
ATOM 9916 O O . ARG B 1 389 ? 4.113 -16.181 9.492 1 85.14 389 ARG B O 1
ATOM 9923 N N . GLN B 1 390 ? 3.245 -15.267 11.343 1 81.27 390 GLN B N 1
ATOM 9924 C CA . GLN B 1 390 ? 4.149 -14.128 11.227 1 81.27 390 GLN B CA 1
ATOM 9925 C C . GLN B 1 390 ? 5.596 -14.546 11.471 1 81.27 390 GLN B C 1
ATOM 9927 O O . GLN B 1 390 ? 6.505 -14.092 10.773 1 81.27 390 GLN B O 1
ATOM 9932 N N . VAL B 1 391 ? 5.761 -15.34 12.451 1 82.28 391 VAL B N 1
ATOM 9933 C CA . VAL B 1 391 ? 7.108 -15.815 12.751 1 82.28 391 VAL B CA 1
ATOM 9934 C C . VAL B 1 391 ? 7.615 -16.69 11.608 1 82.28 391 VAL B C 1
ATOM 9936 O O . VAL B 1 391 ? 8.764 -16.559 11.18 1 82.28 391 VAL B O 1
ATOM 9939 N N . ARG B 1 392 ? 6.779 -17.602 11.164 1 86.1 392 ARG B N 1
ATOM 9940 C CA . ARG B 1 392 ? 7.157 -18.465 10.049 1 86.1 392 ARG B CA 1
ATOM 9941 C C . ARG B 1 392 ? 7.402 -17.649 8.784 1 86.1 392 ARG B C 1
ATOM 9943 O O . ARG B 1 392 ? 8.256 -18.001 7.968 1 86.1 392 ARG B O 1
ATOM 9950 N N . GLY B 1 393 ? 6.58 -16.654 8.689 1 83.89 393 GLY B N 1
ATOM 9951 C CA . GLY B 1 393 ? 6.805 -15.76 7.565 1 83.89 393 GLY B CA 1
ATOM 9952 C C . GLY B 1 393 ? 8.155 -15.07 7.612 1 83.89 393 GLY B C 1
ATOM 9953 O O . GLY B 1 393 ? 8.824 -14.933 6.586 1 83.89 393 GLY B O 1
ATOM 9954 N N . LEU B 1 394 ? 8.549 -14.646 8.774 1 81.7 394 LEU B N 1
ATOM 9955 C CA . LEU B 1 394 ? 9.853 -14.012 8.942 1 81.7 394 LEU B CA 1
ATOM 9956 C C . LEU B 1 394 ? 10.978 -15.004 8.668 1 81.7 394 LEU B C 1
ATOM 9958 O O . LEU B 1 394 ? 11.976 -14.657 8.032 1 81.7 394 LEU B O 1
ATOM 9962 N N . ILE B 1 395 ? 10.762 -16.167 9.135 1 84.67 395 ILE B N 1
ATOM 9963 C CA . ILE B 1 395 ? 11.76 -17.205 8.902 1 84.67 395 ILE B CA 1
ATOM 9964 C C . ILE B 1 395 ? 11.867 -17.491 7.406 1 84.67 395 ILE B C 1
ATOM 9966 O O . ILE B 1 395 ? 12.97 -17.63 6.871 1 84.67 395 ILE B O 1
ATOM 9970 N N . ALA B 1 396 ? 10.696 -17.596 6.836 1 86.18 396 ALA B N 1
ATOM 9971 C CA . ALA B 1 396 ? 10.693 -17.84 5.396 1 86.18 396 ALA B CA 1
ATOM 9972 C C . ALA B 1 396 ? 11.403 -16.715 4.648 1 86.18 396 ALA B C 1
ATOM 9974 O O . ALA B 1 396 ? 12.152 -16.968 3.701 1 86.18 396 ALA B O 1
ATOM 9975 N N . LEU B 1 397 ? 11.212 -15.564 5.063 1 79.99 397 LEU B N 1
ATOM 9976 C CA . LEU B 1 397 ? 11.856 -14.419 4.429 1 79.99 397 LEU B CA 1
ATOM 9977 C C . LEU B 1 397 ? 13.367 -14.464 4.632 1 79.99 397 LEU B C 1
ATOM 9979 O O . LEU B 1 397 ? 14.131 -14.183 3.706 1 79.99 397 LEU B O 1
ATOM 9983 N N . LEU B 1 398 ? 13.814 -14.769 5.789 1 80.62 398 LEU B N 1
ATOM 9984 C CA . LEU B 1 398 ? 15.239 -14.852 6.089 1 80.62 398 LEU B CA 1
ATOM 9985 C C . LEU B 1 398 ? 15.901 -15.964 5.282 1 80.62 398 LEU B C 1
ATOM 9987 O O . LEU B 1 398 ? 17.016 -15.797 4.784 1 80.62 398 LEU B O 1
ATOM 9991 N N . VAL B 1 399 ? 15.15 -17.036 5.188 1 84.96 399 VAL B N 1
ATOM 9992 C CA . VAL B 1 399 ? 15.681 -18.15 4.409 1 84.96 399 VAL B CA 1
ATOM 9993 C C . VAL B 1 399 ? 15.757 -17.76 2.934 1 84.96 399 VAL B C 1
ATOM 9995 O O . VAL B 1 399 ? 16.715 -18.11 2.241 1 84.96 399 VAL B O 1
ATOM 9998 N N . CYS B 1 400 ? 14.756 -17.1 2.494 1 84.09 400 CYS B N 1
ATOM 9999 C CA . CYS B 1 400 ? 14.749 -16.652 1.105 1 84.09 400 CYS B CA 1
ATOM 10000 C C . CYS B 1 400 ? 15.916 -15.712 0.829 1 84.09 400 CYS B C 1
ATOM 10002 O O . CYS B 1 400 ? 16.58 -15.827 -0.202 1 84.09 400 CYS B O 1
ATOM 10004 N N . VAL B 1 401 ? 16.187 -14.79 1.768 1 76.98 401 VAL B N 1
ATOM 10005 C CA . VAL B 1 401 ? 17.296 -13.856 1.607 1 76.98 401 VAL B CA 1
ATOM 10006 C C . VAL B 1 401 ? 18.621 -14.614 1.653 1 76.98 401 VAL B C 1
ATOM 10008 O O . VAL B 1 401 ? 19.534 -14.33 0.873 1 76.98 401 VAL B O 1
ATOM 10011 N N . ALA B 1 402 ? 18.653 -15.547 2.561 1 79.23 402 ALA B N 1
ATOM 10012 C CA . ALA B 1 402 ? 19.85 -16.379 2.657 1 79.23 402 ALA B CA 1
ATOM 10013 C C . ALA B 1 402 ? 20.066 -17.179 1.375 1 79.23 402 ALA B C 1
ATOM 10015 O O . ALA B 1 402 ? 21.2 -17.334 0.916 1 79.23 402 ALA B O 1
ATOM 10016 N N . LEU B 1 403 ? 18.982 -17.675 0.834 1 82.72 403 LEU B N 1
ATOM 10017 C CA . LEU B 1 403 ? 19.07 -18.439 -0.405 1 82.72 403 LEU B CA 1
ATOM 10018 C C . LEU B 1 403 ? 19.536 -17.555 -1.557 1 82.72 403 LEU B C 1
ATOM 10020 O O . LEU B 1 403 ? 20.301 -17.999 -2.416 1 82.72 403 LEU B O 1
ATOM 10024 N N . VAL B 1 404 ? 19.052 -16.363 -1.553 1 79.79 404 VAL B N 1
ATOM 10025 C CA . VAL B 1 404 ? 19.452 -15.435 -2.605 1 79.79 404 VAL B CA 1
ATOM 10026 C C . VAL B 1 404 ? 20.952 -15.164 -2.513 1 79.79 404 VAL B C 1
ATOM 10028 O O . VAL B 1 404 ? 21.653 -15.167 -3.528 1 79.79 404 VAL B O 1
ATOM 10031 N N . ILE B 1 405 ? 21.445 -14.952 -1.304 1 72.43 405 ILE B N 1
ATOM 10032 C CA . ILE B 1 405 ? 22.861 -14.667 -1.099 1 72.43 405 ILE B CA 1
ATOM 10033 C C . ILE B 1 405 ? 23.689 -15.907 -1.427 1 72.43 405 ILE B C 1
ATOM 10035 O O . ILE B 1 405 ? 24.687 -15.822 -2.146 1 72.43 405 ILE B O 1
ATOM 10039 N N . PHE B 1 406 ? 23.248 -17.013 -0.903 1 75.72 406 PHE B N 1
ATOM 10040 C CA . PHE B 1 406 ? 23.959 -18.266 -1.128 1 75.72 406 PHE B CA 1
ATOM 10041 C C . PHE B 1 406 ? 23.972 -18.622 -2.61 1 75.72 406 PHE B C 1
ATOM 10043 O O . PHE B 1 406 ? 25.009 -19.012 -3.151 1 75.72 406 PHE B O 1
ATOM 10050 N N . TRP B 1 407 ? 22.84 -18.575 -3.282 1 76.92 407 TRP B N 1
ATOM 10051 C CA . TRP B 1 407 ? 22.757 -18.858 -4.711 1 76.92 407 TRP B CA 1
ATOM 10052 C C . TRP B 1 407 ? 23.554 -17.837 -5.516 1 76.92 407 TRP B C 1
ATOM 10054 O O . TRP B 1 407 ? 24.096 -18.159 -6.576 1 76.92 407 TRP B O 1
ATOM 10064 N N . GLY B 1 408 ? 23.518 -16.626 -5.011 1 73.04 408 GLY B N 1
ATOM 10065 C CA . GLY B 1 408 ? 24.307 -15.6 -5.673 1 73.04 408 GLY B CA 1
ATOM 10066 C C . GLY B 1 408 ? 25.791 -15.911 -5.698 1 73.04 408 GLY B C 1
ATOM 10067 O O . GLY B 1 408 ? 26.451 -15.734 -6.724 1 73.04 408 GLY B O 1
ATOM 10068 N N . VAL B 1 409 ? 26.267 -16.434 -4.628 1 68.96 409 VAL B N 1
ATOM 10069 C CA . VAL B 1 409 ? 27.677 -16.796 -4.525 1 68.96 409 VAL B CA 1
ATOM 10070 C C . VAL B 1 409 ? 27.984 -17.956 -5.47 1 68.96 409 VAL B C 1
ATOM 10072 O O . VAL B 1 409 ? 28.991 -17.936 -6.181 1 68.96 409 VAL B O 1
ATOM 10075 N N . ILE B 1 410 ? 27.078 -18.877 -5.526 1 71.45 410 ILE B N 1
ATOM 10076 C CA . ILE B 1 410 ? 27.273 -20.05 -6.371 1 71.45 410 ILE B CA 1
ATOM 10077 C C . ILE B 1 410 ? 27.214 -19.642 -7.841 1 71.45 410 ILE B C 1
ATOM 10079 O O . ILE B 1 410 ? 28.029 -20.092 -8.651 1 71.45 410 ILE B O 1
ATOM 10083 N N . THR B 1 411 ? 26.301 -18.807 -8.117 1 70.03 411 THR B N 1
ATOM 10084 C CA . THR B 1 411 ? 26.141 -18.35 -9.493 1 70.03 411 THR B CA 1
ATOM 10085 C C . THR B 1 411 ? 27.342 -17.518 -9.93 1 70.03 411 THR B C 1
ATOM 10087 O O . THR B 1 411 ? 27.799 -17.628 -11.07 1 70.03 411 THR B O 1
ATOM 10090 N N . ALA B 1 412 ? 27.733 -16.645 -9.031 1 63.59 412 ALA B N 1
ATOM 10091 C CA . ALA B 1 412 ? 28.923 -15.85 -9.326 1 63.59 412 ALA B CA 1
ATOM 10092 C C . ALA B 1 412 ? 30.135 -16.746 -9.564 1 63.59 412 ALA B C 1
ATOM 10094 O O . ALA B 1 412 ? 30.948 -16.478 -10.452 1 63.59 412 ALA B O 1
ATOM 10095 N N . PHE B 1 413 ? 30.169 -17.768 -8.815 1 62.16 413 PHE B N 1
ATOM 10096 C CA . PHE B 1 413 ? 31.26 -18.727 -8.942 1 62.16 413 PHE B CA 1
ATOM 10097 C C . PHE B 1 413 ? 31.179 -19.466 -10.272 1 62.16 413 PHE B C 1
ATOM 10099 O O . PHE B 1 413 ? 32.191 -19.644 -10.952 1 62.16 413 PHE B O 1
ATOM 10106 N N . LEU B 1 414 ? 30.018 -19.915 -10.586 1 61.18 414 LEU B N 1
ATOM 10107 C CA . LEU B 1 414 ? 29.81 -20.653 -11.827 1 61.18 414 LEU B CA 1
ATOM 10108 C C . LEU B 1 414 ? 30.014 -19.748 -13.038 1 61.18 414 LEU B C 1
ATOM 10110 O O . LEU B 1 414 ? 30.528 -20.189 -14.068 1 61.18 414 LEU B O 1
ATOM 10114 N N . ALA B 1 415 ? 29.499 -18.449 -12.851 1 56.16 415 ALA B N 1
ATOM 10115 C CA . ALA B 1 415 ? 29.69 -17.478 -13.926 1 56.16 415 ALA B CA 1
ATOM 10116 C C . ALA B 1 415 ? 31.169 -17.148 -14.11 1 56.16 415 ALA B C 1
ATOM 10118 O O . ALA B 1 415 ? 31.618 -16.886 -15.228 1 56.16 415 ALA B O 1
ATOM 10119 N N . GLY B 1 416 ? 31.889 -17.029 -12.993 1 48.73 416 GLY B N 1
ATOM 10120 C CA . GLY B 1 416 ? 33.322 -16.784 -13.03 1 48.73 416 GLY B CA 1
ATOM 10121 C C . GLY B 1 416 ? 34.104 -17.915 -13.671 1 48.73 416 GLY B C 1
ATOM 10122 O O . GLY B 1 416 ? 35.169 -17.69 -14.251 1 48.73 416 GLY B O 1
ATOM 10123 N N . ILE B 1 417 ? 33.63 -19.098 -13.447 1 46.42 417 ILE B N 1
ATOM 10124 C CA . ILE B 1 417 ? 34.312 -20.229 -14.067 1 46.42 417 ILE B CA 1
ATOM 10125 C C . ILE B 1 417 ? 34.258 -20.094 -15.587 1 46.42 417 ILE B C 1
ATOM 10127 O O . ILE B 1 417 ? 35.093 -20.661 -16.296 1 46.42 417 ILE B O 1
ATOM 10131 N N . ALA B 1 418 ? 33.449 -19.328 -16.049 1 41.42 418 ALA B N 1
ATOM 10132 C CA . ALA B 1 418 ? 33.503 -19.102 -17.491 1 41.42 418 ALA B CA 1
ATOM 10133 C C . ALA B 1 418 ? 34.841 -18.495 -17.901 1 41.42 418 ALA B C 1
ATOM 10135 O O . ALA B 1 418 ? 35.162 -18.431 -19.09 1 41.42 418 ALA B O 1
ATOM 10136 N N . SER B 1 419 ? 35.657 -17.836 -16.942 1 37.94 419 SER B N 1
ATOM 10137 C CA . SER B 1 419 ? 37.041 -17.58 -17.325 1 37.94 419 SER B CA 1
ATOM 10138 C C . SER B 1 419 ? 37.962 -18.7 -16.851 1 37.94 419 SER B C 1
ATOM 10140 O O . SER B 1 419 ? 38.14 -18.896 -15.647 1 37.94 419 SER B O 1
ATOM 10142 N N . LEU B 1 420 ? 38.091 -19.842 -17.359 1 36.78 420 LEU B N 1
ATOM 10143 C CA . LEU B 1 420 ? 38.76 -21.121 -17.147 1 36.78 420 LEU B CA 1
ATOM 10144 C C . LEU B 1 420 ? 40.136 -20.918 -16.522 1 36.78 420 LEU B C 1
ATOM 10146 O O . LEU B 1 420 ? 40.548 -21.691 -15.654 1 36.78 420 LEU B O 1
ATOM 10150 N N . ASP B 1 421 ? 40.992 -19.989 -17.055 1 38.87 421 ASP B N 1
ATOM 10151 C CA . ASP B 1 421 ? 42.392 -19.933 -16.648 1 38.87 421 ASP B CA 1
ATOM 10152 C C . ASP B 1 421 ? 42.52 -19.624 -15.158 1 38.87 421 ASP B C 1
ATOM 10154 O O . ASP B 1 421 ? 43.39 -20.171 -14.478 1 38.87 421 ASP B O 1
ATOM 10158 N N . GLN B 1 422 ? 41.588 -18.911 -14.704 1 36.93 422 GLN B N 1
ATOM 10159 C CA . GLN B 1 422 ? 41.854 -18.488 -13.333 1 36.93 422 GLN B CA 1
ATOM 10160 C C . GLN B 1 422 ? 41.25 -19.466 -12.329 1 36.93 422 GLN B C 1
ATOM 10162 O O . GLN B 1 422 ? 41.722 -19.57 -11.195 1 36.93 422 GLN B O 1
ATOM 10167 N N . LEU B 1 423 ? 40.195 -20.178 -12.622 1 38.72 423 LEU B N 1
ATOM 10168 C CA . LEU B 1 423 ? 39.645 -21.162 -11.696 1 38.72 423 LEU B CA 1
ATOM 10169 C C . LEU B 1 423 ? 40.646 -22.283 -11.435 1 38.72 423 LEU B C 1
ATOM 10171 O O . LEU B 1 423 ? 40.76 -22.77 -10.309 1 38.72 423 LEU B O 1
ATOM 10175 N N . THR B 1 424 ? 41.26 -22.706 -12.464 1 38.81 424 THR B N 1
ATOM 10176 C CA . THR B 1 424 ? 42.274 -23.73 -12.237 1 38.81 424 THR B CA 1
ATOM 10177 C C . THR B 1 424 ? 43.324 -23.243 -11.243 1 38.81 424 THR B C 1
ATOM 10179 O O . THR B 1 424 ? 44.029 -24.048 -10.633 1 38.81 424 THR B O 1
ATOM 10182 N N . LYS B 1 425 ? 43.611 -22.005 -11.272 1 42.64 425 LYS B N 1
ATOM 10183 C CA . LYS B 1 425 ? 44.652 -21.542 -10.358 1 42.64 425 LYS B CA 1
ATOM 10184 C C . LYS B 1 425 ? 44.135 -21.474 -8.924 1 42.64 425 LYS B C 1
ATOM 10186 O O . LYS B 1 425 ? 44.882 -21.727 -7.977 1 42.64 425 LYS B O 1
ATOM 10191 N N . THR B 1 426 ? 42.866 -21.14 -8.744 1 38 426 THR B N 1
ATOM 10192 C CA . THR B 1 426 ? 42.463 -20.92 -7.359 1 38 426 THR B CA 1
ATOM 10193 C C . THR B 1 426 ? 41.958 -22.215 -6.731 1 38 426 THR B C 1
ATOM 10195 O O . THR B 1 426 ? 42.188 -22.468 -5.547 1 38 426 THR B O 1
ATOM 10198 N N . PHE B 1 427 ? 41.175 -23.135 -7.413 1 35.61 427 PHE B N 1
ATOM 10199 C CA . PHE B 1 427 ? 40.787 -24.404 -6.807 1 35.61 427 PHE B CA 1
ATOM 10200 C C . PHE B 1 427 ? 41.432 -25.574 -7.541 1 35.61 427 PHE B C 1
ATOM 10202 O O . PHE B 1 427 ? 40.972 -25.971 -8.613 1 35.61 427 PHE B O 1
ATOM 10209 N N . PRO B 1 428 ? 42.585 -25.965 -7.198 1 38.5 428 PRO B N 1
ATOM 10210 C CA . PRO B 1 428 ? 43.382 -27.06 -7.756 1 38.5 428 PRO B CA 1
ATOM 10211 C C . PRO B 1 428 ? 42.583 -28.352 -7.911 1 38.5 428 PRO B C 1
ATOM 10213 O O . PRO B 1 428 ? 42.98 -29.24 -8.671 1 38.5 428 PRO B O 1
ATOM 10216 N N . PHE B 1 429 ? 41.61 -28.567 -7.041 1 38.51 429 PHE B N 1
ATOM 10217 C CA . PHE B 1 429 ? 41.015 -29.897 -7.077 1 38.51 429 PHE B CA 1
ATOM 10218 C C . PHE B 1 429 ? 40.281 -30.126 -8.393 1 38.51 429 PHE B C 1
ATOM 10220 O O . PHE B 1 429 ? 39.944 -31.263 -8.733 1 38.51 429 PHE B O 1
ATOM 10227 N N . LEU B 1 430 ? 39.816 -29.123 -9.024 1 37.08 430 LEU B N 1
ATOM 10228 C CA . LEU B 1 430 ? 39.152 -29.279 -10.314 1 37.08 430 LEU B CA 1
ATOM 10229 C C . LEU B 1 430 ? 40.173 -29.388 -11.441 1 37.08 430 LEU B C 1
ATOM 10231 O O . LEU B 1 430 ? 39.823 -29.26 -12.617 1 37.08 430 LEU B O 1
ATOM 10235 N N . GLY B 1 431 ? 41.39 -29.645 -11.104 1 37.47 431 GLY B N 1
ATOM 10236 C CA . GLY B 1 431 ? 42.496 -29.96 -11.994 1 37.47 431 GLY B CA 1
ATOM 10237 C C . GLY B 1 431 ? 42.178 -31.077 -12.969 1 37.47 431 GLY B C 1
ATOM 10238 O O . GLY B 1 431 ? 42.948 -31.337 -13.897 1 37.47 431 GLY B O 1
ATOM 10239 N N . PHE B 1 432 ? 41.334 -31.963 -12.44 1 40.45 432 PHE B N 1
ATOM 10240 C CA . PHE B 1 432 ? 41.146 -33.116 -13.312 1 40.45 432 PHE B CA 1
ATOM 10241 C C . PHE B 1 432 ? 40.527 -32.695 -14.64 1 40.45 432 PHE B C 1
ATOM 10243 O O . PHE B 1 432 ? 40.606 -33.429 -15.627 1 40.45 432 PHE B O 1
ATOM 10250 N N . PHE B 1 433 ? 39.776 -31.584 -14.578 1 37.83 433 PHE B N 1
ATOM 10251 C CA . PHE B 1 433 ? 39.166 -31.149 -15.829 1 37.83 433 PHE B CA 1
ATOM 10252 C C . PHE B 1 433 ? 40.221 -30.609 -16.787 1 37.83 433 PHE B C 1
ATOM 10254 O O . PHE B 1 433 ? 39.939 -30.38 -17.965 1 37.83 433 PHE B O 1
ATOM 10261 N N . ASN B 1 434 ? 41.39 -30.315 -16.35 1 37.58 434 ASN B N 1
ATOM 10262 C CA . ASN B 1 434 ? 42.487 -29.888 -17.213 1 37.58 434 ASN B CA 1
ATOM 10263 C C . ASN B 1 434 ? 42.81 -30.94 -18.27 1 37.58 434 ASN B C 1
ATOM 10265 O O . ASN B 1 434 ? 43.5 -30.65 -19.249 1 37.58 434 ASN B O 1
ATOM 10269 N N . ASP B 1 435 ? 42.654 -32.196 -17.961 1 38.5 435 ASP B N 1
ATOM 10270 C CA . ASP B 1 435 ? 43.165 -33.17 -18.921 1 38.5 435 ASP B CA 1
ATOM 10271 C C . ASP B 1 435 ? 42.149 -33.434 -20.03 1 38.5 435 ASP B C 1
ATOM 10273 O O . ASP B 1 435 ? 42.293 -34.388 -20.796 1 38.5 435 ASP B O 1
ATOM 10277 N N . LEU B 1 436 ? 41.016 -32.863 -19.993 1 35.78 436 LEU B N 1
ATOM 10278 C CA . LEU B 1 436 ? 40.14 -33.215 -21.106 1 35.78 436 LEU B CA 1
ATOM 10279 C C . LEU B 1 436 ? 40.485 -32.401 -22.348 1 35.78 436 LEU B C 1
ATOM 10281 O O . LEU B 1 436 ? 41.017 -31.293 -22.241 1 35.78 436 LEU B O 1
ATOM 10285 N N . PRO B 1 437 ? 40.602 -33.021 -23.688 1 36.99 437 PRO B N 1
ATOM 10286 C CA . PRO B 1 437 ? 40.986 -32.383 -24.95 1 36.99 437 PRO B CA 1
ATOM 10287 C C . PRO B 1 437 ? 40.349 -31.007 -25.133 1 36.99 437 PRO B C 1
ATOM 10289 O O . PRO B 1 437 ? 39.306 -30.722 -24.539 1 36.99 437 PRO B O 1
ATOM 10292 N N . ALA B 1 438 ? 40.684 -30.015 -25.738 1 39.48 438 ALA B N 1
ATOM 10293 C CA . ALA B 1 438 ? 40.436 -28.597 -25.981 1 39.48 438 ALA B CA 1
ATOM 10294 C C . ALA B 1 438 ? 39 -28.361 -26.439 1 39.48 438 ALA B C 1
ATOM 10296 O O . ALA B 1 438 ? 38.368 -27.379 -26.042 1 39.48 438 ALA B O 1
ATOM 10297 N N . SER B 1 439 ? 38.464 -29.107 -27.35 1 37.88 439 SER B N 1
ATOM 10298 C CA . SER B 1 439 ? 37.153 -28.949 -27.97 1 37.88 439 SER B CA 1
ATOM 10299 C C . SER B 1 439 ? 36.033 -29.139 -26.953 1 37.88 439 SER B C 1
ATOM 10301 O O . SER B 1 439 ? 35.042 -28.407 -26.969 1 37.88 439 SER B O 1
ATOM 10303 N N . VAL B 1 440 ? 36.154 -30.094 -26.168 1 41.22 440 VAL B N 1
ATOM 10304 C CA . VAL B 1 440 ? 35.14 -30.433 -25.175 1 41.22 440 VAL B CA 1
ATOM 10305 C C . VAL B 1 440 ? 35.169 -29.415 -24.038 1 41.22 440 VAL B C 1
ATOM 10307 O O . VAL B 1 440 ? 34.122 -29.034 -23.51 1 41.22 440 VAL B O 1
ATOM 10310 N N . LYS B 1 441 ? 36.638 -28.649 -23.465 1 43.94 441 LYS B N 1
ATOM 10311 C CA . LYS B 1 441 ? 36.795 -27.622 -22.439 1 43.94 441 LYS B CA 1
ATOM 10312 C C . LYS B 1 441 ? 35.998 -26.368 -22.79 1 43.94 441 LYS B C 1
ATOM 10314 O O . LYS B 1 441 ? 35.387 -25.75 -21.916 1 43.94 441 LYS B O 1
ATOM 10319 N N . GLY B 1 442 ? 36.261 -25.896 -23.928 1 43.4 442 GLY B N 1
ATOM 10320 C CA . GLY B 1 442 ? 35.496 -24.751 -24.398 1 43.4 442 GLY B CA 1
ATOM 10321 C C . GLY B 1 442 ? 34 -24.914 -24.206 1 43.4 442 GLY B C 1
ATOM 10322 O O . GLY B 1 442 ? 33.315 -23.973 -23.8 1 43.4 442 GLY B O 1
ATOM 10323 N N . ILE B 1 443 ? 33.017 -26.351 -25.245 1 43.28 443 ILE B N 1
ATOM 10324 C CA . ILE B 1 443 ? 31.593 -26.654 -25.158 1 43.28 443 ILE B CA 1
ATOM 10325 C C . ILE B 1 443 ? 31.167 -26.719 -23.693 1 43.28 443 ILE B C 1
ATOM 10327 O O . ILE B 1 443 ? 30.124 -26.18 -23.318 1 43.28 443 ILE B O 1
ATOM 10331 N N . ILE B 1 444 ? 31.857 -27.448 -22.977 1 43.89 444 ILE B N 1
ATOM 10332 C CA . ILE B 1 444 ? 31.572 -27.61 -21.555 1 43.89 444 ILE B CA 1
ATOM 10333 C C . ILE B 1 444 ? 31.644 -26.254 -20.857 1 43.89 444 ILE B C 1
ATOM 10335 O O . ILE B 1 444 ? 30.817 -25.948 -19.995 1 43.89 444 ILE B O 1
ATOM 10339 N N . GLN B 1 445 ? 32.727 -25.463 -21.288 1 45.28 445 GLN B N 1
ATOM 10340 C CA . GLN B 1 445 ? 32.887 -24.131 -20.715 1 45.28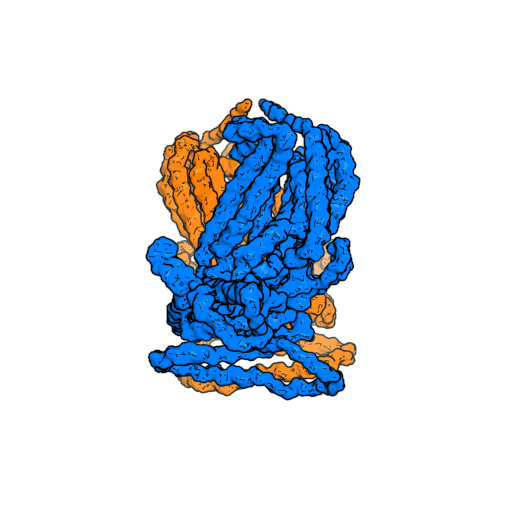 445 GLN B CA 1
ATOM 10341 C C . GLN B 1 445 ? 31.674 -23.255 -21.013 1 45.28 445 GLN B C 1
ATOM 10343 O O . GLN B 1 445 ? 31.286 -22.422 -20.191 1 45.28 445 GLN B O 1
ATOM 10348 N N . GLY B 1 446 ? 31.709 -22.655 -22.161 1 45.68 446 GLY B N 1
ATOM 10349 C CA . GLY B 1 446 ? 30.564 -21.848 -22.551 1 45.68 446 GLY B CA 1
ATOM 10350 C C . GLY B 1 446 ? 29.252 -22.366 -21.993 1 45.68 446 GLY B C 1
ATOM 10351 O O . GLY B 1 446 ? 28.365 -21.581 -21.65 1 45.68 446 GLY B O 1
ATOM 10352 N N . ILE B 1 447 ? 28.585 -24.452 -22.111 1 50.1 447 ILE B N 1
ATOM 10353 C CA . ILE B 1 447 ? 27.284 -25.043 -21.818 1 50.1 447 ILE B CA 1
ATOM 10354 C C . ILE B 1 447 ? 27.215 -25.43 -20.342 1 50.1 447 ILE B C 1
ATOM 10356 O O . ILE B 1 447 ? 26.153 -25.342 -19.72 1 50.1 447 ILE B O 1
ATOM 10360 N N . LEU B 1 448 ? 28.264 -26.021 -19.789 1 51.21 448 LEU B N 1
ATOM 10361 C CA . LEU B 1 448 ? 28.233 -26.586 -18.444 1 51.21 448 LEU B CA 1
ATOM 10362 C C . LEU B 1 448 ? 27.768 -25.547 -17.429 1 51.21 448 LEU B C 1
ATOM 10364 O O . LEU B 1 448 ? 26.918 -25.836 -16.583 1 51.21 448 LEU B O 1
ATOM 10368 N N . PRO B 1 449 ? 28.418 -24.358 -17.589 1 52.37 449 PRO B N 1
ATOM 10369 C CA . PRO B 1 449 ? 27.929 -23.396 -16.598 1 52.37 449 PRO B CA 1
ATOM 10370 C C . PRO B 1 449 ? 26.433 -23.123 -16.729 1 52.37 449 PRO B C 1
ATOM 10372 O O . PRO B 1 449 ? 25.739 -22.971 -15.72 1 52.37 449 PRO B O 1
ATOM 10375 N N . THR B 1 450 ? 26.014 -23.283 -17.951 1 53.6 450 THR B N 1
ATOM 10376 C CA . THR B 1 450 ? 24.603 -22.988 -18.168 1 53.6 450 THR B CA 1
ATOM 10377 C C . THR B 1 450 ? 23.728 -24.14 -17.683 1 53.6 450 THR B C 1
ATOM 10379 O O . THR B 1 450 ? 22.659 -23.917 -17.11 1 53.6 450 THR B O 1
ATOM 10382 N N . VAL B 1 451 ? 24.225 -25.417 -17.92 1 56.6 451 VAL B N 1
ATOM 10383 C CA . VAL B 1 451 ? 23.451 -26.582 -17.501 1 56.6 451 VAL B CA 1
ATOM 10384 C C . VAL B 1 451 ? 23.436 -26.671 -15.976 1 56.6 451 VAL B C 1
ATOM 10386 O O . VAL B 1 451 ? 22.405 -26.985 -15.377 1 56.6 451 VAL B O 1
ATOM 10389 N N . LEU B 1 452 ? 24.665 -26.379 -15.401 1 59.44 452 LEU B N 1
ATOM 10390 C CA . LEU B 1 452 ? 24.742 -26.438 -13.945 1 59.44 452 LEU B CA 1
ATOM 10391 C C . LEU B 1 452 ? 23.853 -25.374 -13.31 1 59.44 452 LEU B C 1
ATOM 10393 O O . LEU B 1 452 ? 23.194 -25.631 -12.3 1 59.44 452 LEU B O 1
ATOM 10397 N N . VAL B 1 453 ? 23.9 -24.249 -13.956 1 62.57 453 VAL B N 1
ATOM 10398 C CA . VAL B 1 453 ? 23.051 -23.172 -13.461 1 62.57 453 VAL B CA 1
ATOM 10399 C C . VAL B 1 453 ? 21.582 -23.559 -13.614 1 62.57 453 VAL B C 1
ATOM 10401 O O . VAL B 1 453 ? 20.773 -23.32 -12.714 1 62.57 453 VAL B O 1
ATOM 10404 N N . ALA B 1 454 ? 21.312 -24.294 -14.675 1 62.53 454 ALA B N 1
ATOM 10405 C CA . ALA B 1 454 ? 19.934 -24.708 -14.928 1 62.53 454 ALA B CA 1
ATOM 10406 C C . ALA B 1 454 ? 19.475 -25.741 -13.903 1 62.53 454 ALA B C 1
ATOM 10408 O O . ALA B 1 454 ? 18.335 -25.695 -13.434 1 62.53 454 ALA B O 1
ATOM 10409 N N . ILE B 1 455 ? 20.403 -26.653 -13.576 1 63.79 455 ILE B N 1
ATOM 10410 C CA . ILE B 1 455 ? 20.073 -27.691 -12.606 1 63.79 455 ILE B CA 1
ATOM 10411 C C . ILE B 1 455 ? 19.86 -27.063 -11.23 1 63.79 455 ILE B C 1
ATOM 10413 O O . ILE B 1 455 ? 18.921 -27.422 -10.516 1 63.79 455 ILE B O 1
ATOM 10417 N N . LEU B 1 456 ? 20.903 -26.19 -11.009 1 70.92 456 LEU B N 1
ATOM 10418 C CA . LEU B 1 456 ? 20.814 -25.543 -9.705 1 70.92 456 LEU B CA 1
ATOM 10419 C C . LEU B 1 456 ? 19.506 -24.771 -9.569 1 70.92 456 LEU B C 1
ATOM 10421 O O . LEU B 1 456 ? 18.859 -24.817 -8.52 1 70.92 456 LEU B O 1
ATOM 10425 N N . PHE B 1 457 ? 19.003 -24.161 -10.638 1 74.66 457 PHE B N 1
ATOM 10426 C CA . PHE B 1 457 ? 17.807 -23.328 -10.583 1 74.66 457 PHE B CA 1
ATOM 10427 C C . PHE B 1 457 ? 16.548 -24.181 -10.667 1 74.66 457 PHE B C 1
ATOM 10429 O O . PHE B 1 457 ? 15.463 -23.737 -10.286 1 74.66 457 PHE B O 1
ATOM 10436 N N . SER B 1 458 ? 16.7 -25.508 -11.03 1 74.91 458 SER B N 1
ATOM 10437 C CA . SER B 1 458 ? 15.54 -26.388 -11.138 1 74.91 458 SER B CA 1
ATOM 10438 C C . SER B 1 458 ? 15.029 -26.799 -9.761 1 74.91 458 SER B C 1
ATOM 10440 O O . SER B 1 458 ? 13.852 -27.132 -9.604 1 74.91 458 SER B O 1
ATOM 10442 N N . PHE B 1 459 ? 15.876 -26.683 -8.701 1 78.93 459 PHE B N 1
ATOM 10443 C CA . PHE B 1 459 ? 15.494 -27.098 -7.357 1 78.93 459 PHE B CA 1
ATOM 10444 C C . PHE B 1 459 ? 14.884 -25.934 -6.584 1 78.93 459 PHE B C 1
ATOM 10446 O O . PHE B 1 459 ? 14.205 -26.139 -5.577 1 78.93 459 PHE B O 1
ATOM 10453 N N . LEU B 1 460 ? 15.079 -24.877 -7.083 1 85.6 460 LEU B N 1
ATOM 10454 C CA . LEU B 1 460 ? 14.709 -23.68 -6.335 1 85.6 460 LEU B CA 1
ATOM 10455 C C . LEU B 1 460 ? 13.193 -23.555 -6.226 1 85.6 460 LEU B C 1
ATOM 10457 O O . LEU B 1 460 ? 12.665 -23.276 -5.147 1 85.6 460 LEU B O 1
ATOM 10461 N N . PRO B 1 461 ? 12.405 -23.864 -7.267 1 86.48 461 PRO B N 1
ATOM 10462 C CA . PRO B 1 461 ? 10.952 -23.717 -7.159 1 86.48 461 PRO B CA 1
ATOM 10463 C C . PRO B 1 461 ? 10.337 -24.661 -6.128 1 86.48 461 PRO B C 1
ATOM 10465 O O . PRO B 1 461 ? 9.363 -24.304 -5.462 1 86.48 461 PRO B O 1
ATOM 10468 N N . MET B 1 462 ? 10.903 -25.788 -5.97 1 87.41 462 MET B N 1
ATOM 10469 C CA . MET B 1 462 ? 10.394 -26.737 -4.983 1 87.41 462 MET B CA 1
ATOM 10470 C C . MET B 1 462 ? 10.593 -26.207 -3.567 1 87.41 462 MET B C 1
ATOM 10472 O O . MET B 1 462 ? 9.693 -26.303 -2.731 1 87.41 462 MET B O 1
ATOM 10476 N N . ILE B 1 463 ? 11.681 -25.641 -3.378 1 88.01 463 ILE B N 1
ATOM 10477 C CA . ILE B 1 463 ? 11.99 -25.102 -2.058 1 88.01 463 ILE B CA 1
ATOM 10478 C C . ILE B 1 463 ? 11.109 -23.887 -1.778 1 88.01 463 ILE B C 1
ATOM 10480 O O . ILE B 1 463 ? 10.582 -23.737 -0.673 1 88.01 463 ILE B O 1
ATOM 10484 N N . LEU B 1 464 ? 10.972 -23.122 -2.785 1 89.7 464 LEU B N 1
ATOM 10485 C CA . LEU B 1 464 ? 10.179 -21.91 -2.609 1 89.7 464 LEU B CA 1
ATOM 10486 C C . LEU B 1 464 ? 8.712 -22.251 -2.37 1 89.7 464 LEU B C 1
ATOM 10488 O O . LEU B 1 464 ? 8.032 -21.576 -1.594 1 89.7 464 LEU B O 1
ATOM 10492 N N . ARG B 1 465 ? 8.279 -23.317 -3.01 1 90.1 465 ARG B N 1
ATOM 10493 C CA . ARG B 1 465 ? 6.913 -23.77 -2.766 1 90.1 465 ARG B CA 1
ATOM 10494 C C . ARG B 1 465 ? 6.741 -24.239 -1.325 1 90.1 465 ARG B C 1
ATOM 10496 O O . ARG B 1 465 ? 5.735 -23.93 -0.682 1 90.1 465 ARG B O 1
ATOM 10503 N N . LEU B 1 466 ? 7.714 -24.912 -0.888 1 89.21 466 LEU B N 1
ATOM 10504 C CA . LEU B 1 466 ? 7.666 -25.415 0.481 1 89.21 466 LEU B CA 1
ATOM 10505 C C . LEU B 1 466 ? 7.718 -24.267 1.484 1 89.21 466 LEU B C 1
ATOM 10507 O O . LEU B 1 466 ? 7.042 -24.306 2.514 1 89.21 466 LEU B O 1
ATOM 10511 N N . LEU B 1 467 ? 8.484 -23.301 1.134 1 89.8 467 LEU B N 1
ATOM 10512 C CA . LEU B 1 467 ? 8.603 -22.152 2.025 1 89.8 467 LEU B CA 1
ATOM 10513 C C . LEU B 1 467 ? 7.301 -21.359 2.067 1 89.8 467 LEU B C 1
ATOM 10515 O O . LEU B 1 467 ? 6.919 -20.839 3.118 1 89.8 467 LEU B O 1
ATOM 10519 N N . SER B 1 468 ? 6.646 -21.249 0.969 1 88.51 468 SER B N 1
ATOM 10520 C CA . SER B 1 468 ? 5.377 -20.529 0.925 1 88.51 468 SER B CA 1
ATOM 10521 C C . SER B 1 468 ? 4.291 -21.275 1.693 1 88.51 468 SER B C 1
ATOM 10523 O O . SER B 1 468 ? 3.446 -20.656 2.343 1 88.51 468 SER B O 1
ATOM 10525 N N . LYS B 1 469 ? 4.352 -22.584 1.595 1 88.92 469 LYS B N 1
ATOM 10526 C CA . LYS B 1 469 ? 3.414 -23.389 2.372 1 88.92 469 LYS B CA 1
ATOM 10527 C C . LYS B 1 469 ? 3.725 -23.308 3.864 1 88.92 469 LYS B C 1
ATOM 10529 O O . LYS B 1 469 ? 2.813 -23.257 4.692 1 88.92 469 LYS B O 1
ATOM 10534 N N . PHE B 1 470 ? 4.991 -23.2 4.077 1 87.89 470 PHE B N 1
ATOM 10535 C CA . PHE B 1 470 ? 5.435 -23.076 5.46 1 87.89 470 PHE B CA 1
ATOM 10536 C C . PHE B 1 470 ? 5.03 -21.726 6.039 1 87.89 470 PHE B C 1
ATOM 10538 O O . PHE B 1 470 ? 4.686 -21.629 7.219 1 87.89 470 PHE B O 1
ATOM 10545 N N . ALA B 1 471 ? 5.006 -20.737 5.249 1 85.84 471 ALA B N 1
ATOM 10546 C CA . ALA B 1 471 ? 4.65 -19.393 5.697 1 85.84 471 ALA B CA 1
ATOM 10547 C C . ALA B 1 471 ? 3.157 -19.292 5.996 1 85.84 471 ALA B C 1
ATOM 10549 O O . ALA B 1 471 ? 2.718 -18.373 6.691 1 85.84 471 ALA B O 1
ATOM 10550 N N . GLY B 1 472 ? 2.328 -20.253 5.49 1 83.35 472 GLY B N 1
ATOM 10551 C CA . GLY B 1 472 ? 0.937 -20.315 5.912 1 83.35 472 GLY B CA 1
ATOM 10552 C C . GLY B 1 472 ? -0.028 -19.8 4.861 1 83.35 472 GLY B C 1
ATOM 10553 O O . GLY B 1 472 ? -1.061 -19.214 5.193 1 83.35 472 GLY B O 1
ATOM 10554 N N . GLU B 1 473 ? 0.194 -19.988 3.68 1 84.69 473 GLU B N 1
ATOM 10555 C CA . GLU B 1 473 ? -0.772 -19.598 2.658 1 84.69 473 GLU B CA 1
ATOM 10556 C C . GLU B 1 473 ? -2.018 -20.477 2.712 1 84.69 473 GLU B C 1
ATOM 10558 O O . GLU B 1 473 ? -1.93 -21.67 3.012 1 84.69 473 GLU B O 1
ATOM 10563 N N . MET B 1 474 ? -3.123 -19.944 2.416 1 85.13 474 MET B N 1
ATOM 10564 C CA . MET B 1 474 ? -4.394 -20.633 2.625 1 85.13 474 MET B CA 1
ATOM 10565 C C . MET B 1 474 ? -4.716 -21.548 1.448 1 85.13 474 MET B C 1
ATOM 10567 O O . MET B 1 474 ? -5.365 -22.582 1.62 1 85.13 474 MET B O 1
ATOM 10571 N N . THR B 1 475 ? -4.319 -21.099 0.274 1 87.34 475 THR B N 1
ATOM 10572 C CA . THR B 1 475 ? -4.703 -21.841 -0.923 1 87.34 475 THR B CA 1
ATOM 10573 C C . THR B 1 475 ? -3.479 -22.16 -1.777 1 87.34 475 THR B C 1
ATOM 10575 O O . THR B 1 475 ? -2.437 -21.514 -1.644 1 87.34 475 THR B O 1
ATOM 10578 N N . ASN B 1 476 ? -3.623 -23.13 -2.575 1 87.17 476 ASN B N 1
ATOM 10579 C CA . ASN B 1 476 ? -2.551 -23.512 -3.487 1 87.17 476 ASN B CA 1
ATOM 10580 C C . ASN B 1 476 ? -2.324 -22.452 -4.561 1 87.17 476 ASN B C 1
ATOM 10582 O O . ASN B 1 476 ? -1.194 -22.246 -5.007 1 87.17 476 ASN B O 1
ATOM 10586 N N . THR B 1 477 ? -3.393 -21.833 -4.951 1 87.19 477 THR B N 1
ATOM 10587 C CA . THR B 1 477 ? -3.275 -20.774 -5.948 1 87.19 477 THR B CA 1
ATOM 10588 C C . THR B 1 477 ? -2.482 -19.594 -5.392 1 87.19 477 THR B C 1
ATOM 10590 O O . THR B 1 477 ? -1.722 -18.952 -6.119 1 87.19 477 THR B O 1
ATOM 10593 N N . ALA B 1 478 ? -2.62 -19.395 -4.086 1 87.64 478 ALA B N 1
ATOM 10594 C CA . ALA B 1 478 ? -1.855 -18.321 -3.456 1 87.64 478 ALA B CA 1
ATOM 10595 C C . ALA B 1 478 ? -0.373 -18.677 -3.378 1 87.64 478 ALA B C 1
ATOM 10597 O O . ALA B 1 478 ? 0.489 -17.804 -3.507 1 87.64 478 ALA B O 1
ATOM 10598 N N . VAL B 1 479 ? -0.084 -19.907 -3.194 1 89.58 479 VAL B N 1
ATOM 10599 C CA . VAL B 1 479 ? 1.297 -20.376 -3.15 1 89.58 479 VAL B CA 1
ATOM 10600 C C . VAL B 1 479 ? 1.96 -20.16 -4.509 1 89.58 479 VAL B C 1
ATOM 10602 O O . VAL B 1 479 ? 3.101 -19.698 -4.583 1 89.58 479 VAL B O 1
ATOM 10605 N N . GLU B 1 480 ? 1.24 -20.478 -5.563 1 88.97 480 GLU B N 1
ATOM 10606 C CA . GLU B 1 480 ? 1.781 -20.305 -6.908 1 88.97 480 GLU B CA 1
ATOM 10607 C C . GLU B 1 480 ? 1.997 -18.829 -7.23 1 88.97 480 GLU B C 1
ATOM 10609 O O . GLU B 1 480 ? 2.944 -18.474 -7.934 1 88.97 480 GLU B O 1
ATOM 10614 N N . LYS B 1 481 ? 1.079 -18.057 -6.778 1 88.76 481 LYS B N 1
ATOM 10615 C CA . LYS B 1 481 ? 1.232 -16.621 -6.999 1 88.76 481 LYS B CA 1
ATOM 10616 C C . LYS B 1 481 ? 2.479 -16.088 -6.299 1 88.76 481 LYS B C 1
ATOM 10618 O O . LYS B 1 481 ? 3.233 -15.302 -6.876 1 88.76 481 LYS B O 1
ATOM 10623 N N . THR B 1 482 ? 2.69 -16.497 -5.072 1 89.15 482 THR B N 1
ATOM 10624 C CA . THR B 1 482 ? 3.872 -16.081 -4.325 1 89.15 482 THR B CA 1
ATOM 10625 C C . THR B 1 482 ? 5.142 -16.617 -4.979 1 89.15 482 THR B C 1
ATOM 10627 O O . THR B 1 482 ? 6.172 -15.94 -4.994 1 89.15 482 THR B O 1
ATOM 10630 N N . LEU B 1 483 ? 5 -17.751 -5.515 1 91.25 483 LEU B N 1
ATOM 10631 C CA . LEU B 1 483 ? 6.137 -18.367 -6.191 1 91.25 483 LEU B CA 1
ATOM 10632 C C . LEU B 1 483 ? 6.545 -17.555 -7.416 1 91.25 483 LEU B C 1
ATOM 10634 O O . LEU B 1 483 ? 7.737 -17.391 -7.688 1 91.25 483 LEU B O 1
ATOM 10638 N N . ILE B 1 484 ? 5.59 -17.047 -8.168 1 92.68 484 ILE B N 1
ATOM 10639 C CA . ILE B 1 484 ? 5.885 -16.248 -9.352 1 92.68 484 ILE B CA 1
ATOM 10640 C C . ILE B 1 484 ? 6.735 -15.041 -8.962 1 92.68 484 ILE B C 1
ATOM 10642 O O . ILE B 1 484 ? 7.744 -14.75 -9.608 1 92.68 484 ILE B O 1
ATOM 10646 N N . ASN B 1 485 ? 6.462 -14.461 -7.893 1 89.68 485 ASN B N 1
ATOM 10647 C CA . ASN B 1 485 ? 7.171 -13.256 -7.477 1 89.68 485 ASN B CA 1
ATOM 10648 C C . ASN B 1 485 ? 8.534 -13.587 -6.876 1 89.68 485 ASN B C 1
ATOM 10650 O O . ASN B 1 485 ? 9.522 -12.904 -7.153 1 89.68 485 ASN B O 1
ATOM 10654 N N . GLN B 1 486 ? 8.579 -14.589 -6.074 1 89.03 486 GLN B N 1
ATOM 10655 C CA . GLN B 1 486 ? 9.829 -14.949 -5.414 1 89.03 486 GLN B CA 1
ATOM 10656 C C . GLN B 1 486 ? 10.846 -15.486 -6.418 1 89.03 486 GLN B C 1
ATOM 10658 O O . GLN B 1 486 ? 12.021 -15.114 -6.378 1 89.03 486 GLN B O 1
ATOM 10663 N N . TYR B 1 487 ? 10.363 -16.321 -7.193 1 90.04 487 TYR B N 1
ATOM 10664 C CA . TYR B 1 487 ? 11.262 -16.888 -8.191 1 90.04 487 TYR B CA 1
ATOM 10665 C C . TYR B 1 487 ? 11.743 -15.818 -9.164 1 90.04 487 TYR B C 1
ATOM 10667 O O . TYR B 1 487 ? 12.907 -15.82 -9.572 1 90.04 487 TYR B O 1
ATOM 10675 N N . TYR B 1 488 ? 10.888 -14.922 -9.547 1 92.2 488 TYR B N 1
ATOM 10676 C CA . TYR B 1 488 ? 11.27 -13.808 -10.407 1 92.2 488 TYR B CA 1
ATOM 10677 C C . TYR B 1 488 ? 12.344 -12.952 -9.747 1 92.2 488 TYR B C 1
ATOM 10679 O O . TYR B 1 488 ? 13.324 -12.569 -10.39 1 92.2 488 TYR B O 1
ATOM 10687 N N . ALA B 1 489 ? 12.137 -12.662 -8.522 1 88.4 489 ALA B N 1
ATOM 10688 C CA . ALA B 1 489 ? 13.117 -11.858 -7.797 1 88.4 489 ALA B CA 1
ATOM 10689 C C . ALA B 1 489 ? 14.464 -12.571 -7.723 1 88.4 489 ALA B C 1
ATOM 10691 O O . ALA B 1 489 ? 15.516 -11.94 -7.853 1 88.4 489 ALA B O 1
ATOM 10692 N N . PHE B 1 490 ? 14.368 -13.836 -7.566 1 87.16 490 PHE B N 1
ATOM 10693 C CA . PHE B 1 490 ? 15.583 -14.64 -7.508 1 87.16 490 PHE B CA 1
ATOM 10694 C C . PHE B 1 490 ? 16.327 -14.593 -8.837 1 87.16 490 PHE B C 1
ATOM 10696 O O . PHE B 1 490 ? 17.554 -14.475 -8.864 1 87.16 490 PHE B O 1
ATOM 10703 N N . LEU B 1 491 ? 15.616 -14.658 -9.888 1 88.33 491 LEU B N 1
ATOM 10704 C CA . LEU B 1 491 ? 16.231 -14.659 -11.211 1 88.33 491 LEU B CA 1
ATOM 10705 C C . LEU B 1 491 ? 16.831 -13.294 -11.532 1 88.33 491 LEU B C 1
ATOM 10707 O O . LEU B 1 491 ? 17.925 -13.209 -12.094 1 88.33 491 LEU B O 1
ATOM 10711 N N . VAL B 1 492 ? 16.114 -12.277 -11.173 1 89.12 492 VAL B N 1
ATOM 10712 C CA . VAL B 1 492 ? 16.588 -10.928 -11.465 1 89.12 492 VAL B CA 1
ATOM 10713 C C . VAL B 1 492 ? 17.852 -10.639 -10.659 1 89.12 492 VAL B C 1
ATOM 10715 O O . VAL B 1 492 ? 18.833 -10.118 -11.195 1 89.12 492 VAL B O 1
ATOM 10718 N N . PHE B 1 493 ? 17.892 -11.022 -9.461 1 83.44 493 PHE B N 1
ATOM 10719 C CA . PHE B 1 493 ? 19.027 -10.706 -8.601 1 83.44 493 PHE B CA 1
ATOM 10720 C C . PHE B 1 493 ? 20.211 -11.614 -8.911 1 83.44 493 PHE B C 1
ATOM 10722 O O . PHE B 1 493 ? 21.341 -11.143 -9.053 1 83.44 493 PHE B O 1
ATOM 10729 N N . ASN B 1 494 ? 19.967 -12.899 -9.058 1 80.56 494 ASN B N 1
ATOM 10730 C CA . ASN B 1 494 ? 21.051 -13.871 -9.16 1 80.56 494 ASN B CA 1
ATOM 10731 C C . ASN B 1 494 ? 21.537 -14.019 -10.599 1 80.56 494 ASN B C 1
ATOM 10733 O O . ASN B 1 494 ? 22.715 -14.291 -10.836 1 80.56 494 ASN B O 1
ATOM 10737 N N . VAL B 1 495 ? 20.689 -13.892 -11.504 1 79.54 495 VAL B N 1
ATOM 10738 C CA . VAL B 1 495 ? 21.107 -14.126 -12.883 1 79.54 495 VAL B CA 1
ATOM 10739 C C . VAL B 1 495 ? 21.436 -12.795 -13.556 1 79.54 495 VAL B C 1
ATOM 10741 O O . VAL B 1 495 ? 22.482 -12.657 -14.194 1 79.54 495 VAL B O 1
ATOM 10744 N N . LEU B 1 496 ? 20.613 -11.823 -13.366 1 82.59 496 LEU B N 1
ATOM 10745 C CA . LEU B 1 496 ? 20.826 -10.566 -14.074 1 82.59 496 LEU B CA 1
ATOM 10746 C C . LEU B 1 496 ? 21.818 -9.682 -13.326 1 82.59 496 LEU B C 1
ATOM 10748 O O . LEU B 1 496 ? 22.849 -9.293 -13.879 1 82.59 496 LEU B O 1
ATOM 10752 N N . LEU B 1 497 ? 21.567 -9.427 -12.068 1 78.26 497 LEU B N 1
ATOM 10753 C CA . LEU B 1 497 ? 22.365 -8.442 -11.346 1 78.26 497 LEU B CA 1
ATOM 10754 C C . LEU B 1 497 ? 23.722 -9.02 -10.96 1 78.26 497 LEU B C 1
ATOM 10756 O O . LEU B 1 497 ? 24.752 -8.364 -11.133 1 78.26 497 LEU B O 1
ATOM 10760 N N . ILE B 1 498 ? 23.759 -10.211 -10.501 1 72.08 498 ILE B N 1
ATOM 10761 C CA . ILE B 1 498 ? 25.009 -10.805 -10.039 1 72.08 498 ILE B CA 1
ATOM 10762 C C . ILE B 1 498 ? 25.915 -11.096 -11.233 1 72.08 498 ILE B C 1
ATOM 10764 O O . ILE B 1 498 ? 27.128 -10.883 -11.167 1 72.08 498 ILE B O 1
ATOM 10768 N N . VAL B 1 499 ? 25.363 -11.599 -12.277 1 68.4 499 VAL B N 1
ATOM 10769 C CA . VAL B 1 499 ? 26.159 -11.908 -13.461 1 68.4 499 VAL B CA 1
ATOM 10770 C C . VAL B 1 499 ? 26.732 -10.62 -14.048 1 68.4 499 VAL B C 1
ATOM 10772 O O . VAL B 1 499 ? 27.86 -10.607 -14.548 1 68.4 499 VAL B O 1
ATOM 10775 N N . THR B 1 500 ? 25.962 -9.63 -14.019 1 71.35 500 THR B N 1
ATOM 10776 C CA . THR B 1 500 ? 26.399 -8.342 -14.546 1 71.35 500 THR B CA 1
ATOM 10777 C C . THR B 1 500 ? 27.544 -7.776 -13.711 1 71.35 500 THR B C 1
ATOM 10779 O O . THR B 1 500 ? 28.499 -7.218 -14.255 1 71.35 500 THR B O 1
ATOM 10782 N N . ILE B 1 501 ? 27.391 -7.986 -12.381 1 62.58 501 ILE B N 1
ATOM 10783 C CA . ILE B 1 501 ? 28.421 -7.44 -11.503 1 62.58 501 ILE B CA 1
ATOM 10784 C C . ILE B 1 501 ? 29.643 -8.355 -11.508 1 62.58 501 ILE B C 1
ATOM 10786 O O . ILE B 1 501 ? 30.778 -7.887 -11.399 1 62.58 501 ILE B O 1
ATOM 10790 N N . SER B 1 502 ? 29.519 -9.736 -11.395 1 54.52 502 SER B N 1
ATOM 10791 C CA . SER B 1 502 ? 30.595 -10.716 -11.301 1 54.52 502 SER B CA 1
ATOM 10792 C C . SER B 1 502 ? 31.524 -10.635 -12.508 1 54.52 502 SER B C 1
ATOM 10794 O O . SER B 1 502 ? 32.701 -10.991 -12.418 1 54.52 502 SER B O 1
ATOM 10796 N N . GLY B 1 503 ? 31.008 -10.445 -13.607 1 46.61 503 GLY B N 1
ATOM 10797 C CA . GLY B 1 503 ? 31.966 -10.352 -14.697 1 46.61 503 GLY B CA 1
ATOM 10798 C C . GLY B 1 503 ? 33.146 -9.454 -14.38 1 46.61 503 GLY B C 1
ATOM 10799 O O . GLY B 1 503 ? 34.237 -9.638 -14.923 1 46.61 503 GLY B O 1
ATOM 10800 N N . SER B 1 504 ? 32.834 -8.402 -13.486 1 41.39 504 SER B N 1
ATOM 10801 C CA . SER B 1 504 ? 33.918 -7.518 -13.069 1 41.39 504 SER B CA 1
ATOM 10802 C C . SER B 1 504 ? 34.397 -7.858 -11.661 1 41.39 504 SER B C 1
ATOM 10804 O O . SER B 1 504 ? 35.066 -7.048 -11.015 1 41.39 504 SER B O 1
ATOM 10806 N N . ILE B 1 505 ? 33.902 -8.818 -10.993 1 41.34 505 ILE B N 1
ATOM 10807 C CA . ILE B 1 505 ? 33.742 -9.047 -9.561 1 41.34 505 ILE B CA 1
ATOM 10808 C C . ILE B 1 505 ? 35.112 -9.218 -8.909 1 41.34 505 ILE B C 1
ATOM 10810 O O . ILE B 1 505 ? 35.341 -8.742 -7.795 1 41.34 505 ILE B O 1
ATOM 10814 N N . PHE B 1 506 ? 35.925 -10.335 -9.411 1 39.19 506 PHE B N 1
ATOM 10815 C CA . PHE B 1 506 ? 36.99 -10.6 -8.451 1 39.19 506 PHE B CA 1
ATOM 10816 C C . PHE B 1 506 ? 37.661 -9.303 -8.015 1 39.19 506 PHE B C 1
ATOM 10818 O O . PHE B 1 506 ? 38 -9.137 -6.841 1 39.19 506 PHE B O 1
ATOM 10825 N N . GLN B 1 507 ? 38.001 -8.574 -8.889 1 38.92 507 GLN B N 1
ATOM 10826 C CA . GLN B 1 507 ? 38.615 -7.3 -8.528 1 38.92 507 GLN B CA 1
ATOM 10827 C C . GLN B 1 507 ? 37.592 -6.353 -7.907 1 38.92 507 GLN B C 1
ATOM 10829 O O . GLN B 1 507 ? 37.93 -5.549 -7.036 1 38.92 507 GLN B O 1
ATOM 10834 N N . THR B 1 508 ? 36.345 -6.639 -8.185 1 41.54 508 THR B N 1
ATOM 10835 C CA . THR B 1 508 ? 35.254 -5.738 -7.833 1 41.54 508 THR B CA 1
ATOM 10836 C C . THR B 1 508 ? 34.673 -6.099 -6.469 1 41.54 508 THR B C 1
ATOM 10838 O O . THR B 1 508 ? 34.24 -5.221 -5.72 1 41.54 508 THR B O 1
ATOM 10841 N N . ILE B 1 509 ? 34.612 -7.428 -6.197 1 43.2 509 ILE B N 1
ATOM 10842 C CA . ILE B 1 509 ? 34.2 -7.79 -4.845 1 43.2 509 ILE B CA 1
ATOM 10843 C C . ILE B 1 509 ? 35.065 -7.052 -3.827 1 43.2 509 ILE B C 1
ATOM 10845 O O . ILE B 1 509 ? 34.556 -6.532 -2.831 1 43.2 509 ILE B O 1
ATOM 10849 N N . GLN B 1 510 ? 36.442 -7.294 -3.995 1 41.45 510 GLN B N 1
ATOM 10850 C CA . GLN B 1 510 ? 37.33 -6.544 -3.113 1 41.45 51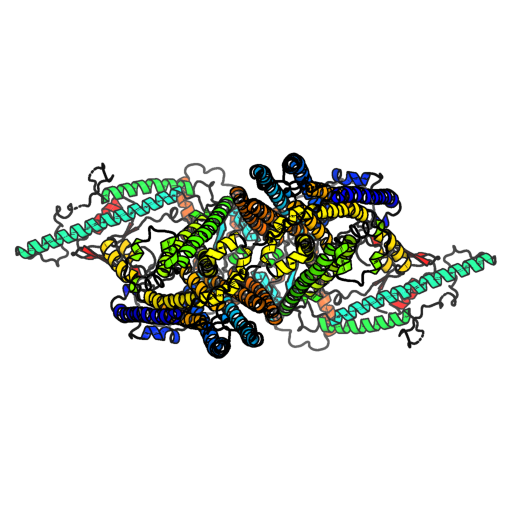0 GLN B CA 1
ATOM 10851 C C . GLN B 1 510 ? 37.015 -5.052 -3.154 1 41.45 510 GLN B C 1
ATOM 10853 O O . GLN B 1 510 ? 37.026 -4.38 -2.12 1 41.45 510 GLN B O 1
ATOM 10858 N N . THR B 1 511 ? 36.721 -4.707 -4.359 1 44.4 511 THR B N 1
ATOM 10859 C CA . THR B 1 511 ? 36.384 -3.294 -4.49 1 44.4 511 THR B CA 1
ATOM 10860 C C . THR B 1 511 ? 34.973 -3.024 -3.977 1 44.4 511 THR B C 1
ATOM 10862 O O . THR B 1 511 ? 34.708 -1.967 -3.4 1 44.4 511 THR B O 1
ATOM 10865 N N . ILE B 1 512 ? 34.095 -4.005 -4.195 1 44.86 512 ILE B N 1
ATOM 10866 C CA . ILE B 1 512 ? 32.734 -3.919 -3.677 1 44.86 512 ILE B CA 1
ATOM 10867 C C . ILE B 1 512 ? 32.756 -4.006 -2.153 1 44.86 512 ILE B C 1
ATOM 10869 O O . ILE B 1 512 ? 32.02 -3.287 -1.473 1 44.86 512 ILE B O 1
ATOM 10873 N N . ILE B 1 513 ? 33.479 -5.095 -1.723 1 42.35 513 ILE B N 1
ATOM 10874 C CA . ILE B 1 513 ? 33.747 -5.197 -0.292 1 42.35 513 ILE B CA 1
ATOM 10875 C C . ILE B 1 513 ? 34.432 -3.922 0.196 1 42.35 513 ILE B C 1
ATOM 10877 O O . ILE B 1 513 ? 34.121 -3.419 1.278 1 42.35 513 ILE B O 1
ATOM 10881 N N . ASP B 1 514 ? 35.292 -3.489 -0.568 1 42.1 514 ASP B N 1
ATOM 10882 C CA . ASP B 1 514 ? 36.047 -2.29 -0.217 1 42.1 514 ASP B CA 1
ATOM 10883 C C . ASP B 1 514 ? 35.272 -1.026 -0.584 1 42.1 514 ASP B C 1
ATOM 10885 O O . ASP B 1 514 ? 35.404 0.004 0.08 1 42.1 514 ASP B O 1
ATOM 10889 N N . ASN B 1 515 ? 34.466 -1.138 -1.937 1 41.07 515 ASN B N 1
ATOM 10890 C CA . ASN B 1 515 ? 33.705 0.014 -2.41 1 41.07 515 ASN B CA 1
ATOM 10891 C C . ASN B 1 515 ? 32.307 -0.388 -2.871 1 41.07 515 ASN B C 1
ATOM 10893 O O . ASN B 1 515 ? 32.061 -0.532 -4.069 1 41.07 515 ASN B O 1
ATOM 10897 N N . PRO B 1 516 ? 31.45 -0.895 -2.109 1 42.07 516 PRO B N 1
ATOM 10898 C CA . PRO B 1 516 ? 30.16 -1.495 -2.458 1 42.07 516 PRO B CA 1
ATOM 10899 C C . PRO B 1 516 ? 29.328 -0.609 -3.382 1 42.07 516 PRO B C 1
ATOM 10901 O O . PRO B 1 516 ? 28.524 -1.116 -4.169 1 42.07 516 PRO B O 1
ATOM 10904 N N . THR B 1 517 ? 29.277 0.822 -3.239 1 42.16 517 THR B N 1
ATOM 10905 C CA . THR B 1 517 ? 28.531 1.773 -4.058 1 42.16 517 THR B CA 1
ATOM 10906 C C . THR B 1 517 ? 28.953 1.674 -5.521 1 42.16 517 THR B C 1
ATOM 10908 O O . THR B 1 517 ? 28.312 2.256 -6.398 1 42.16 517 THR B O 1
ATOM 10911 N N . ALA B 1 518 ? 30.024 1.02 -5.781 1 50.03 518 ALA B N 1
ATOM 10912 C CA . ALA B 1 518 ? 30.616 0.72 -7.082 1 50.03 518 ALA B CA 1
ATOM 10913 C C . ALA B 1 518 ? 29.728 -0.226 -7.885 1 50.03 518 ALA B C 1
ATOM 10915 O O . ALA B 1 518 ? 29.935 -0.414 -9.086 1 50.03 518 ALA B O 1
ATOM 10916 N N . VAL B 1 519 ? 28.657 -0.427 -7.229 1 50.73 519 VAL B N 1
ATOM 10917 C CA . VAL B 1 519 ? 27.85 -1.477 -7.842 1 50.73 519 VAL B CA 1
ATOM 10918 C C . VAL B 1 519 ? 27.068 -0.905 -9.023 1 50.73 519 VAL B C 1
ATOM 10920 O O . VAL B 1 519 ? 26.985 -1.531 -10.082 1 50.73 519 VAL B O 1
ATOM 10923 N N . PHE B 1 520 ? 26.421 0.368 -8.798 1 52.44 520 PHE B N 1
ATOM 10924 C CA . PHE B 1 520 ? 25.628 0.91 -9.895 1 52.44 520 PHE B CA 1
ATOM 10925 C C . PHE B 1 520 ? 26.52 1.299 -11.068 1 52.44 520 PHE B C 1
ATOM 10927 O O . PHE B 1 520 ? 26.16 1.081 -12.226 1 52.44 520 PHE B O 1
ATOM 10934 N N . GLU B 1 521 ? 27.707 1.951 -10.782 1 55.35 521 GLU B N 1
ATOM 10935 C CA . GLU B 1 521 ? 28.668 2.262 -11.836 1 55.35 521 GLU B CA 1
ATOM 10936 C C . GLU B 1 521 ? 29.185 0.991 -12.504 1 55.35 521 GLU B C 1
ATOM 10938 O O . GLU B 1 521 ? 29.34 0.944 -13.726 1 55.35 521 GLU B O 1
ATOM 10943 N N . ILE B 1 522 ? 29.374 0.159 -11.579 1 60.01 522 ILE B N 1
ATOM 10944 C CA . ILE B 1 522 ? 29.843 -1.118 -12.104 1 60.01 522 ILE B CA 1
ATOM 10945 C C . ILE B 1 522 ? 28.755 -1.753 -12.966 1 60.01 522 ILE B C 1
ATOM 10947 O O . ILE B 1 522 ? 29.039 -2.294 -14.037 1 60.01 522 ILE B O 1
ATOM 10951 N N . LEU B 1 523 ? 27.524 -1.401 -12.502 1 60.51 523 LEU B N 1
ATOM 10952 C CA . LEU B 1 523 ? 26.411 -1.961 -13.259 1 60.51 523 LEU B CA 1
ATOM 10953 C C . LEU B 1 523 ? 26.259 -1.257 -14.604 1 60.51 523 LEU B C 1
ATOM 10955 O O . LEU B 1 523 ? 26.046 -1.908 -15.629 1 60.51 523 LEU B O 1
ATOM 10959 N N . ALA B 1 524 ? 26.403 0.058 -14.545 1 63.97 524 ALA B N 1
ATOM 10960 C CA . ALA B 1 524 ? 26.243 0.834 -15.772 1 63.97 524 ALA B CA 1
ATOM 10961 C C . ALA B 1 524 ? 27.372 0.544 -16.756 1 63.97 524 ALA B C 1
ATOM 10963 O O . ALA B 1 524 ? 27.15 0.494 -17.968 1 63.97 524 ALA B O 1
ATOM 10964 N N . ARG B 1 525 ? 28.554 0.309 -16.224 1 65.34 525 ARG B N 1
ATOM 10965 C CA . ARG B 1 525 ? 29.706 0.051 -17.083 1 65.34 525 ARG B CA 1
ATOM 10966 C C . ARG B 1 525 ? 29.734 -1.404 -17.54 1 65.34 525 ARG B C 1
ATOM 10968 O O . ARG B 1 525 ? 30.204 -1.706 -18.638 1 65.34 525 ARG B O 1
ATOM 10975 N N . SER B 1 526 ? 29.184 -2.208 -16.69 1 70.09 526 SER B N 1
ATOM 10976 C CA . SER B 1 526 ? 29.338 -3.64 -16.923 1 70.09 526 SER B CA 1
ATOM 10977 C C . SER B 1 526 ? 28.189 -4.19 -17.762 1 70.09 526 SER B C 1
ATOM 10979 O O . SER B 1 526 ? 28.353 -5.184 -18.472 1 70.09 526 SER B O 1
ATOM 10981 N N . ILE B 1 527 ? 27.098 -3.505 -17.828 1 72.31 527 ILE B N 1
ATOM 10982 C CA . ILE B 1 527 ? 25.898 -4.042 -18.462 1 72.31 527 ILE B CA 1
ATOM 10983 C C . ILE B 1 527 ? 26.121 -4.163 -19.968 1 72.31 527 ILE B C 1
ATOM 10985 O O . ILE B 1 527 ? 25.82 -5.2 -20.564 1 72.31 527 ILE B O 1
ATOM 10989 N N . PRO B 1 528 ? 26.726 -3.089 -20.59 1 70.43 528 PRO B N 1
ATOM 10990 C CA . PRO B 1 528 ? 26.934 -3.231 -22.033 1 70.43 528 PRO B CA 1
ATOM 10991 C C . PRO B 1 528 ? 27.965 -4.303 -22.378 1 70.43 528 PRO B C 1
ATOM 10993 O O . PRO B 1 528 ? 27.875 -4.934 -23.435 1 70.43 528 PRO B O 1
ATOM 10996 N N . GLY B 1 529 ? 28.89 -4.571 -21.42 1 70.19 529 GLY B N 1
ATOM 10997 C CA . GLY B 1 529 ? 29.947 -5.542 -21.655 1 70.19 529 GLY B CA 1
ATOM 10998 C C . GLY B 1 529 ? 29.469 -6.979 -21.556 1 70.19 529 GLY B C 1
ATOM 10999 O O . GLY B 1 529 ? 30.04 -7.873 -22.183 1 70.19 529 GLY B O 1
ATOM 11000 N N . VAL B 1 530 ? 28.415 -7.231 -20.838 1 74.21 530 VAL B N 1
ATOM 11001 C CA . VAL B 1 530 ? 27.931 -8.588 -20.609 1 74.21 530 VAL B CA 1
ATOM 11002 C C . VAL B 1 530 ? 26.768 -8.888 -21.552 1 74.21 530 VAL B C 1
ATOM 11004 O O . VAL B 1 530 ? 26.079 -9.899 -21.395 1 74.21 530 VAL B O 1
ATOM 11007 N N . SER B 1 531 ? 26.505 -8.128 -22.531 1 77.8 531 SER B N 1
ATOM 11008 C CA . SER B 1 531 ? 25.382 -8.293 -23.447 1 77.8 531 SER B CA 1
ATOM 11009 C C . SER B 1 531 ? 25.52 -9.572 -24.267 1 77.8 531 SER B C 1
ATOM 11011 O O . SER B 1 531 ? 24.522 -10.224 -24.582 1 77.8 531 SER B O 1
ATOM 11013 N N . THR B 1 532 ? 26.751 -9.979 -24.543 1 74.76 532 THR B N 1
ATOM 11014 C CA . THR B 1 532 ? 26.974 -11.181 -25.338 1 74.76 532 THR B CA 1
ATOM 11015 C C . THR B 1 532 ? 26.536 -12.426 -24.572 1 74.76 532 THR B C 1
ATOM 11017 O O . THR B 1 532 ? 26.016 -13.374 -25.163 1 74.76 532 THR B O 1
ATOM 11020 N N . PHE B 1 533 ? 26.754 -12.39 -23.329 1 72.79 533 PHE B N 1
ATOM 11021 C CA . PHE B 1 533 ? 26.295 -13.494 -22.495 1 72.79 533 PHE B CA 1
ATOM 11022 C C . PHE B 1 533 ? 24.779 -13.637 -22.573 1 72.79 533 PHE B C 1
ATOM 11024 O O . PHE B 1 533 ? 24.261 -14.747 -22.709 1 72.79 533 PHE B O 1
ATOM 11031 N N . PHE B 1 534 ? 24.114 -12.593 -22.512 1 79.83 534 PHE B N 1
ATOM 11032 C CA . PHE B 1 534 ? 22.657 -12.643 -22.473 1 79.83 534 PHE B CA 1
ATOM 11033 C C . PHE B 1 534 ? 22.09 -12.976 -23.847 1 79.83 534 PHE B C 1
ATOM 11035 O O . PHE B 1 534 ? 21.03 -13.597 -23.953 1 79.83 534 PHE B O 1
ATOM 11042 N N . VAL B 1 535 ? 22.76 -12.61 -24.856 1 82.42 535 VAL B N 1
ATOM 11043 C CA . VAL B 1 535 ? 22.347 -13.012 -26.196 1 82.42 535 VAL B CA 1
ATOM 11044 C C . VAL B 1 535 ? 22.397 -14.534 -26.317 1 82.42 535 VAL B C 1
ATOM 11046 O O . VAL B 1 535 ? 21.437 -15.158 -26.777 1 82.42 535 VAL B O 1
ATOM 11049 N N . ASN B 1 536 ? 23.469 -15.1 -25.822 1 75.88 536 ASN B N 1
ATOM 11050 C CA . ASN B 1 536 ? 23.617 -16.55 -25.878 1 75.88 536 ASN B CA 1
ATOM 11051 C C . ASN B 1 536 ? 22.62 -17.252 -24.96 1 75.88 536 ASN B C 1
ATOM 11053 O O . ASN B 1 536 ? 22.09 -18.31 -25.305 1 75.88 536 ASN B O 1
ATOM 11057 N N . TYR B 1 537 ? 22.466 -16.656 -23.866 1 78.09 537 TYR B N 1
ATOM 11058 C CA . TYR B 1 537 ? 21.539 -17.206 -22.883 1 78.09 537 TYR B CA 1
ATOM 11059 C C . TYR B 1 537 ? 20.12 -17.249 -23.438 1 78.09 537 TYR B C 1
ATOM 11061 O O . TYR B 1 537 ? 19.432 -18.266 -23.32 1 78.09 537 TYR B O 1
ATOM 11069 N N . VAL B 1 538 ? 19.668 -16.232 -24.097 1 85.99 538 VAL B N 1
ATOM 11070 C CA . VAL B 1 538 ? 18.303 -16.128 -24.602 1 85.99 538 VAL B CA 1
ATOM 11071 C C . VAL B 1 538 ? 18.139 -17.016 -25.834 1 85.99 538 VAL B C 1
ATOM 11073 O O . VAL B 1 538 ? 17.076 -17.606 -26.045 1 85.99 538 VAL B O 1
ATOM 11076 N N . ILE B 1 539 ? 19.18 -17.12 -26.563 1 83.24 539 ILE B N 1
ATOM 11077 C CA . ILE B 1 539 ? 19.111 -17.969 -27.747 1 83.24 539 ILE B CA 1
ATOM 11078 C C . ILE B 1 539 ? 18.914 -19.424 -27.329 1 83.24 539 ILE B C 1
ATOM 11080 O O . ILE B 1 539 ? 18.132 -20.153 -27.943 1 83.24 539 ILE B O 1
ATOM 11084 N N . LEU B 1 540 ? 19.616 -19.786 -26.352 1 78.29 540 LEU B N 1
ATOM 11085 C CA . LEU B 1 540 ? 19.493 -21.149 -25.846 1 78.29 540 LEU B CA 1
ATOM 11086 C C . LEU B 1 540 ? 18.069 -21.429 -25.379 1 78.29 540 LEU B C 1
ATOM 11088 O O . LEU B 1 540 ? 17.491 -22.463 -25.72 1 78.29 540 LEU B O 1
ATOM 11092 N N . LEU B 1 541 ? 17.53 -20.528 -24.694 1 85.87 541 LEU B N 1
ATOM 11093 C CA . LEU B 1 541 ? 16.195 -20.714 -24.137 1 85.87 541 LEU B CA 1
ATOM 11094 C C . LEU B 1 541 ? 15.13 -20.565 -25.218 1 85.87 541 LEU B C 1
ATOM 11096 O O . LEU B 1 541 ? 14.043 -21.139 -25.108 1 85.87 541 LEU B O 1
ATOM 11100 N N . ALA B 1 542 ? 15.422 -19.831 -26.226 1 87.67 542 ALA B N 1
ATOM 11101 C CA . ALA B 1 542 ? 14.463 -19.577 -27.298 1 87.67 542 ALA B CA 1
ATOM 11102 C C . ALA B 1 542 ? 14.359 -20.775 -28.237 1 87.67 542 ALA B C 1
ATOM 11104 O O . ALA B 1 542 ? 13.277 -21.084 -28.742 1 87.67 542 ALA B O 1
ATOM 11105 N N . LEU B 1 543 ? 15.423 -21.41 -28.452 1 86.17 543 LEU B N 1
ATOM 11106 C CA . LEU B 1 543 ? 15.421 -22.484 -29.439 1 86.17 543 LEU B CA 1
ATOM 11107 C C . LEU B 1 543 ? 15.207 -23.838 -28.769 1 86.17 543 LEU B C 1
ATOM 11109 O O . LEU B 1 543 ? 14.348 -24.615 -29.191 1 86.17 543 LEU B O 1
ATOM 11113 N N . SER B 1 544 ? 15.82 -24.075 -27.67 1 81.14 544 SER B N 1
ATOM 11114 C CA . SER B 1 544 ? 15.716 -25.382 -27.029 1 81.14 544 SER B CA 1
ATOM 11115 C C . SER B 1 544 ? 14.525 -25.439 -26.079 1 81.14 544 SER B C 1
ATOM 11117 O O . SER B 1 544 ? 13.925 -26.499 -25.889 1 81.14 544 SER B O 1
ATOM 11119 N N . GLY B 1 545 ? 14.139 -24.397 -25.555 1 85.36 545 GLY B N 1
ATOM 11120 C CA . GLY B 1 545 ? 13.083 -24.377 -24.555 1 85.36 545 GLY B CA 1
ATOM 11121 C C . GLY B 1 545 ? 11.728 -24.774 -25.11 1 85.36 545 GLY B C 1
ATOM 11122 O O . GLY B 1 545 ? 11.157 -25.788 -24.702 1 85.36 545 GLY B O 1
ATOM 11123 N N . PRO B 1 546 ? 11.253 -24.062 -26.107 1 91.09 546 PRO B N 1
ATOM 11124 C CA . PRO B 1 546 ? 9.94 -24.382 -26.672 1 91.09 546 PRO B CA 1
ATOM 11125 C C . PRO B 1 546 ? 9.911 -25.744 -27.361 1 91.09 546 PRO B C 1
ATOM 11127 O O . PRO B 1 546 ? 8.901 -26.45 -27.299 1 91.09 546 PRO B O 1
ATOM 11130 N N . ALA B 1 547 ? 10.955 -26.078 -27.991 1 89.53 547 ALA B N 1
ATOM 11131 C CA . ALA B 1 547 ? 11.024 -27.377 -28.655 1 89.53 547 ALA B CA 1
ATOM 11132 C C . ALA B 1 547 ? 10.983 -28.515 -27.639 1 89.53 547 ALA B C 1
ATOM 11134 O O . ALA B 1 547 ? 10.339 -29.541 -27.873 1 89.53 547 ALA B O 1
ATOM 11135 N N . GLY B 1 548 ? 11.685 -28.302 -26.591 1 85.63 548 GLY B N 1
ATOM 11136 C CA . GLY B 1 548 ? 11.654 -29.292 -25.526 1 85.63 548 GLY B CA 1
ATOM 11137 C C . GLY B 1 548 ? 10.3 -29.399 -24.85 1 85.63 548 GLY B C 1
ATOM 11138 O O . GLY B 1 548 ? 9.883 -30.49 -24.454 1 85.63 548 GLY B O 1
ATOM 11139 N N . GLU B 1 549 ? 9.638 -28.291 -24.775 1 87.9 549 GLU B N 1
ATOM 11140 C CA . GLU B 1 549 ? 8.3 -28.271 -24.192 1 87.9 549 GLU B CA 1
ATOM 11141 C C . GLU B 1 549 ? 7.303 -29.019 -25.073 1 87.9 549 GLU B C 1
ATOM 11143 O O . GLU B 1 549 ? 6.402 -29.691 -24.568 1 87.9 549 GLU B O 1
ATOM 11148 N N . LEU B 1 550 ? 7.462 -28.93 -26.319 1 89.45 550 LEU B N 1
ATOM 11149 C CA . LEU B 1 550 ? 6.568 -29.613 -27.248 1 89.45 550 LEU B CA 1
ATOM 11150 C C . LEU B 1 550 ? 6.857 -31.11 -27.279 1 89.45 550 LEU B C 1
ATOM 11152 O O . LEU B 1 550 ? 5.931 -31.924 -27.287 1 89.45 550 LEU B O 1
ATOM 11156 N N . LEU B 1 551 ? 8.074 -31.43 -27.316 1 88.08 551 LEU B N 1
ATOM 11157 C CA . LEU B 1 551 ? 8.449 -32.837 -27.408 1 88.08 551 LEU B CA 1
ATOM 11158 C C . LEU B 1 551 ? 8.193 -33.556 -26.088 1 88.08 551 LEU B C 1
ATOM 11160 O O . LEU B 1 551 ? 7.855 -34.742 -26.077 1 88.08 551 LEU B O 1
ATOM 11164 N N . GLN B 1 552 ? 8.201 -32.877 -24.961 1 87.01 552 GLN B N 1
ATOM 11165 C CA . GLN B 1 552 ? 7.995 -33.472 -23.645 1 87.01 552 GLN B CA 1
ATOM 11166 C C . GLN B 1 552 ? 8.643 -34.851 -23.556 1 87.01 552 GLN B C 1
ATOM 11168 O O . GLN B 1 552 ? 7.974 -35.837 -23.242 1 87.01 552 GLN B O 1
ATOM 11173 N N . ILE B 1 553 ? 9.887 -34.875 -23.691 1 79.57 553 ILE B N 1
ATOM 11174 C CA . ILE B 1 553 ? 10.609 -36.14 -23.761 1 79.57 553 ILE B CA 1
ATOM 11175 C C . ILE B 1 553 ? 10.471 -36.886 -22.435 1 79.57 553 ILE B C 1
ATOM 11177 O O . ILE B 1 553 ? 10.355 -38.114 -22.416 1 79.57 553 ILE B O 1
ATOM 11181 N N . ALA B 1 554 ? 10.504 -36.181 -21.397 1 77.81 554 ALA B N 1
ATOM 11182 C CA . ALA B 1 554 ? 10.398 -36.819 -20.087 1 77.81 554 ALA B CA 1
ATOM 11183 C C . ALA B 1 554 ? 9.045 -37.504 -19.919 1 77.81 554 ALA B C 1
ATOM 11185 O O . ALA B 1 554 ? 8.972 -38.642 -19.45 1 77.81 554 ALA B O 1
ATOM 11186 N N . ASN B 1 555 ? 8.023 -36.872 -20.361 1 81.53 555 ASN B N 1
ATOM 11187 C CA . ASN B 1 555 ? 6.688 -37.445 -20.228 1 81.53 555 ASN B CA 1
ATOM 11188 C C . ASN B 1 555 ? 6.477 -38.605 -21.196 1 81.53 555 ASN B C 1
ATOM 11190 O O . ASN B 1 555 ? 5.722 -39.534 -20.903 1 81.53 555 ASN B O 1
ATOM 11194 N N . LEU B 1 556 ? 7.134 -38.501 -22.319 1 83.34 556 LEU B N 1
ATOM 11195 C CA . LEU B 1 556 ? 7.012 -39.565 -23.309 1 83.34 556 LEU B CA 1
ATOM 11196 C C . LEU B 1 556 ? 7.638 -40.859 -22.797 1 83.34 556 LEU B C 1
ATOM 11198 O O . LEU B 1 556 ? 7.11 -41.947 -23.04 1 83.34 556 LEU B O 1
ATOM 11202 N N . ILE B 1 557 ? 8.808 -40.621 -22.041 1 81.3 557 ILE B N 1
ATOM 11203 C CA . ILE B 1 557 ? 9.515 -41.797 -21.545 1 81.3 557 ILE B CA 1
ATOM 11204 C C . ILE B 1 557 ? 8.905 -42.245 -20.218 1 81.3 557 ILE B C 1
ATOM 11206 O O . ILE B 1 557 ? 8.708 -43.441 -19.991 1 81.3 557 ILE B O 1
ATOM 11210 N N . LEU B 1 558 ? 8.452 -41.382 -19.443 1 80.55 558 LEU B N 1
ATOM 11211 C CA . LEU B 1 558 ? 8.049 -41.698 -18.077 1 80.55 558 LEU B CA 1
ATOM 11212 C C . LEU B 1 558 ? 6.6 -42.174 -18.035 1 80.55 558 LEU B C 1
ATOM 11214 O O . LEU B 1 558 ? 6.248 -43.033 -17.223 1 80.55 558 LEU B O 1
ATOM 11218 N N . LYS B 1 559 ? 5.672 -41.607 -18.817 1 81.96 559 LYS B N 1
ATOM 11219 C CA . LYS B 1 559 ? 4.254 -41.946 -18.739 1 81.96 559 LYS B CA 1
ATOM 11220 C C . LYS B 1 559 ? 4.022 -43.417 -19.071 1 81.96 559 LYS B C 1
ATOM 11222 O O . LYS B 1 559 ? 3.392 -44.141 -18.297 1 81.96 559 LYS B O 1
ATOM 11227 N N . PRO B 1 560 ? 4.623 -43.92 -20.201 1 78.41 560 PRO B N 1
ATOM 11228 C CA . PRO B 1 560 ? 4.438 -45.348 -20.471 1 78.41 560 PRO B CA 1
ATOM 11229 C C . PRO B 1 560 ? 5.127 -46.238 -19.439 1 78.41 560 PRO B C 1
ATOM 11231 O O . PRO B 1 560 ? 4.615 -47.308 -19.101 1 78.41 560 PRO B O 1
ATOM 11234 N N . LEU B 1 561 ? 6.218 -45.71 -18.905 1 80.49 561 LEU B N 1
ATOM 11235 C CA . LEU B 1 561 ? 6.93 -46.471 -17.885 1 80.49 561 LEU B CA 1
ATOM 11236 C C . LEU B 1 561 ? 6.135 -46.514 -16.584 1 80.49 561 LEU B C 1
ATOM 11238 O O . LEU B 1 561 ? 6.104 -47.542 -15.905 1 80.49 561 LEU B O 1
ATOM 11242 N N . LYS B 1 562 ? 5.496 -45.475 -16.259 1 83.21 562 LYS B N 1
ATOM 11243 C CA . LYS B 1 562 ? 4.666 -45.433 -15.058 1 83.21 562 LYS B CA 1
ATOM 11244 C C . LYS B 1 562 ? 3.42 -46.298 -15.22 1 83.21 562 LYS B C 1
ATOM 11246 O O . LYS B 1 562 ? 2.99 -46.96 -14.273 1 83.21 562 LYS B O 1
ATOM 11251 N N . LEU B 1 563 ? 2.837 -46.284 -16.384 1 81.12 563 LEU B N 1
ATOM 11252 C CA . LEU B 1 563 ? 1.645 -47.08 -16.655 1 81.12 563 LEU B CA 1
ATOM 11253 C C . LEU B 1 563 ? 1.976 -48.569 -16.662 1 81.12 563 LEU B C 1
ATOM 11255 O O . LEU B 1 563 ? 1.152 -49.393 -16.259 1 81.12 563 LEU B O 1
ATOM 11259 N N . ARG B 1 564 ? 3.27 -48.8 -17.032 1 76.4 564 ARG B N 1
ATOM 11260 C CA . ARG B 1 564 ? 3.672 -50.2 -17.112 1 76.4 564 ARG B CA 1
ATOM 11261 C C . ARG B 1 564 ? 4.103 -50.725 -15.746 1 76.4 564 ARG B C 1
ATOM 11263 O O . ARG B 1 564 ? 3.764 -51.851 -15.373 1 76.4 564 ARG B O 1
ATOM 11270 N N . PHE B 1 565 ? 4.73 -49.87 -14.951 1 76.97 565 PHE B N 1
ATOM 11271 C CA . PHE B 1 565 ? 5.346 -50.38 -13.732 1 76.97 565 PHE B CA 1
ATOM 11272 C C . PHE B 1 565 ? 4.534 -49.978 -12.506 1 76.97 565 PHE B C 1
ATOM 11274 O O . PHE B 1 565 ? 4.616 -50.627 -11.461 1 76.97 565 PHE B O 1
ATOM 11281 N N . LEU B 1 566 ? 3.779 -48.882 -12.567 1 75.22 566 LEU B N 1
ATOM 11282 C CA . LEU B 1 566 ? 3.103 -48.379 -11.376 1 75.22 566 LEU B CA 1
ATOM 11283 C C . LEU B 1 566 ? 1.589 -48.494 -11.521 1 75.22 566 LEU B C 1
ATOM 11285 O O . LEU B 1 566 ? 0.847 -48.2 -10.581 1 75.22 566 LEU B O 1
ATOM 11289 N N . ALA B 1 567 ? 1.093 -48.879 -12.62 1 79.1 567 ALA B N 1
ATOM 11290 C CA . ALA B 1 567 ? -0.346 -48.939 -12.865 1 79.1 567 ALA B CA 1
ATOM 11291 C C . ALA B 1 567 ? -0.883 -50.349 -12.633 1 79.1 567 ALA B C 1
ATOM 11293 O O . ALA B 1 567 ? -1.368 -50.996 -13.565 1 79.1 567 ALA B O 1
ATOM 11294 N N . SER B 1 568 ? -0.84 -50.726 -11.377 1 80.79 568 SER B N 1
ATOM 11295 C CA . SER B 1 568 ? -1.285 -52.08 -11.062 1 80.79 568 SER B CA 1
ATOM 11296 C C . SER B 1 568 ? -2.752 -52.097 -10.645 1 80.79 568 SER B C 1
ATOM 11298 O O . SER B 1 568 ? -3.377 -53.158 -10.599 1 80.79 568 SER B O 1
ATOM 11300 N N . THR B 1 569 ? -3.283 -50.948 -10.342 1 86.63 569 THR B N 1
ATOM 11301 C CA . THR B 1 569 ? -4.682 -50.833 -9.946 1 86.63 569 THR B CA 1
ATOM 11302 C C . THR B 1 569 ? -5.419 -49.845 -10.845 1 86.63 569 THR B C 1
ATOM 11304 O O . THR B 1 569 ? -4.793 -49.026 -11.521 1 86.63 569 THR B O 1
ATOM 11307 N N . PRO B 1 570 ? -6.72 -50.023 -10.963 1 86 570 PRO B N 1
ATOM 11308 C CA . PRO B 1 570 ? -7.475 -49.047 -11.753 1 86 570 PRO B CA 1
ATOM 11309 C C . PRO B 1 570 ? -7.264 -47.612 -11.276 1 86 570 PRO B C 1
ATOM 11311 O O . PRO B 1 570 ? -7.199 -46.689 -12.092 1 86 570 PRO B O 1
ATOM 11314 N N . ARG B 1 571 ? -7.121 -47.441 -10.058 1 87.46 571 ARG B N 1
ATOM 11315 C CA . ARG B 1 571 ? -6.892 -46.107 -9.512 1 87.46 571 ARG B CA 1
ATOM 11316 C C . ARG B 1 571 ? -5.521 -45.577 -9.919 1 87.46 571 ARG B C 1
ATOM 11318 O O . ARG B 1 571 ? -5.375 -44.394 -10.232 1 87.46 571 ARG B O 1
ATOM 11325 N N . ALA B 1 572 ? -4.626 -46.391 -9.833 1 85.32 572 ALA B N 1
ATOM 11326 C CA . ALA B 1 572 ? -3.282 -45.985 -10.233 1 85.32 572 ALA B CA 1
ATOM 11327 C C . ALA B 1 572 ? -3.233 -45.637 -11.718 1 85.32 572 ALA B C 1
ATOM 11329 O O . ALA B 1 572 ? -2.54 -44.7 -12.12 1 85.32 572 ALA B O 1
ATOM 11330 N N . ILE B 1 573 ? -4.004 -46.473 -12.498 1 84.88 573 ILE B N 1
ATOM 11331 C CA . ILE B 1 573 ? -4.063 -46.186 -13.927 1 84.88 573 ILE B CA 1
ATOM 11332 C C . ILE B 1 573 ? -4.747 -44.841 -14.156 1 84.88 573 ILE B C 1
ATOM 11334 O O . ILE B 1 573 ? -4.296 -44.039 -14.978 1 84.88 573 ILE B O 1
ATOM 11338 N N . TRP B 1 574 ? -5.77 -44.634 -13.451 1 83.54 574 TRP B N 1
ATOM 11339 C CA . TRP B 1 574 ? -6.485 -43.366 -13.558 1 83.54 574 TRP B CA 1
ATOM 11340 C C . TRP B 1 574 ? -5.58 -42.197 -13.186 1 83.54 574 TRP B C 1
ATOM 11342 O O . TRP B 1 574 ? -5.533 -41.19 -13.896 1 83.54 574 TRP B O 1
ATOM 11352 N N . ARG B 1 575 ? -4.849 -42.3 -12.134 1 82.81 575 ARG B N 1
ATOM 11353 C CA . ARG B 1 575 ? -3.998 -41.226 -11.634 1 82.81 575 ARG B CA 1
ATOM 11354 C C . ARG B 1 575 ? -2.849 -40.944 -12.596 1 82.81 575 ARG B C 1
ATOM 11356 O O . ARG B 1 575 ? -2.478 -39.788 -12.807 1 82.81 575 ARG B O 1
ATOM 11363 N N . GLN B 1 576 ? -2.403 -42 -13.144 1 80.25 576 GLN B N 1
ATOM 11364 C CA . GLN B 1 576 ? -1.24 -41.85 -14.012 1 80.25 576 GLN B CA 1
ATOM 11365 C C . GLN B 1 576 ? -1.652 -41.403 -15.412 1 80.25 576 GLN B C 1
ATOM 11367 O O . GLN B 1 576 ? -0.84 -40.851 -16.157 1 80.25 576 GLN B O 1
ATOM 11372 N N . SER B 1 577 ? -2.923 -41.629 -15.734 1 78.98 577 SER B N 1
ATOM 11373 C CA . SER B 1 577 ? -3.389 -41.28 -17.072 1 78.98 577 SER B CA 1
ATOM 11374 C C . SER B 1 577 ? -3.889 -39.84 -17.125 1 78.98 577 SER B C 1
ATOM 11376 O O . SER B 1 577 ? -4.219 -39.331 -18.198 1 78.98 577 SER B O 1
ATOM 11378 N N . GLN B 1 578 ? -3.882 -39.218 -16.039 1 79.28 578 GLN B N 1
ATOM 11379 C CA . GLN B 1 578 ? -4.372 -37.844 -16.021 1 79.28 578 GLN B CA 1
ATOM 11380 C C . GLN B 1 578 ? -3.421 -36.911 -16.766 1 79.28 578 GLN B C 1
ATOM 11382 O O . GLN B 1 578 ? -2.203 -37.094 -16.723 1 79.28 578 GLN B O 1
ATOM 11387 N N . PRO B 1 579 ? -4.07 -35.995 -17.49 1 81.07 579 PRO B N 1
ATOM 11388 C CA . PRO B 1 579 ? -3.218 -35.041 -18.203 1 81.07 579 PRO B CA 1
ATOM 11389 C C . PRO B 1 579 ? -2.376 -34.183 -17.261 1 81.07 579 PRO B C 1
ATOM 11391 O O . PRO B 1 579 ? -2.697 -34.064 -16.076 1 81.07 579 PRO B O 1
ATOM 11394 N N . LEU B 1 580 ? -1.331 -33.698 -17.791 1 82.56 580 LEU B N 1
ATOM 11395 C CA . LEU B 1 580 ? -0.41 -32.867 -17.023 1 82.56 580 LEU B CA 1
ATOM 11396 C C . LEU B 1 580 ? -1.054 -31.533 -16.662 1 82.56 580 LEU B C 1
ATOM 11398 O O . LEU B 1 580 ? -1.822 -30.976 -17.45 1 82.56 580 LEU B O 1
ATOM 11402 N N . VAL B 1 581 ? -0.816 -31.147 -15.493 1 83.61 581 VAL B N 1
ATOM 11403 C CA . VAL B 1 581 ? -1.339 -29.871 -15.018 1 83.61 581 VAL B CA 1
ATOM 11404 C C . VAL B 1 581 ? -0.288 -28.779 -15.208 1 83.61 581 VAL B C 1
ATOM 11406 O O . VAL B 1 581 ? 0.887 -28.978 -14.892 1 83.61 581 VAL B O 1
ATOM 11409 N N . TYR B 1 582 ? -0.693 -27.741 -15.837 1 84.82 582 TYR B N 1
ATOM 11410 C CA . TYR B 1 582 ? 0.203 -26.605 -16.026 1 84.82 582 TYR B CA 1
ATOM 11411 C C . TYR B 1 582 ? 0.297 -25.767 -14.757 1 84.82 582 TYR B C 1
ATOM 11413 O O . TYR B 1 582 ? -0.691 -25.165 -14.329 1 84.82 582 TYR B O 1
ATOM 11421 N N . LEU B 1 583 ? 1.454 -25.775 -14.113 1 84.06 583 LEU B N 1
ATOM 11422 C CA . LEU B 1 583 ? 1.7 -24.903 -12.969 1 84.06 583 LEU B CA 1
ATOM 11423 C C . LEU B 1 583 ? 2.371 -23.606 -13.409 1 84.06 583 LEU B C 1
ATOM 11425 O O . LEU B 1 583 ? 3.531 -23.613 -13.828 1 84.06 583 LEU B O 1
ATOM 11429 N N . SER B 1 584 ? 1.685 -22.535 -13.346 1 85.31 584 SER B N 1
ATOM 11430 C CA . SER B 1 584 ? 2.106 -21.262 -13.921 1 85.31 584 SER B CA 1
ATOM 11431 C C . SER B 1 584 ? 3.207 -20.615 -13.088 1 85.31 584 SER B C 1
ATOM 11433 O O . SER B 1 584 ? 3.897 -19.708 -13.558 1 85.31 584 SER B O 1
ATOM 11435 N N . GLY B 1 585 ? 3.505 -21.044 -11.89 1 85.59 585 GLY B N 1
ATOM 11436 C CA . GLY B 1 585 ? 4.434 -20.373 -10.994 1 85.59 585 GLY B CA 1
ATOM 11437 C C . GLY B 1 585 ? 5.825 -20.225 -11.579 1 85.59 585 GLY B C 1
ATOM 11438 O O . GLY B 1 585 ? 6.349 -19.113 -11.674 1 85.59 585 GLY B O 1
ATOM 11439 N N . VAL B 1 586 ? 6.342 -21.298 -12.127 1 87.22 586 VAL B N 1
ATOM 11440 C CA . VAL B 1 586 ? 7.733 -21.313 -12.569 1 87.22 586 VAL B CA 1
ATOM 11441 C C . VAL B 1 586 ? 7.832 -20.744 -13.982 1 87.22 586 VAL B C 1
ATOM 11443 O O . VAL B 1 586 ? 8.604 -19.814 -14.231 1 87.22 586 VAL B O 1
ATOM 11446 N N . PRO B 1 587 ? 7.039 -21.185 -14.918 1 89.17 587 PRO B N 1
ATOM 11447 C CA . PRO B 1 587 ? 7.186 -20.697 -16.291 1 89.17 587 PRO B CA 1
ATOM 11448 C C . PRO B 1 587 ? 6.872 -19.209 -16.425 1 89.17 587 PRO B C 1
ATOM 11450 O O . PRO B 1 587 ? 7.545 -18.497 -17.176 1 89.17 587 PRO B O 1
ATOM 11453 N N . MET B 1 588 ? 5.939 -18.746 -15.768 1 92.54 588 MET B N 1
ATOM 11454 C CA . MET B 1 588 ? 5.582 -17.336 -15.892 1 92.54 588 MET B CA 1
ATOM 11455 C C . MET B 1 588 ? 6.694 -16.443 -15.35 1 92.54 588 MET B C 1
ATOM 11457 O O . MET B 1 588 ? 6.973 -15.383 -15.912 1 92.54 588 MET B O 1
ATOM 11461 N N . ALA B 1 589 ? 7.231 -16.861 -14.231 1 92.32 589 ALA B N 1
ATOM 11462 C CA . ALA B 1 589 ? 8.354 -16.106 -13.682 1 92.32 589 ALA B CA 1
ATOM 11463 C C . ALA B 1 589 ? 9.534 -16.096 -14.649 1 92.32 589 ALA B C 1
ATOM 11465 O O . ALA B 1 589 ? 10.199 -15.071 -14.817 1 92.32 589 ALA B O 1
ATOM 11466 N N . SER B 1 590 ? 9.779 -17.193 -15.317 1 91.01 590 SER B N 1
ATOM 11467 C CA . SER B 1 590 ? 10.891 -17.305 -16.255 1 91.01 590 SER B CA 1
ATOM 11468 C C . SER B 1 590 ? 10.67 -16.427 -17.482 1 91.01 590 SER B C 1
ATOM 11470 O O . SER B 1 590 ? 11.602 -15.784 -17.969 1 91.01 590 SER B O 1
ATOM 11472 N N . HIS B 1 591 ? 9.478 -16.433 -17.981 1 94.36 591 HIS B N 1
ATOM 11473 C CA . HIS B 1 591 ? 9.168 -15.604 -19.14 1 94.36 591 HIS B CA 1
ATOM 11474 C C . HIS B 1 591 ? 9.269 -14.121 -18.8 1 94.36 591 HIS B C 1
ATOM 11476 O O . HIS B 1 591 ? 9.739 -13.323 -19.614 1 94.36 591 HIS B O 1
ATOM 11482 N N . SER B 1 592 ? 8.772 -13.823 -17.591 1 94.98 592 SER B N 1
ATOM 11483 C CA . SER B 1 592 ? 8.887 -12.436 -17.152 1 94.98 592 SER B CA 1
ATOM 11484 C C . SER B 1 592 ? 10.347 -12.02 -17.01 1 94.98 592 SER B C 1
ATOM 11486 O O . SER B 1 592 ? 10.698 -10.868 -17.274 1 94.98 592 SER B O 1
ATOM 11488 N N . PHE B 1 593 ? 11.152 -12.946 -16.585 1 93.73 593 PHE B N 1
ATOM 11489 C CA . PHE B 1 593 ? 12.574 -12.656 -16.45 1 93.73 593 PHE B CA 1
ATOM 11490 C C . PHE B 1 593 ? 13.199 -12.365 -17.809 1 93.73 593 PHE B C 1
ATOM 11492 O O . PHE B 1 593 ? 13.966 -11.411 -17.955 1 93.73 593 PHE B O 1
ATOM 11499 N N . ILE B 1 594 ? 12.867 -13.141 -18.807 1 94.08 594 ILE B N 1
ATOM 11500 C CA . ILE B 1 594 ? 13.419 -12.93 -20.141 1 94.08 594 ILE B CA 1
ATOM 11501 C C . ILE B 1 594 ? 12.937 -11.591 -20.693 1 94.08 594 ILE B C 1
ATOM 11503 O O . ILE B 1 594 ? 13.685 -10.888 -21.377 1 94.08 594 ILE B O 1
ATOM 11507 N N . ALA B 1 595 ? 11.707 -11.298 -20.397 1 95.43 595 ALA B N 1
ATOM 11508 C CA . ALA B 1 595 ? 11.196 -9.991 -20.801 1 95.43 595 ALA B CA 1
ATOM 11509 C C . ALA B 1 595 ? 11.977 -8.865 -20.13 1 95.43 595 ALA B C 1
ATOM 11511 O O . ALA B 1 595 ? 12.233 -7.826 -20.744 1 95.43 595 ALA B O 1
ATOM 11512 N N . THR B 1 596 ? 12.327 -9.082 -18.913 1 94.79 596 THR B N 1
ATOM 11513 C CA . THR B 1 596 ? 13.109 -8.092 -18.181 1 94.79 596 THR B CA 1
ATOM 11514 C C . THR B 1 596 ? 14.482 -7.907 -18.819 1 94.79 596 THR B C 1
ATOM 11516 O O . THR B 1 596 ? 14.975 -6.783 -18.93 1 94.79 596 THR B O 1
ATOM 11519 N N . VAL B 1 597 ? 15.057 -8.99 -19.173 1 92.47 597 VAL B N 1
ATOM 11520 C CA . VAL B 1 597 ? 16.35 -8.923 -19.846 1 92.47 597 VAL B CA 1
ATOM 11521 C C . VAL B 1 597 ? 16.213 -8.148 -21.154 1 92.47 597 VAL B C 1
ATOM 11523 O O . VAL B 1 597 ? 17.038 -7.284 -21.46 1 92.47 597 VAL B O 1
ATOM 11526 N N . GLY B 1 598 ? 15.206 -8.459 -21.877 1 93.65 598 GLY B N 1
ATOM 11527 C CA . GLY B 1 598 ? 14.967 -7.772 -23.137 1 93.65 598 GLY B CA 1
ATOM 11528 C C . GLY B 1 598 ? 14.747 -6.281 -22.971 1 93.65 598 GLY B C 1
ATOM 11529 O O . GLY B 1 598 ? 15.293 -5.479 -23.732 1 93.65 598 GLY B O 1
ATOM 11530 N N . VAL B 1 599 ? 14.016 -5.911 -21.991 1 94.24 599 VAL B N 1
ATOM 11531 C CA . VAL B 1 599 ? 13.7 -4.507 -21.749 1 94.24 599 VAL B CA 1
ATOM 11532 C C . VAL B 1 599 ? 14.939 -3.781 -21.23 1 94.24 599 VAL B C 1
ATOM 11534 O O . VAL B 1 599 ? 15.171 -2.617 -21.568 1 94.24 599 VAL B O 1
ATOM 11537 N N . THR B 1 600 ? 15.665 -4.443 -20.454 1 91.14 600 THR B N 1
ATOM 11538 C CA . THR B 1 600 ? 16.878 -3.843 -19.908 1 91.14 600 THR B CA 1
ATOM 11539 C C . THR B 1 600 ? 17.858 -3.494 -21.025 1 91.14 600 THR B C 1
ATOM 11541 O O . THR B 1 600 ? 18.466 -2.422 -21.011 1 91.14 600 THR B O 1
ATOM 11544 N N . TYR B 1 601 ? 17.97 -4.331 -22.068 1 90.21 601 TYR B N 1
ATOM 11545 C CA . TYR B 1 601 ? 18.981 -4.171 -23.108 1 90.21 601 TYR B CA 1
ATOM 11546 C C . TYR B 1 601 ? 18.374 -3.569 -24.37 1 90.21 601 TYR B C 1
ATOM 11548 O O . TYR B 1 601 ? 19.036 -3.492 -25.408 1 90.21 601 TYR B O 1
ATOM 11556 N N . MET B 1 602 ? 17.156 -3.165 -24.317 1 90.74 602 MET B N 1
ATOM 11557 C CA . MET B 1 602 ? 16.432 -2.77 -25.522 1 90.74 602 MET B CA 1
ATOM 11558 C C . MET B 1 602 ? 17.141 -1.62 -26.229 1 90.74 602 MET B C 1
ATOM 11560 O O . MET B 1 602 ? 17.204 -1.587 -27.46 1 90.74 602 MET B O 1
ATOM 11564 N N . THR B 1 603 ? 17.772 -0.681 -25.46 1 90.32 603 THR B N 1
ATOM 11565 C CA . THR B 1 603 ? 18.461 0.427 -26.112 1 90.32 603 THR B CA 1
ATOM 11566 C C . THR B 1 603 ? 19.972 0.299 -25.944 1 90.32 603 THR B C 1
ATOM 11568 O O . THR B 1 603 ? 20.735 1.072 -26.528 1 90.32 603 THR B O 1
ATOM 11571 N N . ILE B 1 604 ? 20.378 -0.633 -25.173 1 87.89 604 ILE B N 1
ATOM 11572 C CA . ILE B 1 604 ? 21.799 -0.807 -24.895 1 87.89 604 ILE B CA 1
ATOM 11573 C C . ILE B 1 604 ? 22.412 -1.761 -25.919 1 87.89 604 ILE B C 1
ATOM 11575 O O . ILE B 1 604 ? 23.501 -1.508 -26.438 1 87.89 604 ILE B O 1
ATOM 11579 N N . ALA B 1 605 ? 21.739 -2.875 -26.143 1 88.21 605 ALA B N 1
ATOM 11580 C CA . ALA B 1 605 ? 22.15 -3.89 -27.109 1 88.21 605 ALA B CA 1
ATOM 11581 C C . ALA B 1 605 ? 20.954 -4.414 -27.899 1 88.21 605 ALA B C 1
ATOM 11583 O O . ALA B 1 605 ? 20.333 -5.406 -27.511 1 88.21 605 ALA B O 1
ATOM 11584 N N . PRO B 1 606 ? 20.665 -3.85 -29.029 1 86.49 606 PRO B N 1
ATOM 11585 C CA . PRO B 1 606 ? 19.475 -4.201 -29.807 1 86.49 606 PRO B CA 1
ATOM 11586 C C . PRO B 1 606 ? 19.456 -5.67 -30.225 1 86.49 606 PRO B C 1
ATOM 11588 O O . PRO B 1 606 ? 18.387 -6.225 -30.495 1 86.49 606 PRO B O 1
ATOM 11591 N N . LEU B 1 607 ? 20.591 -6.324 -30.274 1 87.56 607 LEU B N 1
ATOM 11592 C CA . LEU B 1 607 ? 20.643 -7.734 -30.644 1 87.56 607 LEU B CA 1
ATOM 11593 C C . LEU B 1 607 ? 19.891 -8.59 -29.63 1 87.56 607 LEU B C 1
ATOM 11595 O O . LEU B 1 607 ? 19.302 -9.612 -29.99 1 87.56 607 LEU B O 1
ATOM 11599 N N . VAL B 1 608 ? 19.905 -8.214 -28.443 1 89 608 VAL B N 1
ATOM 11600 C CA . VAL B 1 608 ? 19.2 -8.947 -27.396 1 89 608 VAL B CA 1
ATOM 11601 C C . VAL B 1 608 ? 17.696 -8.893 -27.651 1 89 608 VAL B C 1
ATOM 11603 O O . VAL B 1 608 ? 16.986 -9.875 -27.423 1 89 608 VAL B O 1
ATOM 11606 N N . SER B 1 609 ? 17.212 -7.778 -28.179 1 92.07 609 SER B N 1
ATOM 11607 C CA . SER B 1 609 ? 15.787 -7.629 -28.453 1 92.07 609 SER B CA 1
ATOM 11608 C C . SER B 1 609 ? 15.344 -8.543 -29.59 1 92.07 609 SER B C 1
ATOM 11610 O O . SER B 1 609 ? 14.222 -9.055 -29.582 1 92.07 609 SER B O 1
ATOM 11612 N N . ILE B 1 610 ? 16.22 -8.79 -30.47 1 91.66 610 ILE B N 1
ATOM 11613 C CA . ILE B 1 610 ? 15.899 -9.676 -31.583 1 91.66 610 ILE B CA 1
ATOM 11614 C C . ILE B 1 610 ? 15.807 -11.117 -31.086 1 91.66 610 ILE B C 1
ATOM 11616 O O . ILE B 1 610 ? 14.927 -11.87 -31.508 1 91.66 610 ILE B O 1
ATOM 11620 N N . MET B 1 611 ? 16.711 -11.432 -30.249 1 91.53 611 MET B N 1
ATOM 11621 C CA . MET B 1 611 ? 16.672 -12.779 -29.686 1 91.53 611 MET B CA 1
ATOM 11622 C C . MET B 1 611 ? 15.435 -12.968 -28.814 1 91.53 611 MET B C 1
ATOM 11624 O O . MET B 1 611 ? 14.868 -14.061 -28.763 1 91.53 611 MET B O 1
ATOM 11628 N N . CYS B 1 612 ? 15.061 -11.944 -28.111 1 93.74 612 CYS B N 1
ATOM 11629 C CA . CYS B 1 612 ? 13.848 -12.019 -27.304 1 93.74 612 CYS B CA 1
ATOM 11630 C C . CYS B 1 612 ? 12.615 -12.176 -28.186 1 93.74 612 CYS B C 1
ATOM 11632 O O . CYS B 1 612 ? 11.657 -12.852 -27.806 1 93.74 612 CYS B O 1
ATOM 11634 N N . LEU B 1 613 ? 12.627 -11.553 -29.356 1 95.03 613 LEU B N 1
ATOM 11635 C CA . LEU B 1 613 ? 11.543 -11.731 -30.316 1 95.03 613 LEU B CA 1
ATOM 11636 C C . LEU B 1 613 ? 11.405 -13.197 -30.714 1 95.03 613 LEU B C 1
ATOM 11638 O O . LEU B 1 613 ? 10.294 -13.732 -30.751 1 95.03 613 LEU B O 1
ATOM 11642 N N . MET B 1 614 ? 12.497 -13.796 -30.95 1 92.91 614 MET B N 1
ATOM 11643 C CA . MET B 1 614 ? 12.486 -15.214 -31.296 1 92.91 614 MET B CA 1
ATOM 11644 C C . MET B 1 614 ? 11.989 -16.057 -30.126 1 92.91 614 MET B C 1
ATOM 11646 O O . MET B 1 614 ? 11.213 -16.995 -30.317 1 92.91 614 MET B O 1
ATOM 11650 N N . TYR B 1 615 ? 12.414 -15.739 -28.97 1 94.24 615 TYR B N 1
ATOM 11651 C CA . TYR B 1 615 ? 12.015 -16.457 -27.764 1 94.24 615 TYR B CA 1
ATOM 11652 C C . TYR B 1 615 ? 10.502 -16.429 -27.589 1 94.24 615 TYR B C 1
ATOM 11654 O O . TYR B 1 615 ? 9.867 -17.477 -27.453 1 94.24 615 TYR B O 1
ATOM 11662 N N . PHE B 1 616 ? 9.908 -15.284 -27.626 1 95.98 616 PHE B N 1
ATOM 11663 C CA . PHE B 1 616 ? 8.479 -15.153 -27.367 1 95.98 616 PHE B CA 1
ATOM 11664 C C . PHE B 1 616 ? 7.665 -15.672 -28.546 1 95.98 616 PHE B C 1
ATOM 11666 O O . PHE B 1 616 ? 6.556 -16.179 -28.366 1 95.98 616 PHE B O 1
ATOM 11673 N N . GLY B 1 617 ? 8.238 -15.606 -29.702 1 93.79 617 GLY B N 1
ATOM 11674 C CA . GLY B 1 617 ? 7.557 -16.163 -30.86 1 93.79 617 GLY B CA 1
ATOM 11675 C C . GLY B 1 617 ? 7.418 -17.673 -30.8 1 93.79 617 GLY B C 1
ATOM 11676 O O . GLY B 1 617 ? 6.32 -18.207 -30.969 1 93.79 617 GLY B O 1
ATOM 11677 N N . PHE B 1 618 ? 8.487 -18.351 -30.505 1 93.47 618 PHE B N 1
ATOM 11678 C CA . PHE B 1 618 ? 8.473 -19.808 -30.46 1 93.47 618 PHE B CA 1
ATOM 11679 C C . PHE B 1 618 ? 7.682 -20.306 -29.257 1 93.47 618 PHE B C 1
ATOM 11681 O O . PHE B 1 618 ? 6.986 -21.32 -29.341 1 93.47 618 PHE B O 1
ATOM 11688 N N . TRP B 1 619 ? 7.774 -19.616 -28.2 1 93.91 619 TRP B N 1
ATOM 11689 C CA . TRP B 1 619 ? 7.022 -20.027 -27.018 1 93.91 619 TRP B CA 1
ATOM 11690 C C . TRP B 1 619 ? 5.528 -19.793 -27.215 1 93.91 619 TRP B C 1
ATOM 11692 O O . TRP B 1 619 ? 4.702 -20.554 -26.707 1 93.91 619 TRP B O 1
ATOM 11702 N N . TYR B 1 620 ? 5.188 -18.707 -27.921 1 93.65 620 TYR B N 1
ATOM 11703 C CA . TYR B 1 620 ? 3.787 -18.46 -28.24 1 93.65 620 TYR B CA 1
ATOM 11704 C C . TYR B 1 620 ? 3.194 -19.622 -29.028 1 93.65 620 TYR B C 1
ATOM 11706 O O . TYR B 1 620 ? 2.104 -20.104 -28.709 1 93.65 620 TYR B O 1
ATOM 11714 N N . LEU B 1 621 ? 3.914 -20.098 -29.929 1 90.9 621 LEU B N 1
ATOM 11715 C CA . LEU B 1 621 ? 3.456 -21.21 -30.753 1 90.9 621 LEU B CA 1
ATOM 11716 C C . LEU B 1 621 ? 3.376 -22.495 -29.935 1 90.9 621 LEU B C 1
ATOM 11718 O O . LEU B 1 621 ? 2.427 -23.27 -30.079 1 90.9 621 LEU B O 1
ATOM 11722 N N . ALA B 1 622 ? 4.317 -22.666 -29.118 1 91.61 622 ALA B N 1
ATOM 11723 C CA . ALA B 1 622 ? 4.346 -23.867 -28.287 1 91.61 622 ALA B CA 1
ATOM 11724 C C . ALA B 1 622 ? 3.186 -23.875 -27.296 1 91.61 622 ALA B C 1
ATOM 11726 O O . ALA B 1 622 ? 2.527 -24.901 -27.111 1 91.61 622 ALA B O 1
ATOM 11727 N N . TYR B 1 623 ? 2.912 -22.77 -26.693 1 91.76 623 TYR B N 1
ATOM 11728 C CA . TYR B 1 623 ? 1.859 -22.705 -25.685 1 91.76 623 TYR B CA 1
ATOM 11729 C C . TYR B 1 623 ? 0.481 -22.782 -26.331 1 91.76 623 TYR B C 1
ATOM 11731 O O . TYR B 1 623 ? -0.467 -23.29 -25.727 1 91.76 623 TYR B O 1
ATOM 11739 N N . MET B 1 624 ? 0.404 -22.297 -27.514 1 90.6 624 MET B N 1
ATOM 11740 C CA . MET B 1 624 ? -0.865 -22.42 -28.225 1 90.6 624 MET B CA 1
ATOM 11741 C C . MET B 1 624 ? -1.257 -23.884 -28.391 1 90.6 624 MET B C 1
ATOM 11743 O O . MET B 1 624 ? -2.435 -24.231 -28.293 1 90.6 624 MET B O 1
ATOM 11747 N N . TYR B 1 625 ? -0.302 -24.637 -28.523 1 89.9 625 TYR B N 1
ATOM 11748 C CA . TYR B 1 625 ? -0.581 -26.06 -28.677 1 89.9 625 TYR B CA 1
ATOM 11749 C C . TYR B 1 625 ? -0.702 -26.743 -27.32 1 89.9 625 TYR B C 1
ATOM 11751 O O . TYR B 1 625 ? -1.669 -27.466 -27.065 1 89.9 625 TYR B O 1
ATOM 11759 N N . GLN B 1 626 ? 0.229 -26.525 -26.499 1 91.31 626 GLN B N 1
ATOM 11760 C CA . GLN B 1 626 ? 0.318 -27.244 -25.233 1 91.31 626 GLN B CA 1
ATOM 11761 C C . GLN B 1 626 ? -0.895 -26.959 -24.352 1 91.31 626 GLN B C 1
ATOM 11763 O O . GLN B 1 626 ? -1.42 -27.863 -23.698 1 91.31 626 GLN B O 1
ATOM 11768 N N . MET B 1 627 ? -1.383 -25.792 -24.334 1 89.56 627 MET B N 1
ATOM 11769 C CA . MET B 1 627 ? -2.492 -25.423 -23.458 1 89.56 627 MET B CA 1
ATOM 11770 C C . MET B 1 627 ? -3.813 -25.964 -23.994 1 89.56 627 MET B C 1
ATOM 11772 O O . MET B 1 627 ? -4.715 -26.289 -23.22 1 89.56 627 MET B O 1
ATOM 11776 N N . GLN B 1 628 ? -3.853 -26.058 -25.19 1 87.36 628 GLN B N 1
ATOM 11777 C CA . GLN B 1 628 ? -5.113 -26.489 -25.785 1 87.36 628 GLN B CA 1
ATOM 11778 C C . GLN B 1 628 ? -5.188 -28.011 -25.872 1 87.36 628 GLN B C 1
ATOM 11780 O O . GLN B 1 628 ? -6.276 -28.589 -25.809 1 87.36 628 GLN B O 1
ATOM 11785 N N . TYR B 1 629 ? -4.036 -28.657 -25.921 1 88.54 629 TYR B N 1
ATOM 11786 C CA . TYR B 1 629 ? -4.126 -30.077 -26.244 1 88.54 629 TYR B CA 1
ATOM 11787 C C . TYR B 1 629 ? -3.463 -30.925 -25.166 1 88.54 629 TYR B C 1
ATOM 11789 O O . TYR B 1 629 ? -3.727 -32.126 -25.062 1 88.54 629 TYR B O 1
ATOM 11797 N N . VAL B 1 630 ? -2.697 -30.353 -24.392 1 88.16 630 VAL B N 1
ATOM 11798 C CA . VAL B 1 630 ? -1.92 -31.218 -23.51 1 88.16 630 VAL B CA 1
ATOM 11799 C C . VAL B 1 630 ? -2.26 -30.909 -22.054 1 88.16 630 VAL B C 1
ATOM 11801 O O . VAL B 1 630 ? -2.651 -31.803 -21.298 1 88.16 630 VAL B O 1
ATOM 11804 N N . TYR B 1 631 ? -2.244 -29.669 -21.621 1 87.61 631 TYR B N 1
ATOM 11805 C CA . TYR B 1 631 ? -2.349 -29.31 -20.211 1 87.61 631 TYR B CA 1
ATOM 11806 C C . TYR B 1 631 ? -3.808 -29.205 -19.782 1 87.61 631 TYR B C 1
ATOM 11808 O O . TYR B 1 631 ? -4.656 -28.747 -20.551 1 87.61 631 TYR B O 1
ATOM 11816 N N . THR B 1 632 ? -3.996 -29.642 -18.557 1 82.32 632 THR B N 1
ATOM 11817 C CA . THR B 1 632 ? -5.318 -29.479 -17.961 1 82.32 632 THR B CA 1
ATOM 11818 C C . THR B 1 632 ? -5.289 -28.419 -16.864 1 82.32 632 THR B C 1
ATOM 11820 O O . THR B 1 632 ? -4.219 -28.052 -16.375 1 82.32 632 THR B O 1
ATOM 11823 N N . THR B 1 633 ? -6.513 -27.812 -16.667 1 73.96 633 THR B N 1
ATOM 11824 C CA . THR B 1 633 ? -6.611 -26.748 -15.674 1 73.96 633 THR B CA 1
ATOM 11825 C C . THR B 1 633 ? -7.252 -27.265 -14.389 1 73.96 633 THR B C 1
ATOM 11827 O O . THR B 1 633 ? -8.295 -27.922 -14.43 1 73.96 633 THR B O 1
ATOM 11830 N N . LYS B 1 634 ? -6.53 -27.274 -13.319 1 72.53 634 LYS B N 1
ATOM 11831 C CA . LYS B 1 634 ? -7.152 -27.682 -12.062 1 72.53 634 LYS B CA 1
ATOM 11832 C C . LYS B 1 634 ? -7.714 -26.478 -11.311 1 72.53 634 LYS B C 1
ATOM 11834 O O . LYS B 1 634 ? -8.918 -26.405 -11.057 1 72.53 634 LYS B O 1
ATOM 11839 N N . ASN B 1 635 ? -6.847 -25.586 -10.898 1 79.33 635 ASN B N 1
ATOM 11840 C CA . ASN B 1 635 ? -7.291 -24.413 -10.152 1 79.33 635 ASN B CA 1
A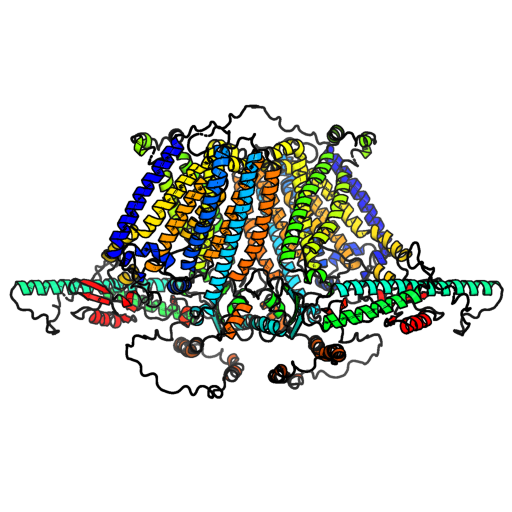TOM 11841 C C . ASN B 1 635 ? -7.034 -23.125 -10.929 1 79.33 635 ASN B C 1
ATOM 11843 O O . ASN B 1 635 ? -6.025 -23.005 -11.626 1 79.33 635 ASN B O 1
ATOM 11847 N N . GLN B 1 636 ? -8.149 -22.333 -10.988 1 82.51 636 GLN B N 1
ATOM 11848 C CA . GLN B 1 636 ? -8.063 -21.09 -11.747 1 82.51 636 GLN B CA 1
ATOM 11849 C C . GLN B 1 636 ? -8.091 -19.877 -10.821 1 82.51 636 GLN B C 1
ATOM 11851 O O . GLN B 1 636 ? -8.77 -19.891 -9.792 1 82.51 636 GLN B O 1
ATOM 11856 N N . THR B 1 637 ? -7.359 -18.914 -11.021 1 82.57 637 THR B N 1
ATOM 11857 C CA . THR B 1 637 ? -7.343 -17.678 -10.247 1 82.57 637 THR B CA 1
ATOM 11858 C C . THR B 1 637 ? -8.104 -16.574 -10.976 1 82.57 637 THR B C 1
ATOM 11860 O O . THR B 1 637 ? -8.459 -15.557 -10.377 1 82.57 637 THR B O 1
ATOM 11863 N N . GLY B 1 638 ? -8.398 -16.702 -12.24 1 83.39 638 GLY B N 1
ATOM 11864 C CA . GLY B 1 638 ? -9.131 -15.708 -13.008 1 83.39 638 GLY B CA 1
ATOM 11865 C C . GLY B 1 638 ? -8.272 -14.536 -13.442 1 83.39 638 GLY B C 1
ATOM 11866 O O . GLY B 1 638 ? -8.768 -13.418 -13.594 1 83.39 638 GLY B O 1
ATOM 11867 N N . GLY B 1 639 ? -6.944 -14.685 -13.485 1 85.02 639 GLY B N 1
ATOM 11868 C CA . GLY B 1 639 ? -6.128 -13.615 -14.035 1 85.02 639 GLY B CA 1
ATOM 11869 C C . GLY B 1 639 ? -5.138 -13.046 -13.036 1 85.02 639 GLY B C 1
ATOM 11870 O O . GLY B 1 639 ? -4.434 -12.079 -13.334 1 85.02 639 GLY B O 1
ATOM 11871 N N . LEU B 1 640 ? -4.99 -13.543 -11.875 1 88.2 640 LEU B N 1
ATOM 11872 C CA . LEU B 1 640 ? -4.071 -13.025 -10.868 1 88.2 640 LEU B CA 1
ATOM 11873 C C . LEU B 1 640 ? -2.622 -13.206 -11.309 1 88.2 640 LEU B C 1
ATOM 11875 O O . LEU B 1 640 ? -1.763 -12.381 -10.987 1 88.2 640 LEU B O 1
ATOM 11879 N N . TYR B 1 641 ? -2.396 -14.251 -12.081 1 91.2 641 TYR B N 1
ATOM 11880 C CA . TYR B 1 641 ? -1.036 -14.501 -12.545 1 91.2 641 TYR B CA 1
ATOM 11881 C C . TYR B 1 641 ? -0.617 -13.47 -13.586 1 91.2 641 TYR B C 1
ATOM 11883 O O . TYR B 1 641 ? 0.533 -13.023 -13.599 1 91.2 641 TYR B O 1
ATOM 11891 N N . LEU B 1 642 ? -1.585 -13.114 -14.406 1 92.48 642 LEU B N 1
ATOM 11892 C CA . LEU B 1 642 ? -1.311 -12.101 -15.419 1 92.48 642 LEU B CA 1
ATOM 11893 C C . LEU B 1 642 ? -1.026 -10.749 -14.773 1 92.48 642 LEU B C 1
ATOM 11895 O O . LEU B 1 642 ? -0.168 -9.999 -15.245 1 92.48 642 LEU B O 1
ATOM 11899 N N . TYR B 1 643 ? -1.723 -10.43 -13.716 1 92.23 643 TYR B N 1
ATOM 11900 C CA . TYR B 1 643 ? -1.503 -9.194 -12.974 1 92.23 643 TYR B CA 1
ATOM 11901 C C . TYR B 1 643 ? -0.099 -9.157 -12.381 1 92.23 643 TYR B C 1
ATOM 11903 O O . TYR B 1 643 ? 0.597 -8.143 -12.481 1 92.23 643 TYR B O 1
ATOM 11911 N N . ALA B 1 644 ? 0.262 -10.247 -11.815 1 92.42 644 ALA B N 1
ATOM 11912 C CA . ALA B 1 644 ? 1.59 -10.327 -11.211 1 92.42 644 ALA B CA 1
ATOM 11913 C C . ALA B 1 644 ? 2.682 -10.173 -12.266 1 92.42 644 ALA B C 1
ATOM 11915 O O . ALA B 1 644 ? 3.677 -9.48 -12.041 1 92.42 644 ALA B O 1
ATOM 11916 N N . ALA B 1 645 ? 2.493 -10.789 -13.372 1 93.61 645 ALA B N 1
ATOM 11917 C CA . ALA B 1 645 ? 3.474 -10.722 -14.452 1 93.61 645 ALA B CA 1
ATOM 11918 C C . ALA B 1 645 ? 3.562 -9.311 -15.026 1 93.61 645 ALA B C 1
ATOM 11920 O O . ALA B 1 645 ? 4.647 -8.845 -15.379 1 93.61 645 ALA B O 1
ATOM 11921 N N . ALA B 1 646 ? 2.423 -8.649 -15.11 1 93.96 646 ALA B N 1
ATOM 11922 C CA . ALA B 1 646 ? 2.397 -7.287 -15.637 1 93.96 646 ALA B CA 1
ATOM 11923 C C . ALA B 1 646 ? 3.166 -6.333 -14.728 1 93.96 646 ALA B C 1
ATOM 11925 O O . ALA B 1 646 ? 3.878 -5.448 -15.208 1 93.96 646 ALA B O 1
ATOM 11926 N N . LYS B 1 647 ? 3.056 -6.553 -13.477 1 92.35 647 LYS B N 1
ATOM 11927 C CA . LYS B 1 647 ? 3.723 -5.679 -12.516 1 92.35 647 LYS B CA 1
ATOM 11928 C C . LYS B 1 647 ? 5.235 -5.88 -12.547 1 92.35 647 LYS B C 1
ATOM 11930 O O . LYS B 1 647 ? 5.995 -4.959 -12.242 1 92.35 647 LYS B O 1
ATOM 11935 N N . GLN B 1 648 ? 5.622 -7.029 -12.927 1 94.42 648 GLN B N 1
ATOM 11936 C CA . GLN B 1 648 ? 7.049 -7.327 -12.984 1 94.42 648 GLN B CA 1
ATOM 11937 C C . GLN B 1 648 ? 7.73 -6.547 -14.105 1 94.42 648 GLN B C 1
ATOM 11939 O O . GLN B 1 648 ? 8.942 -6.328 -14.068 1 94.42 648 GLN B O 1
ATOM 11944 N N . LEU B 1 649 ? 6.984 -6.107 -15.076 1 95.2 649 LEU B N 1
ATOM 11945 C CA . LEU B 1 649 ? 7.543 -5.339 -16.184 1 95.2 649 LEU B CA 1
ATOM 11946 C C . LEU B 1 649 ? 7.964 -3.948 -15.724 1 95.2 649 LEU B C 1
ATOM 11948 O O . LEU B 1 649 ? 8.812 -3.312 -16.354 1 95.2 649 LEU B O 1
ATOM 11952 N N . PHE B 1 650 ? 7.368 -3.499 -14.59 1 94.87 650 PHE B N 1
ATOM 11953 C CA . PHE B 1 650 ? 7.8 -2.225 -14.028 1 94.87 650 PHE B CA 1
ATOM 11954 C C . PHE B 1 650 ? 9.219 -2.327 -13.482 1 94.87 650 PHE B C 1
ATOM 11956 O O . PHE B 1 650 ? 9.999 -1.378 -13.584 1 94.87 650 PHE B O 1
ATOM 11963 N N . VAL B 1 651 ? 9.505 -3.458 -12.945 1 92.77 651 VAL B N 1
ATOM 11964 C CA . VAL B 1 651 ? 10.854 -3.671 -12.432 1 92.77 651 VAL B CA 1
ATOM 11965 C C . VAL B 1 651 ? 11.861 -3.601 -13.578 1 92.77 651 VAL B C 1
ATOM 11967 O O . VAL B 1 651 ? 12.943 -3.029 -13.428 1 92.77 651 VAL B O 1
ATOM 11970 N N . ALA B 1 652 ? 11.466 -4.168 -14.666 1 93.81 652 ALA B N 1
ATOM 11971 C CA . ALA B 1 652 ? 12.315 -4.126 -15.854 1 93.81 652 ALA B CA 1
ATOM 11972 C C . ALA B 1 652 ? 12.571 -2.687 -16.294 1 93.81 652 ALA B C 1
ATOM 11974 O O . ALA B 1 652 ? 13.7 -2.328 -16.637 1 93.81 652 ALA B O 1
ATOM 11975 N N . LEU B 1 653 ? 11.571 -1.901 -16.213 1 94.91 653 LEU B N 1
ATOM 11976 C CA . LEU B 1 653 ? 11.691 -0.506 -16.621 1 94.91 653 LEU B CA 1
ATOM 11977 C C . LEU B 1 653 ? 12.579 0.269 -15.653 1 94.91 653 LEU B C 1
ATOM 11979 O O . LEU B 1 653 ? 13.373 1.113 -16.073 1 94.91 653 LEU B O 1
ATOM 11983 N N . TYR B 1 654 ? 12.41 -0.022 -14.378 1 92.12 654 TYR B N 1
ATOM 11984 C CA . TYR B 1 654 ? 13.232 0.661 -13.386 1 92.12 654 TYR B CA 1
ATOM 11985 C C . TYR B 1 654 ? 14.71 0.355 -13.598 1 92.12 654 TYR B C 1
ATOM 11987 O O . TYR B 1 654 ? 15.552 1.253 -13.53 1 92.12 654 TYR B O 1
ATOM 11995 N N . ILE B 1 655 ? 14.984 -0.906 -13.871 1 88.5 655 ILE B N 1
ATOM 11996 C CA . ILE B 1 655 ? 16.37 -1.31 -14.081 1 88.5 655 ILE B CA 1
ATOM 11997 C C . ILE B 1 655 ? 16.92 -0.633 -15.334 1 88.5 655 ILE B C 1
ATOM 11999 O O . ILE B 1 655 ? 18.029 -0.093 -15.319 1 88.5 655 ILE B O 1
ATOM 12003 N N . HIS B 1 656 ? 16.202 -0.608 -16.394 1 92.23 656 HIS B N 1
ATOM 12004 C CA . HIS B 1 656 ? 16.632 0.012 -17.642 1 92.23 656 HIS B CA 1
ATOM 12005 C C . HIS B 1 656 ? 16.897 1.502 -17.455 1 92.23 656 HIS B C 1
ATOM 12007 O O . HIS B 1 656 ? 17.921 2.017 -17.91 1 92.23 656 HIS B O 1
ATOM 12013 N N . GLU B 1 657 ? 16.004 2.203 -16.827 1 92.03 657 GLU B N 1
ATOM 12014 C CA . GLU B 1 657 ? 16.107 3.652 -16.681 1 92.03 657 GLU B CA 1
ATOM 12015 C C . GLU B 1 657 ? 17.27 4.034 -15.77 1 92.03 657 GLU B C 1
ATOM 12017 O O . GLU B 1 657 ? 17.943 5.04 -16.003 1 92.03 657 GLU B O 1
ATOM 12022 N N . LEU B 1 658 ? 17.46 3.222 -14.772 1 83.93 658 LEU B N 1
ATOM 12023 C CA . LEU B 1 658 ? 18.584 3.497 -13.883 1 83.93 658 LEU B CA 1
ATOM 12024 C C . LEU B 1 658 ? 19.911 3.252 -14.593 1 83.93 658 LEU B C 1
ATOM 12026 O O . LEU B 1 658 ? 20.862 4.017 -14.422 1 83.93 658 LEU B O 1
ATOM 12030 N N . VAL B 1 659 ? 19.973 2.218 -15.423 1 83.38 659 VAL B N 1
ATOM 12031 C CA . VAL B 1 659 ? 21.199 1.863 -16.131 1 83.38 659 VAL B CA 1
ATOM 12032 C C . VAL B 1 659 ? 21.487 2.897 -17.217 1 83.38 659 VAL B C 1
ATOM 12034 O O . VAL B 1 659 ? 22.629 3.332 -17.382 1 83.38 659 VAL B O 1
ATOM 12037 N N . ILE B 1 660 ? 20.479 3.31 -17.918 1 88.07 660 ILE B N 1
ATOM 12038 C CA . ILE B 1 660 ? 20.682 4.257 -19.008 1 88.07 660 ILE B CA 1
ATOM 12039 C C . ILE B 1 660 ? 21.052 5.625 -18.441 1 88.07 660 ILE B C 1
ATOM 12041 O O . ILE B 1 660 ? 21.865 6.347 -19.024 1 88.07 660 ILE B O 1
ATOM 12045 N N . ALA B 1 661 ? 20.4 6.032 -17.339 1 84.06 661 ALA B N 1
ATOM 12046 C CA . ALA B 1 661 ? 20.766 7.285 -16.684 1 84.06 661 ALA B CA 1
ATOM 12047 C C . ALA B 1 661 ? 22.216 7.253 -16.208 1 84.06 661 ALA B C 1
ATOM 12049 O O . ALA B 1 661 ? 22.939 8.244 -16.332 1 84.06 661 ALA B O 1
ATOM 12050 N N . GLY B 1 662 ? 22.586 6.088 -15.664 1 79.1 662 GLY B N 1
ATOM 12051 C CA . GLY B 1 662 ? 23.968 5.923 -15.242 1 79.1 662 GLY B CA 1
ATOM 12052 C C . GLY B 1 662 ? 24.957 6.005 -16.39 1 79.1 662 GLY B C 1
ATOM 12053 O O . GLY B 1 662 ? 26.029 6.596 -16.251 1 79.1 662 GLY B O 1
ATOM 12054 N N . LEU B 1 663 ? 24.657 5.478 -17.568 1 82.65 663 LEU B N 1
ATOM 12055 C CA . LEU B 1 663 ? 25.517 5.497 -18.746 1 82.65 663 LEU B CA 1
ATOM 12056 C C . LEU B 1 663 ? 25.659 6.915 -19.291 1 82.65 663 LEU B C 1
ATOM 12058 O O . LEU B 1 663 ? 26.743 7.311 -19.725 1 82.65 663 LEU B O 1
ATOM 12062 N N . PHE B 1 664 ? 24.603 7.678 -19.272 1 83.95 664 PHE B N 1
ATOM 12063 C CA . PHE B 1 664 ? 24.658 9.062 -19.728 1 83.95 664 PHE B CA 1
ATOM 12064 C C . PHE B 1 664 ? 25.517 9.906 -18.793 1 83.95 664 PHE B C 1
ATOM 12066 O O . PHE B 1 664 ? 26.242 10.796 -19.242 1 83.95 664 PHE B O 1
ATOM 12073 N N . LEU B 1 665 ? 25.398 9.596 -17.501 1 76 665 LEU B N 1
ATOM 12074 C CA . LEU B 1 665 ? 26.215 10.322 -16.534 1 76 665 LEU B CA 1
ATOM 12075 C C . LEU B 1 665 ? 27.695 10.018 -16.736 1 76 665 LEU B C 1
ATOM 12077 O O . LEU B 1 665 ? 28.539 10.909 -16.613 1 76 665 LEU B O 1
ATOM 12081 N N . LEU B 1 666 ? 28.011 8.751 -17.074 1 72.9 666 LEU B N 1
ATOM 12082 C CA . LEU B 1 666 ? 29.39 8.328 -17.29 1 72.9 666 LEU B CA 1
ATOM 12083 C C . LEU B 1 666 ? 29.965 8.969 -18.548 1 72.9 666 LEU B C 1
ATOM 12085 O O . LEU B 1 666 ? 31.163 9.255 -18.613 1 72.9 666 LEU B O 1
ATOM 12089 N N . LYS B 1 667 ? 29.129 9.195 -19.474 1 78.51 667 LYS B N 1
ATOM 12090 C CA . LYS B 1 667 ? 29.579 9.789 -20.73 1 78.51 667 LYS B CA 1
ATOM 12091 C C . LYS B 1 667 ? 29.455 11.31 -20.695 1 78.51 667 LYS B C 1
ATOM 12093 O O . LYS B 1 667 ? 29.552 11.97 -21.731 1 78.51 667 LYS B O 1
ATOM 12098 N N . THR B 1 668 ? 29.132 11.879 -19.45 1 73.61 668 THR B N 1
ATOM 12099 C CA . THR B 1 668 ? 29.084 13.309 -19.163 1 73.61 668 THR B CA 1
ATOM 12100 C C . THR B 1 668 ? 27.987 13.987 -19.979 1 73.61 668 THR B C 1
ATOM 12102 O O . THR B 1 668 ? 28.16 15.115 -20.446 1 73.61 668 THR B O 1
ATOM 12105 N N . ALA B 1 669 ? 27.047 13.209 -20.433 1 80.52 669 ALA B N 1
ATOM 12106 C CA . ALA B 1 669 ? 25.859 13.777 -21.066 1 80.52 669 ALA B CA 1
ATOM 12107 C C . ALA B 1 669 ? 24.817 14.17 -20.023 1 80.52 669 ALA B C 1
ATOM 12109 O O . ALA B 1 669 ? 23.831 13.458 -19.821 1 80.52 669 ALA B O 1
ATOM 12110 N N . TRP B 1 670 ? 24.945 15.37 -19.468 1 75.16 670 TRP B N 1
ATOM 12111 C CA . TRP B 1 670 ? 24.187 15.778 -18.289 1 75.16 670 TRP B CA 1
ATOM 12112 C C . TRP B 1 670 ? 22.734 16.068 -18.65 1 75.16 670 TRP B C 1
ATOM 12114 O O . TRP B 1 670 ? 21.821 15.731 -17.893 1 75.16 670 TRP B O 1
ATOM 12124 N N . VAL B 1 671 ? 22.536 16.72 -19.79 1 77.64 671 VAL B N 1
ATOM 12125 C CA . VAL B 1 671 ? 21.177 17.058 -20.199 1 77.64 671 VAL B CA 1
ATOM 12126 C C . VAL B 1 671 ? 20.386 15.781 -20.471 1 77.64 671 VAL B C 1
ATOM 12128 O O . VAL B 1 671 ? 19.224 15.666 -20.073 1 77.64 671 VAL B O 1
ATOM 12131 N N . GLN B 1 672 ? 21.176 14.799 -21.161 1 83.76 672 GLN B N 1
ATOM 12132 C CA . GLN B 1 672 ? 20.536 13.522 -21.459 1 83.76 672 GLN B CA 1
ATOM 12133 C C . GLN B 1 672 ? 20.276 12.726 -20.183 1 83.76 672 GLN B C 1
ATOM 12135 O O . GLN B 1 672 ? 19.241 12.069 -20.055 1 83.76 672 GLN B O 1
ATOM 12140 N N . ALA B 1 673 ? 21.024 12.905 -19.142 1 82.65 673 ALA B N 1
ATOM 12141 C CA . ALA B 1 673 ? 20.839 12.217 -17.867 1 82.65 673 ALA B CA 1
ATOM 12142 C C . ALA B 1 673 ? 19.639 12.778 -17.11 1 82.65 673 ALA B C 1
ATOM 12144 O O . ALA B 1 673 ? 18.855 12.023 -16.53 1 82.65 673 ALA B O 1
ATOM 12145 N N . GLY B 1 674 ? 19.46 14.064 -17.124 1 81.13 674 GLY B N 1
ATOM 12146 C CA . GLY B 1 674 ? 18.308 14.683 -16.487 1 81.13 674 GLY B CA 1
ATOM 12147 C C . GLY B 1 674 ? 16.986 14.239 -17.085 1 81.13 674 GLY B C 1
ATOM 12148 O O . GLY B 1 674 ? 16.021 13.994 -16.358 1 81.13 674 GLY B O 1
ATOM 12149 N N . LEU B 1 675 ? 16.968 14.071 -18.351 1 87.51 675 LEU B N 1
ATOM 12150 C CA . LEU B 1 675 ? 15.747 13.646 -19.027 1 87.51 675 LEU B CA 1
ATOM 12151 C C . LEU B 1 675 ? 15.456 12.175 -18.752 1 87.51 675 LEU B C 1
ATOM 12153 O O . LEU B 1 675 ? 14.297 11.754 -18.76 1 87.51 675 LEU B O 1
ATOM 12157 N N . ALA B 1 676 ? 16.524 11.455 -18.548 1 88.26 676 ALA B N 1
ATOM 12158 C CA . ALA B 1 676 ? 16.331 10.053 -18.188 1 88.26 676 ALA B CA 1
ATOM 12159 C C . ALA B 1 676 ? 15.733 9.923 -16.79 1 88.26 676 ALA B C 1
ATOM 12161 O O . ALA B 1 676 ? 14.897 9.049 -16.545 1 88.26 676 ALA B O 1
ATOM 12162 N N . PHE B 1 677 ? 16.1 10.819 -15.943 1 83.13 677 PHE B N 1
ATOM 12163 C CA . PHE B 1 677 ? 15.527 10.807 -14.603 1 83.13 677 PHE B CA 1
ATOM 12164 C C . PHE B 1 677 ? 14.072 11.258 -14.632 1 83.13 677 PHE B C 1
ATOM 12166 O O . PHE B 1 677 ? 13.255 10.788 -13.837 1 83.13 677 PHE B O 1
ATOM 12173 N N . LEU B 1 678 ? 13.83 12.091 -15.566 1 84.15 678 LEU B N 1
ATOM 12174 C CA . LEU B 1 678 ? 12.438 12.487 -15.746 1 84.15 678 LEU B CA 1
ATOM 12175 C C . LEU B 1 678 ? 11.586 11.3 -16.181 1 84.15 678 LEU B C 1
ATOM 12177 O O . LEU B 1 678 ? 10.428 11.18 -15.777 1 84.15 678 LEU B O 1
ATOM 12181 N N . ALA B 1 679 ? 12.174 10.478 -16.957 1 90.03 679 ALA B N 1
ATOM 12182 C CA . ALA B 1 679 ? 11.464 9.271 -17.371 1 90.03 679 ALA B CA 1
ATOM 12183 C C . ALA B 1 679 ? 11.199 8.355 -16.179 1 90.03 679 ALA B C 1
ATOM 12185 O O . ALA B 1 679 ? 10.151 7.709 -16.106 1 90.03 679 ALA B O 1
ATOM 12186 N N . LEU B 1 680 ? 12.112 8.357 -15.301 1 88.78 680 LEU B N 1
ATOM 12187 C CA . LEU B 1 680 ? 11.933 7.565 -14.088 1 88.78 680 LEU B CA 1
ATOM 12188 C C . LEU B 1 680 ? 10.759 8.086 -13.267 1 88.78 680 LEU B C 1
ATOM 12190 O O . LEU B 1 680 ? 9.97 7.301 -12.736 1 88.78 680 LEU B O 1
ATOM 12194 N N . ALA B 1 681 ? 10.611 9.333 -13.254 1 82.7 681 ALA B N 1
ATOM 12195 C CA . ALA B 1 681 ? 9.505 9.937 -12.515 1 82.7 681 ALA B CA 1
ATOM 12196 C C . ALA B 1 681 ? 8.165 9.607 -13.166 1 82.7 681 ALA B C 1
ATOM 12198 O O . ALA B 1 681 ? 7.177 9.352 -12.473 1 82.7 681 ALA B O 1
ATOM 12199 N N . VAL B 1 682 ? 8.192 9.605 -14.403 1 85.97 682 VAL B N 1
ATOM 12200 C CA . VAL B 1 682 ? 6.971 9.276 -15.131 1 85.97 682 VAL B CA 1
ATOM 12201 C C . VAL B 1 682 ? 6.601 7.815 -14.887 1 85.97 682 VAL B C 1
ATOM 12203 O O . VAL B 1 682 ? 5.427 7.488 -14.696 1 85.97 682 VAL B O 1
ATOM 12206 N N . THR B 1 683 ? 7.597 6.996 -14.865 1 90.99 683 THR B N 1
ATOM 12207 C CA . THR B 1 683 ? 7.348 5.578 -14.631 1 90.99 683 THR B CA 1
ATOM 12208 C C . THR B 1 683 ? 6.806 5.349 -13.223 1 90.99 683 THR B C 1
ATOM 12210 O O . THR B 1 683 ? 5.919 4.517 -13.021 1 90.99 683 THR B O 1
ATOM 12213 N N . VAL B 1 684 ? 7.271 6.086 -12.349 1 86.58 684 VAL B N 1
ATOM 12214 C CA . VAL B 1 684 ? 6.792 5.958 -10.977 1 86.58 684 VAL B CA 1
ATOM 12215 C C . VAL B 1 684 ? 5.332 6.4 -10.896 1 86.58 684 VAL B C 1
ATOM 12217 O O . VAL B 1 684 ? 4.526 5.776 -10.202 1 86.58 684 VAL B O 1
ATOM 12220 N N . ALA B 1 685 ? 5.015 7.382 -11.597 1 82.6 685 ALA B N 1
ATOM 12221 C CA . ALA B 1 685 ? 3.637 7.866 -11.616 1 82.6 685 ALA B CA 1
ATOM 12222 C C . ALA B 1 685 ? 2.697 6.819 -12.205 1 82.6 685 ALA B C 1
ATOM 12224 O O . ALA B 1 685 ? 1.61 6.581 -11.672 1 82.6 685 ALA B O 1
ATOM 12225 N N . PHE B 1 686 ? 3.193 6.248 -13.217 1 87.2 686 PHE B N 1
ATOM 12226 C CA . PHE B 1 686 ? 2.353 5.24 -13.854 1 87.2 686 PHE B CA 1
ATOM 12227 C C . PHE B 1 686 ? 2.289 3.975 -13.006 1 87.2 686 PHE B C 1
ATOM 12229 O O . PHE B 1 686 ? 1.291 3.252 -13.035 1 87.2 686 PHE B O 1
ATOM 12236 N N . HIS B 1 687 ? 3.35 3.756 -12.361 1 89.77 687 HIS B N 1
ATOM 12237 C CA . HIS B 1 687 ? 3.34 2.613 -11.455 1 89.77 687 HIS B CA 1
ATOM 12238 C C . HIS B 1 687 ? 2.313 2.8 -10.343 1 89.77 687 HIS B C 1
ATOM 12240 O O . HIS B 1 687 ? 1.626 1.85 -9.96 1 89.77 687 HIS B O 1
ATOM 12246 N N . ARG B 1 688 ? 2.124 3.934 -9.857 1 82.53 688 ARG B N 1
ATOM 12247 C CA . ARG B 1 688 ? 1.126 4.229 -8.834 1 82.53 688 ARG B CA 1
ATOM 12248 C C . ARG B 1 688 ? -0.287 4.044 -9.377 1 82.53 688 ARG B C 1
ATOM 12250 O O . ARG B 1 688 ? -1.174 3.572 -8.663 1 82.53 688 ARG B O 1
ATOM 12257 N N . TYR B 1 689 ? -0.382 4.423 -10.569 1 83.43 689 TYR B N 1
ATOM 12258 C CA . TYR B 1 689 ? -1.672 4.211 -11.216 1 83.43 689 TYR B CA 1
ATOM 12259 C C . TYR B 1 689 ? -1.959 2.723 -11.386 1 83.43 689 TYR B C 1
ATOM 12261 O O . TYR B 1 689 ? -3.098 2.282 -11.22 1 83.43 689 TYR B O 1
ATOM 12269 N N . ALA B 1 690 ? -0.955 2.047 -11.694 1 88.31 690 ALA B N 1
ATOM 12270 C CA . ALA B 1 690 ? -1.104 0.607 -11.886 1 88.31 690 ALA B CA 1
ATOM 12271 C C . ALA B 1 690 ? -1.463 -0.087 -10.575 1 88.31 690 ALA B C 1
ATOM 12273 O O . ALA B 1 690 ? -2.143 -1.116 -10.576 1 88.31 690 ALA B O 1
ATOM 12274 N N . ASP B 1 691 ? -1.06 0.513 -9.54 1 86.4 691 ASP B N 1
ATOM 12275 C CA . ASP B 1 691 ? -1.334 -0.075 -8.232 1 86.4 691 ASP B CA 1
ATOM 12276 C C . ASP B 1 691 ? -2.825 -0.018 -7.905 1 86.4 691 ASP B C 1
ATOM 12278 O O . ASP B 1 691 ? -3.319 -0.803 -7.094 1 86.4 691 ASP B O 1
ATOM 12282 N N . MET B 1 692 ? -3.544 0.782 -8.584 1 83.73 692 MET B N 1
ATOM 12283 C CA . MET B 1 692 ? -4.979 0.906 -8.346 1 83.73 692 MET B CA 1
ATOM 12284 C C . MET B 1 692 ? -5.728 -0.307 -8.889 1 83.73 692 MET B C 1
ATOM 12286 O O . MET B 1 692 ? -6.847 -0.594 -8.461 1 83.73 692 MET B O 1
ATOM 12290 N N . PHE B 1 693 ? -5.057 -0.99 -9.797 1 86.57 693 PHE B N 1
ATOM 12291 C CA . PHE B 1 693 ? -5.677 -2.196 -10.333 1 86.57 693 PHE B CA 1
ATOM 12292 C C . PHE B 1 693 ? -5.697 -3.305 -9.288 1 86.57 693 PHE B C 1
ATOM 12294 O O . PHE B 1 693 ? -6.465 -4.263 -9.406 1 86.57 693 PHE B O 1
ATOM 12301 N N . GLY B 1 694 ? -4.868 -3.143 -8.306 1 80.85 694 GLY B N 1
ATOM 12302 C CA . GLY B 1 694 ? -4.811 -4.15 -7.258 1 80.85 694 GLY B CA 1
ATOM 12303 C C . GLY B 1 694 ? -6.127 -4.32 -6.522 1 80.85 694 GLY B C 1
ATOM 12304 O O . GLY B 1 694 ? -6.539 -5.444 -6.229 1 80.85 694 GLY B O 1
ATOM 12305 N N . LYS B 1 695 ? -6.816 -3.289 -6.337 1 78.61 695 LYS B N 1
ATOM 12306 C CA . LYS B 1 695 ? -8.102 -3.346 -5.647 1 78.61 695 LYS B CA 1
ATOM 12307 C C . LYS B 1 695 ? -9.156 -4.039 -6.506 1 78.61 695 LYS B C 1
ATOM 12309 O O . LYS B 1 695 ? -10.054 -4.701 -5.981 1 78.61 695 LYS B O 1
ATOM 12314 N N . LEU B 1 696 ? -8.989 -3.904 -7.798 1 82.58 696 LEU B N 1
ATOM 12315 C CA . LEU B 1 696 ? -9.954 -4.485 -8.724 1 82.58 696 LEU B CA 1
ATOM 12316 C C . LEU B 1 696 ? -9.765 -5.995 -8.831 1 82.58 696 LEU B C 1
ATOM 12318 O O . LEU B 1 696 ? -10.678 -6.711 -9.247 1 82.58 696 LEU B O 1
ATOM 12322 N N . MET B 1 697 ? -8.562 -6.415 -8.433 1 84.07 697 MET B N 1
ATOM 12323 C CA . MET B 1 697 ? -8.264 -7.84 -8.552 1 84.07 697 MET B CA 1
ATOM 12324 C C . MET B 1 697 ? -8.783 -8.607 -7.34 1 84.07 697 MET B C 1
ATOM 12326 O O . MET B 1 697 ? -8.974 -9.823 -7.405 1 84.07 697 MET B O 1
ATOM 12330 N N . VAL B 1 698 ? -9.108 -7.88 -6.299 1 76.62 698 VAL B N 1
ATOM 12331 C CA . VAL B 1 698 ? -9.505 -8.551 -5.066 1 76.62 698 VAL B CA 1
ATOM 12332 C C . VAL B 1 698 ? -11.024 -8.696 -5.022 1 76.62 698 VAL B C 1
ATOM 12334 O O . VAL B 1 698 ? -11.544 -9.683 -4.497 1 76.62 698 VAL B O 1
ATOM 12337 N N . SER B 1 699 ? -11.739 -7.703 -5.58 1 80 699 SER B N 1
ATOM 12338 C CA . SER B 1 699 ? -13.192 -7.753 -5.457 1 80 699 SER B CA 1
ATOM 12339 C C . SER B 1 699 ? -13.872 -7.279 -6.738 1 80 699 SER B C 1
ATOM 12341 O O . SER B 1 699 ? -13.26 -6.581 -7.549 1 80 699 SER B O 1
ATOM 12343 N N . VAL B 1 700 ? -15.084 -7.775 -6.905 1 84.1 700 VAL B N 1
ATOM 12344 C CA . VAL B 1 700 ? -15.898 -7.374 -8.048 1 84.1 700 VAL B CA 1
ATOM 12345 C C . VAL B 1 700 ? -16.542 -6.017 -7.772 1 84.1 700 VAL B C 1
ATOM 12347 O O . VAL B 1 700 ? -17.072 -5.784 -6.683 1 84.1 700 VAL B O 1
ATOM 12350 N N . PRO B 1 701 ? -16.359 -5.124 -8.654 1 86.13 701 PRO B N 1
ATOM 12351 C CA . PRO B 1 701 ? -16.989 -3.814 -8.475 1 86.13 701 PRO B CA 1
ATOM 12352 C C . PRO B 1 701 ? -18.514 -3.889 -8.463 1 86.13 701 PRO B C 1
ATOM 12354 O O . PRO B 1 701 ? -19.096 -4.79 -9.072 1 86.13 701 PRO B O 1
ATOM 12357 N N . ALA B 1 702 ? -19.13 -3.064 -7.738 1 84.86 702 ALA B N 1
ATOM 12358 C CA . ALA B 1 702 ? -20.583 -3.028 -7.594 1 84.86 702 ALA B CA 1
ATOM 12359 C C . ALA B 1 702 ? -21.262 -2.805 -8.942 1 84.86 702 ALA B C 1
ATOM 12361 O O . ALA B 1 702 ? -22.315 -3.385 -9.217 1 84.86 702 ALA B O 1
ATOM 12362 N N . LYS B 1 703 ? -20.701 -1.993 -9.753 1 85.79 703 LYS B N 1
ATOM 12363 C CA . LYS B 1 703 ? -21.293 -1.711 -11.057 1 85.79 703 LYS B CA 1
ATOM 12364 C C . LYS B 1 703 ? -21.363 -2.972 -11.914 1 85.79 703 LYS B C 1
ATOM 12366 O O . LYS B 1 703 ? -22.35 -3.197 -12.618 1 85.79 703 LYS B O 1
ATOM 12371 N N . ALA B 1 704 ? -20.352 -3.736 -11.884 1 81.78 704 ALA B N 1
ATOM 12372 C CA . ALA B 1 704 ? -20.342 -4.983 -12.644 1 81.78 704 ALA B CA 1
ATOM 12373 C C . ALA B 1 704 ? -21.418 -5.941 -12.14 1 81.78 704 ALA B C 1
ATOM 12375 O O . ALA B 1 704 ? -22.033 -6.663 -12.928 1 81.78 704 ALA B O 1
ATOM 12376 N N . ALA B 1 705 ? -21.604 -5.918 -10.882 1 80.2 705 ALA B N 1
ATOM 12377 C CA . ALA B 1 705 ? -22.634 -6.766 -10.29 1 80.2 705 ALA B CA 1
ATOM 12378 C C . ALA B 1 705 ? -24.029 -6.302 -10.699 1 80.2 705 ALA B C 1
ATOM 12380 O O . ALA B 1 705 ? -24.911 -7.123 -10.964 1 80.2 705 ALA B O 1
ATOM 12381 N N . VAL B 1 706 ? -24.189 -5.011 -10.761 1 78.82 706 VAL B N 1
ATOM 12382 C CA . VAL B 1 706 ? -25.486 -4.458 -11.139 1 78.82 706 VAL B CA 1
ATOM 12383 C C . VAL B 1 706 ? -25.748 -4.723 -12.62 1 78.82 706 VAL B C 1
ATOM 12385 O O . VAL B 1 706 ? -26.875 -5.039 -13.01 1 78.82 706 VAL B O 1
ATOM 12388 N N . ASP B 1 707 ? -24.773 -4.557 -13.411 1 76.34 707 ASP B N 1
ATOM 12389 C CA . ASP B 1 707 ? -24.918 -4.799 -14.843 1 76.34 707 ASP B CA 1
ATOM 12390 C C . ASP B 1 707 ? -25.255 -6.262 -15.122 1 76.34 707 ASP B C 1
ATOM 12392 O O . ASP B 1 707 ? -26.06 -6.561 -16.006 1 76.34 707 ASP B O 1
ATOM 12396 N N . GLU B 1 708 ? -24.682 -7.111 -14.375 1 74.57 708 GLU B N 1
ATOM 12397 C CA . GLU B 1 708 ? -24.942 -8.536 -14.554 1 74.57 708 GLU B CA 1
ATOM 12398 C C . GLU B 1 708 ? -26.307 -8.923 -13.992 1 74.57 708 GLU B C 1
ATOM 12400 O O . GLU B 1 708 ? -26.968 -9.821 -14.518 1 74.57 708 GLU B O 1
ATOM 12405 N N . SER B 1 709 ? -26.671 -8.219 -12.855 1 66.02 709 SER B N 1
ATOM 12406 C CA . SER B 1 709 ? -27.957 -8.506 -12.229 1 66.02 709 SER B CA 1
ATOM 12407 C C . SER B 1 709 ? -29.116 -8.109 -13.138 1 66.02 709 SER B C 1
ATOM 12409 O O . SER B 1 709 ? -30.205 -8.679 -13.049 1 66.02 709 SER B O 1
ATOM 12411 N N . SER B 1 710 ? -28.848 -7.065 -13.823 1 58.91 710 SER B N 1
ATOM 12412 C CA . SER B 1 710 ? -29.876 -6.65 -14.771 1 58.91 710 SER B CA 1
ATOM 12413 C C . SER B 1 710 ? -30.125 -7.725 -15.823 1 58.91 710 SER B C 1
ATOM 12415 O O . SER B 1 710 ? -31.241 -7.858 -16.331 1 58.91 710 SER B O 1
ATOM 12417 N N . ASN B 1 711 ? -29.141 -8.61 -15.985 1 51 711 ASN B N 1
ATOM 12418 C CA . ASN B 1 711 ? -29.253 -9.663 -16.989 1 51 711 ASN B CA 1
ATOM 12419 C C . ASN B 1 711 ? -29.618 -11.003 -16.358 1 51 711 ASN B C 1
ATOM 12421 O O . ASN B 1 711 ? -30.334 -11.804 -16.961 1 51 711 ASN B O 1
ATOM 12425 N N . ARG B 1 712 ? -29.094 -11.253 -15.037 1 61.36 712 ARG B N 1
ATOM 12426 C CA . ARG B 1 712 ? -29.289 -12.548 -14.393 1 61.36 712 ARG B CA 1
ATOM 12427 C C . ARG B 1 712 ? -29.354 -12.401 -12.877 1 61.36 712 ARG B C 1
ATOM 12429 O O . ARG B 1 712 ? -28.707 -11.522 -12.304 1 61.36 712 ARG B O 1
ATOM 12436 N N . HIS B 1 713 ? -30.205 -13.057 -12.256 1 56.85 713 HIS B N 1
ATOM 12437 C CA . HIS B 1 713 ? -30.351 -13.002 -10.806 1 56.85 713 HIS B CA 1
ATOM 12438 C C . HIS B 1 713 ? -29.113 -13.553 -10.106 1 56.85 713 HIS B C 1
ATOM 12440 O O . HIS B 1 713 ? -28.638 -14.64 -10.441 1 56.85 713 HIS B O 1
ATOM 12446 N N . LEU B 1 714 ? -28.302 -12.837 -9.485 1 63.15 714 LEU B N 1
ATOM 12447 C CA . LEU B 1 714 ? -27.074 -13.181 -8.776 1 63.15 714 LEU B CA 1
ATOM 12448 C C . LEU B 1 714 ? -27.382 -13.949 -7.495 1 63.15 714 LEU B C 1
ATOM 12450 O O . LEU B 1 714 ? -26.47 -14.3 -6.743 1 63.15 714 LEU B O 1
ATOM 12454 N N . THR B 1 715 ? -28.677 -14.241 -7.245 1 64.08 715 THR B N 1
ATOM 12455 C CA . THR B 1 715 ? -29.048 -14.958 -6.031 1 64.08 715 THR B CA 1
ATOM 12456 C C . THR B 1 715 ? -28.798 -16.455 -6.189 1 64.08 715 THR B C 1
ATOM 12458 O O . THR B 1 715 ? -28.763 -16.969 -7.308 1 64.08 715 THR B O 1
ATOM 12461 N N . ILE B 1 716 ? -28.386 -17.052 -5.144 1 64.2 716 ILE B N 1
ATOM 12462 C CA . ILE B 1 716 ? -28.036 -18.468 -5.115 1 64.2 716 ILE B CA 1
ATOM 12463 C C . ILE B 1 716 ? -29.133 -19.285 -5.795 1 64.2 716 ILE B C 1
ATOM 12465 O O . ILE B 1 716 ? -30.322 -19.042 -5.578 1 64.2 716 ILE B O 1
ATOM 12469 N N . ASN B 1 717 ? -28.855 -19.848 -6.888 1 55.12 717 ASN B N 1
ATOM 12470 C CA . ASN B 1 717 ? -29.785 -20.724 -7.593 1 55.12 717 ASN B CA 1
ATOM 12471 C C . ASN B 1 717 ? -30.479 -21.69 -6.636 1 55.12 717 ASN B C 1
ATOM 12473 O O . ASN B 1 717 ? -29.902 -22.089 -5.624 1 55.12 717 ASN B O 1
ATOM 12477 N N . THR B 1 718 ? -31.791 -21.692 -6.611 1 48.74 718 THR B N 1
ATOM 12478 C CA . THR B 1 718 ? -32.653 -22.549 -5.805 1 48.74 718 THR B CA 1
ATOM 12479 C C . THR B 1 718 ? -32.038 -23.936 -5.643 1 48.74 718 THR B C 1
ATOM 12481 O O . THR B 1 718 ? -32.203 -24.577 -4.603 1 48.74 718 THR B O 1
ATOM 12484 N N . ASP B 1 719 ? -31.327 -24.265 -6.567 1 45.96 719 ASP B N 1
ATOM 12485 C CA . ASP B 1 719 ? -30.796 -25.623 -6.49 1 45.96 719 ASP B CA 1
ATOM 12486 C C . ASP B 1 719 ? -29.635 -25.703 -5.501 1 45.96 719 ASP B C 1
ATOM 12488 O O . ASP B 1 719 ? -29.503 -26.686 -4.769 1 45.96 719 ASP B O 1
ATOM 12492 N N . VAL B 1 720 ? -29.011 -24.583 -5.348 1 53.68 720 VAL B N 1
ATOM 12493 C CA . VAL B 1 720 ? -27.872 -24.538 -4.437 1 53.68 720 VAL B CA 1
ATOM 12494 C C . VAL B 1 720 ? -28.363 -24.344 -3.005 1 53.68 720 VAL B C 1
ATOM 12496 O O . VAL B 1 720 ? -27.828 -24.947 -2.071 1 53.68 720 VAL B O 1
ATOM 12499 N N . ALA B 1 721 ? -29.503 -23.537 -2.743 1 49.79 721 ALA B N 1
ATOM 12500 C CA . ALA B 1 721 ? -30.089 -23.243 -1.438 1 49.79 721 ALA B CA 1
ATOM 12501 C C . ALA B 1 721 ? -30.76 -24.479 -0.847 1 49.79 721 ALA B C 1
ATOM 12503 O O . ALA B 1 721 ? -30.697 -24.709 0.363 1 49.79 721 ALA B O 1
ATOM 12504 N N . LYS B 1 722 ? -31.615 -25.181 -1.554 1 45.09 722 LYS B N 1
ATOM 12505 C CA . LYS B 1 722 ? -32.264 -26.404 -1.088 1 45.09 722 LYS B CA 1
ATOM 12506 C C . LYS B 1 722 ? -31.239 -27.403 -0.56 1 45.09 722 LYS B C 1
ATOM 12508 O O . LYS B 1 722 ? -31.515 -28.142 0.387 1 45.09 722 LYS B O 1
ATOM 12513 N N . GLU B 1 723 ? -30.194 -27.213 -1.09 1 43.16 723 GLU B N 1
ATOM 12514 C CA . GLU B 1 723 ? -29.138 -28.147 -0.712 1 43.16 723 GLU B CA 1
ATOM 12515 C C . GLU B 1 723 ? -28.573 -27.814 0.665 1 43.16 723 GLU B C 1
ATOM 12517 O O . GLU B 1 723 ? -28.162 -28.71 1.407 1 43.16 723 GLU B O 1
ATOM 12522 N N . LEU B 1 724 ? -28.704 -26.614 1.133 1 44.83 724 LEU B N 1
ATOM 12523 C CA . LEU B 1 724 ? -28.26 -26.166 2.448 1 44.83 724 LEU B CA 1
ATOM 12524 C C . LEU B 1 724 ? -29.216 -26.642 3.537 1 44.83 724 LEU B C 1
ATOM 12526 O O . LEU B 1 724 ? -28.782 -27.028 4.625 1 44.83 724 LEU B O 1
ATOM 12530 N N . VAL B 1 725 ? -30.742 -26.704 3.513 1 38.11 725 VAL B N 1
ATOM 12531 C CA . VAL B 1 725 ? -31.746 -27.041 4.517 1 38.11 725 VAL B CA 1
ATOM 12532 C C . VAL B 1 725 ? -31.777 -28.552 4.73 1 38.11 725 VAL B C 1
ATOM 12534 O O . VAL B 1 725 ? -32.067 -29.025 5.832 1 38.11 725 VAL B O 1
ATOM 12537 N N . SER B 1 726 ? -31.747 -29.698 3.807 1 34.91 726 SER B N 1
ATOM 12538 C CA . SER B 1 726 ? -31.915 -31.129 4.034 1 34.91 726 SER B CA 1
ATOM 12539 C C . SER B 1 726 ? -30.818 -31.678 4.94 1 34.91 726 SER B C 1
ATOM 12541 O O . SER B 1 726 ? -30.809 -32.867 5.263 1 34.91 726 SER B O 1
ATOM 12543 N N . ASN B 1 727 ? -29.877 -30.557 5.292 1 36.25 727 ASN B N 1
ATOM 12544 C CA . ASN B 1 727 ? -28.793 -30.983 6.171 1 36.25 727 ASN B CA 1
ATOM 12545 C C . ASN B 1 727 ? -29.268 -31.135 7.613 1 36.25 727 ASN B C 1
ATOM 12547 O O . ASN B 1 727 ? -28.464 -31.383 8.513 1 36.25 727 ASN B O 1
ATOM 12551 N N . GLN B 1 728 ? -30.427 -30.772 7.989 1 34.06 728 GLN B N 1
ATOM 12552 C CA . GLN B 1 728 ? -30.924 -30.99 9.344 1 34.06 728 GLN B CA 1
ATOM 12553 C C . GLN B 1 728 ? -30.927 -32.475 9.697 1 34.06 728 GLN B C 1
ATOM 12555 O O . GLN B 1 728 ? -30.723 -32.843 10.855 1 34.06 728 GLN B O 1
ATOM 12560 N N . ALA B 1 729 ? -31.082 -33.322 8.768 1 31.48 729 ALA B N 1
ATOM 12561 C CA . ALA B 1 729 ? -31.262 -34.72 9.151 1 31.48 729 ALA B CA 1
ATOM 12562 C C . ALA B 1 729 ? -29.95 -35.33 9.635 1 31.48 729 ALA B C 1
ATOM 12564 O O . ALA B 1 729 ? -29.939 -36.132 10.572 1 31.48 729 ALA B O 1
ATOM 12565 N N . TRP B 1 730 ? -28.837 -34.943 8.995 1 34.18 730 TRP B N 1
ATOM 12566 C CA . TRP B 1 730 ? -27.625 -35.639 9.415 1 34.18 730 TRP B CA 1
ATOM 12567 C C . TRP B 1 730 ? -27.152 -35.135 10.774 1 34.18 730 TRP B C 1
ATOM 12569 O O . TRP B 1 730 ? -26.678 -35.916 11.602 1 34.18 730 TRP B O 1
ATOM 12579 N N . LYS B 1 731 ? -27.261 -33.839 11.092 1 34.97 731 LYS B N 1
ATOM 12580 C CA . LYS B 1 731 ? -27.038 -33.438 12.478 1 34.97 731 LYS B CA 1
ATOM 12581 C C . LYS B 1 731 ? -27.877 -34.278 13.436 1 34.97 731 LYS B C 1
ATOM 12583 O O . LYS B 1 731 ? -27.412 -34.649 14.516 1 34.97 731 LYS B O 1
ATOM 12588 N N . GLU B 1 732 ? -29.045 -34.635 12.988 1 32.81 732 GLU B N 1
ATOM 12589 C CA . GLU B 1 732 ? -29.882 -35.478 13.836 1 32.81 732 GLU B CA 1
ATOM 12590 C C . GLU B 1 732 ? -29.318 -36.892 13.939 1 32.81 732 GLU B C 1
ATOM 12592 O O . GLU B 1 732 ? -29.392 -37.52 14.997 1 32.81 732 GLU B O 1
ATOM 12597 N N . GLU B 1 733 ? -28.778 -37.43 12.853 1 32.45 733 GLU B N 1
ATOM 12598 C CA . GLU B 1 733 ? -28.306 -38.807 12.96 1 32.45 733 GLU B CA 1
ATOM 12599 C C . GLU B 1 733 ? -27.05 -38.895 13.821 1 32.45 733 GLU B C 1
ATOM 12601 O O . GLU B 1 733 ? -26.896 -39.829 14.611 1 32.45 733 GLU B O 1
ATOM 12606 N N . VAL B 1 734 ? -26.117 -37.99 13.657 1 33.85 734 VAL B N 1
ATOM 12607 C CA . VAL B 1 734 ? -24.957 -38.016 14.542 1 33.85 734 VAL B CA 1
ATOM 12608 C C . VAL B 1 734 ? -25.382 -37.649 15.962 1 33.85 734 VAL B C 1
ATOM 12610 O O . VAL B 1 734 ? -24.912 -38.249 16.932 1 33.85 734 VAL B O 1
ATOM 12613 N N . GLU B 1 735 ? -26.293 -36.606 16.111 1 32.2 735 GLU B N 1
ATOM 12614 C CA . GLU B 1 735 ? -26.836 -36.369 17.445 1 32.2 735 GLU B CA 1
ATOM 12615 C C . GLU B 1 735 ? -27.647 -37.566 17.933 1 32.2 735 GLU B C 1
ATOM 12617 O O . GLU B 1 735 ? -27.786 -37.779 19.139 1 32.2 735 GLU B O 1
ATOM 12622 N N . GLY B 1 736 ? -28.34 -38.25 16.957 1 29.08 736 GLY B N 1
ATOM 12623 C CA . GLY B 1 736 ? -29.114 -39.383 17.438 1 29.08 736 GLY B CA 1
ATOM 12624 C C . GLY B 1 736 ? -28.271 -40.419 18.157 1 29.08 736 GLY B C 1
ATOM 12625 O O . GLY B 1 736 ? -28.78 -41.171 18.991 1 29.08 736 GLY B O 1
ATOM 12626 N N . THR B 1 737 ? -27.184 -40.747 17.603 1 29.53 737 THR B N 1
ATOM 12627 C CA . THR B 1 737 ? -26.559 -41.814 18.378 1 29.53 737 THR B CA 1
ATOM 12628 C C . THR B 1 737 ? -26.178 -41.318 19.77 1 29.53 737 THR B C 1
ATOM 12630 O O . THR B 1 737 ? -25.956 -42.119 20.681 1 29.53 737 THR B O 1
ATOM 12633 N N . ASN B 1 738 ? -25.808 -40.003 19.92 1 27.43 738 ASN B N 1
ATOM 12634 C CA . ASN B 1 738 ? -25.406 -39.649 21.277 1 27.43 738 ASN B CA 1
ATOM 12635 C C . ASN B 1 738 ? -26.615 -39.351 22.16 1 27.43 738 ASN B C 1
ATOM 12637 O O . ASN B 1 738 ? -26.478 -38.736 23.219 1 27.43 738 ASN B O 1
ATOM 12641 N N . THR B 1 739 ? -27.872 -39.415 21.75 1 28.24 739 THR B N 1
ATOM 12642 C CA . THR B 1 739 ? -28.934 -39.121 22.706 1 28.24 739 THR B CA 1
ATOM 12643 C C . THR B 1 739 ? -28.76 -39.945 23.978 1 28.24 739 THR B C 1
ATOM 12645 O O . THR B 1 739 ? -29.65 -39.976 24.831 1 28.24 739 THR B O 1
ATOM 12648 N N . LEU B 1 740 ? -27.929 -40.92 24.071 1 26.68 740 LEU B N 1
ATOM 12649 C CA . LEU B 1 740 ? -28.165 -41.515 25.382 1 26.68 740 LEU B CA 1
ATOM 12650 C C . LEU B 1 740 ? -27.896 -40.505 26.493 1 26.68 740 LEU B C 1
ATOM 12652 O O . LEU B 1 740 ? -28.613 -40.472 27.496 1 26.68 740 LEU B O 1
ATOM 12656 N N . HIS B 1 741 ? -26.65 -39.975 26.812 1 25.11 741 HIS B N 1
ATOM 12657 C CA . HIS B 1 741 ? -26.577 -39.477 28.181 1 25.11 741 HIS B CA 1
ATOM 12658 C C . HIS B 1 741 ? -27.225 -38.102 28.303 1 25.11 741 HIS B C 1
ATOM 12660 O O . HIS B 1 741 ? -28.029 -37.867 29.208 1 25.11 741 HIS B O 1
ATOM 12666 N N . GLY B 1 742 ? -26.505 -36.833 28.224 1 24.67 742 GLY B N 1
ATOM 12667 C CA . GLY B 1 742 ? -26.82 -35.618 28.958 1 24.67 742 GLY B CA 1
ATOM 12668 C C . GLY B 1 742 ? -27.92 -34.798 28.311 1 24.67 742 GLY B C 1
ATOM 12669 O O . GLY B 1 742 ? -27.674 -34.07 27.347 1 24.67 742 GLY B O 1
ATOM 12670 N N . LYS B 1 743 ? -29.251 -35.151 28.133 1 27.03 743 LYS B N 1
ATOM 12671 C CA . LYS B 1 743 ? -30.542 -34.589 27.747 1 27.03 743 LYS B CA 1
ATOM 12672 C C . LYS B 1 743 ? -30.766 -33.227 28.398 1 27.03 743 LYS B C 1
ATOM 12674 O O . LYS B 1 743 ? -31.605 -32.447 27.945 1 27.03 743 LYS B O 1
ATOM 12679 N N . GLU B 1 744 ? -30.48 -32.974 29.772 1 25.03 744 GLU B N 1
ATOM 12680 C CA . GLU B 1 744 ? -31.331 -32.065 30.534 1 25.03 744 GLU B CA 1
ATOM 12681 C C . GLU B 1 744 ? -31.192 -30.629 30.035 1 25.03 744 GLU B C 1
ATOM 12683 O O . GLU B 1 744 ? -32.184 -29.905 29.929 1 25.03 744 GLU B O 1
ATOM 12688 N N . SER B 1 745 ? -30.061 -29.978 30.229 1 23.93 745 SER B N 1
ATOM 12689 C CA . SER B 1 745 ? -30.083 -28.562 30.582 1 23.93 745 SER B CA 1
ATOM 12690 C C . SER B 1 745 ? -30.301 -27.688 29.352 1 23.93 745 SER B C 1
ATOM 12692 O O . SER B 1 745 ? -30.499 -26.477 29.471 1 23.93 745 SER B O 1
ATOM 12694 N N . ARG B 1 746 ? -29.933 -28.116 28.079 1 23.73 746 ARG B N 1
ATOM 12695 C CA . ARG B 1 746 ? -29.817 -27.092 27.047 1 23.73 746 ARG B CA 1
ATOM 12696 C C . ARG B 1 746 ? -31.173 -26.792 26.417 1 23.73 746 ARG B C 1
ATOM 12698 O O . ARG B 1 746 ? -31.247 -26.162 25.36 1 23.73 746 ARG B O 1
ATOM 12705 N N . ALA B 1 747 ? -32.322 -27.297 26.896 1 24.14 747 ALA B N 1
ATOM 12706 C CA . ALA B 1 747 ? -33.636 -27.199 26.266 1 24.14 747 ALA B CA 1
ATOM 12707 C C . ALA B 1 747 ? -34.093 -25.746 26.171 1 24.14 747 ALA B C 1
ATOM 12709 O O . ALA B 1 747 ? -34.811 -25.373 25.241 1 24.14 747 ALA B O 1
ATOM 12710 N N . ASN B 1 748 ? -34.037 -24.938 27.296 1 23.84 748 ASN B N 1
ATOM 12711 C CA . ASN B 1 748 ? -34.954 -23.811 27.428 1 23.84 748 ASN B CA 1
ATOM 12712 C C . ASN B 1 748 ? -34.668 -22.73 26.39 1 23.84 748 ASN B C 1
ATOM 12714 O O . ASN B 1 748 ? -35.513 -21.872 26.132 1 23.84 748 ASN B O 1
ATOM 12718 N N . LEU B 1 749 ? -33.377 -22.391 26.224 1 24.77 749 LEU B N 1
ATOM 12719 C CA . LEU B 1 749 ? -33.217 -21.049 25.675 1 24.77 749 LEU B CA 1
ATOM 12720 C C . LEU B 1 749 ? -33.565 -21.024 24.19 1 24.77 749 LEU B C 1
ATOM 12722 O O . LEU B 1 749 ? -33.478 -19.977 23.545 1 24.77 749 LEU B O 1
ATOM 12726 N N . VAL B 1 750 ? -33.723 -22.142 23.446 1 26.64 750 VAL B N 1
ATOM 12727 C CA . VAL B 1 750 ? -33.813 -22.225 21.992 1 26.64 750 VAL B CA 1
ATOM 12728 C C . VAL B 1 750 ? -35.227 -21.866 21.54 1 26.64 750 VAL B C 1
ATOM 12730 O O . VAL B 1 750 ? -35.505 -21.805 20.34 1 26.64 750 VAL B O 1
ATOM 12733 N N . ASP B 1 751 ? -36.279 -21.874 22.312 1 25.31 751 ASP B N 1
ATOM 12734 C CA . ASP B 1 751 ? -37.637 -21.929 21.78 1 25.31 751 ASP B CA 1
ATOM 12735 C C . ASP B 1 751 ? -37.996 -20.633 21.057 1 25.31 751 ASP B C 1
ATOM 12737 O O . ASP B 1 751 ? -38.781 -20.643 20.106 1 25.31 751 ASP B O 1
ATOM 12741 N N . ALA B 1 752 ? -37.874 -19.462 21.752 1 25.49 752 ALA B N 1
ATOM 12742 C CA . ALA B 1 752 ? -38.744 -18.386 21.284 1 25.49 752 ALA B CA 1
ATOM 12743 C C . ALA B 1 752 ? -38.402 -17.988 19.851 1 25.49 752 ALA B C 1
ATOM 12745 O O . ALA B 1 752 ? -39.296 -17.743 19.037 1 25.49 752 ALA B O 1
ATOM 12746 N N . ASP B 1 753 ? -37.16 -17.574 19.579 1 25.15 753 ASP B N 1
ATOM 12747 C CA . ASP B 1 753 ? -36.919 -16.715 18.423 1 25.15 753 ASP B CA 1
ATOM 12748 C C . ASP B 1 753 ? -36.843 -17.535 17.137 1 25.15 753 ASP B C 1
ATOM 12750 O O . ASP B 1 753 ? -36.469 -17.014 16.084 1 25.15 753 ASP B O 1
ATOM 12754 N N . ASN B 1 754 ? -37.142 -18.858 17.084 1 24.19 754 ASN B N 1
ATOM 12755 C CA . ASN B 1 754 ? -37.126 -19.744 15.926 1 24.19 754 ASN B CA 1
ATOM 12756 C C . ASN B 1 754 ? -38.304 -19.47 14.994 1 24.19 754 ASN B C 1
ATOM 12758 O O . ASN B 1 754 ? -38.372 -20.021 13.894 1 24.19 754 ASN B O 1
ATOM 12762 N N . GLU B 1 755 ? -39.507 -19.027 15.443 1 25.93 755 GLU B N 1
ATOM 12763 C CA . GLU B 1 755 ? -40.71 -19.033 14.616 1 25.93 755 GLU B CA 1
ATOM 12764 C C . GLU B 1 755 ? -40.615 -18.003 13.495 1 25.93 755 GLU B C 1
ATOM 12766 O O . GLU B 1 755 ? -41.256 -18.15 12.453 1 25.93 755 GLU B O 1
ATOM 12771 N N . ALA B 1 756 ? -40.1 -16.841 13.795 1 25.55 756 ALA B N 1
ATOM 12772 C CA . ALA B 1 756 ? -40.329 -15.782 12.816 1 25.55 756 ALA B CA 1
ATOM 12773 C C . ALA B 1 756 ? -39.559 -16.051 11.526 1 25.55 756 ALA B C 1
ATOM 12775 O O . ALA B 1 756 ? -39.596 -15.245 10.594 1 25.55 756 ALA B O 1
ATOM 12776 N N . TRP B 1 757 ? -38.73 -17.025 11.487 1 24.11 757 TRP B N 1
ATOM 12777 C CA . TRP B 1 757 ? -37.871 -17.286 10.337 1 24.11 757 TRP B CA 1
ATOM 12778 C C . TRP B 1 757 ? -38.668 -17.903 9.192 1 24.11 757 TRP B C 1
ATOM 12780 O O . TRP B 1 757 ? -38.32 -17.73 8.021 1 24.11 757 TRP B O 1
ATOM 12790 N N . ALA B 1 758 ? -39.787 -18.709 9.376 1 24.74 758 ALA B N 1
ATOM 12791 C CA . ALA B 1 758 ? -40.466 -19.459 8.322 1 24.74 758 ALA B CA 1
ATOM 12792 C C . ALA B 1 758 ? -41.269 -18.528 7.417 1 24.74 758 ALA B C 1
ATOM 12794 O O . ALA B 1 758 ? -41.384 -18.77 6.213 1 24.74 758 ALA B O 1
ATOM 12795 N N . ASP B 1 759 ? -42.052 -17.57 7.979 1 24.79 759 ASP B N 1
ATOM 12796 C CA . ASP B 1 759 ? -43.132 -16.978 7.196 1 24.79 759 ASP B CA 1
ATOM 12797 C C . ASP B 1 759 ? -42.581 -16.06 6.107 1 24.79 759 ASP B C 1
ATOM 12799 O O . ASP B 1 759 ? -43.252 -15.804 5.105 1 24.79 759 ASP B O 1
ATOM 12803 N N . ARG B 1 760 ? -41.704 -15.225 6.438 1 25.9 760 ARG B N 1
ATOM 12804 C CA . ARG B 1 760 ? -41.524 -14.123 5.498 1 25.9 760 ARG B CA 1
ATOM 12805 C C . ARG B 1 760 ? -40.921 -14.614 4.187 1 25.9 760 ARG B C 1
ATOM 12807 O O . ARG B 1 760 ? -40.837 -13.86 3.215 1 25.9 760 ARG B O 1
ATOM 12814 N N . ASN B 1 761 ? -40.257 -15.678 4.15 1 24.6 761 ASN B N 1
ATOM 12815 C CA . ASN B 1 761 ? -39.692 -16.073 2.864 1 24.6 761 ASN B CA 1
ATOM 12816 C C . ASN B 1 761 ? -40.694 -16.867 2.032 1 24.6 761 ASN B C 1
ATOM 12818 O O . ASN B 1 761 ? -40.306 -17.635 1.15 1 24.6 761 ASN B O 1
ATOM 12822 N N . THR B 1 762 ? -42.044 -16.923 2.359 1 23.91 762 THR B N 1
ATOM 12823 C CA . THR B 1 762 ? -42.875 -17.587 1.361 1 23.91 762 THR B CA 1
ATOM 12824 C C . THR B 1 762 ? -42.972 -16.747 0.091 1 23.91 762 THR B C 1
ATOM 12826 O O . THR B 1 762 ? -43.513 -15.64 0.113 1 23.91 762 THR B O 1
ATOM 12829 N N . VAL B 1 763 ? -42.163 -16.778 -0.775 1 24.36 763 VAL B N 1
ATOM 12830 C CA . VAL B 1 763 ? -42.407 -16.358 -2.151 1 24.36 763 VAL B CA 1
ATOM 12831 C C . VAL B 1 763 ? -43.757 -16.893 -2.624 1 24.36 763 VAL B C 1
ATOM 12833 O O . VAL B 1 763 ? -44.034 -18.089 -2.505 1 24.36 763 VAL B O 1
ATOM 12836 N N . SER B 1 764 ? -44.83 -16.127 -2.505 1 22.66 764 SER B N 1
ATOM 12837 C CA . SER B 1 764 ? -46.117 -16.413 -3.131 1 22.66 764 SER B CA 1
ATOM 12838 C C . SER B 1 764 ? -45.934 -17.028 -4.515 1 22.66 764 SER B C 1
ATOM 12840 O O . SER B 1 764 ? -45.038 -16.631 -5.262 1 22.66 764 SER B O 1
ATOM 12842 N N . GLU B 1 765 ? -46.549 -18.209 -4.899 1 23.6 765 GLU B N 1
ATOM 12843 C CA . GLU B 1 765 ? -46.762 -19.075 -6.056 1 23.6 765 GLU B CA 1
ATOM 12844 C C . GLU B 1 765 ? -47.313 -18.287 -7.241 1 23.6 765 GLU B C 1
ATOM 12846 O O . GLU B 1 765 ? -47.281 -18.762 -8.378 1 23.6 765 GLU B O 1
ATOM 12851 N N . ARG B 1 766 ? -48.271 -17.285 -6.984 1 23.57 766 ARG B N 1
ATOM 12852 C CA . ARG B 1 766 ? -49.23 -16.956 -8.034 1 23.57 766 ARG B CA 1
ATOM 12853 C C . ARG B 1 766 ? -48.525 -16.391 -9.262 1 23.57 766 ARG B C 1
ATOM 12855 O O . ARG B 1 766 ? -48.903 -16.694 -10.396 1 23.57 766 ARG B O 1
ATOM 12862 N N . ASP B 1 767 ? -47.964 -15.26 -9.031 1 22.32 767 ASP B N 1
ATOM 12863 C CA . ASP B 1 767 ? -47.92 -14.457 -10.249 1 22.32 767 ASP B CA 1
ATOM 12864 C C . ASP B 1 767 ? -46.937 -15.045 -11.259 1 22.32 767 ASP B C 1
ATOM 12866 O O . ASP B 1 767 ? -46.454 -14.339 -12.146 1 22.32 767 ASP B O 1
ATOM 12870 N N . LEU B 1 768 ? -46.441 -16.351 -10.941 1 21.68 768 LEU B N 1
ATOM 12871 C CA . LEU B 1 768 ? -45.607 -16.991 -11.953 1 21.68 768 LEU B CA 1
ATOM 12872 C C . LEU B 1 768 ? -46.392 -17.218 -13.24 1 21.68 768 LEU B C 1
ATOM 12874 O O . LEU B 1 768 ? -45.86 -17.766 -14.208 1 21.68 768 LEU B O 1
ATOM 12878 N N . GLY B 1 769 ? -47.786 -17.238 -13.169 1 20.57 769 GLY B N 1
ATOM 12879 C CA . GLY B 1 769 ? -48.534 -17.937 -14.202 1 20.57 769 GLY B CA 1
ATOM 12880 C C . GLY B 1 769 ? -48.554 -17.199 -15.527 1 20.57 769 GLY B C 1
ATOM 12881 O O . GLY B 1 769 ? -49.125 -17.685 -16.505 1 20.57 769 GLY B O 1
ATOM 12882 N N . LYS B 1 770 ? -48.742 -15.921 -15.506 1 21.21 770 LYS B N 1
ATOM 12883 C CA . LYS B 1 770 ? -49.553 -15.552 -16.663 1 21.21 770 LYS B CA 1
ATOM 12884 C C . LYS B 1 770 ? -48.828 -15.874 -17.967 1 21.21 770 LYS B C 1
ATOM 12886 O O . LYS B 1 770 ? -49.464 -16.18 -18.978 1 21.21 770 LYS B O 1
ATOM 12891 N N . ASP B 1 771 ? -47.659 -15.302 -18.298 1 18.59 771 ASP B N 1
ATOM 12892 C CA . ASP B 1 771 ? -47.603 -14.953 -19.714 1 18.59 771 ASP B CA 1
ATOM 12893 C C . ASP B 1 771 ? -47.526 -16.205 -20.585 1 18.59 771 ASP B C 1
ATOM 12895 O O . ASP B 1 771 ? -48.26 -16.329 -21.568 1 18.59 771 ASP B O 1
ATOM 12899 N N . THR B 1 772 ? -46.243 -16.914 -20.843 1 18.31 772 THR B N 1
ATOM 12900 C CA . THR B 1 772 ? -45.921 -17.331 -22.203 1 18.31 772 THR B CA 1
ATOM 12901 C C . THR B 1 772 ? -46.701 -18.586 -22.583 1 18.31 772 THR B C 1
ATOM 12903 O O . THR B 1 772 ? -46.629 -19.602 -21.89 1 18.31 772 THR B O 1
ATOM 12906 N N . THR B 1 773 ? -47.787 -18.581 -23.234 1 20.51 773 THR B N 1
ATOM 12907 C CA . THR B 1 773 ? -48.538 -19.506 -24.076 1 20.51 773 THR B CA 1
ATOM 12908 C C . THR B 1 773 ? -47.618 -20.188 -25.084 1 20.51 773 THR B C 1
ATOM 12910 O O . THR B 1 773 ? -48.087 -20.827 -26.028 1 20.51 773 THR B O 1
ATOM 12913 N N . ALA B 1 774 ? -46.266 -19.761 -25.395 1 18.81 774 ALA B N 1
ATOM 12914 C CA . ALA B 1 774 ? -45.677 -20.415 -26.561 1 18.81 774 ALA B CA 1
ATOM 12915 C C . ALA B 1 774 ? -45.778 -21.933 -26.448 1 18.81 774 ALA B C 1
ATOM 12917 O O . ALA B 1 774 ? -45.177 -22.536 -25.555 1 18.81 774 ALA B O 1
ATOM 12918 N N . GLU B 1 775 ? -46.748 -22.664 -26.827 1 18.99 775 GLU B N 1
ATOM 12919 C CA . GLU B 1 775 ? -47.252 -23.992 -27.164 1 18.99 775 GLU B CA 1
ATOM 12920 C C . GLU B 1 775 ? -46.147 -24.873 -27.739 1 18.99 775 GLU B C 1
ATOM 12922 O O . GLU B 1 775 ? -45.891 -25.967 -27.232 1 18.99 775 GLU B O 1
ATOM 12927 N N . LYS B 1 776 ? -46.32 -25.474 -29.113 1 18.88 776 LYS B N 1
ATOM 12928 C CA . LYS B 1 776 ? -46.627 -26.778 -29.693 1 18.88 776 LYS B CA 1
ATOM 12929 C C . LYS B 1 776 ? -45.359 -27.475 -30.18 1 18.88 776 LYS B C 1
ATOM 12931 O O . LYS B 1 776 ? -45.181 -28.675 -29.959 1 18.88 776 LYS B O 1
ATOM 12936 N N . ASN B 1 777 ? -44.809 -27.206 -31.49 1 18.05 777 ASN B N 1
ATOM 12937 C CA . ASN B 1 777 ? -44.547 -28.183 -32.542 1 18.05 777 ASN B CA 1
ATOM 12938 C C . ASN B 1 777 ? -43.185 -28.848 -32.362 1 18.05 777 ASN B C 1
ATOM 12940 O O . ASN B 1 777 ? -42.718 -29.564 -33.25 1 18.05 777 ASN B O 1
ATOM 12944 N N . ALA B 1 778 ? -42.111 -28.194 -31.883 1 18.32 778 ALA B N 1
ATOM 12945 C CA . ALA B 1 778 ? -40.878 -28.791 -32.39 1 18.32 778 ALA B CA 1
ATOM 12946 C C . ALA B 1 778 ? -40.745 -30.242 -31.937 1 18.32 778 ALA B C 1
ATOM 12948 O O . ALA B 1 778 ? -40.754 -30.528 -30.737 1 18.32 778 ALA B O 1
ATOM 12949 N N . GLN B 1 779 ? -40.869 -31.391 -32.742 1 19.33 779 GLN B N 1
ATOM 12950 C CA . GLN B 1 779 ? -40.702 -32.82 -32.983 1 19.33 779 GLN B CA 1
ATOM 12951 C C . GLN B 1 779 ? -39.324 -33.296 -32.534 1 19.33 779 GLN B C 1
ATOM 12953 O O . GLN B 1 779 ? -39.059 -34.499 -32.494 1 19.33 779 GLN B O 1
ATOM 12958 N N . THR B 1 780 ? -38.299 -32.511 -32.877 1 19.18 780 THR B N 1
ATOM 12959 C CA . THR B 1 780 ? -37.151 -33.269 -33.363 1 19.18 780 THR B CA 1
ATOM 12960 C C . THR B 1 780 ? -36.739 -34.334 -32.351 1 19.18 780 THR B C 1
ATOM 12962 O O . THR B 1 780 ? -37 -34.195 -31.154 1 19.18 780 THR B O 1
ATOM 12965 N N . ASN B 1 781 ? -35.617 -35.204 -32.606 1 19.05 781 ASN B N 1
ATOM 12966 C CA . ASN B 1 781 ? -35.056 -36.545 -32.477 1 19.05 781 ASN B CA 1
ATOM 12967 C C . ASN B 1 781 ? -34.593 -36.824 -31.05 1 19.05 781 ASN B C 1
ATOM 12969 O O . ASN B 1 781 ? -34.367 -35.895 -30.273 1 19.05 781 ASN B O 1
ATOM 12973 N N . SER B 1 782 ? -33.907 -38.059 -30.825 1 20.09 782 SER B N 1
ATOM 12974 C CA . SER B 1 782 ? -33.762 -39.201 -29.929 1 20.09 782 SER B CA 1
ATOM 12975 C C . SER B 1 782 ? -32.841 -38.871 -28.759 1 20.09 782 SER B C 1
ATOM 12977 O O . SER B 1 782 ? -33.112 -39.26 -27.62 1 20.09 782 SER B O 1
ATOM 12979 N N . SER B 1 783 ? -31.426 -38.759 -29.048 1 21.32 783 SER B N 1
ATOM 12980 C CA . SER B 1 783 ? -30.482 -39.672 -28.412 1 21.32 783 SER B CA 1
ATOM 12981 C C . SER B 1 783 ? -30.428 -39.45 -26.905 1 21.32 783 SER B C 1
ATOM 12983 O O . SER B 1 783 ? -30.816 -38.387 -26.414 1 21.32 783 SER B O 1
ATOM 12985 N N . GLU B 1 784 ? -29.422 -40.302 -26.133 1 22.2 784 GLU B N 1
ATOM 12986 C CA . GLU B 1 784 ? -29.199 -41.044 -24.896 1 22.2 784 GLU B CA 1
ATOM 12987 C C . GLU B 1 784 ? -28.996 -40.1 -23.714 1 22.2 784 GLU B C 1
ATOM 12989 O O . GLU B 1 784 ? -28.67 -38.926 -23.9 1 22.2 784 GLU B O 1
ATOM 12994 N N . GLU B 1 785 ? -28.889 -40.8 -22.474 1 24.52 785 GLU B N 1
ATOM 12995 C CA . GLU B 1 785 ? -29.164 -40.808 -21.04 1 24.52 785 GLU B CA 1
ATOM 12996 C C . GLU B 1 785 ? -28.12 -40.001 -20.273 1 24.52 785 GLU B C 1
ATOM 12998 O O . GLU B 1 785 ? -28.405 -39.47 -19.198 1 24.52 785 GLU B O 1
ATOM 13003 N N . PRO B 1 786 ? -26.799 -40.078 -20.666 1 27.65 786 PRO B N 1
ATOM 13004 C CA . PRO B 1 786 ? -25.965 -40.372 -19.498 1 27.65 786 PRO B CA 1
ATOM 13005 C C . PRO B 1 786 ? -25.99 -39.255 -18.457 1 27.65 786 PRO B C 1
ATOM 13007 O O . PRO B 1 786 ? -25.288 -38.252 -18.606 1 27.65 786 PRO B O 1
ATOM 13010 N N . GLU B 1 787 ? -26.938 -38.607 -18.25 1 27.3 787 GLU B N 1
ATOM 13011 C CA . GLU B 1 787 ? -26.946 -37.392 -17.441 1 27.3 787 GLU B CA 1
ATOM 13012 C C . GLU B 1 787 ? -26.507 -37.681 -16.008 1 27.3 787 GLU B C 1
ATOM 13014 O O . GLU B 1 787 ? -27.345 -37.857 -15.121 1 27.3 787 GLU B O 1
ATOM 13019 N N . LYS B 1 788 ? -25.716 -38.788 -15.747 1 27.86 788 LYS B N 1
ATOM 13020 C CA . LYS B 1 788 ? -25.664 -39.179 -14.341 1 27.86 788 LYS B CA 1
ATOM 13021 C C . LYS B 1 788 ? -25.425 -37.969 -13.442 1 27.86 788 LYS B C 1
ATOM 13023 O O . LYS B 1 788 ? -24.512 -37.178 -13.687 1 27.86 788 LYS B O 1
ATOM 13028 N N . TYR B 1 789 ? -26.429 -37.724 -12.661 1 26.89 789 TYR B N 1
ATOM 13029 C CA . TYR B 1 789 ? -26.813 -36.96 -11.479 1 26.89 789 TYR B CA 1
ATOM 13030 C C . TYR B 1 789 ? -25.729 -37.028 -10.41 1 26.89 789 TYR B C 1
ATOM 13032 O O . TYR B 1 789 ? -25.479 -38.091 -9.838 1 26.89 789 TYR B O 1
ATOM 13040 N N . GLU B 1 790 ? -24.596 -36.644 -10.7 1 31.15 790 GLU B N 1
ATOM 13041 C CA . GLU B 1 790 ? -23.782 -36.562 -9.492 1 31.15 790 GLU B CA 1
ATOM 13042 C C . GLU B 1 790 ? -24.61 -36.089 -8.3 1 31.15 790 GLU B C 1
ATOM 13044 O O . GLU B 1 790 ? -25.337 -35.098 -8.396 1 31.15 790 GLU B O 1
ATOM 13049 N N . GLY B 1 791 ? -25.093 -36.987 -7.422 1 27.33 791 GLY B N 1
ATOM 13050 C CA . GLY B 1 791 ? -25.941 -36.88 -6.245 1 27.33 791 GLY B CA 1
ATOM 13051 C C . GLY B 1 791 ? -25.691 -35.617 -5.443 1 27.33 791 GLY B C 1
ATOM 13052 O O . GLY B 1 791 ? -24.623 -35.01 -5.547 1 27.33 791 GLY B O 1
ATOM 13053 N N . PRO B 1 792 ? -26.777 -34.913 -4.922 1 31.72 792 PRO B N 1
ATOM 13054 C CA . PRO B 1 792 ? -27.128 -33.716 -4.153 1 31.72 792 PRO B CA 1
ATOM 13055 C C . PRO B 1 792 ? -26.22 -33.506 -2.943 1 31.72 792 PRO B C 1
ATOM 13057 O O . PRO B 1 792 ? -26.216 -32.424 -2.351 1 31.72 792 PRO B O 1
ATOM 13060 N N . ASP B 1 793 ? -25.803 -34.56 -2.189 1 34.22 793 ASP B N 1
ATOM 13061 C CA . ASP B 1 793 ? -25.227 -34.755 -0.862 1 34.22 793 ASP B CA 1
ATOM 13062 C C . ASP B 1 793 ? -23.861 -34.081 -0.751 1 34.22 793 ASP B C 1
ATOM 13064 O O . ASP B 1 793 ? -23.298 -33.984 0.341 1 34.22 793 ASP B O 1
ATOM 13068 N N . ASP B 1 794 ? -23.05 -33.768 -1.712 1 38.6 794 ASP B N 1
ATOM 13069 C CA . ASP B 1 794 ? -21.6 -33.633 -1.808 1 38.6 794 ASP B CA 1
ATOM 13070 C C . ASP B 1 794 ? -21.167 -32.187 -1.578 1 38.6 794 ASP B C 1
ATOM 13072 O O . ASP B 1 794 ? -19.977 -31.906 -1.427 1 38.6 794 ASP B O 1
ATOM 13076 N N . TYR B 1 795 ? -21.946 -31.238 -1.65 1 40.63 795 TYR B N 1
ATOM 13077 C CA . TYR B 1 795 ? -21.418 -29.878 -1.651 1 40.63 795 TYR B CA 1
ATOM 13078 C C . TYR B 1 795 ? -21.05 -29.435 -0.24 1 40.63 795 TYR B C 1
ATOM 13080 O O . TYR B 1 795 ? -20.027 -28.778 -0.036 1 40.63 795 TYR B O 1
ATOM 13088 N N . GLU B 1 796 ? -22.068 -29.426 0.843 1 46.42 796 GLU B N 1
ATOM 13089 C CA . GLU B 1 796 ? -21.725 -28.994 2.194 1 46.42 796 GLU B CA 1
ATOM 13090 C C . GLU B 1 796 ? -20.451 -29.676 2.686 1 46.42 796 GLU B C 1
ATOM 13092 O O . GLU B 1 796 ? -19.67 -29.082 3.431 1 46.42 796 GLU B O 1
ATOM 13097 N N . LYS B 1 797 ? -20.356 -30.851 2.108 1 55.51 797 LYS B N 1
ATOM 13098 C CA . LYS B 1 797 ? -19.241 -31.733 2.444 1 55.51 797 LYS B CA 1
ATOM 13099 C C . LYS B 1 797 ? -17.938 -31.231 1.828 1 55.51 797 LYS B C 1
ATOM 13101 O O . LYS B 1 797 ? -16.853 -31.659 2.225 1 55.51 797 LYS B O 1
ATOM 13106 N N . GLN B 1 798 ? -18.354 -30.206 1.076 1 62.52 798 GLN B N 1
ATOM 13107 C CA . GLN B 1 798 ? -17.165 -29.828 0.32 1 62.52 798 GLN B CA 1
ATOM 13108 C C . GLN B 1 798 ? -16.219 -28.984 1.169 1 62.52 798 GLN B C 1
ATOM 13110 O O . GLN B 1 798 ? -14.998 -29.063 1.013 1 62.52 798 GLN B O 1
ATOM 13115 N N . PHE B 1 799 ? -16.945 -28.247 2.141 1 73.64 799 PHE B N 1
ATOM 13116 C CA . PHE B 1 799 ? -16.049 -27.396 2.913 1 73.64 799 PHE B CA 1
ATOM 13117 C C . PHE B 1 799 ? -15.765 -28.008 4.28 1 73.64 799 PHE B C 1
ATOM 13119 O O . PHE B 1 799 ? -15.382 -27.301 5.215 1 73.64 799 PHE B O 1
ATOM 13126 N N . LEU B 1 800 ? -16.038 -29.279 4.295 1 73.07 800 LEU B N 1
ATOM 13127 C CA . LEU B 1 800 ? -15.586 -30.035 5.458 1 73.07 800 LEU B CA 1
ATOM 13128 C C . LEU B 1 800 ? -14.258 -30.728 5.174 1 73.07 800 LEU B C 1
ATOM 13130 O O . LEU B 1 800 ? -13.987 -31.118 4.035 1 73.07 800 LEU B O 1
ATOM 13134 N N . HIS B 1 801 ? -13.535 -30.701 6.16 1 74.99 801 HIS B N 1
ATOM 13135 C CA . HIS B 1 801 ? -12.272 -31.412 5.996 1 74.99 801 HIS B CA 1
ATOM 13136 C C . HIS B 1 801 ? -12.5 -32.83 5.482 1 74.99 801 HIS B C 1
ATOM 13138 O O . HIS B 1 801 ? -13.442 -33.504 5.905 1 74.99 801 HIS B O 1
ATOM 13144 N N . PRO B 1 802 ? -11.81 -33.197 4.539 1 72.33 802 PRO B N 1
ATOM 13145 C CA . PRO B 1 802 ? -11.996 -34.527 3.954 1 72.33 802 PRO B CA 1
ATOM 13146 C C . PRO B 1 802 ? -12.007 -35.637 5.003 1 72.33 802 PRO B C 1
ATOM 13148 O O . PRO B 1 802 ? -12.653 -36.669 4.808 1 72.33 802 PRO B O 1
ATOM 13151 N N . ALA B 1 803 ? -11.385 -35.4 6.133 1 73.86 803 ALA B N 1
ATOM 13152 C CA . ALA B 1 803 ? -11.335 -36.405 7.191 1 73.86 803 ALA B CA 1
ATOM 13153 C C . ALA B 1 803 ? -12.673 -36.502 7.919 1 73.86 803 ALA B C 1
ATOM 13155 O O . ALA B 1 803 ? -12.963 -37.512 8.565 1 73.86 803 ALA B O 1
ATOM 13156 N N . LEU B 1 804 ? -13.401 -35.429 7.724 1 72.01 804 LEU B N 1
ATOM 13157 C CA . LEU B 1 804 ? -14.676 -35.418 8.432 1 72.01 804 LEU B CA 1
ATOM 13158 C C . LEU B 1 804 ? -15.809 -35.87 7.517 1 72.01 804 LEU B C 1
ATOM 13160 O O . LEU B 1 804 ? -16.938 -36.071 7.972 1 72.01 804 LEU B O 1
ATOM 13164 N N . ARG B 1 805 ? -15.421 -36.021 6.254 1 65.37 805 ARG B N 1
ATOM 13165 C CA . ARG B 1 805 ? -16.446 -36.452 5.309 1 65.37 805 ARG B CA 1
ATOM 13166 C C . ARG B 1 805 ? -16.76 -37.934 5.479 1 65.37 805 ARG B C 1
ATOM 13168 O O . ARG B 1 805 ? -15.849 -38.763 5.547 1 65.37 805 ARG B O 1
ATOM 13175 N N . PRO B 1 806 ? -17.967 -38.286 5.948 1 58.12 806 PRO B N 1
ATOM 13176 C CA . PRO B 1 806 ? -18.335 -39.677 6.222 1 58.12 806 PRO B CA 1
ATOM 13177 C C . PRO B 1 806 ? -18.375 -40.537 4.961 1 58.12 806 PRO B C 1
ATOM 13179 O O . PRO B 1 806 ? -19.034 -41.579 4.941 1 58.12 806 PRO B O 1
ATOM 13182 N N . ASP B 1 807 ? -17.604 -40.359 4.033 1 59.26 807 ASP B N 1
ATOM 13183 C CA . ASP B 1 807 ? -17.878 -41.205 2.875 1 59.26 807 ASP B CA 1
ATOM 13184 C C . ASP B 1 807 ? -17.047 -42.485 2.922 1 59.26 807 ASP B C 1
ATOM 13186 O O . ASP B 1 807 ? -15.847 -42.443 3.202 1 59.26 807 ASP B O 1
ATOM 13190 N N . PRO B 1 808 ? -17.817 -43.594 3.002 1 64.74 808 PRO B N 1
ATOM 13191 C CA . PRO B 1 808 ? -17.044 -44.835 2.914 1 64.74 808 PRO B CA 1
ATOM 13192 C C . PRO B 1 808 ? -16.041 -44.826 1.763 1 64.74 808 PRO B C 1
ATOM 13194 O O . PRO B 1 808 ? -16.313 -44.247 0.708 1 64.74 808 PRO B O 1
ATOM 13197 N N . LEU B 1 809 ? -14.853 -45.14 2.132 1 78.71 809 LEU B N 1
ATOM 13198 C CA . LEU B 1 809 ? -13.839 -45.226 1.087 1 78.71 809 LEU B CA 1
ATOM 13199 C C . LEU B 1 809 ? -14.257 -46.214 0.003 1 78.71 809 LEU B C 1
ATOM 13201 O O . LEU B 1 809 ? -14.897 -47.227 0.294 1 78.71 809 LEU B O 1
ATOM 13205 N N . THR B 1 810 ? -14.219 -45.861 -1.173 1 82.13 810 THR B N 1
ATOM 13206 C CA . THR B 1 810 ? -14.523 -46.733 -2.301 1 82.13 810 THR B CA 1
ATOM 13207 C C . THR B 1 810 ? -13.284 -47.516 -2.729 1 82.13 810 THR B C 1
ATOM 13209 O O . THR B 1 810 ? -12.244 -46.926 -3.027 1 82.13 810 THR B O 1
ATOM 13212 N N . VAL B 1 811 ? -13.401 -48.813 -2.538 1 86.95 811 VAL B N 1
ATOM 13213 C CA . VAL B 1 811 ? -12.34 -49.68 -3.038 1 86.95 811 VAL B CA 1
ATOM 13214 C C . VAL B 1 811 ? -12.582 -49.994 -4.513 1 86.95 811 VAL B C 1
ATOM 13216 O O . VAL B 1 811 ? -13.62 -50.554 -4.873 1 86.95 811 VAL B O 1
ATOM 13219 N N . TRP B 1 812 ? -11.769 -49.332 -5.163 1 89.15 812 TRP B N 1
ATOM 13220 C CA . TRP B 1 812 ? -11.896 -49.463 -6.61 1 89.15 812 TRP B CA 1
ATOM 13221 C C . TRP B 1 812 ? -11.097 -50.658 -7.121 1 89.15 812 TRP B C 1
ATOM 13223 O O . TRP B 1 812 ? -9.864 -50.646 -7.092 1 89.15 812 TRP B O 1
ATOM 13233 N N . ILE B 1 813 ? -11.759 -52.079 -7.777 1 89.62 813 ILE B N 1
ATOM 13234 C CA . ILE B 1 813 ? -11.118 -53.276 -8.312 1 89.62 813 ILE B CA 1
ATOM 13235 C C . ILE B 1 813 ? -11.643 -53.557 -9.718 1 89.62 813 ILE B C 1
ATOM 13237 O O . ILE B 1 813 ? -12.738 -53.119 -10.078 1 89.62 813 ILE B O 1
ATOM 13241 N N . PRO B 1 814 ? -10.875 -54.215 -10.542 1 90.92 814 PRO B N 1
ATOM 13242 C CA . PRO B 1 814 ? -11.314 -54.514 -11.907 1 90.92 814 PRO B CA 1
ATOM 13243 C C . PRO B 1 814 ? -12.246 -55.721 -11.976 1 90.92 814 PRO B C 1
ATOM 13245 O O . PRO B 1 814 ? -12.125 -56.646 -11.168 1 90.92 814 PRO B O 1
ATOM 13248 N N . SER B 1 815 ? -13.145 -55.68 -12.889 1 88.48 815 SER B N 1
ATOM 13249 C CA . SER B 1 815 ? -14.03 -56.818 -13.119 1 88.48 815 SER B CA 1
ATOM 13250 C C . SER B 1 815 ? -13.345 -57.89 -13.96 1 88.48 815 SER B C 1
ATOM 13252 O O . SER B 1 815 ? -12.545 -57.575 -14.844 1 88.48 815 SER B O 1
ATOM 13254 N N . ASP B 1 816 ? -13.48 -59.192 -13.732 1 85.91 816 ASP B N 1
ATOM 13255 C CA . ASP B 1 816 ? -12.869 -60.31 -14.444 1 85.91 816 ASP B CA 1
ATOM 13256 C C . ASP B 1 816 ? -13.932 -61.255 -15.001 1 85.91 816 ASP B C 1
ATOM 13258 O O . ASP B 1 816 ? -15.033 -61.348 -14.456 1 85.91 816 ASP B O 1
ATOM 13262 N N . PRO B 1 817 ? -13.508 -61.91 -16.361 1 80.44 817 PRO B N 1
ATOM 13263 C CA . PRO B 1 817 ? -14.471 -62.831 -16.968 1 80.44 817 PRO B CA 1
ATOM 13264 C C . PRO B 1 817 ? -14.734 -64.063 -16.105 1 80.44 817 PRO B C 1
ATOM 13266 O O . PRO B 1 817 ? -15.795 -64.683 -16.215 1 80.44 817 PRO B O 1
ATOM 13269 N N . LEU B 1 818 ? -14.052 -64.848 -14.575 1 80.71 818 LEU B N 1
ATOM 13270 C CA . LEU B 1 818 ? -14.173 -66.009 -13.701 1 80.71 818 LEU B CA 1
ATOM 13271 C C . LEU B 1 818 ? -14.971 -65.666 -12.447 1 80.71 818 LEU B C 1
ATOM 13273 O O . LEU B 1 818 ? -15.219 -66.534 -11.607 1 80.71 818 LEU B O 1
ATOM 13277 N N . GLN B 1 819 ? -15.348 -63.932 -12.385 1 82.57 819 GLN B N 1
ATOM 13278 C CA . GLN B 1 819 ? -16.17 -63.392 -11.308 1 82.57 819 GLN B CA 1
ATOM 13279 C C . GLN B 1 819 ? -15.474 -63.54 -9.958 1 82.57 819 GLN B C 1
ATOM 13281 O O . GLN B 1 819 ? -16.12 -63.831 -8.949 1 82.57 819 GLN B O 1
ATOM 13286 N N . VAL B 1 820 ? -14.214 -63.488 -9.952 1 85.5 820 VAL B N 1
ATOM 13287 C CA . VAL B 1 820 ? -13.442 -63.492 -8.713 1 85.5 820 VAL B CA 1
ATOM 13288 C C . VAL B 1 820 ? -13.652 -62.176 -7.969 1 85.5 820 VAL B C 1
ATOM 13290 O O . VAL B 1 820 ? -13.619 -62.14 -6.737 1 85.5 820 VAL B O 1
ATOM 13293 N N . HIS B 1 821 ? -13.985 -60.407 -8.157 1 88.99 821 HIS B N 1
ATOM 13294 C CA . HIS B 1 821 ? -14.165 -59.083 -7.572 1 88.99 821 HIS B CA 1
ATOM 13295 C C . HIS B 1 821 ? -15.369 -59.054 -6.635 1 88.99 821 HIS B C 1
ATOM 13297 O O . HIS B 1 821 ? -15.368 -58.328 -5.639 1 88.99 821 HIS B O 1
ATOM 13303 N N . GLN B 1 822 ? -16.205 -60.561 -7.449 1 86.84 822 GLN B N 1
ATOM 13304 C CA . GLN B 1 822 ? -17.393 -60.654 -6.607 1 86.84 822 GLN B CA 1
ATOM 13305 C C . GLN B 1 822 ? -17.063 -61.292 -5.26 1 86.84 822 GLN B C 1
ATOM 13307 O O . GLN B 1 822 ? -17.628 -60.913 -4.232 1 86.84 822 GLN B O 1
ATOM 13312 N N . LYS B 1 823 ? -16.271 -62.3 -5.308 1 84.36 823 LYS B N 1
ATOM 13313 C CA . LYS B 1 823 ? -15.851 -62.916 -4.052 1 84.36 823 LYS B CA 1
ATOM 13314 C C . LYS B 1 823 ? -15.1 -61.918 -3.175 1 84.36 823 LYS B C 1
ATOM 13316 O O . LYS B 1 823 ? -15.281 -61.896 -1.956 1 84.36 823 LYS B O 1
ATOM 13321 N N . VAL B 1 824 ? -14.477 -60.697 -3.383 1 88.94 824 VAL B N 1
ATOM 13322 C CA . VAL B 1 824 ? -13.72 -59.669 -2.677 1 88.94 824 VAL B CA 1
ATOM 13323 C C . VAL B 1 824 ? -14.676 -58.631 -2.094 1 88.94 824 VAL B C 1
ATOM 13325 O O . VAL B 1 824 ? -14.492 -58.174 -0.963 1 88.94 824 VAL B O 1
ATOM 13328 N N . LYS B 1 825 ? -15.326 -58.734 -3.414 1 89.55 825 LYS B N 1
ATOM 13329 C CA . LYS B 1 825 ? -16.345 -57.796 -2.951 1 89.55 825 LYS B CA 1
ATOM 13330 C C . LYS B 1 825 ? -17.051 -58.323 -1.705 1 89.55 825 LYS B C 1
ATOM 13332 O O . LYS B 1 825 ? -17.24 -57.587 -0.734 1 89.55 825 LYS B O 1
ATOM 13337 N N . GLU B 1 826 ? -17.367 -59.666 -1.814 1 86.6 826 GLU B N 1
ATOM 13338 C CA . GLU B 1 826 ? -18.066 -60.266 -0.681 1 86.6 826 GLU B CA 1
ATOM 13339 C C . GLU B 1 826 ? -17.176 -60.307 0.558 1 86.6 826 GLU B C 1
ATOM 13341 O O . GLU B 1 826 ? -17.646 -60.079 1.674 1 86.6 826 GLU B O 1
ATOM 13346 N N . GLU B 1 827 ? -15.949 -60.59 0.288 1 87.38 827 GLU B N 1
ATOM 13347 C CA . GLU B 1 827 ? -15.012 -60.649 1.406 1 87.38 827 GLU B CA 1
ATOM 13348 C C . GLU B 1 827 ? -14.798 -59.269 2.02 1 87.38 827 GLU B C 1
ATOM 13350 O O . GLU B 1 827 ? -14.725 -59.132 3.243 1 87.38 827 GLU B O 1
ATOM 13355 N N . VAL B 1 828 ? -14.642 -58.373 1.157 1 88.74 828 VAL B N 1
ATOM 13356 C CA . VAL B 1 828 ? -14.362 -57.018 1.622 1 88.74 828 VAL B CA 1
ATOM 13357 C C . VAL B 1 828 ? -15.605 -56.433 2.288 1 88.74 828 VAL B C 1
ATOM 13359 O O . VAL B 1 828 ? -15.525 -55.878 3.387 1 88.74 828 VAL B O 1
ATOM 13362 N N . GLU B 1 829 ? -16.665 -56.716 1.508 1 86.37 829 GLU B N 1
ATOM 13363 C CA . GLU B 1 829 ? -17.895 -56.144 2.048 1 86.37 829 GLU B CA 1
ATOM 13364 C C . GLU B 1 829 ? -18.341 -56.882 3.307 1 86.37 829 GLU B C 1
ATOM 13366 O O . GLU B 1 829 ? -19.02 -56.309 4.162 1 86.37 829 GLU B O 1
ATOM 13371 N N . SER B 1 830 ? -17.761 -58.616 2.981 1 74.6 830 SER B N 1
ATOM 13372 C CA . SER B 1 830 ? -18.095 -59.425 4.149 1 74.6 830 SER B CA 1
ATOM 13373 C C . SER B 1 830 ? -17.181 -59.1 5.326 1 74.6 830 SER B C 1
ATOM 13375 O O . SER B 1 830 ? -17.553 -59.307 6.483 1 74.6 830 SER B O 1
ATOM 13377 N N . GLY B 1 831 ? -16.003 -59.622 3.936 1 73.99 831 GLY B N 1
ATOM 13378 C CA . GLY B 1 831 ? -14.983 -59.414 4.951 1 73.99 831 GLY B CA 1
ATOM 13379 C C . GLY B 1 831 ? -14.854 -57.964 5.38 1 73.99 831 GLY B C 1
ATOM 13380 O O . GLY B 1 831 ? -14.34 -57.675 6.462 1 73.99 831 GLY B O 1
ATOM 13381 N N . CYS B 1 832 ? -15.451 -55.447 5.816 1 78.63 832 CYS B N 1
ATOM 13382 C CA . CYS B 1 832 ? -15.292 -54.035 6.143 1 78.63 832 CYS B CA 1
ATOM 13383 C C . CYS B 1 832 ? -16.415 -53.204 5.533 1 78.63 832 CYS B C 1
ATOM 13385 O O . CYS B 1 832 ? -17.212 -53.714 4.744 1 78.63 832 CYS B O 1
ATOM 13387 N N . GLU B 1 833 ? -16.509 -51.656 6.005 1 74.82 833 GLU B N 1
ATOM 13388 C CA . GLU B 1 833 ? -17.578 -50.767 5.56 1 74.82 833 GLU B CA 1
ATOM 13389 C C . GLU B 1 833 ? -17.273 -50.184 4.183 1 74.82 833 GLU B C 1
ATOM 13391 O O . GLU B 1 833 ? -18.081 -49.436 3.627 1 74.82 833 GLU B O 1
ATOM 13396 N N . ALA B 1 834 ? -16.263 -50.533 3.572 1 81.4 834 ALA B N 1
ATOM 13397 C CA . ALA B 1 834 ? -15.879 -49.999 2.268 1 81.4 834 ALA B CA 1
ATOM 13398 C C . ALA B 1 834 ? -16.743 -50.59 1.158 1 81.4 834 ALA B C 1
ATOM 13400 O O . ALA B 1 834 ? -17.214 -51.725 1.267 1 81.4 834 ALA B O 1
ATOM 13401 N N . LYS B 1 835 ? -16.997 -49.723 0.174 1 81.9 835 LYS B N 1
ATOM 13402 C CA . LYS B 1 835 ? -17.732 -50.178 -1.003 1 81.9 835 LYS B CA 1
ATOM 13403 C C . LYS B 1 835 ? -16.779 -50.549 -2.136 1 81.9 835 LYS B C 1
ATOM 13405 O O . LYS B 1 835 ? -15.829 -49.817 -2.42 1 81.9 835 LYS B O 1
ATOM 13410 N N . VAL B 1 836 ? -17.026 -51.696 -2.647 1 87.78 836 VAL B N 1
ATOM 13411 C CA . VAL B 1 836 ? -16.186 -52.146 -3.751 1 87.78 836 VAL B CA 1
ATOM 13412 C C . VAL B 1 836 ? -16.877 -51.849 -5.08 1 87.78 836 VAL B C 1
ATOM 13414 O O . VAL B 1 836 ? -18.058 -52.158 -5.256 1 87.78 836 VAL B O 1
ATOM 13417 N N . ILE B 1 837 ? -16.175 -51.143 -5.946 1 84.12 837 ILE B N 1
ATOM 13418 C CA . ILE B 1 837 ? -16.727 -50.797 -7.252 1 84.12 837 ILE B CA 1
ATOM 13419 C C . ILE B 1 837 ? -15.771 -51.25 -8.353 1 84.12 837 ILE B C 1
ATOM 13421 O O . ILE B 1 837 ? -14.573 -51.418 -8.113 1 84.12 837 ILE B O 1
ATOM 13425 N N . TRP B 1 838 ? -16.252 -51.615 -9.472 1 86.55 838 TRP B N 1
ATOM 13426 C CA . TRP B 1 838 ? -15.43 -51.93 -10.636 1 86.55 838 TRP B CA 1
ATOM 13427 C C . TRP B 1 838 ? -15.893 -51.143 -11.857 1 86.55 838 TRP B C 1
ATOM 13429 O O . TRP B 1 838 ? -15.757 -51.608 -12.991 1 86.55 838 TRP B O 1
ATOM 13439 N N . GLU B 1 839 ? -16.228 -49.99 -11.591 1 81.19 839 GLU B N 1
ATOM 13440 C CA . GLU B 1 839 ? -16.76 -49.17 -12.676 1 81.19 839 GLU B CA 1
ATOM 13441 C C . GLU B 1 839 ? -15.693 -48.891 -13.731 1 81.19 839 GLU B C 1
ATOM 13443 O O . GLU B 1 839 ? -14.659 -48.29 -13.432 1 81.19 839 GLU B O 1
ATOM 13448 N N . GLY B 1 840 ? -15.96 -49.248 -14.932 1 78.48 840 GLY B N 1
ATOM 13449 C CA . GLY B 1 840 ? -15.144 -48.925 -16.092 1 78.48 840 GLY B CA 1
ATOM 13450 C C . GLY B 1 840 ? -13.784 -49.597 -16.07 1 78.48 840 GLY B C 1
ATOM 13451 O O . GLY B 1 840 ? -12.87 -49.183 -16.787 1 78.48 840 GLY B O 1
ATOM 13452 N N . ALA B 1 841 ? -13.753 -50.018 -14.952 1 88.43 841 ALA B N 1
ATOM 13453 C CA . ALA B 1 841 ? -12.476 -50.722 -14.864 1 88.43 841 ALA B CA 1
ATOM 13454 C C . ALA B 1 841 ? -12.656 -52.217 -15.113 1 88.43 841 ALA B C 1
ATOM 13456 O O . ALA B 1 841 ? -13.524 -52.853 -14.51 1 88.43 841 ALA B O 1
ATOM 13457 N N . VAL B 1 842 ? -11.695 -53.262 -16.263 1 88.05 842 VAL B N 1
ATOM 13458 C CA . VAL B 1 842 ? -11.805 -54.674 -16.612 1 88.05 842 VAL B CA 1
ATOM 13459 C C . VAL B 1 842 ? -10.413 -55.293 -16.709 1 88.05 842 VAL B C 1
ATOM 13461 O O . VAL B 1 842 ? -9.459 -54.628 -17.12 1 88.05 842 VAL B O 1
ATOM 13464 N N . ILE B 1 843 ? -10.268 -56.519 -16.192 1 88.36 843 ILE B N 1
ATOM 13465 C CA . ILE B 1 843 ? -9.025 -57.269 -16.325 1 88.36 843 ILE B CA 1
ATOM 13466 C C . ILE B 1 843 ? -9.239 -58.461 -17.256 1 88.36 843 ILE B C 1
ATOM 13468 O O . ILE B 1 843 ? -10.249 -59.162 -17.155 1 88.36 843 ILE B O 1
ATOM 13472 N N . ASP B 1 844 ? -8.383 -58.561 -18.246 1 80.35 844 ASP B N 1
ATOM 13473 C CA . ASP B 1 844 ? -8.472 -59.673 -19.187 1 80.35 844 ASP B CA 1
ATOM 13474 C C . ASP B 1 844 ? -7.726 -60.898 -18.663 1 80.35 844 ASP B C 1
ATOM 13476 O O . ASP B 1 844 ? -7.094 -60.841 -17.606 1 80.35 844 ASP B O 1
ATOM 13480 N N . LEU B 1 845 ? -7.851 -62.002 -19.36 1 80.45 845 LEU B N 1
ATOM 13481 C CA . LEU B 1 845 ? -7.269 -63.268 -18.927 1 80.45 845 LEU B CA 1
ATOM 13482 C C . LEU B 1 845 ? -5.748 -63.227 -19.018 1 80.45 845 LEU B C 1
ATOM 13484 O O . LEU B 1 845 ? -5.063 -64.056 -18.414 1 80.45 845 LEU B O 1
ATOM 13488 N N . THR B 1 846 ? -5.214 -62.165 -19.723 1 76.36 846 THR B N 1
ATOM 13489 C CA . THR B 1 846 ? -3.766 -62.005 -19.804 1 76.36 846 THR B CA 1
ATOM 13490 C C . THR B 1 846 ? -3.246 -61.183 -18.629 1 76.36 846 THR B C 1
ATOM 13492 O O . THR B 1 846 ? -2.034 -61.058 -18.439 1 76.36 846 THR B O 1
ATOM 13495 N N . GLY B 1 847 ? -4.22 -60.709 -17.778 1 78.71 847 GLY B N 1
ATOM 13496 C CA . GLY B 1 847 ? -3.833 -59.945 -16.603 1 78.71 847 GLY B CA 1
ATOM 13497 C C . GLY B 1 847 ? -3.734 -58.454 -16.866 1 78.71 847 GLY B C 1
ATOM 13498 O O . GLY B 1 847 ? -3.288 -57.694 -16.004 1 78.71 847 GLY B O 1
ATOM 13499 N N . LYS B 1 848 ? -4.08 -58.071 -18.088 1 83.24 848 LYS B N 1
ATOM 13500 C CA . LYS B 1 848 ? -4.008 -56.65 -18.416 1 83.24 848 LYS B CA 1
ATOM 13501 C C . LYS B 1 848 ? -5.275 -55.919 -17.978 1 83.24 848 LYS B C 1
ATOM 13503 O O . LYS B 1 848 ? -6.387 -56.362 -18.274 1 83.24 848 LYS B O 1
ATOM 13508 N N . ILE B 1 849 ? -5.028 -54.879 -17.174 1 87.51 849 ILE B N 1
ATOM 13509 C CA . ILE B 1 849 ? -6.141 -54.087 -16.664 1 87.51 849 ILE B CA 1
ATOM 13510 C C . ILE B 1 849 ? -6.411 -52.912 -17.602 1 87.51 849 ILE B C 1
ATOM 13512 O O . ILE B 1 849 ? -5.484 -52.209 -18.009 1 87.51 849 ILE B O 1
ATOM 13516 N N . THR B 1 850 ? -7.596 -52.703 -18.061 1 83.11 850 THR B N 1
ATOM 13517 C CA . THR B 1 850 ? -7.982 -51.586 -18.915 1 83.11 850 THR B CA 1
ATOM 13518 C C . THR B 1 850 ? -9.087 -50.762 -18.261 1 83.11 850 THR B C 1
ATOM 13520 O O . THR B 1 850 ? -10.017 -51.317 -17.672 1 83.11 850 THR B O 1
ATOM 13523 N N . VAL B 1 851 ? -8.859 -49.513 -18.157 1 85.68 851 VAL B N 1
ATOM 13524 C CA . VAL B 1 851 ? -9.87 -48.582 -17.668 1 85.68 851 VAL B CA 1
ATOM 13525 C C . VAL B 1 851 ? -10.443 -47.781 -18.836 1 85.68 851 VAL B C 1
ATOM 13527 O O . VAL B 1 851 ? -9.697 -47.295 -19.689 1 85.68 851 VAL B O 1
ATOM 13530 N N . THR B 1 852 ? -11.69 -47.691 -18.882 1 78.64 852 THR B N 1
ATOM 13531 C CA . THR B 1 852 ? -12.353 -47.005 -19.987 1 78.64 852 THR B CA 1
ATOM 13532 C C . THR B 1 852 ? -12.004 -45.52 -19.988 1 78.64 852 THR B C 1
ATOM 13534 O O . THR B 1 852 ? -11.824 -44.918 -18.927 1 78.64 852 THR B O 1
ATOM 13537 N N . THR B 1 853 ? -11.955 -44.964 -21.101 1 79.36 853 THR B N 1
ATOM 13538 C CA . THR B 1 853 ? -11.569 -43.573 -21.312 1 79.36 853 THR B CA 1
ATOM 13539 C C . THR B 1 853 ? -12.601 -42.628 -20.702 1 79.36 853 THR B C 1
ATOM 13541 O O . THR B 1 853 ? -12.262 -41.52 -20.28 1 79.36 853 THR B O 1
ATOM 13544 N N . GLU B 1 854 ? -13.753 -43.077 -20.62 1 76.72 854 GLU B N 1
ATOM 13545 C CA . GLU B 1 854 ? -14.817 -42.231 -20.087 1 76.72 854 GLU B CA 1
ATOM 13546 C C . GLU B 1 854 ? -14.632 -41.987 -18.592 1 76.72 854 GLU B C 1
ATOM 13548 O O . GLU B 1 854 ? -14.907 -40.892 -18.098 1 76.72 854 GLU B O 1
ATOM 13553 N N . VAL B 1 855 ? -14.122 -43.038 -17.982 1 79.62 855 VAL B N 1
ATOM 13554 C CA . VAL B 1 855 ? -13.932 -42.911 -16.541 1 79.62 855 VAL B CA 1
ATOM 13555 C C . VAL B 1 855 ? -12.699 -42.056 -16.256 1 79.62 855 VAL B C 1
ATOM 13557 O O . VAL B 1 855 ? -12.678 -41.288 -15.291 1 79.62 855 VAL B O 1
ATOM 13560 N N . ILE B 1 856 ? -11.759 -42.185 -17.107 1 78.55 856 ILE B N 1
ATOM 13561 C CA . ILE B 1 856 ? -10.543 -41.4 -16.926 1 78.55 856 ILE B CA 1
ATOM 13562 C C . ILE B 1 856 ? -10.84 -39.923 -17.178 1 78.55 856 ILE B C 1
ATOM 13564 O O . ILE B 1 856 ? -10.264 -39.048 -16.528 1 78.55 856 ILE B O 1
ATOM 13568 N N . ALA B 1 857 ? -11.84 -39.637 -17.945 1 75.15 857 ALA B N 1
ATOM 13569 C CA . ALA B 1 857 ? -12.146 -38.27 -18.36 1 75.15 857 ALA B CA 1
ATOM 13570 C C . ALA B 1 857 ? -12.948 -37.538 -17.288 1 75.15 857 ALA B C 1
ATOM 13572 O O . ALA B 1 857 ? -13.021 -36.307 -17.292 1 75.15 857 ALA B O 1
ATOM 13573 N N . ARG B 1 858 ? -13.603 -38.286 -16.333 1 68.73 858 ARG B N 1
ATOM 13574 C CA . ARG B 1 858 ? -14.478 -37.687 -15.331 1 68.73 858 ARG B CA 1
ATOM 13575 C C . ARG B 1 858 ? -13.674 -36.904 -14.299 1 68.73 858 ARG B C 1
ATOM 13577 O O . ARG B 1 858 ? -14.187 -35.966 -13.685 1 68.73 858 ARG B O 1
ATOM 13584 N N . GLY B 1 859 ? -12.589 -36.48 -14.415 1 63.12 859 GLY B N 1
ATOM 13585 C CA . GLY B 1 859 ? -11.723 -35.667 -13.575 1 63.12 859 GLY B CA 1
ATOM 13586 C C . GLY B 1 859 ? -11.764 -36.067 -12.113 1 63.12 859 GLY B C 1
ATOM 13587 O O . GLY B 1 859 ? -10.977 -35.568 -11.305 1 63.12 859 GLY B O 1
ATOM 13588 N N . THR B 1 860 ? -12.822 -36.804 -11.538 1 66.03 860 THR B N 1
ATOM 13589 C CA . THR B 1 860 ? -12.915 -37.18 -10.132 1 66.03 860 THR B CA 1
ATOM 13590 C C . THR B 1 860 ? -12.696 -38.68 -9.957 1 66.03 860 THR B C 1
ATOM 13592 O O . THR B 1 860 ? -13.079 -39.473 -10.82 1 66.03 860 THR B O 1
ATOM 13595 N N . GLU B 1 861 ? -11.961 -38.917 -8.87 1 69.1 861 GLU B N 1
ATOM 13596 C CA . GLU B 1 861 ? -11.762 -40.325 -8.541 1 69.1 861 GLU B CA 1
ATOM 13597 C C . GLU B 1 861 ? -13.077 -40.991 -8.145 1 69.1 861 GLU B C 1
ATOM 13599 O O . GLU B 1 861 ? -13.931 -40.364 -7.516 1 69.1 861 GLU B O 1
ATOM 13604 N N . PRO B 1 862 ? -13.372 -42.068 -8.667 1 61 862 PRO B N 1
ATOM 13605 C CA . PRO B 1 862 ? -14.611 -42.74 -8.27 1 61 862 PRO B CA 1
ATOM 13606 C C . PRO B 1 862 ? -14.68 -43.012 -6.769 1 61 862 PRO B C 1
ATOM 13608 O O . PRO B 1 862 ? -13.646 -43.208 -6.125 1 61 862 PRO B O 1
#

pLDDT: mean 73.81, std 20.73, range [17.26, 96.02]

InterPro domains:
  IPR003864 CSC1/OSCA1-like, 7TM region [PF02714] (393-664)
  IPR022257 10TM putative phosphate transporter, extracellular tail [PF12621] (777-853)
  IPR027815 CSC1/OSCA1-like, cytosolic domain [PF14703] (190-381)
  IPR032880 CSC1/OSCA1-like, N-terminal transmembrane domain [PF13967] (18-165)
  IPR045122 Calcium permeable stress-gated cation channel 1-like [PTHR13018] (17-774)

Secondary structure (DSSP, 8-state):
------------SHHHHHHHHHHHHHHHHHHHHHHHHHHHHHH-HHHH-GGGTSS-GGGPPPPP-STTGGGGHHHH--HHHHHHHH-HHHHHHHHHHHHHHHHHHHHHHHHHHHHHHHHHT--S---GGGGGSGGGS-TT-GGGHHHHHHHHHHHHHHHHHHHHHHHHHHHHHHHHHHTSHHHHSSGGGGEEEEE---GGG--HHHHHHHHHHHSTT-EEEEEEEE--HHHHHHHHHHHHHHHHHHHHHHHHHHHHHHHHHHHHHHHHHTT-----SS-------HHHHT---EEESSTTT--EEEHHHHHHHHHHHHHHHHHHHHHHHHH-TT-EEEEEEEEESBSSHHHHHHHS---SSTTTT--EEES--GGGB-HHHHT--HHHHHHHHHHHHHHHHHHHHHHHHHHHHHHHTTSHHHHHHH-GGGGGGGGS-HHHHHHHHHHHHHHHHHHHHHHHHHHHHHHHHHHT-SBHHHHHHHHHHHHHHHHIIIIIIHHHHHTTHHHHHHHHHH-TTHHHHHHHHHHHHTHHHHHHHHHHHHHHHHHHHHH-HHHHHHHHHHHHHT--SHHHHHHHHSPPB--THHHHHHHHHHHHHHHHTTTT-HHHHHHHHHHHHHHHHHHHHIIIII-B-----SSHHHHHHHHHHHHHHHHHHHHHHHHHHHTT-HHHHHHHHHHHHHHHHHHHHHHTHHHHHHS--HHHHHHHHHHS--B--HHHHHHHHTTHHHHHHHHHHTTTS--STTSGGGSGGGSHHHHTT---SGGGSSS----S-S-------------GGGSGGGGS-GGG--PPPEEE--B-TT-HHHHHHHHHHHHSSPEEE-TTEEE-TT--EEE-HHHHHTSS--/------------THHHHHHHHHHHHHHHHHHHHHHHHHHHHHH-HHHH-GGGTSS-GGGPPPPP-STTGGGGHHHH--HHHHHHHH-HHHHHHHHHHHHHHHHHHHHHHHHHHHHHHHHHT--S---GGGGGSGGGS-TT-GGGHHHHHHHHHHHHHHHHHHHHHHHHHHHHHHHHHHTSHHHHSSGGGGEEEEE---GGG--HHHHHHHHHHHSTT-EEEEEEEE--HHHHHHHHHHHHHHHHHHHHHHHHHHHHHHHHHHHHHHHHHTT-----SS-------HHHHT---EEESSTTT--EEEHHHHHHHHHHHHHHHHHHHHHHHHH-TT-EEEEEEEEESBSSHHHHHHHS---SSTTTT--EEES--GGGB-HHHHT--HHHHHHHHHHHHHHHHHHHHHHHHHHHHHHHTTSHHHHHHH-GGGGGGGGS-HHHHHHHHHHHHHHHHHHHHHSHHHHHHHHHHHHT-SBHHHHHHHHHHHHHHHHIIIIIIHHHHHTTHHHHHHHHHH-TTHHHHHHHHHHHHTHHHHHHHHHHHHHHHHHHHHH-HHHHHHHHHHHHHT--SHHHHHHHHSPPB---HHHHHHHHHHHHHHHHTTTT-HHHHHHHHHHHHHHHHHHHHIIIII-B-----SSHHHHHHHHHHHHHHHHHHHHHHHHHHHTT-HHHHHHHHHHHHHHHHHHHHHHTHHHHHHS--HHHHHHHHHHS--B--HHHHHHHHTTHHHHHHHHHHTTTS--SGGGGGGSGGGSHHHHTT---SGGGSSS----S---------------TTSSGGGGS-GGG--PPPEEE--B-TT-HHHHHHHHHH----PEEE-TTEEE-TTS-EEE-HHHHHTSS--

Radius of gyration: 41.6 Å; Cα contacts (8 Å, |Δi|>4): 2243; chains: 2; bounding box: 99×159×82 Å

Nearest PDB structures (foldseek):
  8xs4-assembly1_A  TM=8.397E-01  e=7.428E-25  Arabidopsis thaliana
  8xry-assembly1_A  TM=8.458E-01  e=1.290E-24  Arabidopsis thaliana
  8grn-assembly1_B  TM=8.032E-01  e=3.728E-24  Arabidopsis thaliana
  8xs0-assembly1_B  TM=7.941E-01  e=5.289E-25  Arabidopsis thaliana
  8gso-assembly1_B  TM=8.166E-01  e=1.498E-22  Arabidopsis thaliana

Organism: Spizellomyces punctatus (strain DAOM BR117) (NCBI:txid645134)

Foldseek 3Di:
DDPPDDPDQPQPLVLQVVLVVLLVVLQVLLVVLLVLLLVCCVVCQLFQFVQQFQADPQQHDDDDDDSCVLQCLVVPDDLVSLCRRQNQVLSLVLVVLVLLLVLLVVLLVVLCVQQQVLQLPACLPHDNQLSRFPNSHDLPPLVSCVSLLVSLLVSLVSLLVSLVVLLVVLLVLLQCVLLDVVLLQAQLLFKKKWFQADLVCQDFVSVVVLLCVQPPPWWQGKFFFFPCVVLVVLVVVLVVLLVQLLLQVLVLQLQLLQVVVVVVVVVVVVVNPPPPPPLDPPPSPVVSNVVHDFDQPDPPDRPRHRSNQVSLQVSFVSVVVLVVVLLCRLPVPRGTARMMMIGTQFSASSQSSLPDDRDPDPQHRNDMAGRDFLVFFDSVLRRDHRVQLVVLLVVLVVVLVVCLVVLLVVLLVLLVCLVVVVVCVPDVVCVVVVPDDPVVCNVCSLVVSVVVNVVVLVCVLVVQLVSLVSSRDTGSVVSLLSLLVSSLVSCCVRPPQSSLQSVVCPVCVCVCVVPVVCRLLSNLVRVSVCVSSLLSSLSSCLSCVLSCLSSVVVCVVVLVVCCVPVVSGPLSNLVSSDFAADRCRNVLSVLLNLSLSCLLCSSRRSSSSVSNSSRSVSNSSSSSSCSSGGHHYDDDLSNSSSLSSSLSVLVSSLNNLSSSLSNCVVSVVVVSNVVSVVSVVVSVVSSVVSVVSVSSSRRPDPVSVVVVCVVPPSGNDPLRSVLVPVCVVVVCVSVVVVVPDDPPDPPPPPPDPVPVVPPPPPPPPPPVDDDPPPDDDDDDDDDDDDPPPPDSNCRVVSNHDPSSRPDAAENEHAAESSRVLVVSQCVSVVRHVYHYDHPQWHAYSSSDIDGDSVQSNPPDDD/DDPPDDPDQPQPLVLQVVLVVLLVVLQVLLVVLLVLLLVCCVVCQLFQFVQQFQADPQQHDDDDDDSCVLQCLVVPDDLVSNCRRQNQVLSLVLVVLVLLLVLLVVLLVVLCVQQQVLQLPACQPHPNQLSRFPNSHDLVNLVSCVSLLVSLLVSLVSLLVSLVVLLVVLLVLLQCVLLDVVLLQAQLLFKKKWFQADLVCQDFVSVVVLLCVQPPPWWDGKFFFFPCVVLVVLVVVLVVLLVQLLLQVLVLVLQLLQVVVVVVVVVVVVVNPPPPPPLDPPDSPVVSNVPGQFDQPDPPDRPRHRSNLVSLVVSFVSVVVLVVVLLCRVVVPRGTARMMMIGTQFSASSQSSLPDDRDPDPQHRNDMAGRDFLVFFDSVLRRDHRVQLVVLLVVLVVVLVVCLVVLLVVLLVLLVCLVVVVVCVPDVVCVVVVPDDPVVCNVCNLVVSVVVNVVVLVCVLVVQLVSLVSSRDTGSVVSLLSLLVSSLVSCCRRPPQSSLQSVVCPVVVCVCVVPVVCRLVSNLVRVSVCVSSLLSVLLSCLSCVLSCLSSVVVCVVVLVVCCVPVVSGPLSNLVSSDFAADRCRNVLSVLLNLSLSCLLCSSRRSSSSVSNSSRSVSNSSSSSSCSSGGHHYDDDLSNSSSLSSSLSVLVSSLNNLSSSLSNCVVSVVVVSNVVSVVSVVVSVVSSVVSVVSVSSSRRPDPVSVVVVCVVPPSGNPPLRSVLVVVVVVVVCVSVVVVVPDDPPDPPPPPPDPPPVPPPPPPPDPPPVDDDDPPDDDDDDDDDDDPPPDPDSNCRVVSNHDPSSRPDAAESEHAAESSRVLVVSQCCSVVVHVYHYDHPQWHAYSVSDIDRDSVQSNPPDDD

Solvent-accessible surface area (backbone atoms only — not comparable to full-atom values): 91749 Å² total; per-residue (Å²): 131,80,73,71,69,70,82,75,76,74,83,38,59,61,49,44,57,52,47,52,50,48,51,53,52,34,48,50,54,21,49,50,32,48,53,48,31,60,60,43,42,78,74,40,38,77,67,56,35,25,23,55,60,48,34,46,77,84,42,40,34,80,82,76,87,55,86,63,45,66,76,50,45,75,80,71,55,56,67,68,60,46,29,69,40,46,30,52,44,60,43,41,52,47,51,52,28,49,52,51,26,53,50,28,46,52,49,23,51,54,28,50,68,52,43,39,61,58,14,53,68,26,75,47,77,49,60,58,64,44,24,47,14,54,68,5,43,32,64,86,47,55,71,63,48,49,59,51,49,53,48,46,56,51,50,50,50,52,52,52,50,49,36,51,50,42,41,51,49,19,43,51,42,29,48,49,46,67,65,24,70,68,29,60,73,33,69,31,32,19,21,25,40,38,29,40,46,51,81,90,51,73,36,60,66,57,43,47,55,48,49,27,70,64,37,65,90,34,71,73,46,63,45,71,38,62,67,49,68,70,48,41,54,52,39,51,50,46,54,50,43,46,53,50,33,29,43,39,50,34,50,31,53,35,41,36,31,35,51,45,46,48,50,50,52,53,38,51,72,72,69,49,85,73,75,76,76,64,84,61,78,79,67,70,52,66,65,58,72,63,65,67,52,63,39,58,80,36,90,85,81,35,67,91,41,54,38,50,64,47,36,34,46,49,48,34,49,48,50,56,53,48,54,53,50,50,49,44,54,72,64,48,77,81,52,63,38,28,25,34,41,36,31,36,41,28,55,60,54,27,37,50,58,49,56,44,52,45,44,81,49,72,69,35,45,61,56,50,44,53,48,52,49,61,86,40,49,36,68,82,33,45,64,56,48,60,71,57,30,52,53,35,34,50,49,37,49,51,49,50,52,48,46,47,53,54,49,28,53,50,40,36,50,44,58,48,44,59,51,55,76,58,44,47,68,74,47,56,82,59,45,69,65,68,71,51,64,70,73,58,51,55,56,42,37,77,48,42,43,51,52,51,49,49,55,58,56,63,54,44,60,60,52,48,47,50,38,39,54,59,27,40,43,53,30,54,67,54,35,34,54,51,32,24,53,52,52,28,50,44,44,47,48,34,55,50,49,36,46,32,41,38,80,57,16,82,73,30,43,58,36,27,76,71,38,54,49,48,47,61,58,40,35,31,63,26,46,59,71,46,45,66,58,51,39,54,52,39,43,48,50,24,35,42,42,30,28,48,63,65,42,33,60,65,55,62,56,43,48,59,47,41,52,70,74,60,33,72,31,58,60,40,39,43,65,63,63,49,61,51,67,70,67,61,24,61,59,52,20,52,53,46,46,52,49,27,54,25,53,41,26,38,77,39,29,33,68,37,16,45,38,44,24,48,25,30,46,41,40,35,53,36,44,59,40,41,47,53,22,28,39,42,74,86,82,76,75,23,20,58,64,45,39,54,49,36,55,52,54,52,55,20,48,51,54,25,41,52,36,52,26,45,42,26,50,74,41,68,28,59,70,61,20,53,52,33,50,49,49,47,51,51,49,51,54,50,48,56,56,55,54,46,48,56,62,53,69,74,29,67,19,40,48,59,52,52,61,44,41,76,75,39,78,54,50,57,42,66,74,60,51,58,45,63,66,72,52,57,54,56,57,42,53,64,47,51,70,57,60,70,73,92,75,72,82,78,63,75,80,64,62,73,82,61,62,72,66,64,64,76,68,57,74,76,77,63,85,76,59,68,76,83,63,87,82,81,72,86,81,74,85,70,84,74,82,82,71,79,70,77,70,76,80,59,58,79,48,43,77,38,57,74,63,72,44,82,64,62,56,60,40,53,40,46,39,42,92,87,51,57,53,54,55,47,33,49,49,44,52,69,54,30,80,42,43,68,43,42,81,55,22,38,34,45,57,83,43,52,72,47,64,42,58,70,57,53,15,59,82,55,83,119,129,80,73,71,70,70,82,76,74,72,78,33,58,64,48,44,56,50,47,51,50,49,52,51,53,33,47,49,54,20,48,50,32,49,54,48,32,60,59,43,41,78,73,40,39,76,67,55,35,24,22,53,58,47,35,48,77,83,41,40,35,81,81,75,87,54,86,64,45,66,77,50,46,76,80,71,54,56,68,70,61,48,29,69,39,44,31,52,46,62,43,40,51,45,50,50,28,48,52,52,24,54,50,28,46,52,49,22,52,54,27,49,69,56,45,37,58,58,15,55,68,28,76,47,83,53,55,58,64,46,25,46,14,54,70,6,42,30,66,85,46,56,76,62,48,52,61,51,50,52,48,46,55,51,50,50,52,51,51,51,50,49,36,52,52,42,42,52,50,20,42,51,41,28,49,50,47,66,67,24,69,69,28,62,74,32,69,30,33,18,23,25,40,38,30,38,48,52,83,90,51,72,37,59,67,57,44,48,55,47,48,28,70,64,38,66,88,33,72,72,46,63,45,70,36,61,67,48,67,70,48,41,53,53,39,52,49,46,52,49,46,46,51,51,31,29,43,38,50,34,49,31,54,35,45,37,27,36,47,46,47,47,50,51,52,54,39,49,70,73,67,49,82,72,74,77,76,68,83,61,80,78,69,69,51,66,64,66,70,65,58,65,51,62,41,55,80,36,90,86,80,35,66,90,39,53,39,48,64,46,38,36,49,50,46,40,50,48,49,54,52,48,55,52,51,50,47,48,54,72,66,48,80,80,52,63,40,29,23,35,41,35,32,34,41,30,56,61,54,28,37,50,57,48,56,42,50,44,44,82,47,72,68,36,45,61,57,50,45,54,49,51,47,60,87,39,50,36,70,79,33,46,65,54,48,61,69,58,30,52,52,34,34,50,49,37,48,51,50,51,53,48,46,47,54,54,48,29,53,50,40,35,50,44,59,47,44,59,50,55,76,58,42,51,68,72,47,58,83,61,46,68,65,68,73,54,65,70,72,59,52,53,56,43,35,80,46,42,44,51,51,51,48,48,54,60,56,64,52,46,61,59,52,47,47,50,38,38,54,59,27,41,42,53,30,55,68,54,35,34,51,50,34,23,55,50,52,29,51,45,45,48,48,35,54,51,49,36,47,33,41,36,78,55,18,79,71,30,43,58,35,29,74,72,38,53,49,47,47,62,58,38,36,30,62,25,46,58,72,45,45,65,58,52,40,53,53,40,42,48,49,25,33,42,42,31,26,48,62,64,42,33,60,65,56,63,57,45,47,59,48,41,51,69,73,58,33,74,31,58,60,40,38,42,64,65,65,49,62,52,68,70,67,61,24,61,59,50,21,52,53,45,47,51,48,28,52,25,50,41,27,38,78,38,29,33,67,36,17,44,38,43,25,48,25,30,46,40,38,34,51,38,44,59,40,41,45,51,22,28,38,41,72,84,83,76,76,23,20,57,64,45,39,55,50,36,55,51,51,51,54,19,50,52,52,23,40,53,37,51,25,44,42,27,52,74,42,67,30,60,71,62,21,54,54,32,50,49,50,48,52,52,49,50,54,51,48,56,57,55,53,46,46,55,60,53,69,74,31,67,20,39,49,58,50,49,61,45,42,76,75,40,77,55,51,58,44,66,74,62,53,57,53,63,65,73,49,59,54,55,58,44,53,64,48,52,70,58,61,70,73,93,76,73,82,79,64,74,82,66,61,74,83,62,63,75,69,66,66,76,72,61,74,80,77,64,87,77,62,70,75,88,71,90,75,85,75,91,74,80,90,81,84,89,72,85,64,79,70,76,71,83,80,57,60,82,47,41,78,36,56,74,61,70,44,83,64,63,55,59,38,55,42,47,40,46,99,94,53,59,55,54,57,42,31,45,36,42,52,69,57,40,86,43,44,69,42,41,79,57,21,39,32,46,57,84,40,52,73,48,64,42,57,68,57,52,15,60,82,56,83,119